Protein 2IX3 (pdb70)

Organism: Saccharomyces cerevisiae (strain ATCC 204508 / S288c) (NCBI:txid559292)

Radius of gyration: 37.57 Å; Cα contacts (8 Å, |Δi|>4): 3569; chains: 2; bounding box: 104×95×94 Å

B-factor: mean 47.72, std 16.21, range [13.8, 121.4]

Sequence (1944 aa):
SDSQQSIKVLEELFQKLSVATADNRHEIASEVASFLNGNIIEHDVPEHFFGELAKGIKDKKTAANAMQAVAHIANQSNLSPSVEPYIVQLVPAICTNAGNKDKEIQSVASETLISIVNAVNPVAIKALLPHLTNAIVETNKWQEKIAILAAFSAMVDAAKDQVALRMPELIPVLSETMWDTKKEVKAAATAAMTKATETVDNKDIERFIPSLIQCIADPTEVPETVHLLGATTFVAEVTPATLSIMVPLLSRGLNERETGIKRKSAVIIDNMCKLVEDPQVIAPFLGKLLPGLKSNFATIADPEAREVTLRALKTLRRVGNVGEDDAIPELSHAGDVSTTLQVVNELLKDETVAPRFKIVVEYIAAIGADLIDERIIDQQAWFTHITPYMTIFLHEKKAKDILDEFRKRAVDNIPVGPNFDDEEDEGEDLCNCEFSLAYGAKILLNKTQLRLKRARRYGICGPNGCGKSTLMRAIANGQVDGFPTQEECRTVYVEHDIDGTHSDTSVLDFVFESGVGTKEAIKDKLIEFGFTDEMIAMPISALSGGWKMKLALARAVLRNADILLLDEPTNHLDTVNVAWLVNYLNTCGITSITISHDSVFLDNVCEYIINYEGLKLRKYKGNFTEFVKKCPAAKAYEELSNTDLEFKFPEPGYLEGVKTKQKAIVKVTNMEFQYPGTSKPQITDINFQCSLSSRIAVIGPNGAGKSTLINVLTGELLPTSGEVYTHENCRIAYIKQHAFAHIESHLDKTPSEYIQWRFQTGEDRETMDRANRQINENDAEAMNKIFKIEGTPRRIAGIHSRRKFKNTYEYECSFLLGENIGMKSERWVPMMSVDNAWIPRGELVESHSKMVAEVDMKEALASGQFRPLTRKEIEEHCSMLGLDPEIVSHSRIRGLSGGQKVKLVLAAGTWQRPHLIVLDEPTNYLDRDSLGALSKALKEFEGGVIIITHSAEFTKNLTEEVWAVKDGRMTPSDSQQSIKVLEELFQKLSVATADNRHEIASEVASFLNGNIIEHDVPEHFFGELAKGIKDKKTAANAMQAVAHIANQSNLSPSVEPYIVQLVPAICTNAGNKDKEIQSVASETLISIVNAVNPVAIKALLPHLTNAIVETNKWQEKIAILAAFSAMVDAAKDQVALRMPELIPVLSETMWDTKKEVKAAATAAMTKATETVDNKDIERFIPSLIQCIADPTEVPETVHLLGATTFVAEVTPATLSIMVPLLSRGLNERETGIKRKSAVIIDNMCKLVEDPQVIAPFLGKLLPGLKSNFATIADPEAREVTLRALKTLRRVGNVGEDDAIPELSHAGDVSTTLQVVNELLKDETVAPRFKIVVEYIAAIGADLIDERIIDQQAWFTHITPYMTIFLHEKKAKDILDEFRKRAVDNIPVGPNFDDEEDEGEDLCNCEFSLAYGAKILLNKTQLRLKRARRYGICGPNGCGKSTLMRAIANGQVDGFPTQEECRTVYVEHDIDGTHSDTSVLDFVFESGVGTKEAIKDKLIEFGFTDEMIAMPISALSGGWKMKLALARAVLRNADILLLDEPTNHLDTVNVAWLVNYLNTCGITSITISHDSVFLDNVCEYIINYEGLKLRKYKGNFTEFVKKCPAAKAYEELSNTDLEFKFPEPGYLEGVKTKQKAIVKVTNMEFQYPGTSKPQITDINFQCSLSSRIAVIGPNGAGKSTLINVLTGELLPTSGEVYTHENCRIAYIKQHAFAHIESHLDKTPSEYIQWRFQTGEDRETMDRANRQINENDAEAMNKIFKIEGTPRRIAGIHSRRKFKNTYEYECSFLLGENIGMKSERWVPMMSVDNAWIPRGELVESHSKMVAEVDMKEALASGQFRPLTRKEIEEHCSMLGLDPEIVSHSRIRGLSGGQKVKLVLAAGTWQRPHLIVLDEPTNYLDRDSLGALSKALKEFEGGVIIITHSAEFTKNLTEEVWAVKDGRMTP

Foldseek 3Di:
DLLVVLLVVLVLLVVVLQPDDPVCLLVSLLLNQLSLLFQAHALAHSVVNLVCLLVQCQDPSRNLSSLSSLLLNLFQFRNHLLCLLSSLVSLLSLLVLCLDPDPRSVVSSLSSLLSNLNRHQLLLVLSRVVSLLVSLVPDPRLSSNLSSLVSLLSNCLQRLQLLLQCLLVVLVSLLVQCVDPDPVSVVSSLVSVLSSLVSVPAPQCVVLQVVLSVCSNPVVCLQVSLVVSLPGQDDDACALNNCSSLLVSLLSQLVDPDLVSVLSSLNSLLRHLLRQQFLLSCLVRCVSQLVSLVVSLVVDPDPVSNVSSVSSNVSNCVSNVADPPRHGDDHQCLLPLVVLLVLLCVLCVVPDDDPVLNSLSSSLSSSLSSCVVLPQQDLLLQLLPRLLSQSSNDPNVSSSVSSNVSSVVSNVSDDAGDFDDPPPAPDDWQFWDFFWDADPNRTLADRAIDIHHFLAEEEEFEAPPSCSPVVVVCLQVVNTPGHDDCVSANEAAFPPDDDDDDQFAFLLRVLVVVVLDDSVVLVVLLVVLPDDPVSRGGGPNPDALLRSRSSRVSSCVSNPHQEYEYEQSCPSPDPVSLVVVLVCLNPVSHYYYYYHLAQLSQQSRHQKYFYDDDNYTGIDGHTNLVVCSNPVVRCPHSHQQNDFDFFAFDAFDDAPPCPDQVDFQKWWAQWWAASPSDDDTLATGDTDTFGFAAQEEEEDRNRSQSRVVVCLVLLNDFTPDTDMHHGPPADEFEADSSLLSSCSSFQQDFLLVVLCVQCVLVDGPNRPQSSDNLPPPPDQVLQQPWDQDPNFTWHFPAWAAWDDDRRFIWTWTWTWGWDPPPDPPIDTHTDPSVPTDTHTPNVQCNNPSPRVSVRSVVVCVVVVQRDDSDLVLLQVLLVNLPRHSCRRPPNGSSSHRSLSSVSSSVSSSCVSSHQEYEYEAVPSRGDPVSLVSVLVNLLPHSHHYYYYHHDPVSSVSRHDHYWYDDPSYTDD/DLLVVLLQQLVLLVVCQLPDDPVCLQLSLLVNQLLQLFLAHALADSVVSLVSLLVLCLDPSRVLSSLNSLLLNLFQFGNHPLCLLSSLVSLLSLLVQCQDPDPSSVVSSLSSLLSSLNRDQLLLCQSRVVSLLCSLVPDPRLSSLLSSLVSLLSNCLQNVPLLLLVLLPVLVSLLVQLQDPDVVSVVSSLVSQVSSLVSQPFPQCVVCQVVLSVCSNPVVCLQVSLVVCLPGQGDDQGALSNCSSLLVSLLVQLVDPDLVSVLSSLLVLQNRLLRHAFLLGCQVRCVSQQVSLVVCLVPDDPPVSNVSSVSSNVSNCVSNVADPVRHRDDNADLLPLVVLLVLLCVLCVVPDDDPVCVSLSSSLSSSLSSCVSQPFQDLLLQLLPNLSSLSSNDPSVSSSVSSSVSRVVSNVSPDPGDFDDCVPPDFDWLAWWWFWDADPNHGLADRAIDIDGWLAEEEEEEADPSCPVVVLVCLQVVNTVRRDDCVSANEAAQPPDDDDDDQFAALLVVLVVVPLDDSVVLVVQVVVLPDDPVRNGGGPNPDALLVSRSSRVSSCVSNVGQEYEEEASCPNHDPVSLVVVLVCLNPVRHYYYYYHPPLLSQQSHHQKYFYDDPNYTTIDGHTSLVVCSSVVVCLCSPPPDLPLQFFAFDAFDDAPPDDDQVDFQKWWAQWWAASVSRPDTLATGDTDTFGFAAFEEAEDRNRSQSRVVVCQVLPQDFTPDTAMHHGPPAFEFEADSSLLSSCSSFLQDFLLVVLCVQCVLPHGPNRPNSSDSLVDDVCLPCQQPWDQDPNFTWGFPAWAAWDDDHSFIKTWTWIFTWDPVPDPPTDGHTDDSVSIDIGTPNVCSNRPVVRVSVNVVVVCVVVVQRDDSDLVLLQVLLVRLSDHSSRRPPNGSSSHRSSSSVSSSVSSRCSSNHQEYAYEAPSSSGDPSNLVNVLVNQQPHSHHYYYYHHDPPSSVVGHDHYWYDDRSYTDD

Structure (mmCIF, N/CA/C/O backbone):
data_2IX3
#
_entry.id   2IX3
#
_cell.length_a   97.610
_cell.length_b   110.660
_cell.length_c   212.650
_cell.angle_alpha   90.00
_cell.angle_beta   90.00
_cell.angle_gamma   90.00
#
_symmetry.space_group_name_H-M   'P 21 21 21'
#
loop_
_entity.id
_entity.type
_entity.pdbx_description
1 polymer 'ELONGATION FACTOR 3'
2 non-polymer 'SULFATE ION'
#
loop_
_atom_site.group_PDB
_atom_site.id
_atom_site.type_symbol
_atom_site.label_atom_id
_atom_site.label_alt_id
_atom_site.label_comp_id
_atom_site.label_asym_id
_atom_site.label_entity_id
_atom_site.label_seq_id
_atom_site.pdbx_PDB_ins_code
_atom_site.Cartn_x
_atom_site.Cartn_y
_atom_site.Cartn_z
_atom_site.occupancy
_atom_site.B_iso_or_equiv
_atom_site.auth_seq_id
_atom_site.auth_comp_id
_atom_site.auth_asym_id
_atom_site.auth_atom_id
_atom_site.pdbx_PDB_model_num
ATOM 1 N N . SER A 1 7 ? 235.417 -91.449 150.152 1.00 53.18 1 SER A N 1
ATOM 2 C CA . SER A 1 7 ? 234.119 -90.736 150.392 1.00 53.37 1 SER A CA 1
ATOM 3 C C . SER A 1 7 ? 234.274 -89.221 150.420 1.00 53.69 1 SER A C 1
ATOM 4 O O . SER A 1 7 ? 233.538 -88.512 149.724 1.00 52.07 1 SER A O 1
ATOM 7 N N . ASP A 1 8 ? 235.207 -88.720 151.235 1.00 54.85 2 ASP A N 1
ATOM 8 C CA . ASP A 1 8 ? 235.449 -87.274 151.289 1.00 55.00 2 ASP A CA 1
ATOM 9 C C . ASP A 1 8 ? 236.109 -86.966 149.954 1.00 55.25 2 ASP A C 1
ATOM 10 O O . ASP A 1 8 ? 236.112 -85.822 149.486 1.00 54.39 2 ASP A O 1
ATOM 15 N N . SER A 1 9 ? 236.656 -88.025 149.354 1.00 54.67 3 SER A N 1
ATOM 16 C CA . SER A 1 9 ? 237.296 -87.962 148.054 1.00 52.94 3 SER A CA 1
ATOM 17 C C . SER A 1 9 ? 236.154 -87.787 147.055 1.00 53.17 3 SER A C 1
ATOM 18 O O . SER A 1 9 ? 236.154 -86.854 146.251 1.00 53.78 3 SER A O 1
ATOM 21 N N . GLN A 1 10 ? 235.168 -88.677 147.122 1.00 52.96 4 GLN A N 1
ATOM 22 C CA . GLN A 1 10 ? 234.017 -88.590 146.225 1.00 54.04 4 GLN A CA 1
ATOM 23 C C . GLN A 1 10 ? 233.275 -87.256 146.377 1.00 51.38 4 GLN A C 1
ATOM 24 O O . GLN A 1 10 ? 232.622 -86.792 145.441 1.00 50.69 4 GLN A O 1
ATOM 30 N N . GLN A 1 11 ? 233.385 -86.638 147.552 1.00 48.68 5 GLN A N 1
ATOM 31 C CA . GLN A 1 11 ? 232.735 -85.351 147.813 1.00 45.43 5 GLN A CA 1
ATOM 32 C C . GLN A 1 11 ? 233.362 -84.275 146.938 1.00 43.65 5 GLN A C 1
ATOM 33 O O . GLN A 1 11 ? 232.673 -83.372 146.449 1.00 41.68 5 GLN A O 1
ATOM 39 N N . SER A 1 12 ? 234.678 -84.381 146.755 1.00 40.58 6 SER A N 1
ATOM 40 C CA . SER A 1 12 ? 235.420 -83.438 145.934 1.00 38.28 6 SER A CA 1
ATOM 41 C C . SER A 1 12 ? 234.806 -83.384 144.545 1.00 38.42 6 SER A C 1
ATOM 42 O O . SER A 1 12 ? 234.699 -82.308 143.944 1.00 38.26 6 SER A O 1
ATOM 45 N N . ILE A 1 13 ? 234.400 -84.553 144.049 1.00 37.64 7 ILE A N 1
ATOM 46 C CA . ILE A 1 13 ? 233.794 -84.674 142.730 1.00 35.73 7 ILE A CA 1
ATOM 47 C C . ILE A 1 13 ? 232.531 -83.839 142.635 1.00 36.28 7 ILE A C 1
ATOM 48 O O . ILE A 1 13 ? 232.317 -83.131 141.645 1.00 37.05 7 ILE A O 1
ATOM 53 N N . LYS A 1 14 ? 231.689 -83.919 143.660 1.00 36.44 8 LYS A N 1
ATOM 54 C CA . LYS A 1 14 ? 230.453 -83.147 143.665 1.00 36.09 8 LYS A CA 1
ATOM 55 C C . LYS A 1 14 ? 230.765 -81.660 143.699 1.00 34.34 8 LYS A C 1
ATOM 56 O O . LYS A 1 14 ? 230.100 -80.864 143.031 1.00 33.47 8 LYS A O 1
ATOM 62 N N . VAL A 1 15 ? 231.776 -81.283 144.477 1.00 34.30 9 VAL A N 1
ATOM 63 C CA . VAL A 1 15 ? 232.160 -79.874 144.564 1.00 35.83 9 VAL A CA 1
ATOM 64 C C . VAL A 1 15 ? 232.542 -79.371 143.179 1.00 36.47 9 VAL A C 1
ATOM 65 O O . VAL A 1 15 ? 232.074 -78.313 142.742 1.00 36.97 9 VAL A O 1
ATOM 69 N N . LEU A 1 16 ? 233.385 -80.133 142.488 1.00 36.07 10 LEU A N 1
ATOM 70 C CA . LEU A 1 16 ? 233.803 -79.756 141.146 1.00 37.01 10 LEU A CA 1
ATOM 71 C C . LEU A 1 16 ? 232.620 -79.621 140.182 1.00 37.87 10 LEU A C 1
ATOM 72 O O . LEU A 1 16 ? 232.629 -78.751 139.315 1.00 38.66 10 LEU A O 1
ATOM 77 N N . GLU A 1 17 ? 231.597 -80.460 140.331 1.00 39.63 11 GLU A N 1
ATOM 78 C CA . GLU A 1 17 ? 230.436 -80.368 139.450 1.00 41.60 11 GLU A CA 1
ATOM 79 C C . GLU A 1 17 ? 229.681 -79.071 139.718 1.00 41.57 11 GLU A C 1
ATOM 80 O O . GLU A 1 17 ? 229.244 -78.386 138.790 1.00 40.36 11 GLU A O 1
ATOM 86 N N . GLU A 1 18 ? 229.538 -78.724 140.993 1.00 41.52 12 GLU A N 1
ATOM 87 C CA . GLU A 1 18 ? 228.851 -77.488 141.349 1.00 40.79 12 GLU A CA 1
ATOM 88 C C . GLU A 1 18 ? 229.664 -76.296 140.853 1.00 39.38 12 GLU A C 1
ATOM 89 O O . GLU A 1 18 ? 229.121 -75.365 140.253 1.00 40.02 12 GLU A O 1
ATOM 95 N N . LEU A 1 19 ? 230.969 -76.324 141.101 1.00 37.41 13 LEU A N 1
ATOM 96 C CA . LEU A 1 19 ? 231.835 -75.236 140.669 1.00 35.98 13 LEU A CA 1
ATOM 97 C C . LEU A 1 19 ? 231.884 -75.139 139.150 1.00 36.72 13 LEU A C 1
ATOM 98 O O . LEU A 1 19 ? 231.789 -74.040 138.598 1.00 35.07 13 LEU A O 1
ATOM 103 N N . PHE A 1 20 ? 232.030 -76.278 138.472 1.00 37.92 14 PHE A N 1
ATOM 104 C CA . PHE A 1 20 ? 232.068 -76.270 137.009 1.00 40.74 14 PHE A CA 1
ATOM 105 C C . PHE A 1 20 ? 230.766 -75.701 136.436 1.00 43.34 14 PHE A C 1
ATOM 106 O O . PHE A 1 20 ? 230.779 -74.854 135.535 1.00 41.10 14 PHE A O 1
ATOM 114 N N . GLN A 1 21 ? 229.641 -76.189 136.958 1.00 46.96 15 GLN A N 1
ATOM 115 C CA . GLN A 1 21 ? 228.329 -75.740 136.511 1.00 49.46 15 GLN A CA 1
ATOM 116 C C . GLN A 1 21 ? 228.274 -74.222 136.607 1.00 50.07 15 GLN A C 1
ATOM 117 O O . GLN A 1 21 ? 227.709 -73.547 135.750 1.00 50.58 15 GLN A O 1
ATOM 123 N N . LYS A 1 22 ? 228.883 -73.693 137.658 1.00 51.23 16 LYS A N 1
ATOM 124 C CA . LYS A 1 22 ? 228.917 -72.261 137.878 1.00 53.48 16 LYS A CA 1
ATOM 125 C C . LYS A 1 22 ? 229.813 -71.595 136.844 1.00 54.15 16 LYS A C 1
ATOM 126 O O . LYS A 1 22 ? 229.506 -70.517 136.341 1.00 54.07 16 LYS A O 1
ATOM 132 N N . LEU A 1 23 ? 230.922 -72.252 136.530 1.00 55.59 17 LEU A N 1
ATOM 133 C CA . LEU A 1 23 ? 231.878 -71.738 135.557 1.00 56.76 17 LEU A CA 1
ATOM 134 C C . LEU A 1 23 ? 231.335 -71.733 134.131 1.00 57.84 17 LEU A C 1
ATOM 135 O O . LEU A 1 23 ? 231.589 -70.799 133.368 1.00 58.55 17 LEU A O 1
ATOM 140 N N . SER A 1 24 ? 230.595 -72.779 133.775 1.00 58.41 18 SER A N 1
ATOM 141 C CA . SER A 1 24 ? 230.046 -72.918 132.427 1.00 59.35 18 SER A CA 1
ATOM 142 C C . SER A 1 24 ? 229.172 -71.754 131.978 1.00 59.71 18 SER A C 1
ATOM 143 O O . SER A 1 24 ? 229.078 -71.466 130.783 1.00 60.03 18 SER A O 1
ATOM 146 N N . VAL A 1 25 ? 228.539 -71.091 132.943 1.00 59.66 19 VAL A N 1
ATOM 147 C CA . VAL A 1 25 ? 227.649 -69.966 132.668 1.00 58.43 19 VAL A CA 1
ATOM 148 C C . VAL A 1 25 ? 228.286 -68.637 133.074 1.00 57.11 19 VAL A C 1
ATOM 149 O O . VAL A 1 25 ? 227.651 -67.590 133.020 1.00 56.11 19 VAL A O 1
ATOM 153 N N . ALA A 1 26 ? 229.550 -68.682 133.480 1.00 56.31 20 ALA A N 1
ATOM 154 C CA . ALA A 1 26 ? 230.244 -67.478 133.904 1.00 54.69 20 ALA A CA 1
ATOM 155 C C . ALA A 1 26 ? 230.157 -66.398 132.843 1.00 54.89 20 ALA A C 1
ATOM 156 O O . ALA A 1 26 ? 230.136 -66.672 131.645 1.00 54.09 20 ALA A O 1
ATOM 158 N N . THR A 1 27 ? 230.098 -65.159 133.302 1.00 55.75 21 THR A N 1
ATOM 159 C CA . THR A 1 27 ? 230.010 -64.015 132.415 1.00 56.01 21 THR A CA 1
ATOM 160 C C . THR A 1 27 ? 231.436 -63.492 132.282 1.00 56.60 21 THR A C 1
ATOM 161 O O . THR A 1 27 ? 232.327 -63.938 132.999 1.00 57.13 21 THR A O 1
ATOM 165 N N . ALA A 1 28 ? 231.665 -62.562 131.366 1.00 57.07 22 ALA A N 1
ATOM 166 C CA . ALA A 1 28 ? 233.001 -62.010 131.195 1.00 57.62 22 ALA A CA 1
ATOM 167 C C . ALA A 1 28 ? 233.422 -61.229 132.441 1.00 58.72 22 ALA A C 1
ATOM 168 O O . ALA A 1 28 ? 234.608 -61.005 132.680 1.00 59.09 22 ALA A O 1
ATOM 170 N N . ASP A 1 29 ? 232.448 -60.825 133.247 1.00 60.11 23 ASP A N 1
ATOM 171 C CA . ASP A 1 29 ? 232.740 -60.053 134.447 1.00 60.36 23 ASP A CA 1
ATOM 172 C C . ASP A 1 29 ? 233.040 -60.888 135.688 1.00 58.97 23 ASP A C 1
ATOM 173 O O . ASP A 1 29 ? 233.897 -60.511 136.484 1.00 59.68 23 ASP A O 1
ATOM 178 N N . ASN A 1 30 ? 232.357 -62.017 135.852 1.00 56.99 24 ASN A N 1
ATOM 179 C CA . ASN A 1 30 ? 232.588 -62.870 137.021 1.00 55.88 24 ASN A CA 1
ATOM 180 C C . ASN A 1 30 ? 233.500 -64.074 136.758 1.00 54.85 24 ASN A C 1
ATOM 181 O O . ASN A 1 30 ? 233.866 -64.796 137.690 1.00 53.63 24 ASN A O 1
ATOM 186 N N . ARG A 1 31 ? 233.858 -64.275 135.490 1.00 52.91 25 ARG A N 1
ATOM 187 C CA . ARG A 1 31 ? 234.717 -65.379 135.045 1.00 51.31 25 ARG A CA 1
ATOM 188 C C . ARG A 1 31 ? 235.947 -65.660 135.924 1.00 50.70 25 ARG A C 1
ATOM 189 O O . ARG A 1 31 ? 236.155 -66.784 136.376 1.00 49.84 25 ARG A O 1
ATOM 197 N N . HIS A 1 32 ? 236.763 -64.641 136.156 1.00 50.13 26 HIS A N 1
ATOM 198 C CA . HIS A 1 32 ? 237.958 -64.803 136.970 1.00 51.46 26 HIS A CA 1
ATOM 199 C C . HIS A 1 32 ? 237.653 -65.270 138.387 1.00 50.83 26 HIS A C 1
ATOM 200 O O . HIS A 1 32 ? 238.357 -66.117 138.943 1.00 50.98 26 HIS A O 1
ATOM 207 N N . GLU A 1 33 ? 236.606 -64.712 138.974 1.00 50.87 27 GLU A N 1
ATOM 208 C CA . GLU A 1 33 ? 236.228 -65.065 140.334 1.00 51.29 27 GLU A CA 1
ATOM 209 C C . GLU A 1 33 ? 235.968 -66.566 140.493 1.00 48.74 27 GLU A C 1
ATOM 210 O O . GLU A 1 33 ? 236.541 -67.212 141.372 1.00 47.15 27 GLU A O 1
ATOM 216 N N . ILE A 1 34 ? 235.112 -67.109 139.632 1.00 45.75 28 ILE A N 1
ATOM 217 C CA . ILE A 1 34 ? 234.772 -68.519 139.679 1.00 43.80 28 ILE A CA 1
ATOM 218 C C . ILE A 1 34 ? 235.958 -69.405 139.300 1.00 42.01 28 ILE A C 1
ATOM 219 O O . ILE A 1 34 ? 236.158 -70.471 139.879 1.00 42.36 28 ILE A O 1
ATOM 224 N N . ALA A 1 35 ? 236.749 -68.966 138.331 1.00 39.54 29 ALA A N 1
ATOM 225 C CA . ALA A 1 35 ? 237.913 -69.738 137.913 1.00 38.19 29 ALA A CA 1
ATOM 226 C C . ALA A 1 35 ? 238.880 -69.916 139.085 1.00 37.08 29 ALA A C 1
ATOM 227 O O . ALA A 1 35 ? 239.458 -70.985 139.289 1.00 37.68 29 ALA A O 1
ATOM 229 N N . SER A 1 36 ? 239.055 -68.856 139.859 1.00 36.21 30 SER A N 1
ATOM 230 C CA . SER A 1 36 ? 239.952 -68.902 140.997 1.00 34.57 30 SER A CA 1
ATOM 231 C C . SER A 1 36 ? 239.518 -69.956 142.009 1.00 33.86 30 SER A C 1
ATOM 232 O O . SER A 1 36 ? 240.352 -70.622 142.618 1.00 34.70 30 SER A O 1
ATOM 235 N N . GLU A 1 37 ? 238.211 -70.094 142.191 1.00 33.97 31 GLU A N 1
ATOM 236 C CA . GLU A 1 37 ? 237.667 -71.072 143.120 1.00 36.00 31 GLU A CA 1
ATOM 237 C C . GLU A 1 37 ? 238.010 -72.466 142.659 1.00 36.25 31 GLU A C 1
ATOM 238 O O . GLU A 1 37 ? 238.480 -73.300 143.438 1.00 36.70 31 GLU A O 1
ATOM 244 N N . VAL A 1 38 ? 237.749 -72.715 141.382 1.00 35.16 32 VAL A N 1
ATOM 245 C CA . VAL A 1 38 ? 238.046 -74.005 140.794 1.00 34.55 32 VAL A CA 1
ATOM 246 C C . VAL A 1 38 ? 239.518 -74.314 141.017 1.00 32.54 32 VAL A C 1
ATOM 247 O O . VAL A 1 38 ? 239.874 -75.421 141.378 1.00 31.98 32 VAL A O 1
ATOM 251 N N . ALA A 1 39 ? 240.368 -73.319 140.813 1.00 31.72 33 ALA A N 1
ATOM 252 C CA . ALA A 1 39 ? 241.804 -73.505 140.969 1.00 31.90 33 ALA A CA 1
ATOM 253 C C . ALA A 1 39 ? 242.282 -73.755 142.401 1.00 31.79 33 ALA A C 1
ATOM 254 O O . ALA A 1 39 ? 243.104 -74.645 142.631 1.00 31.47 33 ALA A O 1
ATOM 256 N N . SER A 1 40 ? 241.786 -72.986 143.367 1.00 31.71 34 SER A N 1
ATOM 257 C CA . SER A 1 40 ? 242.237 -73.187 144.741 1.00 33.75 34 SER A CA 1
ATOM 258 C C . SER A 1 40 ? 241.828 -74.565 145.252 1.00 34.14 34 SER A C 1
ATOM 259 O O . SER A 1 40 ? 242.566 -75.187 146.010 1.00 36.22 34 SER A O 1
ATOM 262 N N . PHE A 1 41 ? 240.670 -75.044 144.811 1.00 33.35 35 PHE A N 1
ATOM 263 C CA . PHE A 1 41 ? 240.166 -76.349 145.213 1.00 34.14 35 PHE A CA 1
ATOM 264 C C . PHE A 1 41 ? 240.815 -77.505 144.453 1.00 34.27 35 PHE A C 1
ATOM 265 O O . PHE A 1 41 ? 241.363 -78.424 145.061 1.00 34.52 35 PHE A O 1
ATOM 273 N N . LEU A 1 42 ? 240.739 -77.457 143.124 1.00 33.50 36 LEU A N 1
ATOM 274 C CA . LEU A 1 42 ? 241.290 -78.509 142.276 1.00 33.63 36 LEU A CA 1
ATOM 275 C C . LEU A 1 42 ? 242.752 -78.827 142.554 1.00 34.30 36 LEU A C 1
ATOM 276 O O . LEU A 1 42 ? 243.167 -79.987 142.457 1.00 35.08 36 LEU A O 1
ATOM 281 N N . ASN A 1 43 ? 243.526 -77.803 142.907 1.00 33.28 37 ASN A N 1
ATOM 282 C CA . ASN A 1 43 ? 244.950 -77.979 143.166 1.00 32.56 37 ASN A CA 1
ATOM 283 C C . ASN A 1 43 ? 245.364 -78.549 144.523 1.00 32.28 37 ASN A C 1
ATOM 284 O O . ASN A 1 43 ? 246.561 -78.717 144.789 1.00 32.30 37 ASN A O 1
ATOM 289 N N . GLY A 1 44 ? 244.383 -78.852 145.371 1.00 32.06 38 GLY A N 1
ATOM 290 C CA . GLY A 1 44 ? 244.670 -79.422 146.679 1.00 33.19 38 GLY A CA 1
ATOM 291 C C . GLY A 1 44 ? 244.574 -80.945 146.692 1.00 35.34 38 GLY A C 1
ATOM 292 O O . GLY A 1 44 ? 244.296 -81.571 145.659 1.00 34.86 38 GLY A O 1
ATOM 293 N N . ASN A 1 45 ? 244.800 -81.551 147.855 1.00 35.79 39 ASN A N 1
ATOM 294 C CA . ASN A 1 45 ? 244.733 -83.007 147.976 1.00 36.68 39 ASN A CA 1
ATOM 295 C C . ASN A 1 45 ? 243.263 -83.407 148.105 1.00 36.63 39 ASN A C 1
ATOM 296 O O . ASN A 1 45 ? 242.814 -83.820 149.173 1.00 35.85 39 ASN A O 1
ATOM 301 N N . ILE A 1 46 ? 242.529 -83.313 147.003 1.00 34.34 40 ILE A N 1
ATOM 302 C CA . ILE A 1 46 ? 241.107 -83.597 147.019 1.00 34.24 40 ILE A CA 1
ATOM 303 C C . ILE A 1 46 ? 240.656 -84.998 146.633 1.00 35.11 40 ILE A C 1
ATOM 304 O O . ILE A 1 46 ? 239.521 -85.394 146.925 1.00 33.85 40 ILE A O 1
ATOM 309 N N . ILE A 1 47 ? 241.525 -85.749 145.976 1.00 34.72 41 ILE A N 1
ATOM 310 C CA . ILE A 1 47 ? 241.137 -87.074 145.533 1.00 34.44 41 ILE A CA 1
ATOM 311 C C . ILE A 1 47 ? 242.097 -88.154 145.977 1.00 33.48 41 ILE A C 1
ATOM 312 O O . ILE A 1 47 ? 243.294 -87.932 146.074 1.00 34.74 41 ILE A O 1
ATOM 317 N N . GLU A 1 48 ? 241.565 -89.330 146.269 1.00 32.64 42 GLU A N 1
ATOM 318 C CA . GLU A 1 48 ? 242.411 -90.420 146.714 1.00 33.03 42 GLU A CA 1
ATOM 319 C C . GLU A 1 48 ? 242.810 -91.295 145.525 1.00 33.45 42 GLU A C 1
ATOM 320 O O . GLU A 1 48 ? 241.969 -91.934 144.894 1.00 34.64 42 GLU A O 1
ATOM 326 N N . HIS A 1 49 ? 244.097 -91.288 145.207 1.00 32.57 43 HIS A N 1
ATOM 327 C CA . HIS A 1 49 ? 244.615 -92.092 144.118 1.00 33.23 43 HIS A CA 1
ATOM 328 C C . HIS A 1 49 ? 243.752 -92.177 142.862 1.00 33.12 43 HIS A C 1
ATOM 329 O O . HIS A 1 49 ? 243.458 -93.266 142.375 1.00 32.87 43 HIS A O 1
ATOM 336 N N . ASP A 1 50 ? 243.348 -91.037 142.326 1.00 33.40 44 ASP A N 1
ATOM 337 C CA . ASP A 1 50 ? 242.569 -91.051 141.101 1.00 36.11 44 ASP A CA 1
ATOM 338 C C . ASP A 1 50 ? 242.523 -89.645 140.521 1.00 36.33 44 ASP A C 1
ATOM 339 O O . ASP A 1 50 ? 243.268 -88.782 140.974 1.00 37.58 44 ASP A O 1
ATOM 344 N N . VAL A 1 51 ? 241.677 -89.416 139.518 1.00 35.39 45 VAL A N 1
ATOM 345 C CA . VAL A 1 51 ? 241.549 -88.083 138.933 1.00 36.90 45 VAL A CA 1
ATOM 346 C C . VAL A 1 51 ? 240.104 -87.665 138.736 1.00 37.07 45 VAL A C 1
ATOM 347 O O . VAL A 1 51 ? 239.222 -88.493 138.564 1.00 37.64 45 VAL A O 1
ATOM 351 N N . PRO A 1 52 ? 239.835 -86.361 138.785 1.00 38.42 46 PRO A N 1
ATOM 352 C CA . PRO A 1 52 ? 238.444 -85.945 138.586 1.00 38.63 46 PRO A CA 1
ATOM 353 C C . PRO A 1 52 ? 238.146 -86.061 137.092 1.00 39.23 46 PRO A C 1
ATOM 354 O O . PRO A 1 52 ? 238.274 -85.093 136.338 1.00 37.95 46 PRO A O 1
ATOM 358 N N . GLU A 1 53 ? 237.759 -87.265 136.675 1.00 40.85 47 GLU A N 1
ATOM 359 C CA . GLU A 1 53 ? 237.478 -87.550 135.270 1.00 40.78 47 GLU A CA 1
ATOM 360 C C . GLU A 1 53 ? 236.327 -86.772 134.607 1.00 39.42 47 GLU A C 1
ATOM 361 O O . GLU A 1 53 ? 236.531 -86.105 133.591 1.00 39.27 47 GLU A O 1
ATOM 367 N N . HIS A 1 54 ? 235.121 -86.846 135.155 1.00 39.21 48 HIS A N 1
ATOM 368 C CA . HIS A 1 54 ? 234.021 -86.115 134.539 1.00 37.96 48 HIS A CA 1
ATOM 369 C C . HIS A 1 54 ? 234.414 -84.644 134.409 1.00 37.91 48 HIS A C 1
ATOM 370 O O . HIS A 1 54 ? 234.177 -84.020 133.370 1.00 37.04 48 HIS A O 1
ATOM 377 N N . PHE A 1 55 ? 235.032 -84.099 135.457 1.00 37.52 49 PHE A N 1
ATOM 378 C CA . PHE A 1 55 ? 235.454 -82.706 135.436 1.00 37.73 49 PHE A CA 1
ATOM 379 C C . PHE A 1 55 ? 236.355 -82.428 134.237 1.00 38.27 49 PHE A C 1
ATOM 380 O O . PHE A 1 55 ? 236.058 -81.550 133.419 1.00 37.42 49 PHE A O 1
ATOM 388 N N . PHE A 1 56 ? 237.453 -83.174 134.130 1.00 37.08 50 PHE A N 1
ATOM 389 C CA . PHE A 1 56 ? 238.366 -82.982 133.015 1.00 38.02 50 PHE A CA 1
ATOM 390 C C . PHE A 1 56 ? 237.747 -83.274 131.660 1.00 39.57 50 PHE A C 1
ATOM 391 O O . PHE A 1 56 ? 238.196 -82.746 130.638 1.00 39.95 50 PHE A O 1
ATOM 399 N N . GLY A 1 57 ? 236.705 -84.098 131.650 1.00 39.77 51 GLY A N 1
ATOM 400 C CA . GLY A 1 57 ? 236.025 -84.379 130.402 1.00 41.32 51 GLY A CA 1
ATOM 401 C C . GLY A 1 57 ? 235.215 -83.157 129.992 1.00 43.34 51 GLY A C 1
ATOM 402 O O . GLY A 1 57 ? 235.167 -82.799 128.811 1.00 43.04 51 GLY A O 1
ATOM 403 N N . GLU A 1 58 ? 234.580 -82.510 130.970 1.00 44.23 52 GLU A N 1
ATOM 404 C CA . GLU A 1 58 ? 233.776 -81.320 130.708 1.00 46.24 52 GLU A CA 1
ATOM 405 C C . GLU A 1 58 ? 234.642 -80.140 130.328 1.00 44.75 52 GLU A C 1
ATOM 406 O O . GLU A 1 58 ? 234.263 -79.324 129.491 1.00 44.85 52 GLU A O 1
ATOM 412 N N . LEU A 1 59 ? 235.798 -80.041 130.970 1.00 43.11 53 LEU A N 1
ATOM 413 C CA . LEU A 1 59 ? 236.711 -78.943 130.713 1.00 40.47 53 LEU A CA 1
ATOM 414 C C . LEU A 1 59 ? 237.166 -79.004 129.263 1.00 39.85 53 LEU A C 1
ATOM 415 O O . LEU A 1 59 ? 237.141 -77.996 128.548 1.00 37.72 53 LEU A O 1
ATOM 420 N N . ALA A 1 60 ? 237.551 -80.199 128.823 1.00 39.73 54 ALA A N 1
ATOM 421 C CA . ALA A 1 60 ? 238.007 -80.388 127.449 1.00 40.87 54 ALA A CA 1
ATOM 422 C C . ALA A 1 60 ? 236.913 -80.052 126.438 1.00 41.59 54 ALA A C 1
ATOM 423 O O . ALA A 1 60 ? 237.177 -79.386 125.437 1.00 42.81 54 ALA A O 1
ATOM 425 N N . LYS A 1 61 ? 235.692 -80.519 126.695 1.00 42.10 55 LYS A N 1
ATOM 426 C CA . LYS A 1 61 ? 234.571 -80.265 125.794 1.00 42.95 55 LYS A CA 1
ATOM 427 C C . LYS A 1 61 ? 234.168 -78.798 125.873 1.00 42.16 55 LYS A C 1
ATOM 428 O O . LYS A 1 61 ? 233.628 -78.232 124.920 1.00 40.71 55 LYS A O 1
ATOM 434 N N . GLY A 1 62 ? 234.456 -78.192 127.022 1.00 42.46 56 GLY A N 1
ATOM 435 C CA . GLY A 1 62 ? 234.146 -76.792 127.242 1.00 42.73 56 GLY A CA 1
ATOM 436 C C . GLY A 1 62 ? 235.113 -75.865 126.530 1.00 43.09 56 GLY A C 1
ATOM 437 O O . GLY A 1 62 ? 234.744 -74.745 126.165 1.00 43.79 56 GLY A O 1
ATOM 438 N N . ILE A 1 63 ? 236.351 -76.325 126.340 1.00 40.92 57 ILE A N 1
ATOM 439 C CA . ILE A 1 63 ? 237.366 -75.539 125.651 1.00 39.46 57 ILE A CA 1
ATOM 440 C C . ILE A 1 63 ? 237.074 -75.494 124.151 1.00 40.42 57 ILE A C 1
ATOM 441 O O . ILE A 1 63 ? 237.253 -74.466 123.502 1.00 38.05 57 ILE A O 1
ATOM 446 N N . LYS A 1 64 ? 236.619 -76.619 123.609 1.00 42.91 58 LYS A N 1
ATOM 447 C CA . LYS A 1 64 ? 236.331 -76.721 122.187 1.00 46.89 58 LYS A CA 1
ATOM 448 C C . LYS A 1 64 ? 235.127 -75.919 121.731 1.00 49.87 58 LYS A C 1
ATOM 449 O O . LYS A 1 64 ? 235.180 -75.235 120.711 1.00 52.16 58 LYS A O 1
ATOM 455 N N . ASP A 1 65 ? 234.046 -75.996 122.495 1.00 52.39 59 ASP A N 1
ATOM 456 C CA . ASP A 1 65 ? 232.814 -75.296 122.164 1.00 53.55 59 ASP A CA 1
ATOM 457 C C . ASP A 1 65 ? 232.939 -73.779 122.326 1.00 52.53 59 ASP A C 1
ATOM 458 O O . ASP A 1 65 ? 233.103 -73.283 123.437 1.00 52.23 59 ASP A O 1
ATOM 463 N N . LYS A 1 66 ? 232.850 -73.058 121.209 1.00 52.40 60 LYS A N 1
ATOM 464 C CA . LYS A 1 66 ? 232.953 -71.592 121.187 1.00 53.93 60 LYS A CA 1
ATOM 465 C C . LYS A 1 66 ? 232.159 -70.873 122.287 1.00 52.89 60 LYS A C 1
ATOM 466 O O . LYS A 1 66 ? 232.579 -69.832 122.801 1.00 50.68 60 LYS A O 1
ATOM 472 N N . LYS A 1 67 ? 231.010 -71.434 122.640 1.00 52.91 61 LYS A N 1
ATOM 473 C CA . LYS A 1 67 ? 230.143 -70.855 123.664 1.00 52.38 61 LYS A CA 1
ATOM 474 C C . LYS A 1 67 ? 230.761 -70.829 125.069 1.00 49.92 61 LYS A C 1
ATOM 475 O O . LYS A 1 67 ? 230.488 -69.928 125.860 1.00 47.41 61 LYS A O 1
ATOM 481 N N . THR A 1 68 ? 231.608 -71.807 125.370 1.00 48.14 62 THR A N 1
ATOM 482 C CA . THR A 1 68 ? 232.215 -71.896 126.690 1.00 46.55 62 THR A CA 1
ATOM 483 C C . THR A 1 68 ? 233.733 -71.819 126.708 1.00 46.48 62 THR A C 1
ATOM 484 O O . THR A 1 68 ? 234.348 -71.891 127.777 1.00 46.11 62 THR A O 1
ATOM 488 N N . ALA A 1 69 ? 234.322 -71.654 125.526 1.00 45.03 63 ALA A N 1
ATOM 489 C CA . ALA A 1 69 ? 235.769 -71.589 125.357 1.00 43.37 63 ALA A CA 1
ATOM 490 C C . ALA A 1 69 ? 236.511 -70.654 126.308 1.00 42.65 63 ALA A C 1
ATOM 491 O O . ALA A 1 69 ? 237.496 -71.053 126.920 1.00 43.30 63 ALA A O 1
ATOM 493 N N . ALA A 1 70 ? 236.058 -69.415 126.435 1.00 41.88 64 ALA A N 1
ATOM 494 C CA . ALA A 1 70 ? 236.735 -68.465 127.317 1.00 41.47 64 ALA A CA 1
ATOM 495 C C . ALA A 1 70 ? 236.695 -68.839 128.796 1.00 40.98 64 ALA A C 1
ATOM 496 O O . ALA A 1 70 ? 237.685 -68.671 129.503 1.00 41.19 64 ALA A O 1
ATOM 498 N N . ASN A 1 71 ? 235.562 -69.335 129.278 1.00 40.16 65 ASN A N 1
ATOM 499 C CA . ASN A 1 71 ? 235.480 -69.693 130.686 1.00 40.09 65 ASN A CA 1
ATOM 500 C C . ASN A 1 71 ? 236.338 -70.913 131.009 1.00 40.72 65 ASN A C 1
ATOM 501 O O . ASN A 1 71 ? 237.128 -70.898 131.957 1.00 41.01 65 ASN A O 1
ATOM 506 N N . ALA A 1 72 ? 236.183 -71.968 130.218 1.00 39.93 66 ALA A N 1
ATOM 507 C CA . ALA A 1 72 ? 236.947 -73.182 130.433 1.00 39.33 66 ALA A CA 1
ATOM 508 C C . ALA A 1 72 ? 238.439 -72.882 130.457 1.00 39.91 66 ALA A C 1
ATOM 509 O O . ALA A 1 72 ? 239.157 -73.292 131.370 1.00 39.76 66 ALA A O 1
ATOM 511 N N . MET A 1 73 ? 238.903 -72.149 129.453 1.00 39.92 67 MET A N 1
ATOM 512 C CA . MET A 1 73 ? 240.312 -71.828 129.360 1.00 39.43 67 MET A CA 1
ATOM 513 C C . MET A 1 73 ? 240.793 -70.945 130.476 1.00 40.76 67 MET A C 1
ATOM 514 O O . MET A 1 73 ? 241.895 -71.139 130.982 1.00 41.91 67 MET A O 1
ATOM 519 N N . GLN A 1 74 ? 239.977 -69.971 130.863 1.00 41.69 68 GLN A N 1
ATOM 520 C CA . GLN A 1 74 ? 240.365 -69.074 131.941 1.00 41.96 68 GLN A CA 1
ATOM 521 C C . GLN A 1 74 ? 240.559 -69.900 133.220 1.00 42.31 68 GLN A C 1
ATOM 522 O O . GLN A 1 74 ? 241.477 -69.641 134.016 1.00 41.50 68 GLN A O 1
ATOM 528 N N . ALA A 1 75 ? 239.698 -70.899 133.408 1.00 40.71 69 ALA A N 1
ATOM 529 C CA . ALA A 1 75 ? 239.804 -71.789 134.558 1.00 39.44 69 ALA A CA 1
ATOM 530 C C . ALA A 1 75 ? 241.173 -72.474 134.478 1.00 39.28 69 ALA A C 1
ATOM 531 O O . ALA A 1 75 ? 241.934 -72.488 135.455 1.00 39.75 69 ALA A O 1
ATOM 533 N N . VAL A 1 76 ? 241.483 -73.037 133.310 1.00 37.41 70 VAL A N 1
ATOM 534 C CA . VAL A 1 76 ? 242.768 -73.708 133.094 1.00 35.97 70 VAL A CA 1
ATOM 535 C C . VAL A 1 76 ? 243.955 -72.796 133.458 1.00 35.35 70 VAL A C 1
ATOM 536 O O . VAL A 1 76 ? 244.935 -73.258 134.041 1.00 36.56 70 VAL A O 1
ATOM 540 N N . ALA A 1 77 ? 243.851 -71.509 133.130 1.00 33.04 71 ALA A N 1
ATOM 541 C CA . ALA A 1 77 ? 244.907 -70.534 133.409 1.00 32.31 71 ALA A CA 1
ATOM 542 C C . ALA A 1 77 ? 245.132 -70.299 134.900 1.00 32.42 71 ALA A C 1
ATOM 543 O O . ALA A 1 77 ? 246.264 -70.170 135.348 1.00 34.73 71 ALA A O 1
ATOM 545 N N . HIS A 1 78 ? 244.052 -70.229 135.669 1.00 34.38 72 HIS A N 1
ATOM 546 C CA . HIS A 1 78 ? 244.151 -70.024 137.114 1.00 33.08 72 HIS A CA 1
ATOM 547 C C . HIS A 1 78 ? 244.707 -71.283 137.763 1.00 32.18 72 HIS A C 1
ATOM 548 O O . HIS A 1 78 ? 245.466 -71.209 138.731 1.00 29.85 72 HIS A O 1
ATOM 555 N N . ILE A 1 79 ? 244.310 -72.434 137.223 1.00 31.94 73 ILE A N 1
ATOM 556 C CA . ILE A 1 79 ? 244.758 -73.727 137.732 1.00 34.50 73 ILE A CA 1
ATOM 557 C C . ILE A 1 79 ? 246.253 -73.819 137.485 1.00 34.80 73 ILE A C 1
ATOM 558 O O . ILE A 1 79 ? 247.013 -74.335 138.310 1.00 35.15 73 ILE A O 1
ATOM 563 N N . ALA A 1 80 ? 246.659 -73.301 136.333 1.00 35.71 74 ALA A N 1
ATOM 564 C CA . ALA A 1 80 ? 248.057 -73.303 135.929 1.00 37.34 74 ALA A CA 1
ATOM 565 C C . ALA A 1 80 ? 248.759 -72.060 136.451 1.00 36.80 74 ALA A C 1
ATOM 566 O O . ALA A 1 80 ? 249.285 -71.264 135.667 1.00 37.17 74 ALA A O 1
ATOM 568 N N . ASN A 1 81 ? 248.770 -71.886 137.771 1.00 36.00 75 ASN A N 1
ATOM 569 C CA . ASN A 1 81 ? 249.431 -70.715 138.322 1.00 36.58 75 ASN A CA 1
ATOM 570 C C . ASN A 1 81 ? 250.881 -71.084 138.677 1.00 34.03 75 ASN A C 1
ATOM 571 O O . ASN A 1 81 ? 251.205 -72.257 138.831 1.00 32.40 75 ASN A O 1
ATOM 576 N N . GLN A 1 82 ? 251.751 -70.082 138.766 1.00 32.51 76 GLN A N 1
ATOM 577 C CA . GLN A 1 82 ? 253.170 -70.306 139.028 1.00 30.97 76 GLN A CA 1
ATOM 578 C C . GLN A 1 82 ? 253.603 -71.062 140.265 1.00 29.67 76 GLN A C 1
ATOM 579 O O . GLN A 1 82 ? 254.652 -71.694 140.260 1.00 28.84 76 GLN A O 1
ATOM 585 N N . SER A 1 83 ? 252.811 -71.025 141.324 1.00 30.34 77 SER A N 1
ATOM 586 C CA . SER A 1 83 ? 253.238 -71.671 142.556 1.00 30.43 77 SER A CA 1
ATOM 587 C C . SER A 1 83 ? 252.367 -72.770 143.127 1.00 29.20 77 SER A C 1
ATOM 588 O O . SER A 1 83 ? 252.772 -73.445 144.068 1.00 26.89 77 SER A O 1
ATOM 591 N N . ASN A 1 84 ? 251.182 -72.968 142.570 1.00 29.32 78 ASN A N 1
ATOM 592 C CA . ASN A 1 84 ? 250.294 -73.966 143.140 1.00 30.24 78 ASN A CA 1
ATOM 593 C C . ASN A 1 84 ? 249.809 -75.069 142.206 1.00 29.58 78 ASN A C 1
ATOM 594 O O . ASN A 1 84 ? 249.015 -75.900 142.622 1.00 30.09 78 ASN A O 1
ATOM 599 N N . LEU A 1 85 ? 250.263 -75.092 140.954 1.00 30.38 79 LEU A N 1
ATOM 600 C CA . LEU A 1 85 ? 249.825 -76.150 140.046 1.00 28.74 79 LEU A CA 1
ATOM 601 C C . LEU A 1 85 ? 250.218 -77.495 140.652 1.00 28.91 79 LEU A C 1
ATOM 602 O O . LEU A 1 85 ? 251.400 -77.803 140.818 1.00 27.46 79 LEU A O 1
ATOM 607 N N . SER A 1 86 ? 249.208 -78.286 140.989 1.00 28.02 80 SER A N 1
ATOM 608 C CA . SER A 1 86 ? 249.409 -79.583 141.609 1.00 28.43 80 SER A CA 1
ATOM 609 C C . SER A 1 86 ? 249.773 -80.703 140.635 1.00 28.83 80 SER A C 1
ATOM 610 O O . SER A 1 86 ? 249.141 -80.862 139.586 1.00 28.62 80 SER A O 1
ATOM 613 N N . PRO A 1 87 ? 250.799 -81.502 140.969 1.00 28.63 81 PRO A N 1
ATOM 614 C CA . PRO A 1 87 ? 251.154 -82.585 140.045 1.00 29.38 81 PRO A CA 1
ATOM 615 C C . PRO A 1 87 ? 250.039 -83.619 139.826 1.00 28.24 81 PRO A C 1
ATOM 616 O O . PRO A 1 87 ? 250.083 -84.391 138.874 1.00 27.55 81 PRO A O 1
ATOM 620 N N . SER A 1 88 ? 249.032 -83.615 140.693 1.00 27.52 82 SER A N 1
ATOM 621 C CA . SER A 1 88 ? 247.929 -84.561 140.575 1.00 27.54 82 SER A CA 1
ATOM 622 C C . SER A 1 88 ? 247.075 -84.216 139.375 1.00 28.27 82 SER A C 1
ATOM 623 O O . SER A 1 88 ? 246.356 -85.053 138.835 1.00 30.21 82 SER A O 1
ATOM 626 N N . VAL A 1 89 ? 247.174 -82.970 138.956 1.00 29.34 83 VAL A N 1
ATOM 627 C CA . VAL A 1 89 ? 246.367 -82.460 137.873 1.00 30.73 83 VAL A CA 1
ATOM 628 C C . VAL A 1 89 ? 247.171 -82.038 136.655 1.00 30.86 83 VAL A C 1
ATOM 629 O O . VAL A 1 89 ? 246.619 -81.893 135.564 1.00 31.08 83 VAL A O 1
ATOM 633 N N . GLU A 1 90 ? 248.475 -81.860 136.845 1.00 30.72 84 GLU A N 1
ATOM 634 C CA . GLU A 1 90 ? 249.367 -81.388 135.785 1.00 28.43 84 GLU A CA 1
ATOM 635 C C . GLU A 1 90 ? 249.314 -82.103 134.441 1.00 28.98 84 GLU A C 1
ATOM 636 O O . GLU A 1 90 ? 249.248 -81.464 133.395 1.00 27.91 84 GLU A O 1
ATOM 642 N N . PRO A 1 91 ? 249.341 -83.439 134.445 1.00 29.06 85 PRO A N 1
ATOM 643 C CA . PRO A 1 91 ? 249.297 -84.058 133.124 1.00 28.46 85 PRO A CA 1
ATOM 644 C C . PRO A 1 91 ? 247.957 -83.901 132.403 1.00 28.69 85 PRO A C 1
ATOM 645 O O . PRO A 1 91 ? 247.914 -83.888 131.172 1.00 28.27 85 PRO A O 1
ATOM 649 N N . TYR A 1 92 ? 246.871 -83.743 133.152 1.00 27.70 86 TYR A N 1
ATOM 650 C CA . TYR A 1 92 ? 245.564 -83.560 132.520 1.00 28.66 86 TYR A CA 1
ATOM 651 C C . TYR A 1 92 ? 245.419 -82.141 131.949 1.00 30.24 86 TYR A C 1
ATOM 652 O O . TYR A 1 92 ? 244.611 -81.905 131.042 1.00 33.27 86 TYR A O 1
ATOM 661 N N . ILE A 1 93 ? 246.219 -81.209 132.470 1.00 29.29 87 ILE A N 1
ATOM 662 C CA . ILE A 1 93 ? 246.227 -79.823 132.000 1.00 27.22 87 ILE A CA 1
ATOM 663 C C . ILE A 1 93 ? 247.017 -79.720 130.690 1.00 27.73 87 ILE A C 1
ATOM 664 O O . ILE A 1 93 ? 246.602 -79.034 129.751 1.00 29.26 87 ILE A O 1
ATOM 669 N N . VAL A 1 94 ? 248.164 -80.388 130.634 1.00 26.56 88 VAL A N 1
ATOM 670 C CA . VAL A 1 94 ? 249.013 -80.348 129.442 1.00 25.45 88 VAL A CA 1
ATOM 671 C C . VAL A 1 94 ? 248.348 -81.075 128.275 1.00 25.42 88 VAL A C 1
ATOM 672 O O . VAL A 1 94 ? 248.589 -80.783 127.108 1.00 24.87 88 VAL A O 1
ATOM 676 N N . GLN A 1 95 ? 247.493 -82.024 128.604 1.00 25.22 89 GLN A N 1
ATOM 677 C CA . GLN A 1 95 ? 246.795 -82.775 127.585 1.00 27.14 89 GLN A CA 1
ATOM 678 C C . GLN A 1 95 ? 245.802 -81.867 126.847 1.00 29.36 89 GLN A C 1
ATOM 679 O O . GLN A 1 95 ? 245.278 -82.229 125.786 1.00 31.33 89 GLN A O 1
ATOM 685 N N . LEU A 1 96 ? 245.562 -80.679 127.397 1.00 28.32 90 LEU A N 1
ATOM 686 C CA . LEU A 1 96 ? 244.621 -79.741 126.807 1.00 28.17 90 LEU A CA 1
ATOM 687 C C . LEU A 1 96 ? 245.304 -78.698 125.932 1.00 29.01 90 LEU A C 1
ATOM 688 O O . LEU A 1 96 ? 244.635 -77.864 125.297 1.00 29.22 90 LEU A O 1
ATOM 693 N N . VAL A 1 97 ? 246.632 -78.732 125.879 1.00 27.74 91 VAL A N 1
ATOM 694 C CA . VAL A 1 97 ? 247.329 -77.725 125.094 1.00 26.97 91 VAL A CA 1
ATOM 695 C C . VAL A 1 97 ? 246.981 -77.743 123.603 1.00 24.50 91 VAL A C 1
ATOM 696 O O . VAL A 1 97 ? 246.673 -76.697 123.028 1.00 23.04 91 VAL A O 1
ATOM 700 N N . PRO A 1 98 ? 247.011 -78.920 122.954 1.00 22.98 92 PRO A N 1
ATOM 701 C CA . PRO A 1 98 ? 246.663 -78.919 121.524 1.00 24.11 92 PRO A CA 1
ATOM 702 C C . PRO A 1 98 ? 245.339 -78.169 121.295 1.00 23.52 92 PRO A C 1
ATOM 703 O O . PRO A 1 98 ? 245.245 -77.283 120.441 1.00 24.19 92 PRO A O 1
ATOM 707 N N . ALA A 1 99 ? 244.331 -78.503 122.094 1.00 21.71 93 ALA A N 1
ATOM 708 C CA . ALA A 1 99 ? 243.025 -77.868 121.983 1.00 22.05 93 ALA A CA 1
ATOM 709 C C . ALA A 1 99 ? 243.123 -76.341 122.153 1.00 24.62 93 ALA A C 1
ATOM 710 O O . ALA A 1 99 ? 242.540 -75.570 121.379 1.00 24.54 93 ALA A O 1
ATOM 712 N N . ILE A 1 100 ? 243.880 -75.907 123.156 1.00 26.38 94 ILE A N 1
ATOM 713 C CA . ILE A 1 100 ? 244.041 -74.488 123.419 1.00 26.05 94 ILE A CA 1
ATOM 714 C C . ILE A 1 100 ? 244.817 -73.778 122.319 1.00 28.31 94 ILE A C 1
ATOM 715 O O . ILE A 1 100 ? 244.549 -72.610 122.029 1.00 28.73 94 ILE A O 1
ATOM 720 N N . CYS A 1 101 ? 245.770 -74.472 121.696 1.00 29.73 95 CYS A N 1
ATOM 721 C CA . CYS A 1 101 ? 246.546 -73.858 120.613 1.00 29.92 95 CYS A CA 1
ATOM 722 C C . CYS A 1 101 ? 245.587 -73.565 119.472 1.00 30.23 95 CYS A C 1
ATOM 723 O O . CYS A 1 101 ? 245.687 -72.528 118.827 1.00 29.07 95 CYS A O 1
ATOM 726 N N . THR A 1 102 ? 244.647 -74.480 119.241 1.00 31.73 96 THR A N 1
ATOM 727 C CA . THR A 1 102 ? 243.630 -74.302 118.206 1.00 34.20 96 THR A CA 1
ATOM 728 C C . THR A 1 102 ? 242.853 -72.996 118.442 1.00 35.77 96 THR A C 1
ATOM 729 O O . THR A 1 102 ? 242.693 -72.187 117.518 1.00 37.45 96 THR A O 1
ATOM 733 N N . ASN A 1 103 ? 242.381 -72.783 119.673 1.00 34.29 97 ASN A N 1
ATOM 734 C CA . ASN A 1 103 ? 241.643 -71.555 119.986 1.00 35.89 97 ASN A CA 1
ATOM 735 C C . ASN A 1 103 ? 242.497 -70.315 119.807 1.00 35.68 97 ASN A C 1
ATOM 736 O O . ASN A 1 103 ? 241.967 -69.215 119.636 1.00 33.99 97 ASN A O 1
ATOM 741 N N . ALA A 1 104 ? 243.815 -70.487 119.868 1.00 36.53 98 ALA A N 1
ATOM 742 C CA . ALA A 1 104 ? 244.718 -69.357 119.700 1.00 36.75 98 ALA A CA 1
ATOM 743 C C . ALA A 1 104 ? 244.680 -68.933 118.234 1.00 37.17 98 ALA A C 1
ATOM 744 O O . ALA A 1 104 ? 245.254 -67.903 117.867 1.00 36.19 98 ALA A O 1
ATOM 746 N N . GLY A 1 105 ? 243.998 -69.734 117.408 1.00 35.70 99 GLY A N 1
ATOM 747 C CA . GLY A 1 105 ? 243.872 -69.417 115.997 1.00 38.58 99 GLY A CA 1
ATOM 748 C C . GLY A 1 105 ? 242.455 -69.007 115.628 1.00 41.46 99 GLY A C 1
ATOM 749 O O . GLY A 1 105 ? 242.164 -68.668 114.480 1.00 42.03 99 GLY A O 1
ATOM 750 N N . ASN A 1 106 ? 241.574 -69.024 116.623 1.00 44.66 100 ASN A N 1
ATOM 751 C CA . ASN A 1 106 ? 240.156 -68.684 116.469 1.00 45.28 100 ASN A CA 1
ATOM 752 C C . ASN A 1 106 ? 239.947 -67.255 115.999 1.00 45.42 100 ASN A C 1
ATOM 753 O O . ASN A 1 106 ? 240.669 -66.350 116.410 1.00 46.77 100 ASN A O 1
ATOM 758 N N . LYS A 1 107 ? 238.950 -67.054 115.144 1.00 46.80 101 LYS A N 1
ATOM 759 C CA . LYS A 1 107 ? 238.647 -65.727 114.610 1.00 48.74 101 LYS A CA 1
ATOM 760 C C . LYS A 1 107 ? 238.088 -64.739 115.641 1.00 48.19 101 LYS A C 1
ATOM 761 O O . LYS A 1 107 ? 238.212 -63.525 115.477 1.00 48.05 101 LYS A O 1
ATOM 767 N N . ASP A 1 108 ? 237.474 -65.255 116.700 1.00 48.26 102 ASP A N 1
ATOM 768 C CA . ASP A 1 108 ? 236.911 -64.406 117.744 1.00 48.28 102 ASP A CA 1
ATOM 769 C C . ASP A 1 108 ? 238.009 -63.788 118.620 1.00 48.17 102 ASP A C 1
ATOM 770 O O . ASP A 1 108 ? 238.756 -64.497 119.303 1.00 48.38 102 ASP A O 1
ATOM 775 N N . LYS A 1 109 ? 238.097 -62.463 118.602 1.00 46.46 103 LYS A N 1
ATOM 776 C CA . LYS A 1 109 ? 239.107 -61.752 119.374 1.00 45.25 103 LYS A CA 1
ATOM 777 C C . LYS A 1 109 ? 239.237 -62.118 120.864 1.00 45.28 103 LYS A C 1
ATOM 778 O O . LYS A 1 109 ? 240.312 -61.959 121.442 1.00 45.09 103 LYS A O 1
ATOM 784 N N . GLU A 1 110 ? 238.171 -62.611 121.492 1.00 45.42 104 GLU A N 1
ATOM 785 C CA . GLU A 1 110 ? 238.252 -62.932 122.916 1.00 43.77 104 GLU A CA 1
ATOM 786 C C . GLU A 1 110 ? 238.757 -64.340 123.186 1.00 41.91 104 GLU A C 1
ATOM 787 O O . GLU A 1 110 ? 239.532 -64.548 124.112 1.00 41.61 104 GLU A O 1
ATOM 793 N N . ILE A 1 111 ? 238.316 -65.304 122.383 1.00 39.49 105 ILE A N 1
ATOM 794 C CA . ILE A 1 111 ? 238.763 -66.685 122.539 1.00 38.23 105 ILE A CA 1
ATOM 795 C C . ILE A 1 111 ? 240.258 -66.808 122.204 1.00 38.07 105 ILE A C 1
ATOM 796 O O . ILE A 1 111 ? 241.007 -67.538 122.863 1.00 37.79 105 ILE A O 1
ATOM 801 N N . GLN A 1 112 ? 240.676 -66.081 121.173 1.00 37.07 106 GLN A N 1
ATOM 802 C CA . GLN A 1 112 ? 242.059 -66.084 120.718 1.00 35.63 106 GLN A CA 1
ATOM 803 C C . GLN A 1 112 ? 242.974 -65.534 121.820 1.00 35.30 106 GLN A C 1
ATOM 804 O O . GLN A 1 112 ? 244.042 -66.082 122.099 1.00 32.71 106 GLN A O 1
ATOM 810 N N . SER A 1 113 ? 242.527 -64.447 122.439 1.00 35.93 107 SER A N 1
ATOM 811 C CA . SER A 1 113 ? 243.257 -63.773 123.505 1.00 35.76 107 SER A CA 1
ATOM 812 C C . SER A 1 113 ? 243.367 -64.638 124.765 1.00 35.07 107 SER A C 1
ATOM 813 O O . SER A 1 113 ? 244.455 -64.837 125.303 1.00 34.94 107 SER A O 1
ATOM 816 N N . VAL A 1 114 ? 242.243 -65.150 125.243 1.00 33.92 108 VAL A N 1
ATOM 817 C CA . VAL A 1 114 ? 242.285 -65.978 126.430 1.00 33.74 108 VAL A CA 1
ATOM 818 C C . VAL A 1 114 ? 243.148 -67.218 126.219 1.00 34.11 108 VAL A C 1
ATOM 819 O O . VAL A 1 114 ? 243.821 -67.665 127.146 1.00 34.81 108 VAL A O 1
ATOM 823 N N . ALA A 1 115 ? 243.144 -67.763 125.005 1.00 33.22 109 ALA A N 1
ATOM 824 C CA . ALA A 1 115 ? 243.946 -68.947 124.701 1.00 32.53 109 ALA A CA 1
ATOM 825 C C . ALA A 1 115 ? 245.435 -68.613 124.800 1.00 33.18 109 ALA A C 1
ATOM 826 O O . ALA A 1 115 ? 246.216 -69.329 125.447 1.00 33.49 109 ALA A O 1
ATOM 828 N N . SER A 1 116 ? 245.823 -67.521 124.154 1.00 31.83 110 SER A N 1
ATOM 829 C CA . SER A 1 116 ? 247.203 -67.083 124.175 1.00 33.42 110 SER A CA 1
ATOM 830 C C . SER A 1 116 ? 247.731 -66.965 125.596 1.00 35.67 110 SER A C 1
ATOM 831 O O . SER A 1 116 ? 248.803 -67.489 125.909 1.00 37.64 110 SER A O 1
ATOM 834 N N . GLU A 1 117 ? 246.977 -66.278 126.452 1.00 36.15 111 GLU A N 1
ATOM 835 C CA . GLU A 1 117 ? 247.381 -66.094 127.834 1.00 36.08 111 GLU A CA 1
ATOM 836 C C . GLU A 1 117 ? 247.498 -67.425 128.552 1.00 34.27 111 GLU A C 1
ATOM 837 O O . GLU A 1 117 ? 248.423 -67.643 129.333 1.00 34.75 111 GLU A O 1
ATOM 843 N N . THR A 1 118 ? 246.556 -68.318 128.295 1.00 31.63 112 THR A N 1
ATOM 844 C CA . THR A 1 118 ? 246.574 -69.606 128.954 1.00 31.97 112 THR A CA 1
ATOM 845 C C . THR A 1 118 ? 247.814 -70.435 128.581 1.00 32.38 112 THR A C 1
ATOM 846 O O . THR A 1 118 ? 248.346 -71.185 129.413 1.00 30.76 112 THR A O 1
ATOM 850 N N . LEU A 1 119 ? 248.276 -70.312 127.337 1.00 30.54 113 LEU A N 1
ATOM 851 C CA . LEU A 1 119 ? 249.459 -71.066 126.928 1.00 28.72 113 LEU A CA 1
ATOM 852 C C . LEU A 1 119 ? 250.635 -70.593 127.768 1.00 27.45 113 LEU A C 1
ATOM 853 O O . LEU A 1 119 ? 251.426 -71.400 128.269 1.00 26.18 113 LEU A O 1
ATOM 858 N N . ILE A 1 120 ? 250.732 -69.275 127.924 1.00 24.59 114 ILE A N 1
ATOM 859 C CA . ILE A 1 120 ? 251.787 -68.674 128.710 1.00 23.79 114 ILE A CA 1
ATOM 860 C C . ILE A 1 120 ? 251.689 -69.186 130.148 1.00 25.03 114 ILE A C 1
ATOM 861 O O . ILE A 1 120 ? 252.707 -69.507 130.768 1.00 26.77 114 ILE A O 1
ATOM 866 N N . SER A 1 121 ? 250.469 -69.276 130.674 1.00 22.51 115 SER A N 1
ATOM 867 C CA . SER A 1 121 ? 250.272 -69.745 132.040 1.00 22.00 115 SER A CA 1
ATOM 868 C C . SER A 1 121 ? 250.725 -71.190 132.171 1.00 22.69 115 SER A C 1
ATOM 869 O O . SER A 1 121 ? 251.462 -71.549 133.099 1.00 24.31 115 SER A O 1
ATOM 872 N N . ILE A 1 122 ? 250.288 -72.038 131.255 1.00 19.69 116 ILE A N 1
ATOM 873 C CA . ILE A 1 122 ? 250.714 -73.410 131.343 1.00 20.59 116 ILE A CA 1
ATOM 874 C C . ILE A 1 122 ? 252.251 -73.508 131.298 1.00 22.88 116 ILE A C 1
ATOM 875 O O . ILE A 1 122 ? 252.873 -74.115 132.189 1.00 22.41 116 ILE A O 1
ATOM 880 N N . VAL A 1 123 ? 252.865 -72.893 130.290 1.00 21.67 117 VAL A N 1
ATOM 881 C CA . VAL A 1 123 ? 254.314 -72.951 130.175 1.00 23.10 117 VAL A CA 1
ATOM 882 C C . VAL A 1 123 ? 255.009 -72.547 131.471 1.00 24.37 117 VAL A C 1
ATOM 883 O O . VAL A 1 123 ? 256.034 -73.116 131.815 1.00 26.07 117 VAL A O 1
ATOM 887 N N . ASN A 1 124 ? 254.447 -71.572 132.188 1.00 25.98 118 ASN A N 1
ATOM 888 C CA . ASN A 1 124 ? 255.030 -71.082 133.449 1.00 24.89 118 ASN A CA 1
ATOM 889 C C . ASN A 1 124 ? 254.693 -71.880 134.704 1.00 26.23 118 ASN A C 1
ATOM 890 O O . ASN A 1 124 ? 255.257 -71.609 135.760 1.00 28.66 118 ASN A O 1
ATOM 895 N N . ALA A 1 125 ? 253.774 -72.837 134.610 1.00 26.16 119 ALA A N 1
ATOM 896 C CA . ALA A 1 125 ? 253.368 -73.603 135.786 1.00 26.18 119 ALA A CA 1
ATOM 897 C C . ALA A 1 125 ? 253.825 -75.068 135.839 1.00 27.47 119 ALA A C 1
ATOM 898 O O . ALA A 1 125 ? 254.052 -75.621 136.914 1.00 29.41 119 ALA A O 1
ATOM 900 N N . VAL A 1 126 ? 253.951 -75.706 134.691 1.00 27.55 120 VAL A N 1
ATOM 901 C CA . VAL A 1 126 ? 254.366 -77.093 134.681 1.00 28.14 120 VAL A CA 1
ATOM 902 C C . VAL A 1 126 ? 255.757 -77.267 135.277 1.00 30.30 120 VAL A C 1
ATOM 903 O O . VAL A 1 126 ? 256.503 -76.289 135.450 1.00 30.10 120 VAL A O 1
ATOM 907 N N . ASN A 1 127 ? 256.093 -78.516 135.603 1.00 30.18 121 ASN A N 1
ATOM 908 C CA . ASN A 1 127 ? 257.407 -78.843 136.141 1.00 29.43 121 ASN A CA 1
ATOM 909 C C . ASN A 1 127 ? 258.352 -78.595 134.961 1.00 29.54 121 ASN A C 1
ATOM 910 O O . ASN A 1 127 ? 258.184 -79.173 133.893 1.00 30.86 121 ASN A O 1
ATOM 915 N N . PRO A 1 128 ? 259.369 -77.742 135.139 1.00 30.87 122 PRO A N 1
ATOM 916 C CA . PRO A 1 128 ? 260.254 -77.498 133.995 1.00 29.86 122 PRO A CA 1
ATOM 917 C C . PRO A 1 128 ? 260.881 -78.760 133.420 1.00 30.14 122 PRO A C 1
ATOM 918 O O . PRO A 1 128 ? 261.204 -78.824 132.237 1.00 30.76 122 PRO A O 1
ATOM 922 N N . VAL A 1 129 ? 261.028 -79.777 134.253 1.00 29.66 123 VAL A N 1
ATOM 923 C CA . VAL A 1 129 ? 261.629 -81.017 133.794 1.00 29.42 123 VAL A CA 1
ATOM 924 C C . VAL A 1 129 ? 260.717 -81.853 132.877 1.00 29.42 123 VAL A C 1
ATOM 925 O O . VAL A 1 129 ? 261.191 -82.739 132.166 1.00 28.94 123 VAL A O 1
ATOM 929 N N . ALA A 1 130 ? 259.419 -81.559 132.872 1.00 29.51 124 ALA A N 1
ATOM 930 C CA . ALA A 1 130 ? 258.483 -82.307 132.030 1.00 29.58 124 ALA A CA 1
ATOM 931 C C . ALA A 1 130 ? 258.311 -81.621 130.691 1.00 30.74 124 ALA A C 1
ATOM 932 O O . ALA A 1 130 ? 257.277 -81.747 130.036 1.00 30.37 124 ALA A O 1
ATOM 934 N N . ILE A 1 131 ? 259.347 -80.902 130.282 1.00 32.20 125 ILE A N 1
ATOM 935 C CA . ILE A 1 131 ? 259.334 -80.173 129.024 1.00 31.62 125 ILE A CA 1
ATOM 936 C C . ILE A 1 131 ? 259.065 -81.052 127.804 1.00 31.46 125 ILE A C 1
ATOM 937 O O . ILE A 1 131 ? 258.412 -80.616 126.856 1.00 32.43 125 ILE A O 1
ATOM 942 N N . LYS A 1 132 ? 259.574 -82.279 127.818 1.00 32.13 126 LYS A N 1
ATOM 943 C CA . LYS A 1 132 ? 259.391 -83.186 126.682 1.00 31.41 126 LYS A CA 1
ATOM 944 C C . LYS A 1 132 ? 257.939 -83.599 126.446 1.00 31.09 126 LYS A C 1
ATOM 945 O O . LYS A 1 132 ? 257.624 -84.168 125.412 1.00 32.52 126 LYS A O 1
ATOM 951 N N . ALA A 1 133 ? 257.055 -83.305 127.394 1.00 30.25 127 ALA A N 1
ATOM 952 C CA . ALA A 1 133 ? 255.646 -83.639 127.229 1.00 29.63 127 ALA A CA 1
ATOM 953 C C . ALA A 1 133 ? 254.884 -82.431 126.709 1.00 30.19 127 ALA A C 1
ATOM 954 O O . ALA A 1 133 ? 253.779 -82.560 126.181 1.00 33.40 127 ALA A O 1
ATOM 956 N N . LEU A 1 134 ? 255.483 -81.257 126.844 1.00 27.61 128 LEU A N 1
ATOM 957 C CA . LEU A 1 134 ? 254.831 -80.030 126.441 1.00 27.52 128 LEU A CA 1
ATOM 958 C C . LEU A 1 134 ? 255.307 -79.475 125.112 1.00 28.77 128 LEU A C 1
ATOM 959 O O . LEU A 1 134 ? 254.502 -79.225 124.208 1.00 29.76 128 LEU A O 1
ATOM 964 N N . LEU A 1 135 ? 256.614 -79.274 124.994 1.00 26.76 129 LEU A N 1
ATOM 965 C CA . LEU A 1 135 ? 257.182 -78.718 123.782 1.00 26.45 129 LEU A CA 1
ATOM 966 C C . LEU A 1 135 ? 256.670 -79.333 122.471 1.00 25.73 129 LEU A C 1
ATOM 967 O O . LEU A 1 135 ? 256.388 -78.616 121.514 1.00 23.96 129 LEU A O 1
ATOM 972 N N . PRO A 1 136 ? 256.550 -80.668 122.406 1.00 26.26 130 PRO A N 1
ATOM 973 C CA . PRO A 1 136 ? 256.061 -81.274 121.158 1.00 26.92 130 PRO A CA 1
ATOM 974 C C . PRO A 1 136 ? 254.704 -80.747 120.692 1.00 27.55 130 PRO A C 1
ATOM 975 O O . PRO A 1 136 ? 254.511 -80.523 119.503 1.00 27.03 130 PRO A O 1
ATOM 979 N N . HIS A 1 137 ? 253.768 -80.542 121.622 1.00 27.96 131 HIS A N 1
ATOM 980 C CA . HIS A 1 137 ? 252.451 -80.013 121.272 1.00 24.70 131 HIS A CA 1
ATOM 981 C C . HIS A 1 137 ? 252.604 -78.631 120.650 1.00 26.93 131 HIS A C 1
ATOM 982 O O . HIS A 1 137 ? 251.939 -78.309 119.657 1.00 28.58 131 HIS A O 1
ATOM 989 N N . LEU A 1 138 ? 253.469 -77.806 121.238 1.00 26.17 132 LEU A N 1
ATOM 990 C CA . LEU A 1 138 ? 253.682 -76.459 120.724 1.00 27.38 132 LEU A CA 1
ATOM 991 C C . LEU A 1 138 ? 254.363 -76.438 119.345 1.00 27.77 132 LEU A C 1
ATOM 992 O O . LEU A 1 138 ? 253.960 -75.675 118.456 1.00 28.12 132 LEU A O 1
ATOM 997 N N . THR A 1 139 ? 255.389 -77.265 119.155 1.00 27.67 133 THR A N 1
ATOM 998 C CA . THR A 1 139 ? 256.063 -77.297 117.859 1.00 26.78 133 THR A CA 1
ATOM 999 C C . THR A 1 139 ? 255.146 -77.969 116.836 1.00 27.47 133 THR A C 1
ATOM 1000 O O . THR A 1 139 ? 255.104 -77.554 115.671 1.00 28.37 133 THR A O 1
ATOM 1004 N N . ASN A 1 140 ? 254.404 -78.993 117.254 1.00 25.37 134 ASN A N 1
ATOM 1005 C CA . ASN A 1 140 ? 253.500 -79.647 116.311 1.00 27.85 134 ASN A CA 1
ATOM 1006 C C . ASN A 1 140 ? 252.478 -78.630 115.825 1.00 29.16 134 ASN A C 1
ATOM 1007 O O . ASN A 1 140 ? 252.260 -78.482 114.629 1.00 30.62 134 ASN A O 1
ATOM 1012 N N . ALA A 1 141 ? 251.873 -77.902 116.754 1.00 29.92 135 ALA A N 1
ATOM 1013 C CA . ALA A 1 141 ? 250.873 -76.922 116.375 1.00 29.12 135 ALA A CA 1
ATOM 1014 C C . ALA A 1 141 ? 251.419 -75.841 115.450 1.00 30.90 135 ALA A C 1
ATOM 1015 O O . ALA A 1 141 ? 250.871 -75.623 114.372 1.00 33.29 135 ALA A O 1
ATOM 1017 N N . ILE A 1 142 ? 252.505 -75.177 115.839 1.00 31.08 136 ILE A N 1
ATOM 1018 C CA . ILE A 1 142 ? 253.039 -74.090 115.010 1.00 31.27 136 ILE A CA 1
ATOM 1019 C C . ILE A 1 142 ? 253.431 -74.469 113.578 1.00 31.13 136 ILE A C 1
ATOM 1020 O O . ILE A 1 142 ? 253.382 -73.642 112.679 1.00 33.15 136 ILE A O 1
ATOM 1025 N N . VAL A 1 143 ? 253.816 -75.713 113.356 1.00 29.56 137 VAL A N 1
ATOM 1026 C CA . VAL A 1 143 ? 254.210 -76.129 112.023 1.00 30.81 137 VAL A CA 1
ATOM 1027 C C . VAL A 1 143 ? 253.019 -76.615 111.191 1.00 31.96 137 VAL A C 1
ATOM 1028 O O . VAL A 1 143 ? 253.040 -76.575 109.956 1.00 27.84 137 VAL A O 1
ATOM 1032 N N . GLU A 1 144 ? 251.975 -77.057 111.885 1.00 32.63 138 GLU A N 1
ATOM 1033 C CA . GLU A 1 144 ? 250.788 -77.578 111.233 1.00 31.60 138 GLU A CA 1
ATOM 1034 C C . GLU A 1 144 ? 249.668 -76.578 110.995 1.00 32.62 138 GLU A C 1
ATOM 1035 O O . GLU A 1 144 ? 248.816 -76.812 110.147 1.00 35.01 138 GLU A O 1
ATOM 1041 N N . THR A 1 145 ? 249.670 -75.465 111.719 1.00 31.99 139 THR A N 1
ATOM 1042 C CA . THR A 1 145 ? 248.609 -74.480 111.586 1.00 30.72 139 THR A CA 1
ATOM 1043 C C . THR A 1 145 ? 248.789 -73.521 110.424 1.00 32.38 139 THR A C 1
ATOM 1044 O O . THR A 1 145 ? 249.898 -73.316 109.935 1.00 32.49 139 THR A O 1
ATOM 1048 N N . ASN A 1 146 ? 247.675 -72.936 109.993 1.00 35.72 140 ASN A N 1
ATOM 1049 C CA . ASN A 1 146 ? 247.656 -71.949 108.914 1.00 39.92 140 ASN A CA 1
ATOM 1050 C C . ASN A 1 146 ? 247.150 -70.605 109.478 1.00 40.90 140 ASN A C 1
ATOM 1051 O O . ASN A 1 146 ? 246.940 -69.643 108.735 1.00 41.05 140 ASN A O 1
ATOM 1056 N N . LYS A 1 147 ? 246.960 -70.552 110.798 1.00 40.89 141 LYS A N 1
ATOM 1057 C CA . LYS A 1 147 ? 246.484 -69.347 111.483 1.00 40.64 141 LYS A CA 1
ATOM 1058 C C . LYS A 1 147 ? 247.647 -68.522 112.021 1.00 39.24 141 LYS A C 1
ATOM 1059 O O . LYS A 1 147 ? 248.268 -68.906 113.015 1.00 39.46 141 LYS A O 1
ATOM 1065 N N . TRP A 1 148 ? 247.922 -67.377 111.402 1.00 36.59 142 TRP A N 1
ATOM 1066 C CA . TRP A 1 148 ? 249.029 -66.557 111.857 1.00 35.67 142 TRP A CA 1
ATOM 1067 C C . TRP A 1 148 ? 248.946 -66.107 113.310 1.00 37.53 142 TRP A C 1
ATOM 1068 O O . TRP A 1 148 ? 249.971 -66.012 113.996 1.00 38.81 142 TRP A O 1
ATOM 1079 N N . GLN A 1 149 ? 247.749 -65.822 113.803 1.00 38.93 143 GLN A N 1
ATOM 1080 C CA . GLN A 1 149 ? 247.660 -65.394 115.189 1.00 39.76 143 GLN A CA 1
ATOM 1081 C C . GLN A 1 149 ? 248.006 -66.552 116.119 1.00 39.81 143 GLN A C 1
ATOM 1082 O O . GLN A 1 149 ? 248.507 -66.334 117.224 1.00 41.22 143 GLN A O 1
ATOM 1088 N N . GLU A 1 150 ? 247.748 -67.779 115.669 1.00 37.71 144 GLU A N 1
ATOM 1089 C CA . GLU A 1 150 ? 248.051 -68.945 116.483 1.00 36.23 144 GLU A CA 1
ATOM 1090 C C . GLU A 1 150 ? 249.557 -69.149 116.568 1.00 37.72 144 GLU A C 1
ATOM 1091 O O . GLU A 1 150 ? 250.062 -69.726 117.536 1.00 39.42 144 GLU A O 1
ATOM 1097 N N . LYS A 1 151 ? 250.274 -68.693 115.546 1.00 35.67 145 LYS A N 1
ATOM 1098 C CA . LYS A 1 151 ? 251.713 -68.839 115.537 1.00 34.17 145 LYS A CA 1
ATOM 1099 C C . LYS A 1 151 ? 252.315 -67.823 116.494 1.00 34.95 145 LYS A C 1
ATOM 1100 O O . LYS A 1 151 ? 253.150 -68.159 117.346 1.00 35.36 145 LYS A O 1
ATOM 1106 N N . ILE A 1 152 ? 251.885 -66.578 116.357 1.00 33.53 146 ILE A N 1
ATOM 1107 C CA . ILE A 1 152 ? 252.378 -65.528 117.225 1.00 33.79 146 ILE A CA 1
ATOM 1108 C C . ILE A 1 152 ? 252.226 -65.958 118.688 1.00 34.13 146 ILE A C 1
ATOM 1109 O O . ILE A 1 152 ? 253.138 -65.762 119.503 1.00 36.36 146 ILE A O 1
ATOM 1114 N N . ALA A 1 153 ? 251.097 -66.576 119.018 1.00 31.18 147 ALA A N 1
ATOM 1115 C CA . ALA A 1 153 ? 250.894 -67.043 120.382 1.00 29.97 147 ALA A CA 1
ATOM 1116 C C . ALA A 1 153 ? 251.906 -68.144 120.743 1.00 28.99 147 ALA A C 1
ATOM 1117 O O . ALA A 1 153 ? 252.587 -68.047 121.752 1.00 29.49 147 ALA A O 1
ATOM 1119 N N . ILE A 1 154 ? 252.003 -69.189 119.929 1.00 27.71 148 ILE A N 1
ATOM 1120 C CA . ILE A 1 154 ? 252.947 -70.266 120.206 1.00 25.56 148 ILE A CA 1
ATOM 1121 C C . ILE A 1 154 ? 254.378 -69.747 120.339 1.00 26.08 148 ILE A C 1
ATOM 1122 O O . ILE A 1 154 ? 255.152 -70.269 121.127 1.00 25.41 148 ILE A O 1
ATOM 1127 N N . LEU A 1 155 ? 254.735 -68.722 119.566 1.00 26.70 149 LEU A N 1
ATOM 1128 C CA . LEU A 1 155 ? 256.072 -68.146 119.670 1.00 24.29 149 LEU A CA 1
ATOM 1129 C C . LEU A 1 155 ? 256.198 -67.504 121.050 1.00 24.57 149 LEU A C 1
ATOM 1130 O O . LEU A 1 155 ? 257.254 -67.581 121.696 1.00 24.29 149 LEU A O 1
ATOM 1135 N N . ALA A 1 156 ? 255.114 -66.878 121.508 1.00 23.13 150 ALA A N 1
ATOM 1136 C CA . ALA A 1 156 ? 255.112 -66.234 122.824 1.00 21.71 150 ALA A CA 1
ATOM 1137 C C . ALA A 1 156 ? 255.377 -67.259 123.919 1.00 22.49 150 ALA A C 1
ATOM 1138 O O . ALA A 1 156 ? 256.129 -66.993 124.861 1.00 24.28 150 ALA A O 1
ATOM 1140 N N . ALA A 1 157 ? 254.757 -68.428 123.788 1.00 21.39 151 ALA A N 1
ATOM 1141 C CA . ALA A 1 157 ? 254.918 -69.507 124.751 1.00 23.08 151 ALA A CA 1
ATOM 1142 C C . ALA A 1 157 ? 256.347 -70.063 124.745 1.00 23.62 151 ALA A C 1
ATOM 1143 O O . ALA A 1 157 ? 256.850 -70.476 125.792 1.00 23.23 151 ALA A O 1
ATOM 1145 N N . PHE A 1 158 ? 256.988 -70.096 123.573 1.00 23.79 152 PHE A N 1
ATOM 1146 C CA . PHE A 1 158 ? 258.370 -70.574 123.484 1.00 23.64 152 PHE A CA 1
ATOM 1147 C C . PHE A 1 158 ? 259.227 -69.624 124.324 1.00 23.98 152 PHE A C 1
ATOM 1148 O O . PHE A 1 158 ? 260.005 -70.056 125.176 1.00 21.95 152 PHE A O 1
ATOM 1156 N N . SER A 1 159 ? 259.078 -68.325 124.070 1.00 24.38 153 SER A N 1
ATOM 1157 C CA . SER A 1 159 ? 259.828 -67.310 124.804 1.00 24.43 153 SER A CA 1
ATOM 1158 C C . SER A 1 159 ? 259.619 -67.428 126.303 1.00 24.53 153 SER A C 1
ATOM 1159 O O . SER A 1 159 ? 260.555 -67.257 127.083 1.00 25.09 153 SER A O 1
ATOM 1162 N N . ALA A 1 160 ? 258.392 -67.731 126.710 1.00 25.51 154 ALA A N 1
ATOM 1163 C CA . ALA A 1 160 ? 258.100 -67.855 128.133 1.00 26.41 154 ALA A CA 1
ATOM 1164 C C . ALA A 1 160 ? 258.799 -69.083 128.687 1.00 27.00 154 ALA A C 1
ATOM 1165 O O . ALA A 1 160 ? 259.258 -69.087 129.833 1.00 28.19 154 ALA A O 1
ATOM 1167 N N . MET A 1 161 ? 258.893 -70.118 127.858 1.00 26.42 155 MET A N 1
ATOM 1168 C CA . MET A 1 161 ? 259.532 -71.358 128.263 1.00 26.07 155 MET A CA 1
ATOM 1169 C C . MET A 1 161 ? 261.029 -71.159 128.487 1.00 26.31 155 MET A C 1
ATOM 1170 O O . MET A 1 161 ? 261.621 -71.813 129.344 1.00 25.83 155 MET A O 1
ATOM 1175 N N . VAL A 1 162 ? 261.630 -70.239 127.733 1.00 27.23 156 VAL A N 1
ATOM 1176 C CA . VAL A 1 162 ? 263.058 -69.972 127.851 1.00 29.11 156 VAL A CA 1
ATOM 1177 C C . VAL A 1 162 ? 263.387 -69.436 129.229 1.00 29.80 156 VAL A C 1
ATOM 1178 O O . VAL A 1 162 ? 264.448 -69.731 129.787 1.00 31.08 156 VAL A O 1
ATOM 1182 N N . ASP A 1 163 ? 262.475 -68.657 129.791 1.00 30.33 157 ASP A N 1
ATOM 1183 C CA . ASP A 1 163 ? 262.705 -68.132 131.126 1.00 30.37 157 ASP A CA 1
ATOM 1184 C C . ASP A 1 163 ? 262.317 -69.159 132.197 1.00 30.26 157 ASP A C 1
ATOM 1185 O O . ASP A 1 163 ? 263.005 -69.291 133.216 1.00 32.32 157 ASP A O 1
ATOM 1190 N N . ALA A 1 164 ? 261.239 -69.905 131.952 1.00 26.79 158 ALA A N 1
ATOM 1191 C CA . ALA A 1 164 ? 260.752 -70.900 132.912 1.00 23.72 158 ALA A CA 1
ATOM 1192 C C . ALA A 1 164 ? 261.577 -72.199 133.036 1.00 23.59 158 ALA A C 1
ATOM 1193 O O . ALA A 1 164 ? 261.514 -72.881 134.068 1.00 17.06 158 ALA A O 1
ATOM 1195 N N . ALA A 1 165 ? 262.347 -72.526 131.994 1.00 21.72 159 ALA A N 1
ATOM 1196 C CA . ALA A 1 165 ? 263.145 -73.745 131.973 1.00 20.54 159 ALA A CA 1
ATOM 1197 C C . ALA A 1 165 ? 264.357 -73.603 131.053 1.00 20.84 159 ALA A C 1
ATOM 1198 O O . ALA A 1 165 ? 264.580 -74.434 130.171 1.00 18.19 159 ALA A O 1
ATOM 1200 N N . LYS A 1 166 ? 265.135 -72.547 131.269 1.00 23.90 160 LYS A N 1
ATOM 1201 C CA . LYS A 1 166 ? 266.322 -72.255 130.463 1.00 26.16 160 LYS A CA 1
ATOM 1202 C C . LYS A 1 166 ? 267.245 -73.468 130.186 1.00 27.92 160 LYS A C 1
ATOM 1203 O O . LYS A 1 166 ? 267.600 -73.737 129.027 1.00 26.05 160 LYS A O 1
ATOM 1209 N N . ASP A 1 167 ? 267.624 -74.204 131.230 1.00 27.73 161 ASP A N 1
ATOM 1210 C CA . ASP A 1 167 ? 268.485 -75.364 131.046 1.00 27.24 161 ASP A CA 1
ATOM 1211 C C . ASP A 1 167 ? 267.780 -76.433 130.258 1.00 26.46 161 ASP A C 1
ATOM 1212 O O . ASP A 1 167 ? 268.376 -77.073 129.399 1.00 26.91 161 ASP A O 1
ATOM 1217 N N . GLN A 1 168 ? 266.509 -76.645 130.556 1.00 26.08 162 GLN A N 1
ATOM 1218 C CA . GLN A 1 168 ? 265.765 -77.655 129.838 1.00 26.98 162 GLN A CA 1
ATOM 1219 C C . GLN A 1 168 ? 265.688 -77.275 128.358 1.00 28.34 162 GLN A C 1
ATOM 1220 O O . GLN A 1 168 ? 265.882 -78.127 127.484 1.00 29.87 162 GLN A O 1
ATOM 1226 N N . VAL A 1 169 ? 265.427 -76.001 128.063 1.00 28.73 163 VAL A N 1
ATOM 1227 C CA . VAL A 1 169 ? 265.349 -75.580 126.664 1.00 29.38 163 VAL A CA 1
ATOM 1228 C C . VAL A 1 169 ? 266.718 -75.673 125.970 1.00 30.23 163 VAL A C 1
ATOM 1229 O O . VAL A 1 169 ? 266.812 -76.073 124.813 1.00 31.37 163 VAL A O 1
ATOM 1233 N N . ALA A 1 170 ? 267.783 -75.316 126.669 1.00 29.94 164 ALA A N 1
ATOM 1234 C CA . ALA A 1 170 ? 269.113 -75.393 126.064 1.00 30.24 164 ALA A CA 1
ATOM 1235 C C . ALA A 1 170 ? 269.326 -76.732 125.334 1.00 30.11 164 ALA A C 1
ATOM 1236 O O . ALA A 1 170 ? 269.911 -76.767 124.250 1.00 30.78 164 ALA A O 1
ATOM 1238 N N . LEU A 1 171 ? 268.842 -77.825 125.924 1.00 28.72 165 LEU A N 1
ATOM 1239 C CA . LEU A 1 171 ? 268.996 -79.148 125.326 1.00 29.33 165 LEU A CA 1
ATOM 1240 C C . LEU A 1 171 ? 268.078 -79.434 124.139 1.00 30.28 165 LEU A C 1
ATOM 1241 O O . LEU A 1 171 ? 268.323 -80.375 123.390 1.00 30.14 165 LEU A O 1
ATOM 1246 N N . ARG A 1 172 ? 267.025 -78.639 123.978 1.00 30.45 166 ARG A N 1
ATOM 1247 C CA . ARG A 1 172 ? 266.097 -78.818 122.864 1.00 31.11 166 ARG A CA 1
ATOM 1248 C C . ARG A 1 172 ? 266.409 -77.867 121.702 1.00 32.65 166 ARG A C 1
ATOM 1249 O O . ARG A 1 172 ? 265.764 -77.919 120.651 1.00 32.74 166 ARG A O 1
ATOM 1257 N N . MET A 1 173 ? 267.406 -77.007 121.897 1.00 32.46 167 MET A N 1
ATOM 1258 C CA . MET A 1 173 ? 267.799 -76.036 120.888 1.00 32.65 167 MET A CA 1
ATOM 1259 C C . MET A 1 173 ? 267.986 -76.599 119.489 1.00 32.97 167 MET A C 1
ATOM 1260 O O . MET A 1 173 ? 267.552 -75.991 118.519 1.00 32.49 167 MET A O 1
ATOM 1265 N N . PRO A 1 174 ? 268.658 -77.751 119.355 1.00 34.53 168 PRO A N 1
ATOM 1266 C CA . PRO A 1 174 ? 268.820 -78.282 117.999 1.00 36.02 168 PRO A CA 1
ATOM 1267 C C . PRO A 1 174 ? 267.493 -78.611 117.306 1.00 36.84 168 PRO A C 1
ATOM 1268 O O . PRO A 1 174 ? 267.444 -78.726 116.090 1.00 40.72 168 PRO A O 1
ATOM 1272 N N . GLU A 1 175 ? 266.415 -78.742 118.069 1.00 38.46 169 GLU A N 1
ATOM 1273 C CA . GLU A 1 175 ? 265.105 -79.050 117.488 1.00 38.22 169 GLU A CA 1
ATOM 1274 C C . GLU A 1 175 ? 264.268 -77.777 117.355 1.00 36.50 169 GLU A C 1
ATOM 1275 O O . GLU A 1 175 ? 263.517 -77.609 116.387 1.00 37.62 169 GLU A O 1
ATOM 1281 N N . LEU A 1 176 ? 264.408 -76.878 118.324 1.00 32.54 170 LEU A N 1
ATOM 1282 C CA . LEU A 1 176 ? 263.660 -75.629 118.318 1.00 29.93 170 LEU A CA 1
ATOM 1283 C C . LEU A 1 176 ? 264.161 -74.586 117.313 1.00 29.92 170 LEU A C 1
ATOM 1284 O O . LEU A 1 176 ? 263.364 -73.847 116.724 1.00 31.83 170 LEU A O 1
ATOM 1289 N N . ILE A 1 177 ? 265.472 -74.513 117.109 1.00 28.23 171 ILE A N 1
ATOM 1290 C CA . ILE A 1 177 ? 266.033 -73.527 116.191 1.00 25.63 171 ILE A CA 1
ATOM 1291 C C . ILE A 1 177 ? 265.597 -73.735 114.757 1.00 24.18 171 ILE A C 1
ATOM 1292 O O . ILE A 1 177 ? 265.294 -72.771 114.046 1.00 20.95 171 ILE A O 1
ATOM 1297 N N . PRO A 1 178 ? 265.605 -74.991 114.292 1.00 24.19 172 PRO A N 1
ATOM 1298 C CA . PRO A 1 178 ? 265.159 -75.160 112.906 1.00 24.89 172 PRO A CA 1
ATOM 1299 C C . PRO A 1 178 ? 263.712 -74.633 112.812 1.00 26.19 172 PRO A C 1
ATOM 1300 O O . PRO A 1 178 ? 263.372 -73.860 111.906 1.00 27.55 172 PRO A O 1
ATOM 1304 N N . VAL A 1 179 ? 262.860 -75.029 113.758 1.00 25.80 173 VAL A N 1
ATOM 1305 C CA . VAL A 1 179 ? 261.468 -74.563 113.726 1.00 27.32 173 VAL A CA 1
ATOM 1306 C C . VAL A 1 179 ? 261.338 -73.029 113.734 1.00 27.89 173 VAL A C 1
ATOM 1307 O O . VAL A 1 179 ? 260.580 -72.471 112.937 1.00 28.28 173 VAL A O 1
ATOM 1311 N N . LEU A 1 180 ? 262.058 -72.345 114.625 1.00 27.74 174 LEU A N 1
ATOM 1312 C CA . LEU A 1 180 ? 261.973 -70.881 114.669 1.00 28.86 174 LEU A CA 1
ATOM 1313 C C . LEU A 1 180 ? 262.484 -70.267 113.365 1.00 29.56 174 LEU A C 1
ATOM 1314 O O . LEU A 1 180 ? 261.921 -69.289 112.857 1.00 30.41 174 LEU A O 1
ATOM 1319 N N . SER A 1 181 ? 263.548 -70.848 112.821 1.00 28.60 175 SER A N 1
ATOM 1320 C CA . SER A 1 181 ? 264.143 -70.347 111.592 1.00 28.08 175 SER A CA 1
ATOM 1321 C C . SER A 1 181 ? 263.175 -70.393 110.421 1.00 29.91 175 SER A C 1
ATOM 1322 O O . SER A 1 181 ? 263.096 -69.450 109.630 1.00 27.29 175 SER A O 1
ATOM 1325 N N . GLU A 1 182 ? 262.440 -71.493 110.303 1.00 32.61 176 GLU A N 1
ATOM 1326 C CA . GLU A 1 182 ? 261.473 -71.615 109.222 1.00 35.92 176 GLU A CA 1
ATOM 1327 C C . GLU A 1 182 ? 260.418 -70.528 109.421 1.00 34.62 176 GLU A C 1
ATOM 1328 O O . GLU A 1 182 ? 260.062 -69.805 108.491 1.00 33.74 176 GLU A O 1
ATOM 1334 N N . THR A 1 183 ? 259.944 -70.400 110.653 1.00 33.94 177 THR A N 1
ATOM 1335 C CA . THR A 1 183 ? 258.934 -69.410 110.976 1.00 33.39 177 THR A CA 1
ATOM 1336 C C . THR A 1 183 ? 259.400 -67.993 110.696 1.00 34.01 177 THR A C 1
ATOM 1337 O O . THR A 1 183 ? 258.583 -67.119 110.432 1.00 34.09 177 THR A O 1
ATOM 1341 N N . MET A 1 184 ? 260.703 -67.748 110.758 1.00 34.54 178 MET A N 1
ATOM 1342 C CA . MET A 1 184 ? 261.203 -66.406 110.466 1.00 37.19 178 MET A CA 1
ATOM 1343 C C . MET A 1 184 ? 260.992 -66.086 108.977 1.00 39.19 178 MET A C 1
ATOM 1344 O O . MET A 1 184 ? 260.992 -64.917 108.568 1.00 40.48 178 MET A O 1
ATOM 1349 N N . TRP A 1 185 ? 260.801 -67.133 108.179 1.00 38.79 179 TRP A N 1
ATOM 1350 C CA . TRP A 1 185 ? 260.590 -67.002 106.745 1.00 39.50 179 TRP A CA 1
ATOM 1351 C C . TRP A 1 185 ? 259.126 -67.175 106.360 1.00 39.84 179 TRP A C 1
ATOM 1352 O O . TRP A 1 185 ? 258.806 -67.590 105.251 1.00 38.38 179 TRP A O 1
ATOM 1363 N N . ASP A 1 186 ? 258.244 -66.856 107.295 1.00 40.94 180 ASP A N 1
ATOM 1364 C CA . ASP A 1 186 ? 256.810 -66.960 107.090 1.00 40.72 180 ASP A CA 1
ATOM 1365 C C . ASP A 1 186 ? 256.403 -65.814 106.184 1.00 40.60 180 ASP A C 1
ATOM 1366 O O . ASP A 1 186 ? 256.982 -64.728 106.260 1.00 39.78 180 ASP A O 1
ATOM 1371 N N . THR A 1 187 ? 255.414 -66.050 105.329 1.00 40.75 181 THR A N 1
ATOM 1372 C CA . THR A 1 187 ? 254.939 -65.008 104.425 1.00 42.27 181 THR A CA 1
ATOM 1373 C C . THR A 1 187 ? 254.303 -63.854 105.201 1.00 41.56 181 THR A C 1
ATOM 1374 O O . THR A 1 187 ? 254.441 -62.699 104.816 1.00 41.20 181 THR A O 1
ATOM 1378 N N . LYS A 1 188 ? 253.618 -64.180 106.297 1.00 41.45 182 LYS A N 1
ATOM 1379 C CA . LYS A 1 188 ? 252.960 -63.188 107.152 1.00 42.17 182 LYS A CA 1
ATOM 1380 C C . LYS A 1 188 ? 253.993 -62.292 107.835 1.00 42.39 182 LYS A C 1
ATOM 1381 O O . LYS A 1 188 ? 254.856 -62.778 108.562 1.00 43.12 182 LYS A O 1
ATOM 1387 N N . LYS A 1 189 ? 253.901 -60.988 107.622 1.00 41.84 183 LYS A N 1
ATOM 1388 C CA . LYS A 1 189 ? 254.863 -60.077 108.225 1.00 43.01 183 LYS A CA 1
ATOM 1389 C C . LYS A 1 189 ? 254.817 -60.026 109.763 1.00 41.91 183 LYS A C 1
ATOM 1390 O O . LYS A 1 189 ? 255.855 -59.866 110.407 1.00 39.46 183 LYS A O 1
ATOM 1396 N N . GLU A 1 190 ? 253.632 -60.168 110.355 1.00 41.60 184 GLU A N 1
ATOM 1397 C CA . GLU A 1 190 ? 253.524 -60.142 111.816 1.00 40.82 184 GLU A CA 1
ATOM 1398 C C . GLU A 1 190 ? 254.263 -61.340 112.402 1.00 38.69 184 GLU A C 1
ATOM 1399 O O . GLU A 1 190 ? 254.884 -61.250 113.467 1.00 37.33 184 GLU A O 1
ATOM 1405 N N . VAL A 1 191 ? 254.177 -62.462 111.700 1.00 35.98 185 VAL A N 1
ATOM 1406 C CA . VAL A 1 191 ? 254.843 -63.666 112.137 1.00 36.68 185 VAL A CA 1
ATOM 1407 C C . VAL A 1 191 ? 256.355 -63.468 112.006 1.00 36.49 185 VAL A C 1
ATOM 1408 O O . VAL A 1 191 ? 257.103 -63.858 112.887 1.00 38.36 185 VAL A O 1
ATOM 1412 N N . LYS A 1 192 ? 256.805 -62.864 110.910 1.00 35.60 186 LYS A N 1
ATOM 1413 C CA . LYS A 1 192 ? 258.231 -62.614 110.728 1.00 35.56 186 LYS A CA 1
ATOM 1414 C C . LYS A 1 192 ? 258.741 -61.865 111.959 1.00 34.67 186 LYS A C 1
ATOM 1415 O O . LYS A 1 192 ? 259.782 -62.205 112.521 1.00 34.16 186 LYS A O 1
ATOM 1421 N N . ALA A 1 193 ? 257.992 -60.844 112.369 1.00 32.17 187 ALA A N 1
ATOM 1422 C CA . ALA A 1 193 ? 258.350 -60.037 113.521 1.00 31.88 187 ALA A CA 1
ATOM 1423 C C . ALA A 1 193 ? 258.454 -60.873 114.803 1.00 33.46 187 ALA A C 1
ATOM 1424 O O . ALA A 1 193 ? 259.482 -60.839 115.503 1.00 34.54 187 ALA A O 1
ATOM 1426 N N . ALA A 1 194 ? 257.387 -61.621 115.092 1.00 32.53 188 ALA A N 1
ATOM 1427 C CA . ALA A 1 194 ? 257.295 -62.469 116.280 1.00 30.54 188 ALA A CA 1
ATOM 1428 C C . ALA A 1 194 ? 258.371 -63.557 116.342 1.00 30.17 188 ALA A C 1
ATOM 1429 O O . ALA A 1 194 ? 258.957 -63.811 117.394 1.00 28.45 188 ALA A O 1
ATOM 1431 N N . ALA A 1 195 ? 258.615 -64.194 115.204 1.00 30.09 189 ALA A N 1
ATOM 1432 C CA . ALA A 1 195 ? 259.593 -65.264 115.103 1.00 29.97 189 ALA A CA 1
ATOM 1433 C C . ALA A 1 195 ? 261.035 -64.789 115.355 1.00 30.04 189 ALA A C 1
ATOM 1434 O O . ALA A 1 195 ? 261.812 -65.495 115.990 1.00 30.30 189 ALA A O 1
ATOM 1436 N N . THR A 1 196 ? 261.400 -63.608 114.866 1.00 27.42 190 THR A N 1
ATOM 1437 C CA . THR A 1 196 ? 262.747 -63.115 115.104 1.00 27.03 190 THR A CA 1
ATOM 1438 C C . THR A 1 196 ? 262.896 -62.887 116.615 1.00 28.32 190 THR A C 1
ATOM 1439 O O . THR A 1 196 ? 263.892 -63.299 117.225 1.00 26.32 190 THR A O 1
ATOM 1443 N N . ALA A 1 197 ? 261.877 -62.253 117.209 1.00 28.30 191 ALA A N 1
ATOM 1444 C CA . ALA A 1 197 ? 261.847 -61.959 118.645 1.00 26.60 191 ALA A CA 1
ATOM 1445 C C . ALA A 1 197 ? 261.975 -63.220 119.490 1.00 26.93 191 ALA A C 1
ATOM 1446 O O . ALA A 1 197 ? 262.670 -63.223 120.504 1.00 28.86 191 ALA A O 1
ATOM 1448 N N . ALA A 1 198 ? 261.299 -64.289 119.088 1.00 25.92 192 ALA A N 1
ATOM 1449 C CA . ALA A 1 198 ? 261.387 -65.539 119.829 1.00 25.85 192 ALA A CA 1
ATOM 1450 C C . ALA A 1 198 ? 262.776 -66.168 119.599 1.00 26.50 192 ALA A C 1
ATOM 1451 O O . ALA A 1 198 ? 263.275 -66.924 120.428 1.00 25.84 192 ALA A O 1
ATOM 1453 N N . MET A 1 199 ? 263.388 -65.845 118.463 1.00 27.30 193 MET A N 1
ATOM 1454 C CA . MET A 1 199 ? 264.707 -66.367 118.106 1.00 26.71 193 MET A CA 1
ATOM 1455 C C . MET A 1 199 ? 265.785 -65.716 118.971 1.00 25.79 193 MET A C 1
ATOM 1456 O O . MET A 1 199 ? 266.661 -66.392 119.506 1.00 24.10 193 MET A O 1
ATOM 1461 N N . THR A 1 200 ? 265.724 -64.398 119.110 1.00 23.73 194 THR A N 1
ATOM 1462 C CA . THR A 1 200 ? 266.717 -63.724 119.924 1.00 25.07 194 THR A CA 1
ATOM 1463 C C . THR A 1 200 ? 266.560 -64.224 121.358 1.00 26.62 194 THR A C 1
ATOM 1464 O O . THR A 1 200 ? 267.534 -64.338 122.103 1.00 28.97 194 THR A O 1
ATOM 1468 N N . LYS A 1 201 ? 265.329 -64.547 121.732 1.00 28.08 195 LYS A N 1
ATOM 1469 C CA . LYS A 1 201 ? 265.056 -65.041 123.068 1.00 27.91 195 LYS A CA 1
ATOM 1470 C C . LYS A 1 201 ? 265.575 -66.461 123.219 1.00 26.55 195 LYS A C 1
ATOM 1471 O O . LYS A 1 201 ? 266.180 -66.797 124.236 1.00 27.52 195 LYS A O 1
ATOM 1477 N N . ALA A 1 202 ? 265.351 -67.291 122.207 1.00 24.13 196 ALA A N 1
ATOM 1478 C CA . ALA A 1 202 ? 265.828 -68.671 122.260 1.00 25.10 196 ALA A CA 1
ATOM 1479 C C . ALA A 1 202 ? 267.351 -68.736 122.436 1.00 25.01 196 ALA A C 1
ATOM 1480 O O . ALA A 1 202 ? 267.856 -69.533 123.225 1.00 25.16 196 ALA A O 1
ATOM 1482 N N . THR A 1 203 ? 268.077 -67.891 121.710 1.00 25.43 197 THR A N 1
ATOM 1483 C CA . THR A 1 203 ? 269.537 -67.884 121.776 1.00 26.80 197 THR A CA 1
ATOM 1484 C C . THR A 1 203 ? 270.084 -67.495 123.155 1.00 27.18 197 THR A C 1
ATOM 1485 O O . THR A 1 203 ? 271.291 -67.547 123.404 1.00 27.76 197 THR A O 1
ATOM 1489 N N . GLU A 1 204 ? 269.190 -67.106 124.059 1.00 28.93 198 GLU A N 1
ATOM 1490 C CA . GLU A 1 204 ? 269.600 -66.751 125.415 1.00 28.08 198 GLU A CA 1
ATOM 1491 C C . GLU A 1 204 ? 269.997 -68.025 126.167 1.00 27.64 198 GLU A C 1
ATOM 1492 O O . GLU A 1 204 ? 270.628 -67.966 127.227 1.00 28.11 198 GLU A O 1
ATOM 1498 N N . THR A 1 205 ? 269.631 -69.178 125.607 1.00 26.11 199 THR A N 1
ATOM 1499 C CA . THR A 1 205 ? 269.964 -70.461 126.212 1.00 26.98 199 THR A CA 1
ATOM 1500 C C . THR A 1 205 ? 271.369 -70.914 125.811 1.00 27.32 199 THR A C 1
ATOM 1501 O O . THR A 1 205 ? 271.936 -71.799 126.443 1.00 26.09 199 THR A O 1
ATOM 1505 N N . VAL A 1 206 ? 271.924 -70.309 124.764 1.00 28.27 200 VAL A N 1
ATOM 1506 C CA . VAL A 1 206 ? 273.251 -70.683 124.294 1.00 31.27 200 VAL A CA 1
ATOM 1507 C C . VAL A 1 206 ? 274.234 -70.587 125.440 1.00 34.43 200 VAL A C 1
ATOM 1508 O O . VAL A 1 206 ? 274.924 -71.559 125.760 1.00 36.99 200 VAL A O 1
ATOM 1512 N N . ASP A 1 207 ? 274.301 -69.414 126.054 1.00 37.63 201 ASP A N 1
ATOM 1513 C CA . ASP A 1 207 ? 275.166 -69.199 127.206 1.00 39.19 201 ASP A CA 1
ATOM 1514 C C . ASP A 1 207 ? 276.627 -69.592 126.954 1.00 38.11 201 ASP A C 1
ATOM 1515 O O . ASP A 1 207 ? 277.223 -70.346 127.727 1.00 36.22 201 ASP A O 1
ATOM 1520 N N . ASN A 1 208 ? 277.193 -69.078 125.867 1.00 38.55 202 ASN A N 1
ATOM 1521 C CA . ASN A 1 208 ? 278.578 -69.347 125.496 1.00 38.59 202 ASN A CA 1
ATOM 1522 C C . ASN A 1 208 ? 279.283 -68.006 125.282 1.00 40.41 202 ASN A C 1
ATOM 1523 O O . ASN A 1 208 ? 279.021 -67.314 124.303 1.00 39.52 202 ASN A O 1
ATOM 1528 N N . LYS A 1 209 ? 280.174 -67.643 126.200 1.00 43.38 203 LYS A N 1
ATOM 1529 C CA . LYS A 1 209 ? 280.887 -66.366 126.133 1.00 44.80 203 LYS A CA 1
ATOM 1530 C C . LYS A 1 209 ? 281.727 -66.170 124.886 1.00 43.66 203 LYS A C 1
ATOM 1531 O O . LYS A 1 209 ? 281.987 -65.038 124.489 1.00 44.14 203 LYS A O 1
ATOM 1537 N N . ASP A 1 210 ? 282.152 -67.261 124.264 1.00 41.72 204 ASP A N 1
ATOM 1538 C CA . ASP A 1 210 ? 282.976 -67.147 123.070 1.00 40.70 204 ASP A CA 1
ATOM 1539 C C . ASP A 1 210 ? 282.259 -66.624 121.829 1.00 39.55 204 ASP A C 1
ATOM 1540 O O . ASP A 1 210 ? 282.891 -66.019 120.968 1.00 41.48 204 ASP A O 1
ATOM 1545 N N . ILE A 1 211 ? 280.951 -66.843 121.732 1.00 37.04 205 ILE A N 1
ATOM 1546 C CA . ILE A 1 211 ? 280.204 -66.396 120.568 1.00 35.37 205 ILE A CA 1
ATOM 1547 C C . ILE A 1 211 ? 279.047 -65.458 120.896 1.00 38.20 205 ILE A C 1
ATOM 1548 O O . ILE A 1 211 ? 278.348 -64.989 119.996 1.00 39.96 205 ILE A O 1
ATOM 1553 N N . GLU A 1 212 ? 278.854 -65.185 122.182 1.00 39.32 206 GLU A N 1
ATOM 1554 C CA . GLU A 1 212 ? 277.791 -64.296 122.651 1.00 39.67 206 GLU A CA 1
ATOM 1555 C C . GLU A 1 212 ? 277.643 -63.044 121.793 1.00 40.60 206 GLU A C 1
ATOM 1556 O O . GLU A 1 212 ? 276.561 -62.746 121.279 1.00 42.52 206 GLU A O 1
ATOM 1562 N N . ARG A 1 213 ? 278.736 -62.313 121.630 1.00 39.43 207 ARG A N 1
ATOM 1563 C CA . ARG A 1 213 ? 278.689 -61.085 120.863 1.00 39.47 207 ARG A CA 1
ATOM 1564 C C . ARG A 1 213 ? 278.344 -61.261 119.398 1.00 38.82 207 ARG A C 1
ATOM 1565 O O . ARG A 1 213 ? 278.004 -60.289 118.726 1.00 39.49 207 ARG A O 1
ATOM 1573 N N . PHE A 1 214 ? 278.419 -62.491 118.900 1.00 37.12 208 PHE A N 1
ATOM 1574 C CA . PHE A 1 214 ? 278.123 -62.756 117.490 1.00 35.54 208 PHE A CA 1
ATOM 1575 C C . PHE A 1 214 ? 276.698 -63.248 117.233 1.00 34.99 208 PHE A C 1
ATOM 1576 O O . PHE A 1 214 ? 276.333 -63.536 116.091 1.00 34.29 208 PHE A O 1
ATOM 1584 N N . ILE A 1 215 ? 275.895 -63.331 118.290 1.00 32.58 209 ILE A N 1
ATOM 1585 C CA . ILE A 1 215 ? 274.528 -63.811 118.165 1.00 30.37 209 ILE A CA 1
ATOM 1586 C C . ILE A 1 215 ? 273.644 -62.893 117.329 1.00 31.19 209 ILE A C 1
ATOM 1587 O O . ILE A 1 215 ? 273.015 -63.344 116.372 1.00 31.26 209 ILE A O 1
ATOM 1592 N N . PRO A 1 216 ? 273.580 -61.594 117.667 1.00 33.09 210 PRO A N 1
ATOM 1593 C CA . PRO A 1 216 ? 272.720 -60.757 116.826 1.00 34.06 210 PRO A CA 1
ATOM 1594 C C . PRO A 1 216 ? 273.128 -60.827 115.354 1.00 36.15 210 PRO A C 1
ATOM 1595 O O . PRO A 1 216 ? 272.311 -60.591 114.467 1.00 38.87 210 PRO A O 1
ATOM 1599 N N . SER A 1 217 ? 274.384 -61.180 115.091 1.00 37.15 211 SER A N 1
ATOM 1600 C CA . SER A 1 217 ? 274.848 -61.311 113.714 1.00 35.73 211 SER A CA 1
ATOM 1601 C C . SER A 1 217 ? 274.344 -62.605 113.115 1.00 36.03 211 SER A C 1
ATOM 1602 O O . SER A 1 217 ? 273.993 -62.662 111.932 1.00 38.23 211 SER A O 1
ATOM 1605 N N . LEU A 1 218 ? 274.311 -63.646 113.937 1.00 34.56 212 LEU A N 1
ATOM 1606 C CA . LEU A 1 218 ? 273.866 -64.953 113.484 1.00 34.65 212 LEU A CA 1
ATOM 1607 C C . LEU A 1 218 ? 272.376 -64.961 113.166 1.00 35.65 212 LEU A C 1
ATOM 1608 O O . LEU A 1 218 ? 271.944 -65.588 112.194 1.00 34.44 212 LEU A O 1
ATOM 1613 N N . ILE A 1 219 ? 271.601 -64.255 113.988 1.00 36.50 213 ILE A N 1
ATOM 1614 C CA . ILE A 1 219 ? 270.162 -64.160 113.805 1.00 35.28 213 ILE A CA 1
ATOM 1615 C C . ILE A 1 219 ? 269.873 -63.501 112.458 1.00 37.47 213 ILE A C 1
ATOM 1616 O O . ILE A 1 219 ? 269.025 -63.973 111.692 1.00 36.45 213 ILE A O 1
ATOM 1621 N N . GLN A 1 220 ? 270.589 -62.427 112.144 1.00 39.82 214 GLN A N 1
ATOM 1622 C CA . GLN A 1 220 ? 270.368 -61.776 110.860 1.00 41.95 214 GLN A CA 1
ATOM 1623 C C . GLN A 1 220 ? 270.665 -62.731 109.699 1.00 42.60 214 GLN A C 1
ATOM 1624 O O . GLN A 1 220 ? 269.872 -62.816 108.757 1.00 45.02 214 GLN A O 1
ATOM 1630 N N . CYS A 1 221 ? 271.774 -63.466 109.748 1.00 41.42 215 CYS A N 1
ATOM 1631 C CA . CYS A 1 221 ? 272.072 -64.385 108.644 1.00 41.43 215 CYS A CA 1
ATOM 1632 C C . CYS A 1 221 ? 270.933 -65.345 108.369 1.00 40.45 215 CYS A C 1
ATOM 1633 O O . CYS A 1 221 ? 270.682 -65.711 107.220 1.00 40.63 215 CYS A O 1
ATOM 1636 N N . ILE A 1 222 ? 270.242 -65.762 109.423 1.00 39.93 216 ILE A N 1
ATOM 1637 C CA . ILE A 1 222 ? 269.122 -66.674 109.256 1.00 39.58 216 ILE A CA 1
ATOM 1638 C C . ILE A 1 222 ? 268.048 -66.018 108.402 1.00 40.66 216 ILE A C 1
ATOM 1639 O O . ILE A 1 222 ? 267.493 -66.636 107.493 1.00 41.50 216 ILE A O 1
ATOM 1644 N N . ALA A 1 223 ? 267.782 -64.750 108.681 1.00 41.11 217 ALA A N 1
ATOM 1645 C CA . ALA A 1 223 ? 266.770 -64.001 107.954 1.00 40.90 217 ALA A CA 1
ATOM 1646 C C . ALA A 1 223 ? 267.256 -63.516 106.597 1.00 41.81 217 ALA A C 1
ATOM 1647 O O . ALA A 1 223 ? 266.449 -63.316 105.689 1.00 42.14 217 ALA A O 1
ATOM 1649 N N . ASP A 1 224 ? 268.568 -63.317 106.469 1.00 42.37 218 ASP A N 1
ATOM 1650 C CA . ASP A 1 224 ? 269.171 -62.825 105.231 1.00 41.79 218 ASP A CA 1
ATOM 1651 C C . ASP A 1 224 ? 270.493 -63.527 104.929 1.00 42.85 218 ASP A C 1
ATOM 1652 O O . ASP A 1 224 ? 271.566 -63.091 105.353 1.00 41.44 218 ASP A O 1
ATOM 1657 N N . PRO A 1 225 ? 270.427 -64.628 104.176 1.00 43.30 219 PRO A N 1
ATOM 1658 C CA . PRO A 1 225 ? 271.604 -65.410 103.807 1.00 45.14 219 PRO A CA 1
ATOM 1659 C C . PRO A 1 225 ? 272.740 -64.601 103.173 1.00 47.89 219 PRO A C 1
ATOM 1660 O O . PRO A 1 225 ? 273.880 -65.063 103.135 1.00 49.57 219 PRO A O 1
ATOM 1664 N N . THR A 1 226 ? 272.449 -63.402 102.675 1.00 48.29 220 THR A N 1
ATOM 1665 C CA . THR A 1 226 ? 273.501 -62.615 102.041 1.00 48.51 220 THR A CA 1
ATOM 1666 C C . THR A 1 226 ? 274.566 -62.108 103.010 1.00 47.79 220 THR A C 1
ATOM 1667 O O . THR A 1 226 ? 275.581 -61.557 102.583 1.00 46.43 220 THR A O 1
ATOM 1671 N N . GLU A 1 227 ? 274.342 -62.289 104.309 1.00 47.15 221 GLU A N 1
ATOM 1672 C CA . GLU A 1 227 ? 275.319 -61.842 105.296 1.00 47.28 221 GLU A CA 1
ATOM 1673 C C . GLU A 1 227 ? 276.300 -62.957 105.641 1.00 44.67 221 GLU A C 1
ATOM 1674 O O . GLU A 1 227 ? 277.309 -62.727 106.313 1.00 43.39 221 GLU A O 1
ATOM 1680 N N . VAL A 1 228 ? 276.021 -64.160 105.158 1.00 41.73 222 VAL A N 1
ATOM 1681 C CA . VAL A 1 228 ? 276.885 -65.297 105.444 1.00 42.07 222 VAL A CA 1
ATOM 1682 C C . VAL A 1 228 ? 278.383 -64.979 105.320 1.00 42.19 222 VAL A C 1
ATOM 1683 O O . VAL A 1 228 ? 279.138 -65.146 106.275 1.00 42.08 222 VAL A O 1
ATOM 1687 N N . PRO A 1 229 ? 278.838 -64.520 104.147 1.00 41.94 223 PRO A N 1
ATOM 1688 C CA . PRO A 1 229 ? 280.270 -64.218 104.054 1.00 42.13 223 PRO A CA 1
ATOM 1689 C C . PRO A 1 229 ? 280.753 -63.234 105.128 1.00 43.11 223 PRO A C 1
ATOM 1690 O O . PRO A 1 229 ? 281.771 -63.463 105.783 1.00 42.36 223 PRO A O 1
ATOM 1694 N N . GLU A 1 230 ? 280.015 -62.144 105.306 1.00 45.23 224 GLU A N 1
ATOM 1695 C CA . GLU A 1 230 ? 280.365 -61.127 106.293 1.00 46.72 224 GLU A CA 1
ATOM 1696 C C . GLU A 1 230 ? 280.423 -61.700 107.714 1.00 45.78 224 GLU A C 1
ATOM 1697 O O . GLU A 1 230 ? 281.338 -61.403 108.480 1.00 44.98 224 GLU A O 1
ATOM 1703 N N . THR A 1 231 ? 279.453 -62.532 108.065 1.00 44.60 225 THR A N 1
ATOM 1704 C CA . THR A 1 231 ? 279.425 -63.118 109.394 1.00 43.36 225 THR A CA 1
ATOM 1705 C C . THR A 1 231 ? 280.491 -64.201 109.562 1.00 43.91 225 THR A C 1
ATOM 1706 O O . THR A 1 231 ? 281.080 -64.324 110.636 1.00 43.37 225 THR A O 1
ATOM 1710 N N . VAL A 1 232 ? 280.743 -64.980 108.509 1.00 43.45 226 VAL A N 1
ATOM 1711 C CA . VAL A 1 232 ? 281.765 -66.022 108.568 1.00 44.02 226 VAL A CA 1
ATOM 1712 C C . VAL A 1 232 ? 283.097 -65.368 108.877 1.00 45.15 226 VAL A C 1
ATOM 1713 O O . VAL A 1 232 ? 283.911 -65.924 109.613 1.00 45.84 226 VAL A O 1
ATOM 1717 N N . HIS A 1 233 ? 283.315 -64.186 108.314 1.00 46.09 227 HIS A N 1
ATOM 1718 C CA . HIS A 1 233 ? 284.560 -63.482 108.552 1.00 49.37 227 HIS A CA 1
ATOM 1719 C C . HIS A 1 233 ? 284.661 -62.969 109.977 1.00 50.05 227 HIS A C 1
ATOM 1720 O O . HIS A 1 233 ? 285.731 -63.006 110.579 1.00 49.49 227 HIS A O 1
ATOM 1727 N N . LEU A 1 234 ? 283.546 -62.478 110.507 1.00 50.88 228 LEU A N 1
ATOM 1728 C CA . LEU A 1 234 ? 283.516 -61.964 111.865 1.00 52.24 228 LEU A CA 1
ATOM 1729 C C . LEU A 1 234 ? 283.833 -63.046 112.881 1.00 52.95 228 LEU A C 1
ATOM 1730 O O . LEU A 1 234 ? 284.489 -62.787 113.884 1.00 52.81 228 LEU A O 1
ATOM 1735 N N . LEU A 1 235 ? 283.349 -64.257 112.623 1.00 54.07 229 LEU A N 1
ATOM 1736 C CA . LEU A 1 235 ? 283.577 -65.380 113.524 1.00 55.58 229 LEU A CA 1
ATOM 1737 C C . LEU A 1 235 ? 284.963 -65.998 113.414 1.00 56.53 229 LEU A C 1
ATOM 1738 O O . LEU A 1 235 ? 285.346 -66.808 114.252 1.00 56.65 229 LEU A O 1
ATOM 1743 N N . GLY A 1 236 ? 285.712 -65.626 112.383 1.00 57.86 230 GLY A N 1
ATOM 1744 C CA . GLY A 1 236 ? 287.046 -66.172 112.222 1.00 59.30 230 GLY A CA 1
ATOM 1745 C C . GLY A 1 236 ? 287.945 -65.788 113.382 1.00 59.79 230 GLY A C 1
ATOM 1746 O O . GLY A 1 236 ? 288.893 -66.501 113.717 1.00 58.91 230 GLY A O 1
ATOM 1747 N N . ALA A 1 237 ? 287.631 -64.657 114.005 1.00 61.12 231 ALA A N 1
ATOM 1748 C CA . ALA A 1 237 ? 288.409 -64.139 115.130 1.00 62.37 231 ALA A CA 1
ATOM 1749 C C . ALA A 1 237 ? 288.114 -64.853 116.440 1.00 62.20 231 ALA A C 1
ATOM 1750 O O . ALA A 1 237 ? 288.912 -64.811 117.380 1.00 63.55 231 ALA A O 1
ATOM 1752 N N . THR A 1 238 ? 286.963 -65.505 116.500 1.00 60.45 232 THR A N 1
ATOM 1753 C CA . THR A 1 238 ? 286.558 -66.215 117.697 1.00 58.92 232 THR A CA 1
ATOM 1754 C C . THR A 1 238 ? 287.556 -67.282 118.137 1.00 57.54 232 THR A C 1
ATOM 1755 O O . THR A 1 238 ? 288.103 -68.027 117.316 1.00 56.76 232 THR A O 1
ATOM 1759 N N . THR A 1 239 ? 287.784 -67.341 119.445 1.00 55.80 233 THR A N 1
ATOM 1760 C CA . THR A 1 239 ? 288.684 -68.319 120.047 1.00 54.01 233 THR A CA 1
ATOM 1761 C C . THR A 1 239 ? 287.839 -69.227 120.929 1.00 52.02 233 THR A C 1
ATOM 1762 O O . THR A 1 239 ? 287.544 -68.884 122.075 1.00 53.41 233 THR A O 1
ATOM 1766 N N . PHE A 1 240 ? 287.454 -70.379 120.398 1.00 47.76 234 PHE A N 1
ATOM 1767 C CA . PHE A 1 240 ? 286.627 -71.302 121.151 1.00 45.83 234 PHE A CA 1
ATOM 1768 C C . PHE A 1 240 ? 287.379 -71.929 122.313 1.00 44.62 234 PHE A C 1
ATOM 1769 O O . PHE A 1 240 ? 288.413 -72.555 122.131 1.00 46.21 234 PHE A O 1
ATOM 1777 N N . VAL A 1 241 ? 286.853 -71.746 123.514 1.00 43.39 235 VAL A N 1
ATOM 1778 C CA . VAL A 1 241 ? 287.464 -72.302 124.709 1.00 43.10 235 VAL A CA 1
ATOM 1779 C C . VAL A 1 241 ? 286.372 -72.959 125.538 1.00 42.12 235 VAL A C 1
ATOM 1780 O O . VAL A 1 241 ? 286.601 -73.940 126.247 1.00 42.72 235 VAL A O 1
ATOM 1784 N N . ALA A 1 242 ? 285.173 -72.405 125.429 1.00 41.21 236 ALA A N 1
ATOM 1785 C CA . ALA A 1 242 ? 284.028 -72.894 126.174 1.00 40.59 236 ALA A CA 1
ATOM 1786 C C . ALA A 1 242 ? 283.392 -74.133 125.557 1.00 39.78 236 ALA A C 1
ATOM 1787 O O . ALA A 1 242 ? 283.559 -74.422 124.372 1.00 39.98 236 ALA A O 1
ATOM 1789 N N . GLU A 1 243 ? 282.651 -74.850 126.389 1.00 38.79 237 GLU A N 1
ATOM 1790 C CA . GLU A 1 243 ? 281.970 -76.060 125.982 1.00 39.52 237 GLU A CA 1
ATOM 1791 C C . GLU A 1 243 ? 281.069 -75.861 124.765 1.00 37.25 237 GLU A C 1
ATOM 1792 O O . GLU A 1 243 ? 280.216 -74.965 124.725 1.00 38.34 237 GLU A O 1
ATOM 1798 N N . VAL A 1 244 ? 281.278 -76.702 123.765 1.00 33.42 238 VAL A N 1
ATOM 1799 C CA . VAL A 1 244 ? 280.477 -76.646 122.561 1.00 31.23 238 VAL A CA 1
ATOM 1800 C C . VAL A 1 244 ? 279.296 -77.597 122.764 1.00 30.03 238 VAL A C 1
ATOM 1801 O O . VAL A 1 244 ? 279.362 -78.788 122.463 1.00 29.65 238 VAL A O 1
ATOM 1805 N N . THR A 1 245 ? 278.224 -77.038 123.313 1.00 29.20 239 THR A N 1
ATOM 1806 C CA . THR A 1 245 ? 276.989 -77.756 123.620 1.00 27.95 239 THR A CA 1
ATOM 1807 C C . THR A 1 245 ? 276.086 -77.821 122.407 1.00 27.73 239 THR A C 1
ATOM 1808 O O . THR A 1 245 ? 276.326 -77.156 121.403 1.00 29.00 239 THR A O 1
ATOM 1812 N N . PRO A 1 246 ? 275.027 -78.629 122.490 1.00 27.61 240 PRO A N 1
ATOM 1813 C CA . PRO A 1 246 ? 274.080 -78.750 121.385 1.00 28.18 240 PRO A CA 1
ATOM 1814 C C . PRO A 1 246 ? 273.539 -77.354 121.042 1.00 28.87 240 PRO A C 1
ATOM 1815 O O . PRO A 1 246 ? 273.342 -77.024 119.876 1.00 31.39 240 PRO A O 1
ATOM 1819 N N . ALA A 1 247 ? 273.310 -76.532 122.061 1.00 29.18 241 ALA A N 1
ATOM 1820 C CA . ALA A 1 247 ? 272.795 -75.180 121.846 1.00 30.51 241 ALA A CA 1
ATOM 1821 C C . ALA A 1 247 ? 273.759 -74.322 121.005 1.00 31.38 241 ALA A C 1
ATOM 1822 O O . ALA A 1 247 ? 273.334 -73.562 120.117 1.00 29.52 241 ALA A O 1
ATOM 1824 N N . THR A 1 248 ? 275.056 -74.436 121.279 1.00 31.69 242 THR A N 1
ATOM 1825 C CA . THR A 1 248 ? 276.034 -73.665 120.520 1.00 30.80 242 THR A CA 1
ATOM 1826 C C . THR A 1 248 ? 276.001 -74.111 119.060 1.00 29.00 242 THR A C 1
ATOM 1827 O O . THR A 1 248 ? 276.031 -73.280 118.150 1.00 26.97 242 THR A O 1
ATOM 1831 N N . LEU A 1 249 ? 275.919 -75.418 118.836 1.00 25.51 243 LEU A N 1
ATOM 1832 C CA . LEU A 1 249 ? 275.887 -75.923 117.474 1.00 26.56 243 LEU A CA 1
ATOM 1833 C C . LEU A 1 249 ? 274.640 -75.527 116.696 1.00 28.28 243 LEU A C 1
ATOM 1834 O O . LEU A 1 249 ? 274.724 -75.199 115.512 1.00 30.09 243 LEU A O 1
ATOM 1839 N N . SER A 1 250 ? 273.490 -75.527 117.356 1.00 28.15 244 SER A N 1
ATOM 1840 C CA . SER A 1 250 ? 272.250 -75.192 116.675 1.00 28.74 244 SER A CA 1
ATOM 1841 C C . SER A 1 250 ? 272.232 -73.784 116.063 1.00 30.65 244 SER A C 1
ATOM 1842 O O . SER A 1 250 ? 271.440 -73.502 115.152 1.00 32.49 244 SER A O 1
ATOM 1845 N N . ILE A 1 251 ? 273.106 -72.903 116.540 1.00 31.25 245 ILE A N 1
ATOM 1846 C CA . ILE A 1 251 ? 273.149 -71.542 116.012 1.00 33.24 245 ILE A CA 1
ATOM 1847 C C . ILE A 1 251 ? 274.426 -71.261 115.230 1.00 32.37 245 ILE A C 1
ATOM 1848 O O . ILE A 1 251 ? 274.550 -70.225 114.565 1.00 32.51 245 ILE A O 1
ATOM 1853 N N . MET A 1 252 ? 275.364 -72.195 115.302 1.00 31.38 246 MET A N 1
ATOM 1854 C CA . MET A 1 252 ? 276.644 -72.044 114.630 1.00 31.29 246 MET A CA 1
ATOM 1855 C C . MET A 1 252 ? 276.725 -72.806 113.323 1.00 30.45 246 MET A C 1
ATOM 1856 O O . MET A 1 252 ? 277.193 -72.266 112.323 1.00 29.10 246 MET A O 1
ATOM 1861 N N . VAL A 1 253 ? 276.268 -74.057 113.336 1.00 29.72 247 VAL A N 1
ATOM 1862 C CA . VAL A 1 253 ? 276.320 -74.899 112.143 1.00 30.35 247 VAL A CA 1
ATOM 1863 C C . VAL A 1 253 ? 275.564 -74.394 110.909 1.00 30.97 247 VAL A C 1
ATOM 1864 O O . VAL A 1 253 ? 276.119 -74.385 109.820 1.00 33.33 247 VAL A O 1
ATOM 1868 N N . PRO A 1 254 ? 274.289 -73.988 111.046 1.00 31.65 248 PRO A N 1
ATOM 1869 C CA . PRO A 1 254 ? 273.645 -73.517 109.807 1.00 31.14 248 PRO A CA 1
ATOM 1870 C C . PRO A 1 254 ? 274.414 -72.407 109.055 1.00 29.85 248 PRO A C 1
ATOM 1871 O O . PRO A 1 254 ? 274.429 -72.385 107.819 1.00 26.76 248 PRO A O 1
ATOM 1875 N N . LEU A 1 255 ? 275.054 -71.499 109.790 1.00 29.20 249 LEU A N 1
ATOM 1876 C CA . LEU A 1 255 ? 275.847 -70.444 109.151 1.00 29.63 249 LEU A CA 1
ATOM 1877 C C . LEU A 1 255 ? 277.028 -71.121 108.447 1.00 30.71 249 LEU A C 1
ATOM 1878 O O . LEU A 1 255 ? 277.276 -70.924 107.253 1.00 30.72 249 LEU A O 1
ATOM 1883 N N . LEU A 1 256 ? 277.752 -71.928 109.214 1.00 30.09 250 LEU A N 1
ATOM 1884 C CA . LEU A 1 256 ? 278.930 -72.611 108.704 1.00 29.50 250 LEU A CA 1
ATOM 1885 C C . LEU A 1 256 ? 278.627 -73.420 107.459 1.00 29.51 250 LEU A C 1
ATOM 1886 O O . LEU A 1 256 ? 279.385 -73.386 106.482 1.00 29.72 250 LEU A O 1
ATOM 1891 N N . SER A 1 257 ? 277.516 -74.142 107.498 1.00 28.03 251 SER A N 1
ATOM 1892 C CA . SER A 1 257 ? 277.105 -74.959 106.372 1.00 27.51 251 SER A CA 1
ATOM 1893 C C . SER A 1 257 ? 276.947 -74.100 105.112 1.00 27.96 251 SER A C 1
ATOM 1894 O O . SER A 1 257 ? 277.372 -74.494 104.025 1.00 27.52 251 SER A O 1
ATOM 1897 N N . ARG A 1 258 ? 276.352 -72.923 105.261 1.00 28.26 252 ARG A N 1
ATOM 1898 C CA . ARG A 1 258 ? 276.162 -72.034 104.125 1.00 31.56 252 ARG A CA 1
ATOM 1899 C C . ARG A 1 258 ? 277.489 -71.414 103.730 1.00 32.22 252 ARG A C 1
ATOM 1900 O O . ARG A 1 258 ? 277.689 -71.047 102.574 1.00 32.87 252 ARG A O 1
ATOM 1908 N N . GLY A 1 259 ? 278.389 -71.285 104.701 1.00 33.74 253 GLY A N 1
ATOM 1909 C CA . GLY A 1 259 ? 279.694 -70.723 104.418 1.00 33.63 253 GLY A CA 1
ATOM 1910 C C . GLY A 1 259 ? 280.446 -71.669 103.505 1.00 35.40 253 GLY A C 1
ATOM 1911 O O . GLY A 1 259 ? 281.048 -71.240 102.533 1.00 36.13 253 GLY A O 1
ATOM 1912 N N . LEU A 1 260 ? 280.397 -72.965 103.806 1.00 36.33 254 LEU A N 1
ATOM 1913 C CA . LEU A 1 260 ? 281.096 -73.953 102.995 1.00 38.33 254 LEU A CA 1
ATOM 1914 C C . LEU A 1 260 ? 280.636 -73.921 101.539 1.00 40.39 254 LEU A C 1
ATOM 1915 O O . LEU A 1 260 ? 281.411 -74.217 100.630 1.00 41.16 254 LEU A O 1
ATOM 1920 N N . ASN A 1 261 ? 279.381 -73.548 101.320 1.00 41.76 255 ASN A N 1
ATOM 1921 C CA . ASN A 1 261 ? 278.819 -73.514 99.977 1.00 43.48 255 ASN A CA 1
ATOM 1922 C C . ASN A 1 261 ? 278.990 -72.217 99.223 1.00 43.84 255 ASN A C 1
ATOM 1923 O O . ASN A 1 261 ? 278.430 -72.053 98.148 1.00 42.37 255 ASN A O 1
ATOM 1928 N N . GLU A 1 262 ? 279.753 -71.285 99.766 1.00 45.92 256 GLU A N 1
ATOM 1929 C CA . GLU A 1 262 ? 279.930 -70.032 99.060 1.00 50.45 256 GLU A CA 1
ATOM 1930 C C . GLU A 1 262 ? 280.913 -70.199 97.888 1.00 53.51 256 GLU A C 1
ATOM 1931 O O . GLU A 1 262 ? 281.726 -71.132 97.866 1.00 52.45 256 GLU A O 1
ATOM 1937 N N . ARG A 1 263 ? 280.821 -69.300 96.909 1.00 56.41 257 ARG A N 1
ATOM 1938 C CA . ARG A 1 263 ? 281.682 -69.345 95.726 1.00 59.55 257 ARG A CA 1
ATOM 1939 C C . ARG A 1 263 ? 283.142 -69.137 96.114 1.00 58.90 257 ARG A C 1
ATOM 1940 O O . ARG A 1 263 ? 283.992 -70.004 95.906 1.00 57.86 257 ARG A O 1
ATOM 1948 N N . GLU A 1 264 ? 283.404 -67.960 96.675 1.00 58.78 258 GLU A N 1
ATOM 1949 C CA . GLU A 1 264 ? 284.729 -67.531 97.109 1.00 58.43 258 GLU A CA 1
ATOM 1950 C C . GLU A 1 264 ? 285.461 -68.581 97.956 1.00 56.55 258 GLU A C 1
ATOM 1951 O O . GLU A 1 264 ? 284.911 -69.116 98.920 1.00 56.01 258 GLU A O 1
ATOM 1957 N N . THR A 1 265 ? 286.709 -68.865 97.591 1.00 53.72 259 THR A N 1
ATOM 1958 C CA . THR A 1 265 ? 287.519 -69.847 98.303 1.00 49.07 259 THR A CA 1
ATOM 1959 C C . THR A 1 265 ? 287.919 -69.367 99.691 1.00 47.67 259 THR A C 1
ATOM 1960 O O . THR A 1 265 ? 287.991 -70.161 100.624 1.00 47.62 259 THR A O 1
ATOM 1964 N N . GLY A 1 266 ? 288.186 -68.073 99.830 1.00 45.77 260 GLY A N 1
ATOM 1965 C CA . GLY A 1 266 ? 288.575 -67.547 101.127 1.00 45.04 260 GLY A CA 1
ATOM 1966 C C . GLY A 1 266 ? 287.540 -67.814 102.207 1.00 45.44 260 GLY A C 1
ATOM 1967 O O . GLY A 1 266 ? 287.869 -68.032 103.378 1.00 45.00 260 GLY A O 1
ATOM 1968 N N . ILE A 1 267 ? 286.275 -67.797 101.809 1.00 45.13 261 ILE A N 1
ATOM 1969 C CA . ILE A 1 267 ? 285.185 -68.038 102.734 1.00 43.62 261 ILE A CA 1
ATOM 1970 C C . ILE A 1 267 ? 285.022 -69.530 103.015 1.00 42.84 261 ILE A C 1
ATOM 1971 O O . ILE A 1 267 ? 284.732 -69.915 104.149 1.00 43.98 261 ILE A O 1
ATOM 1976 N N . LYS A 1 268 ? 285.208 -70.367 101.998 1.00 40.36 262 LYS A N 1
ATOM 1977 C CA . LYS A 1 268 ? 285.109 -71.810 102.196 1.00 39.98 262 LYS A CA 1
ATOM 1978 C C . LYS A 1 268 ? 286.145 -72.165 103.245 1.00 39.79 262 LYS A C 1
ATOM 1979 O O . LYS A 1 268 ? 285.904 -72.977 104.146 1.00 39.03 262 LYS A O 1
ATOM 1985 N N . ARG A 1 269 ? 287.310 -71.539 103.095 1.00 40.11 263 ARG A N 1
ATOM 1986 C CA . ARG A 1 269 ? 288.445 -71.745 103.982 1.00 39.98 263 ARG A CA 1
ATOM 1987 C C . ARG A 1 269 ? 288.132 -71.250 105.390 1.00 39.55 263 ARG A C 1
ATOM 1988 O O . ARG A 1 269 ? 288.246 -72.003 106.362 1.00 38.90 263 ARG A O 1
ATOM 1996 N N . LYS A 1 270 ? 287.733 -69.984 105.487 1.00 38.97 264 LYS A N 1
ATOM 1997 C CA . LYS A 1 270 ? 287.390 -69.378 106.764 1.00 38.83 264 LYS A CA 1
ATOM 1998 C C . LYS A 1 270 ? 286.354 -70.238 107.490 1.00 38.23 264 LYS A C 1
ATOM 1999 O O . LYS A 1 270 ? 286.444 -70.406 108.707 1.00 38.05 264 LYS A O 1
ATOM 2005 N N . SER A 1 271 ? 285.381 -70.781 106.747 1.00 35.38 265 SER A N 1
ATOM 2006 C CA . SER A 1 271 ? 284.352 -71.650 107.334 1.00 32.47 265 SER A CA 1
ATOM 2007 C C . SER A 1 271 ? 284.980 -72.925 107.874 1.00 32.18 265 SER A C 1
ATOM 2008 O O . SER A 1 271 ? 284.577 -73.426 108.926 1.00 31.18 265 SER A O 1
ATOM 2011 N N . ALA A 1 272 ? 285.957 -73.451 107.136 1.00 31.57 266 ALA A N 1
ATOM 2012 C CA . ALA A 1 272 ? 286.673 -74.660 107.541 1.00 31.69 266 ALA A CA 1
ATOM 2013 C C . ALA A 1 272 ? 287.465 -74.403 108.827 1.00 30.53 266 ALA A C 1
ATOM 2014 O O . ALA A 1 272 ? 287.539 -75.262 109.706 1.00 30.19 266 ALA A O 1
ATOM 2016 N N . VAL A 1 273 ? 288.061 -73.221 108.929 1.00 28.63 267 VAL A N 1
ATOM 2017 C CA . VAL A 1 273 ? 288.840 -72.871 110.108 1.00 28.39 267 VAL A CA 1
ATOM 2018 C C . VAL A 1 273 ? 287.961 -72.892 111.357 1.00 29.40 267 VAL A C 1
ATOM 2019 O O . VAL A 1 273 ? 288.297 -73.539 112.359 1.00 29.72 267 VAL A O 1
ATOM 2023 N N . ILE A 1 274 ? 286.844 -72.171 111.289 1.00 27.84 268 ILE A N 1
ATOM 2024 C CA . ILE A 1 274 ? 285.908 -72.092 112.396 1.00 28.08 268 ILE A CA 1
ATOM 2025 C C . ILE A 1 274 ? 285.409 -73.485 112.744 1.00 29.10 268 ILE A C 1
ATOM 2026 O O . ILE A 1 274 ? 285.338 -73.848 113.917 1.00 31.03 268 ILE A O 1
ATOM 2031 N N . ILE A 1 275 ? 285.064 -74.269 111.727 1.00 29.52 269 ILE A N 1
ATOM 2032 C CA . ILE A 1 275 ? 284.579 -75.619 111.960 1.00 31.70 269 ILE A CA 1
ATOM 2033 C C . ILE A 1 275 ? 285.600 -76.412 112.776 1.00 36.50 269 ILE A C 1
ATOM 2034 O O . ILE A 1 275 ? 285.243 -77.094 113.747 1.00 37.09 269 ILE A O 1
ATOM 2039 N N . ASP A 1 276 ? 286.871 -76.306 112.389 1.00 40.01 270 ASP A N 1
ATOM 2040 C CA . ASP A 1 276 ? 287.945 -77.002 113.085 1.00 41.59 270 ASP A CA 1
ATOM 2041 C C . ASP A 1 276 ? 288.099 -76.506 114.515 1.00 41.80 270 ASP A C 1
ATOM 2042 O O . ASP A 1 276 ? 287.964 -77.284 115.465 1.00 41.46 270 ASP A O 1
ATOM 2047 N N . ASN A 1 277 ? 288.389 -75.217 114.660 1.00 41.60 271 ASN A N 1
ATOM 2048 C CA . ASN A 1 277 ? 288.569 -74.602 115.977 1.00 42.62 271 ASN A CA 1
ATOM 2049 C C . ASN A 1 277 ? 287.469 -74.947 116.972 1.00 42.64 271 ASN A C 1
ATOM 2050 O O . ASN A 1 277 ? 287.742 -75.359 118.096 1.00 43.26 271 ASN A O 1
ATOM 2055 N N . MET A 1 278 ? 286.224 -74.773 116.553 1.00 42.60 272 MET A N 1
ATOM 2056 C CA . MET A 1 278 ? 285.082 -75.046 117.409 1.00 41.90 272 MET A CA 1
ATOM 2057 C C . MET A 1 278 ? 284.911 -76.525 117.710 1.00 42.60 272 MET A C 1
ATOM 2058 O O . MET A 1 278 ? 284.891 -76.937 118.868 1.00 42.39 272 MET A O 1
ATOM 2063 N N . CYS A 1 279 ? 284.803 -77.323 116.656 1.00 42.44 273 CYS A N 1
ATOM 2064 C CA . CYS A 1 279 ? 284.574 -78.747 116.814 1.00 42.99 273 CYS A CA 1
ATOM 2065 C C . CYS A 1 279 ? 285.647 -79.558 117.526 1.00 43.36 273 CYS A C 1
ATOM 2066 O O . CYS A 1 279 ? 285.352 -80.617 118.084 1.00 42.24 273 CYS A O 1
ATOM 2069 N N . LYS A 1 280 ? 286.886 -79.090 117.542 1.00 43.94 274 LYS A N 1
ATOM 2070 C CA . LYS A 1 280 ? 287.881 -79.878 118.246 1.00 46.43 274 LYS A CA 1
ATOM 2071 C C . LYS A 1 280 ? 287.563 -79.845 119.745 1.00 47.53 274 LYS A C 1
ATOM 2072 O O . LYS A 1 280 ? 288.210 -80.524 120.539 1.00 47.62 274 LYS A O 1
ATOM 2078 N N . LEU A 1 281 ? 286.543 -79.074 120.121 1.00 48.66 275 LEU A N 1
ATOM 2079 C CA . LEU A 1 281 ? 286.127 -78.956 121.518 1.00 49.14 275 LEU A CA 1
ATOM 2080 C C . LEU A 1 281 ? 284.884 -79.762 121.882 1.00 50.45 275 LEU A C 1
ATOM 2081 O O . LEU A 1 281 ? 284.214 -79.471 122.887 1.00 50.14 275 LEU A O 1
ATOM 2086 N N . VAL A 1 282 ? 284.572 -80.765 121.067 1.00 49.85 276 VAL A N 1
ATOM 2087 C CA . VAL A 1 282 ? 283.420 -81.615 121.317 1.00 49.86 276 VAL A CA 1
ATOM 2088 C C . VAL A 1 282 ? 283.894 -82.936 121.899 1.00 51.62 276 VAL A C 1
ATOM 2089 O O . VAL A 1 282 ? 284.518 -83.732 121.209 1.00 51.94 276 VAL A O 1
ATOM 2093 N N . GLU A 1 283 ? 283.589 -83.162 123.174 1.00 54.46 277 GLU A N 1
ATOM 2094 C CA . GLU A 1 283 ? 283.997 -84.380 123.874 1.00 55.59 277 GLU A CA 1
ATOM 2095 C C . GLU A 1 283 ? 283.109 -85.585 123.544 1.00 55.14 277 GLU A C 1
ATOM 2096 O O . GLU A 1 283 ? 283.607 -86.658 123.204 1.00 53.32 277 GLU A O 1
ATOM 2102 N N . ASP A 1 284 ? 281.795 -85.397 123.637 1.00 54.58 278 ASP A N 1
ATOM 2103 C CA . ASP A 1 284 ? 280.840 -86.467 123.362 1.00 53.57 278 ASP A CA 1
ATOM 2104 C C . ASP A 1 284 ? 280.417 -86.509 121.886 1.00 52.46 278 ASP A C 1
ATOM 2105 O O . ASP A 1 284 ? 279.804 -85.576 121.380 1.00 53.75 278 ASP A O 1
ATOM 2110 N N . PRO A 1 285 ? 280.735 -87.603 121.178 1.00 51.18 279 PRO A N 1
ATOM 2111 C CA . PRO A 1 285 ? 280.374 -87.727 119.762 1.00 50.45 279 PRO A CA 1
ATOM 2112 C C . PRO A 1 285 ? 278.872 -87.668 119.529 1.00 50.40 279 PRO A C 1
ATOM 2113 O O . PRO A 1 285 ? 278.404 -87.618 118.390 1.00 51.54 279 PRO A O 1
ATOM 2117 N N . GLN A 1 286 ? 278.110 -87.692 120.611 1.00 49.68 280 GLN A N 1
ATOM 2118 C CA . GLN A 1 286 ? 276.661 -87.612 120.498 1.00 48.39 280 GLN A CA 1
ATOM 2119 C C . GLN A 1 286 ? 276.257 -86.179 120.148 1.00 46.39 280 GLN A C 1
ATOM 2120 O O . GLN A 1 286 ? 275.401 -85.956 119.296 1.00 45.92 280 GLN A O 1
ATOM 2126 N N . VAL A 1 287 ? 276.894 -85.216 120.805 1.00 43.89 281 VAL A N 1
ATOM 2127 C CA . VAL A 1 287 ? 276.617 -83.803 120.588 1.00 42.12 281 VAL A CA 1
ATOM 2128 C C . VAL A 1 287 ? 276.687 -83.394 119.117 1.00 42.12 281 VAL A C 1
ATOM 2129 O O . VAL A 1 287 ? 275.776 -82.734 118.597 1.00 41.32 281 VAL A O 1
ATOM 2133 N N . ILE A 1 288 ? 277.762 -83.793 118.442 1.00 39.78 282 ILE A N 1
ATOM 2134 C CA . ILE A 1 288 ? 277.940 -83.411 117.052 1.00 38.13 282 ILE A CA 1
ATOM 2135 C C . ILE A 1 288 ? 277.298 -84.341 116.021 1.00 38.05 282 ILE A C 1
ATOM 2136 O O . ILE A 1 288 ? 277.165 -83.974 114.846 1.00 37.48 282 ILE A O 1
ATOM 2141 N N . ALA A 1 289 ? 276.870 -85.519 116.461 1.00 36.89 283 ALA A N 1
ATOM 2142 C CA . ALA A 1 289 ? 276.257 -86.484 115.555 1.00 38.03 283 ALA A CA 1
ATOM 2143 C C . ALA A 1 289 ? 275.164 -85.899 114.665 1.00 38.03 283 ALA A C 1
ATOM 2144 O O . ALA A 1 289 ? 275.260 -85.962 113.440 1.00 38.87 283 ALA A O 1
ATOM 2146 N N . PRO A 1 290 ? 274.101 -85.332 115.262 1.00 38.30 284 PRO A N 1
ATOM 2147 C CA . PRO A 1 290 ? 273.029 -84.757 114.434 1.00 37.17 284 PRO A CA 1
ATOM 2148 C C . PRO A 1 290 ? 273.391 -83.554 113.558 1.00 36.35 284 PRO A C 1
ATOM 2149 O O . PRO A 1 290 ? 272.546 -83.054 112.829 1.00 38.24 284 PRO A O 1
ATOM 2153 N N . PHE A 1 291 ? 274.635 -83.092 113.612 1.00 35.71 285 PHE A N 1
ATOM 2154 C CA . PHE A 1 291 ? 275.044 -81.948 112.804 1.00 33.40 285 PHE A CA 1
ATOM 2155 C C . PHE A 1 291 ? 276.009 -82.304 111.677 1.00 33.25 285 PHE A C 1
ATOM 2156 O O . PHE A 1 291 ? 276.212 -81.503 110.769 1.00 33.89 285 PHE A O 1
ATOM 2164 N N . LEU A 1 292 ? 276.600 -83.496 111.732 1.00 32.43 286 LEU A N 1
ATOM 2165 C CA . LEU A 1 292 ? 277.566 -83.921 110.717 1.00 32.27 286 LEU A CA 1
ATOM 2166 C C . LEU A 1 292 ? 277.068 -83.826 109.289 1.00 33.05 286 LEU A C 1
ATOM 2167 O O . LEU A 1 292 ? 277.748 -83.259 108.434 1.00 33.30 286 LEU A O 1
ATOM 2172 N N . GLY A 1 293 ? 275.885 -84.379 109.032 1.00 33.97 287 GLY A N 1
ATOM 2173 C CA . GLY A 1 293 ? 275.323 -84.348 107.693 1.00 32.65 287 GLY A CA 1
ATOM 2174 C C . GLY A 1 293 ? 275.281 -82.973 107.056 1.00 34.64 287 GLY A C 1
ATOM 2175 O O . GLY A 1 293 ? 275.216 -82.854 105.834 1.00 35.18 287 GLY A O 1
ATOM 2176 N N . LYS A 1 294 ? 275.329 -81.926 107.875 1.00 35.51 288 LYS A N 1
ATOM 2177 C CA . LYS A 1 294 ? 275.278 -80.561 107.368 1.00 35.18 288 LYS A CA 1
ATOM 2178 C C . LYS A 1 294 ? 276.644 -79.954 107.104 1.00 33.74 288 LYS A C 1
ATOM 2179 O O . LYS A 1 294 ? 276.734 -78.860 106.558 1.00 30.25 288 LYS A O 1
ATOM 2185 N N . LEU A 1 295 ? 277.704 -80.670 107.477 1.00 34.32 289 LEU A N 1
ATOM 2186 C CA . LEU A 1 295 ? 279.067 -80.172 107.289 1.00 35.48 289 LEU A CA 1
ATOM 2187 C C . LEU A 1 295 ? 280.003 -81.052 106.456 1.00 36.22 289 LEU A C 1
ATOM 2188 O O . LEU A 1 295 ? 280.790 -80.537 105.667 1.00 36.17 289 LEU A O 1
ATOM 2193 N N . LEU A 1 296 ? 279.935 -82.369 106.638 1.00 37.05 290 LEU A N 1
ATOM 2194 C CA . LEU A 1 296 ? 280.802 -83.286 105.894 1.00 36.28 290 LEU A CA 1
ATOM 2195 C C . LEU A 1 296 ? 280.665 -83.126 104.377 1.00 36.25 290 LEU A C 1
ATOM 2196 O O . L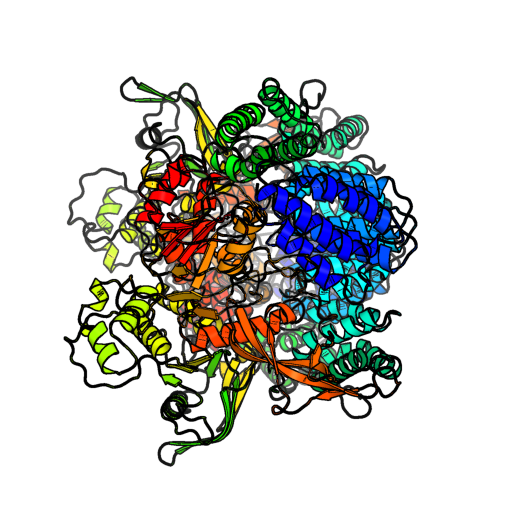EU A 1 296 ? 281.658 -82.972 103.669 1.00 37.01 290 LEU A O 1
ATOM 2201 N N . PRO A 1 297 ? 279.432 -83.161 103.854 1.00 35.82 291 PRO A N 1
ATOM 2202 C CA . PRO A 1 297 ? 279.293 -83.011 102.405 1.00 34.74 291 PRO A CA 1
ATOM 2203 C C . PRO A 1 297 ? 279.930 -81.750 101.843 1.00 34.85 291 PRO A C 1
ATOM 2204 O O . PRO A 1 297 ? 280.564 -81.784 100.793 1.00 36.99 291 PRO A O 1
ATOM 2208 N N . GLY A 1 298 ? 279.778 -80.637 102.544 1.00 36.14 292 GLY A N 1
ATOM 2209 C CA . GLY A 1 298 ? 280.367 -79.402 102.065 1.00 35.45 292 GLY A CA 1
ATOM 2210 C C . GLY A 1 298 ? 281.881 -79.416 102.178 1.00 36.70 292 GLY A C 1
ATOM 2211 O O . GLY A 1 298 ? 282.569 -78.760 101.399 1.00 36.00 292 GLY A O 1
ATOM 2212 N N . LEU A 1 299 ? 282.403 -80.165 103.149 1.00 38.63 293 LEU A N 1
ATOM 2213 C CA . LEU A 1 299 ? 283.848 -80.246 103.374 1.00 40.52 293 LEU A CA 1
ATOM 2214 C C . LEU A 1 299 ? 284.543 -81.145 102.367 1.00 42.51 293 LEU A C 1
ATOM 2215 O O . LEU A 1 299 ? 285.627 -80.811 101.893 1.00 42.85 293 LEU A O 1
ATOM 2220 N N . LYS A 1 300 ? 283.924 -82.279 102.041 1.00 43.52 294 LYS A N 1
ATOM 2221 C CA . LYS A 1 300 ? 284.499 -83.198 101.068 1.00 45.05 294 LYS A CA 1
ATOM 2222 C C . LYS A 1 300 ? 284.444 -82.566 99.670 1.00 46.19 294 LYS A C 1
ATOM 2223 O O . LYS A 1 300 ? 285.388 -82.664 98.882 1.00 44.53 294 LYS A O 1
ATOM 2229 N N . SER A 1 301 ? 283.340 -81.895 99.374 1.00 47.40 295 SER A N 1
ATOM 2230 C CA . SER A 1 301 ? 283.187 -81.256 98.081 1.00 49.49 295 SER A CA 1
ATOM 2231 C C . SER A 1 301 ? 284.223 -80.146 97.923 1.00 50.68 295 SER A C 1
ATOM 2232 O O . SER A 1 301 ? 284.804 -79.975 96.854 1.00 50.64 295 SER A O 1
ATOM 2235 N N . ASN A 1 302 ? 284.459 -79.386 98.987 1.00 52.70 296 ASN A N 1
ATOM 2236 C CA . ASN A 1 302 ? 285.446 -78.316 98.914 1.00 54.88 296 ASN A CA 1
ATOM 2237 C C . ASN A 1 302 ? 286.862 -78.879 98.775 1.00 55.74 296 ASN A C 1
ATOM 2238 O O . ASN A 1 302 ? 287.721 -78.265 98.145 1.00 56.20 296 ASN A O 1
ATOM 2243 N N . PHE A 1 303 ? 287.096 -80.053 99.355 1.00 55.73 297 PHE A N 1
ATOM 2244 C CA . PHE A 1 303 ? 288.409 -80.681 99.304 1.00 56.06 297 PHE A CA 1
ATOM 2245 C C . PHE A 1 303 ? 288.801 -81.096 97.894 1.00 56.68 297 PHE A C 1
ATOM 2246 O O . PHE A 1 303 ? 289.986 -81.204 97.577 1.00 57.75 297 PHE A O 1
ATOM 2254 N N . ALA A 1 304 ? 287.802 -81.334 97.052 1.00 56.68 298 ALA A N 1
ATOM 2255 C CA . ALA A 1 304 ? 288.045 -81.756 95.683 1.00 55.52 298 ALA A CA 1
ATOM 2256 C C . ALA A 1 304 ? 287.743 -80.659 94.669 1.00 55.13 298 ALA A C 1
ATOM 2257 O O . ALA A 1 304 ? 287.528 -80.939 93.495 1.00 57.38 298 ALA A O 1
ATOM 2259 N N . THR A 1 305 ? 287.733 -79.410 95.114 1.00 53.87 299 THR A N 1
ATOM 2260 C CA . THR A 1 305 ? 287.453 -78.300 94.212 1.00 52.32 299 THR A CA 1
ATOM 2261 C C . THR A 1 305 ? 288.423 -77.153 94.422 1.00 50.87 299 THR A C 1
ATOM 2262 O O . THR A 1 305 ? 288.675 -76.357 93.514 1.00 49.49 299 THR A O 1
ATOM 2266 N N . ILE A 1 306 ? 288.967 -77.068 95.627 1.00 49.02 300 ILE A N 1
ATOM 2267 C CA . ILE A 1 306 ? 289.894 -76.002 95.936 1.00 48.05 300 ILE A CA 1
ATOM 2268 C C . ILE A 1 306 ? 291.261 -76.303 95.340 1.00 46.42 300 ILE A C 1
ATOM 2269 O O . ILE A 1 306 ? 291.858 -77.344 95.612 1.00 43.65 300 ILE A O 1
ATOM 2274 N N . ALA A 1 307 ? 291.738 -75.381 94.511 1.00 45.94 301 ALA A N 1
ATOM 2275 C CA . ALA A 1 307 ? 293.034 -75.523 93.862 1.00 45.10 301 ALA A CA 1
ATOM 2276 C C . ALA A 1 307 ? 294.176 -75.229 94.834 1.00 44.21 301 ALA A C 1
ATOM 2277 O O . ALA A 1 307 ? 295.127 -76.003 94.924 1.00 43.43 301 ALA A O 1
ATOM 2279 N N . ASP A 1 308 ? 294.067 -74.117 95.562 1.00 42.49 302 ASP A N 1
ATOM 2280 C CA . ASP A 1 308 ? 295.090 -73.710 96.523 1.00 41.70 302 ASP A CA 1
ATOM 2281 C C . ASP A 1 308 ? 295.400 -74.758 97.592 1.00 40.74 302 ASP A C 1
ATOM 2282 O O . ASP A 1 308 ? 294.550 -75.088 98.427 1.00 38.50 302 ASP A O 1
ATOM 2287 N N . PRO A 1 309 ? 296.641 -75.275 97.595 1.00 40.75 303 PRO A N 1
ATOM 2288 C CA . PRO A 1 309 ? 297.073 -76.293 98.565 1.00 41.87 303 PRO A CA 1
ATOM 2289 C C . PRO A 1 309 ? 296.832 -75.925 100.042 1.00 42.98 303 PRO A C 1
ATOM 2290 O O . PRO A 1 309 ? 296.404 -76.772 100.833 1.00 40.82 303 PRO A O 1
ATOM 2294 N N . GLU A 1 310 ? 297.099 -74.670 100.404 1.00 43.19 304 GLU A N 1
ATOM 2295 C CA . GLU A 1 310 ? 296.910 -74.222 101.784 1.00 44.54 304 GLU A CA 1
ATOM 2296 C C . GLU A 1 310 ? 295.436 -74.291 102.237 1.00 43.69 304 GLU A C 1
ATOM 2297 O O . GLU A 1 310 ? 295.146 -74.822 103.310 1.00 43.22 304 GLU A O 1
ATOM 2303 N N . ALA A 1 311 ? 294.515 -73.767 101.429 1.00 42.33 305 ALA A N 1
ATOM 2304 C CA . ALA A 1 311 ? 293.091 -73.793 101.773 1.00 42.26 305 ALA A CA 1
ATOM 2305 C C . ALA A 1 311 ? 292.567 -75.226 101.814 1.00 41.52 305 ALA A C 1
ATOM 2306 O O . ALA A 1 311 ? 291.741 -75.572 102.657 1.00 40.71 305 ALA A O 1
ATOM 2308 N N . ARG A 1 312 ? 293.058 -76.055 100.901 1.00 41.42 306 ARG A N 1
ATOM 2309 C CA . ARG A 1 312 ? 292.645 -77.450 100.830 1.00 42.32 306 ARG A CA 1
ATOM 2310 C C . ARG A 1 312 ? 293.093 -78.188 102.086 1.00 42.60 306 ARG A C 1
ATOM 2311 O O . ARG A 1 312 ? 292.361 -79.016 102.634 1.00 41.21 306 ARG A O 1
ATOM 2319 N N . GLU A 1 313 ? 294.300 -77.875 102.541 1.00 44.89 307 GLU A N 1
ATOM 2320 C CA . GLU A 1 313 ? 294.845 -78.500 103.734 1.00 47.84 307 GLU A CA 1
ATOM 2321 C C . GLU A 1 313 ? 294.005 -78.101 104.948 1.00 47.06 307 GLU A C 1
ATOM 2322 O O . GLU A 1 313 ? 293.844 -78.887 105.883 1.00 47.34 307 GLU A O 1
ATOM 2328 N N . VAL A 1 314 ? 293.472 -76.881 104.934 1.00 45.85 308 VAL A N 1
ATOM 2329 C CA . VAL A 1 314 ? 292.627 -76.408 106.030 1.00 45.27 308 VAL A CA 1
ATOM 2330 C C . VAL A 1 314 ? 291.281 -77.152 106.002 1.00 44.49 308 VAL A C 1
ATOM 2331 O O . VAL A 1 314 ? 290.738 -77.535 107.048 1.00 42.45 308 VAL A O 1
ATOM 2335 N N . THR A 1 315 ? 290.754 -77.349 104.796 1.00 42.56 309 THR A N 1
ATOM 2336 C CA . THR A 1 315 ? 289.500 -78.057 104.621 1.00 41.40 309 THR A CA 1
ATOM 2337 C C . THR A 1 315 ? 289.662 -79.468 105.161 1.00 42.52 309 THR A C 1
ATOM 2338 O O . THR A 1 315 ? 288.845 -79.935 105.954 1.00 43.87 309 THR A O 1
ATOM 2342 N N . LEU A 1 316 ? 290.725 -80.142 104.736 1.00 42.72 310 LEU A N 1
ATOM 2343 C CA . LEU A 1 316 ? 290.986 -81.503 105.186 1.00 42.59 310 LEU A CA 1
ATOM 2344 C C . LEU A 1 316 ? 291.185 -81.564 106.695 1.00 43.50 310 LEU A C 1
ATOM 2345 O O . LEU A 1 316 ? 290.758 -82.515 107.355 1.00 43.64 310 LEU A O 1
ATOM 2350 N N . ARG A 1 317 ? 291.842 -80.547 107.237 1.00 44.60 311 ARG A N 1
ATOM 2351 C CA . ARG A 1 317 ? 292.099 -80.481 108.670 1.00 45.51 311 ARG A CA 1
ATOM 2352 C C . ARG A 1 317 ? 290.771 -80.455 109.446 1.00 45.05 311 ARG A C 1
ATOM 2353 O O . ARG A 1 317 ? 290.645 -81.083 110.501 1.00 45.43 311 ARG A O 1
ATOM 2361 N N . ALA A 1 318 ? 289.785 -79.731 108.919 1.00 43.09 312 ALA A N 1
ATOM 2362 C CA . ALA A 1 318 ? 288.480 -79.640 109.558 1.00 41.46 312 ALA A CA 1
ATOM 2363 C C . ALA A 1 318 ? 287.757 -80.972 109.406 1.00 41.93 312 ALA A C 1
ATOM 2364 O O . ALA A 1 318 ? 287.136 -81.467 110.354 1.00 42.65 312 ALA A O 1
ATOM 2366 N N . LEU A 1 319 ? 287.844 -81.552 108.212 1.00 40.69 313 LEU A N 1
ATOM 2367 C CA . LEU A 1 319 ? 287.218 -82.832 107.945 1.00 39.82 313 LEU A CA 1
ATOM 2368 C C . LEU A 1 319 ? 287.749 -83.928 108.882 1.00 40.38 313 LEU A C 1
ATOM 2369 O O . LEU A 1 319 ? 287.000 -84.813 109.309 1.00 40.06 313 LEU A O 1
ATOM 2374 N N . LYS A 1 320 ? 289.033 -83.878 109.218 1.00 40.70 314 LYS A N 1
ATOM 2375 C CA . LYS A 1 320 ? 289.586 -84.894 110.110 1.00 43.49 314 LYS A CA 1
ATOM 2376 C C . LYS A 1 320 ? 289.042 -84.735 111.526 1.00 42.83 314 LYS A C 1
ATOM 2377 O O . LYS A 1 320 ? 288.627 -85.714 112.161 1.00 41.86 314 LYS A O 1
ATOM 2383 N N . THR A 1 321 ? 289.037 -83.495 112.012 1.00 41.98 315 THR A N 1
ATOM 2384 C CA . THR A 1 321 ? 288.523 -83.185 113.346 1.00 40.30 315 THR A CA 1
ATOM 2385 C C . THR A 1 321 ? 287.094 -83.720 113.469 1.00 40.54 315 THR A C 1
ATOM 2386 O O . THR A 1 321 ? 286.749 -84.428 114.415 1.00 39.54 315 THR A O 1
ATOM 2390 N N . LEU A 1 322 ? 286.268 -83.370 112.494 1.00 40.52 316 LEU A N 1
ATOM 2391 C CA . LEU A 1 322 ? 284.888 -83.818 112.463 1.00 40.84 316 LEU A CA 1
ATOM 2392 C C . LEU A 1 322 ? 284.800 -85.345 112.544 1.00 42.08 316 LEU A C 1
ATOM 2393 O O . LEU A 1 322 ? 284.034 -85.888 113.336 1.00 42.31 316 LEU A O 1
ATOM 2398 N N . ARG A 1 323 ? 285.587 -86.039 111.728 1.00 43.84 317 ARG A N 1
ATOM 2399 C CA . ARG A 1 323 ? 285.564 -87.497 111.735 1.00 44.89 317 ARG A CA 1
ATOM 2400 C C . ARG A 1 323 ? 286.028 -88.049 113.075 1.00 45.59 317 ARG A C 1
ATOM 2401 O O . ARG A 1 323 ? 285.477 -89.033 113.579 1.00 45.91 317 ARG A O 1
ATOM 2409 N N . ARG A 1 324 ? 287.037 -87.412 113.656 1.00 44.44 318 ARG A N 1
ATOM 2410 C CA . ARG A 1 324 ? 287.540 -87.861 114.939 1.00 45.22 318 ARG A CA 1
ATOM 2411 C C . ARG A 1 324 ? 286.447 -87.631 115.976 1.00 46.56 318 ARG A C 1
ATOM 2412 O O . ARG A 1 324 ? 285.897 -88.576 116.540 1.00 46.57 318 ARG A O 1
ATOM 2420 N N . VAL A 1 325 ? 286.139 -86.357 116.203 1.00 47.76 319 VAL A N 1
ATOM 2421 C CA . VAL A 1 325 ? 285.120 -85.913 117.154 1.00 47.08 319 VAL A CA 1
ATOM 2422 C C . VAL A 1 325 ? 283.765 -86.600 116.976 1.00 46.23 319 VAL A C 1
ATOM 2423 O O . VAL A 1 325 ? 283.158 -87.053 117.947 1.00 46.33 319 VAL A O 1
ATOM 2427 N N . GLY A 1 326 ? 283.290 -86.658 115.736 1.00 45.16 320 GLY A N 1
ATOM 2428 C CA . GLY A 1 326 ? 282.011 -87.284 115.464 1.00 45.39 320 GLY A CA 1
ATOM 2429 C C . GLY A 1 326 ? 282.107 -88.788 115.557 1.00 46.42 320 GLY A C 1
ATOM 2430 O O . GLY A 1 326 ? 281.091 -89.479 115.591 1.00 46.04 320 GLY A O 1
ATOM 2431 N N . ASN A 1 327 ? 283.345 -89.281 115.603 1.00 48.15 321 ASN A N 1
ATOM 2432 C CA . ASN A 1 327 ? 283.646 -90.710 115.688 1.00 47.46 321 ASN A CA 1
ATOM 2433 C C . ASN A 1 327 ? 283.001 -91.471 114.551 1.00 47.89 321 ASN A C 1
ATOM 2434 O O . ASN A 1 327 ? 282.476 -92.560 114.749 1.00 47.21 321 ASN A O 1
ATOM 2439 N N . VAL A 1 328 ? 283.030 -90.900 113.355 1.00 49.84 322 VAL A N 1
ATOM 2440 C CA . VAL A 1 328 ? 282.412 -91.569 112.224 1.00 53.15 322 VAL A CA 1
ATOM 2441 C C . VAL A 1 328 ? 283.136 -92.868 111.908 1.00 54.82 322 VAL A C 1
ATOM 2442 O O . VAL A 1 328 ? 284.293 -93.047 112.277 1.00 55.62 322 VAL A O 1
ATOM 2446 N N . GLY A 1 329 ? 282.440 -93.778 111.235 1.00 57.89 323 GLY A N 1
ATOM 2447 C CA . GLY A 1 329 ? 283.040 -95.043 110.847 1.00 59.57 323 GLY A CA 1
ATOM 2448 C C . GLY A 1 329 ? 283.494 -94.959 109.397 1.00 61.86 323 GLY A C 1
ATOM 2449 O O . GLY A 1 329 ? 283.781 -93.868 108.891 1.00 60.98 323 GLY A O 1
ATOM 2450 N N . GLU A 1 330 ? 283.553 -96.096 108.714 1.00 64.34 324 GLU A N 1
ATOM 2451 C CA . GLU A 1 330 ? 283.985 -96.096 107.321 1.00 66.50 324 GLU A CA 1
ATOM 2452 C C . GLU A 1 330 ? 282.944 -95.449 106.415 1.00 66.60 324 GLU A C 1
ATOM 2453 O O . GLU A 1 330 ? 281.746 -95.512 106.689 1.00 65.41 324 GLU A O 1
ATOM 2459 N N . ASP A 1 331 ? 283.407 -94.827 105.336 1.00 67.02 325 ASP A N 1
ATOM 2460 C CA . ASP A 1 331 ? 282.502 -94.163 104.408 1.00 67.66 325 ASP A CA 1
ATOM 2461 C C . ASP A 1 331 ? 281.751 -93.026 105.103 1.00 66.87 325 ASP A C 1
ATOM 2462 O O . ASP A 1 331 ? 280.630 -92.687 104.715 1.00 67.71 325 ASP A O 1
ATOM 2467 N N . ASP A 1 332 ? 282.371 -92.429 106.118 1.00 64.83 326 ASP A N 1
ATOM 2468 C CA . ASP A 1 332 ? 281.739 -91.342 106.864 1.00 62.97 326 ASP A CA 1
ATOM 2469 C C . ASP A 1 332 ? 280.384 -91.775 107.412 1.00 61.87 326 ASP A C 1
ATOM 2470 O O . ASP A 1 332 ? 279.422 -91.003 107.420 1.00 60.59 326 ASP A O 1
ATOM 2475 N N . ALA A 1 333 ? 280.315 -93.022 107.859 1.00 61.31 327 ALA A N 1
ATOM 2476 C CA . ALA A 1 333 ? 279.086 -93.562 108.416 1.00 61.66 327 ALA A CA 1
ATOM 2477 C C . ALA A 1 333 ? 278.922 -93.009 109.824 1.00 61.36 327 ALA A C 1
ATOM 2478 O O . ALA A 1 333 ? 279.745 -93.290 110.697 1.00 62.18 327 ALA A O 1
ATOM 2480 N N . ILE A 1 334 ? 277.872 -92.223 110.046 1.00 59.80 328 ILE A N 1
ATOM 2481 C CA . ILE A 1 334 ? 277.638 -91.646 111.363 1.00 59.69 328 ILE A CA 1
ATOM 2482 C C . ILE A 1 334 ? 277.139 -92.705 112.338 1.00 60.21 328 ILE A C 1
ATOM 2483 O O . ILE A 1 334 ? 276.212 -93.459 112.038 1.00 60.58 328 ILE A O 1
ATOM 2488 N N . PRO A 1 335 ? 277.755 -92.775 113.528 1.00 60.53 329 PRO A N 1
ATOM 2489 C CA . PRO A 1 335 ? 277.351 -93.767 114.524 1.00 60.21 329 PRO A CA 1
ATOM 2490 C C . PRO A 1 335 ? 275.947 -93.530 115.046 1.00 60.37 329 PRO A C 1
ATOM 2491 O O . PRO A 1 335 ? 275.500 -92.394 115.200 1.00 59.87 329 PRO A O 1
ATOM 2495 N N . GLU A 1 336 ? 275.257 -94.626 115.314 1.00 61.01 330 GLU A N 1
ATOM 2496 C CA . GLU A 1 336 ? 273.896 -94.581 115.810 1.00 62.30 330 GLU A CA 1
ATOM 2497 C C . GLU A 1 336 ? 273.797 -93.801 117.117 1.00 62.23 330 GLU A C 1
ATOM 2498 O O . GLU A 1 336 ? 274.517 -94.077 118.081 1.00 61.87 330 GLU A O 1
ATOM 2504 N N . LEU A 1 337 ? 272.901 -92.820 117.137 1.00 62.01 331 LEU A N 1
ATOM 2505 C CA . LEU A 1 337 ? 272.682 -91.997 118.319 1.00 61.78 331 LEU A CA 1
ATOM 2506 C C . LEU A 1 337 ? 272.132 -92.811 119.478 1.00 60.75 331 LEU A C 1
ATOM 2507 O O . LEU A 1 337 ? 271.433 -93.803 119.269 1.00 61.82 331 LEU A O 1
ATOM 2512 N N . SER A 1 338 ? 272.448 -92.390 120.699 1.00 58.80 332 SER A N 1
ATOM 2513 C CA . SER A 1 338 ? 271.951 -93.072 121.890 1.00 56.94 332 SER A CA 1
ATOM 2514 C C . SER A 1 338 ? 270.476 -92.721 122.002 1.00 55.54 332 SER A C 1
ATOM 2515 O O . SER A 1 338 ? 270.053 -91.653 121.562 1.00 56.71 332 SER A O 1
ATOM 2518 N N . HIS A 1 339 ? 269.688 -93.613 122.581 1.00 52.48 333 HIS A N 1
ATOM 2519 C CA . HIS A 1 339 ? 268.266 -93.347 122.718 1.00 51.50 333 HIS A CA 1
ATOM 2520 C C . HIS A 1 339 ? 267.892 -93.251 124.186 1.00 49.70 333 HIS A C 1
ATOM 2521 O O . HIS A 1 339 ? 266.711 -93.244 124.531 1.00 49.93 333 HIS A O 1
ATOM 2528 N N . ALA A 1 340 ? 268.905 -93.167 125.044 1.00 46.07 334 ALA A N 1
ATOM 2529 C CA . ALA A 1 340 ? 268.682 -93.106 126.478 1.00 43.28 334 ALA A CA 1
ATOM 2530 C C . ALA A 1 340 ? 267.688 -92.029 126.872 1.00 41.56 334 ALA A C 1
ATOM 2531 O O . ALA A 1 340 ? 266.767 -92.288 127.652 1.00 40.07 334 ALA A O 1
ATOM 2533 N N . GLY A 1 341 ? 267.865 -90.834 126.308 1.00 39.81 335 GLY A N 1
ATOM 2534 C CA . GLY A 1 341 ? 266.994 -89.714 126.630 1.00 38.78 335 GLY A CA 1
ATOM 2535 C C . GLY A 1 341 ? 265.743 -89.522 125.795 1.00 39.09 335 GLY A C 1
ATOM 2536 O O . GLY A 1 341 ? 265.088 -88.480 125.903 1.00 38.13 335 GLY A O 1
ATOM 2537 N N . ASP A 1 342 ? 265.422 -90.519 124.965 1.00 39.50 336 ASP A N 1
ATOM 2538 C CA . ASP A 1 342 ? 264.246 -90.501 124.103 1.00 39.24 336 ASP A CA 1
ATOM 2539 C C . ASP A 1 342 ? 263.043 -90.836 124.951 1.00 38.59 336 ASP A C 1
ATOM 2540 O O . ASP A 1 342 ? 263.091 -91.768 125.750 1.00 37.80 336 ASP A O 1
ATOM 2545 N N . VAL A 1 343 ? 261.961 -90.084 124.777 1.00 37.46 337 VAL A N 1
ATOM 2546 C CA . VAL A 1 343 ? 260.751 -90.328 125.549 1.00 35.04 337 VAL A CA 1
ATOM 2547 C C . VAL A 1 343 ? 260.227 -91.714 125.174 1.00 34.04 337 VAL A C 1
ATOM 2548 O O . VAL A 1 343 ? 259.778 -92.483 126.030 1.00 31.96 337 VAL A O 1
ATOM 2552 N N . SER A 1 344 ? 260.296 -92.022 123.883 1.00 34.03 338 SER A N 1
ATOM 2553 C CA . SER A 1 344 ? 259.847 -93.313 123.374 1.00 37.94 338 SER A CA 1
ATOM 2554 C C . SER A 1 344 ? 260.551 -94.446 124.133 1.00 38.48 338 SER A C 1
ATOM 2555 O O . SER A 1 344 ? 259.943 -95.466 124.488 1.00 38.58 338 SER A O 1
ATOM 2558 N N . THR A 1 345 ? 261.835 -94.250 124.402 1.00 38.07 339 THR A N 1
ATOM 2559 C CA . THR A 1 345 ? 262.608 -95.255 125.106 1.00 37.53 339 THR A CA 1
ATOM 2560 C C . THR A 1 345 ? 262.237 -95.372 126.582 1.00 38.76 339 THR A C 1
ATOM 2561 O O . THR A 1 345 ? 262.167 -96.478 127.126 1.00 39.30 339 THR A O 1
ATOM 2565 N N . THR A 1 346 ? 261.993 -94.245 127.240 1.00 37.91 340 THR A N 1
ATOM 2566 C CA . THR A 1 346 ? 261.638 -94.315 128.645 1.00 36.35 340 THR A CA 1
ATOM 2567 C C . THR A 1 346 ? 260.183 -94.751 128.793 1.00 34.70 340 THR A C 1
ATOM 2568 O O . THR A 1 346 ? 259.808 -95.335 129.812 1.00 34.45 340 THR A O 1
ATOM 2572 N N . LEU A 1 347 ? 259.364 -94.479 127.780 1.00 32.63 341 LEU A N 1
ATOM 2573 C CA . LEU A 1 347 ? 257.962 -94.891 127.841 1.00 30.94 341 LEU A CA 1
ATOM 2574 C C . LEU A 1 347 ? 257.940 -96.418 127.846 1.00 32.18 341 LEU A C 1
ATOM 2575 O O . LEU A 1 347 ? 257.168 -97.034 128.580 1.00 31.40 341 LEU A O 1
ATOM 2580 N N . GLN A 1 348 ? 258.808 -97.015 127.030 1.00 33.80 342 GLN A N 1
ATOM 2581 C CA . GLN A 1 348 ? 258.946 -98.465 126.959 1.00 36.83 342 GLN A CA 1
ATOM 2582 C C . GLN A 1 348 ? 259.420 -99.028 128.310 1.00 36.79 342 GLN A C 1
ATOM 2583 O O . GLN A 1 348 ? 258.900 -100.032 128.795 1.00 37.68 342 GLN A O 1
ATOM 2589 N N . VAL A 1 349 ? 260.412 -98.381 128.910 1.00 35.75 343 VAL A N 1
ATOM 2590 C CA . VAL A 1 349 ? 260.936 -98.837 130.181 1.00 35.22 343 VAL A CA 1
ATOM 2591 C C . VAL A 1 349 ? 259.892 -98.847 131.275 1.00 36.68 343 VAL A C 1
ATOM 2592 O O . VAL A 1 349 ? 259.842 -99.799 132.054 1.00 37.52 343 VAL A O 1
ATOM 2596 N N . VAL A 1 350 ? 259.073 -97.794 131.354 1.00 36.87 344 VAL A N 1
ATOM 2597 C CA . VAL A 1 350 ? 258.041 -97.737 132.390 1.00 37.48 344 VAL A CA 1
ATOM 2598 C C . VAL A 1 350 ? 256.863 -98.634 132.070 1.00 38.23 344 VAL A C 1
ATOM 2599 O O . VAL A 1 350 ? 256.278 -99.245 132.971 1.00 38.48 344 VAL A O 1
ATOM 2603 N N . ASN A 1 351 ? 256.490 -98.721 130.800 1.00 38.82 345 ASN A N 1
ATOM 2604 C CA . ASN A 1 351 ? 255.376 -99.592 130.483 1.00 40.35 345 ASN A CA 1
ATOM 2605 C C . ASN A 1 351 ? 255.715 -101.031 130.844 1.00 40.91 345 ASN A C 1
ATOM 2606 O O . ASN A 1 351 ? 254.832 -101.800 131.205 1.00 41.69 345 ASN A O 1
ATOM 2611 N N . GLU A 1 352 ? 256.994 -101.392 130.773 1.00 41.82 346 GLU A N 1
ATOM 2612 C CA . GLU A 1 352 ? 257.396 -102.743 131.128 1.00 44.47 346 GLU A CA 1
ATOM 2613 C C . GLU A 1 352 ? 257.308 -102.956 132.636 1.00 46.03 346 GLU A C 1
ATOM 2614 O O . GLU A 1 352 ? 256.856 -104.000 133.096 1.00 46.25 346 GLU A O 1
ATOM 2620 N N . LEU A 1 353 ? 257.744 -101.971 133.411 1.00 47.89 347 LEU A N 1
ATOM 2621 C CA . LEU A 1 353 ? 257.684 -102.084 134.864 1.00 49.61 347 LEU A CA 1
ATOM 2622 C C . LEU A 1 353 ? 256.242 -102.062 135.390 1.00 51.12 347 LEU A C 1
ATOM 2623 O O . LEU A 1 353 ? 255.984 -102.476 136.524 1.00 52.06 347 LEU A O 1
ATOM 2628 N N . LEU A 1 354 ? 255.306 -101.590 134.571 1.00 50.97 348 LEU A N 1
ATOM 2629 C CA . LEU A 1 354 ? 253.901 -101.537 134.971 1.00 52.28 348 LEU A CA 1
ATOM 2630 C C . LEU A 1 354 ? 253.076 -102.645 134.303 1.00 53.71 348 LEU A C 1
ATOM 2631 O O . LEU A 1 354 ? 251.861 -102.698 134.468 1.00 53.41 348 LEU A O 1
ATOM 2636 N N . LYS A 1 355 ? 253.732 -103.532 133.557 1.00 56.07 349 LYS A N 1
ATOM 2637 C CA . LYS A 1 355 ? 253.023 -104.610 132.860 1.00 58.41 349 LYS A CA 1
ATOM 2638 C C . LYS A 1 355 ? 252.129 -105.439 133.780 1.00 58.42 349 LYS A C 1
ATOM 2639 O O . LYS A 1 355 ? 251.042 -105.859 133.384 1.00 58.10 349 LYS A O 1
ATOM 2645 N N . ASP A 1 356 ? 252.578 -105.671 135.006 1.00 59.11 350 ASP A N 1
ATOM 2646 C CA . ASP A 1 356 ? 251.783 -106.450 135.942 1.00 60.31 350 ASP A CA 1
ATOM 2647 C C . ASP A 1 356 ? 250.772 -105.601 136.693 1.00 59.55 350 ASP A C 1
ATOM 2648 O O . ASP A 1 356 ? 249.803 -106.126 137.234 1.00 60.46 350 ASP A O 1
ATOM 2653 N N . GLU A 1 357 ? 250.992 -104.292 136.741 1.00 58.34 351 GLU A N 1
ATOM 2654 C CA . GLU A 1 357 ? 250.036 -103.421 137.412 1.00 57.48 351 GLU A CA 1
ATOM 2655 C C . GLU A 1 357 ? 248.897 -103.188 136.446 1.00 56.12 351 GLU A C 1
ATOM 2656 O O . GLU A 1 357 ? 249.074 -103.294 135.240 1.00 57.11 351 GLU A O 1
ATOM 2662 N N . THR A 1 358 ? 247.720 -102.892 136.965 1.00 54.33 352 THR A N 1
ATOM 2663 C CA . THR A 1 358 ? 246.598 -102.638 136.083 1.00 54.27 352 THR A CA 1
ATOM 2664 C C . THR A 1 358 ? 246.420 -101.129 136.019 1.00 52.18 352 THR A C 1
ATOM 2665 O O . THR A 1 358 ? 245.982 -100.500 136.980 1.00 53.15 352 THR A O 1
ATOM 2669 N N . VAL A 1 359 ? 246.783 -100.552 134.878 1.00 48.79 353 VAL A N 1
ATOM 2670 C CA . VAL A 1 359 ? 246.713 -99.114 134.690 1.00 43.85 353 VAL A CA 1
ATOM 2671 C C . VAL A 1 359 ? 245.555 -98.688 133.811 1.00 42.17 353 VAL A C 1
ATOM 2672 O O . VAL A 1 359 ? 245.641 -98.743 132.588 1.00 42.27 353 VAL A O 1
ATOM 2676 N N . ALA A 1 360 ? 244.479 -98.239 134.445 1.00 39.60 354 ALA A N 1
ATOM 2677 C CA . ALA A 1 360 ? 243.291 -97.799 133.727 1.00 38.42 354 ALA A CA 1
ATOM 2678 C C . ALA A 1 360 ? 243.588 -96.700 132.694 1.00 38.32 354 ALA A C 1
ATOM 2679 O O . ALA A 1 360 ? 244.504 -95.896 132.867 1.00 37.96 354 ALA A O 1
ATOM 2681 N N . PRO A 1 361 ? 242.803 -96.662 131.599 1.00 38.58 355 PRO A N 1
ATOM 2682 C CA . PRO A 1 361 ? 242.894 -95.709 130.483 1.00 36.40 355 PRO A CA 1
ATOM 2683 C C . PRO A 1 361 ? 243.063 -94.246 130.852 1.00 34.17 355 PRO A C 1
ATOM 2684 O O . PRO A 1 361 ? 243.804 -93.526 130.190 1.00 35.07 355 PRO A O 1
ATOM 2688 N N . ARG A 1 362 ? 242.364 -93.802 131.892 1.00 33.78 356 ARG A N 1
ATOM 2689 C CA . ARG A 1 362 ? 242.427 -92.401 132.319 1.00 32.03 356 ARG A CA 1
ATOM 2690 C C . ARG A 1 362 ? 243.760 -92.013 132.971 1.00 32.78 356 ARG A C 1
ATOM 2691 O O . ARG A 1 362 ? 244.007 -90.835 133.234 1.00 32.26 356 ARG A O 1
ATOM 2699 N N . PHE A 1 363 ? 244.616 -93.003 133.218 1.00 32.70 357 PHE A N 1
ATOM 2700 C CA . PHE A 1 363 ? 245.914 -92.756 133.828 1.00 34.03 357 PHE A CA 1
ATOM 2701 C C . PHE A 1 363 ? 247.029 -92.904 132.810 1.00 35.62 357 PHE A C 1
ATOM 2702 O O . PHE A 1 363 ? 248.210 -92.749 133.140 1.00 37.45 357 PHE A O 1
ATOM 2710 N N . LYS A 1 364 ? 246.656 -93.202 131.571 1.00 35.87 358 LYS A N 1
ATOM 2711 C CA . LYS A 1 364 ? 247.641 -93.387 130.512 1.00 35.67 358 LYS A CA 1
ATOM 2712 C C . LYS A 1 364 ? 248.436 -92.113 130.294 1.00 34.12 358 LYS A C 1
ATOM 2713 O O . LYS A 1 364 ? 249.666 -92.148 130.191 1.00 33.73 358 LYS A O 1
ATOM 2719 N N . ILE A 1 365 ? 247.725 -90.989 130.240 1.00 32.73 359 ILE A N 1
ATOM 2720 C CA . ILE A 1 365 ? 248.350 -89.687 130.033 1.00 30.89 359 ILE A CA 1
ATOM 2721 C C . ILE A 1 365 ? 249.379 -89.393 131.144 1.00 30.96 359 ILE A C 1
ATOM 2722 O O . ILE A 1 365 ? 250.363 -88.685 130.922 1.00 29.77 359 ILE A O 1
ATOM 2727 N N . VAL A 1 366 ? 249.148 -89.956 132.328 1.00 29.68 360 VAL A N 1
ATOM 2728 C CA . VAL A 1 366 ? 250.048 -89.776 133.463 1.00 28.49 360 VAL A CA 1
ATOM 2729 C C . VAL A 1 366 ? 251.317 -90.580 133.227 1.00 29.65 360 VAL A C 1
ATOM 2730 O O . VAL A 1 366 ? 252.426 -90.098 133.465 1.00 31.30 360 VAL A O 1
ATOM 2734 N N . VAL A 1 367 ? 251.165 -91.814 132.765 1.00 28.39 361 VAL A N 1
ATOM 2735 C CA . VAL A 1 367 ? 252.339 -92.624 132.501 1.00 26.80 361 VAL A CA 1
ATOM 2736 C C . VAL A 1 367 ? 253.203 -91.896 131.471 1.00 26.65 361 VAL A C 1
ATOM 2737 O O . VAL A 1 367 ? 254.433 -91.907 131.548 1.00 26.17 361 VAL A O 1
ATOM 2741 N N . GLU A 1 368 ? 252.563 -91.242 130.511 1.00 26.37 362 GLU A N 1
ATOM 2742 C CA . GLU A 1 368 ? 253.335 -90.538 129.498 1.00 28.30 362 GLU A CA 1
ATOM 2743 C C . GLU A 1 368 ? 254.127 -89.412 130.122 1.00 27.32 362 GLU A C 1
ATOM 2744 O O . GLU A 1 368 ? 255.279 -89.170 129.765 1.00 26.02 362 GLU A O 1
ATOM 2750 N N . TYR A 1 369 ? 253.500 -88.723 131.064 1.00 28.28 363 TYR A N 1
ATOM 2751 C CA . TYR A 1 369 ? 254.145 -87.608 131.732 1.00 26.60 363 TYR A CA 1
ATOM 2752 C C . TYR A 1 369 ? 255.397 -88.116 132.451 1.00 26.09 363 TYR A C 1
ATOM 2753 O O . TYR A 1 369 ? 256.458 -87.509 132.372 1.00 26.49 363 TYR A O 1
ATOM 2762 N N . ILE A 1 370 ? 255.265 -89.243 133.139 1.00 27.57 364 ILE A N 1
ATOM 2763 C CA . ILE A 1 370 ? 256.383 -89.850 133.865 1.00 29.74 364 ILE A CA 1
ATOM 2764 C C . ILE A 1 370 ? 257.565 -90.173 132.926 1.00 29.36 364 ILE A C 1
ATOM 2765 O O . ILE A 1 370 ? 258.723 -89.888 133.246 1.00 26.97 364 ILE A O 1
ATOM 2770 N N . ALA A 1 371 ? 257.271 -90.760 131.767 1.00 29.11 365 ALA A N 1
ATOM 2771 C CA . ALA A 1 371 ? 258.321 -91.090 130.806 1.00 28.28 365 ALA A CA 1
ATOM 2772 C C . ALA A 1 371 ? 259.008 -89.813 130.326 1.00 27.68 365 ALA A C 1
ATOM 2773 O O . ALA A 1 371 ? 260.231 -89.782 130.157 1.00 28.50 365 ALA A O 1
ATOM 2775 N N . ALA A 1 372 ? 258.217 -88.762 130.112 1.00 25.15 366 ALA A N 1
ATOM 2776 C CA . ALA A 1 372 ? 258.756 -87.496 129.649 1.00 24.35 366 ALA A CA 1
ATOM 2777 C C . ALA A 1 372 ? 259.712 -86.943 130.695 1.00 26.19 366 ALA A C 1
ATOM 2778 O O . ALA A 1 372 ? 260.833 -86.532 130.373 1.00 26.61 366 ALA A O 1
ATOM 2780 N N . ILE A 1 373 ? 259.274 -86.920 131.950 1.00 23.94 367 ILE A N 1
ATOM 2781 C CA . ILE A 1 373 ? 260.142 -86.421 133.002 1.00 25.05 367 ILE A CA 1
ATOM 2782 C C . ILE A 1 373 ? 261.436 -87.246 133.032 1.00 25.29 367 ILE A C 1
ATOM 2783 O O . ILE A 1 373 ? 262.536 -86.688 133.046 1.00 24.62 367 ILE A O 1
ATOM 2788 N N . GLY A 1 374 ? 261.297 -88.571 133.009 1.00 25.54 368 GLY A N 1
ATOM 2789 C CA . GLY A 1 374 ? 262.458 -89.442 133.035 1.00 25.28 368 GLY A CA 1
ATOM 2790 C C . GLY A 1 374 ? 263.458 -89.188 131.917 1.00 25.41 368 GLY A C 1
ATOM 2791 O O . GLY A 1 374 ? 264.673 -89.143 132.141 1.00 23.78 368 GLY A O 1
ATOM 2792 N N . ALA A 1 375 ? 262.960 -89.015 130.701 1.00 24.87 369 ALA A N 1
ATOM 2793 C CA . ALA A 1 375 ? 263.859 -88.795 129.580 1.00 24.30 369 ALA A CA 1
ATOM 2794 C C . ALA A 1 375 ? 264.692 -87.534 129.801 1.00 24.22 369 ALA A C 1
ATOM 2795 O O . ALA A 1 375 ? 265.897 -87.508 129.539 1.00 23.72 369 ALA A O 1
ATOM 2797 N N . ASP A 1 376 ? 264.057 -86.490 130.309 1.00 24.36 370 ASP A N 1
ATOM 2798 C CA . ASP A 1 376 ? 264.774 -85.247 130.526 1.00 25.69 370 ASP A CA 1
ATOM 2799 C C . ASP A 1 376 ? 265.796 -85.363 131.649 1.00 25.11 370 ASP A C 1
ATOM 2800 O O . ASP A 1 376 ? 266.905 -84.822 131.537 1.00 22.33 370 ASP A O 1
ATOM 2805 N N . LEU A 1 377 ? 265.427 -86.055 132.728 1.00 24.43 371 LEU A N 1
ATOM 2806 C CA . LEU A 1 377 ? 266.347 -86.214 133.836 1.00 25.38 371 LEU A CA 1
ATOM 2807 C C . LEU A 1 377 ? 267.589 -86.890 133.294 1.00 26.06 371 LEU A C 1
ATOM 2808 O O . LEU A 1 377 ? 268.702 -86.512 133.645 1.00 28.22 371 LEU A O 1
ATOM 2813 N N . ILE A 1 378 ? 267.409 -87.867 132.414 1.00 26.64 372 ILE A N 1
ATOM 2814 C CA . ILE A 1 378 ? 268.554 -88.537 131.818 1.00 28.52 372 ILE A CA 1
ATOM 2815 C C . ILE A 1 378 ? 269.354 -87.613 130.899 1.00 30.32 372 ILE A C 1
ATOM 2816 O O . ILE A 1 378 ? 270.576 -87.721 130.825 1.00 31.19 372 ILE A O 1
ATOM 2821 N N . ASP A 1 379 ? 268.674 -86.697 130.212 1.00 30.56 373 ASP A N 1
ATOM 2822 C CA . ASP A 1 379 ? 269.358 -85.764 129.326 1.00 31.70 373 ASP A CA 1
ATOM 2823 C C . ASP A 1 379 ? 270.203 -84.755 130.086 1.00 31.87 373 ASP A C 1
ATOM 2824 O O . ASP A 1 379 ? 271.256 -84.357 129.618 1.00 33.92 373 ASP A O 1
ATOM 2829 N N . GLU A 1 380 ? 269.730 -84.330 131.252 1.00 32.28 374 GLU A N 1
ATOM 2830 C CA . GLU A 1 380 ? 270.472 -83.390 132.086 1.00 30.36 374 GLU A CA 1
ATOM 2831 C C . GLU A 1 380 ? 271.428 -84.193 132.973 1.00 30.80 374 GLU A C 1
ATOM 2832 O O . GLU A 1 380 ? 272.152 -83.627 133.790 1.00 29.93 374 GLU A O 1
ATOM 2838 N N . ARG A 1 381 ? 271.409 -85.515 132.815 1.00 29.86 375 ARG A N 1
ATOM 2839 C CA . ARG A 1 381 ? 272.262 -86.393 133.599 1.00 30.01 375 ARG A CA 1
ATOM 2840 C C . ARG A 1 381 ? 272.011 -86.210 135.092 1.00 30.79 375 ARG A C 1
ATOM 2841 O O . ARG A 1 381 ? 272.933 -86.003 135.871 1.00 33.09 375 ARG A O 1
ATOM 2849 N N . ILE A 1 382 ? 270.748 -86.249 135.475 1.00 31.05 376 ILE A N 1
ATOM 2850 C CA . ILE A 1 382 ? 270.361 -86.150 136.870 1.00 31.56 376 ILE A CA 1
ATOM 2851 C C . ILE A 1 382 ? 269.982 -87.597 137.196 1.00 33.77 376 ILE A C 1
ATOM 2852 O O . ILE A 1 382 ? 268.841 -88.010 136.987 1.00 34.91 376 ILE A O 1
ATOM 2857 N N . ILE A 1 383 ? 270.956 -88.363 137.695 1.00 35.77 377 ILE A N 1
ATOM 2858 C CA . ILE A 1 383 ? 270.769 -89.789 138.004 1.00 34.49 377 ILE A CA 1
ATOM 2859 C C . ILE A 1 383 ? 270.637 -90.230 139.468 1.00 34.57 377 ILE A C 1
ATOM 2860 O O . ILE A 1 383 ? 270.382 -91.403 139.730 1.00 35.21 377 ILE A O 1
ATOM 2865 N N . ASP A 1 384 ? 270.806 -89.326 140.428 1.00 35.50 378 ASP A N 1
ATOM 2866 C CA . ASP A 1 384 ? 270.725 -89.748 141.824 1.00 32.32 378 ASP A CA 1
ATOM 2867 C C . ASP A 1 384 ? 269.294 -90.061 142.230 1.00 32.40 378 ASP A C 1
ATOM 2868 O O . ASP A 1 384 ? 268.340 -89.474 141.716 1.00 32.00 378 ASP A O 1
ATOM 2873 N N . GLN A 1 385 ? 269.149 -91.011 143.144 1.00 31.18 379 GLN A N 1
ATOM 2874 C CA . GLN A 1 385 ? 267.833 -91.428 143.590 1.00 31.47 379 GLN A CA 1
ATOM 2875 C C . GLN A 1 385 ? 266.878 -90.324 144.049 1.00 31.80 379 GLN A C 1
ATOM 2876 O O . GLN A 1 385 ? 265.747 -90.223 143.546 1.00 31.72 379 GLN A O 1
ATOM 2882 N N . GLN A 1 386 ? 267.311 -89.512 145.008 1.00 30.93 380 GLN A N 1
ATOM 2883 C CA . GLN A 1 386 ? 266.452 -88.450 145.524 1.00 30.35 380 GLN A CA 1
ATOM 2884 C C . GLN A 1 386 ? 265.885 -87.538 144.426 1.00 29.51 380 GLN A C 1
ATOM 2885 O O . GLN A 1 386 ? 264.746 -87.084 144.528 1.00 27.51 380 GLN A O 1
ATOM 2891 N N . ALA A 1 387 ? 266.674 -87.274 143.385 1.00 28.77 381 ALA A N 1
ATOM 2892 C CA . ALA A 1 387 ? 266.220 -86.423 142.290 1.00 29.38 381 ALA A CA 1
ATOM 2893 C C . ALA A 1 387 ? 264.983 -87.032 141.665 1.00 30.34 381 ALA A C 1
ATOM 2894 O O . ALA A 1 387 ? 263.943 -86.384 141.569 1.00 31.68 381 ALA A O 1
ATOM 2896 N N . TRP A 1 388 ? 265.099 -88.284 141.241 1.00 30.43 382 TRP A N 1
ATOM 2897 C CA . TRP A 1 388 ? 263.976 -88.985 140.638 1.00 30.67 382 TRP A CA 1
ATOM 2898 C C . TRP A 1 388 ? 262.770 -89.042 141.576 1.00 32.17 382 TRP A C 1
ATOM 2899 O O . TRP A 1 388 ? 261.632 -88.883 141.130 1.00 33.64 382 TRP A O 1
ATOM 2910 N N . PHE A 1 389 ? 262.999 -89.278 142.868 1.00 32.12 383 PHE A N 1
ATOM 2911 C CA . PHE A 1 389 ? 261.877 -89.332 143.805 1.00 31.70 383 PHE A CA 1
ATOM 2912 C C . PHE A 1 389 ? 261.201 -87.975 143.907 1.00 30.75 383 PHE A C 1
ATOM 2913 O O . PHE A 1 389 ? 259.979 -87.886 144.009 1.00 31.09 383 PHE A O 1
ATOM 2921 N N . THR A 1 390 ? 262.005 -86.919 143.879 1.00 29.82 384 THR A N 1
ATOM 2922 C CA . THR A 1 390 ? 261.491 -85.559 143.967 1.00 29.73 384 THR A CA 1
ATOM 2923 C C . THR A 1 390 ? 260.537 -85.202 142.823 1.00 31.32 384 THR A C 1
ATOM 2924 O O . THR A 1 390 ? 259.481 -84.594 143.036 1.00 31.72 384 THR A O 1
ATOM 2928 N N . HIS A 1 391 ? 260.906 -85.597 141.610 1.00 31.42 385 HIS A N 1
ATOM 2929 C CA . HIS A 1 391 ? 260.121 -85.278 140.432 1.00 31.32 385 HIS A CA 1
ATOM 2930 C C . HIS A 1 391 ? 259.035 -86.245 139.970 1.00 32.83 385 HIS A C 1
ATOM 2931 O O . HIS A 1 391 ? 257.998 -85.805 139.468 1.00 34.74 385 HIS A O 1
ATOM 2938 N N . ILE A 1 392 ? 259.249 -87.545 140.125 1.00 30.55 386 ILE A N 1
ATOM 2939 C CA . ILE A 1 392 ? 258.276 -88.505 139.619 1.00 28.95 386 ILE A CA 1
ATOM 2940 C C . ILE A 1 392 ? 257.282 -89.167 140.586 1.00 31.65 386 ILE A C 1
ATOM 2941 O O . ILE A 1 392 ? 256.144 -89.441 140.205 1.00 32.94 386 ILE A O 1
ATOM 2946 N N . THR A 1 393 ? 257.691 -89.411 141.824 1.00 31.65 387 THR A N 1
ATOM 2947 C CA . THR A 1 393 ? 256.817 -90.065 142.785 1.00 32.14 387 THR A CA 1
ATOM 2948 C C . THR A 1 393 ? 255.398 -89.513 142.871 1.00 34.65 387 THR A C 1
ATOM 2949 O O . THR A 1 393 ? 254.425 -90.270 142.851 1.00 36.36 387 THR A O 1
ATOM 2953 N N . PRO A 1 394 ? 255.252 -88.185 142.981 1.00 34.78 388 PRO A N 1
ATOM 2954 C CA . PRO A 1 394 ? 253.901 -87.629 143.075 1.00 33.93 388 PRO A CA 1
ATOM 2955 C C . PRO A 1 394 ? 252.969 -87.889 141.894 1.00 33.91 388 PRO A C 1
ATOM 2956 O O . PRO A 1 394 ? 251.753 -87.774 142.029 1.00 33.18 388 PRO A O 1
ATOM 2960 N N . TYR A 1 395 ? 253.519 -88.241 140.740 1.00 33.25 389 TYR A N 1
ATOM 2961 C CA . TYR A 1 395 ? 252.667 -88.508 139.590 1.00 34.44 389 TYR A CA 1
ATOM 2962 C C . TYR A 1 395 ? 252.228 -89.975 139.588 1.00 35.48 389 TYR A C 1
ATOM 2963 O O . TYR A 1 395 ? 251.118 -90.303 139.166 1.00 34.00 389 TYR A O 1
ATOM 2972 N N . MET A 1 396 ? 253.099 -90.855 140.067 1.00 36.69 390 MET A N 1
ATOM 2973 C CA . MET A 1 396 ? 252.772 -92.271 140.109 1.00 38.46 390 MET A CA 1
ATOM 2974 C C . MET A 1 396 ? 251.667 -92.547 141.126 1.00 38.63 390 MET A C 1
ATOM 2975 O O . MET A 1 396 ? 250.753 -93.348 140.877 1.00 37.81 390 MET A O 1
ATOM 2980 N N . THR A 1 397 ? 251.734 -91.861 142.261 1.00 37.01 391 THR A N 1
ATOM 2981 C CA . THR A 1 397 ? 250.737 -92.050 143.294 1.00 35.23 391 THR A CA 1
ATOM 2982 C C . THR A 1 397 ? 249.357 -91.585 142.846 1.00 33.86 391 THR A C 1
ATOM 2983 O O . THR A 1 397 ? 248.392 -91.679 143.601 1.00 34.66 391 THR A O 1
ATOM 2987 N N . ILE A 1 398 ? 249.262 -91.072 141.624 1.00 32.88 392 ILE A N 1
ATOM 2988 C CA . ILE A 1 398 ? 247.971 -90.647 141.091 1.00 32.40 392 ILE A CA 1
ATOM 2989 C C . ILE A 1 398 ? 247.154 -91.917 140.866 1.00 33.68 392 ILE A C 1
ATOM 2990 O O . ILE A 1 398 ? 245.937 -91.896 140.983 1.00 34.12 392 ILE A O 1
ATOM 2995 N N . PHE A 1 399 ? 247.837 -93.018 140.548 1.00 34.02 393 PHE A N 1
ATOM 2996 C CA . PHE A 1 399 ? 247.178 -94.307 140.297 1.00 34.10 393 PHE A CA 1
ATOM 2997 C C . PHE A 1 399 ? 247.847 -95.514 141.010 1.00 33.87 393 PHE A C 1
ATOM 2998 O O . PHE A 1 399 ? 247.518 -96.663 140.721 1.00 31.74 393 PHE A O 1
ATOM 3006 N N . LEU A 1 400 ? 248.778 -95.250 141.930 1.00 34.26 394 LEU A N 1
ATOM 3007 C CA . LEU A 1 400 ? 249.462 -96.315 142.674 1.00 34.18 394 LEU A CA 1
ATOM 3008 C C . LEU A 1 400 ? 249.680 -95.919 144.126 1.00 36.88 394 LEU A C 1
ATOM 3009 O O . LEU A 1 400 ? 249.792 -94.732 144.443 1.00 37.76 394 LEU A O 1
ATOM 3014 N N . HIS A 1 401 ? 249.747 -96.918 145.007 1.00 38.84 395 HIS A N 1
ATOM 3015 C CA . HIS A 1 401 ? 250.011 -96.677 146.425 1.00 39.60 395 HIS A CA 1
ATOM 3016 C C . HIS A 1 401 ? 251.493 -96.298 146.523 1.00 39.74 395 HIS A C 1
ATOM 3017 O O . HIS A 1 401 ? 252.329 -96.804 145.765 1.00 37.51 395 HIS A O 1
ATOM 3024 N N . GLU A 1 402 ? 251.815 -95.414 147.459 1.00 39.54 396 GLU A N 1
ATOM 3025 C CA . GLU A 1 402 ? 253.177 -94.937 147.608 1.00 40.03 396 GLU A CA 1
ATOM 3026 C C . GLU A 1 402 ? 254.280 -95.993 147.607 1.00 41.09 396 GLU A C 1
ATOM 3027 O O . GLU A 1 402 ? 255.261 -95.869 146.869 1.00 41.09 396 GLU A O 1
ATOM 3033 N N . LYS A 1 403 ? 254.133 -97.027 148.427 1.00 41.75 397 LYS A N 1
ATOM 3034 C CA . LYS A 1 403 ? 255.156 -98.063 148.502 1.00 43.05 397 LYS A CA 1
ATOM 3035 C C . LYS A 1 403 ? 255.496 -98.612 147.116 1.00 42.70 397 LYS A C 1
ATOM 3036 O O . LYS A 1 403 ? 256.638 -98.534 146.668 1.00 41.76 397 LYS A O 1
ATOM 3042 N N . LYS A 1 404 ? 254.490 -99.171 146.451 1.00 43.02 398 LYS A N 1
ATOM 3043 C CA . LYS A 1 404 ? 254.642 -99.741 145.116 1.00 43.42 398 LYS A CA 1
ATOM 3044 C C . LYS A 1 404 ? 255.214 -98.699 144.156 1.00 43.35 398 LYS A C 1
ATOM 3045 O O . LYS A 1 404 ? 256.053 -99.019 143.302 1.00 44.66 398 LYS A O 1
ATOM 3051 N N . ALA A 1 405 ? 254.752 -97.458 144.302 1.00 41.44 399 ALA A N 1
ATOM 3052 C CA . ALA A 1 405 ? 255.209 -96.352 143.470 1.00 40.04 399 ALA A CA 1
ATOM 3053 C C . ALA A 1 405 ? 256.711 -96.127 143.607 1.00 39.23 399 ALA A C 1
ATOM 3054 O O . ALA A 1 405 ? 257.424 -96.046 142.608 1.00 40.06 399 ALA A O 1
ATOM 3056 N N . LYS A 1 406 ? 257.195 -96.029 144.838 1.00 37.32 400 LYS A N 1
ATOM 3057 C CA . LYS A 1 406 ? 258.612 -95.796 145.045 1.00 38.86 400 LYS A CA 1
ATOM 3058 C C . LYS A 1 406 ? 259.454 -96.973 144.571 1.00 40.06 400 LYS A C 1
ATOM 3059 O O . LYS A 1 406 ? 260.557 -96.803 144.044 1.00 37.85 400 LYS A O 1
ATOM 3065 N N . ASP A 1 407 ? 258.919 -98.174 144.749 1.00 42.81 401 ASP A N 1
ATOM 3066 C CA . ASP A 1 407 ? 259.618 -99.379 144.337 1.00 43.91 401 ASP A CA 1
ATOM 3067 C C . ASP A 1 407 ? 259.780 -99.442 142.821 1.00 42.60 401 ASP A C 1
ATOM 3068 O O . ASP A 1 407 ? 260.840 -99.802 142.319 1.00 41.84 401 ASP A O 1
ATOM 3073 N N . ILE A 1 408 ? 258.732 -99.088 142.092 1.00 41.07 402 ILE A N 1
ATOM 3074 C CA . ILE A 1 408 ? 258.807 -99.108 140.644 1.00 41.92 402 ILE A CA 1
ATOM 3075 C C . ILE A 1 408 ? 259.642 -97.928 140.139 1.00 42.77 402 ILE A C 1
ATOM 3076 O O . ILE A 1 408 ? 260.400 -98.052 139.165 1.00 43.18 402 ILE A O 1
ATOM 3081 N N . LEU A 1 409 ? 259.503 -96.790 140.813 1.00 41.39 403 LEU A N 1
ATOM 3082 C CA . LEU A 1 409 ? 260.223 -95.581 140.446 1.00 40.06 403 LEU A CA 1
ATOM 3083 C C . LEU A 1 409 ? 261.726 -95.790 140.492 1.00 39.59 403 LEU A C 1
ATOM 3084 O O . LEU A 1 409 ? 262.457 -95.385 139.587 1.00 37.62 403 LEU A O 1
ATOM 3089 N N . ASP A 1 410 ? 262.187 -96.434 141.554 1.00 40.33 404 ASP A N 1
ATOM 3090 C CA . ASP A 1 410 ? 263.614 -96.667 141.722 1.00 41.33 404 ASP A CA 1
ATOM 3091 C C . ASP A 1 410 ? 264.183 -97.651 140.690 1.00 40.59 404 ASP A C 1
ATOM 3092 O O . ASP A 1 410 ? 265.365 -97.575 140.325 1.00 37.98 404 ASP A O 1
ATOM 3097 N N . GLU A 1 411 ? 263.332 -98.568 140.227 1.00 39.76 405 GLU A N 1
ATOM 3098 C CA . GLU A 1 411 ? 263.732 -99.562 139.238 1.00 39.04 405 GLU A CA 1
ATOM 3099 C C . GLU A 1 411 ? 263.808 -98.869 137.892 1.00 37.18 405 GLU A C 1
ATOM 3100 O O . GLU A 1 411 ? 264.732 -99.109 137.114 1.00 34.20 405 GLU A O 1
ATOM 3106 N N . PHE A 1 412 ? 262.815 -98.010 137.647 1.00 36.17 406 PHE A N 1
ATOM 3107 C CA . PHE A 1 412 ? 262.693 -97.219 136.423 1.00 34.59 406 PHE A CA 1
ATOM 3108 C C . PHE A 1 412 ? 263.935 -96.366 136.264 1.00 34.26 406 PHE A C 1
ATOM 3109 O O . PHE A 1 412 ? 264.542 -96.298 135.191 1.00 33.04 406 PHE A O 1
ATOM 3117 N N . ARG A 1 413 ? 264.298 -95.707 137.353 1.00 35.08 407 ARG A N 1
ATOM 3118 C CA . ARG A 1 413 ? 265.476 -94.863 137.366 1.00 34.82 407 ARG A CA 1
ATOM 3119 C C . ARG A 1 413 ? 266.695 -95.713 137.022 1.00 33.28 407 ARG A C 1
ATOM 3120 O O . ARG A 1 413 ? 267.474 -95.359 136.145 1.00 34.58 407 ARG A O 1
ATOM 3128 N N . LYS A 1 414 ? 266.858 -96.838 137.705 1.00 32.67 408 LYS A N 1
ATOM 3129 C CA . LYS A 1 414 ? 267.998 -97.709 137.433 1.00 33.26 408 LYS A CA 1
ATOM 3130 C C . LYS A 1 414 ? 268.068 -98.224 135.987 1.00 32.46 408 LYS A C 1
ATOM 3131 O O . LYS A 1 414 ? 269.152 -98.350 135.425 1.00 32.21 408 LYS A O 1
ATOM 3137 N N . ARG A 1 415 ? 266.931 -98.518 135.373 1.00 31.48 409 ARG A N 1
ATOM 3138 C CA . ARG A 1 415 ? 266.978 -99.018 134.011 1.00 33.34 409 ARG A CA 1
ATOM 3139 C C . ARG A 1 415 ? 267.265 -97.904 133.020 1.00 34.22 409 ARG A C 1
ATOM 3140 O O . ARG A 1 415 ? 268.047 -98.073 132.079 1.00 35.00 409 ARG A O 1
ATOM 3148 N N . ALA A 1 416 ? 266.650 -96.753 133.247 1.00 33.61 410 ALA A N 1
ATOM 3149 C CA . ALA A 1 416 ? 266.847 -95.627 132.363 1.00 32.10 410 ALA A CA 1
ATOM 3150 C C . ALA A 1 416 ? 268.299 -95.204 132.427 1.00 32.07 410 ALA A C 1
ATOM 3151 O O . ALA A 1 416 ? 268.946 -95.028 131.394 1.00 32.65 410 ALA A O 1
ATOM 3153 N N . VAL A 1 417 ? 268.816 -95.055 133.643 1.00 32.21 411 VAL A N 1
ATOM 3154 C CA . VAL A 1 417 ? 270.201 -94.632 133.843 1.00 32.38 411 VAL A CA 1
ATOM 3155 C C . VAL A 1 417 ? 271.154 -95.572 133.130 1.00 35.83 411 VAL A C 1
ATOM 3156 O O . VAL A 1 417 ? 272.154 -95.156 132.550 1.00 35.50 411 VAL A O 1
ATOM 3160 N N . ASP A 1 418 ? 270.821 -96.852 133.181 1.00 39.60 412 ASP A N 1
ATOM 3161 C CA . ASP A 1 418 ? 271.623 -97.888 132.562 1.00 41.98 412 ASP A CA 1
ATOM 3162 C C . ASP A 1 418 ? 271.836 -97.674 131.062 1.00 42.49 412 ASP A C 1
ATOM 3163 O O . ASP A 1 418 ? 272.839 -98.120 130.508 1.00 44.04 412 ASP A O 1
ATOM 3168 N N . ASN A 1 419 ? 270.905 -96.982 130.410 1.00 42.35 413 ASN A N 1
ATOM 3169 C CA . ASN A 1 419 ? 271.005 -96.731 128.973 1.00 41.75 413 ASN A CA 1
ATOM 3170 C C . ASN A 1 419 ? 271.937 -95.586 128.582 1.00 43.21 413 ASN A C 1
ATOM 3171 O O . ASN A 1 419 ? 272.108 -95.296 127.399 1.00 43.07 413 ASN A O 1
ATOM 3176 N N . ILE A 1 420 ? 272.539 -94.925 129.562 1.00 44.66 414 ILE A N 1
ATOM 3177 C CA . ILE A 1 420 ? 273.440 -93.834 129.233 1.00 46.12 414 ILE A CA 1
ATOM 3178 C C . ILE A 1 420 ? 274.733 -94.401 128.666 1.00 49.61 414 ILE A C 1
ATOM 3179 O O . ILE A 1 420 ? 275.450 -95.147 129.334 1.00 50.18 414 ILE A O 1
ATOM 3184 N N . PRO A 1 421 ? 275.049 -94.048 127.418 1.00 52.06 415 PRO A N 1
ATOM 3185 C CA . PRO A 1 421 ? 276.268 -94.542 126.783 1.00 55.09 415 PRO A CA 1
ATOM 3186 C C . PRO A 1 421 ? 277.509 -94.148 127.563 1.00 57.98 415 PRO A C 1
ATOM 3187 O O . PRO A 1 421 ? 277.551 -93.090 128.179 1.00 58.53 415 PRO A O 1
ATOM 3191 N N . VAL A 1 422 ? 278.513 -95.015 127.542 1.00 63.54 416 VAL A N 1
ATOM 3192 C CA . VAL A 1 422 ? 279.769 -94.757 128.237 1.00 67.99 416 VAL A CA 1
ATOM 3193 C C . VAL A 1 422 ? 280.516 -93.663 127.476 1.00 71.24 416 VAL A C 1
ATOM 3194 O O . VAL A 1 422 ? 280.666 -93.740 126.254 1.00 70.31 416 VAL A O 1
ATOM 3198 N N . GLY A 1 423 ? 280.974 -92.643 128.194 1.00 74.91 417 GLY A N 1
ATOM 3199 C CA . GLY A 1 423 ? 281.692 -91.563 127.544 1.00 80.44 417 GLY A CA 1
ATOM 3200 C C . GLY A 1 423 ? 283.023 -92.034 126.987 1.00 84.23 417 GLY A C 1
ATOM 3201 O O . GLY A 1 423 ? 283.744 -92.768 127.664 1.00 84.48 417 GLY A O 1
ATOM 3202 N N . PRO A 1 424 ? 283.379 -91.642 125.751 1.00 86.97 418 PRO A N 1
ATOM 3203 C CA . PRO A 1 424 ? 284.654 -92.061 125.158 1.00 88.79 418 PRO A CA 1
ATOM 3204 C C . PRO A 1 424 ? 285.867 -91.490 125.892 1.00 90.49 418 PRO A C 1
ATOM 3205 O O . PRO A 1 424 ? 285.824 -90.382 126.430 1.00 89.52 418 PRO A O 1
ATOM 3209 N N . ASN A 1 425 ? 286.945 -92.265 125.911 1.00 93.54 419 ASN A N 1
ATOM 3210 C CA . ASN A 1 425 ? 288.179 -91.868 126.575 1.00 96.90 419 ASN A CA 1
ATOM 3211 C C . ASN A 1 425 ? 288.695 -90.557 125.991 1.00 98.38 419 ASN A C 1
ATOM 3212 O O . ASN A 1 425 ? 288.658 -90.339 124.778 1.00 98.53 419 ASN A O 1
ATOM 3217 N N . PHE A 1 426 ? 289.173 -89.686 126.875 1.00 100.58 420 PHE A N 1
ATOM 3218 C CA . PHE A 1 426 ? 289.697 -88.371 126.493 1.00 102.64 420 PHE A CA 1
ATOM 3219 C C . PHE A 1 426 ? 290.877 -88.446 125.510 1.00 103.77 420 PHE A C 1
ATOM 3220 O O . PHE A 1 426 ? 291.810 -89.213 125.725 1.00 103.33 420 PHE A O 1
ATOM 3228 N N . ASP A 1 427 ? 290.853 -87.636 124.452 1.00 105.50 421 ASP A N 1
ATOM 3229 C CA . ASP A 1 427 ? 291.933 -87.647 123.455 1.00 107.51 421 ASP A CA 1
ATOM 3230 C C . ASP A 1 427 ? 292.732 -86.326 123.440 1.00 107.83 421 ASP A C 1
ATOM 3231 O O . ASP A 1 427 ? 292.157 -85.269 123.509 1.00 107.81 421 ASP A O 1
ATOM 3236 N N . ASP A 1 428 ? 294.048 -86.392 123.258 1.00 108.15 422 ASP A N 1
ATOM 3237 C CA . ASP A 1 428 ? 294.933 -85.219 123.358 1.00 109.04 422 ASP A CA 1
ATOM 3238 C C . ASP A 1 428 ? 295.299 -84.456 122.116 1.00 109.29 422 ASP A C 1
ATOM 3239 O O . ASP A 1 428 ? 296.477 -84.389 121.765 1.00 108.30 422 ASP A O 1
ATOM 3244 N N . GLU A 1 429 ? 294.290 -83.890 121.453 1.00 110.31 423 GLU A N 1
ATOM 3245 C CA . GLU A 1 429 ? 294.512 -83.082 120.254 1.00 111.52 423 GLU A CA 1
ATOM 3246 C C . GLU A 1 429 ? 294.605 -81.608 120.708 1.00 112.09 423 GLU A C 1
ATOM 3247 O O . GLU A 1 429 ? 294.599 -80.722 119.891 1.00 112.87 423 GLU A O 1
ATOM 3253 N N . GLU A 1 430 ? 294.754 -81.366 122.012 1.00 111.95 424 GLU A N 1
ATOM 3254 C CA . GLU A 1 430 ? 294.786 -80.013 122.604 1.00 110.88 424 GLU A CA 1
ATOM 3255 C C . GLU A 1 430 ? 296.228 -79.586 122.800 1.00 109.44 424 GLU A C 1
ATOM 3256 O O . GLU A 1 430 ? 296.630 -79.196 123.895 1.00 108.58 424 GLU A O 1
ATOM 3262 N N . ASP A 1 431 ? 297.013 -79.650 121.733 1.00 108.32 425 ASP A N 1
ATOM 3263 C CA . ASP A 1 431 ? 298.414 -79.263 121.847 1.00 107.71 425 ASP A CA 1
ATOM 3264 C C . ASP A 1 431 ? 298.671 -77.814 121.442 1.00 106.65 425 ASP A C 1
ATOM 3265 O O . ASP A 1 431 ? 299.065 -77.549 120.311 1.00 106.90 425 ASP A O 1
ATOM 3270 N N . GLU A 1 432 ? 298.449 -76.875 122.361 1.00 104.90 426 GLU A N 1
ATOM 3271 C CA . GLU A 1 432 ? 298.691 -75.456 122.066 1.00 102.86 426 GLU A CA 1
ATOM 3272 C C . GLU A 1 432 ? 300.184 -75.181 122.222 1.00 100.75 426 GLU A C 1
ATOM 3273 O O . GLU A 1 432 ? 300.786 -74.404 121.469 1.00 100.87 426 GLU A O 1
ATOM 3279 N N . GLY A 1 433 ? 300.764 -75.836 123.221 1.00 97.80 427 GLY A N 1
ATOM 3280 C CA . GLY A 1 433 ? 302.178 -75.703 123.496 1.00 92.66 427 GLY A CA 1
ATOM 3281 C C . GLY A 1 433 ? 302.775 -77.088 123.649 1.00 88.77 427 GLY A C 1
ATOM 3282 O O . GLY A 1 433 ? 302.047 -78.083 123.714 1.00 87.92 427 GLY A O 1
ATOM 3283 N N . GLU A 1 434 ? 304.100 -77.159 123.708 1.00 84.34 428 GLU A N 1
ATOM 3284 C CA . GLU A 1 434 ? 304.778 -78.439 123.852 1.00 79.55 428 GLU A CA 1
ATOM 3285 C C . GLU A 1 434 ? 304.332 -79.170 125.115 1.00 75.79 428 GLU A C 1
ATOM 3286 O O . GLU A 1 434 ? 303.601 -78.627 125.947 1.00 74.20 428 GLU A O 1
ATOM 3292 N N . ASP A 1 435 ? 304.769 -80.417 125.236 1.00 71.88 429 ASP A N 1
ATOM 3293 C CA . ASP A 1 435 ? 304.452 -81.231 126.398 1.00 67.17 429 ASP A CA 1
ATOM 3294 C C . ASP A 1 435 ? 305.568 -81.046 127.418 1.00 63.75 429 ASP A C 1
ATOM 3295 O O . ASP A 1 435 ? 306.711 -80.755 127.054 1.00 62.17 429 ASP A O 1
ATOM 3300 N N . LEU A 1 436 ? 305.230 -81.192 128.694 1.00 60.00 430 LEU A N 1
ATOM 3301 C CA . LEU A 1 436 ? 306.223 -81.097 129.751 1.00 56.88 430 LEU A CA 1
ATOM 3302 C C . LEU A 1 436 ? 306.700 -82.524 129.927 1.00 55.11 430 LEU A C 1
ATOM 3303 O O . LEU A 1 436 ? 307.880 -82.780 130.148 1.00 53.10 430 LEU A O 1
ATOM 3308 N N . CYS A 1 437 ? 305.756 -83.451 129.803 1.00 53.59 431 CYS A N 1
ATOM 3309 C CA . CYS A 1 437 ? 306.046 -84.866 129.929 1.00 52.74 431 CYS A CA 1
ATOM 3310 C C . CYS A 1 437 ? 304.987 -85.691 129.210 1.00 52.55 431 CYS A C 1
ATOM 3311 O O . CYS A 1 437 ? 303.903 -85.207 128.896 1.00 53.56 431 CYS A O 1
ATOM 3314 N N . ASN A 1 438 ? 305.313 -86.949 128.960 1.00 52.02 432 ASN A N 1
ATOM 3315 C CA . ASN A 1 438 ? 304.412 -87.874 128.284 1.00 51.72 432 ASN A CA 1
ATOM 3316 C C . ASN A 1 438 ? 304.987 -89.262 128.541 1.00 50.96 432 ASN A C 1
ATOM 3317 O O . ASN A 1 438 ? 305.636 -89.845 127.674 1.00 51.07 432 ASN A O 1
ATOM 3322 N N . CYS A 1 439 ? 304.742 -89.799 129.727 1.00 49.53 433 CYS A N 1
ATOM 3323 C CA . CYS A 1 439 ? 305.318 -91.082 130.068 1.00 49.67 433 CYS A CA 1
ATOM 3324 C C . CYS A 1 439 ? 304.398 -92.218 130.441 1.00 51.10 433 CYS A C 1
ATOM 3325 O O . CYS A 1 439 ? 303.311 -92.026 130.983 1.00 53.68 433 CYS A O 1
ATOM 3328 N N . GLU A 1 440 ? 304.860 -93.419 130.121 1.00 51.46 434 GLU A N 1
ATOM 3329 C CA . GLU A 1 440 ? 304.154 -94.653 130.427 1.00 50.27 434 GLU A CA 1
ATOM 3330 C C . GLU A 1 440 ? 304.896 -95.196 131.645 1.00 48.34 434 GLU A C 1
ATOM 3331 O O . GLU A 1 440 ? 306.127 -95.311 131.632 1.00 46.25 434 GLU A O 1
ATOM 3337 N N . PHE A 1 441 ? 304.167 -95.512 132.707 1.00 46.29 435 PHE A N 1
ATOM 3338 C CA . PHE A 1 441 ? 304.835 -96.010 133.902 1.00 45.32 435 PHE A CA 1
ATOM 3339 C C . PHE A 1 441 ? 303.891 -96.729 134.854 1.00 43.99 435 PHE A C 1
ATOM 3340 O O . PHE A 1 441 ? 302.687 -96.827 134.621 1.00 43.82 435 PHE A O 1
ATOM 3348 N N . SER A 1 442 ? 304.467 -97.237 135.934 1.00 42.69 436 SER A N 1
ATOM 3349 C CA . SER A 1 442 ? 303.711 -97.916 136.966 1.00 40.67 436 SER A CA 1
ATOM 3350 C C . SER A 1 442 ? 304.216 -97.319 138.272 1.00 39.59 436 SER A C 1
ATOM 3351 O O . SER A 1 442 ? 305.359 -96.872 138.353 1.00 38.02 436 SER A O 1
ATOM 3354 N N . LEU A 1 443 ? 303.365 -97.278 139.287 1.00 38.46 437 LEU A N 1
ATOM 3355 C CA . LEU A 1 443 ? 303.788 -96.718 140.553 1.00 36.90 437 LEU A CA 1
ATOM 3356 C C . LEU A 1 443 ? 303.564 -97.718 141.665 1.00 36.80 437 LEU A C 1
ATOM 3357 O O . LEU A 1 443 ? 302.432 -98.113 141.954 1.00 36.08 437 LEU A O 1
ATOM 3362 N N . ALA A 1 444 ? 304.659 -98.125 142.286 1.00 38.13 438 ALA A N 1
ATOM 3363 C CA . ALA A 1 444 ? 304.604 -99.091 143.375 1.00 40.20 438 ALA A CA 1
ATOM 3364 C C . ALA A 1 444 ? 305.058 -98.446 144.663 1.00 40.77 438 ALA A C 1
ATOM 3365 O O . ALA A 1 444 ? 306.034 -97.690 144.697 1.00 42.10 438 ALA A O 1
ATOM 3367 N N . TYR A 1 445 ? 304.339 -98.762 145.729 1.00 40.74 439 TYR A N 1
ATOM 3368 C CA . TYR A 1 445 ? 304.624 -98.197 147.034 1.00 39.66 439 TYR A CA 1
ATOM 3369 C C . TYR A 1 445 ? 304.734 -99.346 148.011 1.00 40.64 439 TYR A C 1
ATOM 3370 O O . TYR A 1 445 ? 303.719 -99.895 148.442 1.00 41.31 439 TYR A O 1
ATOM 3379 N N . GLY A 1 446 ? 305.964 -99.712 148.357 1.00 41.86 440 GLY A N 1
ATOM 3380 C CA . GLY A 1 446 ? 306.168 -100.826 149.273 1.00 43.22 440 GLY A CA 1
ATOM 3381 C C . GLY A 1 446 ? 305.468 -102.122 148.882 1.00 44.85 440 GLY A C 1
ATOM 3382 O O . GLY A 1 446 ? 304.643 -102.675 149.642 1.00 43.81 440 GLY A O 1
ATOM 3383 N N . ALA A 1 447 ? 305.773 -102.594 147.679 1.00 45.48 441 ALA A N 1
ATOM 3384 C CA . ALA A 1 447 ? 305.164 -103.816 147.170 1.00 46.38 441 ALA A CA 1
ATOM 3385 C C . ALA A 1 447 ? 303.696 -103.643 146.828 1.00 45.55 441 ALA A C 1
ATOM 3386 O O . ALA A 1 447 ? 303.075 -104.565 146.278 1.00 44.26 441 ALA A O 1
ATOM 3388 N N . LYS A 1 448 ? 303.138 -102.480 147.176 1.00 44.73 442 LYS A N 1
ATOM 3389 C CA . LYS A 1 448 ? 301.745 -102.180 146.840 1.00 44.58 442 LYS A CA 1
ATOM 3390 C C . LYS A 1 448 ? 301.661 -101.413 145.518 1.00 44.00 442 LYS A C 1
ATOM 3391 O O . LYS A 1 448 ? 302.323 -100.385 145.327 1.00 45.26 442 LYS A O 1
ATOM 3397 N N . ILE A 1 449 ? 300.843 -101.910 144.601 1.00 42.67 443 ILE A N 1
ATOM 3398 C CA . ILE A 1 449 ? 300.731 -101.255 143.312 1.00 44.25 443 ILE A CA 1
ATOM 3399 C C . ILE A 1 449 ? 299.673 -100.154 143.329 1.00 44.34 443 ILE A C 1
ATOM 3400 O O . ILE A 1 449 ? 298.493 -100.416 143.560 1.00 44.51 443 ILE A O 1
ATOM 3405 N N . LEU A 1 450 ? 300.100 -98.918 143.087 1.00 43.33 444 LEU A N 1
ATOM 3406 C CA . LEU A 1 450 ? 299.171 -97.792 143.078 1.00 42.88 444 LEU A CA 1
ATOM 3407 C C . LEU A 1 450 ? 298.666 -97.534 141.659 1.00 43.37 444 LEU A C 1
ATOM 3408 O O . LEU A 1 450 ? 297.469 -97.334 141.445 1.00 42.80 444 LEU A O 1
ATOM 3413 N N . LEU A 1 451 ? 299.592 -97.548 140.701 1.00 42.67 445 LEU A N 1
ATOM 3414 C CA . LEU A 1 451 ? 299.284 -97.333 139.286 1.00 42.62 445 LEU A CA 1
ATOM 3415 C C . LEU A 1 451 ? 299.996 -98.406 138.474 1.00 43.79 445 LEU A C 1
ATOM 3416 O O . LEU A 1 451 ? 301.162 -98.717 138.736 1.00 44.14 445 LEU A O 1
ATOM 3421 N N . ASN A 1 452 ? 299.305 -98.958 137.481 1.00 44.70 446 ASN A N 1
ATOM 3422 C CA . ASN A 1 452 ? 299.875 -100.027 136.664 1.00 45.79 446 ASN A CA 1
ATOM 3423 C C . ASN A 1 452 ? 299.818 -99.808 135.153 1.00 45.92 446 ASN A C 1
ATOM 3424 O O . ASN A 1 452 ? 298.759 -99.922 134.535 1.00 44.95 446 ASN A O 1
ATOM 3429 N N . LYS A 1 453 ? 300.973 -99.510 134.564 1.00 47.28 447 LYS A N 1
ATOM 3430 C CA . LYS A 1 453 ? 301.078 -99.277 133.127 1.00 49.45 447 LYS A CA 1
ATOM 3431 C C . LYS A 1 453 ? 300.100 -98.203 132.681 1.00 50.60 447 LYS A C 1
ATOM 3432 O O . LYS A 1 453 ? 299.344 -98.398 131.732 1.00 51.25 447 LYS A O 1
ATOM 3438 N N . THR A 1 454 ? 300.108 -97.071 133.374 1.00 51.65 448 THR A N 1
ATOM 3439 C CA . THR A 1 454 ? 299.224 -95.968 133.032 1.00 51.28 448 THR A CA 1
ATOM 3440 C C . THR A 1 454 ? 300.032 -94.931 132.271 1.00 51.46 448 THR A C 1
ATOM 3441 O O . THR A 1 454 ? 301.245 -95.056 132.117 1.00 52.72 448 THR A O 1
ATOM 3445 N N . GLN A 1 455 ? 299.351 -93.901 131.799 1.00 52.37 449 GLN A N 1
ATOM 3446 C CA . GLN A 1 455 ? 299.999 -92.855 131.034 1.00 53.23 449 GLN A CA 1
ATOM 3447 C C . GLN A 1 455 ? 299.825 -91.499 131.689 1.00 52.12 449 GLN A C 1
ATOM 3448 O O . GLN A 1 455 ? 298.823 -91.236 132.358 1.00 53.30 449 GLN A O 1
ATOM 3454 N N . LEU A 1 456 ? 300.816 -90.640 131.503 1.00 49.75 450 LEU A N 1
ATOM 3455 C CA . LEU A 1 456 ? 300.769 -89.313 132.080 1.00 47.82 450 LEU A CA 1
ATOM 3456 C C . LEU A 1 456 ? 301.366 -88.318 131.103 1.00 47.06 450 LEU A C 1
ATOM 3457 O O . LEU A 1 456 ? 302.564 -88.361 130.812 1.00 46.06 450 LEU A O 1
ATOM 3462 N N . ARG A 1 457 ? 300.523 -87.434 130.582 1.00 45.41 451 ARG A N 1
ATOM 3463 C CA . ARG A 1 457 ? 300.985 -86.412 129.661 1.00 44.66 451 ARG A CA 1
ATOM 3464 C C . ARG A 1 457 ? 300.494 -85.053 130.167 1.00 43.43 451 ARG A C 1
ATOM 3465 O O . ARG A 1 457 ? 299.287 -84.822 130.275 1.00 43.61 451 ARG A O 1
ATOM 3473 N N . LEU A 1 458 ? 301.434 -84.168 130.490 1.00 40.67 452 LEU A N 1
ATOM 3474 C CA . LEU A 1 458 ? 301.111 -82.838 130.993 1.00 39.23 452 LEU A CA 1
ATOM 3475 C C . LEU A 1 458 ? 301.551 -81.790 130.005 1.00 39.52 452 LEU A C 1
ATOM 3476 O O . LEU A 1 458 ? 302.697 -81.787 129.577 1.00 40.52 452 LEU A O 1
ATOM 3481 N N . LYS A 1 459 ? 300.638 -80.896 129.653 1.00 41.46 453 LYS A N 1
ATOM 3482 C CA . LYS A 1 459 ? 300.924 -79.830 128.696 1.00 43.52 453 LYS A CA 1
ATOM 3483 C C . LYS A 1 459 ? 301.423 -78.581 129.403 1.00 42.52 453 LYS A C 1
ATOM 3484 O O . LYS A 1 459 ? 300.906 -78.198 130.444 1.00 41.98 453 LYS A O 1
ATOM 3490 N N . ARG A 1 460 ? 302.417 -77.928 128.821 1.00 43.51 454 ARG A N 1
ATOM 3491 C CA . ARG A 1 460 ? 302.966 -76.725 129.432 1.00 42.51 454 ARG A CA 1
ATOM 3492 C C . ARG A 1 460 ? 301.952 -75.617 129.699 1.00 41.66 454 ARG A C 1
ATOM 3493 O O . ARG A 1 460 ? 301.054 -75.364 128.879 1.00 39.41 454 ARG A O 1
ATOM 3501 N N . ALA A 1 461 ? 302.096 -74.955 130.845 1.00 41.26 455 ALA A N 1
ATOM 3502 C CA . ALA A 1 461 ? 301.211 -73.838 131.187 1.00 39.51 455 ALA A CA 1
ATOM 3503 C C . ALA A 1 461 ? 299.797 -74.241 131.514 1.00 37.84 455 ALA A C 1
ATOM 3504 O O . ALA A 1 461 ? 298.946 -73.371 131.923 1.00 32.41 455 ALA A O 1
ATOM 3506 N N . ARG A 1 462 ? 299.531 -75.542 131.308 1.00 38.59 456 ARG A N 1
ATOM 3507 C CA . ARG A 1 462 ? 298.230 -76.059 131.743 1.00 41.13 456 ARG A CA 1
ATOM 3508 C C . ARG A 1 462 ? 298.106 -76.284 133.270 1.00 39.67 456 ARG A C 1
ATOM 3509 O O . ARG A 1 462 ? 299.092 -76.518 133.964 1.00 39.59 456 ARG A O 1
ATOM 3517 N N . ARG A 1 463 ? 296.891 -76.204 133.797 1.00 35.81 457 ARG A N 1
ATOM 3518 C CA . ARG A 1 463 ? 296.743 -76.402 135.230 1.00 34.67 457 ARG A CA 1
ATOM 3519 C C . ARG A 1 463 ? 295.923 -77.647 135.523 1.00 33.85 457 ARG A C 1
ATOM 3520 O O . ARG A 1 463 ? 294.783 -77.758 135.072 1.00 36.89 457 ARG A O 1
ATOM 3528 N N . TYR A 1 464 ? 296.502 -78.593 136.263 1.00 31.01 458 TYR A N 1
ATOM 3529 C CA . TYR A 1 464 ? 295.802 -79.845 136.555 1.00 29.29 458 TYR A CA 1
ATOM 3530 C C . TYR A 1 464 ? 295.453 -80.043 138.008 1.00 28.77 458 TYR A C 1
ATOM 3531 O O . TYR A 1 464 ? 296.096 -79.488 138.896 1.00 31.03 458 TYR A O 1
ATOM 3540 N N . GLY A 1 465 ? 294.431 -80.863 138.223 1.00 28.75 459 GLY A N 1
ATOM 3541 C CA . GLY A 1 465 ? 293.980 -81.219 139.556 1.00 30.79 459 GLY A CA 1
ATOM 3542 C C . GLY A 1 465 ? 293.953 -82.745 139.633 1.00 32.59 459 GLY A C 1
ATOM 3543 O O . GLY A 1 465 ? 293.571 -83.400 138.658 1.00 34.91 459 GLY A O 1
ATOM 3544 N N . ILE A 1 466 ? 294.361 -83.328 140.760 1.00 31.10 460 ILE A N 1
ATOM 3545 C CA . ILE A 1 466 ? 294.367 -84.783 140.885 1.00 29.70 460 ILE A CA 1
ATOM 3546 C C . ILE A 1 466 ? 293.304 -85.285 141.847 1.00 30.95 460 ILE A C 1
ATOM 3547 O O . ILE A 1 466 ? 293.371 -85.014 143.045 1.00 31.83 460 ILE A O 1
ATOM 3552 N N . CYS A 1 467 ? 292.334 -86.034 141.329 1.00 31.52 461 CYS A N 1
ATOM 3553 C CA . CYS A 1 467 ? 291.260 -86.564 142.166 1.00 33.81 461 CYS A CA 1
ATOM 3554 C C . CYS A 1 467 ? 291.269 -88.079 142.250 1.00 34.55 461 CYS A C 1
ATOM 3555 O O . CYS A 1 467 ? 291.844 -88.751 141.395 1.00 35.99 461 CYS A O 1
ATOM 3558 N N . GLY A 1 468 ? 290.622 -88.618 143.277 1.00 34.90 462 GLY A N 1
ATOM 3559 C CA . GLY A 1 468 ? 290.578 -90.059 143.424 1.00 36.80 462 GLY A CA 1
ATOM 3560 C C . GLY A 1 468 ? 290.061 -90.524 144.772 1.00 38.44 462 GLY A C 1
ATOM 3561 O O . GLY A 1 468 ? 289.857 -89.721 145.683 1.00 38.83 462 GLY A O 1
ATOM 3562 N N . PRO A 1 469 ? 289.827 -91.832 144.927 1.00 39.14 463 PRO A N 1
ATOM 3563 C CA . PRO A 1 469 ? 289.329 -92.346 146.200 1.00 39.87 463 PRO A CA 1
ATOM 3564 C C . PRO A 1 469 ? 290.356 -92.240 147.302 1.00 41.19 463 PRO A C 1
ATOM 3565 O O . PRO A 1 469 ? 291.555 -92.343 147.062 1.00 39.32 463 PRO A O 1
ATOM 3569 N N . ASN A 1 470 ? 289.866 -92.028 148.515 1.00 43.79 464 ASN A N 1
ATOM 3570 C CA . ASN A 1 470 ? 290.724 -91.914 149.678 1.00 45.73 464 ASN A CA 1
ATOM 3571 C C . ASN A 1 470 ? 291.688 -93.100 149.749 1.00 44.64 464 ASN A C 1
ATOM 3572 O O . ASN A 1 470 ? 291.282 -94.254 149.624 1.00 42.73 464 ASN A O 1
ATOM 3577 N N . GLY A 1 471 ? 292.969 -92.795 149.932 1.00 44.14 465 GLY A N 1
ATOM 3578 C CA . GLY A 1 471 ? 293.984 -93.825 150.025 1.00 44.19 465 GLY A CA 1
ATOM 3579 C C . GLY A 1 471 ? 294.398 -94.482 148.721 1.00 45.47 465 GLY A C 1
ATOM 3580 O O . GLY A 1 471 ? 294.731 -95.662 148.706 1.00 47.75 465 GLY A O 1
ATOM 3581 N N . CYS A 1 472 ? 294.393 -93.744 147.621 1.00 44.64 466 CYS A N 1
ATOM 3582 C CA . CYS A 1 472 ? 294.786 -94.336 146.353 1.00 43.09 466 CYS A CA 1
ATOM 3583 C C . CYS A 1 472 ? 296.210 -93.934 145.965 1.00 43.84 466 CYS A C 1
ATOM 3584 O O . CYS A 1 472 ? 296.739 -94.378 144.943 1.00 44.78 466 CYS A O 1
ATOM 3587 N N . GLY A 1 473 ? 296.832 -93.099 146.790 1.00 42.77 467 GLY A N 1
ATOM 3588 C CA . GLY A 1 473 ? 298.188 -92.666 146.510 1.00 42.58 467 GLY A CA 1
ATOM 3589 C C . GLY A 1 473 ? 298.310 -91.300 145.851 1.00 43.31 467 GLY A C 1
ATOM 3590 O O . GLY A 1 473 ? 299.355 -90.977 145.251 1.00 42.94 467 GLY A O 1
ATOM 3591 N N . LYS A 1 474 ? 297.254 -90.492 145.957 1.00 42.17 468 LYS A N 1
ATOM 3592 C CA . LYS A 1 474 ? 297.271 -89.159 145.366 1.00 40.20 468 LYS A CA 1
ATOM 3593 C C . LYS A 1 474 ? 298.555 -88.419 145.714 1.00 38.62 468 LYS A C 1
ATOM 3594 O O . LYS A 1 474 ? 299.202 -87.846 144.842 1.00 40.94 468 LYS A O 1
ATOM 3600 N N . SER A 1 475 ? 298.941 -88.445 146.981 1.00 37.28 469 SER A N 1
ATOM 3601 C CA . SER A 1 475 ? 300.170 -87.767 147.390 1.00 35.77 469 SER A CA 1
ATOM 3602 C C . SER A 1 475 ? 301.442 -88.546 147.103 1.00 35.76 469 SER A C 1
ATOM 3603 O O . SER A 1 475 ? 302.512 -87.951 147.003 1.00 35.26 469 SER A O 1
ATOM 3606 N N . THR A 1 476 ? 301.345 -89.868 146.976 1.00 36.33 470 THR A N 1
ATOM 3607 C CA . THR A 1 476 ? 302.539 -90.653 146.680 1.00 35.32 470 THR A CA 1
ATOM 3608 C C . THR A 1 476 ? 302.974 -90.309 145.263 1.00 35.40 470 THR A C 1
ATOM 3609 O O . THR A 1 476 ? 304.172 -90.193 144.979 1.00 33.42 470 THR A O 1
ATOM 3613 N N . LEU A 1 477 ? 301.989 -90.128 144.382 1.00 35.42 471 LEU A N 1
ATOM 3614 C CA . LEU A 1 477 ? 302.275 -89.787 142.994 1.00 35.97 471 LEU A CA 1
ATOM 3615 C C . LEU A 1 477 ? 302.958 -88.441 142.921 1.00 37.98 471 LEU A C 1
ATOM 3616 O O . LEU A 1 477 ? 303.890 -88.253 142.138 1.00 39.03 471 LEU A O 1
ATOM 3621 N N . MET A 1 478 ? 302.502 -87.498 143.741 1.00 39.20 472 MET A N 1
ATOM 3622 C CA . MET A 1 478 ? 303.109 -86.176 143.737 1.00 39.72 472 MET A CA 1
ATOM 3623 C C . MET A 1 478 ? 304.530 -86.227 144.304 1.00 40.91 472 MET A C 1
ATOM 3624 O O . MET A 1 478 ? 305.430 -85.576 143.766 1.00 40.71 472 MET A O 1
ATOM 3629 N N . ARG A 1 479 ? 304.732 -86.988 145.382 1.00 41.76 473 ARG A N 1
ATOM 3630 C CA . ARG A 1 479 ? 306.068 -87.117 145.963 1.00 44.76 473 ARG A CA 1
ATOM 3631 C C . ARG A 1 479 ? 306.961 -87.676 144.860 1.00 43.14 473 ARG A C 1
ATOM 3632 O O . ARG A 1 479 ? 308.070 -87.186 144.639 1.00 42.19 473 ARG A O 1
ATOM 3640 N N . ALA A 1 480 ? 306.453 -88.704 144.175 1.00 41.02 474 ALA A N 1
ATOM 3641 C CA . ALA A 1 480 ? 307.184 -89.381 143.104 1.00 41.02 474 ALA A CA 1
ATOM 3642 C C . ALA A 1 480 ? 307.596 -88.456 141.969 1.00 41.29 474 ALA A C 1
ATOM 3643 O O . ALA A 1 480 ? 308.726 -88.536 141.484 1.00 41.93 474 ALA A O 1
ATOM 3645 N N . ILE A 1 481 ? 306.678 -87.587 141.548 1.00 40.26 475 ILE A N 1
ATOM 3646 C CA . ILE A 1 481 ? 306.948 -86.637 140.476 1.00 39.51 475 ILE A CA 1
ATOM 3647 C C . ILE A 1 481 ? 307.972 -85.622 140.962 1.00 40.48 475 ILE A C 1
ATOM 3648 O O . ILE A 1 481 ? 308.908 -85.252 140.245 1.00 41.92 475 ILE A O 1
ATOM 3653 N N . ALA A 1 482 ? 307.794 -85.175 142.194 1.00 40.33 476 ALA A N 1
ATOM 3654 C CA . ALA A 1 482 ? 308.692 -84.194 142.758 1.00 41.59 476 ALA A CA 1
ATOM 3655 C C . ALA A 1 482 ? 310.100 -84.735 142.906 1.00 43.62 476 ALA A C 1
ATOM 3656 O O . ALA A 1 482 ? 311.066 -84.010 142.663 1.00 43.97 476 ALA A O 1
ATOM 3658 N N . ASN A 1 483 ? 310.216 -86.006 143.291 1.00 45.10 477 ASN A N 1
ATOM 3659 C CA . ASN A 1 483 ? 311.525 -86.623 143.511 1.00 46.74 477 ASN A CA 1
ATOM 3660 C C . ASN A 1 483 ? 312.128 -87.386 142.345 1.00 48.45 477 ASN A C 1
ATOM 3661 O O . ASN A 1 483 ? 313.032 -88.194 142.542 1.00 48.11 477 ASN A O 1
ATOM 3666 N N . GLY A 1 484 ? 311.638 -87.129 141.137 1.00 49.76 478 GLY A N 1
ATOM 3667 C CA . GLY A 1 484 ? 312.168 -87.807 139.965 1.00 51.12 478 GLY A CA 1
ATOM 3668 C C . GLY A 1 484 ? 312.154 -89.322 140.065 1.00 51.03 478 GLY A C 1
ATOM 3669 O O . GLY A 1 484 ? 313.181 -89.977 139.862 1.00 50.13 478 GLY A O 1
ATOM 3670 N N . GLN A 1 485 ? 310.982 -89.876 140.368 1.00 51.49 479 GLN A N 1
ATOM 3671 C CA . GLN A 1 485 ? 310.819 -91.314 140.504 1.00 51.42 479 GLN A CA 1
ATOM 3672 C C . GLN A 1 485 ? 309.671 -91.874 139.679 1.00 50.96 479 GLN A C 1
ATOM 3673 O O . GLN A 1 485 ? 309.126 -92.926 139.991 1.00 51.44 479 GLN A O 1
ATOM 3679 N N . VAL A 1 486 ? 309.294 -91.162 138.631 1.00 50.82 480 VAL A N 1
ATOM 3680 C CA . VAL A 1 486 ? 308.233 -91.632 137.768 1.00 51.96 480 VAL A CA 1
ATOM 3681 C C . VAL A 1 486 ? 308.887 -91.984 136.445 1.00 53.59 480 VAL A C 1
ATOM 3682 O O . VAL A 1 486 ? 309.383 -91.108 135.740 1.00 54.70 480 VAL A O 1
ATOM 3686 N N . ASP A 1 487 ? 308.903 -93.274 136.128 1.00 54.70 481 ASP A N 1
ATOM 3687 C CA . ASP A 1 487 ? 309.502 -93.772 134.893 1.00 54.83 481 ASP A CA 1
ATOM 3688 C C . ASP A 1 487 ? 309.158 -92.922 133.675 1.00 54.02 481 ASP A C 1
ATOM 3689 O O . ASP A 1 487 ? 307.991 -92.806 133.305 1.00 55.46 481 ASP A O 1
ATOM 3694 N N . GLY A 1 488 ? 310.173 -92.328 133.054 1.00 52.15 482 GLY A N 1
ATOM 3695 C CA . GLY A 1 488 ? 309.937 -91.518 131.871 1.00 50.92 482 GLY A CA 1
ATOM 3696 C C . GLY A 1 488 ? 309.862 -90.019 132.092 1.00 50.83 482 GLY A C 1
ATOM 3697 O O . GLY A 1 488 ? 310.144 -89.237 131.184 1.00 51.18 482 GLY A O 1
ATOM 3698 N N . PHE A 1 489 ? 309.483 -89.606 133.294 1.00 49.85 483 PHE A N 1
ATOM 3699 C CA . PHE A 1 489 ? 309.373 -88.187 133.592 1.00 48.79 483 PHE A CA 1
ATOM 3700 C C . PHE A 1 489 ? 310.725 -87.511 133.387 1.00 49.16 483 PHE A C 1
ATOM 3701 O O . PHE A 1 489 ? 311.769 -88.080 133.699 1.00 50.44 483 PHE A O 1
ATOM 3709 N N . PRO A 1 490 ? 310.720 -86.288 132.847 1.00 48.81 484 PRO A N 1
ATOM 3710 C CA . PRO A 1 490 ? 311.930 -85.505 132.589 1.00 49.09 484 PRO A CA 1
ATOM 3711 C C . PRO A 1 490 ? 312.775 -85.293 133.843 1.00 49.86 484 PRO A C 1
ATOM 3712 O O . PRO A 1 490 ? 312.283 -85.439 134.961 1.00 50.37 484 PRO A O 1
ATOM 3716 N N . THR A 1 491 ? 314.045 -84.944 133.649 1.00 51.15 485 THR A N 1
ATOM 3717 C CA . THR A 1 491 ? 314.957 -84.683 134.765 1.00 52.76 485 THR A CA 1
ATOM 3718 C C . THR A 1 491 ? 314.806 -83.212 135.139 1.00 53.43 485 THR A C 1
ATOM 3719 O O . THR A 1 491 ? 314.446 -82.398 134.292 1.00 52.81 485 THR A O 1
ATOM 3723 N N . GLN A 1 492 ? 315.082 -82.871 136.395 1.00 54.21 486 GLN A N 1
ATOM 3724 C CA . GLN A 1 492 ? 314.953 -81.491 136.847 1.00 55.99 486 GLN A CA 1
ATOM 3725 C C . GLN A 1 492 ? 315.534 -80.501 135.850 1.00 57.37 486 GLN A C 1
ATOM 3726 O O . GLN A 1 492 ? 314.976 -79.427 135.650 1.00 57.92 486 GLN A O 1
ATOM 3732 N N . GLU A 1 493 ? 316.644 -80.861 135.213 1.00 59.38 487 GLU A N 1
ATOM 3733 C CA . GLU A 1 493 ? 317.285 -79.973 134.241 1.00 61.04 487 GLU A CA 1
ATOM 3734 C C . GLU A 1 493 ? 316.356 -79.625 133.072 1.00 60.36 487 GLU A C 1
ATOM 3735 O O . GLU A 1 493 ? 316.290 -78.472 132.649 1.00 61.04 487 GLU A O 1
ATOM 3741 N N . GLU A 1 494 ? 315.642 -80.624 132.556 1.00 59.15 488 GLU A N 1
ATOM 3742 C CA . GLU A 1 494 ? 314.712 -80.421 131.445 1.00 58.45 488 GLU A CA 1
ATOM 3743 C C . GLU A 1 494 ? 313.404 -79.800 131.935 1.00 57.14 488 GLU A C 1
ATOM 3744 O O . GLU A 1 494 ? 312.912 -78.830 131.361 1.00 58.12 488 GLU A O 1
ATOM 3750 N N . CYS A 1 495 ? 312.839 -80.380 132.991 1.00 54.30 489 CYS A N 1
ATOM 3751 C CA . CYS A 1 495 ? 311.582 -79.906 133.555 1.00 51.51 489 CYS A CA 1
ATOM 3752 C C . CYS A 1 495 ? 311.672 -79.753 135.082 1.00 51.38 489 CYS A C 1
ATOM 3753 O O . CYS A 1 495 ? 311.479 -80.709 135.843 1.00 50.79 489 CYS A O 1
ATOM 3756 N N . ARG A 1 496 ? 311.964 -78.529 135.508 1.00 50.32 490 ARG A N 1
ATOM 3757 C CA . ARG A 1 496 ? 312.121 -78.182 136.914 1.00 49.71 490 ARG A CA 1
ATOM 3758 C C . ARG A 1 496 ? 310.810 -78.132 137.709 1.00 48.34 490 ARG A C 1
ATOM 3759 O O . ARG A 1 496 ? 309.956 -77.275 137.475 1.00 47.56 490 ARG A O 1
ATOM 3767 N N . THR A 1 497 ? 310.657 -79.045 138.661 1.00 46.02 491 THR A N 1
ATOM 3768 C CA . THR A 1 497 ? 309.452 -79.073 139.485 1.00 44.79 491 THR A CA 1
ATOM 3769 C C . THR A 1 497 ? 309.727 -78.599 140.916 1.00 42.88 491 THR A C 1
ATOM 3770 O O . THR A 1 497 ? 310.781 -78.880 141.481 1.00 42.23 491 THR A O 1
ATOM 3774 N N . VAL A 1 498 ? 308.769 -77.879 141.490 1.00 41.51 492 VAL A N 1
ATOM 3775 C CA . VAL A 1 498 ? 308.884 -77.366 142.853 1.00 40.43 492 VAL A CA 1
ATOM 3776 C C . VAL A 1 498 ? 307.654 -77.768 143.651 1.00 40.17 492 VAL A C 1
ATOM 3777 O O . VAL A 1 498 ? 306.565 -77.245 143.423 1.00 40.86 492 VAL A O 1
ATOM 3781 N N . TYR A 1 499 ? 307.839 -78.707 144.575 1.00 40.87 493 TYR A N 1
ATOM 3782 C CA . TYR A 1 499 ? 306.768 -79.206 145.442 1.00 42.21 493 TYR A CA 1
ATOM 3783 C C . TYR A 1 499 ? 306.579 -78.152 146.537 1.00 43.17 493 TYR A C 1
ATOM 3784 O O . TYR A 1 499 ? 307.101 -78.279 147.643 1.00 42.58 493 TYR A O 1
ATOM 3793 N N . VAL A 1 500 ? 305.827 -77.108 146.207 1.00 44.04 494 VAL A N 1
ATOM 3794 C CA . VAL A 1 500 ? 305.575 -75.982 147.104 1.00 42.54 494 VAL A CA 1
ATOM 3795 C C . VAL A 1 500 ? 305.333 -76.289 148.577 1.00 42.66 494 VAL A C 1
ATOM 3796 O O . VAL A 1 500 ? 304.472 -77.094 148.919 1.00 42.31 494 VAL A O 1
ATOM 3800 N N . GLU A 1 501 ? 306.099 -75.624 149.440 1.00 42.56 495 GLU A N 1
ATOM 3801 C CA . GLU A 1 501 ? 305.969 -75.777 150.890 1.00 44.13 495 GLU A CA 1
ATOM 3802 C C . GLU A 1 501 ? 306.235 -77.176 151.430 1.00 44.47 495 GLU A C 1
ATOM 3803 O O . GLU A 1 501 ? 305.816 -77.502 152.541 1.00 43.60 495 GLU A O 1
ATOM 3809 N N . HIS A 1 502 ? 306.920 -78.007 150.658 1.00 45.88 496 HIS A N 1
ATOM 3810 C CA . HIS A 1 502 ? 307.211 -79.362 151.114 1.00 48.53 496 HIS A CA 1
ATOM 3811 C C . HIS A 1 502 ? 308.708 -79.665 151.060 1.00 49.82 496 HIS A C 1
ATOM 3812 O O . HIS A 1 502 ? 309.120 -80.818 151.150 1.00 49.77 496 HIS A O 1
ATOM 3819 N N . ASP A 1 503 ? 309.516 -78.615 150.921 1.00 52.68 497 ASP A N 1
ATOM 3820 C CA . ASP A 1 503 ? 310.972 -78.750 150.867 1.00 54.42 497 ASP A CA 1
ATOM 3821 C C . ASP A 1 503 ? 311.546 -79.057 152.250 1.00 55.30 497 ASP A C 1
ATOM 3822 O O . ASP A 1 503 ? 310.864 -78.898 153.268 1.00 54.52 497 ASP A O 1
ATOM 3827 N N . ILE A 1 504 ? 312.802 -79.496 152.281 1.00 56.67 498 ILE A N 1
ATOM 3828 C CA . ILE A 1 504 ? 313.468 -79.836 153.538 1.00 58.63 498 ILE A CA 1
ATOM 3829 C C . ILE A 1 504 ? 314.923 -79.369 153.585 1.00 60.16 498 ILE A C 1
ATOM 3830 O O . ILE A 1 504 ? 315.755 -79.823 152.806 1.00 60.15 498 ILE A O 1
ATOM 3835 N N . ASP A 1 505 ? 315.217 -78.458 154.507 1.00 62.07 499 ASP A N 1
ATOM 3836 C CA . ASP A 1 505 ? 316.567 -77.942 154.679 1.00 64.26 499 ASP A CA 1
ATOM 3837 C C . ASP A 1 505 ? 316.875 -77.948 156.166 1.00 64.43 499 ASP A C 1
ATOM 3838 O O . ASP A 1 505 ? 316.050 -78.398 156.971 1.00 62.99 499 ASP A O 1
ATOM 3843 N N . GLY A 1 506 ? 318.057 -77.456 156.532 1.00 64.27 500 GLY A N 1
ATOM 3844 C CA . GLY A 1 506 ? 318.434 -77.442 157.934 1.00 66.21 500 GLY A CA 1
ATOM 3845 C C . GLY A 1 506 ? 318.570 -76.068 158.560 1.00 66.96 500 GLY A C 1
ATOM 3846 O O . GLY A 1 506 ? 319.419 -75.860 159.424 1.00 68.02 500 GLY A O 1
ATOM 3847 N N . THR A 1 507 ? 317.731 -75.128 158.140 1.00 67.47 501 THR A N 1
ATOM 3848 C CA . THR A 1 507 ? 317.797 -73.773 158.670 1.00 67.68 501 THR A CA 1
ATOM 3849 C C . THR A 1 507 ? 317.268 -73.721 160.092 1.00 67.31 501 THR A C 1
ATOM 3850 O O . THR A 1 507 ? 316.523 -74.605 160.515 1.00 66.09 501 THR A O 1
ATOM 3854 N N . HIS A 1 508 ? 317.658 -72.682 160.824 1.00 67.27 502 HIS A N 1
ATOM 3855 C CA . HIS A 1 508 ? 317.220 -72.513 162.203 1.00 68.14 502 HIS A CA 1
ATOM 3856 C C . HIS A 1 508 ? 315.972 -71.640 162.260 1.00 68.14 502 HIS A C 1
ATOM 3857 O O . HIS A 1 508 ? 315.583 -71.031 161.260 1.00 67.49 502 HIS A O 1
ATOM 3864 N N . SER A 1 509 ? 315.356 -71.574 163.439 1.00 68.03 503 SER A N 1
ATOM 3865 C CA . SER A 1 509 ? 314.150 -70.773 163.631 1.00 68.50 503 SER A CA 1
ATOM 3866 C C . SER A 1 509 ? 314.445 -69.283 163.850 1.00 67.94 503 SER A C 1
ATOM 3867 O O . SER A 1 509 ? 313.534 -68.495 164.110 1.00 67.84 503 SER A O 1
ATOM 3870 N N . ASP A 1 510 ? 315.716 -68.906 163.723 1.00 67.11 504 ASP A N 1
ATOM 3871 C CA . ASP A 1 510 ? 316.144 -67.521 163.910 1.00 65.89 504 ASP A CA 1
ATOM 3872 C C . ASP A 1 510 ? 316.803 -66.970 162.650 1.00 64.74 504 ASP A C 1
ATOM 3873 O O . ASP A 1 510 ? 317.354 -65.868 162.663 1.00 64.50 504 ASP A O 1
ATOM 3878 N N . THR A 1 511 ? 316.765 -67.739 161.565 1.00 63.10 505 THR A N 1
ATOM 3879 C CA . THR A 1 511 ? 317.368 -67.300 160.311 1.00 59.65 505 THR A CA 1
ATOM 3880 C C . THR A 1 511 ? 316.379 -66.424 159.546 1.00 58.18 505 THR A C 1
ATOM 3881 O O . THR A 1 511 ? 315.203 -66.766 159.405 1.00 57.84 505 THR A O 1
ATOM 3885 N N . SER A 1 512 ? 316.866 -65.283 159.070 1.00 56.13 506 SER A N 1
ATOM 3886 C CA . SER A 1 512 ? 316.038 -64.340 158.328 1.00 54.41 506 SER A CA 1
ATOM 3887 C C . SER A 1 512 ? 315.567 -64.932 157.005 1.00 53.59 506 SER A C 1
ATOM 3888 O O . SER A 1 512 ? 316.246 -65.783 156.425 1.00 53.81 506 SER A O 1
ATOM 3891 N N . VAL A 1 513 ? 314.410 -64.468 156.532 1.00 52.55 507 VAL A N 1
ATOM 3892 C CA . VAL A 1 513 ? 313.837 -64.932 155.273 1.00 50.26 507 VAL A CA 1
ATOM 3893 C C . VAL A 1 513 ? 314.858 -64.790 154.147 1.00 51.83 507 VAL A C 1
ATOM 3894 O O . VAL A 1 513 ? 315.057 -65.719 153.362 1.00 50.90 507 VAL A O 1
ATOM 3898 N N . LEU A 1 514 ? 315.520 -63.638 154.071 1.00 53.73 508 LEU A N 1
ATOM 3899 C CA . LEU A 1 514 ? 316.527 -63.435 153.035 1.00 55.45 508 LEU A CA 1
ATOM 3900 C C . LEU A 1 514 ? 317.619 -64.495 153.130 1.00 56.75 508 LEU A C 1
ATOM 3901 O O . LEU A 1 514 ? 317.949 -65.137 152.135 1.00 57.31 508 LEU A O 1
ATOM 3906 N N . ASP A 1 515 ? 318.186 -64.668 154.324 1.00 58.51 509 ASP A N 1
ATOM 3907 C CA . ASP A 1 515 ? 319.243 -65.660 154.525 1.00 60.11 509 ASP A CA 1
ATOM 3908 C C . ASP A 1 515 ? 318.777 -67.065 154.174 1.00 60.52 509 ASP A C 1
ATOM 3909 O O . ASP A 1 515 ? 319.511 -67.821 153.536 1.00 61.84 509 ASP A O 1
ATOM 3914 N N . PHE A 1 516 ? 317.566 -67.416 154.599 1.00 59.13 510 PHE A N 1
ATOM 3915 C CA . PHE A 1 516 ? 317.013 -68.730 154.304 1.00 59.67 510 PHE A CA 1
ATOM 3916 C C . PHE A 1 516 ? 317.112 -69.050 152.812 1.00 59.55 510 PHE A C 1
ATOM 3917 O O . PHE A 1 516 ? 317.788 -70.000 152.413 1.00 60.38 510 PHE A O 1
ATOM 3925 N N . VAL A 1 517 ? 316.432 -68.250 151.997 1.00 58.73 511 VAL A N 1
ATOM 3926 C CA . VAL A 1 517 ? 316.422 -68.433 150.549 1.00 57.02 511 VAL A CA 1
ATOM 3927 C C . VAL A 1 517 ? 317.843 -68.483 150.002 1.00 57.48 511 VAL A C 1
ATOM 3928 O O . VAL A 1 517 ? 318.186 -69.362 149.206 1.00 56.35 511 VAL A O 1
ATOM 3932 N N . PHE A 1 518 ? 318.661 -67.534 150.451 1.00 57.60 512 PHE A N 1
ATOM 3933 C CA . PHE A 1 518 ? 320.052 -67.413 150.028 1.00 57.33 512 PHE A CA 1
ATOM 3934 C C . PHE A 1 518 ? 320.911 -68.666 150.181 1.00 57.66 512 PHE A C 1
ATOM 3935 O O . PHE A 1 518 ? 321.780 -68.934 149.351 1.00 57.50 512 PHE A O 1
ATOM 3943 N N . GLU A 1 519 ? 320.682 -69.427 151.241 1.00 58.10 513 GLU A N 1
ATOM 3944 C CA . GLU A 1 519 ? 321.465 -70.628 151.473 1.00 58.53 513 GLU A CA 1
ATOM 3945 C C . GLU A 1 519 ? 321.046 -71.803 150.591 1.00 58.91 513 GLU A C 1
ATOM 3946 O O . GLU A 1 519 ? 321.570 -72.908 150.729 1.00 59.18 513 GLU A O 1
ATOM 3952 N N . SER A 1 520 ? 320.114 -71.551 149.673 1.00 59.35 514 SER A N 1
ATOM 3953 C CA . SER A 1 520 ? 319.638 -72.579 148.747 1.00 59.70 514 SER A CA 1
ATOM 3954 C C . SER A 1 520 ? 320.403 -72.534 147.441 1.00 59.78 514 SER A C 1
ATOM 3955 O O . SER A 1 520 ? 320.374 -73.492 146.665 1.00 60.86 514 SER A O 1
ATOM 3958 N N . GLY A 1 521 ? 321.074 -71.413 147.200 1.00 58.81 515 GLY A N 1
ATOM 3959 C CA . GLY A 1 521 ? 321.852 -71.264 145.987 1.00 59.18 515 GLY A CA 1
ATOM 3960 C C . GLY A 1 521 ? 321.085 -70.726 144.795 1.00 59.69 515 GLY A C 1
ATOM 3961 O O . GLY A 1 521 ? 321.689 -70.480 143.750 1.00 60.14 515 GLY A O 1
ATOM 3962 N N . VAL A 1 522 ? 319.772 -70.534 144.938 1.00 59.59 516 VAL A N 1
ATOM 3963 C CA . VAL A 1 522 ? 318.956 -70.026 143.832 1.00 59.96 516 VAL A CA 1
ATOM 3964 C C . VAL A 1 522 ? 319.542 -68.775 143.179 1.00 60.12 516 VAL A C 1
ATOM 3965 O O . VAL A 1 522 ? 319.549 -68.656 141.953 1.00 60.03 516 VAL A O 1
ATOM 3969 N N . GLY A 1 523 ? 320.033 -67.845 143.996 1.00 59.64 517 GLY A N 1
ATOM 3970 C CA . GLY A 1 523 ? 320.600 -66.626 143.452 1.00 58.42 517 GLY A CA 1
ATOM 3971 C C . GLY A 1 523 ? 321.213 -65.686 144.472 1.00 57.83 517 GLY A C 1
ATOM 3972 O O . GLY A 1 523 ? 321.351 -66.016 145.650 1.00 58.85 517 GLY A O 1
ATOM 3973 N N . THR A 1 524 ? 321.570 -64.498 144.004 1.00 56.17 518 THR A N 1
ATOM 3974 C CA . THR A 1 524 ? 322.191 -63.476 144.833 1.00 54.12 518 THR A CA 1
ATOM 3975 C C . THR A 1 524 ? 321.204 -62.863 145.817 1.00 54.47 518 THR A C 1
ATOM 3976 O O . THR A 1 524 ? 319.992 -62.903 145.606 1.00 54.96 518 THR A O 1
ATOM 3980 N N . LYS A 1 525 ? 321.731 -62.287 146.893 1.00 54.83 519 LYS A N 1
ATOM 3981 C CA . LYS A 1 525 ? 320.887 -61.666 147.906 1.00 55.45 519 LYS A CA 1
ATOM 3982 C C . LYS A 1 525 ? 320.117 -60.500 147.301 1.00 55.68 519 LYS A C 1
ATOM 3983 O O . LYS A 1 525 ? 318.998 -60.195 147.724 1.00 54.96 519 LYS A O 1
ATOM 3989 N N . GLU A 1 526 ? 320.715 -59.865 146.296 1.00 56.21 520 GLU A N 1
ATOM 3990 C CA . GLU A 1 526 ? 320.095 -58.733 145.625 1.00 56.78 520 GLU A CA 1
ATOM 3991 C C . GLU A 1 526 ? 318.877 -59.250 144.862 1.00 54.63 520 GLU A C 1
ATOM 3992 O O . GLU A 1 526 ? 317.768 -58.729 145.013 1.00 53.84 520 GLU A O 1
ATOM 3998 N N . ALA A 1 527 ? 319.090 -60.295 144.067 1.00 52.50 521 ALA A N 1
ATOM 3999 C CA . ALA A 1 527 ? 318.028 -60.904 143.273 1.00 50.40 521 ALA A CA 1
ATOM 4000 C C . ALA A 1 527 ? 316.878 -61.393 144.142 1.00 49.39 521 ALA A C 1
ATOM 4001 O O . ALA A 1 527 ? 315.709 -61.193 143.813 1.00 48.72 521 ALA A O 1
ATOM 4003 N N . ILE A 1 528 ? 317.209 -62.036 145.253 1.00 48.37 522 ILE A N 1
ATOM 4004 C CA . ILE A 1 528 ? 316.186 -62.542 146.156 1.00 48.16 522 ILE A CA 1
ATOM 4005 C C . ILE A 1 528 ? 315.319 -61.415 146.706 1.00 49.50 522 ILE A C 1
ATOM 4006 O O . ILE A 1 528 ? 314.095 -61.457 146.607 1.00 50.27 522 ILE A O 1
ATOM 4011 N N . LYS A 1 529 ? 315.960 -60.406 147.283 1.00 51.56 523 LYS A N 1
ATOM 4012 C CA . LYS A 1 529 ? 315.243 -59.278 147.872 1.00 54.28 523 LYS A CA 1
ATOM 4013 C C . LYS A 1 529 ? 314.304 -58.624 146.863 1.00 54.47 523 LYS A C 1
ATOM 4014 O O . LYS A 1 529 ? 313.195 -58.214 147.215 1.00 53.62 523 LYS A O 1
ATOM 4020 N N . ASP A 1 530 ? 314.747 -58.542 145.609 1.00 54.79 524 ASP A N 1
ATOM 4021 C CA . ASP A 1 530 ? 313.946 -57.936 144.552 1.00 54.82 524 ASP A CA 1
ATOM 4022 C C . ASP A 1 530 ? 312.660 -58.721 144.345 1.00 54.91 524 ASP A C 1
ATOM 4023 O O . ASP A 1 530 ? 311.573 -58.143 144.326 1.00 56.76 524 ASP A O 1
ATOM 4028 N N . LYS A 1 531 ? 312.779 -60.036 144.194 1.00 54.72 525 LYS A N 1
ATOM 4029 C CA . LYS A 1 531 ? 311.606 -60.887 144.001 1.00 54.33 525 LYS A CA 1
ATOM 4030 C C . LYS A 1 531 ? 310.709 -60.925 145.226 1.00 53.03 525 LYS A C 1
ATOM 4031 O O . LYS A 1 531 ? 309.493 -60.979 145.096 1.00 54.10 525 LYS A O 1
ATOM 4037 N N . LEU A 1 532 ? 311.297 -60.912 146.415 1.00 52.22 526 LEU A N 1
ATOM 4038 C CA . LEU A 1 532 ? 310.491 -60.940 147.634 1.00 52.90 526 LEU A CA 1
ATOM 4039 C C . LEU A 1 532 ? 309.602 -59.701 147.750 1.00 53.09 526 LEU A C 1
ATOM 4040 O O . LEU A 1 532 ? 308.444 -59.779 148.181 1.00 51.73 526 LEU A O 1
ATOM 4045 N N . ILE A 1 533 ? 310.156 -58.558 147.358 1.00 53.11 527 ILE A N 1
ATOM 4046 C CA . ILE A 1 533 ? 309.437 -57.295 147.409 1.00 52.26 527 ILE A CA 1
ATOM 4047 C C . ILE A 1 533 ? 308.313 -57.306 146.393 1.00 51.10 527 ILE A C 1
ATOM 4048 O O . ILE A 1 533 ? 307.209 -56.862 146.681 1.00 51.31 527 ILE A O 1
ATOM 4053 N N . GLU A 1 534 ? 308.603 -57.827 145.208 1.00 50.42 528 GLU A N 1
ATOM 4054 C CA . GLU A 1 534 ? 307.614 -57.906 144.139 1.00 51.48 528 GLU A CA 1
ATOM 4055 C C . GLU A 1 534 ? 306.404 -58.747 144.553 1.00 50.61 528 GLU A C 1
ATOM 4056 O O . GLU A 1 534 ? 305.297 -58.549 144.048 1.00 50.10 528 GLU A O 1
ATOM 4062 N N . PHE A 1 535 ? 306.622 -59.683 145.475 1.00 49.92 529 PHE A N 1
ATOM 4063 C CA . PHE A 1 535 ? 305.557 -60.557 145.953 1.00 48.85 529 PHE A CA 1
ATOM 4064 C C . PHE A 1 535 ? 304.835 -59.989 147.172 1.00 50.45 529 PHE A C 1
ATOM 4065 O O . PHE A 1 535 ? 303.884 -60.594 147.669 1.00 50.42 529 PHE A O 1
ATOM 4073 N N . GLY A 1 536 ? 305.294 -58.839 147.661 1.00 52.49 530 GLY A N 1
ATOM 4074 C CA . GLY A 1 536 ? 304.644 -58.216 148.801 1.00 53.80 530 GLY A CA 1
ATOM 4075 C C . GLY A 1 536 ? 305.449 -58.114 150.080 1.00 55.56 530 GLY A C 1
ATOM 4076 O O . GLY A 1 536 ? 305.022 -57.465 151.029 1.00 54.74 530 GLY A O 1
ATOM 4077 N N . PHE A 1 537 ? 306.614 -58.743 150.123 1.00 57.85 531 PHE A N 1
ATOM 4078 C CA . PHE A 1 537 ? 307.424 -58.691 151.331 1.00 59.34 531 PHE A CA 1
ATOM 4079 C C . PHE A 1 537 ? 308.042 -57.321 151.536 1.00 61.09 531 PHE A C 1
ATOM 4080 O O . PHE A 1 537 ? 308.632 -56.756 150.619 1.00 61.68 531 PHE A O 1
ATOM 4088 N N . THR A 1 538 ? 307.893 -56.789 152.745 1.00 63.54 532 THR A N 1
ATOM 4089 C CA . THR A 1 538 ? 308.452 -55.489 153.086 1.00 65.68 532 THR A CA 1
ATOM 4090 C C . THR A 1 538 ? 309.887 -55.684 153.515 1.00 67.28 532 THR A C 1
ATOM 4091 O O . THR A 1 538 ? 310.268 -56.783 153.905 1.00 68.10 532 THR A O 1
ATOM 4095 N N . ASP A 1 539 ? 310.679 -54.619 153.453 1.00 70.12 533 ASP A N 1
ATOM 4096 C CA . ASP A 1 539 ? 312.082 -54.703 153.844 1.00 72.28 533 ASP A CA 1
ATOM 4097 C C . ASP A 1 539 ? 312.221 -55.316 155.233 1.00 72.92 533 ASP A C 1
ATOM 4098 O O . ASP A 1 539 ? 313.192 -56.022 155.516 1.00 72.51 533 ASP A O 1
ATOM 4103 N N . GLU A 1 540 ? 311.240 -55.060 156.094 1.00 73.80 534 GLU A N 1
ATOM 4104 C CA . GLU A 1 540 ? 311.285 -55.593 157.448 1.00 74.53 534 GLU A CA 1
ATOM 4105 C C . GLU A 1 540 ? 311.028 -57.094 157.458 1.00 73.34 534 GLU A C 1
ATOM 4106 O O . GLU A 1 540 ? 311.825 -57.856 158.001 1.00 72.37 534 GLU A O 1
ATOM 4112 N N . MET A 1 541 ? 309.920 -57.514 156.852 1.00 72.40 535 MET A N 1
ATOM 4113 C CA . MET A 1 541 ? 309.570 -58.929 156.792 1.00 71.14 535 MET A CA 1
ATOM 4114 C C . MET A 1 541 ? 310.723 -59.774 156.268 1.00 70.03 535 MET A C 1
ATOM 4115 O O . MET A 1 541 ? 310.871 -60.932 156.646 1.00 69.02 535 MET A O 1
ATOM 4120 N N . ILE A 1 542 ? 311.536 -59.192 155.396 1.00 68.92 536 ILE A N 1
ATOM 4121 C CA . ILE A 1 542 ? 312.661 -59.907 154.818 1.00 68.86 536 ILE A CA 1
ATOM 4122 C C . ILE A 1 542 ? 313.804 -60.115 155.801 1.00 69.00 536 ILE A C 1
ATOM 4123 O O . ILE A 1 542 ? 314.658 -60.972 155.584 1.00 69.37 536 ILE A O 1
ATOM 4128 N N . ALA A 1 543 ? 313.811 -59.345 156.886 1.00 69.46 537 ALA A N 1
ATOM 4129 C CA . ALA A 1 543 ? 314.866 -59.446 157.895 1.00 69.61 537 ALA A CA 1
ATOM 4130 C C . ALA A 1 543 ? 314.451 -60.276 159.111 1.00 70.23 537 ALA A C 1
ATOM 4131 O O . ALA A 1 543 ? 315.296 -60.778 159.854 1.00 69.80 537 ALA A O 1
ATOM 4133 N N . MET A 1 544 ? 313.146 -60.409 159.315 1.00 70.89 538 MET A N 1
ATOM 4134 C CA . MET A 1 544 ? 312.621 -61.181 160.431 1.00 72.28 538 MET A CA 1
ATOM 4135 C C . MET A 1 544 ? 312.963 -62.649 160.191 1.00 72.56 538 MET A C 1
ATOM 4136 O O . MET A 1 544 ? 313.207 -63.059 159.056 1.00 73.15 538 MET A O 1
ATOM 4141 N N . PRO A 1 545 ? 312.987 -63.461 161.257 1.00 72.60 539 PRO A N 1
ATOM 4142 C CA . PRO A 1 545 ? 313.299 -64.888 161.111 1.00 71.41 539 PRO A CA 1
ATOM 4143 C C . PRO A 1 545 ? 312.081 -65.646 160.559 1.00 70.07 539 PRO A C 1
ATOM 4144 O O . PRO A 1 545 ? 310.938 -65.324 160.900 1.00 69.74 539 PRO A O 1
ATOM 4148 N N . ILE A 1 546 ? 312.330 -66.647 159.715 1.00 68.03 540 ILE A N 1
ATOM 4149 C CA . ILE A 1 546 ? 311.249 -67.428 159.112 1.00 65.38 540 ILE A CA 1
ATOM 4150 C C . ILE A 1 546 ? 310.209 -67.861 160.130 1.00 62.37 540 ILE A C 1
ATOM 4151 O O . ILE A 1 546 ? 309.033 -67.996 159.807 1.00 62.10 540 ILE A O 1
ATOM 4156 N N . SER A 1 547 ? 310.646 -68.077 161.359 1.00 60.27 541 SER A N 1
ATOM 4157 C CA . SER A 1 547 ? 309.743 -68.512 162.416 1.00 59.66 541 SER A CA 1
ATOM 4158 C C . SER A 1 547 ? 308.517 -67.622 162.603 1.00 58.72 541 SER A C 1
ATOM 4159 O O . SER A 1 547 ? 307.531 -68.042 163.203 1.00 57.80 541 SER A O 1
ATOM 4162 N N . ALA A 1 548 ? 308.567 -66.402 162.079 1.00 58.77 542 ALA A N 1
ATOM 4163 C CA . ALA A 1 548 ? 307.454 -65.478 162.251 1.00 58.36 542 ALA A CA 1
ATOM 4164 C C . ALA A 1 548 ? 306.517 -65.346 161.058 1.00 58.30 542 ALA A C 1
ATOM 4165 O O . ALA A 1 548 ? 305.599 -64.521 161.077 1.00 59.43 542 ALA A O 1
ATOM 4167 N N . LEU A 1 549 ? 306.736 -66.157 160.029 1.00 56.78 543 LEU A N 1
ATOM 4168 C CA . LEU A 1 549 ? 305.890 -66.117 158.840 1.00 56.37 543 LEU A CA 1
ATOM 4169 C C . LEU A 1 549 ? 304.531 -66.767 159.095 1.00 55.47 543 LEU A C 1
ATOM 4170 O O . LEU A 1 549 ? 304.461 -67.901 159.573 1.00 55.99 543 LEU A O 1
ATOM 4175 N N . SER A 1 550 ? 303.455 -66.054 158.780 1.00 53.11 544 SER A N 1
ATOM 4176 C CA . SER A 1 550 ? 302.122 -66.608 158.962 1.00 52.09 544 SER A CA 1
ATOM 4177 C C . SER A 1 550 ? 301.801 -67.486 157.755 1.00 51.47 544 SER A C 1
ATOM 4178 O O . SER A 1 550 ? 302.571 -67.550 156.794 1.00 50.90 544 SER A O 1
ATOM 4181 N N . GLY A 1 551 ? 300.654 -68.152 157.811 1.00 50.54 545 GLY A N 1
ATOM 4182 C CA . GLY A 1 551 ? 300.245 -69.028 156.730 1.00 50.59 545 GLY A CA 1
ATOM 4183 C C . GLY A 1 551 ? 300.354 -68.417 155.347 1.00 51.13 545 GLY A C 1
ATOM 4184 O O . GLY A 1 551 ? 301.007 -68.978 154.457 1.00 51.13 545 GLY A O 1
ATOM 4185 N N . GLY A 1 552 ? 299.718 -67.262 155.171 1.00 50.03 546 GLY A N 1
ATOM 4186 C CA . GLY A 1 552 ? 299.737 -66.591 153.887 1.00 48.17 546 GLY A CA 1
ATOM 4187 C C . GLY A 1 552 ? 301.115 -66.241 153.363 1.00 47.99 546 GLY A C 1
ATOM 4188 O O . GLY A 1 552 ? 301.343 -66.293 152.157 1.00 47.99 546 GLY A O 1
ATOM 4189 N N . TRP A 1 553 ? 302.045 -65.896 154.247 1.00 47.76 547 TRP A N 1
ATOM 4190 C CA . TRP A 1 553 ? 303.375 -65.516 153.793 1.00 48.02 547 TRP A CA 1
ATOM 4191 C C . TRP A 1 553 ? 304.322 -66.672 153.520 1.00 48.89 547 TRP A C 1
ATOM 4192 O O . TRP A 1 553 ? 305.276 -66.527 152.749 1.00 49.04 547 TRP A O 1
ATOM 4203 N N . LYS A 1 554 ? 304.076 -67.820 154.140 1.00 49.34 548 LYS A N 1
ATOM 4204 C CA . LYS A 1 554 ? 304.916 -68.976 153.868 1.00 49.25 548 LYS A CA 1
ATOM 4205 C C . LYS A 1 554 ? 304.586 -69.372 152.437 1.00 48.26 548 LYS A C 1
ATOM 4206 O O . LYS A 1 554 ? 305.466 -69.725 151.656 1.00 48.17 548 LYS A O 1
ATOM 4212 N N . MET A 1 555 ? 303.303 -69.292 152.098 1.00 47.94 549 MET A N 1
ATOM 4213 C CA . MET A 1 555 ? 302.845 -69.640 150.760 1.00 47.88 549 MET A CA 1
ATOM 4214 C C . MET A 1 555 ? 303.414 -68.685 149.719 1.00 47.82 549 MET A C 1
ATOM 4215 O O . MET A 1 555 ? 303.858 -69.113 148.649 1.00 48.14 549 MET A O 1
ATOM 4220 N N . LYS A 1 556 ? 303.397 -67.391 150.026 1.00 45.60 550 LYS A N 1
ATOM 4221 C CA . LYS A 1 556 ? 303.914 -66.405 149.089 1.00 43.07 550 LYS A CA 1
ATOM 4222 C C . LYS A 1 556 ? 305.417 -66.572 148.924 1.00 41.88 550 LYS A C 1
ATOM 4223 O O . LYS A 1 556 ? 305.951 -66.412 147.823 1.00 41.63 550 LYS A O 1
ATOM 4229 N N . LEU A 1 557 ? 306.091 -66.915 150.020 1.00 40.87 551 LEU A N 1
ATOM 4230 C CA . LEU A 1 557 ? 307.535 -67.149 150.009 1.00 37.85 551 LEU A CA 1
ATOM 4231 C C . LEU A 1 557 ? 307.837 -68.377 149.134 1.00 36.50 551 LEU A C 1
ATOM 4232 O O . LEU A 1 557 ? 308.686 -68.329 148.225 1.00 35.31 551 LEU A O 1
ATOM 4237 N N . ALA A 1 558 ? 307.128 -69.471 149.413 1.00 34.68 552 ALA A N 1
ATOM 4238 C CA . ALA A 1 558 ? 307.276 -70.719 148.666 1.00 33.89 552 ALA A CA 1
ATOM 4239 C C . ALA A 1 558 ? 307.205 -70.468 147.156 1.00 35.27 552 ALA A C 1
ATOM 4240 O O . ALA A 1 558 ? 308.088 -70.890 146.394 1.00 38.39 552 ALA A O 1
ATOM 4242 N N . LEU A 1 559 ? 306.159 -69.766 146.730 1.00 33.60 553 LEU A N 1
ATOM 4243 C CA . LEU A 1 559 ? 305.965 -69.460 145.326 1.00 32.17 553 LEU A CA 1
ATOM 4244 C C . LEU A 1 559 ? 306.992 -68.465 144.803 1.00 32.54 553 LEU A C 1
ATOM 4245 O O . LEU A 1 559 ? 307.326 -68.475 143.615 1.00 33.67 553 LEU A O 1
ATOM 4250 N N . ALA A 1 560 ? 307.501 -67.600 145.671 1.00 32.73 554 ALA A N 1
ATOM 4251 C CA . ALA A 1 560 ? 308.517 -66.652 145.230 1.00 33.19 554 ALA A CA 1
ATOM 4252 C C . ALA A 1 560 ? 309.826 -67.411 144.974 1.00 34.60 554 ALA A C 1
ATOM 4253 O O . ALA A 1 560 ? 310.523 -67.162 143.978 1.00 32.63 554 ALA A O 1
ATOM 4255 N N . ARG A 1 561 ? 310.158 -68.345 145.866 1.00 34.78 555 ARG A N 1
ATOM 4256 C CA . ARG A 1 561 ? 311.376 -69.134 145.687 1.00 35.86 555 ARG A CA 1
ATOM 4257 C C . ARG A 1 561 ? 311.249 -69.945 144.415 1.00 35.65 555 ARG A C 1
ATOM 4258 O O . ARG A 1 561 ? 312.234 -70.148 143.699 1.00 35.50 555 ARG A O 1
ATOM 4266 N N . ALA A 1 562 ? 310.034 -70.427 144.149 1.00 34.75 556 ALA A N 1
ATOM 4267 C CA . ALA A 1 562 ? 309.779 -71.238 142.959 1.00 35.78 556 ALA A CA 1
ATOM 4268 C C . ALA A 1 562 ? 310.055 -70.454 141.682 1.00 35.91 556 ALA A C 1
ATOM 4269 O O . ALA A 1 562 ? 310.483 -71.028 140.683 1.00 35.28 556 ALA A O 1
ATOM 4271 N N . VAL A 1 563 ? 309.818 -69.143 141.712 1.00 35.73 557 VAL A N 1
ATOM 4272 C CA . VAL A 1 563 ? 310.087 -68.327 140.533 1.00 36.56 557 VAL A CA 1
ATOM 4273 C C . VAL A 1 563 ? 311.598 -68.196 140.363 1.00 37.60 557 VAL A C 1
ATOM 4274 O O . VAL A 1 563 ? 312.108 -68.154 139.238 1.00 38.29 557 VAL A O 1
ATOM 4278 N N . LEU A 1 564 ? 312.306 -68.142 141.488 1.00 39.24 558 LEU A N 1
ATOM 4279 C CA . LEU A 1 564 ? 313.757 -68.021 141.488 1.00 40.10 558 LEU A CA 1
ATOM 4280 C C . LEU A 1 564 ? 314.407 -69.299 140.977 1.00 42.70 558 LEU A C 1
ATOM 4281 O O . LEU A 1 564 ? 315.448 -69.250 140.327 1.00 42.00 558 LEU A O 1
ATOM 4286 N N . ARG A 1 565 ? 313.806 -70.449 141.268 1.00 45.32 559 ARG A N 1
ATOM 4287 C CA . ARG A 1 565 ? 314.385 -71.693 140.779 1.00 47.35 559 ARG A CA 1
ATOM 4288 C C . ARG A 1 565 ? 313.975 -71.846 139.329 1.00 47.54 559 ARG A C 1
ATOM 4289 O O . ARG A 1 565 ? 314.525 -72.678 138.612 1.00 47.89 559 ARG A O 1
ATOM 4297 N N . ASN A 1 566 ? 313.016 -71.020 138.905 1.00 47.38 560 ASN A N 1
ATOM 4298 C CA . ASN A 1 566 ? 312.511 -71.038 137.536 1.00 47.07 560 ASN A CA 1
ATOM 4299 C C . ASN A 1 566 ? 311.745 -72.323 137.275 1.00 46.22 560 ASN A C 1
ATOM 4300 O O . ASN A 1 566 ? 311.972 -73.020 136.290 1.00 46.66 560 ASN A O 1
ATOM 4305 N N . ALA A 1 567 ? 310.829 -72.640 138.174 1.00 44.61 561 ALA A N 1
ATOM 4306 C CA . ALA A 1 567 ? 310.044 -73.846 138.034 1.00 43.89 561 ALA A CA 1
ATOM 4307 C C . ALA A 1 567 ? 309.282 -73.868 136.714 1.00 43.70 561 ALA A C 1
ATOM 4308 O O . ALA A 1 567 ? 309.035 -72.824 136.116 1.00 45.15 561 ALA A O 1
ATOM 4310 N N . ASP A 1 568 ? 308.932 -75.072 136.269 1.00 41.58 562 ASP A N 1
ATOM 4311 C CA . ASP A 1 568 ? 308.138 -75.277 135.063 1.00 40.02 562 ASP A CA 1
ATOM 4312 C C . ASP A 1 568 ? 306.806 -75.853 135.564 1.00 39.11 562 ASP A C 1
ATOM 4313 O O . ASP A 1 568 ? 305.756 -75.655 134.955 1.00 40.90 562 ASP A O 1
ATOM 4318 N N . ILE A 1 569 ? 306.864 -76.576 136.681 1.00 36.70 563 ILE A N 1
ATOM 4319 C CA . ILE A 1 569 ? 305.672 -77.177 137.277 1.00 33.29 563 ILE A CA 1
ATOM 4320 C C . ILE A 1 569 ? 305.620 -76.931 138.773 1.00 33.86 563 ILE A C 1
ATOM 4321 O O . ILE A 1 569 ? 306.604 -77.185 139.476 1.00 34.24 563 ILE A O 1
ATOM 4326 N N . LEU A 1 570 ? 304.470 -76.455 139.254 1.00 32.01 564 LEU A N 1
ATOM 4327 C CA . LEU A 1 570 ? 304.270 -76.218 140.677 1.00 31.04 564 LEU A CA 1
ATOM 4328 C C . LEU A 1 570 ? 303.416 -77.366 141.176 1.00 30.93 564 LEU A C 1
ATOM 4329 O O . LEU A 1 570 ? 302.357 -77.636 140.612 1.00 32.43 564 LEU A O 1
ATOM 4334 N N . LEU A 1 571 ? 303.869 -78.060 142.214 1.00 30.11 565 LEU A N 1
ATOM 4335 C CA . LEU A 1 571 ? 303.086 -79.171 142.758 1.00 29.78 565 LEU A CA 1
ATOM 4336 C C . LEU A 1 571 ? 302.566 -78.716 144.111 1.00 31.59 565 LEU A C 1
ATOM 4337 O O . LEU A 1 571 ? 303.359 -78.364 144.985 1.00 32.08 565 LEU A O 1
ATOM 4342 N N . LEU A 1 572 ? 301.244 -78.708 144.271 1.00 32.22 566 LEU A N 1
ATOM 4343 C CA . LEU A 1 572 ? 300.609 -78.270 145.509 1.00 33.22 566 LEU A CA 1
ATOM 4344 C C . LEU A 1 572 ? 299.748 -79.367 146.107 1.00 34.83 566 LEU A C 1
ATOM 4345 O O . LEU A 1 572 ? 298.928 -79.969 145.414 1.00 37.52 566 LEU A O 1
ATOM 4350 N N . ASP A 1 573 ? 299.923 -79.600 147.405 1.00 36.35 567 ASP A N 1
ATOM 4351 C CA . ASP A 1 573 ? 299.182 -80.631 148.140 1.00 37.00 567 ASP A CA 1
ATOM 4352 C C . ASP A 1 573 ? 298.388 -79.938 149.264 1.00 36.70 567 ASP A C 1
ATOM 4353 O O . ASP A 1 573 ? 298.982 -79.483 150.241 1.00 36.31 567 ASP A O 1
ATOM 4358 N N . GLU A 1 574 ? 297.063 -79.865 149.135 1.00 36.66 568 GLU A N 1
ATOM 4359 C CA . GLU A 1 574 ? 296.224 -79.193 150.141 1.00 37.70 568 GLU A CA 1
ATOM 4360 C C . GLU A 1 574 ? 296.784 -77.802 150.449 1.00 38.32 568 GLU A C 1
ATOM 4361 O O . GLU A 1 574 ? 297.039 -77.479 151.605 1.00 36.02 568 GLU A O 1
ATOM 4367 N N . PRO A 1 575 ? 296.964 -76.959 149.417 1.00 40.35 569 PRO A N 1
ATOM 4368 C CA . PRO A 1 575 ? 297.506 -75.604 149.565 1.00 40.66 569 PRO A CA 1
ATOM 4369 C C . PRO A 1 575 ? 296.630 -74.551 150.239 1.00 42.95 569 PRO A C 1
ATOM 4370 O O . PRO A 1 575 ? 297.135 -73.504 150.649 1.00 44.66 569 PRO A O 1
ATOM 4374 N N . THR A 1 576 ? 295.333 -74.811 150.364 1.00 44.17 570 THR A N 1
ATOM 4375 C CA . THR A 1 576 ? 294.454 -73.828 150.981 1.00 45.98 570 THR A CA 1
ATOM 4376 C C . THR A 1 576 ? 294.410 -73.952 152.484 1.00 49.06 570 THR A C 1
ATOM 4377 O O . THR A 1 576 ? 293.735 -73.174 153.156 1.00 51.21 570 THR A O 1
ATOM 4381 N N . ASN A 1 577 ? 295.127 -74.927 153.025 1.00 51.70 571 ASN A N 1
ATOM 4382 C CA . ASN A 1 577 ? 295.139 -75.095 154.470 1.00 54.49 571 ASN A CA 1
ATOM 4383 C C . ASN A 1 577 ? 295.809 -73.924 155.168 1.00 54.05 571 ASN A C 1
ATOM 4384 O O . ASN A 1 577 ? 296.780 -73.359 154.661 1.00 53.66 571 ASN A O 1
ATOM 4389 N N . HIS A 1 578 ? 295.273 -73.561 156.329 1.00 54.19 572 HIS A N 1
ATOM 4390 C CA . HIS A 1 578 ? 295.808 -72.458 157.121 1.00 55.60 572 HIS A CA 1
ATOM 4391 C C . HIS A 1 578 ? 295.808 -71.152 156.324 1.00 55.27 572 HIS A C 1
ATOM 4392 O O . HIS A 1 578 ? 296.601 -70.244 156.604 1.00 57.50 572 HIS A O 1
ATOM 4399 N N . LEU A 1 579 ? 294.929 -71.058 155.331 1.00 52.64 573 LEU A N 1
ATOM 4400 C CA . LEU A 1 579 ? 294.846 -69.860 154.501 1.00 49.75 573 LEU A CA 1
ATOM 4401 C C . LEU A 1 579 ? 293.484 -69.202 154.640 1.00 48.98 573 LEU A C 1
ATOM 4402 O O . LEU A 1 579 ? 292.459 -69.854 154.433 1.00 48.55 573 LEU A O 1
ATOM 4407 N N . ASP A 1 580 ? 293.465 -67.918 154.998 1.00 48.36 574 ASP A N 1
ATOM 4408 C CA . ASP A 1 580 ? 292.193 -67.207 155.140 1.00 48.38 574 ASP A CA 1
ATOM 4409 C C . ASP A 1 580 ? 291.593 -66.973 153.756 1.00 46.40 574 ASP A C 1
ATOM 4410 O O . ASP A 1 580 ? 292.257 -67.197 152.747 1.00 46.84 574 ASP A O 1
ATOM 4415 N N . THR A 1 581 ? 290.349 -66.515 153.697 1.00 44.40 575 THR A N 1
ATOM 4416 C CA . THR A 1 581 ? 289.708 -66.306 152.404 1.00 43.78 575 THR A CA 1
ATOM 4417 C C . THR A 1 581 ? 290.499 -65.363 151.479 1.00 42.59 575 THR A C 1
ATOM 4418 O O . THR A 1 581 ? 290.664 -65.647 150.293 1.00 42.56 575 THR A O 1
ATOM 4422 N N . VAL A 1 582 ? 291.013 -64.263 152.020 1.00 40.96 576 VAL A N 1
ATOM 4423 C CA . VAL A 1 582 ? 291.778 -63.311 151.213 1.00 39.37 576 VAL A CA 1
ATOM 4424 C C . VAL A 1 582 ? 293.012 -63.967 150.564 1.00 38.05 576 VAL A C 1
ATOM 4425 O O . VAL A 1 582 ? 293.320 -63.713 149.395 1.00 35.75 576 VAL A O 1
ATOM 4429 N N . ASN A 1 583 ? 293.718 -64.801 151.327 1.00 37.51 577 ASN A N 1
ATOM 4430 C CA . ASN A 1 583 ? 294.899 -65.501 150.814 1.00 35.60 577 ASN A CA 1
ATOM 4431 C C . ASN A 1 583 ? 294.506 -66.563 149.792 1.00 34.43 577 ASN A C 1
ATOM 4432 O O . ASN A 1 583 ? 295.197 -66.760 148.802 1.00 33.47 577 ASN A O 1
ATOM 4437 N N . VAL A 1 584 ? 293.403 -67.260 150.026 1.00 33.84 578 VAL A N 1
ATOM 4438 C CA . VAL A 1 584 ? 292.989 -68.264 149.069 1.00 34.08 578 VAL A CA 1
ATOM 4439 C C . VAL A 1 584 ? 292.683 -67.580 147.753 1.00 34.60 578 VAL A C 1
ATOM 4440 O O . VAL A 1 584 ? 293.042 -68.076 146.689 1.00 36.08 578 VAL A O 1
ATOM 4444 N N . ALA A 1 585 ? 292.022 -66.433 147.823 1.00 35.06 579 ALA A N 1
ATOM 4445 C CA . ALA A 1 585 ? 291.683 -65.693 146.608 1.00 35.83 579 ALA A CA 1
ATOM 4446 C C . ALA A 1 585 ? 292.970 -65.201 145.949 1.00 35.31 579 ALA A C 1
ATOM 4447 O O . ALA A 1 585 ? 293.066 -65.133 144.720 1.00 37.15 579 ALA A O 1
ATOM 4449 N N . TRP A 1 586 ? 293.957 -64.874 146.779 1.00 32.94 580 TRP A N 1
ATOM 4450 C CA . TRP A 1 586 ? 295.247 -64.409 146.297 1.00 31.43 580 TRP A CA 1
ATOM 4451 C C . TRP A 1 586 ? 295.931 -65.530 145.501 1.00 32.87 580 TRP A C 1
ATOM 4452 O O . TRP A 1 586 ? 296.504 -65.300 144.433 1.00 32.05 580 TRP A O 1
ATOM 4463 N N . LEU A 1 587 ? 295.859 -66.745 146.039 1.00 33.86 581 LEU A N 1
ATOM 4464 C CA . LEU A 1 587 ? 296.462 -67.925 145.429 1.00 33.49 581 LEU A CA 1
ATOM 4465 C C . LEU A 1 587 ? 295.755 -68.357 144.154 1.00 33.72 581 LEU A C 1
ATOM 4466 O O . LEU A 1 587 ? 296.398 -68.733 143.174 1.00 34.31 581 LEU A O 1
ATOM 4471 N N . VAL A 1 588 ? 294.427 -68.327 144.180 1.00 33.54 582 VAL A N 1
ATOM 4472 C CA . VAL A 1 588 ? 293.636 -68.712 143.020 1.00 31.96 582 VAL A CA 1
ATOM 4473 C C . VAL A 1 588 ? 294.018 -67.785 141.887 1.00 32.58 582 VAL A C 1
ATOM 4474 O O . VAL A 1 588 ? 294.180 -68.207 140.741 1.00 31.94 582 VAL A O 1
ATOM 4478 N N . ASN A 1 589 ? 294.183 -66.513 142.224 1.00 32.33 583 ASN A N 1
ATOM 4479 C CA . ASN A 1 589 ? 294.534 -65.518 141.235 1.00 31.98 583 ASN A CA 1
ATOM 4480 C C . ASN A 1 589 ? 295.946 -65.745 140.697 1.00 33.20 583 ASN A C 1
ATOM 4481 O O . ASN A 1 589 ? 296.159 -65.755 139.483 1.00 33.13 583 ASN A O 1
ATOM 4486 N N . TYR A 1 590 ? 296.904 -65.935 141.604 1.00 34.13 584 TYR A N 1
ATOM 4487 C CA . TYR A 1 590 ? 298.302 -66.137 141.220 1.00 33.96 584 TYR A CA 1
ATOM 4488 C C . TYR A 1 590 ? 298.503 -67.362 140.337 1.00 33.89 584 TYR A C 1
ATOM 4489 O O . TYR A 1 590 ? 299.225 -67.317 139.330 1.00 33.36 584 TYR A O 1
ATOM 4498 N N . LEU A 1 591 ? 297.876 -68.464 140.712 1.00 31.94 585 LEU A N 1
ATOM 4499 C CA . LEU A 1 591 ? 298.025 -69.660 139.918 1.00 31.93 585 LEU A CA 1
ATOM 4500 C C . LEU A 1 591 ? 297.395 -69.459 138.536 1.00 32.12 585 LEU A C 1
ATOM 4501 O O . LEU A 1 591 ? 297.932 -69.934 137.548 1.00 32.08 585 LEU A O 1
ATOM 4506 N N . ASN A 1 592 ? 296.274 -68.743 138.457 1.00 32.05 586 ASN A N 1
ATOM 4507 C CA . ASN A 1 592 ? 295.624 -68.534 137.167 1.00 32.08 586 ASN A CA 1
ATOM 4508 C C . ASN A 1 592 ? 296.349 -67.539 136.270 1.00 33.34 586 ASN A C 1
ATOM 4509 O O . ASN A 1 592 ? 295.993 -67.396 135.105 1.00 32.25 586 ASN A O 1
ATOM 4514 N N . THR A 1 593 ? 297.373 -66.869 136.788 1.00 33.40 587 THR A N 1
ATOM 4515 C CA . THR A 1 593 ? 298.072 -65.878 135.982 1.00 32.97 587 THR A CA 1
ATOM 4516 C C . THR A 1 593 ? 299.597 -65.987 135.957 1.00 34.66 587 THR A C 1
ATOM 4517 O O . THR A 1 593 ? 300.260 -65.212 135.265 1.00 33.86 587 THR A O 1
ATOM 4521 N N . CYS A 1 594 ? 300.162 -66.934 136.703 1.00 35.41 588 CYS A N 1
ATOM 4522 C CA . CYS A 1 594 ? 301.619 -67.085 136.741 1.00 34.73 588 CYS A CA 1
ATOM 4523 C C . CYS A 1 594 ? 302.226 -67.641 135.444 1.00 35.26 588 CYS A C 1
ATOM 4524 O O . CYS A 1 594 ? 303.439 -67.551 135.244 1.00 35.52 588 CYS A O 1
ATOM 4527 N N . GLY A 1 595 ? 301.392 -68.218 134.575 1.00 34.93 589 GLY A N 1
ATOM 4528 C CA . GLY A 1 595 ? 301.876 -68.750 133.309 1.00 34.64 589 GLY A CA 1
ATOM 4529 C C . GLY A 1 595 ? 302.520 -70.121 133.379 1.00 37.19 589 GLY A C 1
ATOM 4530 O O . GLY A 1 595 ? 302.735 -70.762 132.357 1.00 37.65 589 GLY A O 1
ATOM 4531 N N . ILE A 1 596 ? 302.831 -70.573 134.590 1.00 38.87 590 ILE A N 1
ATOM 4532 C CA . ILE A 1 596 ? 303.453 -71.873 134.798 1.00 39.11 590 ILE A CA 1
ATOM 4533 C C . ILE A 1 596 ? 302.392 -72.933 135.062 1.00 38.22 590 ILE A C 1
ATOM 4534 O O . ILE A 1 596 ? 301.293 -72.625 135.523 1.00 37.48 590 ILE A O 1
ATOM 4539 N N . THR A 1 597 ? 302.728 -74.180 134.753 1.00 38.74 591 THR A N 1
ATOM 4540 C CA . THR A 1 597 ? 301.829 -75.311 134.974 1.00 37.83 591 THR A CA 1
ATOM 4541 C C . THR A 1 597 ? 301.812 -75.677 136.449 1.00 38.47 591 THR A C 1
ATOM 4542 O O . THR A 1 597 ? 302.797 -75.494 137.166 1.00 38.85 591 THR A O 1
ATOM 4546 N N . SER A 1 598 ? 300.687 -76.206 136.902 1.00 36.93 592 SER A N 1
ATOM 4547 C CA . SER A 1 598 ? 300.567 -76.592 138.287 1.00 35.30 592 SER A CA 1
ATOM 4548 C C . SER A 1 598 ? 299.666 -77.797 138.404 1.00 35.61 592 SER A C 1
ATOM 4549 O O . SER A 1 598 ? 298.711 -77.949 137.640 1.00 36.71 592 SER A O 1
ATOM 4552 N N . ILE A 1 599 ? 299.989 -78.664 139.355 1.00 33.96 593 ILE A N 1
ATOM 4553 C CA . ILE A 1 599 ? 299.191 -79.851 139.600 1.00 32.90 593 ILE A CA 1
ATOM 4554 C C . ILE A 1 599 ? 298.731 -79.679 141.044 1.00 32.83 593 ILE A C 1
ATOM 4555 O O . ILE A 1 599 ? 299.533 -79.357 141.921 1.00 33.46 593 ILE A O 1
ATOM 4560 N N . THR A 1 600 ? 297.446 -79.877 141.300 1.00 31.87 594 THR A N 1
ATOM 4561 C CA . THR A 1 600 ? 296.944 -79.675 142.644 1.00 33.12 594 THR A CA 1
ATOM 4562 C C . THR A 1 600 ? 296.041 -80.772 143.181 1.00 33.60 594 THR A C 1
ATOM 4563 O O . THR A 1 600 ? 295.227 -81.342 142.453 1.00 34.15 594 THR A O 1
ATOM 4567 N N . ILE A 1 601 ? 296.211 -81.054 144.470 1.00 32.61 595 ILE A N 1
ATOM 4568 C CA . ILE A 1 601 ? 295.403 -82.026 145.200 1.00 31.71 595 ILE A CA 1
ATOM 4569 C C . ILE A 1 601 ? 294.682 -81.148 146.226 1.00 34.47 595 ILE A C 1
ATOM 4570 O O . ILE A 1 601 ? 295.313 -80.297 146.850 1.00 35.40 595 ILE A O 1
ATOM 4575 N N . SER A 1 602 ? 293.383 -81.322 146.422 1.00 36.37 596 SER A N 1
ATOM 4576 C CA . SER A 1 602 ? 292.720 -80.485 147.409 1.00 39.64 596 SER A CA 1
ATOM 4577 C C . SER A 1 602 ? 291.291 -80.894 147.686 1.00 41.30 596 SER A C 1
ATOM 4578 O O . SER A 1 602 ? 290.500 -81.030 146.755 1.00 42.45 596 SER A O 1
ATOM 4581 N N . HIS A 1 603 ? 290.975 -81.082 148.971 1.00 42.46 597 HIS A N 1
ATOM 4582 C CA . HIS A 1 603 ? 289.631 -81.447 149.416 1.00 43.21 597 HIS A CA 1
ATOM 4583 C C . HIS A 1 603 ? 288.654 -80.299 149.162 1.00 43.42 597 HIS A C 1
ATOM 4584 O O . HIS A 1 603 ? 287.449 -80.458 149.350 1.00 44.08 597 HIS A O 1
ATOM 4591 N N . ASP A 1 604 ? 289.178 -79.144 148.753 1.00 43.04 598 ASP A N 1
ATOM 4592 C CA . ASP A 1 604 ? 288.358 -77.957 148.494 1.00 43.01 598 ASP A CA 1
ATOM 4593 C C . ASP A 1 604 ? 287.890 -77.915 147.045 1.00 41.33 598 ASP A C 1
ATOM 4594 O O . ASP A 1 604 ? 288.556 -77.323 146.202 1.00 42.52 598 ASP A O 1
ATOM 4599 N N . SER A 1 605 ? 286.739 -78.510 146.758 1.00 39.38 599 SER A N 1
ATOM 4600 C CA . SER A 1 605 ? 286.234 -78.554 145.386 1.00 38.96 599 SER A CA 1
ATOM 4601 C C . SER A 1 605 ? 286.091 -77.178 144.701 1.00 37.19 599 SER A C 1
ATOM 4602 O O . SER A 1 605 ? 286.379 -77.046 143.515 1.00 33.56 599 SER A O 1
ATOM 4605 N N . VAL A 1 606 ? 285.649 -76.166 145.446 1.00 36.21 600 VAL A N 1
ATOM 4606 C CA . VAL A 1 606 ? 285.491 -74.821 144.899 1.00 34.96 600 VAL A CA 1
ATOM 4607 C C . VAL A 1 606 ? 286.864 -74.308 144.464 1.00 34.27 600 VAL A C 1
ATOM 4608 O O . VAL A 1 606 ? 287.010 -73.727 143.382 1.00 34.10 600 VAL A O 1
ATOM 4612 N N . PHE A 1 607 ? 287.872 -74.526 145.305 1.00 31.93 601 PHE A N 1
ATOM 4613 C CA . PHE A 1 607 ? 289.216 -74.082 144.971 1.00 31.93 601 PHE A CA 1
ATOM 4614 C C . PHE A 1 607 ? 289.703 -74.795 143.705 1.00 32.41 601 PHE A C 1
ATOM 4615 O O . PHE A 1 607 ? 290.417 -74.217 142.888 1.00 31.77 601 PHE A O 1
ATOM 4623 N N . LEU A 1 608 ? 289.329 -76.061 143.551 1.00 33.36 602 LEU A N 1
ATOM 4624 C CA . LEU A 1 608 ? 289.721 -76.810 142.366 1.00 34.75 602 LEU A CA 1
ATOM 4625 C C . LEU A 1 608 ? 289.013 -76.198 141.155 1.00 34.83 602 LEU A C 1
ATOM 4626 O O . LEU A 1 608 ? 289.599 -76.071 140.085 1.00 35.86 602 LEU A O 1
ATOM 4631 N N . ASP A 1 609 ? 287.758 -75.801 141.342 1.00 35.41 603 ASP A N 1
ATOM 4632 C CA . ASP A 1 609 ? 286.968 -75.209 140.271 1.00 36.30 603 ASP A CA 1
ATOM 4633 C C . ASP A 1 609 ? 287.486 -73.861 139.770 1.00 35.98 603 ASP A C 1
ATOM 4634 O O . ASP A 1 609 ? 287.280 -73.511 138.612 1.00 35.63 603 ASP A O 1
ATOM 4639 N N . ASN A 1 610 ? 288.165 -73.114 140.632 1.00 34.95 604 ASN A N 1
ATOM 4640 C CA . ASN A 1 610 ? 288.681 -71.800 140.260 1.00 35.04 604 ASN A CA 1
ATOM 4641 C C . ASN A 1 610 ? 290.076 -71.839 139.648 1.00 36.28 604 ASN A C 1
ATOM 4642 O O . ASN A 1 610 ? 290.500 -70.903 138.974 1.00 36.08 604 ASN A O 1
ATOM 4647 N N . VAL A 1 611 ? 290.772 -72.947 139.862 1.00 37.32 605 VAL A N 1
ATOM 4648 C CA . VAL A 1 611 ? 292.130 -73.116 139.374 1.00 36.72 605 VAL A CA 1
ATOM 4649 C C . VAL A 1 611 ? 292.312 -74.138 138.245 1.00 37.32 605 VAL A C 1
ATOM 4650 O O . VAL A 1 611 ? 292.916 -73.852 137.207 1.00 37.98 605 VAL A O 1
ATOM 4654 N N . CYS A 1 612 ? 291.783 -75.333 138.462 1.00 36.79 606 CYS A N 1
ATOM 4655 C CA . CYS A 1 612 ? 291.939 -76.432 137.521 1.00 36.82 606 CYS A CA 1
ATOM 4656 C C . CYS A 1 612 ? 291.268 -76.298 136.164 1.00 36.41 606 CYS A C 1
ATOM 4657 O O . CYS A 1 612 ? 290.185 -75.727 136.045 1.00 39.67 606 CYS A O 1
ATOM 4660 N N . GLU A 1 613 ? 291.927 -76.845 135.145 1.00 35.29 607 GLU A N 1
ATOM 4661 C CA . GLU A 1 613 ? 291.416 -76.862 133.777 1.00 35.14 607 GLU A CA 1
ATOM 4662 C C . GLU A 1 613 ? 291.182 -78.316 133.394 1.00 34.57 607 GLU A C 1
ATOM 4663 O O . GLU A 1 613 ? 290.307 -78.630 132.602 1.00 33.65 607 GLU A O 1
ATOM 4669 N N . TYR A 1 614 ? 291.993 -79.198 133.964 1.00 35.53 608 TYR A N 1
ATOM 4670 C CA . TYR A 1 614 ? 291.897 -80.634 133.704 1.00 34.66 608 TYR A CA 1
ATOM 4671 C C . TYR A 1 614 ? 291.891 -81.367 135.034 1.00 32.67 608 TYR A C 1
ATOM 4672 O O . TYR A 1 614 ? 292.318 -80.821 136.043 1.00 30.02 608 TYR A O 1
ATOM 4681 N N . ILE A 1 615 ? 291.396 -82.596 135.032 1.00 30.97 609 ILE A N 1
ATOM 4682 C CA . ILE A 1 615 ? 291.401 -83.393 136.239 1.00 31.80 609 ILE A CA 1
ATOM 4683 C C . ILE A 1 615 ? 291.989 -84.761 135.934 1.00 33.03 609 ILE A C 1
ATOM 4684 O O . ILE A 1 615 ? 291.556 -85.447 135.012 1.00 34.50 609 ILE A O 1
ATOM 4689 N N . ILE A 1 616 ? 293.006 -85.150 136.684 1.00 33.48 610 ILE A N 1
ATOM 4690 C CA . ILE A 1 616 ? 293.582 -86.466 136.493 1.00 34.46 610 ILE A CA 1
ATOM 4691 C C . ILE A 1 616 ? 292.929 -87.294 137.599 1.00 35.20 610 ILE A C 1
ATOM 4692 O O . ILE A 1 616 ? 293.164 -87.055 138.783 1.00 36.18 610 ILE A O 1
ATOM 4697 N N . ASN A 1 617 ? 292.079 -88.238 137.204 1.00 34.63 611 ASN A N 1
ATOM 4698 C CA . ASN A 1 617 ? 291.351 -89.078 138.149 1.00 34.91 611 ASN A CA 1
ATOM 4699 C C . ASN A 1 617 ? 291.922 -90.494 138.248 1.00 36.14 611 ASN A C 1
ATOM 4700 O O . ASN A 1 617 ? 292.431 -91.033 137.267 1.00 33.72 611 ASN A O 1
ATOM 4705 N N . TYR A 1 618 ? 291.840 -91.083 139.440 1.00 36.47 612 TYR A N 1
ATOM 4706 C CA . TYR A 1 618 ? 292.292 -92.453 139.646 1.00 38.41 612 TYR A CA 1
ATOM 4707 C C . TYR A 1 618 ? 291.084 -93.350 139.404 1.00 39.75 612 TYR A C 1
ATOM 4708 O O . TYR A 1 618 ? 290.032 -93.158 140.009 1.00 39.14 612 TYR A O 1
ATOM 4717 N N . GLU A 1 619 ? 291.235 -94.313 138.505 1.00 41.39 613 GLU A N 1
ATOM 4718 C CA . GLU A 1 619 ? 290.175 -95.265 138.196 1.00 43.03 613 GLU A CA 1
ATOM 4719 C C . GLU A 1 619 ? 290.890 -96.604 138.198 1.00 44.02 613 GLU A C 1
ATOM 4720 O O . GLU A 1 619 ? 291.458 -97.032 137.185 1.00 43.69 613 GLU A O 1
ATOM 4726 N N . GLY A 1 620 ? 290.875 -97.255 139.357 1.00 44.59 614 GLY A N 1
ATOM 4727 C CA . GLY A 1 620 ? 291.589 -98.505 139.493 1.00 44.89 614 GLY A CA 1
ATOM 4728 C C . GLY A 1 620 ? 293.058 -98.117 139.584 1.00 46.10 614 GLY A C 1
ATOM 4729 O O . GLY A 1 620 ? 293.409 -97.157 140.280 1.00 45.87 614 GLY A O 1
ATOM 4730 N N . LEU A 1 621 ? 293.916 -98.841 138.873 1.00 46.06 615 LEU A N 1
ATOM 4731 C CA . LEU A 1 621 ? 295.344 -98.560 138.879 1.00 45.43 615 LEU A CA 1
ATOM 4732 C C . LEU A 1 621 ? 295.690 -97.832 137.594 1.00 44.43 615 LEU A C 1
ATOM 4733 O O . LEU A 1 621 ? 296.774 -98.016 137.034 1.00 43.75 615 LEU A O 1
ATOM 4738 N N . LYS A 1 622 ? 294.757 -97.007 137.128 1.00 42.92 616 LYS A N 1
ATOM 4739 C CA . LYS A 1 622 ? 294.949 -96.237 135.901 1.00 42.36 616 LYS A CA 1
ATOM 4740 C C . LYS A 1 622 ? 294.660 -94.751 136.108 1.00 40.69 616 LYS A C 1
ATOM 4741 O O . LYS A 1 622 ? 293.792 -94.394 136.900 1.00 41.21 616 LYS A O 1
ATOM 4747 N N . LEU A 1 623 ? 295.383 -93.887 135.401 1.00 39.31 617 LEU A N 1
ATOM 4748 C CA . LEU A 1 623 ? 295.140 -92.447 135.489 1.00 39.40 617 LEU A CA 1
ATOM 4749 C C . LEU A 1 623 ? 294.330 -91.996 134.276 1.00 39.55 617 LEU A C 1
ATOM 4750 O O . LEU A 1 623 ? 294.759 -92.177 133.137 1.00 40.74 617 LEU A O 1
ATOM 4755 N N . ARG A 1 624 ? 293.160 -91.416 134.516 1.00 40.61 618 ARG A N 1
ATOM 4756 C CA . ARG A 1 624 ? 292.306 -90.932 133.426 1.00 42.69 618 ARG A CA 1
ATOM 4757 C C . ARG A 1 624 ? 292.116 -89.413 133.470 1.00 41.75 618 ARG A C 1
ATOM 4758 O O . ARG A 1 624 ? 291.767 -88.855 134.510 1.00 41.23 618 ARG A O 1
ATOM 4766 N N . LYS A 1 625 ? 292.359 -88.747 132.346 1.00 41.18 619 LYS A N 1
ATOM 4767 C CA . LYS A 1 625 ? 292.192 -87.298 132.276 1.00 41.92 619 LYS A CA 1
ATOM 4768 C C . LYS A 1 625 ? 290.805 -86.908 131.807 1.00 41.72 619 LYS A C 1
ATOM 4769 O O . LYS A 1 625 ? 290.176 -87.606 131.011 1.00 40.79 619 LYS A O 1
ATOM 4775 N N . TYR A 1 626 ? 290.351 -85.769 132.310 1.00 42.43 620 TYR A N 1
ATOM 4776 C CA . TYR A 1 626 ? 289.055 -85.197 131.975 1.00 41.95 620 TYR A CA 1
ATOM 4777 C C . TYR A 1 626 ? 289.269 -83.695 131.793 1.00 43.30 620 TYR A C 1
ATOM 4778 O O . TYR A 1 626 ? 289.925 -83.046 132.624 1.00 42.72 620 TYR A O 1
ATOM 4787 N N . LYS A 1 627 ? 288.739 -83.151 130.699 1.00 43.49 621 LYS A N 1
ATOM 4788 C CA . LYS A 1 627 ? 288.827 -81.717 130.428 1.00 42.47 621 LYS A CA 1
ATOM 4789 C C . LYS A 1 627 ? 287.776 -81.081 131.339 1.00 41.22 621 LYS A C 1
ATOM 4790 O O . LYS A 1 627 ? 286.692 -81.635 131.504 1.00 41.37 621 LYS A O 1
ATOM 4796 N N . GLY A 1 628 ? 288.095 -79.941 131.941 1.00 39.45 622 GLY A N 1
ATOM 4797 C CA . GLY A 1 628 ? 287.142 -79.286 132.824 1.00 40.24 622 GLY A CA 1
ATOM 4798 C C . GLY A 1 628 ? 287.551 -79.277 134.290 1.00 41.43 622 GLY A C 1
ATOM 4799 O O . GLY A 1 628 ? 288.339 -80.115 134.724 1.00 42.43 622 GLY A O 1
ATOM 4800 N N . ASN A 1 629 ? 287.025 -78.329 135.062 1.00 41.06 623 ASN A N 1
ATOM 4801 C CA . ASN A 1 629 ? 287.357 -78.257 136.479 1.00 40.30 623 ASN A CA 1
ATOM 4802 C C . ASN A 1 629 ? 286.694 -79.414 137.214 1.00 39.33 623 ASN A C 1
ATOM 4803 O O . ASN A 1 629 ? 286.170 -80.331 136.590 1.00 39.19 623 ASN A O 1
ATOM 4808 N N . PHE A 1 630 ? 286.703 -79.375 138.538 1.00 39.66 624 PHE A N 1
ATOM 4809 C CA . PHE A 1 630 ? 286.124 -80.466 139.312 1.00 40.71 624 PHE A CA 1
ATOM 4810 C C . PHE A 1 630 ? 284.640 -80.751 139.060 1.00 40.73 624 PHE A C 1
ATOM 4811 O O . PHE A 1 630 ? 284.251 -81.901 138.886 1.00 40.22 624 PHE A O 1
ATOM 4819 N N . THR A 1 631 ? 283.815 -79.710 139.054 1.00 42.30 625 THR A N 1
ATOM 4820 C CA . THR A 1 631 ? 282.379 -79.872 138.846 1.00 42.96 625 THR A CA 1
ATOM 4821 C C . THR A 1 631 ? 282.092 -80.453 137.475 1.00 43.34 625 THR A C 1
ATOM 4822 O O . THR A 1 631 ? 281.310 -81.397 137.344 1.00 41.89 625 THR A O 1
ATOM 4826 N N . GLU A 1 632 ? 282.723 -79.883 136.451 1.00 44.61 626 GLU A N 1
ATOM 4827 C CA . GLU A 1 632 ? 282.550 -80.372 135.091 1.00 46.71 626 GLU A CA 1
ATOM 4828 C C . GLU A 1 632 ? 282.929 -81.852 135.089 1.00 46.63 626 GLU A C 1
ATOM 4829 O O . GLU A 1 632 ? 282.190 -82.710 134.593 1.00 46.41 626 GLU A O 1
ATOM 4835 N N . PHE A 1 633 ? 284.081 -82.136 135.682 1.00 46.31 627 PHE A N 1
ATOM 4836 C CA . PHE A 1 633 ? 284.588 -83.491 135.799 1.00 46.18 627 PHE A CA 1
ATOM 4837 C C . PHE A 1 633 ? 283.520 -84.424 136.366 1.00 46.58 627 PHE A C 1
ATOM 4838 O O . PHE A 1 633 ? 283.236 -85.474 135.792 1.00 46.68 627 PHE A O 1
ATOM 4846 N N . VAL A 1 634 ? 282.912 -84.031 137.479 1.00 46.40 628 VAL A N 1
ATOM 4847 C CA . VAL A 1 634 ? 281.894 -84.859 138.104 1.00 48.25 628 VAL A CA 1
ATOM 4848 C C . VAL A 1 634 ? 280.739 -85.247 137.169 1.00 50.10 628 VAL A C 1
ATOM 4849 O O . VAL A 1 634 ? 280.166 -86.331 137.321 1.00 50.52 628 VAL A O 1
ATOM 4853 N N . LYS A 1 635 ? 280.389 -84.378 136.215 1.00 51.08 629 LYS A N 1
ATOM 4854 C CA . LYS A 1 635 ? 279.312 -84.688 135.265 1.00 51.01 629 LYS A CA 1
ATOM 4855 C C . LYS A 1 635 ? 279.758 -85.871 134.412 1.00 50.28 629 LYS A C 1
ATOM 4856 O O . LYS A 1 635 ? 278.987 -86.794 134.138 1.00 48.77 629 LYS A O 1
ATOM 4862 N N . LYS A 1 636 ? 281.014 -85.813 133.980 1.00 48.43 630 LYS A N 1
ATOM 4863 C CA . LYS A 1 636 ? 281.594 -86.842 133.134 1.00 47.47 630 LYS A CA 1
ATOM 4864 C C . LYS A 1 636 ? 281.918 -88.152 133.849 1.00 49.01 630 LYS A C 1
ATOM 4865 O O . LYS A 1 636 ? 282.005 -89.201 133.208 1.00 50.40 630 LYS A O 1
ATOM 4871 N N . CYS A 1 637 ? 282.090 -88.101 135.166 1.00 48.84 631 CYS A N 1
ATOM 4872 C CA . CYS A 1 637 ? 282.411 -89.295 135.933 1.00 49.46 631 CYS A CA 1
ATOM 4873 C C . CYS A 1 637 ? 281.633 -89.309 137.247 1.00 51.37 631 CYS A C 1
ATOM 4874 O O . CYS A 1 637 ? 282.189 -89.080 138.316 1.00 51.03 631 CYS A O 1
ATOM 4877 N N . PRO A 1 638 ? 280.325 -89.595 137.182 1.00 53.84 632 PRO A N 1
ATOM 4878 C CA . PRO A 1 638 ? 279.476 -89.630 138.380 1.00 55.41 632 PRO A CA 1
ATOM 4879 C C . PRO A 1 638 ? 279.988 -90.507 139.528 1.00 56.03 632 PRO A C 1
ATOM 4880 O O . PRO A 1 638 ? 279.466 -90.455 140.643 1.00 54.80 632 PRO A O 1
ATOM 4884 N N . ALA A 1 639 ? 281.009 -91.311 139.259 1.00 57.92 633 ALA A N 1
ATOM 4885 C CA . ALA A 1 639 ? 281.580 -92.157 140.302 1.00 58.55 633 ALA A CA 1
ATOM 4886 C C . ALA A 1 639 ? 282.206 -91.256 141.371 1.00 59.48 633 ALA A C 1
ATOM 4887 O O . ALA A 1 639 ? 282.198 -91.584 142.555 1.00 58.72 633 ALA A O 1
ATOM 4889 N N . ALA A 1 640 ? 282.726 -90.108 140.939 1.00 60.93 634 ALA A N 1
ATOM 4890 C CA . ALA A 1 640 ? 283.384 -89.149 141.826 1.00 62.17 634 ALA A CA 1
ATOM 4891 C C . ALA A 1 640 ? 282.488 -88.426 142.828 1.00 63.79 634 ALA A C 1
ATOM 4892 O O . ALA A 1 640 ? 282.974 -87.625 143.617 1.00 62.57 634 ALA A O 1
ATOM 4894 N N . LYS A 1 641 ? 281.189 -88.689 142.802 1.00 66.95 635 LYS A N 1
ATOM 4895 C CA . LYS A 1 641 ? 280.294 -88.039 143.747 1.00 70.07 635 LYS A CA 1
ATOM 4896 C C . LYS A 1 641 ? 280.496 -88.691 145.117 1.00 72.18 635 LYS A C 1
ATOM 4897 O O . LYS A 1 641 ? 279.736 -88.450 146.048 1.00 72.74 635 LYS A O 1
ATOM 4903 N N . ALA A 1 642 ? 281.535 -89.512 145.230 1.00 74.25 636 ALA A N 1
ATOM 4904 C CA . ALA A 1 642 ? 281.835 -90.204 146.476 1.00 77.01 636 ALA A CA 1
ATOM 4905 C C . ALA A 1 642 ? 283.199 -89.842 147.045 1.00 78.95 636 ALA A C 1
ATOM 4906 O O . ALA A 1 642 ? 283.616 -90.398 148.065 1.00 79.08 636 ALA A O 1
ATOM 4908 N N . TYR A 1 643 ? 283.903 -88.930 146.381 1.00 81.09 637 TYR A N 1
ATOM 4909 C CA . TYR A 1 643 ? 285.207 -88.511 146.869 1.00 82.63 637 TYR A CA 1
ATOM 4910 C C . TYR A 1 643 ? 285.056 -87.596 148.069 1.00 84.30 637 TYR A C 1
ATOM 4911 O O . TYR A 1 643 ? 283.976 -87.075 148.354 1.00 84.26 637 TYR A O 1
ATOM 4920 N N . GLU A 1 644 ? 286.157 -87.417 148.780 1.00 86.79 638 GLU A N 1
ATOM 4921 C CA . GLU A 1 644 ? 286.159 -86.547 149.934 1.00 89.38 638 GLU A CA 1
ATOM 4922 C C . GLU A 1 644 ? 286.546 -85.151 149.447 1.00 90.41 638 GLU A C 1
ATOM 4923 O O . GLU A 1 644 ? 287.638 -84.652 149.722 1.00 91.90 638 GLU A O 1
ATOM 4929 N N . GLU A 1 645 ? 285.631 -84.543 148.695 1.00 90.92 639 GLU A N 1
ATOM 4930 C CA . GLU A 1 645 ? 285.815 -83.205 148.141 1.00 91.42 639 GLU A CA 1
ATOM 4931 C C . GLU A 1 645 ? 284.595 -82.361 148.517 1.00 92.22 639 GLU A C 1
ATOM 4932 O O . GLU A 1 645 ? 283.468 -82.721 148.189 1.00 92.89 639 GLU A O 1
ATOM 4938 N N . LEU A 1 646 ? 284.845 -81.239 149.191 1.00 92.50 640 LEU A N 1
ATOM 4939 C CA . LEU A 1 646 ? 283.818 -80.317 149.683 1.00 92.90 640 LEU A CA 1
ATOM 4940 C C . LEU A 1 646 ? 282.406 -80.465 149.107 1.00 93.61 640 LEU A C 1
ATOM 4941 O O . LEU A 1 646 ? 281.423 -80.447 149.858 1.00 93.30 640 LEU A O 1
ATOM 4946 N N . SER A 1 647 ? 282.310 -80.615 147.786 1.00 94.29 641 SER A N 1
ATOM 4947 C CA . SER A 1 647 ? 281.022 -80.763 147.100 1.00 94.48 641 SER A CA 1
ATOM 4948 C C . SER A 1 647 ? 280.189 -81.947 147.582 1.00 94.68 641 SER A C 1
ATOM 4949 O O . SER A 1 647 ? 279.028 -81.785 147.959 1.00 94.74 641 SER A O 1
ATOM 4952 N N . ASN A 1 648 ? 280.795 -83.133 147.553 1.00 95.05 642 ASN A N 1
ATOM 4953 C CA . ASN A 1 648 ? 280.147 -84.384 147.940 1.00 94.97 642 ASN A CA 1
ATOM 4954 C C . ASN A 1 648 ? 279.695 -84.497 149.403 1.00 95.19 642 ASN A C 1
ATOM 4955 O O . ASN A 1 648 ? 278.831 -85.314 149.724 1.00 95.38 642 ASN A O 1
ATOM 4960 N N . THR A 1 649 ? 280.273 -83.686 150.285 1.00 95.27 643 THR A N 1
ATOM 4961 C CA . THR A 1 649 ? 279.922 -83.725 151.705 1.00 94.59 643 THR A CA 1
ATOM 4962 C C . THR A 1 649 ? 278.438 -83.467 151.959 1.00 94.40 643 THR A C 1
ATOM 4963 O O . THR A 1 649 ? 277.930 -82.378 151.688 1.00 94.77 643 THR A O 1
ATOM 4967 N N . ASP A 1 650 ? 277.753 -84.479 152.488 1.00 93.71 644 ASP A N 1
ATOM 4968 C CA . ASP A 1 650 ? 276.326 -84.382 152.787 1.00 93.19 644 ASP A CA 1
ATOM 4969 C C . ASP A 1 650 ? 276.018 -85.094 154.104 1.00 91.68 644 ASP A C 1
ATOM 4970 O O . ASP A 1 650 ? 276.410 -86.248 154.300 1.00 92.80 644 ASP A O 1
ATOM 4975 N N . LEU A 1 651 ? 275.318 -84.404 155.000 1.00 88.80 645 LEU A N 1
ATOM 4976 C CA . LEU A 1 651 ? 274.951 -84.983 156.285 1.00 86.31 645 LEU A CA 1
ATOM 4977 C C . LEU A 1 651 ? 273.650 -84.365 156.795 1.00 83.83 645 LEU A C 1
ATOM 4978 O O . LEU A 1 651 ? 273.057 -83.512 156.133 1.00 84.26 645 LEU A O 1
ATOM 4983 N N . GLU A 1 652 ? 273.208 -84.797 157.972 1.00 79.35 646 GLU A N 1
ATOM 4984 C CA . GLU A 1 652 ? 271.964 -84.296 158.537 1.00 74.84 646 GLU A CA 1
ATOM 4985 C C . GLU A 1 652 ? 271.966 -82.787 158.764 1.00 69.47 646 GLU A C 1
ATOM 4986 O O . GLU A 1 652 ? 273.015 -82.135 158.709 1.00 69.09 646 GLU A O 1
ATOM 4992 N N . PHE A 1 653 ? 270.778 -82.239 159.003 1.00 62.17 647 PHE A N 1
ATOM 4993 C CA . PHE A 1 653 ? 270.606 -80.805 159.191 1.00 54.75 647 PHE A CA 1
ATOM 4994 C C . PHE A 1 653 ? 269.712 -80.493 160.384 1.00 51.27 647 PHE A C 1
ATOM 4995 O O . PHE A 1 653 ? 269.227 -81.395 161.055 1.00 52.32 647 PHE A O 1
ATOM 5003 N N . LYS A 1 654 ? 269.495 -79.211 160.642 1.00 47.21 648 LYS A N 1
ATOM 5004 C CA . LYS A 1 654 ? 268.670 -78.783 161.758 1.00 43.61 648 LYS A CA 1
ATOM 5005 C C . LYS A 1 654 ? 267.923 -77.561 161.308 1.00 40.33 648 LYS A C 1
ATOM 5006 O O . LYS A 1 654 ? 268.443 -76.782 160.520 1.00 40.45 648 LYS A O 1
ATOM 5012 N N . PHE A 1 655 ? 266.705 -77.385 161.796 1.00 37.36 649 PHE A N 1
ATOM 5013 C CA . PHE A 1 655 ? 265.932 -76.212 161.431 1.00 36.10 649 PHE A CA 1
ATOM 5014 C C . PHE A 1 655 ? 266.333 -75.082 162.354 1.00 34.87 649 PHE A C 1
ATOM 5015 O O . PHE A 1 655 ? 266.832 -75.314 163.444 1.00 34.20 649 PHE A O 1
ATOM 5023 N N . PRO A 1 656 ? 266.124 -73.831 161.931 1.00 35.21 650 PRO A N 1
ATOM 5024 C CA . PRO A 1 656 ? 266.532 -72.762 162.845 1.00 35.02 650 PRO A CA 1
ATOM 5025 C C . PRO A 1 656 ? 265.590 -72.595 164.040 1.00 35.51 650 PRO A C 1
ATOM 5026 O O . PRO A 1 656 ? 264.477 -73.133 164.061 1.00 35.21 650 PRO A O 1
ATOM 5030 N N . GLU A 1 657 ? 266.066 -71.857 165.036 1.00 35.71 651 GLU A N 1
ATOM 5031 C CA . GLU A 1 657 ? 265.298 -71.565 166.235 1.00 36.24 651 GLU A CA 1
ATOM 5032 C C . GLU A 1 657 ? 264.224 -70.557 165.861 1.00 34.97 651 GLU A C 1
ATOM 5033 O O . GLU A 1 657 ? 264.498 -69.566 165.190 1.00 35.79 651 GLU A O 1
ATOM 5039 N N . PRO A 1 658 ? 262.980 -70.799 166.269 1.00 35.13 652 PRO A N 1
ATOM 5040 C CA . PRO A 1 658 ? 261.961 -69.807 165.898 1.00 35.29 652 PRO A CA 1
ATOM 5041 C C . PRO A 1 658 ? 262.184 -68.435 166.555 1.00 37.78 652 PRO A C 1
ATOM 5042 O O . PRO A 1 658 ? 262.617 -68.345 167.708 1.00 37.94 652 PRO A O 1
ATOM 5046 N N . GLY A 1 659 ? 261.898 -67.372 165.804 1.00 39.96 653 GLY A N 1
ATOM 5047 C CA . GLY A 1 659 ? 262.071 -66.016 166.302 1.00 39.54 653 GLY A CA 1
ATOM 5048 C C . GLY A 1 659 ? 261.333 -65.755 167.599 1.00 40.71 653 GLY A C 1
ATOM 5049 O O . GLY A 1 659 ? 260.204 -66.202 167.790 1.00 41.09 653 GLY A O 1
ATOM 5050 N N . TYR A 1 660 ? 261.982 -65.031 168.498 1.00 42.36 654 TYR A N 1
ATOM 5051 C CA . TYR A 1 660 ? 261.398 -64.704 169.789 1.00 46.01 654 TYR A CA 1
ATOM 5052 C C . TYR A 1 660 ? 259.994 -64.103 169.677 1.00 46.86 654 TYR A C 1
ATOM 5053 O O . TYR A 1 660 ? 259.736 -63.245 168.837 1.00 44.61 654 TYR A O 1
ATOM 5062 N N . LEU A 1 661 ? 259.094 -64.577 170.534 1.00 49.56 655 LEU A N 1
ATOM 5063 C CA . LEU A 1 661 ? 257.717 -64.098 170.587 1.00 52.58 655 LEU A CA 1
ATOM 5064 C C . LEU A 1 661 ? 257.492 -63.472 171.967 1.00 54.73 655 LEU A C 1
ATOM 5065 O O . LEU A 1 661 ? 257.808 -64.081 172.991 1.00 54.07 655 LEU A O 1
ATOM 5070 N N . GLU A 1 662 ? 256.956 -62.257 171.998 1.00 57.50 656 GLU A N 1
ATOM 5071 C CA . GLU A 1 662 ? 256.732 -61.579 173.270 1.00 60.64 656 GLU A CA 1
ATOM 5072 C C . GLU A 1 662 ? 255.401 -61.914 173.923 1.00 60.54 656 GLU A C 1
ATOM 5073 O O . GLU A 1 662 ? 254.336 -61.658 173.363 1.00 61.10 656 GLU A O 1
ATOM 5079 N N . GLY A 1 663 ? 255.474 -62.475 175.124 1.00 61.17 657 GLY A N 1
ATOM 5080 C CA . GLY A 1 663 ? 254.276 -62.840 175.852 1.00 62.30 657 GLY A CA 1
ATOM 5081 C C . GLY A 1 663 ? 254.149 -64.346 175.968 1.00 62.90 657 GLY A C 1
ATOM 5082 O O . GLY A 1 663 ? 253.518 -64.867 176.890 1.00 62.92 657 GLY A O 1
ATOM 5083 N N . VAL A 1 664 ? 254.753 -65.052 175.023 1.00 62.84 658 VAL A N 1
ATOM 5084 C CA . VAL A 1 664 ? 254.695 -66.497 175.039 1.00 63.14 658 VAL A CA 1
ATOM 5085 C C . VAL A 1 664 ? 255.604 -67.005 176.150 1.00 64.01 658 VAL A C 1
ATOM 5086 O O . VAL A 1 664 ? 256.805 -67.185 175.955 1.00 63.74 658 VAL A O 1
ATOM 5090 N N . LYS A 1 665 ? 255.008 -67.224 177.319 1.00 65.74 659 LYS A N 1
ATOM 5091 C CA . LYS A 1 665 ? 255.725 -67.696 178.507 1.00 66.81 659 LYS A CA 1
ATOM 5092 C C . LYS A 1 665 ? 256.170 -69.158 178.400 1.00 66.35 659 LYS A C 1
ATOM 5093 O O . LYS A 1 665 ? 257.349 -69.476 178.591 1.00 65.46 659 LYS A O 1
ATOM 5099 N N . THR A 1 666 ? 255.208 -70.034 178.101 1.00 65.73 660 THR A N 1
ATOM 5100 C CA . THR A 1 666 ? 255.437 -71.475 177.971 1.00 63.71 660 THR A CA 1
ATOM 5101 C C . THR A 1 666 ? 255.299 -71.957 176.530 1.00 61.97 660 THR A C 1
ATOM 5102 O O . THR A 1 666 ? 254.782 -71.240 175.675 1.00 62.49 660 THR A O 1
ATOM 5106 N N . LYS A 1 667 ? 255.757 -73.177 176.265 1.00 59.24 661 LYS A N 1
ATOM 5107 C CA . LYS A 1 667 ? 255.670 -73.735 174.923 1.00 56.78 661 LYS A CA 1
ATOM 5108 C C . LYS A 1 667 ? 254.301 -74.325 174.604 1.00 56.97 661 LYS A C 1
ATOM 5109 O O . LYS A 1 667 ? 254.036 -74.710 173.466 1.00 57.97 661 LYS A O 1
ATOM 5115 N N . GLN A 1 668 ? 253.429 -74.393 175.606 1.00 55.91 662 GLN A N 1
ATOM 5116 C CA . GLN A 1 668 ? 252.089 -74.925 175.397 1.00 54.19 662 GLN A CA 1
ATOM 5117 C C . GLN A 1 668 ? 251.143 -73.765 175.137 1.00 52.89 662 GLN A C 1
ATOM 5118 O O . GLN A 1 668 ? 249.990 -73.962 174.753 1.00 53.22 662 GLN A O 1
ATOM 5124 N N . LYS A 1 669 ? 251.649 -72.553 175.341 1.00 50.77 663 LYS A N 1
ATOM 5125 C CA . LYS A 1 669 ? 250.861 -71.347 175.128 1.00 49.13 663 LYS A CA 1
ATOM 5126 C C . LYS A 1 669 ? 250.445 -71.266 173.661 1.00 47.96 663 LYS A C 1
ATOM 5127 O O . LYS A 1 669 ? 251.283 -71.261 172.755 1.00 48.02 663 LYS A O 1
ATOM 5133 N N . ALA A 1 670 ? 249.142 -71.214 173.430 1.00 45.74 664 ALA A N 1
ATOM 5134 C CA . ALA A 1 670 ? 248.622 -71.140 172.079 1.00 44.49 664 ALA A CA 1
ATOM 5135 C C . ALA A 1 670 ? 249.012 -69.833 171.388 1.00 44.16 664 ALA A C 1
ATOM 5136 O O . ALA A 1 670 ? 248.813 -68.745 171.933 1.00 45.66 664 ALA A O 1
ATOM 5138 N N . ILE A 1 671 ? 249.585 -69.950 170.192 1.00 42.61 665 ILE A N 1
ATOM 5139 C CA . ILE A 1 671 ? 249.970 -68.787 169.406 1.00 39.39 665 ILE A CA 1
ATOM 5140 C C . ILE A 1 671 ? 249.043 -68.742 168.188 1.00 40.20 665 ILE A C 1
ATOM 5141 O O . ILE A 1 671 ? 249.051 -67.792 167.401 1.00 40.77 665 ILE A O 1
ATOM 5146 N N . VAL A 1 672 ? 248.236 -69.791 168.058 1.00 39.44 666 VAL A N 1
ATOM 5147 C CA . VAL A 1 672 ? 247.241 -69.912 166.997 1.00 38.47 666 VAL A CA 1
ATOM 5148 C C . VAL A 1 672 ? 246.028 -70.631 167.598 1.00 40.09 666 VAL A C 1
ATOM 5149 O O . VAL A 1 672 ? 246.140 -71.749 168.113 1.00 39.83 666 VAL A O 1
ATOM 5153 N N . LYS A 1 673 ? 244.876 -69.976 167.553 1.00 41.20 667 LYS A N 1
ATOM 5154 C CA . LYS A 1 673 ? 243.660 -70.557 168.100 1.00 43.97 667 LYS A CA 1
ATOM 5155 C C . LYS A 1 673 ? 242.471 -70.274 167.181 1.00 44.12 667 LYS A C 1
ATOM 5156 O O . LYS A 1 673 ? 242.111 -69.110 166.937 1.00 42.60 667 LYS A O 1
ATOM 5162 N N . VAL A 1 674 ? 241.870 -71.348 166.669 1.00 43.73 668 VAL A N 1
ATOM 5163 C CA . VAL A 1 674 ? 240.732 -71.238 165.763 1.00 44.10 668 VAL A CA 1
ATOM 5164 C C . VAL A 1 674 ? 239.446 -71.813 166.361 1.00 43.26 668 VAL A C 1
ATOM 5165 O O . VAL A 1 674 ? 239.426 -72.934 166.870 1.00 42.66 668 VAL A O 1
ATOM 5169 N N . THR A 1 675 ? 238.368 -71.038 166.286 1.00 42.55 669 THR A N 1
ATOM 5170 C CA . THR A 1 675 ? 237.089 -71.469 166.837 1.00 42.52 669 THR A CA 1
ATOM 5171 C C . THR A 1 675 ? 235.906 -71.265 165.897 1.00 42.36 669 THR A C 1
ATOM 5172 O O . THR A 1 675 ? 235.807 -70.249 165.208 1.00 39.30 669 THR A O 1
ATOM 5176 N N . ASN A 1 676 ? 235.010 -72.250 165.889 1.00 44.15 670 ASN A N 1
ATOM 5177 C CA . ASN A 1 676 ? 233.805 -72.223 165.062 1.00 46.90 670 ASN A CA 1
ATOM 5178 C C . ASN A 1 676 ? 234.086 -71.808 163.638 1.00 46.39 670 ASN A C 1
ATOM 5179 O O . ASN A 1 676 ? 233.289 -71.099 163.030 1.00 47.23 670 ASN A O 1
ATOM 5184 N N . MET A 1 677 ? 235.214 -72.226 163.090 1.00 46.86 671 MET A N 1
ATOM 5185 C CA . MET A 1 677 ? 235.482 -71.825 161.727 1.00 46.50 671 MET A CA 1
ATOM 5186 C C . MET A 1 677 ? 234.775 -72.710 160.721 1.00 44.34 671 MET A C 1
ATOM 5187 O O . MET A 1 677 ? 234.453 -73.871 160.976 1.00 42.34 671 MET A O 1
ATOM 5192 N N . GLU A 1 678 ? 234.560 -72.138 159.553 1.00 41.81 672 GLU A N 1
ATOM 5193 C CA . GLU A 1 678 ? 233.892 -72.835 158.489 1.00 40.14 672 GLU A CA 1
ATOM 5194 C C . GLU A 1 678 ? 234.234 -72.157 157.175 1.00 37.90 672 GLU A C 1
ATOM 5195 O O . GLU A 1 678 ? 234.506 -70.956 157.131 1.00 34.82 672 GLU A O 1
ATOM 5201 N N . PHE A 1 679 ? 234.242 -72.941 156.109 1.00 36.13 673 PHE A N 1
ATOM 5202 C CA . PHE A 1 679 ? 234.521 -72.394 154.801 1.00 36.65 673 PHE A CA 1
ATOM 5203 C C . PHE A 1 679 ? 233.599 -73.028 153.780 1.00 35.78 673 PHE A C 1
ATOM 5204 O O . PHE A 1 679 ? 233.509 -74.246 153.690 1.00 35.47 673 PHE A O 1
ATOM 5212 N N . GLN A 1 680 ? 232.916 -72.193 153.012 1.00 35.97 674 GLN A N 1
ATOM 5213 C CA . GLN A 1 680 ? 232.009 -72.674 151.979 1.00 37.59 674 GLN A CA 1
ATOM 5214 C C . GLN A 1 680 ? 232.272 -71.921 150.682 1.00 36.90 674 GLN A C 1
ATOM 5215 O O . GLN A 1 680 ? 232.054 -70.716 150.615 1.00 37.48 674 GLN A O 1
ATOM 5221 N N . TYR A 1 681 ? 232.735 -72.631 149.657 1.00 35.48 675 TYR A N 1
ATOM 5222 C CA . TYR A 1 681 ? 232.995 -72.008 148.371 1.00 35.05 675 TYR A CA 1
ATOM 5223 C C . TYR A 1 681 ? 231.730 -71.349 147.816 1.00 35.18 675 TYR A C 1
ATOM 5224 O O . TYR A 1 681 ? 230.689 -71.984 147.686 1.00 34.42 675 TYR A O 1
ATOM 5233 N N . PRO A 1 682 ? 231.794 -70.050 147.518 1.00 36.76 676 PRO A N 1
ATOM 5234 C CA . PRO A 1 682 ? 230.592 -69.422 146.965 1.00 37.97 676 PRO A CA 1
ATOM 5235 C C . PRO A 1 682 ? 230.177 -70.234 145.724 1.00 40.40 676 PRO A C 1
ATOM 5236 O O . PRO A 1 682 ? 231.013 -70.550 144.868 1.00 41.09 676 PRO A O 1
ATOM 5240 N N . GLY A 1 683 ? 228.902 -70.597 145.631 1.00 41.95 677 GLY A N 1
ATOM 5241 C CA . GLY A 1 683 ? 228.459 -71.362 144.479 1.00 42.15 677 GLY A CA 1
ATOM 5242 C C . GLY A 1 683 ? 228.175 -72.818 144.787 1.00 43.84 677 GLY A C 1
ATOM 5243 O O . GLY A 1 683 ? 227.564 -73.520 143.972 1.00 44.74 677 GLY A O 1
ATOM 5244 N N . THR A 1 684 ? 228.621 -73.284 145.953 1.00 43.50 678 THR A N 1
ATOM 5245 C CA . THR A 1 684 ? 228.379 -74.666 146.357 1.00 43.77 678 THR A CA 1
ATOM 5246 C C . THR A 1 684 ? 227.159 -74.691 147.297 1.00 44.50 678 THR A C 1
ATOM 5247 O O . THR A 1 684 ? 226.813 -73.670 147.898 1.00 44.59 678 THR A O 1
ATOM 5251 N N . SER A 1 685 ? 226.504 -75.844 147.420 1.00 44.09 679 SER A N 1
ATOM 5252 C CA . SER A 1 685 ? 225.287 -75.940 148.237 1.00 43.70 679 SER A CA 1
ATOM 5253 C C . SER A 1 685 ? 225.468 -76.180 149.732 1.00 43.30 679 SER A C 1
ATOM 5254 O O . SER A 1 685 ? 224.510 -76.092 150.508 1.00 42.53 679 SER A O 1
ATOM 5257 N N . LYS A 1 686 ? 226.688 -76.496 150.136 1.00 41.81 680 LYS A N 1
ATOM 5258 C CA . LYS A 1 686 ? 226.962 -76.728 151.538 1.00 41.13 680 LYS A CA 1
ATOM 5259 C C . LYS A 1 686 ? 228.446 -76.549 151.763 1.00 41.37 680 LYS A C 1
ATOM 5260 O O . LYS A 1 686 ? 229.249 -76.835 150.884 1.00 44.36 680 LYS A O 1
ATOM 5266 N N . PRO A 1 687 ? 228.834 -76.066 152.947 1.00 42.65 681 PRO A N 1
ATOM 5267 C CA . PRO A 1 687 ? 230.260 -75.860 153.237 1.00 41.61 681 PRO A CA 1
ATOM 5268 C C . PRO A 1 687 ? 231.125 -77.131 153.175 1.00 39.41 681 PRO A C 1
ATOM 5269 O O . PRO A 1 687 ? 230.636 -78.232 153.366 1.00 39.52 681 PRO A O 1
ATOM 5273 N N . GLN A 1 688 ? 232.410 -76.959 152.878 1.00 38.69 682 GLN A N 1
ATOM 5274 C CA . GLN A 1 688 ? 233.356 -78.069 152.794 1.00 37.11 682 GLN A CA 1
ATOM 5275 C C . GLN A 1 688 ? 233.805 -78.493 154.192 1.00 37.37 682 GLN A C 1
ATOM 5276 O O . GLN A 1 688 ? 234.031 -79.666 154.443 1.00 38.67 682 GLN A O 1
ATOM 5282 N N . ILE A 1 689 ? 233.947 -77.525 155.094 1.00 37.74 683 ILE A N 1
ATOM 5283 C CA . ILE A 1 689 ? 234.313 -77.794 156.484 1.00 36.62 683 ILE A CA 1
ATOM 5284 C C . ILE A 1 689 ? 233.534 -76.817 157.352 1.00 36.21 683 ILE A C 1
ATOM 5285 O O . ILE A 1 689 ? 233.295 -75.677 156.951 1.00 37.03 683 ILE A O 1
ATOM 5290 N N . THR A 1 690 ? 233.127 -77.265 158.532 1.00 35.74 684 THR A N 1
ATOM 5291 C CA . THR A 1 690 ? 232.364 -76.424 159.438 1.00 37.28 684 THR A CA 1
ATOM 5292 C C . THR A 1 690 ? 232.652 -76.845 160.882 1.00 39.17 684 THR A C 1
ATOM 5293 O O . THR A 1 690 ? 233.213 -77.916 161.128 1.00 41.04 684 THR A O 1
ATOM 5297 N N . ASP A 1 691 ? 232.295 -75.981 161.826 1.00 40.99 685 ASP A N 1
ATOM 5298 C CA . ASP A 1 691 ? 232.492 -76.243 163.247 1.00 42.05 685 ASP A CA 1
ATOM 5299 C C . ASP A 1 691 ? 233.911 -76.718 163.580 1.00 41.36 685 ASP A C 1
ATOM 5300 O O . ASP A 1 691 ? 234.112 -77.689 164.309 1.00 41.72 685 ASP A O 1
ATOM 5305 N N . ILE A 1 692 ? 234.896 -76.012 163.049 1.00 40.67 686 ILE A N 1
ATOM 5306 C CA . ILE A 1 692 ? 236.287 -76.365 163.274 1.00 39.79 686 ILE A CA 1
ATOM 5307 C C . ILE A 1 692 ? 236.902 -75.604 164.443 1.00 40.07 686 ILE A C 1
ATOM 5308 O O . ILE A 1 692 ? 236.744 -74.386 164.572 1.00 37.94 686 ILE A O 1
ATOM 5313 N N . ASN A 1 693 ? 237.604 -76.344 165.294 1.00 40.43 687 ASN A N 1
ATOM 5314 C CA . ASN A 1 693 ? 238.258 -75.769 166.461 1.00 40.41 687 ASN A CA 1
ATOM 5315 C C . ASN A 1 693 ? 239.604 -76.440 166.642 1.00 39.85 687 ASN A C 1
ATOM 5316 O O . ASN A 1 693 ? 239.691 -77.661 166.592 1.00 40.36 687 ASN A O 1
ATOM 5321 N N . PHE A 1 694 ? 240.654 -75.647 166.834 1.00 39.99 688 PHE A N 1
ATOM 5322 C CA . PHE A 1 694 ? 241.992 -76.200 167.036 1.00 41.44 688 PHE A CA 1
ATOM 5323 C C . PHE A 1 694 ? 242.979 -75.180 167.582 1.00 41.93 688 PHE A C 1
ATOM 5324 O O . PHE A 1 694 ? 242.742 -73.971 167.520 1.00 41.42 688 PHE A O 1
ATOM 5332 N N . GLN A 1 695 ? 244.093 -75.677 168.108 1.00 43.01 689 GLN A N 1
ATOM 5333 C CA . GLN A 1 695 ? 245.124 -74.810 168.663 1.00 45.57 689 GLN A CA 1
ATOM 5334 C C . GLN A 1 695 ? 246.523 -75.223 168.263 1.00 44.99 689 GLN A C 1
ATOM 5335 O O . GLN A 1 695 ? 246.793 -76.397 168.007 1.00 46.58 689 GLN A O 1
ATOM 5341 N N . CYS A 1 696 ? 247.419 -74.247 168.224 1.00 43.37 690 CYS A N 1
ATOM 5342 C CA . CYS A 1 696 ? 248.805 -74.517 167.895 1.00 42.36 690 CYS A CA 1
ATOM 5343 C C . CYS A 1 696 ? 249.698 -73.784 168.888 1.00 42.54 690 CYS A C 1
ATOM 5344 O O . CYS A 1 696 ? 249.404 -72.655 169.308 1.00 40.93 690 CYS A O 1
ATOM 5347 N N . SER A 1 697 ? 250.787 -74.445 169.265 1.00 41.18 691 SER A N 1
ATOM 5348 C CA . SER A 1 697 ? 251.750 -73.884 170.196 1.00 38.60 691 SER A CA 1
ATOM 5349 C C . SER A 1 697 ? 253.111 -74.282 169.673 1.00 38.00 691 SER A C 1
ATOM 5350 O O . SER A 1 697 ? 253.207 -75.087 168.748 1.00 38.02 691 SER A O 1
ATOM 5353 N N . LEU A 1 698 ? 254.158 -73.730 170.276 1.00 37.60 692 LEU A N 1
ATOM 5354 C CA . LEU A 1 698 ? 255.521 -74.043 169.878 1.00 36.51 692 LEU A CA 1
ATOM 5355 C C . LEU A 1 698 ? 255.834 -75.503 170.209 1.00 37.66 692 LEU A C 1
ATOM 5356 O O . LEU A 1 698 ? 256.908 -76.012 169.867 1.00 39.51 692 LEU A O 1
ATOM 5361 N N . SER A 1 699 ? 254.889 -76.172 170.868 1.00 38.13 693 SER A N 1
ATOM 5362 C CA . SER A 1 699 ? 255.056 -77.573 171.255 1.00 39.58 693 SER A CA 1
ATOM 5363 C C . SER A 1 699 ? 254.179 -78.484 170.401 1.00 40.41 693 SER A C 1
ATOM 5364 O O . SER A 1 699 ? 254.281 -79.714 170.482 1.00 39.88 693 SER A O 1
ATOM 5367 N N . SER A 1 700 ? 253.303 -77.882 169.601 1.00 39.97 694 SER A N 1
ATOM 5368 C CA . SER A 1 700 ? 252.423 -78.664 168.748 1.00 40.35 694 SER A CA 1
ATOM 5369 C C . SER A 1 700 ? 253.189 -79.753 168.002 1.00 40.80 694 SER A C 1
ATOM 5370 O O . SER A 1 700 ? 254.325 -79.556 167.554 1.00 42.24 694 SER A O 1
ATOM 5373 N N . ARG A 1 701 ? 252.558 -80.912 167.904 1.00 40.44 695 ARG A N 1
ATOM 5374 C CA . ARG A 1 701 ? 253.097 -82.059 167.185 1.00 41.32 695 ARG A CA 1
ATOM 5375 C C . ARG A 1 701 ? 251.857 -82.758 166.635 1.00 41.71 695 ARG A C 1
ATOM 5376 O O . ARG A 1 701 ? 251.449 -83.829 167.096 1.00 42.03 695 ARG A O 1
ATOM 5384 N N . ILE A 1 702 ? 251.265 -82.096 165.645 1.00 39.71 696 ILE A N 1
ATOM 5385 C CA . ILE A 1 702 ? 250.044 -82.522 164.991 1.00 38.13 696 ILE A CA 1
ATOM 5386 C C . ILE A 1 702 ? 250.249 -83.332 163.708 1.00 38.21 696 ILE A C 1
ATOM 5387 O O . ILE A 1 702 ? 251.174 -83.087 162.934 1.00 37.99 696 ILE A O 1
ATOM 5392 N N . ALA A 1 703 ? 249.373 -84.308 163.500 1.00 39.05 697 ALA A N 1
ATOM 5393 C CA . ALA A 1 703 ? 249.399 -85.136 162.297 1.00 39.02 697 ALA A CA 1
ATOM 5394 C C . ALA A 1 703 ? 247.998 -85.058 161.691 1.00 39.65 697 ALA A C 1
ATOM 5395 O O . ALA A 1 703 ? 247.002 -85.361 162.360 1.00 39.05 697 ALA A O 1
ATOM 5397 N N . VAL A 1 704 ? 247.920 -84.608 160.442 1.00 38.76 698 VAL A N 1
ATOM 5398 C CA . VAL A 1 704 ? 246.641 -84.509 159.758 1.00 37.96 698 VAL A CA 1
ATOM 5399 C C . VAL A 1 704 ? 246.549 -85.775 158.919 1.00 38.03 698 VAL A C 1
ATOM 5400 O O . VAL A 1 704 ? 247.234 -85.899 157.906 1.00 36.66 698 VAL A O 1
ATOM 5404 N N . ILE A 1 705 ? 245.713 -86.715 159.359 1.00 38.29 699 ILE A N 1
ATOM 5405 C CA . ILE A 1 705 ? 245.558 -87.995 158.671 1.00 39.55 699 ILE A CA 1
ATOM 5406 C C . ILE A 1 705 ? 244.260 -88.148 157.875 1.00 39.61 699 ILE A C 1
ATOM 5407 O O . ILE A 1 705 ? 243.399 -87.265 157.868 1.00 39.50 699 ILE A O 1
ATOM 5412 N N . GLY A 1 706 ? 244.137 -89.290 157.204 1.00 39.33 700 GLY A N 1
ATOM 5413 C CA . GLY A 1 706 ? 242.949 -89.561 156.424 1.00 39.15 700 GLY A CA 1
ATOM 5414 C C . GLY A 1 706 ? 243.157 -89.452 154.927 1.00 40.00 700 GLY A C 1
ATOM 5415 O O . GLY A 1 706 ? 244.177 -88.922 154.471 1.00 39.73 700 GLY A O 1
ATOM 5416 N N . PRO A 1 707 ? 242.192 -89.953 154.130 1.00 40.07 701 PRO A N 1
ATOM 5417 C CA . PRO A 1 707 ? 242.259 -89.916 152.666 1.00 38.85 701 PRO A CA 1
ATOM 5418 C C . PRO A 1 707 ? 242.002 -88.493 152.150 1.00 39.85 701 PRO A C 1
ATOM 5419 O O . PRO A 1 707 ? 241.286 -87.712 152.791 1.00 40.28 701 PRO A O 1
ATOM 5423 N N . ASN A 1 708 ? 242.593 -88.155 151.008 1.00 38.22 702 ASN A N 1
ATOM 5424 C CA . ASN A 1 708 ? 242.387 -86.839 150.434 1.00 37.40 702 ASN A CA 1
ATOM 5425 C C . ASN A 1 708 ? 240.895 -86.647 150.281 1.00 38.30 702 ASN A C 1
ATOM 5426 O O . ASN A 1 708 ? 240.160 -87.624 150.147 1.00 38.17 702 ASN A O 1
ATOM 5431 N N . GLY A 1 709 ? 240.453 -85.392 150.304 1.00 37.73 703 GLY A N 1
ATOM 5432 C CA . GLY A 1 709 ? 239.044 -85.099 150.151 1.00 37.28 703 GLY A CA 1
ATOM 5433 C C . GLY A 1 709 ? 238.729 -83.618 150.248 1.00 38.76 703 GLY A C 1
ATOM 5434 O O . GLY A 1 709 ? 239.606 -82.797 150.516 1.00 39.16 703 GLY A O 1
ATOM 5435 N N . ALA A 1 710 ? 237.463 -83.277 150.035 1.00 38.40 704 ALA A N 1
ATOM 5436 C CA . ALA A 1 710 ? 237.026 -81.895 150.090 1.00 37.53 704 ALA A CA 1
ATOM 5437 C C . ALA A 1 710 ? 237.316 -81.309 151.467 1.00 37.20 704 ALA A C 1
ATOM 5438 O O . ALA A 1 710 ? 237.781 -80.174 151.588 1.00 36.31 704 ALA A O 1
ATOM 5440 N N . GLY A 1 711 ? 237.062 -82.103 152.500 1.00 36.34 705 GLY A N 1
ATOM 5441 C CA . GLY A 1 711 ? 237.273 -81.639 153.858 1.00 35.23 705 GLY A CA 1
ATOM 5442 C C . GLY A 1 711 ? 238.722 -81.448 154.241 1.00 34.80 705 GLY A C 1
ATOM 5443 O O . GLY A 1 711 ? 239.129 -80.359 154.648 1.00 33.99 705 GLY A O 1
ATOM 5444 N N . LYS A 1 712 ? 239.499 -82.515 154.112 1.00 34.88 706 LYS A N 1
ATOM 5445 C CA . LYS A 1 712 ? 240.908 -82.490 154.458 1.00 34.32 706 LYS A CA 1
ATOM 5446 C C . LYS A 1 712 ? 241.668 -81.390 153.709 1.00 35.77 706 LYS A C 1
ATOM 5447 O O . LYS A 1 712 ? 242.421 -80.625 154.320 1.00 37.21 706 LYS A O 1
ATOM 5453 N N . SER A 1 713 ? 241.481 -81.296 152.395 1.00 35.10 707 SER A N 1
ATOM 5454 C CA . SER A 1 713 ? 242.192 -80.272 151.626 1.00 35.06 707 SER A CA 1
ATOM 5455 C C . SER A 1 713 ? 241.790 -78.860 152.035 1.00 34.21 707 SER A C 1
ATOM 5456 O O . SER A 1 713 ? 242.654 -78.023 152.288 1.00 33.97 707 SER A O 1
ATOM 5459 N N . THR A 1 714 ? 240.484 -78.601 152.110 1.00 33.12 708 THR A N 1
ATOM 5460 C CA . THR A 1 714 ? 239.997 -77.283 152.493 1.00 32.32 708 THR A CA 1
ATOM 5461 C C . THR A 1 714 ? 240.514 -76.852 153.856 1.00 34.08 708 THR A C 1
ATOM 5462 O O . THR A 1 714 ? 240.923 -75.702 154.024 1.00 34.61 708 THR A O 1
ATOM 5466 N N . LEU A 1 715 ? 240.495 -77.761 154.831 1.00 34.04 709 LEU A N 1
ATOM 5467 C CA . LEU A 1 715 ? 240.997 -77.441 156.161 1.00 33.84 709 LEU A CA 1
ATOM 5468 C C . LEU A 1 715 ? 242.444 -76.975 156.044 1.00 35.84 709 LEU A C 1
ATOM 5469 O O . LEU A 1 715 ? 242.811 -75.914 156.550 1.00 35.78 709 LEU A O 1
ATOM 5474 N N . ILE A 1 716 ? 243.259 -77.790 155.381 1.00 36.96 710 ILE A N 1
ATOM 5475 C CA . ILE A 1 716 ? 244.669 -77.493 155.174 1.00 38.49 710 ILE A CA 1
ATOM 5476 C C . ILE A 1 716 ? 244.839 -76.152 154.480 1.00 38.09 710 ILE A C 1
ATOM 5477 O O . ILE A 1 716 ? 245.682 -75.342 154.866 1.00 38.27 710 ILE A O 1
ATOM 5482 N N . ASN A 1 717 ? 244.034 -75.933 153.448 1.00 37.67 711 ASN A N 1
ATOM 5483 C CA . ASN A 1 717 ? 244.064 -74.688 152.693 1.00 38.09 711 ASN A CA 1
ATOM 5484 C C . ASN A 1 717 ? 243.805 -73.471 153.589 1.00 39.25 711 ASN A C 1
ATOM 5485 O O . ASN A 1 717 ? 244.292 -72.377 153.311 1.00 40.79 711 ASN A O 1
ATOM 5490 N N . VAL A 1 718 ? 243.031 -73.649 154.656 1.00 39.70 712 VAL A N 1
ATOM 5491 C CA . VAL A 1 718 ? 242.765 -72.543 155.562 1.00 39.82 712 VAL A CA 1
ATOM 5492 C C . VAL A 1 718 ? 243.925 -72.441 156.547 1.00 41.49 712 VAL A C 1
ATOM 5493 O O . VAL A 1 718 ? 244.403 -71.343 156.843 1.00 42.01 712 VAL A O 1
ATOM 5497 N N . LEU A 1 719 ? 244.388 -73.584 157.048 1.00 41.82 713 LEU A N 1
ATOM 5498 C CA . LEU A 1 719 ? 245.511 -73.585 157.983 1.00 41.98 713 LEU A CA 1
ATOM 5499 C C . LEU A 1 719 ? 246.705 -72.827 157.398 1.00 40.71 713 LEU A C 1
ATOM 5500 O O . LEU A 1 719 ? 247.293 -71.962 158.055 1.00 39.37 713 LEU A O 1
ATOM 5505 N N . THR A 1 720 ? 247.041 -73.148 156.153 1.00 40.31 714 THR A N 1
ATOM 5506 C CA . THR A 1 720 ? 248.180 -72.531 155.461 1.00 40.58 714 THR A CA 1
ATOM 5507 C C . THR A 1 720 ? 248.022 -71.068 154.997 1.00 39.83 714 THR A C 1
ATOM 5508 O O . THR A 1 720 ? 248.989 -70.455 154.558 1.00 39.80 714 THR A O 1
ATOM 5512 N N . GLY A 1 721 ? 246.818 -70.515 155.075 1.00 38.49 715 GLY A N 1
ATOM 5513 C CA . GLY A 1 721 ? 246.636 -69.131 154.672 1.00 36.68 715 GLY A CA 1
ATOM 5514 C C . GLY A 1 721 ? 246.062 -68.902 153.284 1.00 37.38 715 GLY A C 1
ATOM 5515 O O . GLY A 1 721 ? 245.798 -67.758 152.912 1.00 39.79 715 GLY A O 1
ATOM 5516 N N . GLU A 1 722 ? 245.846 -69.970 152.521 1.00 35.51 716 GLU A N 1
ATOM 5517 C CA . GLU A 1 722 ? 245.315 -69.850 151.166 1.00 33.79 716 GLU A CA 1
ATOM 5518 C C . GLU A 1 722 ? 243.860 -69.414 151.066 1.00 33.52 716 GLU A C 1
ATOM 5519 O O . GLU A 1 722 ? 243.504 -68.635 150.179 1.00 32.65 716 GLU A O 1
ATOM 5525 N N . LEU A 1 723 ? 243.018 -69.917 151.961 1.00 33.74 717 LEU A N 1
ATOM 5526 C CA . LEU A 1 723 ? 241.596 -69.571 151.945 1.00 34.64 717 LEU A CA 1
ATOM 5527 C C . LEU A 1 723 ? 241.115 -68.794 153.174 1.00 35.55 717 LEU A C 1
ATOM 5528 O O . LEU A 1 723 ? 241.336 -69.207 154.319 1.00 37.98 717 LEU A O 1
ATOM 5533 N N . LEU A 1 724 ? 240.448 -67.673 152.945 1.00 34.49 718 LEU A N 1
ATOM 5534 C CA . LEU A 1 724 ? 239.946 -66.905 154.067 1.00 36.18 718 LEU A CA 1
ATOM 5535 C C . LEU A 1 724 ? 238.657 -67.592 154.505 1.00 38.14 718 LEU A C 1
ATOM 5536 O O . LEU A 1 724 ? 237.722 -67.745 153.715 1.00 39.05 718 LEU A O 1
ATOM 5541 N N . PRO A 1 725 ? 238.586 -68.019 155.770 1.00 38.98 719 PRO A N 1
ATOM 5542 C CA . PRO A 1 725 ? 237.371 -68.687 156.243 1.00 39.40 719 PRO A CA 1
ATOM 5543 C C . PRO A 1 725 ? 236.118 -67.838 156.085 1.00 39.59 719 PRO A C 1
ATOM 5544 O O . PRO A 1 725 ? 236.156 -66.613 156.144 1.00 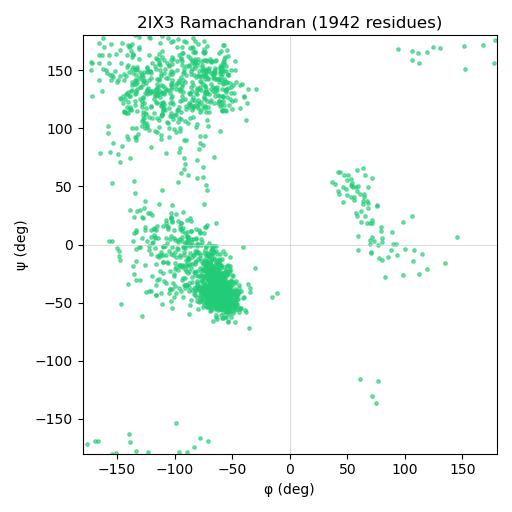39.37 719 PRO A O 1
ATOM 5548 N N . THR A 1 726 ? 235.004 -68.517 155.872 1.00 41.30 720 THR A N 1
ATOM 5549 C CA . THR A 1 726 ? 233.717 -67.877 155.683 1.00 41.57 720 THR A CA 1
ATOM 5550 C C . THR A 1 726 ? 233.046 -67.505 157.003 1.00 41.28 720 THR A C 1
ATOM 5551 O O . THR A 1 726 ? 232.134 -66.681 157.040 1.00 41.50 720 THR A O 1
ATOM 5555 N N . SER A 1 727 ? 233.517 -68.098 158.088 1.00 41.00 721 SER A N 1
ATOM 5556 C CA . SER A 1 727 ? 232.945 -67.828 159.391 1.00 43.25 721 SER A CA 1
ATOM 5557 C C . SER A 1 727 ? 233.877 -68.344 160.493 1.00 44.06 721 SER A C 1
ATOM 5558 O O . SER A 1 727 ? 234.686 -69.241 160.267 1.00 45.04 721 SER A O 1
ATOM 5561 N N . GLY A 1 728 ? 233.769 -67.774 161.686 1.00 44.10 722 GLY A N 1
ATOM 5562 C CA . GLY A 1 728 ? 234.621 -68.221 162.766 1.00 44.71 722 GLY A CA 1
ATOM 5563 C C . GLY A 1 728 ? 235.663 -67.209 163.196 1.00 45.64 722 GLY A C 1
ATOM 5564 O O . GLY A 1 728 ? 235.959 -66.233 162.501 1.00 44.16 722 GLY A O 1
ATOM 5565 N N . GLU A 1 729 ? 236.230 -67.465 164.366 1.00 47.85 723 GLU A N 1
ATOM 5566 C CA . GLU A 1 729 ? 237.236 -66.599 164.947 1.00 48.73 723 GLU A CA 1
ATOM 5567 C C . GLU A 1 729 ? 238.630 -67.184 164.765 1.00 47.91 723 GLU A C 1
ATOM 5568 O O . GLU A 1 729 ? 238.836 -68.397 164.847 1.00 47.82 723 GLU A O 1
ATOM 5574 N N . VAL A 1 730 ? 239.589 -66.311 164.501 1.00 47.51 724 VAL A N 1
ATOM 5575 C CA . VAL A 1 730 ? 240.962 -66.745 164.329 1.00 46.65 724 VAL A CA 1
ATOM 5576 C C . VAL A 1 730 ? 241.874 -65.815 165.119 1.00 46.76 724 VAL A C 1
ATOM 5577 O O . VAL A 1 730 ? 241.876 -64.605 164.897 1.00 46.00 724 VAL A O 1
ATOM 5581 N N . TYR A 1 731 ? 242.614 -66.389 166.066 1.00 47.26 725 TYR A N 1
ATOM 5582 C CA . TYR A 1 731 ? 243.549 -65.632 166.888 1.00 47.98 725 TYR A CA 1
ATOM 5583 C C . TYR A 1 731 ? 244.943 -66.068 166.526 1.00 47.67 725 TYR A C 1
ATOM 5584 O O . TYR A 1 731 ? 245.292 -67.238 166.675 1.00 46.85 725 TYR A O 1
ATOM 5593 N N . THR A 1 732 ? 245.738 -65.129 166.043 1.00 48.36 726 THR A N 1
ATOM 5594 C CA . THR A 1 732 ? 247.110 -65.438 165.712 1.00 50.05 726 THR A CA 1
ATOM 5595 C C . THR A 1 732 ? 247.940 -64.463 166.510 1.00 50.09 726 THR A C 1
ATOM 5596 O O . THR A 1 732 ? 247.673 -63.263 166.506 1.00 50.08 726 THR A O 1
ATOM 5600 N N . HIS A 1 733 ? 248.927 -64.988 167.222 1.00 50.47 727 HIS A N 1
ATOM 5601 C CA . HIS A 1 733 ? 249.814 -64.152 168.003 1.00 50.05 727 HIS A CA 1
ATOM 5602 C C . HIS A 1 733 ? 250.435 -63.143 167.039 1.00 50.35 727 HIS A C 1
ATOM 5603 O O . HIS A 1 733 ? 250.508 -63.389 165.834 1.00 47.19 727 HIS A O 1
ATOM 5610 N N . GLU A 1 734 ? 250.863 -61.999 167.564 1.00 52.08 728 GLU A N 1
ATOM 5611 C CA . GLU A 1 734 ? 251.464 -60.978 166.721 1.00 53.07 728 GLU A CA 1
ATOM 5612 C C . GLU A 1 734 ? 252.838 -61.497 166.344 1.00 50.57 728 GLU A C 1
ATOM 5613 O O . GLU A 1 734 ? 253.578 -61.962 167.213 1.00 50.54 728 GLU A O 1
ATOM 5619 N N . ASN A 1 735 ? 253.153 -61.448 165.051 1.00 45.74 729 ASN A N 1
ATOM 5620 C CA . ASN A 1 735 ? 254.437 -61.909 164.539 1.00 44.21 729 ASN A CA 1
ATOM 5621 C C . ASN A 1 735 ? 254.578 -63.427 164.359 1.00 41.95 729 ASN A C 1
ATOM 5622 O O . ASN A 1 735 ? 255.659 -63.927 164.037 1.00 39.03 729 ASN A O 1
ATOM 5627 N N . CYS A 1 736 ? 253.493 -64.161 164.564 1.00 41.35 730 CYS A N 1
ATOM 5628 C CA . CYS A 1 736 ? 253.527 -65.607 164.384 1.00 41.84 730 CYS A CA 1
ATOM 5629 C C . CYS A 1 736 ? 253.712 -65.896 162.893 1.00 40.39 730 CYS A C 1
ATOM 5630 O O . CYS A 1 736 ? 253.034 -65.309 162.046 1.00 38.63 730 CYS A O 1
ATOM 5633 N N . ARG A 1 737 ? 254.630 -66.805 162.579 1.00 40.07 731 ARG A N 1
ATOM 5634 C CA . ARG A 1 737 ? 254.910 -67.150 161.191 1.00 39.01 731 ARG A CA 1
ATOM 5635 C C . ARG A 1 737 ? 254.907 -68.647 160.893 1.00 37.50 731 ARG A C 1
ATOM 5636 O O . ARG A 1 737 ? 255.479 -69.458 161.625 1.00 35.86 731 ARG A O 1
ATOM 5644 N N . ILE A 1 738 ? 254.260 -68.986 159.786 1.00 35.97 732 ILE A N 1
ATOM 5645 C CA . ILE A 1 738 ? 254.151 -70.356 159.334 1.00 35.21 732 ILE A CA 1
ATOM 5646 C C . ILE A 1 738 ? 254.964 -70.609 158.066 1.00 35.74 732 ILE A C 1
ATOM 5647 O O . ILE A 1 738 ? 254.980 -69.788 157.142 1.00 36.22 732 ILE A O 1
ATOM 5652 N N . ALA A 1 739 ? 255.663 -71.738 158.047 1.00 34.80 733 ALA A N 1
ATOM 5653 C CA . ALA A 1 739 ? 256.433 -72.156 156.887 1.00 33.53 733 ALA A CA 1
ATOM 5654 C C . ALA A 1 739 ? 255.706 -73.400 156.361 1.00 35.08 733 ALA A C 1
ATOM 5655 O O . ALA A 1 739 ? 255.522 -74.379 157.080 1.00 35.74 733 ALA A O 1
ATOM 5657 N N . TYR A 1 740 ? 255.277 -73.340 155.106 1.00 37.63 734 TYR A N 1
ATOM 5658 C CA . TYR A 1 740 ? 254.541 -74.424 154.447 1.00 36.53 734 TYR A CA 1
ATOM 5659 C C . TYR A 1 740 ? 255.465 -75.126 153.456 1.00 34.19 734 TYR A C 1
ATOM 5660 O O . TYR A 1 740 ? 255.737 -74.582 152.398 1.00 36.01 734 TYR A O 1
ATOM 5669 N N . ILE A 1 741 ? 255.951 -76.315 153.805 1.00 31.67 735 ILE A N 1
ATOM 5670 C CA . ILE A 1 741 ? 256.854 -77.086 152.945 1.00 31.03 735 ILE A CA 1
ATOM 5671 C C . ILE A 1 741 ? 256.069 -77.979 151.995 1.00 33.81 735 ILE A C 1
ATOM 5672 O O . ILE A 1 741 ? 255.554 -79.027 152.385 1.00 34.80 735 ILE A O 1
ATOM 5677 N N . LYS A 1 742 ? 256.005 -77.561 150.738 1.00 35.69 736 LYS A N 1
ATOM 5678 C CA . LYS A 1 742 ? 255.260 -78.267 149.702 1.00 34.29 736 LYS A CA 1
ATOM 5679 C C . LYS A 1 742 ? 256.244 -78.868 148.703 1.00 33.40 736 LYS A C 1
ATOM 5680 O O . LYS A 1 742 ? 257.401 -78.438 148.636 1.00 34.22 736 LYS A O 1
ATOM 5686 N N . GLN A 1 743 ? 255.785 -79.853 147.932 1.00 30.89 737 GLN A N 1
ATOM 5687 C CA . GLN A 1 743 ? 256.623 -80.530 146.943 1.00 28.09 737 GLN A CA 1
ATOM 5688 C C . GLN A 1 743 ? 256.938 -79.596 145.778 1.00 25.83 737 GLN A C 1
ATOM 5689 O O . GLN A 1 743 ? 257.982 -79.704 145.134 1.00 22.54 737 GLN A O 1
ATOM 5695 N N . HIS A 1 744 ? 256.024 -78.675 145.514 1.00 25.04 738 HIS A N 1
ATOM 5696 C CA . HIS A 1 744 ? 256.189 -77.734 144.410 1.00 24.96 738 HIS A CA 1
ATOM 5697 C C . HIS A 1 744 ? 257.573 -77.066 144.396 1.00 26.11 738 HIS A C 1
ATOM 5698 O O . HIS A 1 744 ? 258.272 -77.098 143.377 1.00 27.15 738 HIS A O 1
ATOM 5705 N N . ALA A 1 745 ? 257.984 -76.488 145.525 1.00 26.12 739 ALA A N 1
ATOM 5706 C CA . ALA A 1 745 ? 259.282 -75.819 145.603 1.00 24.59 739 ALA A CA 1
ATOM 5707 C C . ALA A 1 745 ? 260.450 -76.738 145.267 1.00 23.52 739 ALA A C 1
ATOM 5708 O O . ALA A 1 745 ? 261.426 -76.319 144.630 1.00 24.50 739 ALA A O 1
ATOM 5710 N N . PHE A 1 746 ? 260.352 -77.991 145.687 1.00 22.82 740 PHE A N 1
ATOM 5711 C CA . PHE A 1 746 ? 261.417 -78.952 145.426 1.00 24.76 740 PHE A CA 1
ATOM 5712 C C . PHE A 1 746 ? 261.636 -79.250 143.949 1.00 25.54 740 PHE A C 1
ATOM 5713 O O . PHE A 1 746 ? 262.774 -79.381 143.492 1.00 26.52 740 PHE A O 1
ATOM 5721 N N . ALA A 1 747 ? 260.541 -79.367 143.205 1.00 24.67 741 ALA A N 1
ATOM 5722 C CA . ALA A 1 747 ? 260.639 -79.676 141.800 1.00 24.26 741 ALA A CA 1
ATOM 5723 C C . ALA A 1 747 ? 260.948 -78.428 141.014 1.00 24.91 741 ALA A C 1
ATOM 5724 O O . ALA A 1 747 ? 261.745 -78.457 140.082 1.00 26.15 741 ALA A O 1
ATOM 5726 N N . HIS A 1 748 ? 260.333 -77.320 141.402 1.00 24.67 742 HIS A N 1
ATOM 5727 C CA . HIS A 1 748 ? 260.544 -76.084 140.680 1.00 24.17 742 HIS A CA 1
ATOM 5728 C C . HIS A 1 748 ? 261.895 -75.413 140.858 1.00 26.24 742 HIS A C 1
ATOM 5729 O O . HIS A 1 748 ? 262.161 -74.391 140.235 1.00 27.78 742 HIS A O 1
ATOM 5736 N N . ILE A 1 749 ? 262.768 -75.978 141.687 1.00 26.70 743 ILE A N 1
ATOM 5737 C CA . ILE A 1 749 ? 264.080 -75.371 141.837 1.00 25.37 743 ILE A CA 1
ATOM 5738 C C . ILE A 1 749 ? 264.901 -75.656 140.578 1.00 27.02 743 ILE A C 1
ATOM 5739 O O . ILE A 1 749 ? 265.868 -74.947 140.293 1.00 25.19 743 ILE A O 1
ATOM 5744 N N . GLU A 1 750 ? 264.519 -76.687 139.821 1.00 28.02 744 GLU A N 1
ATOM 5745 C CA . GLU A 1 750 ? 265.265 -77.020 138.606 1.00 30.05 744 GLU A CA 1
ATOM 5746 C C . GLU A 1 750 ? 265.248 -75.853 137.627 1.00 28.90 744 GLU A C 1
ATOM 5747 O O . GLU A 1 750 ? 266.010 -75.840 136.664 1.00 29.65 744 GLU A O 1
ATOM 5753 N N . SER A 1 751 ? 264.373 -74.880 137.867 1.00 26.29 745 SER A N 1
ATOM 5754 C CA . SER A 1 751 ? 264.303 -73.701 137.008 1.00 25.15 745 SER A CA 1
ATOM 5755 C C . SER A 1 751 ? 265.387 -72.699 137.351 1.00 25.66 745 SER A C 1
ATOM 5756 O O . SER A 1 751 ? 265.538 -71.710 136.655 1.00 27.83 745 SER A O 1
ATOM 5759 N N . HIS A 1 752 ? 266.141 -72.944 138.415 1.00 26.56 746 HIS A N 1
ATOM 5760 C CA . HIS A 1 752 ? 267.163 -71.994 138.843 1.00 28.00 746 HIS A CA 1
ATOM 5761 C C . HIS A 1 752 ? 268.540 -72.616 138.974 1.00 28.54 746 HIS A C 1
ATOM 5762 O O . HIS A 1 752 ? 269.303 -72.262 139.873 1.00 29.58 746 HIS A O 1
ATOM 5769 N N . LEU A 1 753 ? 268.863 -73.532 138.073 1.00 29.20 747 LEU A N 1
ATOM 5770 C CA . LEU A 1 753 ? 270.143 -74.208 138.125 1.00 28.29 747 LEU A CA 1
ATOM 5771 C C . LEU A 1 753 ? 271.353 -73.297 137.933 1.00 29.34 747 LEU A C 1
ATOM 5772 O O . LEU A 1 753 ? 272.450 -73.633 138.375 1.00 31.62 747 LEU A O 1
ATOM 5777 N N . ASP A 1 754 ? 271.171 -72.146 137.295 1.00 29.79 748 ASP A N 1
ATOM 5778 C CA . ASP A 1 754 ? 272.296 -71.230 137.083 1.0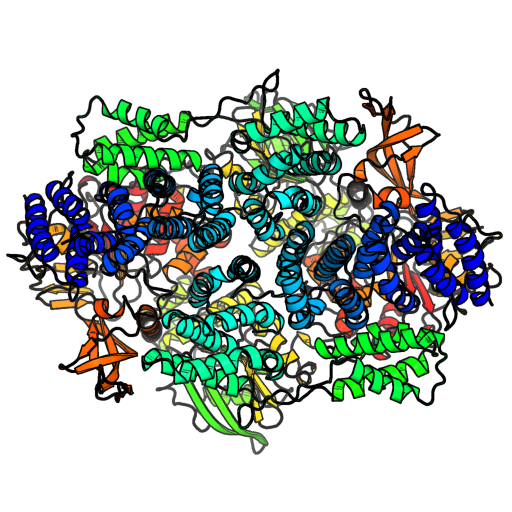0 32.97 748 ASP A CA 1
ATOM 5779 C C . ASP A 1 754 ? 272.513 -70.290 138.268 1.00 31.00 748 ASP A C 1
ATOM 5780 O O . ASP A 1 754 ? 273.479 -69.539 138.308 1.00 32.31 748 ASP A O 1
ATOM 5785 N N . LYS A 1 755 ? 271.605 -70.324 139.230 1.00 29.53 749 LYS A N 1
ATOM 5786 C CA . LYS A 1 755 ? 271.736 -69.485 140.402 1.00 26.39 749 LYS A CA 1
ATOM 5787 C C . LYS A 1 755 ? 272.557 -70.239 141.428 1.00 26.61 749 LYS A C 1
ATOM 5788 O O . LYS A 1 755 ? 272.723 -71.466 141.343 1.00 24.22 749 LYS A O 1
ATOM 5794 N N . THR A 1 756 ? 273.069 -69.491 142.395 1.00 24.23 750 THR A N 1
ATOM 5795 C CA . THR A 1 756 ? 273.819 -70.071 143.489 1.00 25.09 750 THR A CA 1
ATOM 5796 C C . THR A 1 756 ? 272.766 -70.266 144.583 1.00 24.88 750 THR A C 1
ATOM 5797 O O . THR A 1 756 ? 271.720 -69.634 144.547 1.00 23.05 750 THR A O 1
ATOM 5801 N N . PRO A 1 757 ? 273.017 -71.149 145.557 1.00 26.53 751 PRO A N 1
ATOM 5802 C CA . PRO A 1 757 ? 272.005 -71.324 146.607 1.00 26.67 751 PRO A CA 1
ATOM 5803 C C . PRO A 1 757 ? 271.586 -69.973 147.210 1.00 28.18 751 PRO A C 1
ATOM 5804 O O . PRO A 1 757 ? 270.406 -69.740 147.502 1.00 28.82 751 PRO A O 1
ATOM 5808 N N . SER A 1 758 ? 272.559 -69.084 147.385 1.00 28.26 752 SER A N 1
ATOM 5809 C CA . SER A 1 758 ? 272.291 -67.774 147.956 1.00 29.21 752 SER A CA 1
ATOM 5810 C C . SER A 1 758 ? 271.358 -66.923 147.091 1.00 29.41 752 SER A C 1
ATOM 5811 O O . SER A 1 758 ? 270.414 -66.307 147.597 1.00 29.22 752 SER A O 1
ATOM 5814 N N . GLU A 1 759 ? 271.625 -66.875 145.791 1.00 28.07 753 GLU A N 1
ATOM 5815 C CA . GLU A 1 759 ? 270.785 -66.094 144.895 1.00 27.68 753 GLU A CA 1
ATOM 5816 C C . GLU A 1 759 ? 269.379 -66.691 144.774 1.00 28.73 753 GLU A C 1
ATOM 5817 O O . GLU A 1 759 ? 268.427 -65.992 144.404 1.00 29.65 753 GLU A O 1
ATOM 5823 N N . TYR A 1 760 ? 269.245 -67.978 145.081 1.00 25.82 754 TYR A N 1
ATOM 5824 C CA . TYR A 1 760 ? 267.948 -68.612 145.000 1.00 25.86 754 TYR A CA 1
ATOM 5825 C C . TYR A 1 760 ? 267.118 -68.134 146.188 1.00 27.72 754 TYR A C 1
ATOM 5826 O O . TYR A 1 760 ? 265.991 -67.657 146.021 1.00 28.22 754 TYR A O 1
ATOM 5835 N N . ILE A 1 761 ? 267.676 -68.256 147.387 1.00 27.42 755 ILE A N 1
ATOM 5836 C CA . ILE A 1 761 ? 266.978 -67.800 148.577 1.00 27.52 755 ILE A CA 1
ATOM 5837 C C . ILE A 1 761 ? 266.596 -66.315 148.396 1.00 28.61 755 ILE A C 1
ATOM 5838 O O . ILE A 1 761 ? 265.469 -65.906 148.714 1.00 29.06 755 ILE A O 1
ATOM 5843 N N . GLN A 1 762 ? 267.519 -65.515 147.864 1.00 27.86 756 GLN A N 1
ATOM 5844 C CA . GLN A 1 762 ? 267.237 -64.100 147.635 1.00 26.73 756 GLN A CA 1
ATOM 5845 C C . GLN A 1 762 ? 266.088 -63.992 146.647 1.00 26.81 756 GLN A C 1
ATOM 5846 O O . GLN A 1 762 ? 265.213 -63.139 146.803 1.00 26.74 756 GLN A O 1
ATOM 5852 N N . TRP A 1 763 ? 266.095 -64.854 145.625 1.00 26.03 757 TRP A N 1
ATOM 5853 C CA . TRP A 1 763 ? 265.036 -64.850 144.616 1.00 23.46 757 TRP A CA 1
ATOM 5854 C C . TRP A 1 763 ? 263.676 -65.175 145.237 1.00 25.92 757 TRP A C 1
ATOM 5855 O O . TRP A 1 763 ? 262.666 -64.536 144.907 1.00 24.70 757 TRP A O 1
ATOM 5866 N N . ARG A 1 764 ? 263.647 -66.167 146.127 1.00 26.26 758 ARG A N 1
ATOM 5867 C CA . ARG A 1 764 ? 262.393 -66.559 146.761 1.00 28.83 758 ARG A CA 1
ATOM 5868 C C . ARG A 1 764 ? 261.820 -65.546 147.735 1.00 29.90 758 ARG A C 1
ATOM 5869 O O . ARG A 1 764 ? 260.638 -65.626 148.093 1.00 30.21 758 ARG A O 1
ATOM 5877 N N . PHE A 1 765 ? 262.639 -64.589 148.156 1.00 30.08 759 PHE A N 1
ATOM 5878 C CA . PHE A 1 765 ? 262.168 -63.588 149.100 1.00 31.63 759 PHE A CA 1
ATOM 5879 C C . PHE A 1 765 ? 262.323 -62.169 148.607 1.00 33.12 759 PHE A C 1
ATOM 5880 O O . PHE A 1 765 ? 262.432 -61.237 149.388 1.00 33.79 759 PHE A O 1
ATOM 5888 N N . GLN A 1 766 ? 262.308 -62.017 147.295 1.00 36.03 760 GLN A N 1
ATOM 5889 C CA . GLN A 1 766 ? 262.452 -60.720 146.674 1.00 39.77 760 GLN A CA 1
ATOM 5890 C C . GLN A 1 766 ? 261.369 -59.740 147.123 1.00 40.09 760 GLN A C 1
ATOM 5891 O O . GLN A 1 766 ? 261.607 -58.534 147.175 1.00 40.87 760 GLN A O 1
ATOM 5897 N N . THR A 1 767 ? 260.183 -60.248 147.447 1.00 39.71 761 THR A N 1
ATOM 5898 C CA . THR A 1 767 ? 259.094 -59.367 147.862 1.00 39.28 761 THR A CA 1
ATOM 5899 C C . THR A 1 767 ? 258.880 -59.356 149.361 1.00 40.53 761 THR A C 1
ATOM 5900 O O . THR A 1 767 ? 257.814 -58.961 149.837 1.00 42.53 761 THR A O 1
ATOM 5904 N N . GLY A 1 768 ? 259.893 -59.775 150.107 1.00 40.90 762 GLY A N 1
ATOM 5905 C CA . GLY A 1 768 ? 259.764 -59.803 151.548 1.00 41.11 762 GLY A CA 1
ATOM 5906 C C . GLY A 1 768 ? 259.048 -61.054 152.029 1.00 41.22 762 GLY A C 1
ATOM 5907 O O . GLY A 1 768 ? 259.285 -61.514 153.141 1.00 43.97 762 GLY A O 1
ATOM 5908 N N . GLU A 1 769 ? 258.173 -61.611 151.202 1.00 40.07 763 GLU A N 1
ATOM 5909 C CA . GLU A 1 769 ? 257.438 -62.816 151.569 1.00 38.72 763 GLU A CA 1
ATOM 5910 C C . GLU A 1 769 ? 257.836 -63.938 150.624 1.00 37.66 763 GLU A C 1
ATOM 5911 O O . GLU A 1 769 ? 258.368 -63.681 149.546 1.00 37.37 763 GLU A O 1
ATOM 5917 N N . ASP A 1 770 ? 257.580 -65.178 151.038 1.00 37.07 764 ASP A N 1
ATOM 5918 C CA . ASP A 1 770 ? 257.918 -66.369 150.257 1.00 36.13 764 ASP A CA 1
ATOM 5919 C C . ASP A 1 770 ? 257.006 -66.520 149.037 1.00 37.37 764 ASP A C 1
ATOM 5920 O O . ASP A 1 770 ? 255.830 -66.883 149.172 1.00 36.12 764 ASP A O 1
ATOM 5925 N N . ARG A 1 771 ? 257.547 -66.260 147.850 1.00 36.88 765 ARG A N 1
ATOM 5926 C CA . ARG A 1 771 ? 256.757 -66.357 146.633 1.00 37.52 765 ARG A CA 1
ATOM 5927 C C . ARG A 1 771 ? 256.314 -67.789 146.277 1.00 38.88 765 ARG A C 1
ATOM 5928 O O . ARG A 1 771 ? 255.558 -67.980 145.326 1.00 40.91 765 ARG A O 1
ATOM 5936 N N . GLU A 1 772 ? 256.769 -68.784 147.037 1.00 39.11 766 GLU A N 1
ATOM 5937 C CA . GLU A 1 772 ? 256.388 -70.175 146.794 1.00 39.61 766 GLU A CA 1
ATOM 5938 C C . GLU A 1 772 ? 255.153 -70.601 147.578 1.00 41.67 766 GLU A C 1
ATOM 5939 O O . GLU A 1 772 ? 254.411 -71.484 147.139 1.00 43.20 766 GLU A O 1
ATOM 5945 N N . THR A 1 773 ? 254.923 -69.989 148.737 1.00 42.06 767 THR A N 1
ATOM 5946 C CA . THR A 1 773 ? 253.773 -70.372 149.553 1.00 42.64 767 THR A CA 1
ATOM 5947 C C . THR A 1 773 ? 252.779 -69.255 149.815 1.00 43.73 767 THR A C 1
ATOM 5948 O O . THR A 1 773 ? 251.598 -69.503 150.044 1.00 43.53 767 THR A O 1
ATOM 5952 N N . MET A 1 774 ? 253.264 -68.025 149.792 1.00 44.86 768 MET A N 1
ATOM 5953 C CA . MET A 1 774 ? 252.419 -66.870 150.021 1.00 46.61 768 MET A CA 1
ATOM 5954 C C . MET A 1 774 ? 251.704 -66.559 148.697 1.00 48.78 768 MET A C 1
ATOM 5955 O O . MET A 1 774 ? 252.339 -66.509 147.640 1.00 51.63 768 MET A O 1
ATOM 5960 N N . ASP A 1 775 ? 250.386 -66.390 148.744 1.00 48.75 769 ASP A N 1
ATOM 5961 C CA . ASP A 1 775 ? 249.604 -66.065 147.542 1.00 49.07 769 ASP A CA 1
ATOM 5962 C C . ASP A 1 775 ? 249.336 -67.203 146.555 1.00 48.55 769 ASP A C 1
ATOM 5963 O O . ASP A 1 775 ? 249.270 -66.968 145.348 1.00 49.55 769 ASP A O 1
ATOM 5968 N N . ARG A 1 776 ? 249.170 -68.422 147.046 1.00 47.70 770 ARG A N 1
ATOM 5969 C CA . ARG A 1 776 ? 248.902 -69.545 146.159 1.00 47.96 770 ARG A CA 1
ATOM 5970 C C . ARG A 1 776 ? 247.540 -69.465 145.467 1.00 48.77 770 ARG A C 1
ATOM 5971 O O . ARG A 1 776 ? 247.239 -70.262 144.577 1.00 47.77 770 ARG A O 1
ATOM 5979 N N . ALA A 1 777 ? 246.718 -68.501 145.867 1.00 50.40 771 ALA A N 1
ATOM 5980 C CA . ALA A 1 777 ? 245.392 -68.354 145.270 1.00 51.62 771 ALA A CA 1
ATOM 5981 C C . ALA A 1 777 ? 245.317 -67.202 144.270 1.00 52.02 771 ALA A C 1
ATOM 5982 O O . ALA A 1 777 ? 244.236 -66.690 143.991 1.00 50.17 771 ALA A O 1
ATOM 5984 N N . ASN A 1 778 ? 246.465 -66.805 143.728 1.00 54.65 772 ASN A N 1
ATOM 5985 C CA . ASN A 1 778 ? 246.510 -65.707 142.772 1.00 58.25 772 ASN A CA 1
ATOM 5986 C C . ASN A 1 778 ? 247.399 -66.032 141.589 1.00 62.39 772 ASN A C 1
ATOM 5987 O O . ASN A 1 778 ? 248.394 -66.741 141.728 1.00 61.68 772 ASN A O 1
ATOM 5992 N N . ARG A 1 779 ? 247.043 -65.496 140.426 1.00 67.40 773 ARG A N 1
ATOM 5993 C CA . ARG A 1 779 ? 247.820 -65.741 139.225 1.00 72.34 773 ARG A CA 1
ATOM 5994 C C . ARG A 1 779 ? 249.264 -65.308 139.387 1.00 77.07 773 ARG A C 1
ATOM 5995 O O . ARG A 1 779 ? 250.177 -66.079 139.089 1.00 78.42 773 ARG A O 1
ATOM 6003 N N . GLN A 1 780 ? 249.469 -64.077 139.850 1.00 82.13 774 GLN A N 1
ATOM 6004 C CA . GLN A 1 780 ? 250.812 -63.529 140.048 1.00 87.89 774 GLN A CA 1
ATOM 6005 C C . GLN A 1 780 ? 251.628 -63.503 138.748 1.00 90.89 774 GLN A C 1
ATOM 6006 O O . GLN A 1 780 ? 252.745 -62.984 138.717 1.00 91.09 774 GLN A O 1
ATOM 6012 N N . ILE A 1 781 ? 251.060 -64.060 137.679 1.00 95.08 775 ILE A N 1
ATOM 6013 C CA . ILE A 1 781 ? 251.719 -64.106 136.376 1.00 99.33 775 ILE A CA 1
ATOM 6014 C C . ILE A 1 781 ? 251.661 -62.698 135.775 1.00 102.93 775 ILE A C 1
ATOM 6015 O O . ILE A 1 781 ? 251.532 -62.521 134.559 1.00 103.38 775 ILE A O 1
ATOM 6020 N N . ASN A 1 782 ? 251.767 -61.700 136.652 1.00 106.80 776 ASN A N 1
ATOM 6021 C CA . ASN A 1 782 ? 251.722 -60.295 136.257 1.00 110.49 776 ASN A CA 1
ATOM 6022 C C . ASN A 1 782 ? 252.884 -59.484 136.844 1.00 113.18 776 ASN A C 1
ATOM 6023 O O . ASN A 1 782 ? 252.751 -58.282 137.094 1.00 113.98 776 ASN A O 1
ATOM 6028 N N . GLU A 1 783 ? 254.018 -60.148 137.061 1.00 115.67 777 GLU A N 1
ATOM 6029 C CA . GLU A 1 783 ? 255.215 -59.503 137.604 1.00 117.43 777 GLU A CA 1
ATOM 6030 C C . GLU A 1 783 ? 255.807 -58.530 136.580 1.00 118.51 777 GLU A C 1
ATOM 6031 O O . GLU A 1 783 ? 256.501 -57.575 136.944 1.00 118.90 777 GLU A O 1
ATOM 6037 N N . ASN A 1 784 ? 255.528 -58.789 135.302 1.00 119.43 778 ASN A N 1
ATOM 6038 C CA . ASN A 1 784 ? 255.983 -57.942 134.196 1.00 119.81 778 ASN A CA 1
ATOM 6039 C C . ASN A 1 784 ? 254.788 -57.165 133.636 1.00 119.37 778 ASN A C 1
ATOM 6040 O O . ASN A 1 784 ? 254.228 -57.530 132.599 1.00 119.79 778 ASN A O 1
ATOM 6045 N N . ASP A 1 785 ? 254.401 -56.100 134.336 1.00 118.14 779 ASP A N 1
ATOM 6046 C CA . ASP A 1 785 ? 253.272 -55.267 133.931 1.00 116.29 779 ASP A CA 1
ATOM 6047 C C . ASP A 1 785 ? 253.231 -54.026 134.829 1.00 114.99 779 ASP A C 1
ATOM 6048 O O . ASP A 1 785 ? 253.745 -54.045 135.953 1.00 114.92 779 ASP A O 1
ATOM 6053 N N . ALA A 1 786 ? 252.627 -52.949 134.333 1.00 112.56 780 ALA A N 1
ATOM 6054 C CA . ALA A 1 786 ? 252.532 -51.717 135.108 1.00 109.92 780 ALA A CA 1
ATOM 6055 C C . ALA A 1 786 ? 251.258 -50.939 134.793 1.00 107.90 780 ALA A C 1
ATOM 6056 O O . ALA A 1 786 ? 250.923 -49.978 135.486 1.00 107.28 780 ALA A O 1
ATOM 6058 N N . GLU A 1 787 ? 250.550 -51.356 133.747 1.00 105.69 781 GLU A N 1
ATOM 6059 C CA . GLU A 1 787 ? 249.314 -50.690 133.356 1.00 103.42 781 GLU A CA 1
ATOM 6060 C C . GLU A 1 787 ? 248.134 -51.333 134.084 1.00 100.64 781 GLU A C 1
ATOM 6061 O O . GLU A 1 787 ? 247.057 -50.751 134.183 1.00 99.75 781 GLU A O 1
ATOM 6067 N N . ALA A 1 788 ? 248.353 -52.540 134.594 1.00 97.71 782 ALA A N 1
ATOM 6068 C CA . ALA A 1 788 ? 247.321 -53.264 135.325 1.00 94.04 782 ALA A CA 1
ATOM 6069 C C . ALA A 1 788 ? 247.292 -52.742 136.753 1.00 90.96 782 ALA A C 1
ATOM 6070 O O . ALA A 1 788 ? 246.688 -53.346 137.639 1.00 90.93 782 ALA A O 1
ATOM 6072 N N . MET A 1 789 ? 247.964 -51.616 136.967 1.00 86.90 783 MET A N 1
ATOM 6073 C CA . MET A 1 789 ? 248.014 -50.988 138.279 1.00 82.75 783 MET A CA 1
ATOM 6074 C C . MET A 1 789 ? 246.868 -49.978 138.366 1.00 79.51 783 MET A C 1
ATOM 6075 O O . MET A 1 789 ? 246.667 -49.327 139.395 1.00 78.51 783 MET A O 1
ATOM 6080 N N . ASN A 1 790 ? 246.127 -49.861 137.264 1.00 75.01 784 ASN A N 1
ATOM 6081 C CA . ASN A 1 790 ? 244.970 -48.976 137.177 1.00 69.65 784 ASN A CA 1
ATOM 6082 C C . ASN A 1 790 ? 243.699 -49.774 137.425 1.00 65.62 784 ASN A C 1
ATOM 6083 O O . ASN A 1 790 ? 242.614 -49.352 137.036 1.00 64.38 784 ASN A O 1
ATOM 6088 N N . LYS A 1 791 ? 243.846 -50.936 138.058 1.00 61.66 785 LYS A N 1
ATOM 6089 C CA . LYS A 1 791 ? 242.711 -51.796 138.369 1.00 57.63 785 LYS A CA 1
ATOM 6090 C C . LYS A 1 791 ? 241.664 -50.998 139.136 1.00 55.98 785 LYS A C 1
ATOM 6091 O O . LYS A 1 791 ? 241.987 -50.255 140.063 1.00 55.71 785 LYS A O 1
ATOM 6097 N N . ILE A 1 792 ? 240.406 -51.150 138.752 1.00 52.19 786 ILE A N 1
ATOM 6098 C CA . ILE A 1 792 ? 239.352 -50.422 139.422 1.00 49.30 786 ILE A CA 1
ATOM 6099 C C . ILE A 1 792 ? 238.709 -51.271 140.492 1.00 47.88 786 ILE A C 1
ATOM 6100 O O . ILE A 1 792 ? 238.002 -52.225 140.198 1.00 48.50 786 ILE A O 1
ATOM 6105 N N . PHE A 1 793 ? 238.971 -50.926 141.742 1.00 46.37 787 PHE A N 1
ATOM 6106 C CA . PHE A 1 793 ? 238.376 -51.645 142.853 1.00 44.98 787 PHE A CA 1
ATOM 6107 C C . PHE A 1 793 ? 236.987 -51.073 143.061 1.00 45.72 787 PHE A C 1
ATOM 6108 O O . PHE A 1 793 ? 236.727 -49.915 142.747 1.00 46.10 787 PHE A O 1
ATOM 6116 N N . LYS A 1 794 ? 236.087 -51.894 143.571 1.00 47.34 788 LYS A N 1
ATOM 6117 C CA . LYS A 1 794 ? 234.744 -51.433 143.837 1.00 48.49 788 LYS A CA 1
ATOM 6118 C C . LYS A 1 794 ? 234.568 -51.464 145.341 1.00 49.66 788 LYS A C 1
ATOM 6119 O O . LYS A 1 794 ? 234.485 -52.535 145.936 1.00 48.58 788 LYS A O 1
ATOM 6125 N N . ILE A 1 795 ? 234.554 -50.285 145.956 1.00 52.13 789 ILE A N 1
ATOM 6126 C CA . ILE A 1 795 ? 234.377 -50.184 147.400 1.00 54.37 789 ILE A CA 1
ATOM 6127 C C . ILE A 1 795 ? 233.141 -49.355 147.710 1.00 56.22 789 ILE A C 1
ATOM 6128 O O . ILE A 1 795 ? 233.070 -48.176 147.358 1.00 55.35 789 ILE A O 1
ATOM 6133 N N . GLU A 1 796 ? 232.175 -49.987 148.374 1.00 58.57 790 GLU A N 1
ATOM 6134 C CA . GLU A 1 796 ? 230.930 -49.334 148.758 1.00 60.22 790 GLU A CA 1
ATOM 6135 C C . GLU A 1 796 ? 230.088 -48.920 147.548 1.00 59.51 790 GLU A C 1
ATOM 6136 O O . GLU A 1 796 ? 229.276 -48.001 147.643 1.00 61.12 790 GLU A O 1
ATOM 6142 N N . GLY A 1 797 ? 230.277 -49.587 146.412 1.00 57.51 791 GLY A N 1
ATOM 6143 C CA . GLY A 1 797 ? 229.508 -49.239 145.226 1.00 54.37 791 GLY A CA 1
ATOM 6144 C C . GLY A 1 797 ? 230.137 -48.168 144.340 1.00 53.50 791 GLY A C 1
ATOM 6145 O O . GLY A 1 797 ? 229.568 -47.792 143.309 1.00 53.55 791 GLY A O 1
ATOM 6146 N N . THR A 1 798 ? 231.308 -47.671 144.735 1.00 51.29 792 THR A N 1
ATOM 6147 C CA . THR A 1 798 ? 232.010 -46.645 143.966 1.00 49.40 792 THR A CA 1
ATOM 6148 C C . THR A 1 798 ? 233.300 -47.192 143.350 1.00 47.11 792 THR A C 1
ATOM 6149 O O . THR A 1 798 ? 233.977 -48.033 143.944 1.00 47.98 792 THR A O 1
ATOM 6153 N N . PRO A 1 799 ? 233.652 -46.726 142.142 1.00 44.81 793 PRO A N 1
ATOM 6154 C CA . PRO A 1 799 ? 234.861 -47.170 141.443 1.00 43.59 793 PRO A CA 1
ATOM 6155 C C . PRO A 1 799 ? 236.085 -46.391 141.906 1.00 42.63 793 PRO A C 1
ATOM 6156 O O . PRO A 1 799 ? 236.150 -45.170 141.750 1.00 42.95 793 PRO A O 1
ATOM 6160 N N . ARG A 1 800 ? 237.063 -47.094 142.462 1.00 42.05 794 ARG A N 1
ATOM 6161 C CA . ARG A 1 800 ? 238.261 -46.424 142.960 1.00 42.25 794 ARG A CA 1
ATOM 6162 C C . ARG A 1 800 ? 239.575 -47.073 142.549 1.00 41.96 794 ARG A C 1
ATOM 6163 O O . ARG A 1 800 ? 239.674 -48.298 142.426 1.00 42.09 794 ARG A O 1
ATOM 6171 N N . ARG A 1 801 ? 240.588 -46.241 142.346 1.00 39.77 795 ARG A N 1
ATOM 6172 C CA . ARG A 1 801 ? 241.913 -46.748 142.041 1.00 40.27 795 ARG A CA 1
ATOM 6173 C C . ARG A 1 801 ? 242.691 -46.621 143.341 1.00 39.88 795 ARG A C 1
ATOM 6174 O O . ARG A 1 801 ? 242.277 -45.880 144.236 1.00 39.88 795 ARG A O 1
ATOM 6182 N N . ILE A 1 802 ? 243.797 -47.345 143.467 1.00 39.73 796 ILE A N 1
ATOM 6183 C CA . ILE A 1 802 ? 244.583 -47.268 144.693 1.00 39.10 796 ILE A CA 1
ATOM 6184 C C . ILE A 1 802 ? 245.575 -46.104 144.724 1.00 38.88 796 ILE A C 1
ATOM 6185 O O . ILE A 1 802 ? 246.492 -46.020 143.906 1.00 38.07 796 ILE A O 1
ATOM 6190 N N . ALA A 1 803 ? 245.374 -45.199 145.675 1.00 39.67 797 ALA A N 1
ATOM 6191 C CA . ALA A 1 803 ? 246.248 -44.038 145.819 1.00 39.95 797 ALA A CA 1
ATOM 6192 C C . ALA A 1 803 ? 247.512 -44.474 146.530 1.00 39.35 797 ALA A C 1
ATOM 6193 O O . ALA A 1 803 ? 248.602 -44.015 146.210 1.00 39.39 797 ALA A O 1
ATOM 6195 N N . GLY A 1 804 ? 247.352 -45.372 147.498 1.00 39.27 798 GLY A N 1
ATOM 6196 C CA . GLY A 1 804 ? 248.492 -45.872 148.239 1.00 38.24 798 GLY A CA 1
ATOM 6197 C C . GLY A 1 804 ? 248.091 -46.835 149.338 1.00 38.48 798 GLY A C 1
ATOM 6198 O O . GLY A 1 804 ? 246.949 -46.825 149.809 1.00 37.65 798 GLY A O 1
ATOM 6199 N N . ILE A 1 805 ? 249.032 -47.695 149.718 1.00 37.68 799 ILE A N 1
ATOM 6200 C CA . ILE A 1 805 ? 248.828 -48.658 150.790 1.00 37.31 799 ILE A CA 1
ATOM 6201 C C . ILE A 1 805 ? 249.766 -48.106 151.849 1.00 37.74 799 ILE A C 1
ATOM 6202 O O . ILE A 1 805 ? 250.920 -47.817 151.562 1.00 36.41 799 ILE A O 1
ATOM 6207 N N . HIS A 1 806 ? 249.277 -47.949 153.070 1.00 39.60 800 HIS A N 1
ATOM 6208 C CA . HIS A 1 806 ? 250.098 -47.346 154.109 1.00 41.48 800 HIS A CA 1
ATOM 6209 C C . HIS A 1 806 ? 250.440 -48.245 155.284 1.00 42.63 800 HIS A C 1
ATOM 6210 O O . HIS A 1 806 ? 251.534 -48.155 155.847 1.00 43.44 800 HIS A O 1
ATOM 6217 N N . SER A 1 807 ? 249.503 -49.111 155.647 1.00 42.35 801 SER A N 1
ATOM 6218 C CA . SER A 1 807 ? 249.686 -50.000 156.779 1.00 40.18 801 SER A CA 1
ATOM 6219 C C . SER A 1 807 ? 249.176 -51.433 156.546 1.00 39.90 801 SER A C 1
ATOM 6220 O O . SER A 1 807 ? 248.510 -51.726 155.553 1.00 37.58 801 SER A O 1
ATOM 6223 N N . ARG A 1 808 ? 249.491 -52.319 157.480 1.00 39.23 802 ARG A N 1
ATOM 6224 C CA . ARG A 1 808 ? 249.082 -53.707 157.384 1.00 40.66 802 ARG A CA 1
ATOM 6225 C C . ARG A 1 808 ? 248.608 -54.204 158.745 1.00 43.37 802 ARG A C 1
ATOM 6226 O O . ARG A 1 808 ? 248.833 -53.558 159.763 1.00 43.88 802 ARG A O 1
ATOM 6234 N N . ARG A 1 809 ? 247.945 -55.354 158.761 1.00 45.54 803 ARG A N 1
ATOM 6235 C CA . ARG A 1 809 ? 247.491 -55.961 160.009 1.00 45.82 803 ARG A CA 1
ATOM 6236 C C . ARG A 1 809 ? 246.933 -57.343 159.730 1.00 45.25 803 ARG A C 1
ATOM 6237 O O . ARG A 1 809 ? 246.424 -57.607 158.642 1.00 44.79 803 ARG A O 1
ATOM 6245 N N . LYS A 1 810 ? 247.050 -58.230 160.711 1.00 45.53 804 LYS A N 1
ATOM 6246 C CA . LYS A 1 810 ? 246.542 -59.583 160.569 1.00 47.01 804 LYS A CA 1
ATOM 6247 C C . LYS A 1 810 ? 245.022 -59.510 160.531 1.00 48.39 804 LYS A C 1
ATOM 6248 O O . LYS A 1 810 ? 244.410 -58.736 161.272 1.00 49.88 804 LYS A O 1
ATOM 6254 N N . PHE A 1 811 ? 244.427 -60.298 159.642 1.00 48.26 805 PHE A N 1
ATOM 6255 C CA . PHE A 1 811 ? 242.980 -60.387 159.497 1.00 47.85 805 PHE A CA 1
ATOM 6256 C C . PHE A 1 811 ? 242.685 -61.871 159.332 1.00 47.18 805 PHE A C 1
ATOM 6257 O O . PHE A 1 811 ? 242.860 -62.442 158.253 1.00 48.01 805 PHE A O 1
ATOM 6265 N N . LYS A 1 812 ? 242.256 -62.501 160.414 1.00 46.12 806 LYS A N 1
ATOM 6266 C CA . LYS A 1 812 ? 241.980 -63.925 160.390 1.00 45.48 806 LYS A CA 1
ATOM 6267 C C . LYS A 1 812 ? 243.276 -64.662 160.049 1.00 43.75 806 LYS A C 1
ATOM 6268 O O . LYS A 1 812 ? 244.237 -64.590 160.806 1.00 43.01 806 LYS A O 1
ATOM 6274 N N . ASN A 1 813 ? 243.327 -65.350 158.914 1.00 42.62 807 ASN A N 1
ATOM 6275 C CA . ASN A 1 813 ? 244.535 -66.093 158.559 1.00 41.55 807 ASN A CA 1
ATOM 6276 C C . ASN A 1 813 ? 245.358 -65.454 157.445 1.00 41.38 807 ASN A C 1
ATOM 6277 O O . ASN A 1 813 ? 246.224 -66.100 156.846 1.00 40.23 807 ASN A O 1
ATOM 6282 N N . THR A 1 814 ? 245.088 -64.185 157.163 1.00 40.30 808 THR A N 1
ATOM 6283 C CA . THR A 1 814 ? 245.839 -63.484 156.134 1.00 39.52 808 THR A CA 1
ATOM 6284 C C . THR A 1 814 ? 246.126 -62.057 156.588 1.00 40.81 808 THR A C 1
ATOM 6285 O O . THR A 1 814 ? 246.022 -61.747 157.771 1.00 40.42 808 THR A O 1
ATOM 6289 N N . TYR A 1 815 ? 246.481 -61.190 155.650 1.00 40.79 809 TYR A N 1
ATOM 6290 C CA . TYR A 1 815 ? 246.779 -59.813 155.985 1.00 42.53 809 TYR A CA 1
ATOM 6291 C C . TYR A 1 815 ? 245.861 -58.858 155.252 1.00 43.29 809 TYR A C 1
ATOM 6292 O O . TYR A 1 815 ? 245.460 -59.128 154.124 1.00 45.06 809 TYR A O 1
ATOM 6301 N N . GLU A 1 816 ? 245.546 -57.737 155.897 1.00 43.61 810 GLU A N 1
ATOM 6302 C CA . GLU A 1 816 ? 244.721 -56.689 155.300 1.00 43.23 810 GLU A CA 1
ATOM 6303 C C . GLU A 1 816 ? 245.603 -55.458 155.188 1.00 41.49 810 GLU A C 1
ATOM 6304 O O . GLU A 1 816 ? 246.513 -55.272 155.992 1.00 41.46 810 GLU A O 1
ATOM 6310 N N . TYR A 1 817 ? 245.331 -54.615 154.203 1.00 40.13 811 TYR A N 1
ATOM 6311 C CA . TYR A 1 817 ? 246.142 -53.435 153.988 1.00 40.34 811 TYR A CA 1
ATOM 6312 C C . TYR A 1 817 ? 245.308 -52.175 153.923 1.00 42.43 811 TYR A C 1
ATOM 6313 O O . TYR A 1 817 ? 244.239 -52.164 153.308 1.00 42.09 811 TYR A O 1
ATOM 6322 N N . GLU A 1 818 ? 245.813 -51.121 154.569 1.00 44.09 812 GLU A N 1
ATOM 6323 C CA . GLU A 1 818 ? 245.159 -49.818 154.612 1.00 44.80 812 GLU A CA 1
ATOM 6324 C C . GLU A 1 818 ? 245.431 -49.130 153.291 1.00 44.71 812 GLU A C 1
ATOM 6325 O O . GLU A 1 818 ? 246.579 -48.792 152.981 1.00 45.60 812 GLU A O 1
ATOM 6331 N N . CYS A 1 819 ? 244.370 -48.919 152.520 1.00 43.07 813 CYS A N 1
ATOM 6332 C CA . CYS A 1 819 ? 244.480 -48.287 151.212 1.00 41.84 813 CYS A CA 1
ATOM 6333 C C . CYS A 1 819 ? 243.769 -46.944 151.090 1.00 41.51 813 CYS A C 1
ATOM 6334 O O . CYS A 1 819 ? 242.623 -46.791 151.508 1.00 41.61 813 CYS A O 1
ATOM 6337 N N . SER A 1 820 ? 244.459 -45.966 150.519 1.00 40.79 814 SER A N 1
ATOM 6338 C CA . SER A 1 820 ? 243.854 -44.666 150.289 1.00 41.34 814 SER A CA 1
ATOM 6339 C C . SER A 1 820 ? 243.566 -44.721 148.793 1.00 42.65 814 SER A C 1
ATOM 6340 O O . SER A 1 820 ? 244.386 -45.200 148.013 1.00 43.42 814 SER A O 1
ATOM 6343 N N . PHE A 1 821 ? 242.397 -44.245 148.388 1.00 44.08 815 PHE A N 1
ATOM 6344 C CA . PHE A 1 821 ? 242.003 -44.343 146.986 1.00 43.23 815 PHE A CA 1
ATOM 6345 C C . PHE A 1 821 ? 241.917 -43.064 146.175 1.00 42.73 815 PHE A C 1
ATOM 6346 O O . PHE A 1 821 ? 242.164 -41.965 146.660 1.00 43.63 815 PHE A O 1
ATOM 6354 N N . LEU A 1 822 ? 241.559 -43.262 144.910 1.00 41.84 816 LEU A N 1
ATOM 6355 C CA . LEU A 1 822 ? 241.320 -42.196 143.944 1.00 39.35 816 LEU A CA 1
ATOM 6356 C C . LEU A 1 822 ? 239.917 -42.551 143.460 1.00 38.47 816 LEU A C 1
ATOM 6357 O O . LEU A 1 822 ? 239.648 -43.708 143.139 1.00 39.26 816 LEU A O 1
ATOM 6362 N N . LEU A 1 823 ? 239.018 -41.576 143.446 1.00 36.95 817 LEU A N 1
ATOM 6363 C CA . LEU A 1 823 ? 237.660 -41.809 142.996 1.00 35.25 817 LEU A CA 1
ATOM 6364 C C . LEU A 1 823 ? 237.580 -41.477 141.520 1.00 35.97 817 LEU A C 1
ATOM 6365 O O . LEU A 1 823 ? 238.041 -40.427 141.101 1.00 34.54 817 LEU A O 1
ATOM 6370 N N . GLY A 1 824 ? 237.005 -42.384 140.734 1.00 38.59 818 GLY A N 1
ATOM 6371 C CA . GLY A 1 824 ? 236.858 -42.141 139.311 1.00 40.87 818 GLY A CA 1
ATOM 6372 C C . GLY A 1 824 ? 235.607 -41.326 139.029 1.00 42.96 818 GLY A C 1
ATOM 6373 O O . GLY A 1 824 ? 234.514 -41.684 139.458 1.00 41.98 818 GLY A O 1
ATOM 6374 N N . GLU A 1 825 ? 235.765 -40.223 138.305 1.00 46.76 819 GLU A N 1
ATOM 6375 C CA . GLU A 1 825 ? 234.634 -39.363 137.978 1.00 48.87 819 GLU A CA 1
ATOM 6376 C C . GLU A 1 825 ? 234.500 -39.164 136.484 1.00 48.80 819 GLU A C 1
ATOM 6377 O O . GLU A 1 825 ? 235.481 -38.881 135.803 1.00 50.57 819 GLU A O 1
ATOM 6383 N N . ASN A 1 826 ? 233.280 -39.318 135.980 1.00 49.14 820 ASN A N 1
ATOM 6384 C CA . ASN A 1 826 ? 233.003 -39.138 134.560 1.00 48.78 820 ASN A CA 1
ATOM 6385 C C . ASN A 1 826 ? 233.733 -40.182 133.732 1.00 49.81 820 ASN A C 1
ATOM 6386 O O . ASN A 1 826 ? 234.305 -39.875 132.686 1.00 49.30 820 ASN A O 1
ATOM 6391 N N . ILE A 1 827 ? 233.708 -41.423 134.194 1.00 50.98 821 ILE A N 1
ATOM 6392 C CA . ILE A 1 827 ? 234.404 -42.476 133.484 1.00 52.00 821 ILE A CA 1
ATOM 6393 C C . ILE A 1 827 ? 233.827 -42.717 132.100 1.00 51.76 821 ILE A C 1
ATOM 6394 O O . ILE A 1 827 ? 232.615 -42.793 131.927 1.00 51.05 821 ILE A O 1
ATOM 6399 N N . GLY A 1 828 ? 234.714 -42.822 131.115 1.00 52.67 822 GLY A N 1
ATOM 6400 C CA . GLY A 1 828 ? 234.285 -43.050 129.748 1.00 53.76 822 GLY A CA 1
ATOM 6401 C C . GLY A 1 828 ? 234.100 -41.757 128.979 1.00 54.98 822 GLY A C 1
ATOM 6402 O O . GLY A 1 828 ? 233.737 -41.772 127.806 1.00 55.13 822 GLY A O 1
ATOM 6403 N N . MET A 1 829 ? 234.355 -40.632 129.638 1.00 56.90 823 MET A N 1
ATOM 6404 C CA . MET A 1 829 ? 234.203 -39.325 129.008 1.00 58.86 823 MET A CA 1
ATOM 6405 C C . MET A 1 829 ? 235.526 -38.583 128.839 1.00 60.13 823 MET A C 1
ATOM 6406 O O . MET A 1 829 ? 236.506 -38.861 129.527 1.00 60.42 823 MET A O 1
ATOM 6411 N N . LYS A 1 830 ? 235.541 -37.628 127.916 1.00 61.47 824 LYS A N 1
ATOM 6412 C CA . LYS A 1 830 ? 236.729 -36.829 127.668 1.00 62.76 824 LYS A CA 1
ATOM 6413 C C . LYS A 1 830 ? 237.100 -36.052 128.924 1.00 62.80 824 LYS A C 1
ATOM 6414 O O . LYS A 1 830 ? 238.191 -35.493 129.011 1.00 63.59 824 LYS A O 1
ATOM 6420 N N . SER A 1 831 ? 236.192 -36.017 129.895 1.00 62.07 825 SER A N 1
ATOM 6421 C CA . SER A 1 831 ? 236.435 -35.296 131.139 1.00 61.30 825 SER A CA 1
ATOM 6422 C C . SER A 1 831 ? 236.719 -36.227 132.307 1.00 60.75 825 SER A C 1
ATOM 6423 O O . SER A 1 831 ? 236.666 -35.809 133.464 1.00 61.06 825 SER A O 1
ATOM 6426 N N . GLU A 1 832 ? 237.015 -37.487 132.010 1.00 60.00 826 GLU A N 1
ATOM 6427 C CA . GLU A 1 832 ? 237.309 -38.457 133.056 1.00 59.52 826 GLU A CA 1
ATOM 6428 C C . GLU A 1 832 ? 238.436 -37.920 133.938 1.00 59.19 826 GLU A C 1
ATOM 6429 O O . GLU A 1 832 ? 239.399 -37.327 133.451 1.00 57.33 826 GLU A O 1
ATOM 6435 N N . ARG A 1 833 ? 238.318 -38.130 135.240 1.00 59.79 827 ARG A N 1
ATOM 6436 C CA . ARG A 1 833 ? 239.325 -37.637 136.169 1.00 59.99 827 ARG A CA 1
ATOM 6437 C C . ARG A 1 833 ? 239.296 -38.481 137.438 1.00 58.40 827 ARG A C 1
ATOM 6438 O O . ARG A 1 833 ? 238.230 -38.897 137.900 1.00 57.96 827 ARG A O 1
ATOM 6446 N N . TRP A 1 834 ? 240.469 -38.748 137.996 1.00 56.22 828 TRP A N 1
ATOM 6447 C CA . TRP A 1 834 ? 240.541 -39.532 139.216 1.00 53.75 828 TRP A CA 1
ATOM 6448 C C . TRP A 1 834 ? 240.987 -38.628 140.351 1.00 54.85 828 TRP A C 1
ATOM 6449 O O . TRP A 1 834 ? 242.116 -38.144 140.385 1.00 55.19 828 TRP A O 1
ATOM 6460 N N . VAL A 1 835 ? 240.059 -38.388 141.267 1.00 56.63 829 VAL A N 1
ATOM 6461 C CA . VAL A 1 835 ? 240.271 -37.517 142.414 1.00 57.56 829 VAL A CA 1
ATOM 6462 C C . VAL A 1 835 ? 240.599 -38.309 143.675 1.00 58.51 829 VAL A C 1
ATOM 6463 O O . VAL A 1 835 ? 239.965 -39.322 143.962 1.00 58.30 829 VAL A O 1
ATOM 6467 N N . PRO A 1 836 ? 241.585 -37.841 144.456 1.00 59.60 830 PRO A N 1
ATOM 6468 C CA . PRO A 1 836 ? 242.016 -38.495 145.696 1.00 60.84 830 PRO A CA 1
ATOM 6469 C C . PRO A 1 836 ? 241.002 -38.402 146.828 1.00 62.84 830 PRO A C 1
ATOM 6470 O O . PRO A 1 836 ? 240.519 -37.322 147.141 1.00 62.43 830 PRO A O 1
ATOM 6474 N N . MET A 1 837 ? 240.680 -39.535 147.439 1.00 65.96 831 MET A N 1
ATOM 6475 C CA . MET A 1 837 ? 239.732 -39.553 148.551 1.00 69.72 831 MET A CA 1
ATOM 6476 C C . MET A 1 837 ? 240.486 -39.498 149.871 1.00 73.04 831 MET A C 1
ATOM 6477 O O . MET A 1 837 ? 241.338 -40.342 150.147 1.00 74.13 831 MET A O 1
ATOM 6482 N N . MET A 1 838 ? 240.175 -38.503 150.690 1.00 76.12 832 MET A N 1
ATOM 6483 C CA . MET A 1 838 ? 240.853 -38.373 151.962 1.00 78.77 832 MET A CA 1
ATOM 6484 C C . MET A 1 838 ? 240.646 -39.611 152.818 1.00 80.02 832 MET A C 1
ATOM 6485 O O . MET A 1 838 ? 239.610 -40.280 152.733 1.00 79.15 832 MET A O 1
ATOM 6490 N N . SER A 1 839 ? 241.655 -39.896 153.639 1.00 80.83 833 SER A N 1
ATOM 6491 C CA . SER A 1 839 ? 241.696 -41.053 154.530 1.00 80.74 833 SER A CA 1
ATOM 6492 C C . SER A 1 839 ? 240.403 -41.411 155.256 1.00 78.71 833 SER A C 1
ATOM 6493 O O . SER A 1 839 ? 240.341 -42.394 155.991 1.00 79.18 833 SER A O 1
ATOM 6496 N N . VAL A 1 840 ? 239.366 -40.619 155.050 1.00 75.98 834 VAL A N 1
ATOM 6497 C CA . VAL A 1 840 ? 238.092 -40.893 155.684 1.00 72.92 834 VAL A CA 1
ATOM 6498 C C . VAL A 1 840 ? 237.485 -42.107 154.999 1.00 70.46 834 VAL A C 1
ATOM 6499 O O . VAL A 1 840 ? 236.715 -42.858 155.596 1.00 69.70 834 VAL A O 1
ATOM 6503 N N . ASP A 1 841 ? 237.852 -42.287 153.734 1.00 68.22 835 ASP A N 1
ATOM 6504 C CA . ASP A 1 841 ? 237.352 -43.393 152.924 1.00 65.56 835 ASP A CA 1
ATOM 6505 C C . ASP A 1 841 ? 238.345 -44.543 152.729 1.00 63.83 835 ASP A C 1
ATOM 6506 O O . ASP A 1 841 ? 238.086 -45.463 151.950 1.00 63.43 835 ASP A O 1
ATOM 6511 N N . ASN A 1 842 ? 239.479 -44.495 153.423 1.00 60.61 836 ASN A N 1
ATOM 6512 C CA . ASN A 1 842 ? 240.460 -45.561 153.304 1.00 57.34 836 ASN A CA 1
ATOM 6513 C C . ASN A 1 842 ? 239.758 -46.858 153.680 1.00 56.22 836 ASN A C 1
ATOM 6514 O O . ASN A 1 842 ? 238.719 -46.829 154.336 1.00 55.84 836 ASN A O 1
ATOM 6519 N N . ALA A 1 843 ? 240.307 -47.991 153.256 1.00 54.20 837 ALA A N 1
ATOM 6520 C CA . ALA A 1 843 ? 239.685 -49.273 153.558 1.00 52.21 837 ALA A CA 1
ATOM 6521 C C . ALA A 1 843 ? 240.708 -50.378 153.753 1.00 51.44 837 ALA A C 1
ATOM 6522 O O . ALA A 1 843 ? 241.831 -50.291 153.243 1.00 50.88 837 ALA A O 1
ATOM 6524 N N . TRP A 1 844 ? 240.306 -51.412 154.495 1.00 49.63 838 TRP A N 1
ATOM 6525 C CA . TRP A 1 844 ? 241.155 -52.568 154.751 1.00 48.76 838 TRP A CA 1
ATOM 6526 C C . TRP A 1 844 ? 240.849 -53.683 153.753 1.00 46.64 838 TRP A C 1
ATOM 6527 O O . TRP A 1 844 ? 239.886 -54.439 153.904 1.00 43.54 838 TRP A O 1
ATOM 6538 N N . ILE A 1 845 ? 241.700 -53.772 152.736 1.00 45.21 839 ILE A N 1
ATOM 6539 C CA . ILE A 1 845 ? 241.566 -54.757 151.676 1.00 42.94 839 ILE A CA 1
ATOM 6540 C C . ILE A 1 845 ? 242.433 -55.973 151.947 1.00 41.52 839 ILE A C 1
ATOM 6541 O O . ILE A 1 845 ? 243.557 -55.849 152.427 1.00 41.38 839 ILE A O 1
ATOM 6546 N N . PRO A 1 846 ? 241.912 -57.175 151.664 1.00 40.98 840 PRO A N 1
ATOM 6547 C CA . PRO A 1 846 ? 242.723 -58.375 151.903 1.00 39.36 840 PRO A CA 1
ATOM 6548 C C . PRO A 1 846 ? 243.870 -58.489 150.888 1.00 37.41 840 PRO A C 1
ATOM 6549 O O . PRO A 1 846 ? 243.772 -58.013 149.759 1.00 33.92 840 PRO A O 1
ATOM 6553 N N . ARG A 1 847 ? 244.960 -59.117 151.307 1.00 37.62 841 ARG A N 1
ATOM 6554 C CA . ARG A 1 847 ? 246.138 -59.283 150.461 1.00 37.64 841 ARG A CA 1
ATOM 6555 C C . ARG A 1 847 ? 245.810 -59.870 149.094 1.00 38.03 841 ARG A C 1
ATOM 6556 O O . ARG A 1 847 ? 246.332 -59.432 148.073 1.00 37.95 841 ARG A O 1
ATOM 6564 N N . GLY A 1 848 ? 244.934 -60.867 149.088 1.00 38.62 842 GLY A N 1
ATOM 6565 C CA . GLY A 1 848 ? 244.558 -61.523 147.854 1.00 37.82 842 GLY A CA 1
ATOM 6566 C C . GLY A 1 848 ? 243.954 -60.629 146.795 1.00 37.60 842 GLY A C 1
ATOM 6567 O O . GLY A 1 848 ? 244.014 -60.957 145.615 1.00 38.94 842 GLY A O 1
ATOM 6568 N N . GLU A 1 849 ? 243.365 -59.510 147.197 1.00 38.41 843 GLU A N 1
ATOM 6569 C CA . GLU A 1 849 ? 242.752 -58.590 146.239 1.00 39.77 843 GLU A CA 1
ATOM 6570 C C . GLU A 1 849 ? 243.738 -57.555 145.693 1.00 40.65 843 GLU A C 1
ATOM 6571 O O . GLU A 1 849 ? 243.446 -56.865 144.710 1.00 41.54 843 GLU A O 1
ATOM 6577 N N . LEU A 1 850 ? 244.899 -57.450 146.334 1.00 39.70 844 LEU A N 1
ATOM 6578 C CA . LEU A 1 850 ? 245.916 -56.490 145.938 1.00 39.36 844 LEU A CA 1
ATOM 6579 C C . LEU A 1 850 ? 247.074 -57.116 145.169 1.00 40.96 844 LEU A C 1
ATOM 6580 O O . LEU A 1 850 ? 247.478 -56.619 144.119 1.00 42.14 844 LEU A O 1
ATOM 6585 N N . VAL A 1 851 ? 247.600 -58.206 145.710 1.00 40.88 845 VAL A N 1
ATOM 6586 C CA . VAL A 1 851 ? 248.730 -58.931 145.143 1.00 41.88 845 VAL A CA 1
ATOM 6587 C C . VAL A 1 851 ? 248.869 -59.012 143.617 1.00 42.27 845 VAL A C 1
ATOM 6588 O O . VAL A 1 851 ? 249.976 -58.964 143.092 1.00 41.36 845 VAL A O 1
ATOM 6592 N N . GLU A 1 852 ? 247.758 -59.143 142.908 1.00 44.27 846 GLU A N 1
ATOM 6593 C CA . GLU A 1 852 ? 247.797 -59.262 141.454 1.00 45.07 846 GLU A CA 1
ATOM 6594 C C . GLU A 1 852 ? 248.097 -57.944 140.746 1.00 44.66 846 GLU A C 1
ATOM 6595 O O . GLU A 1 852 ? 248.850 -57.907 139.775 1.00 45.14 846 GLU A O 1
ATOM 6601 N N . SER A 1 853 ? 247.522 -56.860 141.252 1.00 44.47 847 SER A N 1
ATOM 6602 C CA . SER A 1 853 ? 247.689 -55.536 140.658 1.00 42.26 847 SER A CA 1
ATOM 6603 C C . SER A 1 853 ? 248.707 -54.616 141.335 1.00 42.12 847 SER A C 1
ATOM 6604 O O . SER A 1 853 ? 249.260 -53.722 140.691 1.00 41.21 847 SER A O 1
ATOM 6607 N N . HIS A 1 854 ? 248.958 -54.832 142.623 1.00 40.85 848 HIS A N 1
ATOM 6608 C CA . HIS A 1 854 ? 249.869 -53.969 143.364 1.00 39.82 848 HIS A CA 1
ATOM 6609 C C . HIS A 1 854 ? 250.867 -54.705 144.234 1.00 38.59 848 HIS A C 1
ATOM 6610 O O . HIS A 1 854 ? 251.091 -54.324 145.379 1.00 39.04 848 HIS A O 1
ATOM 6617 N N . SER A 1 855 ? 251.472 -55.754 143.701 1.00 38.13 849 SER A N 1
ATOM 6618 C CA . SER A 1 855 ? 252.454 -56.505 144.472 1.00 37.26 849 SER A CA 1
ATOM 6619 C C . SER A 1 855 ? 253.539 -55.573 145.033 1.00 38.38 849 SER A C 1
ATOM 6620 O O . SER A 1 855 ? 253.976 -55.716 146.180 1.00 39.42 849 SER A O 1
ATOM 6623 N N . LYS A 1 856 ? 253.954 -54.601 144.230 1.00 38.54 850 LYS A N 1
ATOM 6624 C CA . LYS A 1 856 ? 254.991 -53.674 144.653 1.00 39.79 850 LYS A CA 1
ATOM 6625 C C . LYS A 1 856 ? 254.596 -52.915 145.928 1.00 38.62 850 LYS A C 1
ATOM 6626 O O . LYS A 1 856 ? 255.238 -53.075 146.966 1.00 38.07 850 LYS A O 1
ATOM 6632 N N . MET A 1 857 ? 253.542 -52.107 145.871 1.00 35.92 851 MET A N 1
ATOM 6633 C CA . MET A 1 857 ? 253.137 -51.373 147.064 1.00 34.38 851 MET A CA 1
ATOM 6634 C C . MET A 1 857 ? 252.939 -52.304 148.261 1.00 33.90 851 MET A C 1
ATOM 6635 O O . MET A 1 857 ? 253.375 -52.000 149.377 1.00 35.28 851 MET A O 1
ATOM 6640 N N . VAL A 1 858 ? 252.294 -53.440 148.034 1.00 30.79 852 VAL A N 1
ATOM 6641 C CA . VAL A 1 858 ? 252.077 -54.387 149.109 1.00 30.27 852 VAL A CA 1
ATOM 6642 C C . VAL A 1 858 ? 253.421 -54.772 149.729 1.00 31.76 852 VAL A C 1
ATOM 6643 O O . VAL A 1 858 ? 253.569 -54.762 150.949 1.00 33.08 852 VAL A O 1
ATOM 6647 N N . ALA A 1 859 ? 254.400 -55.094 148.883 1.00 31.49 853 ALA A N 1
ATOM 6648 C CA . ALA A 1 859 ? 255.722 -55.494 149.355 1.00 31.62 853 ALA A CA 1
ATOM 6649 C C . ALA A 1 859 ? 256.396 -54.403 150.194 1.00 32.22 853 ALA A C 1
ATOM 6650 O O . ALA A 1 859 ? 256.968 -54.679 151.248 1.00 32.93 853 ALA A O 1
ATOM 6652 N N . GLU A 1 860 ? 256.329 -53.165 149.723 1.00 33.24 854 GLU A N 1
ATOM 6653 C CA . GLU A 1 860 ? 256.929 -52.049 150.437 1.00 33.92 854 GLU A CA 1
ATOM 6654 C C . GLU A 1 860 ? 256.287 -51.939 151.809 1.00 33.65 854 GLU A C 1
ATOM 6655 O O . GLU A 1 860 ? 256.963 -51.719 152.812 1.00 33.12 854 GLU A O 1
ATOM 6661 N N . VAL A 1 861 ? 254.978 -52.120 151.865 1.00 33.38 855 VAL A N 1
ATOM 6662 C CA . VAL A 1 861 ? 254.313 -52.048 153.143 1.00 33.40 855 VAL A CA 1
ATOM 6663 C C . VAL A 1 861 ? 254.704 -53.233 153.997 1.00 33.25 855 VAL A C 1
ATOM 6664 O O . VAL A 1 861 ? 254.834 -53.099 155.210 1.00 35.92 855 VAL A O 1
ATOM 6668 N N . ASP A 1 862 ? 254.901 -54.394 153.390 1.00 33.86 856 ASP A N 1
ATOM 6669 C CA . ASP A 1 862 ? 255.282 -55.556 154.192 1.00 38.08 856 ASP A CA 1
ATOM 6670 C C . ASP A 1 862 ? 256.661 -55.372 154.825 1.00 39.62 856 ASP A C 1
ATOM 6671 O O . ASP A 1 862 ? 256.897 -55.826 155.944 1.00 39.74 856 ASP A O 1
ATOM 6676 N N . MET A 1 863 ? 257.571 -54.701 154.122 1.00 40.34 857 MET A N 1
ATOM 6677 C CA . MET A 1 863 ? 258.902 -54.489 154.672 1.00 41.98 857 MET A CA 1
ATOM 6678 C C . MET A 1 863 ? 258.844 -53.488 155.814 1.00 42.34 857 MET A C 1
ATOM 6679 O O . MET A 1 863 ? 259.541 -53.634 156.823 1.00 41.54 857 MET A O 1
ATOM 6684 N N . LYS A 1 864 ? 258.000 -52.474 155.649 1.00 42.28 858 LYS A N 1
ATOM 6685 C CA . LYS A 1 864 ? 257.821 -51.441 156.659 1.00 41.57 858 LYS A CA 1
ATOM 6686 C C . LYS A 1 864 ? 257.367 -52.061 157.971 1.00 40.75 858 LYS A C 1
ATOM 6687 O O . LYS A 1 864 ? 257.868 -51.714 159.044 1.00 39.65 858 LYS A O 1
ATOM 6693 N N . GLU A 1 865 ? 256.415 -52.983 157.876 1.00 40.57 859 GLU A N 1
ATOM 6694 C CA . GLU A 1 865 ? 255.875 -53.651 159.054 1.00 40.78 859 GLU A CA 1
ATOM 6695 C C . GLU A 1 865 ? 256.869 -54.632 159.666 1.00 38.51 859 GLU A C 1
ATOM 6696 O O . GLU A 1 865 ? 256.977 -54.712 160.892 1.00 37.90 859 GLU A O 1
ATOM 6702 N N . ALA A 1 866 ? 257.583 -55.380 158.823 1.00 36.13 860 ALA A N 1
ATOM 6703 C CA . ALA A 1 866 ? 258.568 -56.350 159.312 1.00 34.22 860 ALA A CA 1
ATOM 6704 C C . ALA A 1 866 ? 259.641 -55.636 160.127 1.00 33.63 860 ALA A C 1
ATOM 6705 O O . ALA A 1 866 ? 260.025 -56.100 161.202 1.00 33.20 860 ALA A O 1
ATOM 6707 N N . LEU A 1 867 ? 260.134 -54.517 159.601 1.00 33.18 861 LEU A N 1
ATOM 6708 C CA . LEU A 1 867 ? 261.134 -53.721 160.310 1.00 33.30 861 LEU A CA 1
ATOM 6709 C C . LEU A 1 867 ? 260.496 -53.169 161.579 1.00 33.50 861 LEU A C 1
ATOM 6710 O O . LEU A 1 867 ? 261.030 -53.339 162.675 1.00 34.78 861 LEU A O 1
ATOM 6715 N N . ALA A 1 868 ? 259.351 -52.507 161.419 1.00 32.61 862 ALA A N 1
ATOM 6716 C CA . ALA A 1 868 ? 258.631 -51.916 162.544 1.00 34.11 862 ALA A CA 1
ATOM 6717 C C . ALA A 1 868 ? 258.519 -52.852 163.744 1.00 35.35 862 ALA A C 1
ATOM 6718 O O . ALA A 1 868 ? 258.712 -52.430 164.889 1.00 35.47 862 ALA A O 1
ATOM 6720 N N . SER A 1 869 ? 258.207 -54.119 163.480 1.00 35.79 863 SER A N 1
ATOM 6721 C CA . SER A 1 869 ? 258.046 -55.113 164.540 1.00 35.96 863 SER A CA 1
ATOM 6722 C C . SER A 1 869 ? 259.313 -55.918 164.834 1.00 36.99 863 SER A C 1
ATOM 6723 O O . SER A 1 869 ? 259.276 -56.877 165.612 1.00 37.78 863 SER A O 1
ATOM 6726 N N . GLY A 1 870 ? 260.421 -55.541 164.199 1.00 36.97 864 GLY A N 1
ATOM 6727 C CA . GLY A 1 870 ? 261.682 -56.235 164.409 1.00 37.25 864 GLY A CA 1
ATOM 6728 C C . GLY A 1 870 ? 261.704 -57.695 163.979 1.00 37.94 864 GLY A C 1
ATOM 6729 O O . GLY A 1 870 ? 262.368 -58.526 164.608 1.00 37.02 864 GLY A O 1
ATOM 6730 N N . GLN A 1 871 ? 260.982 -58.013 162.907 1.00 37.26 865 GLN A N 1
ATOM 6731 C CA . GLN A 1 871 ? 260.931 -59.382 162.408 1.00 36.36 865 GLN A CA 1
ATOM 6732 C C . GLN A 1 871 ? 261.564 -59.498 161.025 1.00 36.63 865 GLN A C 1
ATOM 6733 O O . GLN A 1 871 ? 261.509 -60.557 160.396 1.00 36.49 865 GLN A O 1
ATOM 6739 N N . PHE A 1 872 ? 262.160 -58.415 160.542 1.00 34.92 866 PHE A N 1
ATOM 6740 C CA . PHE A 1 872 ? 262.786 -58.466 159.236 1.00 35.96 866 PHE A CA 1
ATOM 6741 C C . PHE A 1 872 ? 264.170 -59.106 159.286 1.00 36.03 866 PHE A C 1
ATOM 6742 O O . PHE A 1 872 ? 265.012 -58.736 160.102 1.00 38.96 866 PHE A O 1
ATOM 6750 N N . ARG A 1 873 ? 264.395 -60.079 158.416 1.00 34.09 867 ARG A N 1
ATOM 6751 C CA . ARG A 1 873 ? 265.680 -60.762 158.342 1.00 32.71 867 ARG A CA 1
ATOM 6752 C C . ARG A 1 873 ? 266.253 -60.294 157.010 1.00 32.13 867 ARG A C 1
ATOM 6753 O O . ARG A 1 873 ? 265.714 -60.613 155.942 1.00 31.49 867 ARG A O 1
ATOM 6761 N N . PRO A 1 874 ? 267.334 -59.499 157.054 1.00 30.99 868 PRO A N 1
ATOM 6762 C CA . PRO A 1 874 ? 267.955 -58.993 155.825 1.00 29.27 868 PRO A CA 1
ATOM 6763 C C . PRO A 1 874 ? 268.675 -60.100 155.055 1.00 27.92 868 PRO A C 1
ATOM 6764 O O . PRO A 1 874 ? 269.266 -60.998 155.645 1.00 25.98 868 PRO A O 1
ATOM 6768 N N . LEU A 1 875 ? 268.601 -60.023 153.732 1.00 28.52 869 LEU A N 1
ATOM 6769 C CA . LEU A 1 875 ? 269.225 -61.005 152.850 1.00 28.24 869 LEU A CA 1
ATOM 6770 C C . LEU A 1 875 ? 270.737 -60.800 152.626 1.00 28.86 869 LEU A C 1
ATOM 6771 O O . LEU A 1 875 ? 271.180 -60.674 151.482 1.00 30.34 869 LEU A O 1
ATOM 6776 N N . THR A 1 876 ? 271.529 -60.778 153.696 1.00 28.70 870 THR A N 1
ATOM 6777 C CA . THR A 1 876 ? 272.974 -60.599 153.544 1.00 30.86 870 THR A CA 1
ATOM 6778 C C . THR A 1 876 ? 273.638 -61.948 153.275 1.00 32.28 870 THR A C 1
ATOM 6779 O O . THR A 1 876 ? 273.143 -62.989 153.724 1.00 33.33 870 THR A O 1
ATOM 6783 N N . ARG A 1 877 ? 274.757 -61.932 152.555 1.00 30.28 871 ARG A N 1
ATOM 6784 C CA . ARG A 1 877 ? 275.444 -63.171 152.245 1.00 31.21 871 ARG A CA 1
ATOM 6785 C C . ARG A 1 877 ? 275.801 -63.926 153.498 1.00 29.95 871 ARG A C 1
ATOM 6786 O O . ARG A 1 877 ? 275.629 -65.136 153.565 1.00 31.03 871 ARG A O 1
ATOM 6794 N N . LYS A 1 878 ? 276.280 -63.211 154.504 1.00 30.11 872 LYS A N 1
ATOM 6795 C CA . LYS A 1 878 ? 276.667 -63.849 155.752 1.00 29.80 872 LYS A CA 1
ATOM 6796 C C . LYS A 1 878 ? 275.488 -64.516 156.451 1.00 29.11 872 LYS A C 1
ATOM 6797 O O . LYS A 1 878 ? 275.598 -65.652 156.905 1.00 28.39 872 LYS A O 1
ATOM 6803 N N . GLU A 1 879 ? 274.364 -63.816 156.547 1.00 28.19 873 GLU A N 1
ATOM 6804 C CA . GLU A 1 879 ? 273.213 -64.391 157.213 1.00 28.57 873 GLU A CA 1
ATOM 6805 C C . GLU A 1 879 ? 272.697 -65.587 156.396 1.00 28.19 873 GLU A C 1
ATOM 6806 O O . GLU A 1 879 ? 272.339 -66.625 156.960 1.00 26.86 873 GLU A O 1
ATOM 6812 N N . ILE A 1 880 ? 272.682 -65.460 155.074 1.00 25.72 874 ILE A N 1
ATOM 6813 C CA . ILE A 1 880 ? 272.228 -66.566 154.251 1.00 27.20 874 ILE A CA 1
ATOM 6814 C C . ILE A 1 880 ? 273.175 -67.752 154.467 1.00 30.07 874 ILE A C 1
ATOM 6815 O O . ILE A 1 880 ? 272.723 -68.879 154.668 1.00 31.32 874 ILE A O 1
ATOM 6820 N N . GLU A 1 881 ? 274.482 -67.493 154.444 1.00 29.90 875 GLU A N 1
ATOM 6821 C CA . GLU A 1 881 ? 275.470 -68.539 154.663 1.00 31.63 875 GLU A CA 1
ATOM 6822 C C . GLU A 1 881 ? 275.276 -69.219 156.027 1.00 35.24 875 GLU A C 1
ATOM 6823 O O . GLU A 1 881 ? 275.348 -70.446 156.145 1.00 36.25 875 GLU A O 1
ATOM 6829 N N . GLU A 1 882 ? 275.044 -68.416 157.060 1.00 37.91 876 GLU A N 1
ATOM 6830 C CA . GLU A 1 882 ? 274.860 -68.953 158.396 1.00 39.81 876 GLU A CA 1
ATOM 6831 C C . GLU A 1 882 ? 273.629 -69.832 158.445 1.00 38.22 876 GLU A C 1
ATOM 6832 O O . GLU A 1 882 ? 273.654 -70.907 159.042 1.00 38.90 876 GLU A O 1
ATOM 6838 N N . HIS A 1 883 ? 272.555 -69.387 157.805 1.00 36.37 877 HIS A N 1
ATOM 6839 C CA . HIS A 1 883 ? 271.322 -70.168 157.804 1.00 35.09 877 HIS A CA 1
ATOM 6840 C C . HIS A 1 883 ? 271.431 -71.477 157.016 1.00 36.44 877 HIS A C 1
ATOM 6841 O O . HIS A 1 883 ? 270.886 -72.504 157.427 1.00 39.21 877 HIS A O 1
ATOM 6848 N N . CYS A 1 884 ? 272.131 -71.455 155.891 1.00 34.37 878 CYS A N 1
ATOM 6849 C CA . CYS A 1 884 ? 272.272 -72.669 155.115 1.00 33.87 878 CYS A CA 1
ATOM 6850 C C . CYS A 1 884 ? 273.177 -73.661 155.820 1.00 35.98 878 CYS A C 1
ATOM 6851 O O . CYS A 1 884 ? 273.095 -74.863 155.562 1.00 36.47 878 CYS A O 1
ATOM 6854 N N . SER A 1 885 ? 274.039 -73.169 156.710 1.00 37.37 879 SER A N 1
ATOM 6855 C CA . SER A 1 885 ? 274.943 -74.054 157.448 1.00 38.81 879 SER A CA 1
ATOM 6856 C C . SER A 1 885 ? 274.145 -74.915 158.421 1.00 39.48 879 SER A C 1
ATOM 6857 O O . SER A 1 885 ? 274.447 -76.097 158.597 1.00 38.47 879 SER A O 1
ATOM 6860 N N . MET A 1 886 ? 273.124 -74.332 159.044 1.00 40.14 880 MET A N 1
ATOM 6861 C CA . MET A 1 886 ? 272.296 -75.104 159.961 1.00 43.24 880 MET A CA 1
ATOM 6862 C C . MET A 1 886 ? 271.647 -76.252 159.207 1.00 42.24 880 MET A C 1
ATOM 6863 O O . MET A 1 886 ? 271.517 -77.350 159.744 1.00 40.89 880 MET A O 1
ATOM 6868 N N . LEU A 1 887 ? 271.244 -75.987 157.962 1.00 41.68 881 LEU A N 1
ATOM 6869 C CA . LEU A 1 887 ? 270.608 -77.000 157.121 1.00 40.65 881 LEU A CA 1
ATOM 6870 C C . LEU A 1 887 ? 271.601 -77.854 156.340 1.00 39.51 881 LEU A C 1
ATOM 6871 O O . LEU A 1 887 ? 271.270 -78.443 155.306 1.00 36.98 881 LEU A O 1
ATOM 6876 N N . GLY A 1 888 ? 272.826 -77.904 156.857 1.00 37.84 882 GLY A N 1
ATOM 6877 C CA . GLY A 1 888 ? 273.867 -78.718 156.265 1.00 36.65 882 GLY A CA 1
ATOM 6878 C C . GLY A 1 888 ? 274.381 -78.407 154.880 1.00 35.17 882 GLY A C 1
ATOM 6879 O O . GLY A 1 888 ? 274.603 -79.327 154.097 1.00 35.62 882 GLY A O 1
ATOM 6880 N N . LEU A 1 889 ? 274.565 -77.128 154.576 1.00 34.56 883 LEU A N 1
ATOM 6881 C CA . LEU A 1 889 ? 275.099 -76.704 153.287 1.00 33.02 883 LEU A CA 1
ATOM 6882 C C . LEU A 1 889 ? 276.252 -75.770 153.592 1.00 34.55 883 LEU A C 1
ATOM 6883 O O . LEU A 1 889 ? 276.084 -74.750 154.261 1.00 35.71 883 LEU A O 1
ATOM 6888 N N . ASP A 1 890 ? 277.428 -76.138 153.105 1.00 35.74 884 ASP A N 1
ATOM 6889 C CA . ASP A 1 890 ? 278.645 -75.376 153.319 1.00 36.61 884 ASP A CA 1
ATOM 6890 C C . ASP A 1 890 ? 278.653 -73.985 152.672 1.00 36.94 884 ASP A C 1
ATOM 6891 O O . ASP A 1 890 ? 278.284 -73.835 151.508 1.00 39.84 884 ASP A O 1
ATOM 6896 N N . PRO A 1 891 ? 279.105 -72.957 153.417 1.00 35.70 885 PRO A N 1
ATOM 6897 C CA . PRO A 1 891 ? 279.191 -71.559 152.980 1.00 34.83 885 PRO A CA 1
ATOM 6898 C C . PRO A 1 891 ? 279.766 -71.335 151.588 1.00 36.01 885 PRO A C 1
ATOM 6899 O O . PRO A 1 891 ? 279.206 -70.570 150.819 1.00 39.01 885 PRO A O 1
ATOM 6903 N N . GLU A 1 892 ? 280.885 -71.979 151.268 1.00 37.25 886 GLU A N 1
ATOM 6904 C CA . GLU A 1 892 ? 281.522 -71.814 149.955 1.00 39.30 886 GLU A CA 1
ATOM 6905 C C . GLU A 1 892 ? 280.634 -72.285 148.817 1.00 38.61 886 GLU A C 1
ATOM 6906 O O . GLU A 1 892 ? 280.643 -71.722 147.728 1.00 39.59 886 GLU A O 1
ATOM 6912 N N . ILE A 1 893 ? 279.883 -73.342 149.062 1.00 37.30 887 ILE A N 1
ATOM 6913 C CA . ILE A 1 893 ? 278.998 -73.866 148.050 1.00 36.81 887 ILE A CA 1
ATOM 6914 C C . ILE A 1 893 ? 277.818 -72.911 147.895 1.00 35.68 887 ILE A C 1
ATOM 6915 O O . ILE A 1 893 ? 277.410 -72.568 146.777 1.00 34.87 887 ILE A O 1
ATOM 6920 N N . VAL A 1 894 ? 277.292 -72.467 149.033 1.00 32.49 888 VAL A N 1
ATOM 6921 C CA . VAL A 1 894 ? 276.153 -71.564 149.067 1.00 30.07 888 VAL A CA 1
ATOM 6922 C C . VAL A 1 894 ? 276.418 -70.238 148.375 1.00 30.98 888 VAL A C 1
ATOM 6923 O O . VAL A 1 894 ? 275.521 -69.657 147.776 1.00 31.80 888 VAL A O 1
ATOM 6927 N N . SER A 1 895 ? 277.660 -69.777 148.422 1.00 32.82 889 SER A N 1
ATOM 6928 C CA . SER A 1 895 ? 277.997 -68.496 147.814 1.00 34.23 889 SER A CA 1
ATOM 6929 C C . SER A 1 895 ? 278.786 -68.511 146.504 1.00 35.14 889 SER A C 1
ATOM 6930 O O . SER A 1 895 ? 278.820 -67.501 145.798 1.00 33.37 889 SER A O 1
ATOM 6933 N N . HIS A 1 896 ? 279.403 -69.637 146.156 1.00 35.42 890 HIS A N 1
ATOM 6934 C CA . HIS A 1 896 ? 280.208 -69.658 144.941 1.00 36.58 890 HIS A CA 1
ATOM 6935 C C . HIS A 1 896 ? 279.998 -70.838 144.004 1.00 37.51 890 HIS A C 1
ATOM 6936 O O . HIS A 1 896 ? 280.787 -71.042 143.088 1.00 41.14 890 HIS A O 1
ATOM 6943 N N . SER A 1 897 ? 278.945 -71.613 144.226 1.00 36.32 891 SER A N 1
ATOM 6944 C CA . SER A 1 897 ? 278.652 -72.763 143.379 1.00 33.96 891 SER A CA 1
ATOM 6945 C C . SER A 1 897 ? 277.294 -72.593 142.723 1.00 33.02 891 SER A C 1
ATOM 6946 O O . SER A 1 897 ? 276.429 -71.879 143.237 1.00 31.84 891 SER A O 1
ATOM 6949 N N . ARG A 1 898 ? 277.099 -73.267 141.596 1.00 32.27 892 ARG A N 1
ATOM 6950 C CA . ARG A 1 898 ? 275.824 -73.199 140.902 1.00 31.70 892 ARG A CA 1
ATOM 6951 C C . ARG A 1 898 ? 274.945 -74.353 141.356 1.00 29.70 892 ARG A C 1
ATOM 6952 O O . ARG A 1 898 ? 275.425 -75.479 141.529 1.00 29.85 892 ARG A O 1
ATOM 6960 N N . ILE A 1 899 ? 273.666 -74.060 141.569 1.00 27.41 893 ILE A N 1
ATOM 6961 C CA . ILE A 1 899 ? 272.711 -75.071 142.014 1.00 27.81 893 ILE A CA 1
ATOM 6962 C C . ILE A 1 899 ? 272.732 -76.234 141.031 1.00 27.27 893 ILE A C 1
ATOM 6963 O O . ILE A 1 899 ? 272.379 -77.357 141.365 1.00 27.45 893 ILE A O 1
ATOM 6968 N N . ARG A 1 900 ? 273.167 -75.956 139.814 1.00 26.16 894 ARG A N 1
ATOM 6969 C CA . ARG A 1 900 ? 273.257 -77.003 138.816 1.00 27.06 894 ARG A CA 1
ATOM 6970 C C . ARG A 1 900 ? 274.095 -78.173 139.340 1.00 25.81 894 ARG A C 1
ATOM 6971 O O . ARG A 1 900 ? 273.813 -79.324 139.029 1.00 26.84 894 ARG A O 1
ATOM 6979 N N . GLY A 1 901 ? 275.112 -77.882 140.144 1.00 25.07 895 GLY A N 1
ATOM 6980 C CA . GLY A 1 901 ? 275.969 -78.943 140.639 1.00 26.31 895 GLY A CA 1
ATOM 6981 C C . GLY A 1 901 ? 275.569 -79.609 141.945 1.00 28.15 895 GLY A C 1
ATOM 6982 O O . GLY A 1 901 ? 276.316 -80.420 142.479 1.00 27.47 895 GLY A O 1
ATOM 6983 N N . LEU A 1 902 ? 274.405 -79.277 142.481 1.00 29.06 896 LEU A N 1
ATOM 6984 C CA . LEU A 1 902 ? 273.991 -79.889 143.734 1.00 31.10 896 LEU A CA 1
ATOM 6985 C C . LEU A 1 902 ? 273.291 -81.211 143.483 1.00 32.39 896 LEU A C 1
ATOM 6986 O O . LEU A 1 902 ? 272.647 -81.392 142.452 1.00 34.13 896 LEU A O 1
ATOM 6991 N N . SER A 1 903 ? 273.423 -82.137 144.425 1.00 32.04 897 SER A N 1
ATOM 6992 C CA . SER A 1 903 ? 272.769 -83.423 144.297 1.00 32.63 897 SER A CA 1
ATOM 6993 C C . SER A 1 903 ? 271.277 -83.196 144.567 1.00 33.88 897 SER A C 1
ATOM 6994 O O . SER A 1 903 ? 270.850 -82.080 144.906 1.00 32.42 897 SER A O 1
ATOM 6997 N N . GLY A 1 904 ? 270.484 -84.252 144.405 1.00 34.19 898 GLY A N 1
ATOM 6998 C CA . GLY A 1 904 ? 269.062 -84.133 144.670 1.00 30.61 898 GLY A CA 1
ATOM 6999 C C . GLY A 1 904 ? 268.889 -83.882 146.153 1.00 29.76 898 GLY A C 1
ATOM 7000 O O . GLY A 1 904 ? 268.098 -83.031 146.552 1.00 30.73 898 GLY A O 1
ATOM 7001 N N . GLY A 1 905 ? 269.645 -84.612 146.971 1.00 28.86 899 GLY A N 1
ATOM 7002 C CA . GLY A 1 905 ? 269.553 -84.449 148.410 1.00 27.55 899 GLY A CA 1
ATOM 7003 C C . GLY A 1 905 ? 269.946 -83.058 148.865 1.00 29.41 899 GLY A C 1
ATOM 7004 O O . GLY A 1 905 ? 269.323 -82.502 149.767 1.00 28.91 899 GLY A O 1
ATOM 7005 N N . GLN A 1 906 ? 270.980 -82.486 148.247 1.00 30.67 900 GLN A N 1
ATOM 7006 C CA . GLN A 1 906 ? 271.424 -81.140 148.615 1.00 30.19 900 GLN A CA 1
ATOM 7007 C C . GLN A 1 906 ? 270.337 -80.136 148.240 1.00 29.31 900 GLN A C 1
ATOM 7008 O O . GLN A 1 906 ? 270.127 -79.130 148.934 1.00 29.11 900 GLN A O 1
ATOM 7014 N N . LYS A 1 907 ? 269.642 -80.411 147.142 1.00 28.35 901 LYS A N 1
ATOM 7015 C CA . LYS A 1 907 ? 268.565 -79.533 146.735 1.00 28.08 901 LYS A CA 1
ATOM 7016 C C . LYS A 1 907 ? 267.477 -79.628 147.800 1.00 29.31 901 LYS A C 1
ATOM 7017 O O . LYS A 1 907 ? 266.866 -78.616 148.138 1.00 32.41 901 LYS A O 1
ATOM 7023 N N . VAL A 1 908 ? 267.234 -80.822 148.350 1.00 28.23 902 VAL A N 1
ATOM 7024 C CA . VAL A 1 908 ? 266.209 -80.933 149.395 1.00 27.91 902 VAL A CA 1
ATOM 7025 C C . VAL A 1 908 ? 266.563 -79.966 150.518 1.00 26.52 902 VAL A C 1
ATOM 7026 O O . VAL A 1 908 ? 265.703 -79.245 151.027 1.00 25.10 902 VAL A O 1
ATOM 7030 N N . LYS A 1 909 ? 267.838 -79.963 150.895 1.00 25.05 903 LYS A N 1
ATOM 7031 C CA . LYS A 1 909 ? 268.333 -79.072 151.934 1.00 24.82 903 LYS A CA 1
ATOM 7032 C C . LYS A 1 909 ? 268.131 -77.597 151.573 1.00 24.65 903 LYS A C 1
ATOM 7033 O O . LYS A 1 909 ? 267.619 -76.804 152.365 1.00 23.34 903 LYS A O 1
ATOM 7039 N N . LEU A 1 910 ? 268.542 -77.230 150.369 1.00 24.53 904 LEU A N 1
ATOM 7040 C CA . LEU A 1 910 ? 268.412 -75.851 149.934 1.00 22.79 904 LEU A CA 1
ATOM 7041 C C . LEU A 1 910 ? 266.950 -75.406 149.908 1.00 23.15 904 LEU A C 1
ATOM 7042 O O . LEU A 1 910 ? 266.620 -74.302 150.343 1.00 25.26 904 LEU A O 1
ATOM 7047 N N . VAL A 1 911 ? 266.060 -76.258 149.413 1.00 22.85 905 VAL A N 1
ATOM 7048 C CA . VAL A 1 911 ? 264.652 -75.892 149.374 1.00 21.62 905 VAL A CA 1
ATOM 7049 C C . VAL A 1 911 ? 264.109 -75.771 150.804 1.00 21.34 905 VAL A C 1
ATOM 7050 O O . VAL A 1 911 ? 263.303 -74.889 151.105 1.00 19.47 905 VAL A O 1
ATOM 7054 N N . LEU A 1 912 ? 264.561 -76.660 151.679 1.00 22.06 906 LEU A N 1
ATOM 7055 C CA . LEU A 1 912 ? 264.147 -76.645 153.067 1.00 24.09 906 LEU A CA 1
ATOM 7056 C C . LEU A 1 912 ? 264.663 -75.368 153.733 1.00 26.43 906 LEU A C 1
ATOM 7057 O O . LEU A 1 912 ? 263.945 -74.720 154.504 1.00 28.05 906 LEU A O 1
ATOM 7062 N N . ALA A 1 913 ? 265.907 -75.008 153.437 1.00 26.60 907 ALA A N 1
ATOM 7063 C CA . ALA A 1 913 ? 266.496 -73.799 153.999 1.00 28.14 907 ALA A CA 1
ATOM 7064 C C . ALA A 1 913 ? 265.698 -72.558 153.585 1.00 29.66 907 ALA A C 1
ATOM 7065 O O . ALA A 1 913 ? 265.471 -71.663 154.390 1.00 30.47 907 ALA A O 1
ATOM 7067 N N . ALA A 1 914 ? 265.275 -72.504 152.326 1.00 30.80 908 ALA A N 1
ATOM 7068 C CA . ALA A 1 914 ? 264.505 -71.364 151.837 1.00 31.68 908 ALA A CA 1
ATOM 7069 C C . ALA A 1 914 ? 263.157 -71.288 152.543 1.00 31.63 908 ALA A C 1
ATOM 7070 O O . ALA A 1 914 ? 262.700 -70.202 152.914 1.00 33.40 908 ALA A O 1
ATOM 7072 N N . GLY A 1 915 ? 262.525 -72.443 152.730 1.00 29.18 909 GLY A N 1
ATOM 7073 C CA . GLY A 1 915 ? 261.234 -72.473 153.395 1.00 28.13 909 GLY A CA 1
ATOM 7074 C C . GLY A 1 915 ? 261.282 -72.051 154.854 1.00 27.26 909 GLY A C 1
ATOM 7075 O O . GLY A 1 915 ? 260.296 -71.521 155.390 1.00 26.18 909 GLY A O 1
ATOM 7076 N N . THR A 1 916 ? 262.430 -72.268 155.495 1.00 24.90 910 THR A N 1
ATOM 7077 C CA . THR A 1 916 ? 262.594 -71.914 156.901 1.00 23.95 910 THR A CA 1
ATOM 7078 C C . THR A 1 916 ? 263.450 -70.664 157.160 1.00 23.08 910 THR A C 1
ATOM 7079 O O . THR A 1 916 ? 263.849 -70.398 158.300 1.00 19.75 910 THR A O 1
ATOM 7083 N N . TRP A 1 917 ? 263.706 -69.892 156.107 1.00 21.77 911 TRP A N 1
ATOM 7084 C CA . TRP A 1 917 ? 264.509 -68.682 156.224 1.00 23.49 911 TRP A CA 1
ATOM 7085 C C . TRP A 1 917 ? 263.944 -67.642 157.189 1.00 26.28 911 TRP A C 1
ATOM 7086 O O . TRP A 1 917 ? 264.695 -66.951 157.875 1.00 30.31 911 TRP A O 1
ATOM 7097 N N . GLN A 1 918 ? 262.630 -67.515 157.266 1.00 27.61 912 GLN A N 1
ATOM 7098 C CA . GLN A 1 918 ? 262.098 -66.520 158.165 1.00 28.42 912 GLN A CA 1
ATOM 7099 C C . GLN A 1 918 ? 261.957 -67.033 159.573 1.00 29.63 912 GLN A C 1
ATOM 7100 O O . GLN A 1 918 ? 261.202 -66.465 160.357 1.00 33.52 912 GLN A O 1
ATOM 7106 N N . ARG A 1 919 ? 262.683 -68.106 159.888 1.00 28.51 913 ARG A N 1
ATOM 7107 C CA . ARG A 1 919 ? 262.680 -68.698 161.228 1.00 28.16 913 ARG A CA 1
ATOM 7108 C C . ARG A 1 919 ? 261.261 -68.849 161.742 1.00 27.22 913 ARG A C 1
ATOM 7109 O O . ARG A 1 919 ? 260.914 -68.311 162.776 1.00 29.96 913 ARG A O 1
ATOM 7117 N N . PRO A 1 920 ? 260.427 -69.608 161.037 1.00 28.21 914 PRO A N 1
ATOM 7118 C CA . PRO A 1 920 ? 259.020 -69.839 161.402 1.00 29.19 914 PRO A CA 1
ATOM 7119 C C . PRO A 1 920 ? 258.751 -70.469 162.778 1.00 29.47 914 PRO A C 1
ATOM 7120 O O . PRO A 1 920 ? 259.567 -71.220 163.307 1.00 29.74 914 PRO A O 1
ATOM 7124 N N . HIS A 1 921 ? 257.590 -70.170 163.346 1.00 30.45 915 HIS A N 1
ATOM 7125 C CA . HIS A 1 921 ? 257.220 -70.730 164.643 1.00 31.96 915 HIS A CA 1
ATOM 7126 C C . HIS A 1 921 ? 256.468 -72.044 164.445 1.00 33.05 915 HIS A C 1
ATOM 7127 O O . HIS A 1 921 ? 256.427 -72.877 165.358 1.00 33.42 915 HIS A O 1
ATOM 7134 N N . LEU A 1 922 ? 255.876 -72.216 163.258 1.00 32.86 916 LEU A N 1
ATOM 7135 C CA . LEU A 1 922 ? 255.129 -73.430 162.906 1.00 33.87 916 LEU A CA 1
ATOM 7136 C C . LEU A 1 922 ? 255.498 -73.919 161.507 1.00 35.09 916 LEU A C 1
ATOM 7137 O O . LEU A 1 922 ? 255.485 -73.138 160.543 1.00 36.01 916 LEU A O 1
ATOM 7142 N N . ILE A 1 923 ? 255.821 -75.209 161.405 1.00 34.47 917 ILE A N 1
ATOM 7143 C CA . ILE A 1 923 ? 256.200 -75.835 160.140 1.00 34.66 917 ILE A CA 1
ATOM 7144 C C . ILE A 1 923 ? 255.177 -76.879 159.677 1.00 35.00 917 ILE A C 1
ATOM 7145 O O . ILE A 1 923 ? 255.163 -78.011 160.168 1.00 36.38 917 ILE A O 1
ATOM 7150 N N . VAL A 1 924 ? 254.324 -76.491 158.733 1.00 33.12 918 VAL A N 1
ATOM 7151 C CA . VAL A 1 924 ? 253.319 -77.389 158.186 1.00 32.35 918 VAL A CA 1
ATOM 7152 C C . VAL A 1 924 ? 253.933 -78.088 156.984 1.00 31.66 918 VAL A C 1
ATOM 7153 O O . VAL A 1 924 ? 254.331 -77.414 156.038 1.00 32.07 918 VAL A O 1
ATOM 7157 N N . LEU A 1 925 ? 254.024 -79.419 157.023 1.00 31.43 919 LEU A N 1
ATOM 7158 C CA . LEU A 1 925 ? 254.601 -80.183 155.906 1.00 34.64 919 LEU A CA 1
ATOM 7159 C C . LEU A 1 925 ? 253.591 -81.040 155.156 1.00 36.85 919 LEU A C 1
ATOM 7160 O O . LEU A 1 925 ? 253.129 -82.061 155.682 1.00 38.22 919 LEU A O 1
ATOM 7165 N N . ASP A 1 926 ? 253.298 -80.653 153.914 1.00 37.55 920 ASP A N 1
ATOM 7166 C CA . ASP A 1 926 ? 252.343 -81.385 153.110 1.00 36.06 920 ASP A CA 1
ATOM 7167 C C . ASP A 1 926 ? 252.926 -82.663 152.465 1.00 35.73 920 ASP A C 1
ATOM 7168 O O . ASP A 1 926 ? 253.937 -82.621 151.748 1.00 36.34 920 ASP A O 1
ATOM 7173 N N . GLU A 1 927 ? 252.362 -83.811 152.839 1.00 35.21 921 GLU A N 1
ATOM 7174 C CA . GLU A 1 927 ? 252.679 -85.137 152.221 1.00 34.99 921 GLU A CA 1
ATOM 7175 C C . GLU A 1 927 ? 254.144 -85.383 151.962 1.00 35.59 921 GLU A C 1
ATOM 7176 O O . GLU A 1 927 ? 254.481 -86.113 150.980 1.00 33.75 921 GLU A O 1
ATOM 7182 N N . PRO A 1 928 ? 254.994 -85.023 152.956 1.00 33.28 922 PRO A N 1
ATOM 7183 C CA . PRO A 1 928 ? 256.417 -85.211 152.748 1.00 34.79 922 PRO A CA 1
ATOM 7184 C C . PRO A 1 928 ? 256.952 -86.639 152.777 1.00 41.70 922 PRO A C 1
ATOM 7185 O O . PRO A 1 928 ? 257.840 -86.918 153.533 1.00 45.74 922 PRO A O 1
ATOM 7189 N N . THR A 1 929 ? 256.385 -87.573 152.035 1.00 37.57 923 THR A N 1
ATOM 7190 C CA . THR A 1 929 ? 256.888 -88.969 151.988 1.00 34.24 923 THR A CA 1
ATOM 7191 C C . THR A 1 929 ? 256.555 -89.335 150.541 1.00 34.27 923 THR A C 1
ATOM 7192 O O . THR A 1 929 ? 257.067 -90.291 149.936 1.00 30.66 923 THR A O 1
ATOM 7196 N N . ASN A 1 930 ? 255.736 -88.448 149.994 1.00 31.27 924 ASN A N 1
ATOM 7197 C CA . ASN A 1 930 ? 255.242 -88.510 148.653 1.00 30.77 924 ASN A CA 1
ATOM 7198 C C . ASN A 1 930 ? 256.248 -87.987 147.639 1.00 32.68 924 ASN A C 1
ATOM 7199 O O . ASN A 1 930 ? 255.965 -87.964 146.432 1.00 33.17 924 ASN A O 1
ATOM 7204 N N . TYR A 1 931 ? 257.414 -87.567 148.126 1.00 32.03 925 TYR A N 1
ATOM 7205 C CA . TYR A 1 931 ? 258.459 -87.073 147.249 1.00 30.33 925 TYR A CA 1
ATOM 7206 C C . TYR A 1 931 ? 259.866 -87.148 147.833 1.00 32.77 925 TYR A C 1
ATOM 7207 O O . TYR A 1 931 ? 260.815 -86.706 147.194 1.00 34.20 925 TYR A O 1
ATOM 7216 N N . LEU A 1 932 ? 260.005 -87.700 149.037 1.00 34.14 926 LEU A N 1
ATOM 7217 C CA . LEU A 1 932 ? 261.322 -87.843 149.640 1.00 35.91 926 LEU A CA 1
ATOM 7218 C C . LEU A 1 932 ? 261.612 -89.330 149.701 1.00 37.21 926 LEU A C 1
ATOM 7219 O O . LEU A 1 932 ? 260.688 -90.142 149.724 1.00 35.45 926 LEU A O 1
ATOM 7224 N N . ASP A 1 933 ? 262.893 -89.687 149.714 1.00 39.06 927 ASP A N 1
ATOM 7225 C CA . ASP A 1 933 ? 263.273 -91.086 149.791 1.00 39.57 927 ASP A CA 1
ATOM 7226 C C . ASP A 1 933 ? 263.584 -91.460 151.246 1.00 40.82 927 ASP A C 1
ATOM 7227 O O . ASP A 1 933 ? 263.535 -90.607 152.142 1.00 38.84 927 ASP A O 1
ATOM 7232 N N . ARG A 1 934 ? 263.882 -92.741 151.465 1.00 42.79 928 ARG A N 1
ATOM 7233 C CA . ARG A 1 934 ? 264.211 -93.296 152.783 1.00 43.46 928 ARG A CA 1
ATOM 7234 C C . ARG A 1 934 ? 265.220 -92.426 153.551 1.00 42.53 928 ARG A C 1
ATOM 7235 O O . ARG A 1 934 ? 264.940 -91.992 154.667 1.00 42.09 928 ARG A O 1
ATOM 7243 N N . ASP A 1 935 ? 266.378 -92.155 152.954 1.00 41.10 929 ASP A N 1
ATOM 7244 C CA . ASP A 1 935 ? 267.394 -91.322 153.606 1.00 40.86 929 ASP A CA 1
ATOM 7245 C C . ASP A 1 935 ? 266.873 -89.933 153.970 1.00 38.94 929 ASP A C 1
ATOM 7246 O O . ASP A 1 935 ? 266.932 -89.514 155.128 1.00 37.83 929 ASP A O 1
ATOM 7251 N N . SER A 1 936 ? 266.352 -89.221 152.978 1.00 36.73 930 SER A N 1
ATOM 7252 C CA . SER A 1 936 ? 265.846 -87.885 153.218 1.00 34.13 930 SER A CA 1
ATOM 7253 C C . SER A 1 936 ? 264.861 -87.852 154.381 1.00 33.63 930 SER A C 1
ATOM 7254 O O . SER A 1 936 ? 264.988 -87.011 155.269 1.00 33.94 930 SER A O 1
ATOM 7257 N N . LEU A 1 937 ? 263.890 -88.761 154.395 1.00 33.64 931 LEU A N 1
ATOM 7258 C CA . LEU A 1 937 ? 262.907 -88.790 155.487 1.00 33.08 931 LEU A CA 1
ATOM 7259 C C . LEU A 1 937 ? 263.567 -89.009 156.854 1.00 33.45 931 LEU A C 1
ATOM 7260 O O . LEU A 1 937 ? 263.145 -88.436 157.862 1.00 31.48 931 LEU A O 1
ATOM 7265 N N . GLY A 1 938 ? 264.613 -89.827 156.878 1.00 32.91 932 GLY A N 1
ATOM 7266 C CA . GLY A 1 938 ? 265.312 -90.066 158.120 1.00 32.43 932 GLY A CA 1
ATOM 7267 C C . GLY A 1 938 ? 265.815 -88.750 158.676 1.00 33.63 932 GLY A C 1
ATOM 7268 O O . GLY A 1 938 ? 265.543 -88.410 159.824 1.00 36.17 932 GLY A O 1
ATOM 7269 N N . ALA A 1 939 ? 266.542 -87.997 157.857 1.00 33.91 933 ALA A N 1
ATOM 7270 C CA . ALA A 1 939 ? 267.076 -86.712 158.283 1.00 33.39 933 ALA A CA 1
ATOM 7271 C C . ALA A 1 939 ? 265.966 -85.707 158.585 1.00 34.81 933 ALA A C 1
ATOM 7272 O O . ALA A 1 939 ? 266.064 -84.933 159.545 1.00 35.57 933 ALA A O 1
ATOM 7274 N N . LEU A 1 940 ? 264.908 -85.710 157.782 1.00 34.57 934 LEU A N 1
ATOM 7275 C CA . LEU A 1 940 ? 263.810 -84.784 158.029 1.00 35.88 934 LEU A CA 1
ATOM 7276 C C . LEU A 1 940 ? 263.071 -85.166 159.313 1.00 37.76 934 LEU A C 1
ATOM 7277 O O . LEU A 1 940 ? 262.448 -84.321 159.957 1.00 39.53 934 LEU A O 1
ATOM 7282 N N . SER A 1 941 ? 263.147 -86.440 159.687 1.00 38.44 935 SER A N 1
ATOM 7283 C CA . SER A 1 941 ? 262.471 -86.911 160.884 1.00 39.52 935 SER A CA 1
ATOM 7284 C C . SER A 1 941 ? 263.231 -86.452 162.122 1.00 40.48 935 SER A C 1
ATOM 7285 O O . SER A 1 941 ? 262.645 -85.963 163.093 1.00 39.96 935 SER A O 1
ATOM 7288 N N . LYS A 1 942 ? 264.544 -86.615 162.082 1.00 40.07 936 LYS A N 1
ATOM 7289 C CA . LYS A 1 942 ? 265.381 -86.214 163.193 1.00 40.88 936 LYS A CA 1
ATOM 7290 C C . LYS A 1 942 ? 265.285 -84.702 163.427 1.00 41.06 936 LYS A C 1
ATOM 7291 O O . LYS A 1 942 ? 265.151 -84.244 164.572 1.00 40.24 936 LYS A O 1
ATOM 7297 N N . ALA A 1 943 ? 265.331 -83.929 162.345 1.00 39.39 937 ALA A N 1
ATOM 7298 C CA . ALA A 1 943 ? 265.275 -82.479 162.471 1.00 37.97 937 ALA A CA 1
ATOM 7299 C C . ALA A 1 943 ? 263.920 -81.968 162.956 1.00 37.53 937 ALA A C 1
ATOM 7300 O O . ALA A 1 943 ? 263.861 -80.998 163.717 1.00 36.48 937 ALA A O 1
ATOM 7302 N N . LEU A 1 944 ? 262.837 -82.610 162.524 1.00 35.91 938 LEU A N 1
ATOM 7303 C CA . LEU A 1 944 ? 261.507 -82.183 162.946 1.00 37.61 938 LEU A CA 1
ATOM 7304 C C . LEU A 1 944 ? 261.262 -82.530 164.413 1.00 38.63 938 LEU A C 1
ATOM 7305 O O . LEU A 1 944 ? 260.423 -81.933 165.079 1.00 38.36 938 LEU A O 1
ATOM 7310 N N . LYS A 1 945 ? 262.015 -83.502 164.905 1.00 40.43 939 LYS A N 1
ATOM 7311 C CA . LYS A 1 945 ? 261.912 -83.967 166.281 1.00 41.79 939 LYS A CA 1
ATOM 7312 C C . LYS A 1 945 ? 262.564 -82.961 167.229 1.00 41.45 939 LYS A C 1
ATOM 7313 O O . LYS A 1 945 ? 262.124 -82.782 168.360 1.00 40.41 939 LYS A O 1
ATOM 7319 N N . GLU A 1 946 ? 263.614 -82.304 166.747 1.00 41.17 940 GLU A N 1
ATOM 7320 C CA . GLU A 1 946 ? 264.357 -81.334 167.537 1.00 41.69 940 GLU A CA 1
ATOM 7321 C C . GLU A 1 946 ? 263.939 -79.881 167.287 1.00 41.05 940 GLU A C 1
ATOM 7322 O O . GLU A 1 946 ? 264.532 -78.949 167.835 1.00 41.19 940 GLU A O 1
ATOM 7328 N N . PHE A 1 947 ? 262.922 -79.683 166.463 1.00 38.82 941 PHE A N 1
ATOM 7329 C CA . PHE A 1 947 ? 262.477 -78.340 166.154 1.00 37.56 941 PHE A CA 1
ATOM 7330 C C . PHE A 1 947 ? 261.797 -77.726 167.373 1.00 39.53 941 PHE A C 1
ATOM 7331 O O . PHE A 1 947 ? 260.785 -78.232 167.865 1.00 39.02 941 PHE A O 1
ATOM 7339 N N . GLU A 1 948 ? 262.373 -76.633 167.862 1.00 41.40 942 GLU A N 1
ATOM 7340 C CA . GLU A 1 948 ? 261.851 -75.941 169.033 1.00 41.46 942 GLU A CA 1
ATOM 7341 C C . GLU A 1 948 ? 260.558 -75.180 168.736 1.00 40.86 942 GLU A C 1
ATOM 7342 O O . GLU A 1 948 ? 260.132 -74.326 169.523 1.00 41.50 942 GLU A O 1
ATOM 7348 N N . GLY A 1 949 ? 259.942 -75.489 167.598 1.00 37.73 943 GLY A N 1
ATOM 7349 C CA . GLY A 1 949 ? 258.697 -74.843 167.227 1.00 34.82 943 GLY A CA 1
ATOM 7350 C C . GLY A 1 949 ? 257.587 -75.856 166.999 1.00 35.17 943 GLY A C 1
ATOM 7351 O O . GLY A 1 949 ? 257.792 -77.060 167.157 1.00 34.27 943 GLY A O 1
ATOM 7352 N N . GLY A 1 950 ? 256.404 -75.374 166.628 1.00 36.13 944 GLY A N 1
ATOM 7353 C CA . GLY A 1 950 ? 255.284 -76.271 166.379 1.00 38.23 944 GLY A CA 1
ATOM 7354 C C . GLY A 1 950 ? 255.389 -76.961 165.028 1.00 39.03 944 GLY A C 1
ATOM 7355 O O . GLY A 1 950 ? 255.798 -76.333 164.054 1.00 39.15 944 GLY A O 1
ATOM 7356 N N . VAL A 1 951 ? 255.022 -78.245 164.974 1.00 39.79 945 VAL A N 1
ATOM 7357 C CA . VAL A 1 951 ? 255.079 -79.057 163.749 1.00 39.83 945 VAL A CA 1
ATOM 7358 C C . VAL A 1 951 ? 253.726 -79.639 163.339 1.00 40.93 945 VAL A C 1
ATOM 7359 O O . VAL A 1 951 ? 253.034 -80.256 164.146 1.00 41.56 945 VAL A O 1
ATOM 7363 N N . ILE A 1 952 ? 253.356 -79.458 162.078 1.00 40.99 946 ILE A N 1
ATOM 7364 C CA . ILE A 1 952 ? 252.099 -80.003 161.589 1.00 40.25 946 ILE A CA 1
ATOM 7365 C C . ILE A 1 952 ? 252.419 -80.845 160.362 1.00 40.45 946 ILE A C 1
ATOM 7366 O O . ILE A 1 952 ? 252.865 -80.319 159.344 1.00 40.77 946 ILE A O 1
ATOM 7371 N N . ILE A 1 953 ? 252.215 -82.154 160.472 1.00 40.08 947 ILE A N 1
ATOM 7372 C CA . ILE A 1 953 ? 252.500 -83.073 159.374 1.00 39.63 947 ILE A CA 1
ATOM 7373 C C . ILE A 1 953 ? 251.257 -83.684 158.740 1.00 39.34 947 ILE A C 1
ATOM 7374 O O . ILE A 1 953 ? 250.515 -84.404 159.397 1.00 40.56 947 ILE A O 1
ATOM 7379 N N . ILE A 1 954 ? 251.055 -83.403 157.459 1.00 39.32 948 ILE A N 1
ATOM 7380 C CA . ILE A 1 954 ? 249.929 -83.940 156.690 1.00 39.13 948 ILE A CA 1
ATOM 7381 C C . ILE A 1 954 ? 250.459 -85.114 155.851 1.00 39.98 948 ILE A C 1
ATOM 7382 O O . ILE A 1 954 ? 251.052 -84.904 154.792 1.00 38.92 948 ILE A O 1
ATOM 7387 N N . THR A 1 955 ? 250.254 -86.345 156.306 1.00 40.61 949 THR A N 1
ATOM 7388 C CA . THR A 1 955 ? 250.763 -87.484 155.552 1.00 41.47 949 THR A CA 1
ATOM 7389 C C . THR A 1 955 ? 249.797 -88.651 155.422 1.00 41.56 949 THR A C 1
ATOM 7390 O O . THR A 1 955 ? 248.814 -88.742 156.150 1.00 44.57 949 THR A O 1
ATOM 7394 N N . HIS A 1 956 ? 250.081 -89.529 154.466 1.00 42.02 950 HIS A N 1
ATOM 7395 C CA . HIS A 1 956 ? 249.290 -90.737 154.227 1.00 41.97 950 HIS A CA 1
ATOM 7396 C C . HIS A 1 956 ? 250.060 -91.874 154.891 1.00 43.36 950 HIS A C 1
ATOM 7397 O O . HIS A 1 956 ? 249.529 -92.968 155.106 1.00 44.52 950 HIS A O 1
ATOM 7404 N N . SER A 1 957 ? 251.323 -91.597 155.203 1.00 43.28 951 SER A N 1
ATOM 7405 C CA . SER A 1 957 ? 252.209 -92.569 155.815 1.00 44.47 951 SER A CA 1
ATOM 7406 C C . SER A 1 957 ? 252.094 -92.633 157.325 1.00 47.80 951 SER A C 1
ATOM 7407 O O . SER A 1 957 ? 252.259 -91.627 158.016 1.00 48.99 951 SER A O 1
ATOM 7410 N N . ALA A 1 958 ? 251.826 -93.830 157.835 1.00 50.07 952 ALA A N 1
ATOM 7411 C CA . ALA A 1 958 ? 251.709 -94.036 159.271 1.00 50.20 952 ALA A CA 1
ATOM 7412 C C . ALA A 1 958 ? 253.112 -94.081 159.867 1.00 49.95 952 ALA A C 1
ATOM 7413 O O . ALA A 1 958 ? 253.366 -93.535 160.934 1.00 49.72 952 ALA A O 1
ATOM 7415 N N . GLU A 1 959 ? 254.028 -94.728 159.162 1.00 51.23 953 GLU A N 1
ATOM 7416 C CA . GLU A 1 959 ? 255.405 -94.833 159.629 1.00 52.66 953 GLU A CA 1
ATOM 7417 C C . GLU A 1 959 ? 256.027 -93.476 159.948 1.00 51.32 953 GLU A C 1
ATOM 7418 O O . GLU A 1 959 ? 256.723 -93.328 160.948 1.00 51.58 953 GLU A O 1
ATOM 7424 N N . PHE A 1 960 ? 255.774 -92.488 159.095 1.00 50.34 954 PHE A N 1
ATOM 7425 C CA . PHE A 1 960 ? 256.355 -91.167 159.285 1.00 48.85 954 PHE A CA 1
ATOM 7426 C C . PHE A 1 960 ? 255.861 -90.424 160.523 1.00 49.34 954 PHE A C 1
ATOM 7427 O O . PHE A 1 960 ? 256.559 -89.543 161.035 1.00 49.48 954 PHE A O 1
ATOM 7435 N N . THR A 1 961 ? 254.676 -90.768 161.016 1.00 48.75 955 THR A N 1
ATOM 7436 C CA . THR A 1 961 ? 254.157 -90.090 162.196 1.00 49.88 955 THR A CA 1
ATOM 7437 C C . THR A 1 961 ? 254.862 -90.555 163.477 1.00 52.82 955 THR A C 1
ATOM 7438 O O . THR A 1 961 ? 254.795 -89.886 164.508 1.00 52.91 955 THR A O 1
ATOM 7442 N N . LYS A 1 962 ? 255.558 -91.688 163.399 1.00 56.21 956 LYS A N 1
ATOM 7443 C CA . LYS A 1 962 ? 256.290 -92.241 164.545 1.00 59.84 956 LYS A CA 1
ATOM 7444 C C . LYS A 1 962 ? 257.193 -91.219 165.222 1.00 59.88 956 LYS A C 1
ATOM 7445 O O . LYS A 1 962 ? 258.137 -90.726 164.614 1.00 60.93 956 LYS A O 1
ATOM 7451 N N . ASN A 1 963 ? 256.901 -90.918 166.484 1.00 60.86 957 ASN A N 1
ATOM 7452 C CA . ASN A 1 963 ? 257.675 -89.955 167.274 1.00 60.98 957 ASN A CA 1
ATOM 7453 C C . ASN A 1 963 ? 257.523 -88.498 166.829 1.00 60.13 957 ASN A C 1
ATOM 7454 O O . ASN A 1 963 ? 258.173 -87.606 167.369 1.00 60.19 957 ASN A O 1
ATOM 7459 N N . LEU A 1 964 ? 256.660 -88.247 165.855 1.00 58.47 958 LEU A N 1
ATOM 7460 C CA . LEU A 1 964 ? 256.482 -86.887 165.373 1.00 58.05 958 LEU A CA 1
ATOM 7461 C C . LEU A 1 964 ? 255.071 -86.382 165.611 1.00 57.13 958 LEU A C 1
ATOM 7462 O O . LEU A 1 964 ? 254.714 -85.288 165.175 1.00 58.31 958 LEU A O 1
ATOM 7467 N N . THR A 1 965 ? 254.259 -87.165 166.300 1.00 54.55 959 THR A N 1
ATOM 7468 C CA . THR A 1 965 ? 252.901 -86.730 166.513 1.00 52.46 959 THR A CA 1
ATOM 7469 C C . THR A 1 965 ? 252.414 -86.979 167.933 1.00 51.32 959 THR A C 1
ATOM 7470 O O . THR A 1 965 ? 252.871 -87.900 168.602 1.00 48.91 959 THR A O 1
ATOM 7474 N N . GLU A 1 966 ? 251.496 -86.126 168.382 1.00 51.73 960 GLU A N 1
ATOM 7475 C CA . GLU A 1 966 ? 250.919 -86.188 169.724 1.00 52.39 960 GLU A CA 1
ATOM 7476 C C . GLU A 1 966 ? 249.489 -85.650 169.704 1.00 51.51 960 GLU A C 1
ATOM 7477 O O . GLU A 1 966 ? 248.812 -85.651 170.726 1.00 52.01 960 GLU A O 1
ATOM 7483 N N . GLU A 1 967 ? 249.051 -85.181 168.538 1.00 50.48 961 GLU A N 1
ATOM 7484 C CA . GLU A 1 967 ? 247.705 -84.637 168.351 1.00 49.81 961 GLU A CA 1
ATOM 7485 C C . GLU A 1 967 ? 247.238 -85.022 166.947 1.00 49.99 961 GLU A C 1
ATOM 7486 O O . GLU A 1 967 ? 247.940 -84.766 165.969 1.00 51.41 961 GLU A O 1
ATOM 7492 N N . VAL A 1 968 ? 246.061 -85.631 166.843 1.00 48.87 962 VAL A N 1
ATOM 7493 C CA . VAL A 1 968 ? 245.550 -86.052 165.547 1.00 48.22 962 VAL A CA 1
ATOM 7494 C C . VAL A 1 968 ? 244.380 -85.234 165.016 1.00 48.66 962 VAL A C 1
ATOM 7495 O O . VAL A 1 968 ? 243.431 -84.942 165.736 1.00 50.21 962 VAL A O 1
ATOM 7499 N N . TRP A 1 969 ? 244.465 -84.873 163.739 1.00 48.80 963 TRP A N 1
ATOM 7500 C CA . TRP A 1 969 ? 243.427 -84.105 163.056 1.00 48.49 963 TRP A CA 1
ATOM 7501 C C . TRP A 1 969 ? 242.874 -85.000 161.957 1.00 48.51 963 TRP A C 1
ATOM 7502 O O . TRP A 1 969 ? 243.626 -85.475 161.096 1.00 48.33 963 TRP A O 1
ATOM 7513 N N . ALA A 1 970 ? 241.568 -85.239 161.987 1.00 48.03 964 ALA A N 1
ATOM 7514 C CA . ALA A 1 970 ? 240.939 -86.080 160.981 1.00 46.94 964 ALA A CA 1
ATOM 7515 C C . ALA A 1 970 ? 239.590 -85.515 160.616 1.00 47.10 964 ALA A C 1
ATOM 7516 O O . ALA A 1 970 ? 238.713 -85.400 161.459 1.00 47.49 964 ALA A O 1
ATOM 7518 N N . VAL A 1 971 ? 239.426 -85.144 159.358 1.00 48.27 965 VAL A N 1
ATOM 7519 C CA . VAL A 1 971 ? 238.152 -84.605 158.913 1.00 50.14 965 VAL A CA 1
ATOM 7520 C C . VAL A 1 971 ? 237.219 -85.756 158.527 1.00 50.90 965 VAL A C 1
ATOM 7521 O O . VAL A 1 971 ? 237.630 -86.720 157.875 1.00 49.33 965 VAL A O 1
ATOM 7525 N N . LYS A 1 972 ? 235.967 -85.659 158.958 1.00 52.88 966 LYS A N 1
ATOM 7526 C CA . LYS A 1 972 ? 234.970 -86.678 158.658 1.00 54.20 966 LYS A CA 1
ATOM 7527 C C . LYS A 1 972 ? 233.641 -85.990 158.457 1.00 53.68 966 LYS A C 1
ATOM 7528 O O . LYS A 1 972 ? 233.090 -85.412 159.390 1.00 54.97 966 LYS A O 1
ATOM 7534 N N . ASP A 1 973 ? 233.139 -86.045 157.230 1.00 53.20 967 ASP A N 1
ATOM 7535 C CA . ASP A 1 973 ? 231.861 -85.440 156.883 1.00 52.46 967 ASP A CA 1
ATOM 7536 C C . ASP A 1 973 ? 231.851 -83.925 157.050 1.00 52.24 967 ASP A C 1
ATOM 7537 O O . ASP A 1 973 ? 230.847 -83.346 157.458 1.00 52.71 967 ASP A O 1
ATOM 7542 N N . GLY A 1 974 ? 232.972 -83.291 156.719 1.00 51.47 968 GLY A N 1
ATOM 7543 C CA . GLY A 1 974 ? 233.075 -81.849 156.822 1.00 49.87 968 GLY A CA 1
ATOM 7544 C C . GLY A 1 974 ? 233.324 -81.365 158.231 1.00 50.97 968 GLY A C 1
ATOM 7545 O O . GLY A 1 974 ? 233.187 -80.180 158.515 1.00 48.61 968 GLY A O 1
ATOM 7546 N N . ARG A 1 975 ? 233.712 -82.272 159.118 1.00 53.28 969 ARG A N 1
ATOM 7547 C CA . ARG A 1 975 ? 233.943 -81.900 160.502 1.00 55.86 969 ARG A CA 1
ATOM 7548 C C . ARG A 1 975 ? 235.193 -82.530 161.060 1.00 58.31 969 ARG A C 1
ATOM 7549 O O . ARG A 1 975 ? 235.713 -83.503 160.513 1.00 58.10 969 ARG A O 1
ATOM 7557 N N . MET A 1 976 ? 235.675 -81.948 162.148 1.00 62.09 970 MET A N 1
ATOM 7558 C CA . MET A 1 976 ? 236.850 -82.449 162.824 1.00 66.85 970 MET A CA 1
ATOM 7559 C C . MET A 1 976 ? 237.014 -81.932 164.235 1.00 70.28 970 MET A C 1
ATOM 7560 O O . MET A 1 976 ? 236.936 -80.721 164.481 1.00 72.04 970 MET A O 1
ATOM 7565 N N . THR A 1 977 ? 237.278 -82.856 165.154 1.00 72.78 971 THR A N 1
ATOM 7566 C CA . THR A 1 977 ? 237.536 -82.493 166.539 1.00 75.10 971 THR A CA 1
ATOM 7567 C C . THR A 1 977 ? 238.855 -83.161 166.932 1.00 76.56 971 THR A C 1
ATOM 7568 O O . THR A 1 977 ? 239.029 -84.370 166.743 1.00 76.94 971 THR A O 1
ATOM 7572 N N . PRO A 1 978 ? 239.815 -82.373 167.451 1.00 77.73 972 PRO A N 1
ATOM 7573 C CA . PRO A 1 978 ? 241.116 -82.923 167.859 1.00 78.06 972 PRO A CA 1
ATOM 7574 C C . PRO A 1 978 ? 241.013 -84.050 168.909 1.00 78.95 972 PRO A C 1
ATOM 7575 O O . PRO A 1 978 ? 239.892 -84.281 169.424 1.00 78.64 972 PRO A O 1
ATOM 7579 N N . SER A 1 979 ? 242.052 -84.690 169.210 1.00 79.05 973 SER A N 1
ATOM 7580 N N . SER B 1 7 ? 317.039 -25.739 110.452 1.00 76.53 1 SER B N 1
ATOM 7581 C CA . SER B 1 7 ? 318.200 -26.351 109.732 1.00 77.40 1 SER B CA 1
ATOM 7582 C C . SER B 1 7 ? 317.940 -27.836 109.497 1.00 77.02 1 SER B C 1
ATOM 7583 O O . SER B 1 7 ? 317.646 -28.256 108.374 1.00 75.90 1 SER B O 1
ATOM 7586 N N . ASP B 1 8 ? 318.048 -28.625 110.564 1.00 77.35 2 ASP B N 1
ATOM 7587 C CA . ASP B 1 8 ? 317.816 -30.066 110.477 1.00 77.40 2 ASP B CA 1
ATOM 7588 C C . ASP B 1 8 ? 316.348 -30.302 110.094 1.00 76.97 2 ASP B C 1
ATOM 7589 O O . ASP B 1 8 ? 315.983 -31.378 109.611 1.00 76.05 2 ASP B O 1
ATOM 7594 N N . SER B 1 9 ? 315.518 -29.278 110.299 1.00 76.40 3 SER B N 1
ATOM 7595 C CA . SER B 1 9 ? 314.098 -29.361 109.976 1.00 75.25 3 SER B CA 1
ATOM 7596 C C . SER B 1 9 ? 313.904 -29.423 108.460 1.00 75.17 3 SER B C 1
ATOM 7597 O O . SER B 1 9 ? 313.128 -30.234 107.952 1.00 73.76 3 SER B O 1
ATOM 7600 N N . GLN B 1 10 ? 314.618 -28.561 107.744 1.00 76.12 4 GLN B N 1
ATOM 7601 C CA . GLN B 1 10 ? 314.544 -28.530 106.288 1.00 76.15 4 GLN B CA 1
ATOM 7602 C C . GLN B 1 10 ? 315.079 -29.846 105.727 1.00 75.37 4 GLN B C 1
ATOM 7603 O O . GLN B 1 10 ? 314.748 -30.246 104.611 1.00 75.22 4 GLN B O 1
ATOM 7609 N N . GLN B 1 11 ? 315.906 -30.523 106.511 1.00 74.05 5 GLN B N 1
ATOM 7610 C CA . GLN B 1 11 ? 316.463 -31.794 106.085 1.00 72.81 5 GLN B CA 1
ATOM 7611 C C . GLN B 1 11 ? 315.335 -32.820 105.950 1.00 71.76 5 GLN B C 1
ATOM 7612 O O . GLN B 1 11 ? 315.375 -33.688 105.078 1.00 71.78 5 GLN B O 1
ATOM 7618 N N . SER B 1 12 ? 314.328 -32.710 106.819 1.00 70.74 6 SER B N 1
ATOM 7619 C CA . SER B 1 12 ? 313.180 -33.626 106.809 1.00 68.71 6 SER B CA 1
ATOM 7620 C C . SER B 1 12 ? 312.385 -33.506 105.512 1.00 66.92 6 SER B C 1
ATOM 7621 O O . SER B 1 12 ? 311.882 -34.499 104.983 1.00 65.99 6 SER B O 1
ATOM 7624 N N . ILE B 1 13 ? 312.275 -32.283 105.007 1.00 64.90 7 ILE B N 1
ATOM 7625 C CA . ILE B 1 13 ? 311.559 -32.039 103.768 1.00 63.60 7 ILE B CA 1
ATOM 7626 C C . ILE B 1 13 ? 312.180 -32.839 102.626 1.00 63.66 7 ILE B C 1
ATOM 7627 O O . ILE B 1 13 ? 311.467 -33.481 101.849 1.00 63.28 7 ILE B O 1
ATOM 7632 N N . LYS B 1 14 ? 313.509 -32.800 102.536 1.00 64.02 8 LYS B N 1
ATOM 7633 C CA . LYS B 1 14 ? 314.241 -33.516 101.490 1.00 63.98 8 LYS B CA 1
ATOM 7634 C C . LYS B 1 14 ? 314.119 -35.021 101.664 1.00 63.13 8 LYS B C 1
ATOM 7635 O O . LYS B 1 14 ? 313.959 -35.760 100.691 1.00 62.34 8 LYS B O 1
ATOM 7641 N N . VAL B 1 15 ? 314.193 -35.472 102.911 1.00 62.41 9 VAL B N 1
ATOM 7642 C CA . VAL B 1 15 ? 314.076 -36.892 103.204 1.00 61.36 9 VAL B CA 1
ATOM 7643 C C . VAL B 1 15 ? 312.724 -37.393 102.706 1.00 61.53 9 VAL B C 1
ATOM 7644 O O . VAL B 1 15 ? 312.616 -38.502 102.183 1.00 60.62 9 VAL B O 1
ATOM 7648 N N . LEU B 1 16 ? 311.697 -36.561 102.863 1.00 62.01 10 LEU B N 1
ATOM 7649 C CA . LEU B 1 16 ? 310.352 -36.917 102.425 1.00 63.14 10 LEU B CA 1
ATOM 7650 C C . LEU B 1 16 ? 310.237 -36.885 100.901 1.00 64.86 10 LEU B C 1
ATOM 7651 O O . LEU B 1 16 ? 309.526 -37.701 100.312 1.00 64.85 10 LEU B O 1
ATOM 7656 N N . GLU B 1 17 ? 310.941 -35.948 100.267 1.00 66.31 11 GLU B N 1
ATOM 7657 C CA . GLU B 1 17 ? 310.913 -35.830 98.812 1.00 67.16 11 GLU B CA 1
ATOM 7658 C C . GLU B 1 17 ? 311.516 -37.065 98.161 1.00 66.46 11 GLU B C 1
ATOM 7659 O O . GLU B 1 17 ? 310.963 -37.602 97.200 1.00 64.31 11 GLU B O 1
ATOM 7665 N N . GLU B 1 18 ? 312.658 -37.500 98.688 1.00 66.18 12 GLU B N 1
ATOM 7666 C CA . GLU B 1 18 ? 313.349 -38.679 98.178 1.00 67.46 12 GLU B CA 1
ATOM 7667 C C . GLU B 1 18 ? 312.507 -39.931 98.427 1.00 67.56 12 GLU B C 1
ATOM 7668 O O . GLU B 1 18 ? 312.389 -40.811 97.566 1.00 67.65 12 GLU B O 1
ATOM 7674 N N . LEU B 1 19 ? 311.921 -40.005 99.616 1.00 67.17 13 LEU B N 1
ATOM 7675 C CA . LEU B 1 19 ? 311.084 -41.133 99.973 1.00 66.51 13 LEU B CA 1
ATOM 7676 C C . LEU B 1 19 ? 309.856 -41.173 99.077 1.00 66.93 13 LEU B C 1
ATOM 7677 O O . LEU B 1 19 ? 309.539 -42.217 98.493 1.00 66.61 13 LEU B O 1
ATOM 7682 N N . PHE B 1 20 ? 309.171 -40.035 98.971 1.00 66.78 14 PHE B N 1
ATOM 7683 C CA . PHE B 1 20 ? 307.973 -39.955 98.148 1.00 67.60 14 PHE B CA 1
ATOM 7684 C C . PHE B 1 20 ? 308.267 -40.271 96.692 1.00 68.64 14 PHE B C 1
ATOM 7685 O O . PHE B 1 20 ? 307.389 -40.722 95.958 1.00 69.09 14 PHE B O 1
ATOM 7693 N N . GLN B 1 21 ? 309.496 -40.016 96.266 1.00 69.54 15 GLN B N 1
ATOM 7694 C CA . GLN B 1 21 ? 309.867 -40.304 94.894 1.00 70.92 15 GLN B CA 1
ATOM 7695 C C . GLN B 1 21 ? 309.948 -41.815 94.753 1.00 71.41 15 GLN B C 1
ATOM 7696 O O . GLN B 1 21 ? 309.354 -42.400 93.848 1.00 71.51 15 GLN B O 1
ATOM 7702 N N . LYS B 1 22 ? 310.677 -42.446 95.667 1.00 72.03 16 LYS B N 1
ATOM 7703 C CA . LYS B 1 22 ? 310.820 -43.890 95.636 1.00 72.61 16 LYS B CA 1
ATOM 7704 C C . LYS B 1 22 ? 309.450 -44.550 95.840 1.00 73.12 16 LYS B C 1
ATOM 7705 O O . LYS B 1 22 ? 309.274 -45.736 95.560 1.00 73.18 16 LYS B O 1
ATOM 7711 N N . LEU B 1 23 ? 308.481 -43.771 96.318 1.00 73.34 17 LEU B N 1
ATOM 7712 C CA . LEU B 1 23 ? 307.128 -44.273 96.558 1.00 73.98 17 LEU B CA 1
ATOM 7713 C C . LEU B 1 23 ? 306.257 -44.200 95.312 1.00 74.83 17 LEU B C 1
ATOM 7714 O O . LEU B 1 23 ? 305.635 -45.187 94.915 1.00 74.66 17 LEU B O 1
ATOM 7719 N N . SER B 1 24 ? 306.209 -43.016 94.712 1.00 76.47 18 SER B N 1
ATOM 7720 C CA . SER B 1 24 ? 305.418 -42.773 93.510 1.00 78.08 18 SER B CA 1
ATOM 7721 C C . SER B 1 24 ? 305.745 -43.774 92.410 1.00 78.82 18 SER B C 1
ATOM 7722 O O . SER B 1 24 ? 304.920 -44.044 91.538 1.00 78.97 18 SER B O 1
ATOM 7725 N N . VAL B 1 25 ? 306.954 -44.319 92.462 1.00 80.05 19 VAL B N 1
ATOM 7726 C CA . VAL B 1 25 ? 307.412 -45.292 91.476 1.00 81.42 19 VAL B CA 1
ATOM 7727 C C . VAL B 1 25 ? 307.227 -46.733 91.959 1.00 82.26 19 VAL B C 1
ATOM 7728 O O . VAL B 1 25 ? 306.889 -47.624 91.176 1.00 82.44 19 VAL B O 1
ATOM 7732 N N . ALA B 1 26 ? 307.456 -46.946 93.252 1.00 83.01 20 ALA B N 1
ATOM 7733 C CA . ALA B 1 26 ? 307.344 -48.265 93.869 1.00 83.41 20 ALA B CA 1
ATOM 7734 C C . ALA B 1 26 ? 306.326 -49.188 93.201 1.00 83.53 20 ALA B C 1
ATOM 7735 O O . ALA B 1 26 ? 305.198 -48.783 92.894 1.00 83.49 20 ALA B O 1
ATOM 7737 N N . THR B 1 27 ? 306.745 -50.430 92.972 1.00 82.81 21 THR B N 1
ATOM 7738 C CA . THR B 1 27 ? 305.889 -51.441 92.366 1.00 81.83 21 THR B CA 1
ATOM 7739 C C . THR B 1 27 ? 305.106 -52.088 93.499 1.00 81.78 21 THR B C 1
ATOM 7740 O O . THR B 1 27 ? 305.500 -51.984 94.660 1.00 83.08 21 THR B O 1
ATOM 7744 N N . ALA B 1 28 ? 304.000 -52.749 93.173 1.00 81.28 22 ALA B N 1
ATOM 7745 C CA . ALA B 1 28 ? 303.174 -53.401 94.186 1.00 80.67 22 ALA B CA 1
ATOM 7746 C C . ALA B 1 28 ? 303.989 -54.393 95.016 1.00 80.40 22 ALA B C 1
ATOM 7747 O O . ALA B 1 28 ? 303.790 -54.531 96.225 1.00 80.06 22 ALA B O 1
ATOM 7749 N N . ASP B 1 29 ? 304.921 -55.066 94.354 1.00 80.51 23 ASP B N 1
ATOM 7750 C CA . ASP B 1 29 ? 305.768 -56.064 94.989 1.00 80.61 23 ASP B CA 1
ATOM 7751 C C . ASP B 1 29 ? 306.571 -55.570 96.196 1.00 79.92 23 ASP B C 1
ATOM 7752 O O . ASP B 1 29 ? 306.883 -56.352 97.095 1.00 80.00 23 ASP B O 1
ATOM 7757 N N . ASN B 1 30 ? 306.905 -54.281 96.217 1.00 79.11 24 ASN B N 1
ATOM 7758 C CA . ASN B 1 30 ? 307.682 -53.698 97.316 1.00 78.61 24 ASN B CA 1
ATOM 7759 C C . ASN B 1 30 ? 307.118 -52.359 97.795 1.00 77.82 24 ASN B C 1
ATOM 7760 O O . ASN B 1 30 ? 307.834 -51.534 98.373 1.00 76.34 24 ASN B O 1
ATOM 7765 N N . ARG B 1 31 ? 305.828 -52.162 97.549 1.00 77.14 25 ARG B N 1
ATOM 7766 C CA . ARG B 1 31 ? 305.126 -50.949 97.941 1.00 75.92 25 ARG B CA 1
ATOM 7767 C C . ARG B 1 31 ? 305.100 -50.820 99.461 1.00 75.26 25 ARG B C 1
ATOM 7768 O O . ARG B 1 31 ? 305.207 -49.722 99.998 1.00 74.95 25 ARG B O 1
ATOM 7776 N N . HIS B 1 32 ? 304.955 -51.945 100.153 1.00 74.54 26 HIS B N 1
ATOM 7777 C CA . HIS B 1 32 ? 304.912 -51.938 101.611 1.00 74.26 26 HIS B CA 1
ATOM 7778 C C . HIS B 1 32 ? 306.198 -51.415 102.251 1.00 73.62 26 HIS B C 1
ATOM 7779 O O . HIS B 1 32 ? 306.155 -50.535 103.108 1.00 73.96 26 HIS B O 1
ATOM 7786 N N . GLU B 1 33 ? 307.340 -51.960 101.845 1.00 73.21 27 GLU B N 1
ATOM 7787 C CA . GLU B 1 33 ? 308.621 -51.537 102.405 1.00 72.57 27 GLU B CA 1
ATOM 7788 C C . GLU B 1 33 ? 308.805 -50.024 102.371 1.00 70.99 27 GLU B C 1
ATOM 7789 O O . GLU B 1 33 ? 309.288 -49.428 103.339 1.00 70.98 27 GLU B O 1
ATOM 7795 N N . ILE B 1 34 ? 308.428 -49.406 101.255 1.00 68.32 28 ILE B N 1
ATOM 7796 C CA . ILE B 1 34 ? 308.578 -47.965 101.109 1.00 66.09 28 ILE B CA 1
ATOM 7797 C C . ILE B 1 34 ? 307.544 -47.201 101.930 1.00 64.45 28 ILE B C 1
ATOM 7798 O O . ILE B 1 34 ? 307.836 -46.138 102.488 1.00 64.25 28 ILE B O 1
ATOM 7803 N N . ALA B 1 35 ? 306.336 -47.741 102.010 1.00 62.16 29 ALA B N 1
ATOM 7804 C CA . ALA B 1 35 ? 305.297 -47.100 102.794 1.00 60.01 29 ALA B CA 1
ATOM 7805 C C . ALA B 1 35 ? 305.823 -46.994 104.225 1.00 59.07 29 ALA B C 1
ATOM 7806 O O . ALA B 1 35 ? 305.898 -45.903 104.796 1.00 58.36 29 ALA B O 1
ATOM 7808 N N . SER B 1 36 ? 306.205 -48.138 104.786 1.00 57.98 30 SER B N 1
ATOM 7809 C CA . SER B 1 36 ? 306.737 -48.203 106.142 1.00 57.63 30 SER B CA 1
ATOM 7810 C C . SER B 1 36 ? 307.767 -47.105 106.389 1.00 56.44 30 SER B C 1
ATOM 7811 O O . SER B 1 36 ? 307.731 -46.428 107.417 1.00 56.11 30 SER B O 1
ATOM 7814 N N . GLU B 1 37 ? 308.692 -46.939 105.447 1.00 55.97 31 GLU B N 1
ATOM 7815 C CA . GLU B 1 37 ? 309.720 -45.913 105.561 1.00 54.55 31 GLU B CA 1
ATOM 7816 C C . GLU B 1 37 ? 309.050 -44.552 105.695 1.00 52.96 31 GLU B C 1
ATOM 7817 O O . GLU B 1 37 ? 309.312 -43.815 106.642 1.00 52.96 31 GLU B O 1
ATOM 7823 N N . VAL B 1 38 ? 308.172 -44.225 104.755 1.00 51.22 32 VAL B N 1
ATOM 7824 C CA . VAL B 1 38 ? 307.474 -42.949 104.807 1.00 50.09 32 VAL B CA 1
ATOM 7825 C C . VAL B 1 38 ? 306.781 -42.775 106.152 1.00 49.71 32 VAL B C 1
ATOM 7826 O O . VAL B 1 38 ? 306.866 -41.719 106.773 1.00 50.26 32 VAL B O 1
ATOM 7830 N N . ALA B 1 39 ? 306.095 -43.823 106.595 1.00 49.38 33 ALA B N 1
ATOM 7831 C CA . ALA B 1 39 ? 305.359 -43.802 107.861 1.00 48.13 33 ALA B CA 1
ATOM 7832 C C . ALA B 1 39 ? 306.253 -43.605 109.075 1.00 47.03 33 ALA B C 1
ATOM 7833 O O . ALA B 1 39 ? 306.023 -42.703 109.888 1.00 46.64 33 ALA B O 1
ATOM 7835 N N . SER B 1 40 ? 307.263 -44.458 109.202 1.00 45.55 34 SER B N 1
ATOM 7836 C CA . SER B 1 40 ? 308.184 -44.377 110.330 1.00 44.65 34 SER B CA 1
ATOM 7837 C C . SER B 1 40 ? 308.826 -43.001 110.446 1.00 42.90 34 SER B C 1
ATOM 7838 O O . SER B 1 40 ? 308.918 -42.450 111.540 1.00 42.67 34 SER B O 1
ATOM 7841 N N . PHE B 1 41 ? 309.263 -42.443 109.321 1.00 41.86 35 PHE B N 1
ATOM 7842 C CA . PHE B 1 41 ? 309.893 -41.132 109.345 1.00 41.68 35 PHE B CA 1
ATOM 7843 C C . PHE B 1 41 ? 308.898 -40.008 109.542 1.00 43.02 35 PHE B C 1
ATOM 7844 O O . PHE B 1 41 ? 309.161 -39.078 110.302 1.00 45.34 35 PHE B O 1
ATOM 7852 N N . LEU B 1 42 ? 307.756 -40.092 108.865 1.00 44.21 36 LEU B N 1
ATOM 7853 C CA . LEU B 1 42 ? 306.736 -39.047 108.949 1.00 45.35 36 LEU B CA 1
ATOM 7854 C C . LEU B 1 42 ? 306.096 -38.831 110.325 1.00 44.90 36 LEU B C 1
ATOM 7855 O O . LEU B 1 42 ? 305.717 -37.707 110.661 1.00 44.42 36 LEU B O 1
ATOM 7860 N N . ASN B 1 43 ? 305.978 -39.891 111.121 1.00 44.36 37 ASN B N 1
ATOM 7861 C CA . ASN B 1 43 ? 305.371 -39.767 112.441 1.00 43.56 37 ASN B CA 1
ATOM 7862 C C . ASN B 1 43 ? 306.335 -39.337 113.560 1.00 43.52 37 ASN B C 1
ATOM 7863 O O . ASN B 1 43 ? 305.936 -39.219 114.719 1.00 42.73 37 ASN B O 1
ATOM 7868 N N . GLY B 1 44 ? 307.596 -39.088 113.213 1.00 43.61 38 GLY B N 1
ATOM 7869 C CA . GLY B 1 44 ? 308.566 -38.662 114.211 1.00 45.75 38 GLY B CA 1
ATOM 7870 C C . GLY B 1 44 ? 308.618 -37.147 114.368 1.00 47.48 38 GLY B C 1
ATOM 7871 O O . GLY B 1 44 ? 307.963 -36.423 113.618 1.00 48.69 38 GLY B O 1
ATOM 7872 N N . ASN B 1 45 ? 309.380 -36.654 115.340 1.00 48.96 39 ASN B N 1
ATOM 7873 C CA . ASN B 1 45 ? 309.492 -35.209 115.553 1.00 51.72 39 ASN B CA 1
ATOM 7874 C C . ASN B 1 45 ? 310.407 -34.622 114.464 1.00 53.80 39 ASN B C 1
ATOM 7875 O O . ASN B 1 45 ? 311.491 -34.121 114.765 1.00 54.88 39 ASN B O 1
ATOM 7880 N N . ILE B 1 46 ? 309.954 -34.656 113.211 1.00 53.28 40 ILE B N 1
ATOM 7881 C CA . ILE B 1 46 ? 310.763 -34.203 112.084 1.00 52.58 40 ILE B CA 1
ATOM 7882 C C . ILE B 1 46 ? 310.704 -32.751 111.622 1.00 53.74 40 ILE B C 1
ATOM 7883 O O . ILE B 1 46 ? 311.558 -32.328 110.847 1.00 53.61 40 ILE B O 1
ATOM 7888 N N . ILE B 1 47 ? 309.719 -31.987 112.077 1.00 54.34 41 ILE B N 1
ATOM 7889 C CA . ILE B 1 47 ? 309.600 -30.599 111.636 1.00 55.07 41 ILE B CA 1
ATOM 7890 C C . ILE B 1 47 ? 309.279 -29.622 112.754 1.00 55.95 41 ILE B C 1
ATOM 7891 O O . ILE B 1 47 ? 308.379 -29.856 113.556 1.00 56.50 41 ILE B O 1
ATOM 7896 N N . GLU B 1 48 ? 310.002 -28.511 112.792 1.00 56.41 42 GLU B N 1
ATOM 7897 C CA . GLU B 1 48 ? 309.776 -27.520 113.828 1.00 56.93 42 GLU B CA 1
ATOM 7898 C C . GLU B 1 48 ? 308.589 -26.629 113.492 1.00 58.48 42 GLU B C 1
ATOM 7899 O O . GLU B 1 48 ? 308.584 -25.949 112.469 1.00 59.63 42 GLU B O 1
ATOM 7905 N N . HIS B 1 49 ? 307.579 -26.660 114.357 1.00 59.41 43 HIS B N 1
ATOM 7906 C CA . HIS B 1 49 ? 306.367 -25.857 114.212 1.00 58.84 43 HIS B CA 1
ATOM 7907 C C . HIS B 1 49 ? 305.835 -25.644 112.800 1.00 59.01 43 HIS B C 1
ATOM 7908 O O . HIS B 1 49 ? 305.626 -24.507 112.391 1.00 59.94 43 HIS B O 1
ATOM 7915 N N . ASP B 1 50 ? 305.604 -26.715 112.052 1.00 58.78 44 ASP B N 1
ATOM 7916 C CA . ASP B 1 50 ? 305.078 -26.556 110.703 1.00 57.57 44 ASP B CA 1
ATOM 7917 C C . ASP B 1 50 ? 304.636 -27.897 110.144 1.00 57.18 44 ASP B C 1
ATOM 7918 O O . ASP B 1 50 ? 304.560 -28.881 110.868 1.00 57.87 44 ASP B O 1
ATOM 7923 N N . VAL B 1 51 ? 304.349 -27.934 108.850 1.00 57.00 45 VAL B N 1
ATOM 7924 C CA . VAL B 1 51 ? 303.913 -29.163 108.219 1.00 57.24 45 VAL B CA 1
ATOM 7925 C C . VAL B 1 51 ? 304.565 -29.411 106.873 1.00 57.59 45 VAL B C 1
ATOM 7926 O O . VAL B 1 51 ? 304.761 -28.486 106.093 1.00 58.42 45 VAL B O 1
ATOM 7930 N N . PRO B 1 52 ? 304.933 -30.669 106.588 1.00 57.91 46 PRO B N 1
ATOM 7931 C CA . PRO B 1 52 ? 305.559 -30.970 105.297 1.00 58.25 46 PRO B CA 1
ATOM 7932 C C . PRO B 1 52 ? 304.507 -30.708 104.225 1.00 58.75 46 PRO B C 1
ATOM 7933 O O . PRO B 1 52 ? 303.912 -31.633 103.670 1.00 58.66 46 PRO B O 1
ATOM 7937 N N . GLU B 1 53 ? 304.278 -29.428 103.957 1.00 59.90 47 GLU B N 1
ATOM 7938 C CA . GLU B 1 53 ? 303.275 -28.999 102.996 1.00 60.46 47 GLU B CA 1
ATOM 7939 C C . GLU B 1 53 ? 303.385 -29.651 101.620 1.00 59.92 47 GLU B C 1
ATOM 7940 O O . GLU B 1 53 ? 302.431 -30.276 101.148 1.00 59.65 47 GLU B O 1
ATOM 7946 N N . HIS B 1 54 ? 304.536 -29.520 100.972 1.00 58.62 48 HIS B N 1
ATOM 7947 C CA . HIS B 1 54 ? 304.675 -30.107 99.652 1.00 57.43 48 HIS B CA 1
ATOM 7948 C C . HIS B 1 54 ? 304.432 -31.607 99.692 1.00 56.74 48 HIS B C 1
ATOM 7949 O O . HIS B 1 54 ? 303.858 -32.167 98.756 1.00 56.74 48 HIS B O 1
ATOM 7956 N N . PHE B 1 55 ? 304.845 -32.259 100.776 1.00 56.20 49 PHE B N 1
ATOM 7957 C CA . PHE B 1 55 ? 304.650 -33.704 100.880 1.00 55.86 49 PHE B CA 1
ATOM 7958 C C . PHE B 1 55 ? 303.180 -34.089 100.842 1.00 55.98 49 PHE B C 1
ATOM 7959 O O . PHE B 1 55 ? 302.795 -35.019 100.131 1.00 56.09 49 PHE B O 1
ATOM 7967 N N . PHE B 1 56 ? 302.357 -33.383 101.609 1.00 56.21 50 PHE B N 1
ATOM 7968 C CA . PHE B 1 56 ? 300.934 -33.689 101.632 1.00 56.83 50 PHE B CA 1
ATOM 7969 C C . PHE B 1 56 ? 300.232 -33.347 100.329 1.00 57.24 50 PHE B C 1
ATOM 7970 O O . PHE B 1 56 ? 299.127 -33.827 100.067 1.00 55.78 50 PHE B O 1
ATOM 7978 N N . GLY B 1 57 ? 300.884 -32.521 99.512 1.00 59.12 51 GLY B N 1
ATOM 7979 C CA . GLY B 1 57 ? 300.327 -32.142 98.226 1.00 59.22 51 GLY B CA 1
ATOM 7980 C C . GLY B 1 57 ? 300.584 -33.248 97.215 1.00 59.74 51 GLY B C 1
ATOM 7981 O O . GLY B 1 57 ? 299.674 -33.675 96.502 1.00 58.72 51 GLY B O 1
ATOM 7982 N N . GLU B 1 58 ? 301.832 -33.713 97.161 1.00 60.30 52 GLU B N 1
ATOM 7983 C CA . GLU B 1 58 ? 302.226 -34.783 96.248 1.00 60.87 52 GLU B CA 1
ATOM 7984 C C . GLU B 1 58 ? 301.350 -35.991 96.542 1.00 61.12 52 GLU B C 1
ATOM 7985 O O . GLU B 1 58 ? 300.738 -36.575 95.646 1.00 60.88 52 GLU B O 1
ATOM 7991 N N . LEU B 1 59 ? 301.312 -36.351 97.822 1.00 61.90 53 LEU B N 1
ATOM 7992 C CA . LEU B 1 59 ? 300.541 -37.482 98.320 1.00 62.00 53 LEU B CA 1
ATOM 7993 C C . LEU B 1 59 ? 299.062 -37.323 97.979 1.00 62.60 53 LEU B C 1
ATOM 7994 O O . LEU B 1 59 ? 298.415 -38.264 97.518 1.00 61.98 53 LEU B O 1
ATOM 7999 N N . ALA B 1 60 ? 298.531 -36.129 98.219 1.00 63.48 54 ALA B N 1
ATOM 8000 C CA . ALA B 1 60 ? 297.132 -35.852 97.920 1.00 64.95 54 ALA B CA 1
ATOM 8001 C C . ALA B 1 60 ? 296.861 -36.213 96.463 1.00 65.53 54 ALA B C 1
ATOM 8002 O O . ALA B 1 60 ? 296.127 -37.158 96.173 1.00 65.50 54 ALA B O 1
ATOM 8004 N N . LYS B 1 61 ? 297.475 -35.458 95.556 1.00 66.54 55 LYS B N 1
ATOM 8005 C CA . LYS B 1 61 ? 297.311 -35.677 94.123 1.00 67.49 55 LYS B CA 1
ATOM 8006 C C . LYS B 1 61 ? 297.631 -37.123 93.749 1.00 67.16 55 LYS B C 1
ATOM 8007 O O . LYS B 1 61 ? 296.905 -37.747 92.973 1.00 67.53 55 LYS B O 1
ATOM 8013 N N . GLY B 1 62 ? 298.715 -37.653 94.302 1.00 66.60 56 GLY B N 1
ATOM 8014 C CA . GLY B 1 62 ? 299.090 -39.025 94.008 1.00 67.31 56 GLY B CA 1
ATOM 8015 C C . GLY B 1 62 ? 297.940 -39.999 94.196 1.00 67.92 56 GLY B C 1
ATOM 8016 O O . GLY B 1 62 ? 297.815 -40.977 93.454 1.00 67.93 56 GLY B O 1
ATOM 8017 N N . ILE B 1 63 ? 297.096 -39.730 95.190 1.00 68.09 57 ILE B N 1
ATOM 8018 C CA . ILE B 1 63 ? 295.949 -40.583 95.486 1.00 68.45 57 ILE B CA 1
ATOM 8019 C C . ILE B 1 63 ? 294.868 -40.448 94.416 1.00 69.24 57 ILE B C 1
ATOM 8020 O O . ILE B 1 63 ? 294.300 -41.445 93.969 1.00 69.14 57 ILE B O 1
ATOM 8025 N N . LYS B 1 64 ? 294.592 -39.212 94.008 1.00 70.23 58 LYS B N 1
ATOM 8026 C CA . LYS B 1 64 ? 293.580 -38.942 92.991 1.00 71.10 58 LYS B CA 1
ATOM 8027 C C . LYS B 1 64 ? 293.932 -39.549 91.640 1.00 72.08 58 LYS B C 1
ATOM 8028 O O . LYS B 1 64 ? 293.083 -39.632 90.754 1.00 72.51 58 LYS B O 1
ATOM 8034 N N . ASP B 1 65 ? 295.179 -39.979 91.489 1.00 72.89 59 ASP B N 1
ATOM 8035 C CA . ASP B 1 65 ? 295.649 -40.552 90.234 1.00 73.81 59 ASP B CA 1
ATOM 8036 C C . ASP B 1 65 ? 295.569 -42.082 90.201 1.00 73.57 59 ASP B C 1
ATOM 8037 O O . ASP B 1 65 ? 296.001 -42.747 91.134 1.00 74.01 59 ASP B O 1
ATOM 8042 N N . LYS B 1 66 ? 295.017 -42.632 89.121 1.00 73.99 60 LYS B N 1
ATOM 8043 C CA . LYS B 1 66 ? 294.879 -44.084 88.964 1.00 74.44 60 LYS B CA 1
ATOM 8044 C C . LYS B 1 66 ? 296.255 -44.742 88.961 1.00 74.78 60 LYS B C 1
ATOM 8045 O O . LYS B 1 66 ? 296.456 -45.822 89.527 1.00 73.70 60 LYS B O 1
ATOM 8051 N N . LYS B 1 67 ? 297.197 -44.084 88.295 1.00 75.32 61 LYS B N 1
ATOM 8052 C CA . LYS B 1 67 ? 298.553 -44.595 88.189 1.00 75.80 61 LYS B CA 1
ATOM 8053 C C . LYS B 1 67 ? 299.196 -44.829 89.554 1.00 74.55 61 LYS B C 1
ATOM 8054 O O . LYS B 1 67 ? 299.825 -45.866 89.771 1.00 74.04 61 LYS B O 1
ATOM 8060 N N . THR B 1 68 ? 299.035 -43.876 90.471 1.00 73.06 62 THR B N 1
ATOM 8061 C CA . THR B 1 68 ? 299.636 -43.991 91.802 1.00 72.26 62 THR B CA 1
ATOM 8062 C C . THR B 1 68 ? 298.651 -44.089 92.974 1.00 71.70 62 THR B C 1
ATOM 8063 O O . THR B 1 68 ? 299.036 -43.910 94.132 1.00 71.15 62 THR B O 1
ATOM 8067 N N . ALA B 1 69 ? 297.391 -44.383 92.676 1.00 70.13 63 ALA B N 1
ATOM 8068 C CA . ALA B 1 69 ? 296.370 -44.492 93.711 1.00 68.23 63 ALA B CA 1
ATOM 8069 C C . ALA B 1 69 ? 296.754 -45.486 94.795 1.00 67.10 63 ALA B C 1
ATOM 8070 O O . ALA B 1 69 ? 296.839 -45.132 95.966 1.00 67.30 63 ALA B O 1
ATOM 8072 N N . ALA B 1 70 ? 296.987 -46.729 94.393 1.00 65.57 64 ALA B N 1
ATOM 8073 C CA . ALA B 1 70 ? 297.339 -47.787 95.327 1.00 64.20 64 ALA B CA 1
ATOM 8074 C C . ALA B 1 70 ? 298.571 -47.495 96.187 1.00 63.70 64 ALA B C 1
ATOM 8075 O O . ALA B 1 70 ? 298.610 -47.872 97.357 1.00 63.71 64 ALA B O 1
ATOM 8077 N N . ASN B 1 71 ? 299.577 -46.834 95.620 1.00 62.48 65 ASN B N 1
ATOM 8078 C CA . ASN B 1 71 ? 300.788 -46.524 96.379 1.00 61.41 65 ASN B CA 1
ATOM 8079 C C . ASN B 1 71 ? 300.569 -45.385 97.367 1.00 60.12 65 ASN B C 1
ATOM 8080 O O . ASN B 1 71 ? 300.854 -45.513 98.555 1.00 58.16 65 ASN B O 1
ATOM 8085 N N . ALA B 1 72 ? 300.070 -44.263 96.866 1.00 59.62 66 ALA B N 1
ATOM 8086 C CA . ALA B 1 72 ? 299.815 -43.115 97.715 1.00 59.39 66 ALA B CA 1
ATOM 8087 C C . ALA B 1 72 ? 299.003 -43.558 98.917 1.00 59.44 66 ALA B C 1
ATOM 8088 O O . ALA B 1 72 ? 299.373 -43.293 100.056 1.00 60.46 66 ALA B O 1
ATOM 8090 N N . MET B 1 73 ? 297.901 -44.248 98.654 1.00 59.25 67 MET B N 1
ATOM 8091 C CA . MET B 1 73 ? 297.020 -44.721 99.711 1.00 59.01 67 MET B CA 1
ATOM 8092 C C . MET B 1 73 ? 297.694 -45.644 100.721 1.00 58.52 67 MET B C 1
ATOM 8093 O O . MET B 1 73 ? 297.546 -45.454 101.928 1.00 59.46 67 MET B O 1
ATOM 8098 N N . GLN B 1 74 ? 298.437 -46.633 100.234 1.00 57.29 68 GLN B N 1
ATOM 8099 C CA . GLN B 1 74 ? 299.124 -47.584 101.106 1.00 55.65 68 GLN B CA 1
ATOM 8100 C C . GLN B 1 74 ? 299.961 -46.872 102.170 1.00 54.02 68 GLN B C 1
ATOM 8101 O O . GLN B 1 74 ? 299.863 -47.167 103.358 1.00 54.28 68 GLN B O 1
ATOM 8107 N N . ALA B 1 75 ? 300.787 -45.933 101.738 1.00 52.29 69 ALA B N 1
ATOM 8108 C CA . ALA B 1 75 ? 301.617 -45.196 102.665 1.00 50.93 69 ALA B CA 1
ATOM 8109 C C . ALA B 1 75 ? 300.723 -44.578 103.730 1.00 51.37 69 ALA B C 1
ATOM 8110 O O . ALA B 1 75 ? 301.049 -44.601 104.915 1.00 53.45 69 ALA B O 1
ATOM 8112 N N . VAL B 1 76 ? 299.590 -44.029 103.306 1.00 50.37 70 VAL B N 1
ATOM 8113 C CA . VAL B 1 76 ? 298.654 -43.414 104.239 1.00 49.60 70 VAL B CA 1
ATOM 8114 C C . VAL B 1 76 ? 298.208 -44.452 105.264 1.00 49.44 70 VAL B C 1
ATOM 8115 O O . VAL B 1 76 ? 298.160 -44.177 106.461 1.00 48.50 70 VAL B O 1
ATOM 8119 N N . ALA B 1 77 ? 297.891 -45.650 104.786 1.00 49.27 71 ALA B N 1
ATOM 8120 C CA . ALA B 1 77 ? 297.456 -46.725 105.665 1.00 50.28 71 ALA B CA 1
ATOM 8121 C C . ALA B 1 77 ? 298.577 -47.062 106.633 1.00 50.49 71 ALA B C 1
ATOM 8122 O O . ALA B 1 77 ? 298.329 -47.487 107.762 1.00 51.95 71 ALA B O 1
ATOM 8124 N N . HIS B 1 78 ? 299.812 -46.867 106.180 1.00 50.11 72 HIS B N 1
ATOM 8125 C CA . HIS B 1 78 ? 300.979 -47.151 107.001 1.00 49.25 72 HIS B CA 1
ATOM 8126 C C . HIS B 1 78 ? 301.250 -46.020 107.975 1.00 47.35 72 HIS B C 1
ATOM 8127 O O . HIS B 1 78 ? 301.716 -46.251 109.089 1.00 48.24 72 HIS B O 1
ATOM 8134 N N . ILE B 1 79 ? 300.946 -44.800 107.556 1.00 44.58 73 ILE B N 1
ATOM 8135 C CA . ILE B 1 79 ? 301.139 -43.636 108.409 1.00 43.85 73 ILE B CA 1
ATOM 8136 C C . ILE B 1 79 ? 300.115 -43.710 109.536 1.00 44.22 73 ILE B C 1
ATOM 8137 O O . ILE B 1 79 ? 300.394 -43.367 110.689 1.00 43.62 73 ILE B O 1
ATOM 8142 N N . ALA B 1 80 ? 298.917 -44.157 109.174 1.00 45.12 74 ALA B N 1
ATOM 8143 C CA . ALA B 1 80 ? 297.814 -44.292 110.113 1.00 43.62 74 ALA B CA 1
ATOM 8144 C C . ALA B 1 80 ? 297.797 -45.696 110.714 1.00 43.40 74 ALA B C 1
ATOM 8145 O O . ALA B 1 80 ? 296.985 -46.547 110.340 1.00 43.54 74 ALA B O 1
ATOM 8147 N N . ASN B 1 81 ? 298.730 -45.945 111.626 1.00 43.06 75 ASN B N 1
ATOM 8148 C CA . ASN B 1 81 ? 298.773 -47.226 112.291 1.00 43.05 75 ASN B CA 1
ATOM 8149 C C . ASN B 1 81 ? 298.308 -46.952 113.721 1.00 42.69 75 ASN B C 1
ATOM 8150 O O . ASN B 1 81 ? 298.458 -45.838 114.251 1.00 40.54 75 ASN B O 1
ATOM 8155 N N . GLN B 1 82 ? 297.714 -47.974 114.321 1.00 41.02 76 GLN B N 1
ATOM 8156 C CA . GLN B 1 82 ? 297.149 -47.891 115.654 1.00 39.13 76 GLN B CA 1
ATOM 8157 C C . GLN B 1 82 ? 297.934 -47.279 116.791 1.00 37.70 76 GLN B C 1
ATOM 8158 O O . GLN B 1 82 ? 297.363 -46.594 117.633 1.00 37.80 76 GLN B O 1
ATOM 8164 N N . SER B 1 83 ? 299.235 -47.513 116.839 1.00 38.65 77 SER B N 1
ATOM 8165 C CA . SER B 1 83 ? 300.014 -47.003 117.963 1.00 39.91 77 SER B CA 1
ATOM 8166 C C . SER B 1 83 ? 300.961 -45.841 117.722 1.00 40.44 77 SER B C 1
ATOM 8167 O O . SER B 1 83 ? 301.583 -45.358 118.679 1.00 39.09 77 SER B O 1
ATOM 8170 N N . ASN B 1 84 ? 301.059 -45.364 116.479 1.00 40.06 78 ASN B N 1
ATOM 8171 C CA . ASN B 1 84 ? 302.022 -44.312 116.200 1.00 39.43 78 ASN B CA 1
ATOM 8172 C C . ASN B 1 84 ? 301.632 -43.074 115.379 1.00 40.15 78 ASN B C 1
ATOM 8173 O O . ASN B 1 84 ? 302.449 -42.167 115.228 1.00 41.49 78 ASN B O 1
ATOM 8178 N N . LEU B 1 85 ? 300.413 -43.010 114.850 1.00 41.06 79 LEU B N 1
ATOM 8179 C CA . LEU B 1 85 ? 300.010 -41.825 114.084 1.00 40.40 79 LEU B CA 1
ATOM 8180 C C . LEU B 1 85 ? 300.265 -40.587 114.944 1.00 40.75 79 LEU B C 1
ATOM 8181 O O . LEU B 1 85 ? 299.710 -40.451 116.033 1.00 40.23 79 LEU B O 1
ATOM 8186 N N . SER B 1 86 ? 301.105 -39.685 114.453 1.00 40.89 80 SER B N 1
ATOM 8187 C CA . SER B 1 86 ? 301.428 -38.476 115.196 1.00 41.42 80 SER B CA 1
ATOM 8188 C C . SER B 1 86 ? 300.420 -37.352 115.022 1.00 41.07 80 SER B C 1
ATOM 8189 O O . SER B 1 86 ? 299.961 -37.086 113.915 1.00 41.24 80 SER B O 1
ATOM 8192 N N . PRO B 1 87 ? 300.063 -36.670 116.120 1.00 40.77 81 PRO B N 1
ATOM 8193 C CA . PRO B 1 87 ? 299.103 -35.571 115.997 1.00 41.57 81 PRO B CA 1
ATOM 8194 C C . PRO B 1 87 ? 299.630 -34.427 115.115 1.00 41.61 81 PRO B C 1
ATOM 8195 O O . PRO B 1 87 ? 298.870 -33.569 114.659 1.00 42.94 81 PRO B O 1
ATOM 8199 N N . SER B 1 88 ? 300.931 -34.429 114.856 1.00 42.46 82 SER B N 1
ATOM 8200 C CA . SER B 1 88 ? 301.536 -33.393 114.020 1.00 42.93 82 SER B CA 1
ATOM 8201 C C . SER B 1 88 ? 301.060 -33.514 112.583 1.00 42.64 82 SER B C 1
ATOM 8202 O O . SER B 1 88 ? 301.057 -32.543 111.839 1.00 42.84 82 SER B O 1
ATOM 8205 N N . VAL B 1 89 ? 300.641 -34.715 112.212 1.00 43.09 83 VAL B N 1
ATOM 8206 C CA . VAL B 1 89 ? 300.218 -35.015 110.853 1.00 43.73 83 VAL B CA 1
ATOM 8207 C C . VAL B 1 89 ? 298.780 -35.549 110.761 1.00 44.12 83 VAL B C 1
ATOM 8208 O O . VAL B 1 89 ? 298.237 -35.745 109.675 1.00 43.41 83 VAL B O 1
ATOM 8212 N N . GLU B 1 90 ? 298.162 -35.761 111.913 1.00 44.87 84 GLU B N 1
ATOM 8213 C CA . GLU B 1 90 ? 296.808 -36.303 111.980 1.00 44.43 84 GLU B CA 1
ATOM 8214 C C . GLU B 1 90 ? 295.748 -35.467 111.251 1.00 44.17 84 GLU B C 1
ATOM 8215 O O . GLU B 1 90 ? 295.021 -35.977 110.404 1.00 42.22 84 GLU B O 1
ATOM 8221 N N . PRO B 1 91 ? 295.645 -34.170 111.568 1.00 44.71 85 PRO B N 1
ATOM 8222 C CA . PRO B 1 91 ? 294.625 -33.387 110.870 1.00 45.76 85 PRO B CA 1
ATOM 8223 C C . PRO B 1 91 ? 294.778 -33.390 109.354 1.00 47.00 85 PRO B C 1
ATOM 8224 O O . PRO B 1 91 ? 293.807 -33.205 108.624 1.00 48.09 85 PRO B O 1
ATOM 8228 N N . TYR B 1 92 ? 295.995 -33.629 108.881 1.00 47.40 86 TYR B N 1
ATOM 8229 C CA . TYR B 1 92 ? 296.259 -33.658 107.447 1.00 47.30 86 TYR B CA 1
ATOM 8230 C C . TYR B 1 92 ? 295.878 -34.980 106.801 1.00 48.07 86 TYR B C 1
ATOM 8231 O O . TYR B 1 92 ? 295.486 -35.018 105.634 1.00 51.86 86 TYR B O 1
ATOM 8240 N N . ILE B 1 93 ? 295.991 -36.070 107.547 1.00 46.82 87 ILE B N 1
ATOM 8241 C CA . ILE B 1 93 ? 295.628 -37.365 106.998 1.00 45.22 87 ILE B CA 1
ATOM 8242 C C . ILE B 1 93 ? 294.108 -37.463 106.840 1.00 45.42 87 ILE B C 1
ATOM 8243 O O . ILE B 1 93 ? 293.616 -37.925 105.810 1.00 45.84 87 ILE B O 1
ATOM 8248 N N . VAL B 1 94 ? 293.366 -37.017 107.852 1.00 45.77 88 VAL B N 1
ATOM 8249 C CA . VAL B 1 94 ? 291.907 -37.070 107.814 1.00 45.18 88 VAL B CA 1
ATOM 8250 C C . VAL B 1 94 ? 291.415 -36.282 106.615 1.00 46.59 88 VAL B C 1
ATOM 8251 O O . VAL B 1 94 ? 290.382 -36.597 106.021 1.00 46.17 88 VAL B O 1
ATOM 8255 N N . GLN B 1 95 ? 292.179 -35.257 106.259 1.00 47.97 89 GLN B N 1
ATOM 8256 C CA . GLN B 1 95 ? 291.848 -34.395 105.132 1.00 49.27 89 GLN B CA 1
ATOM 8257 C C . GLN B 1 95 ? 291.801 -35.152 103.799 1.00 50.05 89 GLN B C 1
ATOM 8258 O O . GLN B 1 95 ? 291.130 -34.718 102.862 1.00 51.38 89 GLN B O 1
ATOM 8264 N N . LEU B 1 96 ? 292.493 -36.287 103.719 1.00 49.57 90 LEU B N 1
ATOM 8265 C CA . LEU B 1 96 ? 292.522 -37.080 102.493 1.00 49.62 90 LEU B CA 1
ATOM 8266 C C . LEU B 1 96 ? 291.424 -38.136 102.427 1.00 50.12 90 LEU B C 1
ATOM 8267 O O . LEU B 1 96 ? 291.345 -38.885 101.453 1.00 50.25 90 LEU B O 1
ATOM 8272 N N . VAL B 1 97 ? 290.580 -38.205 103.450 1.00 49.48 91 VAL B N 1
ATOM 8273 C CA . VAL B 1 97 ? 289.521 -39.212 103.479 1.00 49.91 91 VAL B CA 1
ATOM 8274 C C . VAL B 1 97 ? 288.579 -39.154 102.273 1.00 49.38 91 VAL B C 1
ATOM 8275 O O . VAL B 1 97 ? 288.251 -40.192 101.676 1.00 48.04 91 VAL B O 1
ATOM 8279 N N . PRO B 1 98 ? 288.119 -37.946 101.905 1.00 47.53 92 PRO B N 1
ATOM 8280 C CA . PRO B 1 98 ? 287.218 -37.850 100.754 1.00 46.32 92 PRO B CA 1
ATOM 8281 C C . PRO B 1 98 ? 287.826 -38.543 99.528 1.00 45.88 92 PRO B C 1
ATOM 8282 O O . PRO B 1 98 ? 287.230 -39.459 98.944 1.00 44.69 92 PRO B O 1
ATOM 8286 N N . ALA B 1 99 ? 289.024 -38.105 99.159 1.00 45.11 93 ALA B N 1
ATOM 8287 C CA . ALA B 1 99 ? 289.733 -38.665 98.024 1.00 44.40 93 ALA B CA 1
ATOM 8288 C C . ALA B 1 99 ? 289.828 -40.177 98.167 1.00 45.05 93 ALA B C 1
ATOM 8289 O O . ALA B 1 99 ? 289.629 -40.919 97.203 1.00 46.18 93 ALA B O 1
ATOM 8291 N N . ILE B 1 100 ? 290.133 -40.635 99.376 1.00 44.84 94 ILE B N 1
ATOM 8292 C CA . ILE B 1 100 ? 290.242 -42.067 99.639 1.00 44.13 94 ILE B CA 1
ATOM 8293 C C . ILE B 1 100 ? 288.887 -42.759 99.466 1.00 44.94 94 ILE B C 1
ATOM 8294 O O . ILE B 1 100 ? 288.815 -43.871 98.931 1.00 43.93 94 ILE B O 1
ATOM 8299 N N . CYS B 1 101 ? 287.820 -42.097 99.918 1.00 44.86 95 CYS B N 1
ATOM 8300 C CA . CYS B 1 101 ? 286.467 -42.640 99.795 1.00 45.37 95 CYS B CA 1
ATOM 8301 C C . CYS B 1 101 ? 286.110 -42.804 98.332 1.00 45.59 95 CYS B C 1
ATOM 8302 O O . CYS B 1 101 ? 285.481 -43.789 97.943 1.00 43.10 95 CYS B O 1
ATOM 8305 N N . THR B 1 102 ? 286.509 -41.820 97.531 1.00 47.21 96 THR B N 1
ATOM 8306 C CA . THR B 1 102 ? 286.246 -41.838 96.101 1.00 49.12 96 THR B CA 1
ATOM 8307 C C . THR B 1 102 ? 286.895 -43.072 95.465 1.00 50.48 96 THR B C 1
ATOM 8308 O O . THR B 1 102 ? 286.256 -43.779 94.685 1.00 49.89 96 THR B O 1
ATOM 8312 N N . ASN B 1 103 ? 288.153 -43.339 95.816 1.00 52.88 97 ASN B N 1
ATOM 8313 C CA . ASN B 1 103 ? 288.875 -44.500 95.284 1.00 54.97 97 ASN B CA 1
ATOM 8314 C C . ASN B 1 103 ? 288.272 -45.810 95.774 1.00 56.63 97 ASN B C 1
ATOM 8315 O O . ASN B 1 103 ? 288.516 -46.865 95.193 1.00 57.76 97 ASN B O 1
ATOM 8320 N N . ALA B 1 104 ? 287.496 -45.750 96.852 1.00 58.54 98 ALA B N 1
ATOM 8321 C CA . ALA B 1 104 ? 286.861 -46.951 97.388 1.00 59.87 98 ALA B CA 1
ATOM 8322 C C . ALA B 1 104 ? 285.749 -47.371 96.432 1.00 60.75 98 ALA B C 1
ATOM 8323 O O . ALA B 1 104 ? 285.156 -48.439 96.573 1.00 60.00 98 ALA B O 1
ATOM 8325 N N . GLY B 1 105 ? 285.476 -46.509 95.458 1.00 62.65 99 GLY B N 1
ATOM 8326 C CA . GLY B 1 105 ? 284.449 -46.795 94.474 1.00 65.21 99 GLY B CA 1
ATOM 8327 C C . GLY B 1 105 ? 285.036 -47.061 93.097 1.00 66.12 99 GLY B C 1
ATOM 8328 O O . GLY B 1 105 ? 284.360 -47.589 92.214 1.00 66.25 99 GLY B O 1
ATOM 8329 N N . ASN B 1 106 ? 286.304 -46.704 92.918 1.00 67.56 100 ASN B N 1
ATOM 8330 C CA . ASN B 1 106 ? 286.991 -46.896 91.644 1.00 69.30 100 ASN B CA 1
ATOM 8331 C C . ASN B 1 106 ? 286.825 -48.313 91.096 1.00 69.32 100 ASN B C 1
ATOM 8332 O O . ASN B 1 106 ? 286.927 -49.290 91.835 1.00 69.33 100 ASN B O 1
ATOM 8337 N N . LYS B 1 107 ? 286.580 -48.407 89.790 1.00 69.98 101 LYS B N 1
ATOM 8338 C CA . LYS B 1 107 ? 286.379 -49.685 89.115 1.00 70.72 101 LYS B CA 1
ATOM 8339 C C . LYS B 1 107 ? 287.567 -50.649 89.204 1.00 70.85 101 LYS B C 1
ATOM 8340 O O . LYS B 1 107 ? 287.400 -51.848 88.972 1.00 71.16 101 LYS B O 1
ATOM 8346 N N . ASP B 1 108 ? 288.757 -50.140 89.529 1.00 70.15 102 ASP B N 1
ATOM 8347 C CA . ASP B 1 108 ? 289.940 -50.997 89.641 1.00 69.88 102 ASP B CA 1
ATOM 8348 C C . ASP B 1 108 ? 289.921 -51.812 90.938 1.00 69.85 102 ASP B C 1
ATOM 8349 O O . ASP B 1 108 ? 289.932 -51.259 92.037 1.00 70.11 102 ASP B O 1
ATOM 8354 N N . LYS B 1 109 ? 289.904 -53.134 90.793 1.00 70.40 103 LYS B N 1
ATOM 8355 C CA . LYS B 1 109 ? 289.851 -54.057 91.927 1.00 70.23 103 LYS B CA 1
ATOM 8356 C C . LYS B 1 109 ? 290.887 -53.810 93.023 1.00 69.74 103 LYS B C 1
ATOM 8357 O O . LYS B 1 109 ? 290.583 -53.937 94.212 1.00 69.96 103 LYS B O 1
ATOM 8363 N N . GLU B 1 110 ? 292.107 -53.457 92.636 1.00 68.46 104 GLU B N 1
ATOM 8364 C CA . GLU B 1 110 ? 293.147 -53.207 93.624 1.00 66.96 104 GLU B CA 1
ATOM 8365 C C . GLU B 1 110 ? 292.985 -51.832 94.272 1.00 64.81 104 GLU B C 1
ATOM 8366 O O . GLU B 1 110 ? 293.206 -51.671 95.469 1.00 64.55 104 GLU B O 1
ATOM 8372 N N . ILE B 1 111 ? 292.610 -50.833 93.486 1.00 62.18 105 ILE B N 1
ATOM 8373 C CA . ILE B 1 111 ? 292.420 -49.505 94.045 1.00 60.56 105 ILE B CA 1
ATOM 8374 C C . ILE B 1 111 ? 291.235 -49.540 95.017 1.00 59.59 105 ILE B C 1
ATOM 8375 O O . ILE B 1 111 ? 291.258 -48.898 96.067 1.00 59.69 105 ILE B O 1
ATOM 8380 N N . GLN B 1 112 ? 290.207 -50.309 94.664 1.00 57.95 106 GLN B N 1
ATOM 8381 C CA . GLN B 1 112 ? 289.002 -50.422 95.485 1.00 56.02 106 GLN B CA 1
ATOM 8382 C C . GLN B 1 112 ? 289.291 -51.130 96.806 1.00 55.21 106 GLN B C 1
ATOM 8383 O O . GLN B 1 112 ? 288.718 -50.798 97.842 1.00 54.38 106 GLN B O 1
ATOM 8389 N N . SER B 1 113 ? 290.195 -52.100 96.758 1.00 54.16 107 SER B N 1
ATOM 8390 C CA . SER B 1 113 ? 290.554 -52.874 97.932 1.00 52.27 107 SER B CA 1
ATOM 8391 C C . SER B 1 113 ? 291.462 -52.110 98.885 1.00 51.07 107 SER B C 1
ATOM 8392 O O . SER B 1 113 ? 291.227 -52.086 100.092 1.00 51.62 107 SER B O 1
ATOM 8395 N N . VAL B 1 114 ? 292.502 -51.483 98.352 1.00 49.34 108 VAL B N 1
ATOM 8396 C CA . VAL B 1 114 ? 293.424 -50.746 99.200 1.00 47.17 108 VAL B CA 1
ATOM 8397 C C . VAL B 1 114 ? 292.713 -49.570 99.845 1.00 46.63 108 VAL B C 1
ATOM 8398 O O . VAL B 1 114 ? 292.992 -49.209 100.990 1.00 46.42 108 VAL B O 1
ATOM 8402 N N . ALA B 1 115 ? 291.780 -48.981 99.108 1.00 45.31 109 ALA B N 1
ATOM 8403 C CA . ALA B 1 115 ? 291.027 -47.840 99.612 1.00 44.17 109 ALA B CA 1
ATOM 8404 C C . ALA B 1 115 ? 290.190 -48.192 100.850 1.00 43.11 109 ALA B C 1
ATOM 8405 O O . ALA B 1 115 ? 290.123 -47.430 101.810 1.00 43.29 109 ALA B O 1
ATOM 8407 N N . SER B 1 116 ? 289.554 -49.352 100.829 1.00 41.69 110 SER B N 1
ATOM 8408 C CA . SER B 1 116 ? 288.730 -49.761 101.952 1.00 41.34 110 SER B CA 1
ATOM 8409 C C . SER B 1 116 ? 289.579 -49.963 103.197 1.00 41.12 110 SER B C 1
ATOM 8410 O O . SER B 1 116 ? 289.169 -49.610 104.300 1.00 38.51 110 SER B O 1
ATOM 8413 N N . GLU B 1 117 ? 290.763 -50.537 103.007 1.00 42.34 111 GLU B N 1
ATOM 8414 C CA . GLU B 1 117 ? 291.685 -50.788 104.102 1.00 43.85 111 GLU B CA 1
ATOM 8415 C C . GLU B 1 117 ? 292.150 -49.489 104.743 1.00 43.57 111 GLU B C 1
ATOM 8416 O O . GLU B 1 117 ? 292.146 -49.349 105.968 1.00 44.31 111 GLU B O 1
ATOM 8422 N N . THR B 1 118 ? 292.566 -48.548 103.903 1.00 41.75 112 THR B N 1
ATOM 8423 C CA . THR B 1 118 ? 293.055 -47.261 104.366 1.00 40.37 112 THR B CA 1
ATOM 8424 C C . THR B 1 118 ? 292.024 -46.571 105.238 1.00 39.62 112 THR B C 1
ATOM 8425 O O . THR B 1 118 ? 292.370 -45.933 106.240 1.00 39.92 112 THR B O 1
ATOM 8429 N N . LEU B 1 119 ? 290.755 -46.705 104.859 1.00 38.82 113 LEU B N 1
ATOM 8430 C CA . LEU B 1 119 ? 289.670 -46.106 105.625 1.00 37.01 113 LEU B CA 1
ATOM 8431 C C . LEU B 1 119 ? 289.650 -46.702 107.040 1.00 35.61 113 LEU B C 1
ATOM 8432 O O . LEU B 1 119 ? 289.579 -45.958 108.026 1.00 34.73 113 LEU B O 1
ATOM 8437 N N . ILE B 1 120 ? 289.723 -48.033 107.133 1.00 31.85 114 ILE B N 1
ATOM 8438 C CA . ILE B 1 120 ? 289.748 -48.723 108.424 1.00 30.72 114 ILE B CA 1
ATOM 8439 C C . ILE B 1 120 ? 290.986 -48.281 109.233 1.00 31.76 114 ILE B C 1
ATOM 8440 O O . ILE B 1 120 ? 290.898 -47.950 110.422 1.00 31.66 114 ILE B O 1
ATOM 8445 N N . SER B 1 121 ? 292.144 -48.282 108.583 1.00 31.16 115 SER B N 1
ATOM 8446 C CA . SER B 1 121 ? 293.384 -47.893 109.245 1.00 32.88 115 SER B CA 1
ATOM 8447 C C . SER B 1 121 ? 293.297 -46.515 109.879 1.00 34.50 115 SER B C 1
ATOM 8448 O O . SER B 1 121 ? 293.793 -46.304 110.982 1.00 36.38 115 SER B O 1
ATOM 8451 N N . ILE B 1 122 ? 292.678 -45.573 109.173 1.00 34.61 116 ILE B N 1
ATOM 8452 C CA . ILE B 1 122 ? 292.551 -44.214 109.674 1.00 33.61 116 ILE B CA 1
ATOM 8453 C C . ILE B 1 122 ? 291.597 -44.198 110.861 1.00 36.14 116 ILE B C 1
ATOM 8454 O O . ILE B 1 122 ? 291.882 -43.594 111.907 1.00 36.07 116 ILE B O 1
ATOM 8459 N N . VAL B 1 123 ? 290.464 -44.872 110.700 1.00 36.80 117 VAL B N 1
ATOM 8460 C CA . VAL B 1 123 ? 289.481 -44.953 111.767 1.00 37.41 117 VAL B CA 1
ATOM 8461 C C . VAL B 1 123 ? 290.130 -45.412 113.073 1.00 37.05 117 VAL B C 1
ATOM 8462 O O . VAL B 1 123 ? 289.881 -44.828 114.127 1.00 38.91 117 VAL B O 1
ATOM 8466 N N . ASN B 1 124 ? 290.969 -46.443 112.999 1.00 34.82 118 ASN B N 1
ATOM 8467 C CA . ASN B 1 124 ? 291.630 -46.976 114.187 1.00 32.39 118 ASN B CA 1
ATOM 8468 C C . ASN B 1 124 ? 292.898 -46.226 114.574 1.00 31.02 118 ASN B C 1
ATOM 8469 O O . ASN B 1 124 ? 293.548 -46.566 115.566 1.00 31.79 118 ASN B O 1
ATOM 8474 N N . ALA B 1 125 ? 293.258 -45.207 113.809 1.00 29.79 119 ALA B N 1
ATOM 8475 C CA . ALA B 1 125 ? 294.493 -44.497 114.088 1.00 30.73 119 ALA B CA 1
ATOM 8476 C C . ALA B 1 125 ? 294.333 -43.150 114.756 1.00 31.67 119 ALA B C 1
ATOM 8477 O O . ALA B 1 125 ? 295.140 -42.782 115.619 1.00 32.48 119 ALA B O 1
ATOM 8479 N N . VAL B 1 126 ? 293.301 -42.417 114.356 1.00 32.54 120 VAL B N 1
ATOM 8480 C CA . VAL B 1 126 ? 293.046 -41.090 114.905 1.00 32.91 120 VAL B CA 1
ATOM 8481 C C . VAL B 1 126 ? 292.621 -41.100 116.363 1.00 34.23 120 VAL B C 1
ATOM 8482 O O . VAL B 1 126 ? 292.140 -42.114 116.896 1.00 32.80 120 VAL B O 1
ATOM 8486 N N . ASN B 1 127 ? 292.825 -39.955 117.004 1.00 35.23 121 ASN B N 1
ATOM 8487 C CA . ASN B 1 127 ? 292.429 -39.785 118.386 1.00 35.64 121 ASN B CA 1
ATOM 8488 C C . ASN B 1 127 ? 290.919 -39.991 118.338 1.00 36.93 121 ASN B C 1
ATOM 8489 O O . ASN B 1 127 ? 290.217 -39.307 117.591 1.00 37.87 121 ASN B O 1
ATOM 8494 N N . PRO B 1 128 ? 290.402 -40.943 119.122 1.00 36.83 122 PRO B N 1
ATOM 8495 C CA . PRO B 1 128 ? 288.967 -41.232 119.157 1.00 35.72 122 PRO B CA 1
ATOM 8496 C C . PRO B 1 128 ? 288.129 -40.008 119.511 1.00 35.57 122 PRO B C 1
ATOM 8497 O O . PRO B 1 128 ? 286.970 -39.894 119.102 1.00 35.95 122 PRO B O 1
ATOM 8501 N N . VAL B 1 129 ? 288.724 -39.094 120.268 1.00 34.54 123 VAL B N 1
ATOM 8502 C CA . VAL B 1 129 ? 288.049 -37.875 120.678 1.00 35.04 123 VAL B CA 1
ATOM 8503 C C . VAL B 1 129 ? 287.805 -36.901 119.510 1.00 35.68 123 VAL B C 1
ATOM 8504 O O . VAL B 1 129 ? 286.920 -36.047 119.585 1.00 34.93 123 VAL B O 1
ATOM 8508 N N . ALA B 1 130 ? 288.566 -37.031 118.428 1.00 36.11 124 ALA B N 1
ATOM 8509 C CA . ALA B 1 130 ? 288.381 -36.145 117.275 1.00 37.89 124 ALA B CA 1
ATOM 8510 C C . ALA B 1 130 ? 287.357 -36.678 116.269 1.00 37.52 124 ALA B C 1
ATOM 8511 O O . ALA B 1 130 ? 287.350 -36.266 115.107 1.00 38.14 124 ALA B O 1
ATOM 8513 N N . ILE B 1 131 ? 286.488 -37.573 116.720 1.00 36.43 125 ILE B N 1
ATOM 8514 C CA . ILE B 1 131 ? 285.481 -38.176 115.848 1.00 37.03 125 ILE B CA 1
ATOM 8515 C C . ILE B 1 131 ? 284.740 -37.205 114.921 1.00 37.28 125 ILE B C 1
ATOM 8516 O O . ILE B 1 131 ? 284.525 -37.502 113.746 1.00 37.58 125 ILE B O 1
ATOM 8521 N N . LYS B 1 132 ? 284.354 -36.047 115.444 1.00 37.50 126 LYS B N 1
ATOM 8522 C CA . LYS B 1 132 ? 283.608 -35.077 114.654 1.00 36.92 126 LYS B CA 1
ATOM 8523 C C . LYS B 1 132 ? 284.335 -34.558 113.427 1.00 36.83 126 LYS B C 1
ATOM 8524 O O . LYS B 1 132 ? 283.713 -34.007 112.524 1.00 37.19 126 LYS B O 1
ATOM 8530 N N . ALA B 1 133 ? 285.647 -34.741 113.380 1.00 36.49 127 ALA B N 1
ATOM 8531 C CA . ALA B 1 133 ? 286.414 -34.273 112.236 1.00 36.08 127 ALA B CA 1
ATOM 8532 C C . ALA B 1 133 ? 286.489 -35.327 111.138 1.00 36.59 127 ALA B C 1
ATOM 8533 O O . ALA B 1 133 ? 286.920 -35.031 110.024 1.00 37.69 127 ALA B O 1
ATOM 8535 N N . LEU B 1 134 ? 286.062 -36.551 111.446 1.00 37.13 128 LEU B N 1
ATOM 8536 C CA . LEU B 1 134 ? 286.120 -37.650 110.478 1.00 37.86 128 LEU B CA 1
ATOM 8537 C C . LEU B 1 134 ? 284.751 -38.193 110.073 1.00 40.15 128 LEU B C 1
ATOM 8538 O O . LEU B 1 134 ? 284.488 -38.440 108.889 1.00 40.64 128 LEU B O 1
ATOM 8543 N N . LEU B 1 135 ? 283.881 -38.374 111.060 1.00 42.38 129 LEU B N 1
ATOM 8544 C CA . LEU B 1 135 ? 282.538 -38.900 110.829 1.00 43.35 129 LEU B CA 1
ATOM 8545 C C . LEU B 1 135 ? 281.832 -38.191 109.661 1.00 43.94 129 LEU B C 1
ATOM 8546 O O . LEU B 1 135 ? 281.150 -38.827 108.857 1.00 42.91 129 LEU B O 1
ATOM 8551 N N . PRO B 1 136 ? 281.988 -36.863 109.554 1.00 44.40 130 PRO B N 1
ATOM 8552 C CA . PRO B 1 136 ? 281.350 -36.123 108.460 1.00 45.25 130 PRO B CA 1
ATOM 8553 C C . PRO B 1 136 ? 281.796 -36.571 107.063 1.00 46.42 130 PRO B C 1
ATOM 8554 O O . PRO B 1 136 ? 280.957 -36.828 106.202 1.00 46.41 130 PRO B O 1
ATOM 8558 N N . HIS B 1 137 ? 283.106 -36.667 106.833 1.00 47.29 131 HIS B N 1
ATOM 8559 C CA . HIS B 1 137 ? 283.609 -37.087 105.523 1.00 48.62 131 HIS B CA 1
ATOM 8560 C C . HIS B 1 137 ? 282.953 -38.407 105.123 1.00 50.06 131 HIS B C 1
ATOM 8561 O O . HIS B 1 137 ? 282.625 -38.629 103.955 1.00 50.78 131 HIS B O 1
ATOM 8568 N N . LEU B 1 138 ? 282.776 -39.286 106.103 1.00 50.50 132 LEU B N 1
ATOM 8569 C CA . LEU B 1 138 ? 282.185 -40.591 105.860 1.00 50.81 132 LEU B CA 1
ATOM 8570 C C . LEU B 1 138 ? 280.691 -40.525 105.588 1.00 51.79 132 LEU B C 1
ATOM 8571 O O . LEU B 1 138 ? 280.214 -41.088 104.599 1.00 52.85 132 LEU B O 1
ATOM 8576 N N . THR B 1 139 ? 279.951 -39.843 106.456 1.00 52.61 133 THR B N 1
ATOM 8577 C CA . THR B 1 139 ? 278.508 -39.722 106.272 1.00 53.94 133 THR B CA 1
ATOM 8578 C C . THR B 1 139 ? 278.201 -39.073 104.918 1.00 54.75 133 THR B C 1
ATOM 8579 O O . THR B 1 139 ? 277.351 -39.563 104.169 1.00 54.59 133 THR B O 1
ATOM 8583 N N . ASN B 1 140 ? 278.897 -37.980 104.601 1.00 54.91 134 ASN B N 1
ATOM 8584 C CA . ASN B 1 140 ? 278.698 -37.306 103.317 1.00 54.92 134 ASN B CA 1
ATOM 8585 C C . ASN B 1 140 ? 278.864 -38.313 102.185 1.00 54.08 134 ASN B C 1
ATOM 8586 O O . ASN B 1 140 ? 277.911 -38.634 101.474 1.00 55.56 134 ASN B O 1
ATOM 8591 N N . ALA B 1 141 ? 280.080 -38.818 102.032 1.00 51.64 135 ALA B N 1
ATOM 8592 C CA . ALA B 1 141 ? 280.377 -39.778 100.984 1.00 50.86 135 ALA B CA 1
ATOM 8593 C C . ALA B 1 141 ? 279.326 -40.875 100.806 1.00 50.34 135 ALA B C 1
ATOM 8594 O O . ALA B 1 141 ? 278.806 -41.042 99.711 1.00 50.98 135 ALA B O 1
ATOM 8596 N N . ILE B 1 142 ? 278.990 -41.615 101.862 1.00 48.68 136 ILE B N 1
ATOM 8597 C CA . ILE B 1 142 ? 278.017 -42.692 101.688 1.00 47.00 136 ILE B CA 1
ATOM 8598 C C . ILE B 1 142 ? 276.673 -42.186 101.180 1.00 48.83 136 ILE B C 1
ATOM 8599 O O . ILE B 1 142 ? 276.001 -42.867 100.414 1.00 48.57 136 ILE B O 1
ATOM 8604 N N . VAL B 1 143 ? 276.297 -40.981 101.586 1.00 51.17 137 VAL B N 1
ATOM 8605 C CA . VAL B 1 143 ? 275.023 -40.408 101.181 1.00 54.06 137 VAL B CA 1
ATOM 8606 C C . VAL B 1 143 ? 275.061 -39.753 99.807 1.00 56.18 137 VAL B C 1
ATOM 8607 O O . VAL B 1 143 ? 274.031 -39.633 99.151 1.00 55.91 137 VAL B O 1
ATOM 8611 N N . GLU B 1 144 ? 276.246 -39.350 99.363 1.00 58.78 138 GLU B N 1
ATOM 8612 C CA . GLU B 1 144 ? 276.381 -38.695 98.066 1.00 60.67 138 GLU B CA 1
ATOM 8613 C C . GLU B 1 144 ? 276.833 -39.608 96.927 1.00 60.41 138 GLU B C 1
ATOM 8614 O O . GLU B 1 144 ? 276.655 -39.273 95.761 1.00 60.78 138 GLU B O 1
ATOM 8620 N N . THR B 1 145 ? 277.419 -40.753 97.248 1.00 60.44 139 THR B N 1
ATOM 8621 C CA . THR B 1 145 ? 277.884 -41.649 96.198 1.00 61.53 139 THR B CA 1
ATOM 8622 C C . THR B 1 145 ? 276.788 -42.544 95.671 1.00 62.49 139 THR B C 1
ATOM 8623 O O . THR B 1 145 ? 275.730 -42.676 96.279 1.00 62.16 139 THR B O 1
ATOM 8627 N N . ASN B 1 146 ? 277.062 -43.157 94.528 1.00 64.33 140 ASN B N 1
ATOM 8628 C CA . ASN B 1 146 ? 276.131 -44.076 93.896 1.00 66.49 140 ASN B CA 1
ATOM 8629 C C . ASN B 1 146 ? 276.891 -45.371 93.604 1.00 66.00 140 ASN B C 1
ATOM 8630 O O . ASN B 1 146 ? 276.370 -46.287 92.969 1.00 67.18 140 ASN B O 1
ATOM 8635 N N . LYS B 1 147 ? 278.135 -45.432 94.069 1.00 64.88 141 LYS B N 1
ATOM 8636 C CA . LYS B 1 147 ? 278.953 -46.627 93.895 1.00 63.76 141 LYS B CA 1
ATOM 8637 C C . LYS B 1 147 ? 278.616 -47.535 95.082 1.00 61.80 141 LYS B C 1
ATOM 8638 O O . LYS B 1 147 ? 278.802 -47.140 96.234 1.00 61.31 141 LYS B O 1
ATOM 8644 N N . TRP B 1 148 ? 278.124 -48.741 94.813 1.00 58.95 142 TRP B N 1
ATOM 8645 C CA . TRP B 1 148 ? 277.764 -49.642 95.900 1.00 57.01 142 TRP B CA 1
ATOM 8646 C C . TRP B 1 148 ? 278.966 -50.167 96.689 1.00 55.98 142 TRP B C 1
ATOM 8647 O O . TRP B 1 148 ? 278.872 -50.411 97.888 1.00 55.77 142 TRP B O 1
ATOM 8658 N N . GLN B 1 149 ? 280.095 -50.345 96.018 1.00 56.56 143 GLN B N 1
ATOM 8659 C CA . GLN B 1 149 ? 281.288 -50.837 96.686 1.00 55.52 143 GLN B CA 1
ATOM 8660 C C . GLN B 1 149 ? 281.856 -49.776 97.605 1.00 54.46 143 GLN B C 1
ATOM 8661 O O . GLN B 1 149 ? 282.583 -50.093 98.542 1.00 55.27 143 GLN B O 1
ATOM 8667 N N . GLU B 1 150 ? 281.538 -48.514 97.328 1.00 52.55 144 GLU B N 1
ATOM 8668 C CA . GLU B 1 150 ? 282.019 -47.422 98.167 1.00 51.24 144 GLU B CA 1
ATOM 8669 C C . GLU B 1 150 ? 281.175 -47.431 99.437 1.00 50.66 144 GLU B C 1
ATOM 8670 O O . GLU B 1 150 ? 281.680 -47.221 100.542 1.00 51.77 144 GLU B O 1
ATOM 8676 N N . LYS B 1 151 ? 279.881 -47.681 99.264 1.00 48.51 145 LYS B N 1
ATOM 8677 C CA . LYS B 1 151 ? 278.949 -47.746 100.378 1.00 46.42 145 LYS B CA 1
ATOM 8678 C C . LYS B 1 151 ? 279.381 -48.818 101.366 1.00 44.38 145 LYS B C 1
ATOM 8679 O O . LYS B 1 151 ? 279.447 -48.576 102.567 1.00 44.24 145 LYS B O 1
ATOM 8685 N N . ILE B 1 152 ? 279.676 -50.005 100.854 1.00 41.77 146 ILE B N 1
ATOM 8686 C CA . ILE B 1 152 ? 280.095 -51.108 101.698 1.00 41.40 146 ILE B CA 1
ATOM 8687 C C . ILE B 1 152 ? 281.364 -50.771 102.482 1.00 41.79 146 ILE B C 1
ATOM 8688 O O . ILE B 1 152 ? 281.444 -51.000 103.692 1.00 42.03 146 ILE B O 1
ATOM 8693 N N . ALA B 1 153 ? 282.342 -50.199 101.793 1.00 41.11 147 ALA B N 1
ATOM 8694 C CA . ALA B 1 153 ? 283.600 -49.821 102.414 1.00 40.30 147 ALA B CA 1
ATOM 8695 C C . ALA B 1 153 ? 283.388 -48.797 103.537 1.00 40.07 147 ALA B C 1
ATOM 8696 O O . ALA B 1 153 ? 283.954 -48.931 104.624 1.00 39.82 147 ALA B O 1
ATOM 8698 N N . ILE B 1 154 ? 282.588 -47.771 103.266 1.00 38.65 148 ILE B N 1
ATOM 8699 C CA . ILE B 1 154 ? 282.309 -46.749 104.262 1.00 37.38 148 ILE B CA 1
ATOM 8700 C C . ILE B 1 154 ? 281.575 -47.372 105.450 1.00 37.66 148 ILE B C 1
ATOM 8701 O O . ILE B 1 154 ? 281.834 -47.025 106.613 1.00 37.92 148 ILE B O 1
ATOM 8706 N N . LEU B 1 155 ? 280.664 -48.296 105.154 1.00 36.28 149 LEU B N 1
ATOM 8707 C CA . LEU B 1 155 ? 279.905 -48.983 106.192 1.00 34.96 149 LEU B CA 1
ATOM 8708 C C . LEU B 1 155 ? 280.851 -49.785 107.083 1.00 35.49 149 LEU B C 1
ATOM 8709 O O . LEU B 1 155 ? 280.625 -49.925 108.288 1.00 36.03 149 LEU B O 1
ATOM 8714 N N . ALA B 1 156 ? 281.910 -50.324 106.485 1.00 35.05 150 ALA B N 1
ATOM 8715 C CA . ALA B 1 156 ? 282.880 -51.093 107.254 1.00 33.75 150 ALA B CA 1
ATOM 8716 C C . ALA B 1 156 ? 283.654 -50.135 108.157 1.00 33.76 150 ALA B C 1
ATOM 8717 O O . ALA B 1 156 ? 284.110 -50.505 109.233 1.00 34.08 150 ALA B O 1
ATOM 8719 N N . ALA B 1 157 ? 283.774 -48.893 107.709 1.00 34.47 151 ALA B N 1
ATOM 8720 C CA . ALA B 1 157 ? 284.477 -47.861 108.445 1.00 36.35 151 ALA B CA 1
ATOM 8721 C C . ALA B 1 157 ? 283.669 -47.457 109.672 1.00 38.44 151 ALA B C 1
ATOM 8722 O O . ALA B 1 157 ? 284.240 -47.204 110.739 1.00 39.90 151 ALA B O 1
ATOM 8724 N N . PHE B 1 158 ? 282.346 -47.390 109.519 1.00 38.94 152 PHE B N 1
ATOM 8725 C CA . PHE B 1 158 ? 281.451 -47.048 110.634 1.00 37.90 152 PHE B CA 1
ATOM 8726 C C . PHE B 1 158 ? 281.595 -48.114 111.716 1.00 37.01 152 PHE B C 1
ATOM 8727 O O . PHE B 1 158 ? 281.694 -47.814 112.906 1.00 36.43 152 PHE B O 1
ATOM 8735 N N . SER B 1 159 ? 281.576 -49.371 111.291 1.00 36.84 153 SER B N 1
ATOM 8736 C CA . SER B 1 159 ? 281.701 -50.470 112.226 1.00 37.32 153 SER B CA 1
ATOM 8737 C C . SER B 1 159 ? 283.011 -50.363 112.978 1.00 35.97 153 SER B C 1
ATOM 8738 O O . SER B 1 159 ? 283.027 -50.422 114.198 1.00 38.20 153 SER B O 1
ATOM 8741 N N . ALA B 1 160 ? 284.108 -50.189 112.258 1.00 33.08 154 ALA B N 1
ATOM 8742 C CA . ALA B 1 160 ? 285.402 -50.073 112.902 1.00 31.13 154 ALA B CA 1
ATOM 8743 C C . ALA B 1 160 ? 285.432 -48.912 113.899 1.00 31.31 154 ALA B C 1
ATOM 8744 O O . ALA B 1 160 ? 286.136 -48.964 114.905 1.00 31.97 154 ALA B O 1
ATOM 8746 N N . MET B 1 161 ? 284.671 -47.859 113.637 1.00 30.59 155 MET B N 1
ATOM 8747 C CA . MET B 1 161 ? 284.668 -46.730 114.560 1.00 30.28 155 MET B CA 1
ATOM 8748 C C . MET B 1 161 ? 283.963 -47.080 115.881 1.00 29.70 155 MET B C 1
ATOM 8749 O O . MET B 1 161 ? 284.241 -46.478 116.912 1.00 28.49 155 MET B O 1
ATOM 8754 N N . VAL B 1 162 ? 283.063 -48.061 115.860 1.00 30.56 156 VAL B N 1
ATOM 8755 C CA . VAL B 1 162 ? 282.359 -48.446 117.083 1.00 30.96 156 VAL B CA 1
ATOM 8756 C C . VAL B 1 162 ? 283.334 -49.023 118.103 1.00 31.95 156 VAL B C 1
ATOM 8757 O O . VAL B 1 162 ? 283.233 -48.747 119.304 1.00 32.58 156 VAL B O 1
ATOM 8761 N N . ASP B 1 163 ? 284.296 -49.808 117.639 1.00 32.64 157 ASP B N 1
ATOM 8762 C CA . ASP B 1 163 ? 285.268 -50.362 118.571 1.00 34.25 157 ASP B CA 1
ATOM 8763 C C . ASP B 1 163 ? 286.376 -49.369 118.915 1.00 33.86 157 ASP B C 1
ATOM 8764 O O . ASP B 1 163 ? 286.819 -49.297 120.057 1.00 34.56 157 ASP B O 1
ATOM 8769 N N . ALA B 1 164 ? 286.795 -48.576 117.936 1.00 34.02 158 ALA B N 1
ATOM 8770 C CA . ALA B 1 164 ? 287.857 -47.601 118.151 1.00 34.30 158 ALA B CA 1
ATOM 8771 C C . ALA B 1 164 ? 287.432 -46.440 119.046 1.00 35.07 158 ALA B C 1
ATOM 8772 O O . ALA B 1 164 ? 288.209 -45.988 119.894 1.00 35.13 158 ALA B O 1
ATOM 8774 N N . ALA B 1 165 ? 286.202 -45.964 118.860 1.00 34.51 159 ALA B N 1
ATOM 8775 C CA . ALA B 1 165 ? 285.685 -44.842 119.633 1.00 33.78 159 ALA B CA 1
ATOM 8776 C C . ALA B 1 165 ? 284.261 -45.082 120.139 1.00 34.30 159 ALA B C 1
ATOM 8777 O O . ALA B 1 165 ? 283.361 -44.269 119.903 1.00 32.41 159 ALA B O 1
ATOM 8779 N N . LYS B 1 166 ? 284.068 -46.191 120.849 1.00 35.74 160 LYS B N 1
ATOM 8780 C CA . LYS B 1 166 ? 282.761 -46.548 121.383 1.00 35.87 160 LYS B CA 1
ATOM 8781 C C . LYS B 1 166 ? 282.032 -45.408 122.099 1.00 36.95 160 LYS B C 1
ATOM 8782 O O . LYS B 1 166 ? 280.901 -45.082 121.731 1.00 37.90 160 LYS B O 1
ATOM 8788 N N . ASP B 1 167 ? 282.653 -44.801 123.110 1.00 37.42 161 ASP B N 1
ATOM 8789 C CA . ASP B 1 167 ? 281.981 -43.719 123.844 1.00 38.20 161 ASP B CA 1
ATOM 8790 C C . ASP B 1 167 ? 281.631 -42.522 122.975 1.00 38.47 161 ASP B C 1
ATOM 8791 O O . ASP B 1 167 ? 280.558 -41.933 123.130 1.00 39.33 161 ASP B O 1
ATOM 8796 N N . GLN B 1 168 ? 282.527 -42.168 122.058 1.00 37.62 162 GLN B N 1
ATOM 8797 C CA . GLN B 1 168 ? 282.298 -41.034 121.177 1.00 37.30 162 GLN B CA 1
ATOM 8798 C C . GLN B 1 168 ? 281.182 -41.320 120.174 1.00 38.77 162 GLN B C 1
ATOM 8799 O O . GLN B 1 168 ? 280.373 -40.445 119.870 1.00 40.24 162 GLN B O 1
ATOM 8805 N N . VAL B 1 169 ? 281.149 -42.543 119.653 1.00 39.20 163 VAL B N 1
ATOM 8806 C CA . VAL B 1 169 ? 280.125 -42.939 118.695 1.00 38.14 163 VAL B CA 1
ATOM 8807 C C . VAL B 1 169 ? 278.746 -42.982 119.352 1.00 38.96 163 VAL B C 1
ATOM 8808 O O . VAL B 1 169 ? 277.734 -42.662 118.721 1.00 39.56 163 VAL B O 1
ATOM 8812 N N . ALA B 1 170 ? 278.701 -43.370 120.621 1.00 38.73 164 ALA B N 1
ATOM 8813 C CA . ALA B 1 170 ? 277.424 -43.450 121.323 1.00 39.19 164 ALA B CA 1
ATOM 8814 C C . ALA B 1 170 ? 276.702 -42.110 121.300 1.00 38.75 164 ALA B C 1
ATOM 8815 O O . ALA B 1 170 ? 275.483 -42.061 121.180 1.00 39.73 164 ALA B O 1
ATOM 8817 N N . LEU B 1 171 ? 277.464 -41.027 121.414 1.00 38.58 165 LEU B N 1
ATOM 8818 C CA . LEU B 1 171 ? 276.893 -39.686 121.408 1.00 38.94 165 LEU B CA 1
ATOM 8819 C C . LEU B 1 171 ? 276.429 -39.285 120.015 1.00 39.33 165 LEU B C 1
ATOM 8820 O O . LEU B 1 171 ? 275.520 -38.463 119.877 1.00 38.79 165 LEU B O 1
ATOM 8825 N N . ARG B 1 172 ? 277.049 -39.878 118.993 1.00 38.81 166 ARG B N 1
ATOM 8826 C CA . ARG B 1 172 ? 276.707 -39.588 117.605 1.00 39.40 166 ARG B CA 1
ATOM 8827 C C . ARG B 1 172 ? 275.641 -40.511 117.044 1.00 40.28 166 ARG B C 1
ATOM 8828 O O . ARG B 1 172 ? 275.396 -40.504 115.838 1.00 40.47 166 ARG B O 1
ATOM 8836 N N . MET B 1 173 ? 275.016 -41.306 117.908 1.00 40.68 167 MET B N 1
ATOM 8837 C CA . MET B 1 173 ? 273.985 -42.251 117.480 1.00 41.09 167 MET B CA 1
ATOM 8838 C C . MET B 1 173 ? 272.735 -41.613 116.862 1.00 42.41 167 MET B C 1
ATOM 8839 O O . MET B 1 173 ? 272.262 -42.054 115.814 1.00 41.92 167 MET B O 1
ATOM 8844 N N . PRO B 1 174 ? 272.175 -40.578 117.506 1.00 43.91 168 PRO B N 1
ATOM 8845 C CA . PRO B 1 174 ? 270.983 -39.968 116.915 1.00 45.06 168 PRO B CA 1
ATOM 8846 C C . PRO B 1 174 ? 271.208 -39.448 115.495 1.00 45.71 168 PRO B C 1
ATOM 8847 O O . PRO B 1 174 ? 270.272 -39.028 114.827 1.00 45.79 168 PRO B O 1
ATOM 8851 N N . GLU B 1 175 ? 272.447 -39.508 115.025 1.00 46.65 169 GLU B N 1
ATOM 8852 C CA . GLU B 1 175 ? 272.780 -39.048 113.681 1.00 48.14 169 GLU B CA 1
ATOM 8853 C C . GLU B 1 175 ? 273.176 -40.206 112.766 1.00 47.54 169 GLU B C 1
ATOM 8854 O O . GLU B 1 175 ? 272.789 -40.267 111.599 1.00 48.11 169 GLU B O 1
ATOM 8860 N N . LEU B 1 176 ? 273.949 -41.134 113.306 1.00 46.33 170 LEU B N 1
ATOM 8861 C CA . LEU B 1 176 ? 274.391 -42.270 112.529 1.00 44.90 170 LEU B CA 1
ATOM 8862 C C . LEU B 1 176 ? 273.225 -43.207 112.169 1.00 43.96 170 LEU B C 1
ATOM 8863 O O . LEU B 1 176 ? 273.093 -43.620 111.016 1.00 45.58 170 LEU B O 1
ATOM 8868 N N . ILE B 1 177 ? 272.374 -43.533 113.139 1.00 41.57 171 ILE B N 1
ATOM 8869 C CA . ILE B 1 177 ? 271.250 -44.423 112.872 1.00 40.67 171 ILE B CA 1
ATOM 8870 C C . ILE B 1 177 ? 270.430 -43.993 111.653 1.00 40.44 171 ILE B C 1
ATOM 8871 O O . ILE B 1 177 ? 270.179 -44.800 110.754 1.00 39.57 171 ILE B O 1
ATOM 8876 N N . PRO B 1 178 ? 269.988 -42.722 111.605 1.00 39.12 172 PRO B N 1
ATOM 8877 C CA . PRO B 1 178 ? 269.219 -42.335 110.424 1.00 37.00 172 PRO B CA 1
ATOM 8878 C C . PRO B 1 178 ? 270.007 -42.549 109.120 1.00 36.93 172 PRO B C 1
ATOM 8879 O O . PRO B 1 178 ? 269.431 -42.974 108.119 1.00 37.04 172 PRO B O 1
ATOM 8883 N N . VAL B 1 179 ? 271.317 -42.293 109.129 1.00 35.10 173 VAL B N 1
ATOM 8884 C CA . VAL B 1 179 ? 272.115 -42.498 107.916 1.00 34.47 173 VAL B CA 1
ATOM 8885 C C . VAL B 1 179 ? 272.218 -43.967 107.535 1.00 34.67 173 VAL B C 1
ATOM 8886 O O . VAL B 1 179 ? 272.212 -44.304 106.350 1.00 34.22 173 VAL B O 1
ATOM 8890 N N . LEU B 1 180 ? 272.323 -44.845 108.527 1.00 34.88 174 LEU B N 1
ATOM 8891 C CA . LEU B 1 180 ? 272.416 -46.274 108.233 1.00 36.51 174 LEU B CA 1
ATOM 8892 C C . LEU B 1 180 ? 271.053 -46.820 107.826 1.00 37.21 174 LEU B C 1
ATOM 8893 O O . LEU B 1 180 ? 270.956 -47.669 106.937 1.00 34.45 174 LEU B O 1
ATOM 8898 N N . SER B 1 181 ? 270.005 -46.325 108.485 1.00 39.96 175 SER B N 1
ATOM 8899 C CA . SER B 1 181 ? 268.637 -46.740 108.190 1.00 43.14 175 SER B CA 1
ATOM 8900 C C . SER B 1 181 ? 268.372 -46.471 106.716 1.00 45.40 175 SER B C 1
ATOM 8901 O O . SER B 1 181 ? 267.919 -47.348 105.979 1.00 43.69 175 SER B O 1
ATOM 8904 N N . GLU B 1 182 ? 268.662 -45.242 106.298 1.00 47.90 176 GLU B N 1
ATOM 8905 C CA . GLU B 1 182 ? 268.465 -44.831 104.916 1.00 51.49 176 GLU B CA 1
ATOM 8906 C C . GLU B 1 182 ? 269.242 -45.759 103.977 1.00 51.45 176 GLU B C 1
ATOM 8907 O O . GLU B 1 182 ? 268.731 -46.174 102.934 1.00 50.15 176 GLU B O 1
ATOM 8913 N N . THR B 1 183 ? 270.467 -46.103 104.368 1.00 51.86 177 THR B N 1
ATOM 8914 C CA . THR B 1 183 ? 271.303 -46.994 103.565 1.00 50.61 177 THR B CA 1
ATOM 8915 C C . THR B 1 183 ? 270.734 -48.409 103.507 1.00 51.68 177 THR B C 1
ATOM 8916 O O . THR B 1 183 ? 271.033 -49.159 102.587 1.00 51.29 177 THR B O 1
ATOM 8920 N N . MET B 1 184 ? 269.922 -48.781 104.492 1.00 54.22 178 MET B N 1
ATOM 8921 C CA . MET B 1 184 ? 269.326 -50.114 104.501 1.00 56.98 178 MET B CA 1
ATOM 8922 C C . MET B 1 184 ? 268.279 -50.258 103.412 1.00 58.64 178 MET B C 1
ATOM 8923 O O . MET B 1 184 ? 267.809 -51.361 103.151 1.00 59.32 178 MET B O 1
ATOM 8928 N N . TRP B 1 185 ? 267.906 -49.145 102.787 1.00 60.34 179 TRP B N 1
ATOM 8929 C CA . TRP B 1 185 ? 266.914 -49.175 101.723 1.00 61.89 179 TRP B CA 1
ATOM 8930 C C . TRP B 1 185 ? 267.539 -49.116 100.342 1.00 61.67 179 TRP B C 1
ATOM 8931 O O . TRP B 1 185 ? 266.846 -48.899 99.350 1.00 61.53 179 TRP B O 1
ATOM 8942 N N . ASP B 1 186 ? 268.853 -49.304 100.281 1.00 61.51 180 ASP B N 1
ATOM 8943 C CA . ASP B 1 186 ? 269.558 -49.299 99.007 1.00 60.36 180 ASP B CA 1
ATOM 8944 C C . ASP B 1 186 ? 268.954 -50.441 98.210 1.00 59.13 180 ASP B C 1
ATOM 8945 O O . ASP B 1 186 ? 268.475 -51.417 98.787 1.00 58.73 180 ASP B O 1
ATOM 8950 N N . THR B 1 187 ? 268.967 -50.327 96.891 1.00 58.66 181 THR B N 1
ATOM 8951 C CA . THR B 1 187 ? 268.396 -51.378 96.064 1.00 59.29 181 THR B CA 1
ATOM 8952 C C . THR B 1 187 ? 269.408 -52.466 95.728 1.00 59.15 181 THR B C 1
ATOM 8953 O O . THR B 1 187 ? 269.123 -53.363 94.939 1.00 59.86 181 THR B O 1
ATOM 8957 N N . LYS B 1 188 ? 270.591 -52.386 96.326 1.00 58.86 182 LYS B N 1
ATOM 8958 C CA . LYS B 1 188 ? 271.614 -53.395 96.096 1.00 58.26 182 LYS B CA 1
ATOM 8959 C C . LYS B 1 188 ? 271.651 -54.300 97.332 1.00 58.21 182 LYS B C 1
ATOM 8960 O O . LYS B 1 188 ? 272.059 -53.866 98.408 1.00 58.61 182 LYS B O 1
ATOM 8966 N N . LYS B 1 189 ? 271.216 -55.549 97.179 1.00 57.39 183 LYS B N 1
ATOM 8967 C CA . LYS B 1 189 ? 271.184 -56.496 98.294 1.00 57.26 183 LYS B CA 1
ATOM 8968 C C . LYS B 1 189 ? 272.446 -56.493 99.163 1.00 56.15 183 LYS B C 1
ATOM 8969 O O . LYS B 1 189 ? 272.358 -56.578 100.387 1.00 55.14 183 LYS B O 1
ATOM 8975 N N . GLU B 1 190 ? 273.617 -56.395 98.542 1.00 55.50 184 GLU B N 1
ATOM 8976 C CA . GLU B 1 190 ? 274.854 -56.374 99.308 1.00 53.18 184 GLU B CA 1
ATOM 8977 C C . GLU B 1 190 ? 274.941 -55.135 100.183 1.00 50.86 184 GLU B C 1
ATOM 8978 O O . GLU B 1 190 ? 275.439 -55.209 101.298 1.00 51.06 184 GLU B O 1
ATOM 8984 N N . VAL B 1 191 ? 274.460 -54.000 99.682 1.00 48.70 185 VAL B N 1
ATOM 8985 C CA . VAL B 1 191 ? 274.495 -52.755 100.453 1.00 47.27 185 VAL B CA 1
ATOM 8986 C C . VAL B 1 191 ? 273.481 -52.810 101.591 1.00 46.68 185 VAL B C 1
ATOM 8987 O O . VAL B 1 191 ? 273.736 -52.341 102.701 1.00 47.43 185 VAL B O 1
ATOM 8991 N N . LYS B 1 192 ? 272.325 -53.388 101.305 1.00 45.92 186 LYS B N 1
ATOM 8992 C CA . LYS B 1 192 ? 271.271 -53.530 102.294 1.00 45.82 186 LYS B CA 1
ATOM 8993 C C . LYS B 1 192 ? 271.785 -54.435 103.430 1.00 44.89 186 LYS B C 1
ATOM 8994 O O . LYS B 1 192 ? 271.580 -54.148 104.615 1.00 44.40 186 LYS B O 1
ATOM 9000 N N . ALA B 1 193 ? 272.474 -55.512 103.063 1.00 43.15 187 ALA B N 1
ATOM 9001 C CA . ALA B 1 193 ? 273.028 -56.450 104.046 1.00 42.04 187 ALA B CA 1
ATOM 9002 C C . ALA B 1 193 ? 274.120 -55.804 104.900 1.00 40.66 187 ALA B C 1
ATOM 9003 O O . ALA B 1 193 ? 274.139 -55.944 106.122 1.00 40.66 187 ALA B O 1
ATOM 9005 N N . ALA B 1 194 ? 275.026 -55.098 104.236 1.00 39.05 188 ALA B N 1
ATOM 9006 C CA . ALA B 1 194 ? 276.131 -54.435 104.894 1.00 37.85 188 ALA B CA 1
ATOM 9007 C C . ALA B 1 194 ? 275.625 -53.337 105.818 1.00 38.56 188 ALA B C 1
ATOM 9008 O O . ALA B 1 194 ? 276.187 -53.106 106.889 1.00 39.60 188 ALA B O 1
ATOM 9010 N N . ALA B 1 195 ? 274.567 -52.653 105.403 1.00 37.89 189 ALA B N 1
ATOM 9011 C CA . ALA B 1 195 ? 274.012 -51.578 106.220 1.00 37.63 189 ALA B CA 1
ATOM 9012 C C . ALA B 1 195 ? 273.400 -52.173 107.494 1.00 36.19 189 ALA B C 1
ATOM 9013 O O . ALA B 1 195 ? 273.512 -51.607 108.575 1.00 34.08 189 ALA B O 1
ATOM 9015 N N . THR B 1 196 ? 272.755 -53.325 107.350 1.00 37.50 190 THR B N 1
ATOM 9016 C CA . THR B 1 196 ? 272.142 -54.028 108.472 1.00 37.08 190 THR B CA 1
ATOM 9017 C C . THR B 1 196 ? 273.259 -54.395 109.433 1.00 36.69 190 THR B C 1
ATOM 9018 O O . THR B 1 196 ? 273.194 -54.090 110.619 1.00 36.51 190 THR B O 1
ATOM 9022 N N . ALA B 1 197 ? 274.291 -55.044 108.899 1.00 36.45 191 ALA B N 1
ATOM 9023 C CA . ALA B 1 197 ? 275.444 -55.453 109.693 1.00 36.51 191 ALA B CA 1
ATOM 9024 C C . ALA B 1 197 ? 276.008 -54.279 110.503 1.00 37.15 191 ALA B C 1
ATOM 9025 O O . ALA B 1 197 ? 276.282 -54.430 111.704 1.00 39.03 191 ALA B O 1
ATOM 9027 N N . ALA B 1 198 ? 276.170 -53.121 109.857 1.00 34.82 192 ALA B N 1
ATOM 9028 C CA . ALA B 1 198 ? 276.706 -51.932 110.525 1.00 34.75 192 ALA B CA 1
ATOM 9029 C C . ALA B 1 198 ? 275.746 -51.454 111.607 1.00 35.37 192 ALA B C 1
ATOM 9030 O O . ALA B 1 198 ? 276.165 -51.007 112.680 1.00 32.63 192 ALA B O 1
ATOM 9032 N N . MET B 1 199 ? 274.454 -51.556 111.307 1.00 37.32 193 MET B N 1
ATOM 9033 C CA . MET B 1 199 ? 273.399 -51.158 112.231 1.00 38.37 193 MET B CA 1
ATOM 9034 C C . MET B 1 199 ? 273.521 -52.028 113.485 1.00 37.61 193 MET B C 1
ATOM 9035 O O . MET B 1 199 ? 273.408 -51.534 114.606 1.00 36.96 193 MET B O 1
ATOM 9040 N N . THR B 1 200 ? 273.765 -53.322 113.280 1.00 36.37 194 THR B N 1
ATOM 9041 C CA . THR B 1 200 ? 273.907 -54.269 114.379 1.00 36.48 194 THR B CA 1
ATOM 9042 C C . THR B 1 200 ? 275.099 -53.900 115.253 1.00 36.37 194 THR B C 1
ATOM 9043 O O . THR B 1 200 ? 274.992 -53.845 116.477 1.00 37.39 194 THR B O 1
ATOM 9047 N N . LYS B 1 201 ? 276.234 -53.636 114.625 1.00 35.07 195 LYS B N 1
ATOM 9048 C CA . LYS B 1 201 ? 277.431 -53.257 115.362 1.00 34.78 195 LYS B CA 1
ATOM 9049 C C . LYS B 1 201 ? 277.208 -51.917 116.104 1.00 34.82 195 LYS B C 1
ATOM 9050 O O . LYS B 1 201 ? 277.680 -51.726 117.231 1.00 33.95 195 LYS B O 1
ATOM 9056 N N . ALA B 1 202 ? 276.475 -51.000 115.480 1.00 33.57 196 ALA B N 1
ATOM 9057 C CA . ALA B 1 202 ? 276.221 -49.714 116.106 1.00 34.76 196 ALA B CA 1
ATOM 9058 C C . ALA B 1 202 ? 275.411 -49.872 117.382 1.00 35.50 196 ALA B C 1
ATOM 9059 O O . ALA B 1 202 ? 275.721 -49.261 118.406 1.00 36.07 196 ALA B O 1
ATOM 9061 N N . THR B 1 203 ? 274.374 -50.697 117.328 1.00 36.19 197 THR B N 1
ATOM 9062 C CA . THR B 1 203 ? 273.518 -50.903 118.492 1.00 35.86 197 THR B CA 1
ATOM 9063 C C . THR B 1 203 ? 274.318 -51.374 119.705 1.00 36.18 197 THR B C 1
ATOM 9064 O O . THR B 1 203 ? 273.793 -51.446 120.810 1.00 37.55 197 THR B O 1
ATOM 9068 N N . GLU B 1 204 ? 275.596 -51.678 119.499 1.00 36.62 198 GLU B N 1
ATOM 9069 C CA . GLU B 1 204 ? 276.457 -52.109 120.597 1.00 36.53 198 GLU B CA 1
ATOM 9070 C C . GLU B 1 204 ? 276.817 -50.956 121.534 1.00 36.69 198 GLU B C 1
ATOM 9071 O O . GLU B 1 204 ? 277.524 -51.153 122.516 1.00 37.44 198 GLU B O 1
ATOM 9077 N N . THR B 1 205 ? 276.351 -49.751 121.229 1.00 37.46 199 THR B N 1
ATOM 9078 C CA . THR B 1 205 ? 276.642 -48.604 122.076 1.00 38.10 199 THR B CA 1
ATOM 9079 C C . THR B 1 205 ? 275.478 -48.420 123.027 1.00 41.30 199 THR B C 1
ATOM 9080 O O . THR B 1 205 ? 275.554 -47.636 123.975 1.00 39.89 199 THR B O 1
ATOM 9084 N N . VAL B 1 206 ? 274.400 -49.154 122.760 1.00 45.67 200 VAL B N 1
ATOM 9085 C CA . VAL B 1 206 ? 273.207 -49.087 123.591 1.00 51.28 200 VAL B CA 1
ATOM 9086 C C . VAL B 1 206 ? 273.574 -49.368 125.031 1.00 54.36 200 VAL B C 1
ATOM 9087 O O . VAL B 1 206 ? 273.262 -48.568 125.908 1.00 56.87 200 VAL B O 1
ATOM 9091 N N . ASP B 1 207 ? 274.224 -50.504 125.279 1.00 57.66 201 ASP B N 1
ATOM 9092 C CA . ASP B 1 207 ? 274.661 -50.837 126.633 1.00 61.98 201 ASP B CA 1
ATOM 9093 C C . ASP B 1 207 ? 273.476 -50.870 127.612 1.00 63.33 201 ASP B C 1
ATOM 9094 O O . ASP B 1 207 ? 273.629 -50.642 128.818 1.00 63.33 201 ASP B O 1
ATOM 9099 N N . ASN B 1 208 ? 272.293 -51.168 127.084 1.00 63.95 202 ASN B N 1
ATOM 9100 C CA . ASN B 1 208 ? 271.088 -51.201 127.898 1.00 65.16 202 ASN B CA 1
ATOM 9101 C C . ASN B 1 208 ? 270.385 -52.549 127.757 1.00 65.73 202 ASN B C 1
ATOM 9102 O O . ASN B 1 208 ? 269.666 -52.799 126.784 1.00 66.80 202 ASN B O 1
ATOM 9107 N N . LYS B 1 209 ? 270.602 -53.410 128.744 1.00 64.92 203 LYS B N 1
ATOM 9108 C CA . LYS B 1 209 ? 270.019 -54.745 128.774 1.00 63.38 203 LYS B CA 1
ATOM 9109 C C . LYS B 1 209 ? 268.501 -54.762 128.665 1.00 61.74 203 LYS B C 1
ATOM 9110 O O . LYS B 1 209 ? 267.918 -55.780 128.290 1.00 62.65 203 LYS B O 1
ATOM 9116 N N . ASP B 1 210 ? 267.857 -53.649 129.001 1.00 59.01 204 ASP B N 1
ATOM 9117 C CA . ASP B 1 210 ? 266.397 -53.585 128.953 1.00 56.17 204 ASP B CA 1
ATOM 9118 C C . ASP B 1 210 ? 265.815 -53.943 127.595 1.00 51.85 204 ASP B C 1
ATOM 9119 O O . ASP B 1 210 ? 264.743 -54.543 127.530 1.00 50.67 204 ASP B O 1
ATOM 9124 N N . ILE B 1 211 ? 266.511 -53.585 126.514 1.00 47.04 205 ILE B N 1
ATOM 9125 C CA . ILE B 1 211 ? 266.010 -53.879 125.175 1.00 43.77 205 ILE B CA 1
ATOM 9126 C C . ILE B 1 211 ? 266.888 -54.807 124.338 1.00 43.98 205 ILE B C 1
ATOM 9127 O O . ILE B 1 211 ? 266.628 -55.012 123.155 1.00 44.25 205 ILE B O 1
ATOM 9132 N N . GLU B 1 212 ? 267.908 -55.386 124.960 1.00 45.09 206 GLU B N 1
ATOM 9133 C CA . GLU B 1 212 ? 268.836 -56.297 124.282 1.00 44.35 206 GLU B CA 1
ATOM 9134 C C . GLU B 1 212 ? 268.121 -57.365 123.463 1.00 42.44 206 GLU B C 1
ATOM 9135 O O . GLU B 1 212 ? 268.439 -57.570 122.293 1.00 41.42 206 GLU B O 1
ATOM 9141 N N . ARG B 1 213 ? 267.161 -58.052 124.077 1.00 39.76 207 ARG B N 1
ATOM 9142 C CA . ARG B 1 213 ? 266.451 -59.104 123.368 1.00 38.07 207 ARG B CA 1
ATOM 9143 C C . ARG B 1 213 ? 265.585 -58.600 122.220 1.00 36.18 207 ARG B C 1
ATOM 9144 O O . ARG B 1 213 ? 265.051 -59.394 121.447 1.00 37.52 207 ARG B O 1
ATOM 9152 N N . PHE B 1 214 ? 265.468 -57.288 122.082 1.00 34.57 208 PHE B N 1
ATOM 9153 C CA . PHE B 1 214 ? 264.653 -56.730 121.016 1.00 34.01 208 PHE B CA 1
ATOM 9154 C C . PHE B 1 214 ? 265.420 -56.038 119.904 1.00 34.62 208 PHE B C 1
ATOM 9155 O O . PHE B 1 214 ? 264.801 -55.584 118.935 1.00 34.72 208 PHE B O 1
ATOM 9163 N N . ILE B 1 215 ? 266.747 -55.956 120.015 1.00 32.89 209 ILE B N 1
ATOM 9164 C CA . ILE B 1 215 ? 267.512 -55.258 118.986 1.00 33.51 209 ILE B CA 1
ATOM 9165 C C . ILE B 1 215 ? 267.415 -55.880 117.585 1.00 33.39 209 ILE B C 1
ATOM 9166 O O . ILE B 1 215 ? 267.284 -55.151 116.595 1.00 33.36 209 ILE B O 1
ATOM 9171 N N . PRO B 1 216 ? 267.509 -57.221 117.471 1.00 31.86 210 PRO B N 1
ATOM 9172 C CA . PRO B 1 216 ? 267.385 -57.787 116.125 1.00 30.69 210 PRO B CA 1
ATOM 9173 C C . PRO B 1 216 ? 266.009 -57.409 115.556 1.00 33.45 210 PRO B C 1
ATOM 9174 O O . PRO B 1 216 ? 265.850 -57.223 114.343 1.00 35.94 210 PRO B O 1
ATOM 9178 N N . SER B 1 217 ? 265.018 -57.287 116.441 1.00 32.97 211 SER B N 1
ATOM 9179 C CA . SER B 1 217 ? 263.665 -56.928 116.027 1.00 32.07 211 SER B CA 1
ATOM 9180 C C . SER B 1 217 ? 263.517 -55.460 115.631 1.00 33.15 211 SER B C 1
ATOM 9181 O O . SER B 1 217 ? 262.862 -55.156 114.636 1.00 32.14 211 SER B O 1
ATOM 9184 N N . LEU B 1 218 ? 264.110 -54.547 116.399 1.00 33.05 212 LEU B N 1
ATOM 9185 C CA . LEU B 1 218 ? 264.021 -53.129 116.059 1.00 34.24 212 LEU B CA 1
ATOM 9186 C C . LEU B 1 218 ? 264.642 -52.873 114.684 1.00 35.70 212 LEU B C 1
ATOM 9187 O O . LEU B 1 218 ? 264.084 -52.147 113.860 1.00 36.14 212 LEU B O 1
ATOM 9192 N N . ILE B 1 219 ? 265.805 -53.475 114.451 1.00 36.44 213 ILE B N 1
ATOM 9193 C CA . ILE B 1 219 ? 266.524 -53.335 113.191 1.00 36.29 213 ILE B CA 1
ATOM 9194 C C . ILE B 1 219 ? 265.717 -53.910 112.027 1.00 37.55 213 ILE B C 1
ATOM 9195 O O . ILE B 1 219 ? 265.530 -53.250 110.999 1.00 37.57 213 ILE B O 1
ATOM 9200 N N . GLN B 1 220 ? 265.252 -55.145 112.185 1.00 37.77 214 GLN B N 1
ATOM 9201 C CA . GLN B 1 220 ? 264.450 -55.787 111.152 1.00 39.39 214 GLN B CA 1
ATOM 9202 C C . GLN B 1 220 ? 263.238 -54.906 110.840 1.00 39.49 214 GLN B C 1
ATOM 9203 O O . GLN B 1 220 ? 262.748 -54.867 109.715 1.00 36.70 214 GLN B O 1
ATOM 9209 N N . CYS B 1 221 ? 262.780 -54.183 111.853 1.00 40.15 215 CYS B N 1
ATOM 9210 C CA . CYS B 1 221 ? 261.630 -53.316 111.713 1.00 42.34 215 CYS B CA 1
ATOM 9211 C C . CYS B 1 221 ? 261.942 -52.054 110.915 1.00 44.07 215 CYS B C 1
ATOM 9212 O O . CYS B 1 221 ? 261.039 -51.409 110.366 1.00 45.42 215 CYS B O 1
ATOM 9215 N N . ILE B 1 222 ? 263.218 -51.699 110.856 1.00 43.78 216 ILE B N 1
ATOM 9216 C CA . ILE B 1 222 ? 263.634 -50.531 110.110 1.00 44.10 216 ILE B CA 1
ATOM 9217 C C . ILE B 1 222 ? 263.689 -50.897 108.629 1.00 44.40 216 ILE B C 1
ATOM 9218 O O . ILE B 1 222 ? 263.511 -50.042 107.759 1.00 44.79 216 ILE B O 1
ATOM 9223 N N . ALA B 1 223 ? 263.914 -52.177 108.349 1.00 44.33 217 ALA B N 1
ATOM 9224 C CA . ALA B 1 223 ? 263.989 -52.654 106.968 1.00 44.72 217 ALA B CA 1
ATOM 9225 C C . ALA B 1 223 ? 262.597 -52.892 106.396 1.00 45.71 217 ALA B C 1
ATOM 9226 O O . ALA B 1 223 ? 262.399 -52.877 105.179 1.00 47.30 217 ALA B O 1
ATOM 9228 N N . ASP B 1 224 ? 261.634 -53.116 107.281 1.00 45.64 218 ASP B N 1
ATOM 9229 C CA . ASP B 1 224 ? 260.265 -53.358 106.864 1.00 45.99 218 ASP B CA 1
ATOM 9230 C C . ASP B 1 224 ? 259.308 -52.762 107.879 1.00 46.14 218 ASP B C 1
ATOM 9231 O O . ASP B 1 224 ? 258.835 -53.444 108.792 1.00 44.90 218 ASP B O 1
ATOM 9236 N N . PRO B 1 225 ? 259.014 -51.465 107.731 1.00 45.86 219 PRO B N 1
ATOM 9237 C CA . PRO B 1 225 ? 258.107 -50.772 108.646 1.00 45.51 219 PRO B CA 1
ATOM 9238 C C . PRO B 1 225 ? 256.699 -51.367 108.729 1.00 44.89 219 PRO B C 1
ATOM 9239 O O . PRO B 1 225 ? 255.936 -51.018 109.630 1.00 45.40 219 PRO B O 1
ATOM 9243 N N . THR B 1 226 ? 256.346 -52.264 107.812 1.00 42.80 220 THR B N 1
ATOM 9244 C CA . THR B 1 226 ? 255.017 -52.861 107.880 1.00 42.02 220 THR B CA 1
ATOM 9245 C C . THR B 1 226 ? 254.972 -53.776 109.110 1.00 42.41 220 THR B C 1
ATOM 9246 O O . THR B 1 226 ? 253.910 -54.268 109.499 1.00 41.72 220 THR B O 1
ATOM 9250 N N . GLU B 1 227 ? 256.137 -53.993 109.720 1.00 42.24 221 GLU B N 1
ATOM 9251 C CA . GLU B 1 227 ? 256.239 -54.831 110.906 1.00 41.65 221 GLU B CA 1
ATOM 9252 C C . GLU B 1 227 ? 256.140 -54.007 112.190 1.00 40.71 221 GLU B C 1
ATOM 9253 O O . GLU B 1 227 ? 256.244 -54.550 113.288 1.00 40.51 221 GLU B O 1
ATOM 9259 N N . VAL B 1 228 ? 255.918 -52.701 112.054 1.00 40.26 222 VAL B N 1
ATOM 9260 C CA . VAL B 1 228 ? 255.801 -51.823 113.222 1.00 39.79 222 VAL B CA 1
ATOM 9261 C C . VAL B 1 228 ? 254.748 -52.262 114.258 1.00 38.72 222 VAL B C 1
ATOM 9262 O O . VAL B 1 228 ? 255.075 -52.466 115.422 1.00 39.52 222 VAL B O 1
ATOM 9266 N N . PRO B 1 229 ? 253.477 -52.410 113.854 1.00 37.77 223 PRO B N 1
ATOM 9267 C CA . PRO B 1 229 ? 252.456 -52.828 114.820 1.00 37.67 223 PRO B CA 1
ATOM 9268 C C . PRO B 1 229 ? 252.843 -54.038 115.670 1.00 37.79 223 PRO B C 1
ATOM 9269 O O . PRO B 1 229 ? 252.802 -53.980 116.899 1.00 36.44 223 PRO B O 1
ATOM 9273 N N . GLU B 1 230 ? 253.218 -55.137 115.026 1.00 38.61 224 GLU B N 1
ATOM 9274 C CA . GLU B 1 230 ? 253.578 -56.327 115.788 1.00 39.73 224 GLU B CA 1
ATOM 9275 C C . GLU B 1 230 ? 254.799 -56.083 116.661 1.00 41.09 224 GLU B C 1
ATOM 9276 O O . GLU B 1 230 ? 254.885 -56.596 117.781 1.00 43.23 224 GLU B O 1
ATOM 9282 N N . THR B 1 231 ? 255.743 -55.295 116.163 1.00 39.80 225 THR B N 1
ATOM 9283 C CA . THR B 1 231 ? 256.927 -55.026 116.942 1.00 39.76 225 THR B CA 1
ATOM 9284 C C . THR B 1 231 ? 256.544 -54.264 118.190 1.00 39.59 225 THR B C 1
ATOM 9285 O O . THR B 1 231 ? 257.000 -54.592 119.285 1.00 38.68 225 THR B O 1
ATOM 9289 N N . VAL B 1 232 ? 255.705 -53.247 118.029 1.00 40.89 226 VAL B N 1
ATOM 9290 C CA . VAL B 1 232 ? 255.261 -52.454 119.168 1.00 42.58 226 VAL B CA 1
ATOM 9291 C C . VAL B 1 232 ? 254.624 -53.383 120.203 1.00 44.06 226 VAL B C 1
ATOM 9292 O O . VAL B 1 232 ? 254.889 -53.255 121.398 1.00 42.67 226 VAL B O 1
ATOM 9296 N N . HIS B 1 233 ? 253.802 -54.325 119.738 1.00 46.39 227 HIS B N 1
ATOM 9297 C CA . HIS B 1 233 ? 253.176 -55.294 120.632 1.00 48.98 227 HIS B CA 1
ATOM 9298 C C . HIS B 1 233 ? 254.271 -55.991 121.435 1.00 49.18 227 HIS B C 1
ATOM 9299 O O . HIS B 1 233 ? 254.189 -56.072 122.654 1.00 50.44 227 HIS B O 1
ATOM 9306 N N . LEU B 1 234 ? 255.297 -56.485 120.742 1.00 49.62 228 LEU B N 1
ATOM 9307 C CA . LEU B 1 234 ? 256.419 -57.192 121.370 1.00 48.88 228 LEU B CA 1
ATOM 9308 C C . LEU B 1 234 ? 257.172 -56.423 122.452 1.00 49.44 228 LEU B C 1
ATOM 9309 O O . LEU B 1 234 ? 257.585 -57.009 123.447 1.00 50.50 228 LEU B O 1
ATOM 9314 N N . LEU B 1 235 ? 257.370 -55.122 122.270 1.00 50.10 229 LEU B N 1
ATOM 9315 C CA . LEU B 1 235 ? 258.085 -54.344 123.280 1.00 51.45 229 LEU B CA 1
ATOM 9316 C C . LEU B 1 235 ? 257.215 -53.891 124.443 1.00 52.80 229 LEU B C 1
ATOM 9317 O O . LEU B 1 235 ? 257.732 -53.474 125.475 1.00 50.78 229 LEU B O 1
ATOM 9322 N N . GLY B 1 236 ? 255.899 -53.963 124.276 1.00 55.31 230 GLY B N 1
ATOM 9323 C CA . GLY B 1 236 ? 255.012 -53.548 125.343 1.00 58.98 230 GLY B CA 1
ATOM 9324 C C . GLY B 1 236 ? 255.415 -54.178 126.665 1.00 61.98 230 GLY B C 1
ATOM 9325 O O . GLY B 1 236 ? 255.175 -53.614 127.740 1.00 61.45 230 GLY B O 1
ATOM 9326 N N . ALA B 1 237 ? 256.051 -55.344 126.579 1.00 63.65 231 ALA B N 1
ATOM 9327 C CA . ALA B 1 237 ? 256.476 -56.077 127.764 1.00 65.77 231 ALA B CA 1
ATOM 9328 C C . ALA B 1 237 ? 257.815 -55.608 128.325 1.00 66.25 231 ALA B C 1
ATOM 9329 O O . ALA B 1 237 ? 258.342 -56.194 129.281 1.00 66.64 231 ALA B O 1
ATOM 9331 N N . THR B 1 238 ? 258.366 -54.552 127.738 1.00 65.58 232 THR B N 1
ATOM 9332 C CA . THR B 1 238 ? 259.640 -54.028 128.205 1.00 64.30 232 THR B CA 1
ATOM 9333 C C . THR B 1 238 ? 259.480 -53.265 129.506 1.00 64.27 232 THR B C 1
ATOM 9334 O O . THR B 1 238 ? 258.528 -52.505 129.691 1.00 63.60 232 THR B O 1
ATOM 9338 N N . THR B 1 239 ? 260.430 -53.495 130.404 1.00 64.55 233 THR B N 1
ATOM 9339 C CA . THR B 1 239 ? 260.476 -52.858 131.710 1.00 63.43 233 THR B CA 1
ATOM 9340 C C . THR B 1 239 ? 261.753 -52.033 131.711 1.00 62.59 233 THR B C 1
ATOM 9341 O O . THR B 1 239 ? 262.835 -52.573 131.947 1.00 64.37 233 THR B O 1
ATOM 9345 N N . PHE B 1 240 ? 261.644 -50.738 131.433 1.00 59.89 234 PHE B N 1
ATOM 9346 C CA . PHE B 1 240 ? 262.835 -49.898 131.413 1.00 57.57 234 PHE B CA 1
ATOM 9347 C C . PHE B 1 240 ? 263.335 -49.643 132.820 1.00 56.23 234 PHE B C 1
ATOM 9348 O O . PHE B 1 240 ? 262.543 -49.368 133.717 1.00 56.62 234 PHE B O 1
ATOM 9356 N N . VAL B 1 241 ? 264.646 -49.741 133.015 1.00 54.45 235 VAL B N 1
ATOM 9357 C CA . VAL B 1 241 ? 265.226 -49.509 134.333 1.00 53.18 235 VAL B CA 1
ATOM 9358 C C . VAL B 1 241 ? 266.527 -48.740 134.216 1.00 51.76 235 VAL B C 1
ATOM 9359 O O . VAL B 1 241 ? 266.868 -47.938 135.080 1.00 49.70 235 VAL B O 1
ATOM 9363 N N . ALA B 1 242 ? 267.261 -49.004 133.145 1.00 52.52 236 ALA B N 1
ATOM 9364 C CA . ALA B 1 242 ? 268.530 -48.329 132.924 1.00 52.39 236 ALA B CA 1
ATOM 9365 C C . ALA B 1 242 ? 268.264 -46.944 132.379 1.00 52.73 236 ALA B C 1
ATOM 9366 O O . ALA B 1 242 ? 267.272 -46.716 131.686 1.00 53.97 236 ALA B O 1
ATOM 9368 N N . GLU B 1 243 ? 269.150 -46.016 132.708 1.00 52.99 237 GLU B N 1
ATOM 9369 C CA . GLU B 1 243 ? 269.027 -44.654 132.232 1.00 53.21 237 GLU B CA 1
ATOM 9370 C C . GLU B 1 243 ? 268.946 -44.708 130.706 1.00 51.81 237 GLU B C 1
ATOM 9371 O O . GLU B 1 243 ? 269.711 -45.427 130.055 1.00 50.53 237 GLU B O 1
ATOM 9377 N N . VAL B 1 244 ? 268.002 -43.960 130.148 1.00 49.52 238 VAL B N 1
ATOM 9378 C CA . VAL B 1 244 ? 267.824 -43.908 128.709 1.00 46.22 238 VAL B CA 1
ATOM 9379 C C . VAL B 1 244 ? 268.800 -42.899 128.129 1.00 43.46 238 VAL B C 1
ATOM 9380 O O . VAL B 1 244 ? 268.766 -41.722 128.468 1.00 42.20 238 VAL B O 1
ATOM 9384 N N . THR B 1 245 ? 269.671 -43.382 127.256 1.00 41.78 239 THR B N 1
ATOM 9385 C CA . THR B 1 245 ? 270.687 -42.551 126.620 1.00 41.77 239 THR B CA 1
ATOM 9386 C C . THR B 1 245 ? 270.319 -42.195 125.179 1.00 41.78 239 THR B C 1
ATOM 9387 O O . THR B 1 245 ? 269.315 -42.670 124.635 1.00 40.57 239 THR B O 1
ATOM 9391 N N . PRO B 1 246 ? 271.127 -41.335 124.546 1.00 41.20 240 PRO B N 1
ATOM 9392 C CA . PRO B 1 246 ? 270.847 -40.959 123.165 1.00 42.02 240 PRO B CA 1
ATOM 9393 C C . PRO B 1 246 ? 270.802 -42.223 122.294 1.00 42.30 240 PRO B C 1
ATOM 9394 O O . PRO B 1 246 ? 269.893 -42.403 121.486 1.00 43.09 240 PRO B O 1
ATOM 9398 N N . ALA B 1 247 ? 271.775 -43.108 122.475 1.00 42.53 241 ALA B N 1
ATOM 9399 C CA . ALA B 1 247 ? 271.808 -44.340 121.694 1.00 43.31 241 ALA B CA 1
ATOM 9400 C C . ALA B 1 247 ? 270.482 -45.101 121.826 1.00 43.55 241 ALA B C 1
ATOM 9401 O O . ALA B 1 247 ? 269.899 -45.526 120.824 1.00 42.19 241 ALA B O 1
ATOM 9403 N N . THR B 1 248 ? 270.005 -45.272 123.058 1.00 43.18 242 THR B N 1
ATOM 9404 C CA . THR B 1 248 ? 268.747 -45.976 123.268 1.00 43.10 242 THR B CA 1
ATOM 9405 C C . THR B 1 248 ? 267.631 -45.306 122.450 1.00 44.04 242 THR B C 1
ATOM 9406 O O . THR B 1 248 ? 266.957 -45.959 121.653 1.00 43.37 242 THR B O 1
ATOM 9410 N N . LEU B 1 249 ? 267.453 -44.000 122.632 1.00 44.50 243 LEU B N 1
ATOM 9411 C CA . LEU B 1 249 ? 266.422 -43.268 121.906 1.00 44.61 243 LEU B CA 1
ATOM 9412 C C . LEU B 1 249 ? 266.566 -43.406 120.394 1.00 46.16 243 LEU B C 1
ATOM 9413 O O . LEU B 1 249 ? 265.571 -43.550 119.682 1.00 46.75 243 LEU B O 1
ATOM 9418 N N . SER B 1 250 ? 267.802 -43.370 119.902 1.00 46.70 244 SER B N 1
ATOM 9419 C CA . SER B 1 250 ? 268.042 -43.466 118.464 1.00 46.81 244 SER B CA 1
ATOM 9420 C C . SER B 1 250 ? 267.583 -44.786 117.828 1.00 47.45 244 SER B C 1
ATOM 9421 O O . SER B 1 250 ? 267.450 -44.881 116.606 1.00 47.71 244 SER B O 1
ATOM 9424 N N . ILE B 1 251 ? 267.325 -45.799 118.645 1.00 47.59 245 ILE B N 1
ATOM 9425 C CA . ILE B 1 251 ? 266.873 -47.078 118.114 1.00 49.32 245 ILE B CA 1
ATOM 9426 C C . ILE B 1 251 ? 265.439 -47.356 118.551 1.00 49.68 245 ILE B C 1
ATOM 9427 O O . ILE B 1 251 ? 264.804 -48.292 118.071 1.00 50.60 245 ILE B O 1
ATOM 9432 N N . MET B 1 252 ? 264.932 -46.528 119.459 1.00 49.06 246 MET B N 1
ATOM 9433 C CA . MET B 1 252 ? 263.578 -46.687 119.979 1.00 46.90 246 MET B CA 1
ATOM 9434 C C . MET B 1 252 ? 262.562 -45.717 119.380 1.00 46.50 246 MET B C 1
ATOM 9435 O O . MET B 1 252 ? 261.420 -46.095 119.128 1.00 46.93 246 MET B O 1
ATOM 9440 N N . VAL B 1 253 ? 262.965 -44.472 119.149 1.00 44.58 247 VAL B N 1
ATOM 9441 C CA . VAL B 1 253 ? 262.032 -43.493 118.608 1.00 42.69 247 VAL B CA 1
ATOM 9442 C C . VAL B 1 253 ? 261.413 -43.834 117.247 1.00 41.66 247 VAL B C 1
ATOM 9443 O O . VAL B 1 253 ? 260.200 -43.955 117.148 1.00 42.93 247 VAL B O 1
ATOM 9447 N N . PRO B 1 254 ? 262.223 -43.992 116.186 1.00 40.04 248 PRO B N 1
ATOM 9448 C CA . PRO B 1 254 ? 261.593 -44.314 114.903 1.00 38.48 248 PRO B CA 1
ATOM 9449 C C . PRO B 1 254 ? 260.462 -45.354 114.974 1.00 38.83 248 PRO B C 1
ATOM 9450 O O . PRO B 1 254 ? 259.424 -45.212 114.308 1.00 37.57 248 PRO B O 1
ATOM 9454 N N . LEU B 1 255 ? 260.645 -46.386 115.787 1.00 37.57 249 LEU B N 1
ATOM 9455 C CA . LEU B 1 255 ? 259.608 -47.399 115.937 1.00 36.58 249 LEU B CA 1
ATOM 9456 C C . LEU B 1 255 ? 258.368 -46.808 116.612 1.00 38.30 249 LEU B C 1
ATOM 9457 O O . LEU B 1 255 ? 257.242 -47.008 116.149 1.00 39.07 249 LEU B O 1
ATOM 9462 N N . LEU B 1 256 ? 258.584 -46.102 117.724 1.00 38.11 250 LEU B N 1
ATOM 9463 C CA . LEU B 1 256 ? 257.498 -45.490 118.491 1.00 37.78 250 LEU B CA 1
ATOM 9464 C C . LEU B 1 256 ? 256.850 -44.321 117.734 1.00 39.71 250 LEU B C 1
ATOM 9465 O O . LEU B 1 256 ? 255.638 -44.076 117.846 1.00 40.80 250 LEU B O 1
ATOM 9470 N N . SER B 1 257 ? 257.662 -43.602 116.968 1.00 39.04 251 SER B N 1
ATOM 9471 C CA . SER B 1 257 ? 257.166 -42.485 116.190 1.00 39.01 251 SER B CA 1
ATOM 9472 C C . SER B 1 257 ? 256.161 -43.035 115.202 1.00 39.53 251 SER B C 1
ATOM 9473 O O . SER B 1 257 ? 255.048 -42.533 115.096 1.00 42.04 251 SER B O 1
ATOM 9476 N N . ARG B 1 258 ? 256.554 -44.076 114.480 1.00 39.59 252 ARG B N 1
ATOM 9477 C CA . ARG B 1 258 ? 255.672 -44.688 113.500 1.00 38.68 252 ARG B CA 1
ATOM 9478 C C . ARG B 1 258 ? 254.475 -45.329 114.189 1.00 39.11 252 ARG B C 1
ATOM 9479 O O . ARG B 1 258 ? 253.402 -45.441 113.605 1.00 40.38 252 ARG B O 1
ATOM 9487 N N . GLY B 1 259 ? 254.661 -45.746 115.435 1.00 39.75 253 GLY B N 1
ATOM 9488 C CA . GLY B 1 259 ? 253.583 -46.386 116.164 1.00 40.75 253 GLY B CA 1
ATOM 9489 C C . GLY B 1 259 ? 252.454 -45.415 116.395 1.00 42.46 253 GLY B C 1
ATOM 9490 O O . GLY B 1 259 ? 251.286 -45.733 116.164 1.00 43.01 253 GLY B O 1
ATOM 9491 N N . LEU B 1 260 ? 252.808 -44.221 116.859 1.00 43.71 254 LEU B N 1
ATOM 9492 C CA . LEU B 1 260 ? 251.828 -43.178 117.116 1.00 43.88 254 LEU B CA 1
ATOM 9493 C C . LEU B 1 260 ? 250.911 -42.970 115.901 1.00 46.09 254 LEU B C 1
ATOM 9494 O O . LEU B 1 260 ? 249.740 -42.617 116.057 1.00 45.28 254 LEU B O 1
ATOM 9499 N N . ASN B 1 261 ? 251.450 -43.217 114.705 1.00 47.76 255 ASN B N 1
ATOM 9500 C CA . ASN B 1 261 ? 250.732 -43.034 113.441 1.00 50.76 255 ASN B CA 1
ATOM 9501 C C . ASN B 1 261 ? 249.934 -44.200 112.882 1.00 52.68 255 ASN B C 1
ATOM 9502 O O . ASN B 1 261 ? 249.338 -44.075 111.816 1.00 53.01 255 ASN B O 1
ATOM 9507 N N . GLU B 1 262 ? 249.925 -45.338 113.559 1.00 55.61 256 GLU B N 1
ATOM 9508 C CA . GLU B 1 262 ? 249.176 -46.466 113.028 1.00 59.38 256 GLU B CA 1
ATOM 9509 C C . GLU B 1 262 ? 247.669 -46.219 113.146 1.00 60.99 256 GLU B C 1
ATOM 9510 O O . GLU B 1 262 ? 247.199 -45.633 114.123 1.00 61.28 256 GLU B O 1
ATOM 9516 N N . ARG B 1 263 ? 246.916 -46.654 112.141 1.00 62.46 257 ARG B N 1
ATOM 9517 C CA . ARG B 1 263 ? 245.463 -46.477 112.138 1.00 64.37 257 ARG B CA 1
ATOM 9518 C C . ARG B 1 263 ? 244.858 -47.078 113.405 1.00 63.18 257 ARG B C 1
ATOM 9519 O O . ARG B 1 263 ? 244.041 -46.452 114.073 1.00 61.87 257 ARG B O 1
ATOM 9527 N N . GLU B 1 264 ? 245.266 -48.307 113.707 1.00 62.59 258 GLU B N 1
ATOM 9528 C CA . GLU B 1 264 ? 244.795 -49.044 114.874 1.00 62.81 258 GLU B CA 1
ATOM 9529 C C . GLU B 1 264 ? 245.071 -48.278 116.169 1.00 61.15 258 GLU B C 1
ATOM 9530 O O . GLU B 1 264 ? 246.199 -47.860 116.429 1.00 60.81 258 GLU B O 1
ATOM 9536 N N . THR B 1 265 ? 244.035 -48.102 116.980 1.00 59.16 259 THR B N 1
ATOM 9537 C CA . THR B 1 265 ? 244.162 -47.375 118.239 1.00 56.90 259 THR B CA 1
ATOM 9538 C C . THR B 1 265 ? 244.957 -48.173 119.254 1.00 54.97 259 THR B C 1
ATOM 9539 O O . THR B 1 265 ? 245.644 -47.602 120.101 1.00 53.65 259 THR B O 1
ATOM 9543 N N . GLY B 1 266 ? 244.858 -49.495 119.164 1.00 53.62 260 GLY B N 1
ATOM 9544 C CA . GLY B 1 266 ? 245.593 -50.344 120.079 1.00 53.98 260 GLY B CA 1
ATOM 9545 C C . GLY B 1 266 ? 247.073 -50.011 120.041 1.00 54.04 260 GLY B C 1
ATOM 9546 O O . GLY B 1 266 ? 247.723 -49.874 121.079 1.00 53.63 260 GLY B O 1
ATOM 9547 N N . ILE B 1 267 ? 247.602 -49.861 118.831 1.00 53.92 261 ILE B N 1
ATOM 9548 C CA . ILE B 1 267 ? 249.008 -49.550 118.642 1.00 53.01 261 ILE B CA 1
ATOM 9549 C C . ILE B 1 267 ? 249.330 -48.126 119.056 1.00 52.82 261 ILE B C 1
ATOM 9550 O O . ILE B 1 267 ? 250.403 -47.864 119.603 1.00 52.12 261 ILE B O 1
ATOM 9555 N N . LYS B 1 268 ? 248.404 -47.207 118.801 1.00 52.73 262 LYS B N 1
ATOM 9556 C CA . LYS B 1 268 ? 248.622 -45.815 119.180 1.00 53.51 262 LYS B CA 1
ATOM 9557 C C . LYS B 1 268 ? 248.737 -45.791 120.693 1.00 53.16 262 LYS B C 1
ATOM 9558 O O . LYS B 1 268 ? 249.564 -45.082 121.250 1.00 53.04 262 LYS B O 1
ATOM 9564 N N . ARG B 1 269 ? 247.905 -46.596 121.345 1.00 54.37 263 ARG B N 1
ATOM 9565 C CA . ARG B 1 269 ? 247.897 -46.707 122.798 1.00 54.87 263 ARG B CA 1
ATOM 9566 C C . ARG B 1 269 ? 249.182 -47.379 123.279 1.00 54.38 263 ARG B C 1
ATOM 9567 O O . ARG B 1 269 ? 249.916 -46.818 124.098 1.00 55.29 263 ARG B O 1
ATOM 9575 N N . LYS B 1 270 ? 249.459 -48.574 122.763 1.00 52.37 264 LYS B N 1
ATOM 9576 C CA . LYS B 1 270 ? 250.660 -49.301 123.150 1.00 49.85 264 LYS B CA 1
ATOM 9577 C C . LYS B 1 270 ? 251.919 -48.467 122.946 1.00 47.63 264 LYS B C 1
ATOM 9578 O O . LYS B 1 270 ? 252.812 -48.466 123.794 1.00 46.77 264 LYS B O 1
ATOM 9584 N N . SER B 1 271 ? 251.980 -47.740 121.834 1.00 45.45 265 SER B N 1
ATOM 9585 C CA . SER B 1 271 ? 253.133 -46.895 121.532 1.00 42.63 265 SER B CA 1
ATOM 9586 C C . SER B 1 271 ? 253.375 -45.852 122.615 1.00 42.34 265 SER B C 1
ATOM 9587 O O . SER B 1 271 ? 254.507 -45.655 123.062 1.00 39.58 265 SER B O 1
ATOM 9590 N N . ALA B 1 272 ? 252.307 -45.186 123.044 1.00 41.82 266 ALA B N 1
ATOM 9591 C CA . ALA B 1 272 ? 252.434 -44.158 124.064 1.00 40.09 266 ALA B CA 1
ATOM 9592 C C . ALA B 1 272 ? 252.846 -44.760 125.398 1.00 39.95 266 ALA B C 1
ATOM 9593 O O . ALA B 1 272 ? 253.680 -44.196 126.115 1.00 39.31 266 ALA B O 1
ATOM 9595 N N . VAL B 1 273 ? 252.256 -45.903 125.731 1.00 38.84 267 VAL B N 1
ATOM 9596 C CA . VAL B 1 273 ? 252.574 -46.584 126.977 1.00 39.45 267 VAL B CA 1
ATOM 9597 C C . VAL B 1 273 ? 254.085 -46.777 127.107 1.00 40.28 267 VAL B C 1
ATOM 9598 O O . VAL B 1 273 ? 254.672 -46.439 128.134 1.00 38.33 267 VAL B O 1
ATOM 9602 N N . ILE B 1 274 ? 254.696 -47.328 126.056 1.00 40.48 268 ILE B N 1
ATOM 9603 C CA . ILE B 1 274 ? 256.134 -47.570 126.027 1.00 41.06 268 ILE B CA 1
ATOM 9604 C C . ILE B 1 274 ? 256.850 -46.237 126.049 1.00 41.92 268 ILE B C 1
ATOM 9605 O O . ILE B 1 274 ? 257.845 -46.065 126.745 1.00 42.91 268 ILE B O 1
ATOM 9610 N N . ILE B 1 275 ? 256.335 -45.286 125.282 1.00 45.16 269 ILE B N 1
ATOM 9611 C CA . ILE B 1 275 ? 256.927 -43.954 125.234 1.00 47.39 269 ILE B CA 1
ATOM 9612 C C . ILE B 1 275 ? 257.048 -43.436 126.663 1.00 48.48 269 ILE B C 1
ATOM 9613 O O . ILE B 1 275 ? 258.126 -43.017 127.096 1.00 47.00 269 ILE B O 1
ATOM 9618 N N . ASP B 1 276 ? 255.934 -43.496 127.389 1.00 50.38 270 ASP B N 1
ATOM 9619 C CA . ASP B 1 276 ? 255.869 -43.051 128.778 1.00 51.94 270 ASP B CA 1
ATOM 9620 C C . ASP B 1 276 ? 256.899 -43.752 129.651 1.00 50.13 270 ASP B C 1
ATOM 9621 O O . ASP B 1 276 ? 257.772 -43.105 130.220 1.00 49.47 270 ASP B O 1
ATOM 9626 N N . ASN B 1 277 ? 256.771 -45.075 129.752 1.00 50.20 271 ASN B N 1
ATOM 9627 C CA . ASN B 1 277 ? 257.663 -45.918 130.551 1.00 50.37 271 ASN B CA 1
ATOM 9628 C C . ASN B 1 277 ? 259.147 -45.759 130.227 1.00 50.31 271 ASN B C 1
ATOM 9629 O O . ASN B 1 277 ? 259.999 -46.025 131.067 1.00 49.63 271 ASN B O 1
ATOM 9634 N N . MET B 1 278 ? 259.466 -45.334 129.016 1.00 50.34 272 MET B N 1
ATOM 9635 C CA . MET B 1 278 ? 260.862 -45.180 128.663 1.00 51.86 272 MET B CA 1
ATOM 9636 C C . MET B 1 278 ? 261.406 -43.781 128.889 1.00 53.28 272 MET B C 1
ATOM 9637 O O . MET B 1 278 ? 262.586 -43.604 129.190 1.00 53.47 272 MET B O 1
ATOM 9642 N N . CYS B 1 279 ? 260.541 -42.789 128.749 1.00 54.93 273 CYS B N 1
ATOM 9643 C CA . CYS B 1 279 ? 260.965 -41.409 128.892 1.00 57.24 273 CYS B CA 1
ATOM 9644 C C . CYS B 1 279 ? 261.059 -40.896 130.315 1.00 57.66 273 CYS B C 1
ATOM 9645 O O . CYS B 1 279 ? 261.836 -39.977 130.594 1.00 56.51 273 CYS B O 1
ATOM 9648 N N . LYS B 1 280 ? 260.285 -41.484 131.221 1.00 58.57 274 LYS B N 1
ATOM 9649 C CA . LYS B 1 280 ? 260.337 -41.036 132.605 1.00 60.04 274 LYS B CA 1
ATOM 9650 C C . LYS B 1 280 ? 261.637 -41.517 133.234 1.00 59.96 274 LYS B C 1
ATOM 9651 O O . LYS B 1 280 ? 261.802 -41.496 134.452 1.00 60.96 274 LYS B O 1
ATOM 9657 N N . LEU B 1 281 ? 262.558 -41.944 132.375 1.00 59.62 275 LEU B N 1
ATOM 9658 C CA . LEU B 1 281 ? 263.867 -42.428 132.790 1.00 58.96 275 LEU B CA 1
ATOM 9659 C C . LEU B 1 281 ? 264.959 -41.575 132.159 1.00 59.79 275 LEU B C 1
ATOM 9660 O O . LEU B 1 281 ? 266.139 -41.940 132.182 1.00 59.36 275 LEU B O 1
ATOM 9665 N N . VAL B 1 282 ? 264.552 -40.442 131.589 1.00 60.24 276 VAL B N 1
ATOM 9666 C CA . VAL B 1 282 ? 265.479 -39.511 130.954 1.00 61.98 276 VAL B CA 1
ATOM 9667 C C . VAL B 1 282 ? 265.784 -38.381 131.934 1.00 64.32 276 VAL B C 1
ATOM 9668 O O . VAL B 1 282 ? 265.028 -37.409 132.038 1.00 64.31 276 VAL B O 1
ATOM 9672 N N . GLU B 1 283 ? 266.897 -38.508 132.648 1.00 65.89 277 GLU B N 1
ATOM 9673 C CA . GLU B 1 283 ? 267.280 -37.510 133.636 1.00 67.64 277 GLU B CA 1
ATOM 9674 C C . GLU B 1 283 ? 267.674 -36.141 133.075 1.00 67.65 277 GLU B C 1
ATOM 9675 O O . GLU B 1 283 ? 267.442 -35.122 133.726 1.00 67.97 277 GLU B O 1
ATOM 9681 N N . ASP B 1 284 ? 268.259 -36.107 131.880 1.00 66.60 278 ASP B N 1
ATOM 9682 C CA . ASP B 1 284 ? 268.661 -34.839 131.270 1.00 65.63 278 ASP B CA 1
ATOM 9683 C C . ASP B 1 284 ? 267.790 -34.536 130.051 1.00 65.34 278 ASP B C 1
ATOM 9684 O O . ASP B 1 284 ? 267.752 -35.319 129.105 1.00 64.96 278 ASP B O 1
ATOM 9689 N N . PRO B 1 285 ? 267.070 -33.394 130.063 1.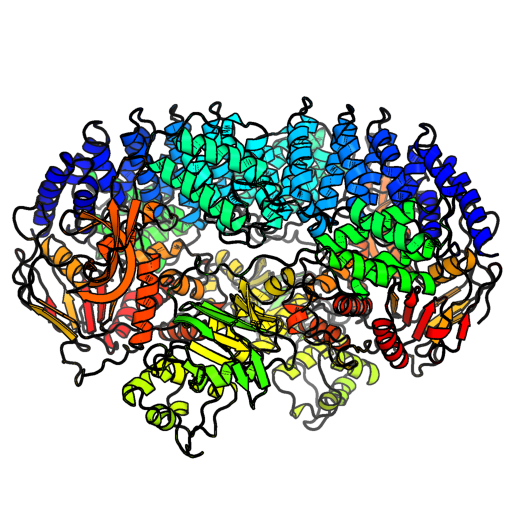00 64.55 279 PRO B N 1
ATOM 9690 C CA . PRO B 1 285 ? 266.196 -32.998 128.951 1.00 62.80 279 PRO B CA 1
ATOM 9691 C C . PRO B 1 285 ? 266.955 -32.753 127.652 1.00 61.45 279 PRO B C 1
ATOM 9692 O O . PRO B 1 285 ? 266.379 -32.831 126.563 1.00 62.57 279 PRO B O 1
ATOM 9696 N N . GLN B 1 286 ? 268.245 -32.453 127.765 1.00 58.65 280 GLN B N 1
ATOM 9697 C CA . GLN B 1 286 ? 269.069 -32.227 126.584 1.00 56.95 280 GLN B CA 1
ATOM 9698 C C . GLN B 1 286 ? 269.178 -33.527 125.775 1.00 54.85 280 GLN B C 1
ATOM 9699 O O . GLN B 1 286 ? 269.325 -33.509 124.549 1.00 54.47 280 GLN B O 1
ATOM 9705 N N . VAL B 1 287 ? 269.100 -34.653 126.480 1.00 51.70 281 VAL B N 1
ATOM 9706 C CA . VAL B 1 287 ? 269.167 -35.976 125.869 1.00 48.25 281 VAL B CA 1
ATOM 9707 C C . VAL B 1 287 ? 267.990 -36.180 124.922 1.00 47.22 281 VAL B C 1
ATOM 9708 O O . VAL B 1 287 ? 268.176 -36.323 123.717 1.00 46.70 281 VAL B O 1
ATOM 9712 N N . ILE B 1 288 ? 266.779 -36.189 125.475 1.00 46.72 282 ILE B N 1
ATOM 9713 C CA . ILE B 1 288 ? 265.569 -36.401 124.684 1.00 47.05 282 ILE B CA 1
ATOM 9714 C C . ILE B 1 288 ? 265.245 -35.239 123.739 1.00 47.75 282 ILE B C 1
ATOM 9715 O O . ILE B 1 288 ? 264.454 -35.394 122.805 1.00 44.45 282 ILE B O 1
ATOM 9720 N N . ALA B 1 289 ? 265.870 -34.086 123.982 1.00 49.48 283 ALA B N 1
ATOM 9721 C CA . ALA B 1 289 ? 265.638 -32.888 123.176 1.00 50.67 283 ALA B CA 1
ATOM 9722 C C . ALA B 1 289 ? 265.389 -33.134 121.681 1.00 50.69 283 ALA B C 1
ATOM 9723 O O . ALA B 1 289 ? 264.256 -32.995 121.215 1.00 50.37 283 ALA B O 1
ATOM 9725 N N . PRO B 1 290 ? 266.434 -33.515 120.919 1.00 51.13 284 PRO B N 1
ATOM 9726 C CA . PRO B 1 290 ? 266.323 -33.774 119.475 1.00 51.00 284 PRO B CA 1
ATOM 9727 C C . PRO B 1 290 ? 265.427 -34.935 119.033 1.00 51.29 284 PRO B C 1
ATOM 9728 O O . PRO B 1 290 ? 265.540 -35.427 117.907 1.00 53.44 284 PRO B O 1
ATOM 9732 N N . PHE B 1 291 ? 264.539 -35.376 119.909 1.00 50.06 285 PHE B N 1
ATOM 9733 C CA . PHE B 1 291 ? 263.643 -36.472 119.578 1.00 48.95 285 PHE B CA 1
ATOM 9734 C C . PHE B 1 291 ? 262.189 -36.053 119.814 1.00 49.39 285 PHE B C 1
ATOM 9735 O O . PHE B 1 291 ? 261.257 -36.678 119.303 1.00 49.09 285 PHE B O 1
ATOM 9743 N N . LEU B 1 292 ? 262.008 -34.985 120.588 1.00 50.09 286 LEU B N 1
ATOM 9744 C CA . LEU B 1 292 ? 260.682 -34.458 120.899 1.00 50.50 286 LEU B CA 1
ATOM 9745 C C . LEU B 1 292 ? 259.886 -34.144 119.640 1.00 50.73 286 LEU B C 1
ATOM 9746 O O . LEU B 1 292 ? 258.662 -34.292 119.616 1.00 49.75 286 LEU B O 1
ATOM 9751 N N . GLY B 1 293 ? 260.593 -33.708 118.602 1.00 51.10 287 GLY B N 1
ATOM 9752 C CA . GLY B 1 293 ? 259.946 -33.383 117.346 1.00 51.41 287 GLY B CA 1
ATOM 9753 C C . GLY B 1 293 ? 259.288 -34.586 116.696 1.00 51.76 287 GLY B C 1
ATOM 9754 O O . GLY B 1 293 ? 258.368 -34.441 115.898 1.00 52.43 287 GLY B O 1
ATOM 9755 N N . LYS B 1 294 ? 259.743 -35.782 117.037 1.00 52.68 288 LYS B N 1
ATOM 9756 C CA . LYS B 1 294 ? 259.168 -36.982 116.451 1.00 53.48 288 LYS B CA 1
ATOM 9757 C C . LYS B 1 294 ? 258.157 -37.681 117.354 1.00 52.76 288 LYS B C 1
ATOM 9758 O O . LYS B 1 294 ? 257.647 -38.742 117.001 1.00 51.91 288 LYS B O 1
ATOM 9764 N N . LEU B 1 295 ? 257.859 -37.088 118.509 1.00 52.62 289 LEU B N 1
ATOM 9765 C CA . LEU B 1 295 ? 256.907 -37.690 119.442 1.00 52.95 289 LEU B CA 1
ATOM 9766 C C . LEU B 1 295 ? 255.730 -36.803 119.865 1.00 53.18 289 LEU B C 1
ATOM 9767 O O . LEU B 1 295 ? 254.603 -37.288 119.970 1.00 52.81 289 LEU B O 1
ATOM 9772 N N . LEU B 1 296 ? 255.990 -35.518 120.110 1.00 53.23 290 LEU B N 1
ATOM 9773 C CA . LEU B 1 296 ? 254.946 -34.577 120.535 1.00 54.03 290 LEU B CA 1
ATOM 9774 C C . LEU B 1 296 ? 253.780 -34.455 119.557 1.00 55.27 290 LEU B C 1
ATOM 9775 O O . LEU B 1 296 ? 252.616 -34.581 119.940 1.00 54.91 290 LEU B O 1
ATOM 9780 N N . PRO B 1 297 ? 254.073 -34.192 118.277 1.00 56.39 291 PRO B N 1
ATOM 9781 C CA . PRO B 1 297 ? 252.958 -34.072 117.334 1.00 57.19 291 PRO B CA 1
ATOM 9782 C C . PRO B 1 297 ? 252.099 -35.333 117.270 1.00 57.92 291 PRO B C 1
ATOM 9783 O O . PRO B 1 297 ? 250.879 -35.266 117.103 1.00 59.11 291 PRO B O 1
ATOM 9787 N N . GLY B 1 298 ? 252.731 -36.487 117.425 1.00 58.00 292 GLY B N 1
ATOM 9788 C CA . GLY B 1 298 ? 251.975 -37.723 117.374 1.00 57.26 292 GLY B CA 1
ATOM 9789 C C . GLY B 1 298 ? 251.063 -37.870 118.572 1.00 56.55 292 GLY B C 1
ATOM 9790 O O . GLY B 1 298 ? 249.920 -38.303 118.444 1.00 54.70 292 GLY B O 1
ATOM 9791 N N . LEU B 1 299 ? 251.572 -37.509 119.746 1.00 57.18 293 LEU B N 1
ATOM 9792 C CA . LEU B 1 299 ? 250.787 -37.620 120.964 1.00 58.61 293 LEU B CA 1
ATOM 9793 C C . LEU B 1 299 ? 249.629 -36.625 120.989 1.00 59.35 293 LEU B C 1
ATOM 9794 O O . LEU B 1 299 ? 248.480 -37.026 121.183 1.00 59.06 293 LEU B O 1
ATOM 9799 N N . LYS B 1 300 ? 249.922 -35.343 120.778 1.00 60.31 294 LYS B N 1
ATOM 9800 C CA . LYS B 1 300 ? 248.877 -34.320 120.768 1.00 60.06 294 LYS B CA 1
ATOM 9801 C C . LYS B 1 300 ? 247.731 -34.726 119.844 1.00 60.33 294 LYS B C 1
ATOM 9802 O O . LYS B 1 300 ? 246.584 -34.814 120.277 1.00 60.93 294 LYS B O 1
ATOM 9808 N N . SER B 1 301 ? 248.046 -34.970 118.573 1.00 59.55 295 SER B N 1
ATOM 9809 C CA . SER B 1 301 ? 247.043 -35.378 117.594 1.00 59.53 295 SER B CA 1
ATOM 9810 C C . SER B 1 301 ? 246.215 -36.574 118.079 1.00 60.69 295 SER B C 1
ATOM 9811 O O . SER B 1 301 ? 244.986 -36.529 118.099 1.00 61.01 295 SER B O 1
ATOM 9814 N N . ASN B 1 302 ? 246.895 -37.647 118.463 1.00 62.36 296 ASN B N 1
ATOM 9815 C CA . ASN B 1 302 ? 246.222 -38.847 118.943 1.00 64.02 296 ASN B CA 1
ATOM 9816 C C . ASN B 1 302 ? 245.313 -38.544 120.127 1.00 65.04 296 ASN B C 1
ATOM 9817 O O . ASN B 1 302 ? 244.247 -39.145 120.269 1.00 65.43 296 ASN B O 1
ATOM 9822 N N . PHE B 1 303 ? 245.738 -37.608 120.972 1.00 66.28 297 PHE B N 1
ATOM 9823 C CA . PHE B 1 303 ? 244.964 -37.216 122.147 1.00 67.58 297 PHE B CA 1
ATOM 9824 C C . PHE B 1 303 ? 243.717 -36.409 121.789 1.00 68.52 297 PHE B C 1
ATOM 9825 O O . PHE B 1 303 ? 242.828 -36.217 122.621 1.00 68.34 297 PHE B O 1
ATOM 9833 N N . ALA B 1 304 ? 243.665 -35.935 120.550 1.00 69.39 298 ALA B N 1
ATOM 9834 C CA . ALA B 1 304 ? 242.540 -35.153 120.074 1.00 69.84 298 ALA B CA 1
ATOM 9835 C C . ALA B 1 304 ? 241.846 -35.861 118.918 1.00 71.08 298 ALA B C 1
ATOM 9836 O O . ALA B 1 304 ? 241.044 -35.256 118.214 1.00 73.21 298 ALA B O 1
ATOM 9838 N N . THR B 1 305 ? 242.150 -37.141 118.721 1.00 72.07 299 THR B N 1
ATOM 9839 C CA . THR B 1 305 ? 241.538 -37.907 117.638 1.00 71.83 299 THR B CA 1
ATOM 9840 C C . THR B 1 305 ? 240.978 -39.229 118.119 1.00 72.02 299 THR B C 1
ATOM 9841 O O . THR B 1 305 ? 240.001 -39.736 117.567 1.00 72.98 299 THR B O 1
ATOM 9845 N N . ILE B 1 306 ? 241.596 -39.789 119.150 1.00 71.54 300 ILE B N 1
ATOM 9846 C CA . ILE B 1 306 ? 241.156 -41.069 119.671 1.00 71.08 300 ILE B CA 1
ATOM 9847 C C . ILE B 1 306 ? 239.859 -40.973 120.452 1.00 71.63 300 ILE B C 1
ATOM 9848 O O . ILE B 1 306 ? 239.648 -40.059 121.250 1.00 71.50 300 ILE B O 1
ATOM 9853 N N . ALA B 1 307 ? 238.985 -41.934 120.198 1.00 72.56 301 ALA B N 1
ATOM 9854 C CA . ALA B 1 307 ? 237.698 -41.992 120.854 1.00 73.91 301 ALA B CA 1
ATOM 9855 C C . ALA B 1 307 ? 237.834 -42.758 122.155 1.00 74.81 301 ALA B C 1
ATOM 9856 O O . ALA B 1 307 ? 237.568 -42.209 123.222 1.00 74.94 301 ALA B O 1
ATOM 9858 N N . ASP B 1 308 ? 238.255 -44.021 122.062 1.00 75.60 302 ASP B N 1
ATOM 9859 C CA . ASP B 1 308 ? 238.420 -44.863 123.245 1.00 75.83 302 ASP B CA 1
ATOM 9860 C C . ASP B 1 308 ? 238.946 -44.029 124.405 1.00 76.80 302 ASP B C 1
ATOM 9861 O O . ASP B 1 308 ? 240.008 -43.414 124.309 1.00 76.79 302 ASP B O 1
ATOM 9866 N N . PRO B 1 309 ? 238.201 -43.989 125.518 1.00 78.03 303 PRO B N 1
ATOM 9867 C CA . PRO B 1 309 ? 238.618 -43.211 126.690 1.00 79.11 303 PRO B CA 1
ATOM 9868 C C . PRO B 1 309 ? 239.874 -43.723 127.414 1.00 79.41 303 PRO B C 1
ATOM 9869 O O . PRO B 1 309 ? 240.533 -42.966 128.138 1.00 78.41 303 PRO B O 1
ATOM 9873 N N . GLU B 1 310 ? 240.209 -44.997 127.215 1.00 79.47 304 GLU B N 1
ATOM 9874 C CA . GLU B 1 310 ? 241.388 -45.564 127.857 1.00 80.39 304 GLU B CA 1
ATOM 9875 C C . GLU B 1 310 ? 242.687 -45.142 127.163 1.00 79.66 304 GLU B C 1
ATOM 9876 O O . GLU B 1 310 ? 243.662 -44.783 127.822 1.00 80.74 304 GLU B O 1
ATOM 9882 N N . ALA B 1 311 ? 242.699 -45.185 125.835 1.00 77.80 305 ALA B N 1
ATOM 9883 C CA . ALA B 1 311 ? 243.876 -44.793 125.070 1.00 75.85 305 ALA B CA 1
ATOM 9884 C C . ALA B 1 311 ? 244.207 -43.317 125.283 1.00 74.94 305 ALA B C 1
ATOM 9885 O O . ALA B 1 311 ? 245.376 -42.929 125.290 1.00 73.23 305 ALA B O 1
ATOM 9887 N N . ARG B 1 312 ? 243.171 -42.499 125.452 1.00 74.79 306 ARG B N 1
ATOM 9888 C CA . ARG B 1 312 ? 243.350 -41.066 125.662 1.00 74.96 306 ARG B CA 1
ATOM 9889 C C . ARG B 1 312 ? 244.171 -40.792 126.909 1.00 73.72 306 ARG B C 1
ATOM 9890 O O . ARG B 1 312 ? 245.149 -40.048 126.869 1.00 73.17 306 ARG B O 1
ATOM 9898 N N . GLU B 1 313 ? 243.768 -41.388 128.023 1.00 72.50 307 GLU B N 1
ATOM 9899 C CA . GLU B 1 313 ? 244.487 -41.183 129.267 1.00 72.01 307 GLU B CA 1
ATOM 9900 C C . GLU B 1 313 ? 245.953 -41.552 129.085 1.00 70.30 307 GLU B C 1
ATOM 9901 O O . GLU B 1 313 ? 246.850 -40.804 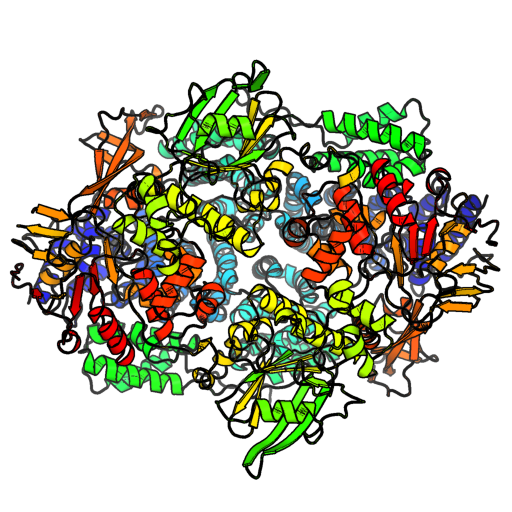129.473 1.00 70.33 307 GLU B O 1
ATOM 9907 N N . VAL B 1 314 ? 246.181 -42.712 128.479 1.00 68.25 308 VAL B N 1
ATOM 9908 C CA . VAL B 1 314 ? 247.523 -43.224 128.246 1.00 66.22 308 VAL B CA 1
ATOM 9909 C C . VAL B 1 314 ? 248.378 -42.323 127.360 1.00 64.53 308 VAL B C 1
ATOM 9910 O O . VAL B 1 314 ? 249.573 -42.155 127.605 1.00 63.43 308 VAL B O 1
ATOM 9914 N N . THR B 1 315 ? 247.761 -41.755 126.329 1.00 62.98 309 THR B N 1
ATOM 9915 C CA . THR B 1 315 ? 248.452 -40.865 125.404 1.00 62.07 309 THR B CA 1
ATOM 9916 C C . THR B 1 315 ? 248.801 -39.557 126.106 1.00 62.59 309 THR B C 1
ATOM 9917 O O . THR B 1 315 ? 249.893 -39.006 125.940 1.00 61.92 309 THR B O 1
ATOM 9921 N N . LEU B 1 316 ? 247.850 -39.066 126.890 1.00 63.99 310 LEU B N 1
ATOM 9922 C CA . LEU B 1 316 ? 248.018 -37.822 127.628 1.00 65.30 310 LEU B CA 1
ATOM 9923 C C . LEU B 1 316 ? 249.068 -38.025 128.704 1.00 65.24 310 LEU B C 1
ATOM 9924 O O . LEU B 1 316 ? 249.942 -37.179 128.912 1.00 64.64 310 LEU B O 1
ATOM 9929 N N . ARG B 1 317 ? 248.960 -39.158 129.390 1.00 65.26 311 ARG B N 1
ATOM 9930 C CA . ARG B 1 317 ? 249.894 -39.522 130.443 1.00 65.70 311 ARG B CA 1
ATOM 9931 C C . ARG B 1 317 ? 251.302 -39.479 129.860 1.00 64.63 311 ARG B C 1
ATOM 9932 O O . ARG B 1 317 ? 252.241 -38.999 130.494 1.00 63.34 311 ARG B O 1
ATOM 9940 N N . ALA B 1 318 ? 251.430 -39.984 128.637 1.00 63.63 312 ALA B N 1
ATOM 9941 C CA . ALA B 1 318 ? 252.705 -40.004 127.947 1.00 62.54 312 ALA B CA 1
ATOM 9942 C C . ALA B 1 318 ? 253.145 -38.583 127.662 1.00 62.28 312 ALA B C 1
ATOM 9943 O O . ALA B 1 318 ? 254.287 -38.212 127.926 1.00 61.72 312 ALA B O 1
ATOM 9945 N N . LEU B 1 319 ? 252.223 -37.789 127.130 1.00 63.31 313 LEU B N 1
ATOM 9946 C CA . LEU B 1 319 ? 252.505 -36.398 126.786 1.00 64.19 313 LEU B CA 1
ATOM 9947 C C . LEU B 1 319 ? 252.886 -35.560 128.009 1.00 64.19 313 LEU B C 1
ATOM 9948 O O . LEU B 1 319 ? 253.806 -34.739 127.956 1.00 63.02 313 LEU B O 1
ATOM 9953 N N . LYS B 1 320 ? 252.178 -35.764 129.113 1.00 64.65 314 LYS B N 1
ATOM 9954 C CA . LYS B 1 320 ? 252.488 -35.028 130.328 1.00 65.40 314 LYS B CA 1
ATOM 9955 C C . LYS B 1 320 ? 253.914 -35.371 130.767 1.00 65.35 314 LYS B C 1
ATOM 9956 O O . LYS B 1 320 ? 254.706 -34.479 131.086 1.00 65.88 314 LYS B O 1
ATOM 9962 N N . THR B 1 321 ? 254.236 -36.664 130.770 1.00 64.50 315 THR B N 1
ATOM 9963 C CA . THR B 1 321 ? 255.566 -37.140 131.154 1.00 63.57 315 THR B CA 1
ATOM 9964 C C . THR B 1 321 ? 256.636 -36.510 130.267 1.00 62.34 315 THR B C 1
ATOM 9965 O O . THR B 1 321 ? 257.629 -35.975 130.748 1.00 60.48 315 THR B O 1
ATOM 9969 N N . LEU B 1 322 ? 256.417 -36.592 128.963 1.00 62.90 316 LEU B N 1
ATOM 9970 C CA . LEU B 1 322 ? 257.334 -36.044 127.975 1.00 64.48 316 LEU B CA 1
ATOM 9971 C C . LEU B 1 322 ? 257.602 -34.552 128.212 1.00 65.91 316 LEU B C 1
ATOM 9972 O O . LEU B 1 322 ? 258.738 -34.096 128.090 1.00 65.92 316 LEU B O 1
ATOM 9977 N N . ARG B 1 323 ? 256.558 -33.797 128.554 1.00 68.04 317 ARG B N 1
ATOM 9978 C CA . ARG B 1 323 ? 256.696 -32.357 128.807 1.00 68.77 317 ARG B CA 1
ATOM 9979 C C . ARG B 1 323 ? 257.594 -32.080 130.023 1.00 68.76 317 ARG B C 1
ATOM 9980 O O . ARG B 1 323 ? 258.400 -31.142 130.014 1.00 68.38 317 ARG B O 1
ATOM 9988 N N . ARG B 1 324 ? 257.453 -32.905 131.059 1.00 68.79 318 ARG B N 1
ATOM 9989 C CA . ARG B 1 324 ? 258.245 -32.763 132.278 1.00 68.69 318 ARG B CA 1
ATOM 9990 C C . ARG B 1 324 ? 259.706 -33.111 132.019 1.00 68.75 318 ARG B C 1
ATOM 9991 O O . ARG B 1 324 ? 260.611 -32.333 132.318 1.00 69.17 318 ARG B O 1
ATOM 9999 N N . VAL B 1 325 ? 259.918 -34.296 131.461 1.00 68.69 319 VAL B N 1
ATOM 10000 C CA . VAL B 1 325 ? 261.249 -34.804 131.156 1.00 68.00 319 VAL B CA 1
ATOM 10001 C C . VAL B 1 325 ? 261.944 -34.004 130.065 1.00 68.12 319 VAL B C 1
ATOM 10002 O O . VAL B 1 325 ? 263.169 -33.862 130.064 1.00 66.84 319 VAL B O 1
ATOM 10006 N N . GLY B 1 326 ? 261.147 -33.495 129.132 1.00 69.06 320 GLY B N 1
ATOM 10007 C CA . GLY B 1 326 ? 261.684 -32.725 128.030 1.00 70.41 320 GLY B CA 1
ATOM 10008 C C . GLY B 1 326 ? 261.878 -31.273 128.399 1.00 72.05 320 GLY B C 1
ATOM 10009 O O . GLY B 1 326 ? 262.746 -30.598 127.840 1.00 71.27 320 GLY B O 1
ATOM 10010 N N . ASN B 1 327 ? 261.069 -30.788 129.338 1.00 73.52 321 ASN B N 1
ATOM 10011 C CA . ASN B 1 327 ? 261.176 -29.402 129.772 1.00 75.52 321 ASN B CA 1
ATOM 10012 C C . ASN B 1 327 ? 260.661 -28.494 128.654 1.00 76.39 321 ASN B C 1
ATOM 10013 O O . ASN B 1 327 ? 261.380 -27.614 128.175 1.00 76.58 321 ASN B O 1
ATOM 10018 N N . VAL B 1 328 ? 259.417 -28.713 128.238 1.00 77.55 322 VAL B N 1
ATOM 10019 C CA . VAL B 1 328 ? 258.825 -27.919 127.165 1.00 78.80 322 VAL B CA 1
ATOM 10020 C C . VAL B 1 328 ? 258.043 -26.710 127.670 1.00 80.53 322 VAL B C 1
ATOM 10021 O O . VAL B 1 328 ? 257.357 -26.789 128.688 1.00 81.24 322 VAL B O 1
ATOM 10025 N N . GLY B 1 329 ? 258.152 -25.594 126.951 1.00 82.02 323 GLY B N 1
ATOM 10026 C CA . GLY B 1 329 ? 257.436 -24.391 127.337 1.00 83.67 323 GLY B CA 1
ATOM 10027 C C . GLY B 1 329 ? 255.983 -24.445 126.896 1.00 85.23 323 GLY B C 1
ATOM 10028 O O . GLY B 1 329 ? 255.584 -25.362 126.170 1.00 84.59 323 GLY B O 1
ATOM 10029 N N . GLU B 1 330 ? 255.192 -23.462 127.329 1.00 86.67 324 GLU B N 1
ATOM 10030 C CA . GLU B 1 330 ? 253.771 -23.394 126.987 1.00 87.16 324 GLU B CA 1
ATOM 10031 C C . GLU B 1 330 ? 253.575 -23.614 125.486 1.00 87.42 324 GLU B C 1
ATOM 10032 O O . GLU B 1 330 ? 254.444 -23.268 124.677 1.00 86.98 324 GLU B O 1
ATOM 10038 N N . ASP B 1 331 ? 252.427 -24.184 125.122 1.00 87.44 325 ASP B N 1
ATOM 10039 C CA . ASP B 1 331 ? 252.107 -24.478 123.724 1.00 86.90 325 ASP B CA 1
ATOM 10040 C C . ASP B 1 331 ? 252.991 -25.606 123.204 1.00 85.91 325 ASP B C 1
ATOM 10041 O O . ASP B 1 331 ? 253.127 -25.794 121.995 1.00 85.87 325 ASP B O 1
ATOM 10046 N N . ASP B 1 332 ? 253.586 -26.355 124.128 1.00 85.01 326 ASP B N 1
ATOM 10047 C CA . ASP B 1 332 ? 254.468 -27.462 123.777 1.00 83.85 326 ASP B CA 1
ATOM 10048 C C . ASP B 1 332 ? 255.634 -26.954 122.937 1.00 83.51 326 ASP B C 1
ATOM 10049 O O . ASP B 1 332 ? 255.929 -27.492 121.867 1.00 83.26 326 ASP B O 1
ATOM 10054 N N . ALA B 1 333 ? 256.293 -25.910 123.430 1.00 83.22 327 ALA B N 1
ATOM 10055 C CA . ALA B 1 333 ? 257.428 -25.324 122.729 1.00 83.59 327 ALA B CA 1
ATOM 10056 C C . ALA B 1 333 ? 258.711 -26.086 123.056 1.00 83.58 327 ALA B C 1
ATOM 10057 O O . ALA B 1 333 ? 259.212 -26.010 124.180 1.00 83.85 327 ALA B O 1
ATOM 10059 N N . ILE B 1 334 ? 259.233 -26.818 122.071 1.00 83.27 328 ILE B N 1
ATOM 10060 C CA . ILE B 1 334 ? 260.464 -27.595 122.240 1.00 83.02 328 ILE B CA 1
ATOM 10061 C C . ILE B 1 334 ? 261.619 -26.671 122.624 1.00 82.41 328 ILE B C 1
ATOM 10062 O O . ILE B 1 334 ? 261.944 -25.748 121.882 1.00 82.20 328 ILE B O 1
ATOM 10067 N N . PRO B 1 335 ? 262.270 -26.926 123.776 1.00 82.37 329 PRO B N 1
ATOM 10068 C CA . PRO B 1 335 ? 263.387 -26.094 124.239 1.00 82.16 329 PRO B CA 1
ATOM 10069 C C . PRO B 1 335 ? 264.502 -25.911 123.219 1.00 82.48 329 PRO B C 1
ATOM 10070 O O . PRO B 1 335 ? 264.797 -26.814 122.435 1.00 82.08 329 PRO B O 1
ATOM 10074 N N . GLU B 1 336 ? 265.113 -24.731 123.235 1.00 82.92 330 GLU B N 1
ATOM 10075 C CA . GLU B 1 336 ? 266.203 -24.420 122.318 1.00 83.53 330 GLU B CA 1
ATOM 10076 C C . GLU B 1 336 ? 267.305 -25.472 122.458 1.00 82.82 330 GLU B C 1
ATOM 10077 O O . GLU B 1 336 ? 267.937 -25.585 123.512 1.00 83.37 330 GLU B O 1
ATOM 10083 N N . LEU B 1 337 ? 267.524 -26.245 121.398 1.00 80.90 331 LEU B N 1
ATOM 10084 C CA . LEU B 1 337 ? 268.549 -27.283 121.414 1.00 78.81 331 LEU B CA 1
ATOM 10085 C C . LEU B 1 337 ? 269.919 -26.631 121.638 1.00 76.66 331 LEU B C 1
ATOM 10086 O O . LEU B 1 337 ? 270.321 -25.750 120.879 1.00 76.11 331 LEU B O 1
ATOM 10091 N N . SER B 1 338 ? 270.624 -27.067 122.681 1.00 73.84 332 SER B N 1
ATOM 10092 C CA . SER B 1 338 ? 271.938 -26.520 123.024 1.00 70.76 332 SER B CA 1
ATOM 10093 C C . SER B 1 338 ? 272.952 -26.538 121.880 1.00 68.63 332 SER B C 1
ATOM 10094 O O . SER B 1 338 ? 272.788 -27.261 120.899 1.00 67.76 332 SER B O 1
ATOM 10097 N N . HIS B 1 339 ? 274.008 -25.741 122.017 1.00 66.53 333 HIS B N 1
ATOM 10098 C CA . HIS B 1 339 ? 275.034 -25.663 120.983 1.00 66.35 333 HIS B CA 1
ATOM 10099 C C . HIS B 1 339 ? 276.465 -25.691 121.514 1.00 64.81 333 HIS B C 1
ATOM 10100 O O . HIS B 1 339 ? 277.416 -25.463 120.761 1.00 64.75 333 HIS B O 1
ATOM 10107 N N . ALA B 1 340 ? 276.612 -25.980 122.803 1.00 62.57 334 ALA B N 1
ATOM 10108 C CA . ALA B 1 340 ? 277.923 -26.037 123.440 1.00 59.81 334 ALA B CA 1
ATOM 10109 C C . ALA B 1 340 ? 278.830 -27.068 122.782 1.00 58.05 334 ALA B C 1
ATOM 10110 O O . ALA B 1 340 ? 280.040 -26.867 122.682 1.00 58.01 334 ALA B O 1
ATOM 10112 N N . GLY B 1 341 ? 278.235 -28.165 122.328 1.00 55.82 335 GLY B N 1
ATOM 10113 C CA . GLY B 1 341 ? 279.012 -29.216 121.708 1.00 54.85 335 GLY B CA 1
ATOM 10114 C C . GLY B 1 341 ? 279.115 -29.187 120.196 1.00 55.12 335 GLY B C 1
ATOM 10115 O O . GLY B 1 341 ? 279.678 -30.104 119.609 1.00 55.72 335 GLY B O 1
ATOM 10116 N N . ASP B 1 342 ? 278.577 -28.161 119.548 1.00 55.85 336 ASP B N 1
ATOM 10117 C CA . ASP B 1 342 ? 278.667 -28.094 118.089 1.00 56.30 336 ASP B CA 1
ATOM 10118 C C . ASP B 1 342 ? 280.072 -27.667 117.684 1.00 56.13 336 ASP B C 1
ATOM 10119 O O . ASP B 1 342 ? 280.718 -26.882 118.388 1.00 55.34 336 ASP B O 1
ATOM 10124 N N . VAL B 1 343 ? 280.544 -28.189 116.556 1.00 54.80 337 VAL B N 1
ATOM 10125 C CA . VAL B 1 343 ? 281.878 -27.860 116.070 1.00 54.37 337 VAL B CA 1
ATOM 10126 C C . VAL B 1 343 ? 281.992 -26.366 115.792 1.00 54.29 337 VAL B C 1
ATOM 10127 O O . VAL B 1 343 ? 282.947 -25.706 116.221 1.00 54.18 337 VAL B O 1
ATOM 10131 N N . SER B 1 344 ? 281.009 -25.841 115.072 1.00 53.77 338 SER B N 1
ATOM 10132 C CA . SER B 1 344 ? 280.978 -24.430 114.721 1.00 53.85 338 SER B CA 1
ATOM 10133 C C . SER B 1 344 ? 281.069 -23.551 115.965 1.00 53.90 338 SER B C 1
ATOM 10134 O O . SER B 1 344 ? 281.745 -22.526 115.963 1.00 53.69 338 SER B O 1
ATOM 10137 N N . THR B 1 345 ? 280.380 -23.957 117.026 1.00 54.09 339 THR B N 1
ATOM 10138 C CA . THR B 1 345 ? 280.389 -23.203 118.273 1.00 54.57 339 THR B CA 1
ATOM 10139 C C . THR B 1 345 ? 281.788 -23.112 118.876 1.00 55.08 339 THR B C 1
ATOM 10140 O O . THR B 1 345 ? 282.231 -22.031 119.256 1.00 56.58 339 THR B O 1
ATOM 10144 N N . THR B 1 346 ? 282.485 -24.239 118.971 1.00 55.25 340 THR B N 1
ATOM 10145 C CA . THR B 1 346 ? 283.829 -24.229 119.541 1.00 55.32 340 THR B CA 1
ATOM 10146 C C . THR B 1 346 ? 284.819 -23.626 118.560 1.00 54.01 340 THR B C 1
ATOM 10147 O O . THR B 1 346 ? 285.838 -23.069 118.963 1.00 53.30 340 THR B O 1
ATOM 10151 N N . LEU B 1 347 ? 284.523 -23.737 117.270 1.00 52.79 341 LEU B N 1
ATOM 10152 C CA . LEU B 1 347 ? 285.406 -23.168 116.260 1.00 53.18 341 LEU B CA 1
ATOM 10153 C C . LEU B 1 347 ? 285.396 -21.649 116.409 1.00 54.57 341 LEU B C 1
ATOM 10154 O O . LEU B 1 347 ? 286.453 -21.009 116.395 1.00 55.29 341 LEU B O 1
ATOM 10159 N N . GLN B 1 348 ? 284.198 -21.080 116.568 1.00 55.21 342 GLN B N 1
ATOM 10160 C CA . GLN B 1 348 ? 284.045 -19.637 116.734 1.00 55.56 342 GLN B CA 1
ATOM 10161 C C . GLN B 1 348 ? 284.931 -19.182 117.881 1.00 54.61 342 GLN B C 1
ATOM 10162 O O . GLN B 1 348 ? 285.648 -18.195 117.760 1.00 56.42 342 GLN B O 1
ATOM 10168 N N . VAL B 1 349 ? 284.895 -19.923 118.984 1.00 53.43 343 VAL B N 1
ATOM 10169 C CA . VAL B 1 349 ? 285.685 -19.590 120.164 1.00 52.73 343 VAL B CA 1
ATOM 10170 C C . VAL B 1 349 ? 287.204 -19.567 119.951 1.00 54.21 343 VAL B C 1
ATOM 10171 O O . VAL B 1 349 ? 287.863 -18.603 120.349 1.00 54.74 343 VAL B O 1
ATOM 10175 N N . VAL B 1 350 ? 287.766 -20.608 119.337 1.00 55.33 344 VAL B N 1
ATOM 10176 C CA . VAL B 1 350 ? 289.215 -20.633 119.114 1.00 56.08 344 VAL B CA 1
ATOM 10177 C C . VAL B 1 350 ? 289.619 -19.575 118.107 1.00 56.29 344 VAL B C 1
ATOM 10178 O O . VAL B 1 350 ? 290.675 -18.962 118.241 1.00 55.94 344 VAL B O 1
ATOM 10182 N N . ASN B 1 351 ? 288.784 -19.360 117.096 1.00 57.30 345 ASN B N 1
ATOM 10183 C CA . ASN B 1 351 ? 289.089 -18.339 116.103 1.00 58.77 345 ASN B CA 1
ATOM 10184 C C . ASN B 1 351 ? 289.189 -16.971 116.785 1.00 60.94 345 ASN B C 1
ATOM 10185 O O . ASN B 1 351 ? 290.017 -16.144 116.408 1.00 61.94 345 ASN B O 1
ATOM 10190 N N . GLU B 1 352 ? 288.353 -16.750 117.797 1.00 62.74 346 GLU B N 1
ATOM 10191 C CA . GLU B 1 352 ? 288.350 -15.497 118.543 1.00 65.70 346 GLU B CA 1
ATOM 10192 C C . GLU B 1 352 ? 289.657 -15.293 119.318 1.00 66.85 346 GLU B C 1
ATOM 10193 O O . GLU B 1 352 ? 290.234 -14.203 119.302 1.00 67.73 346 GLU B O 1
ATOM 10199 N N . LEU B 1 353 ? 290.121 -16.336 120.002 1.00 66.63 347 LEU B N 1
ATOM 10200 C CA . LEU B 1 353 ? 291.355 -16.247 120.780 1.00 65.84 347 LEU B CA 1
ATOM 10201 C C . LEU B 1 353 ? 292.587 -16.244 119.875 1.00 66.17 347 LEU B C 1
ATOM 10202 O O . LEU B 1 353 ? 293.686 -15.906 120.310 1.00 65.05 347 LEU B O 1
ATOM 10207 N N . LEU B 1 354 ? 292.394 -16.612 118.612 1.00 67.18 348 LEU B N 1
ATOM 10208 C CA . LEU B 1 354 ? 293.495 -16.666 117.659 1.00 69.21 348 LEU B CA 1
ATOM 10209 C C . LEU B 1 354 ? 293.594 -15.444 116.740 1.00 71.29 348 LEU B C 1
ATOM 10210 O O . LEU B 1 354 ? 294.599 -15.276 116.043 1.00 71.55 348 LEU B O 1
ATOM 10215 N N . LYS B 1 355 ? 292.573 -14.589 116.739 1.00 72.56 349 LYS B N 1
ATOM 10216 C CA . LYS B 1 355 ? 292.584 -13.418 115.865 1.00 73.90 349 LYS B CA 1
ATOM 10217 C C . LYS B 1 355 ? 293.877 -12.601 115.913 1.00 74.84 349 LYS B C 1
ATOM 10218 O O . LYS B 1 355 ? 294.479 -12.344 114.870 1.00 74.53 349 LYS B O 1
ATOM 10224 N N . ASP B 1 356 ? 294.319 -12.202 117.105 1.00 75.42 350 ASP B N 1
ATOM 10225 C CA . ASP B 1 356 ? 295.543 -11.409 117.211 1.00 76.26 350 ASP B CA 1
ATOM 10226 C C . ASP B 1 356 ? 296.814 -12.141 116.777 1.00 75.84 350 ASP B C 1
ATOM 10227 O O . ASP B 1 356 ? 297.840 -11.512 116.521 1.00 75.22 350 ASP B O 1
ATOM 10232 N N . GLU B 1 357 ? 296.751 -13.467 116.707 1.00 75.95 351 GLU B N 1
ATOM 10233 C CA . GLU B 1 357 ? 297.894 -14.260 116.257 1.00 75.34 351 GLU B CA 1
ATOM 10234 C C . GLU B 1 357 ? 297.683 -14.485 114.768 1.00 74.63 351 GLU B C 1
ATOM 10235 O O . GLU B 1 357 ? 296.567 -14.343 114.268 1.00 74.52 351 GLU B O 1
ATOM 10241 N N . THR B 1 358 ? 298.744 -14.828 114.054 1.00 73.49 352 THR B N 1
ATOM 10242 C CA . THR B 1 358 ? 298.608 -15.067 112.625 1.00 73.62 352 THR B CA 1
ATOM 10243 C C . THR B 1 358 ? 298.491 -16.565 112.393 1.00 72.00 352 THR B C 1
ATOM 10244 O O . THR B 1 358 ? 299.187 -17.345 113.044 1.00 73.01 352 THR B O 1
ATOM 10248 N N . VAL B 1 359 ? 297.606 -16.969 111.484 1.00 68.96 353 VAL B N 1
ATOM 10249 C CA . VAL B 1 359 ? 297.424 -18.387 111.195 1.00 66.29 353 VAL B CA 1
ATOM 10250 C C . VAL B 1 359 ? 297.381 -18.658 109.698 1.00 64.00 353 VAL B C 1
ATOM 10251 O O . VAL B 1 359 ? 296.323 -18.590 109.068 1.00 63.10 353 VAL B O 1
ATOM 10255 N N . ALA B 1 360 ? 298.543 -18.971 109.136 1.00 62.35 354 ALA B N 1
ATOM 10256 C CA . ALA B 1 360 ? 298.659 -19.261 107.712 1.00 63.14 354 ALA B CA 1
ATOM 10257 C C . ALA B 1 360 ? 297.573 -20.233 107.252 1.00 64.24 354 ALA B C 1
ATOM 10258 O O . ALA B 1 360 ? 297.002 -20.973 108.052 1.00 64.90 354 ALA B O 1
ATOM 10260 N N . PRO B 1 361 ? 297.272 -20.239 105.947 1.00 64.98 355 PRO B N 1
ATOM 10261 C CA . PRO B 1 361 ? 296.249 -21.126 105.388 1.00 65.06 355 PRO B CA 1
ATOM 10262 C C . PRO B 1 361 ? 296.476 -22.619 105.634 1.00 65.10 355 PRO B C 1
ATOM 10263 O O . PRO B 1 361 ? 295.520 -23.368 105.842 1.00 65.36 355 PRO B O 1
ATOM 10267 N N . ARG B 1 362 ? 297.735 -23.052 105.618 1.00 64.79 356 ARG B N 1
ATOM 10268 C CA . ARG B 1 362 ? 298.041 -24.469 105.802 1.00 64.44 356 ARG B CA 1
ATOM 10269 C C . ARG B 1 362 ? 297.798 -25.012 107.209 1.00 64.55 356 ARG B C 1
ATOM 10270 O O . ARG B 1 362 ? 298.033 -26.190 107.466 1.00 64.82 356 ARG B O 1
ATOM 10278 N N . PHE B 1 363 ? 297.313 -24.165 108.110 1.00 63.64 357 PHE B N 1
ATOM 10279 C CA . PHE B 1 363 ? 297.048 -24.587 109.482 1.00 62.75 357 PHE B CA 1
ATOM 10280 C C . PHE B 1 363 ? 295.571 -24.483 109.833 1.00 61.80 357 PHE B C 1
ATOM 10281 O O . PHE B 1 363 ? 295.158 -24.849 110.939 1.00 60.00 357 PHE B O 1
ATOM 10289 N N . LYS B 1 364 ? 294.775 -23.983 108.892 1.00 61.84 358 LYS B N 1
ATOM 10290 C CA . LYS B 1 364 ? 293.345 -23.813 109.130 1.00 61.01 358 LYS B CA 1
ATOM 10291 C C . LYS B 1 364 ? 292.753 -25.178 109.453 1.00 59.24 358 LYS B C 1
ATOM 10292 O O . LYS B 1 364 ? 291.917 -25.306 110.346 1.00 58.34 358 LYS B O 1
ATOM 10298 N N . ILE B 1 365 ? 293.205 -26.194 108.719 1.00 56.65 359 ILE B N 1
ATOM 10299 C CA . ILE B 1 365 ? 292.742 -27.558 108.919 1.00 52.99 359 ILE B CA 1
ATOM 10300 C C . ILE B 1 365 ? 293.075 -27.961 110.354 1.00 52.58 359 ILE B C 1
ATOM 10301 O O . ILE B 1 365 ? 292.316 -28.691 110.997 1.00 52.28 359 ILE B O 1
ATOM 10306 N N . VAL B 1 366 ? 294.207 -27.473 110.857 1.00 50.18 360 VAL B N 1
ATOM 10307 C CA . VAL B 1 366 ? 294.613 -27.789 112.216 1.00 49.31 360 VAL B CA 1
ATOM 10308 C C . VAL B 1 366 ? 293.669 -27.143 113.224 1.00 49.37 360 VAL B C 1
ATOM 10309 O O . VAL B 1 366 ? 293.309 -27.756 114.231 1.00 49.55 360 VAL B O 1
ATOM 10313 N N . VAL B 1 367 ? 293.269 -25.903 112.950 1.00 49.22 361 VAL B N 1
ATOM 10314 C CA . VAL B 1 367 ? 292.365 -25.174 113.838 1.00 47.78 361 VAL B CA 1
ATOM 10315 C C . VAL B 1 367 ? 290.997 -25.848 113.836 1.00 48.87 361 VAL B C 1
ATOM 10316 O O . VAL B 1 367 ? 290.308 -25.899 114.859 1.00 49.60 361 VAL B O 1
ATOM 10320 N N . GLU B 1 368 ? 290.613 -26.380 112.683 1.00 48.45 362 GLU B N 1
ATOM 10321 C CA . GLU B 1 368 ? 289.333 -27.053 112.555 1.00 48.44 362 GLU B CA 1
ATOM 10322 C C . GLU B 1 368 ? 289.347 -28.367 113.329 1.00 47.13 362 GLU B C 1
ATOM 10323 O O . GLU B 1 368 ? 288.335 -28.754 113.911 1.00 46.72 362 GLU B O 1
ATOM 10329 N N . TYR B 1 369 ? 290.494 -29.047 113.331 1.00 45.92 363 TYR B N 1
ATOM 10330 C CA . TYR B 1 369 ? 290.640 -30.321 114.043 1.00 43.63 363 TYR B CA 1
ATOM 10331 C C . TYR B 1 369 ? 290.478 -30.067 115.535 1.00 42.81 363 TYR B C 1
ATOM 10332 O O . TYR B 1 369 ? 289.828 -30.831 116.251 1.00 39.83 363 TYR B O 1
ATOM 10341 N N . ILE B 1 370 ? 291.085 -28.976 115.985 1.00 43.12 364 ILE B N 1
ATOM 10342 C CA . ILE B 1 370 ? 291.034 -28.572 117.379 1.00 44.29 364 ILE B CA 1
ATOM 10343 C C . ILE B 1 370 ? 289.607 -28.272 117.827 1.00 45.73 364 ILE B C 1
ATOM 10344 O O . ILE B 1 370 ? 289.206 -28.616 118.940 1.00 46.19 364 ILE B O 1
ATOM 10349 N N . ALA B 1 371 ? 288.836 -27.634 116.956 1.00 46.90 365 ALA B N 1
ATOM 10350 C CA . ALA B 1 371 ? 287.464 -27.286 117.292 1.00 47.09 365 ALA B CA 1
ATOM 10351 C C . ALA B 1 371 ? 286.616 -28.542 117.386 1.00 46.78 365 ALA B C 1
ATOM 10352 O O . ALA B 1 371 ? 285.695 -28.618 118.194 1.00 48.74 365 ALA B O 1
ATOM 10354 N N . ALA B 1 372 ? 286.927 -29.530 116.554 1.00 45.95 366 ALA B N 1
ATOM 10355 C CA . ALA B 1 372 ? 286.188 -30.786 116.560 1.00 44.13 366 ALA B CA 1
ATOM 10356 C C . ALA B 1 372 ? 286.482 -31.551 117.854 1.00 44.18 366 ALA B C 1
ATOM 10357 O O . ALA B 1 372 ? 285.589 -32.150 118.454 1.00 44.45 366 ALA B O 1
ATOM 10359 N N . ILE B 1 373 ? 287.744 -31.530 118.274 1.00 42.93 367 ILE B N 1
ATOM 10360 C CA . ILE B 1 373 ? 288.154 -32.201 119.496 1.00 41.57 367 ILE B CA 1
ATOM 10361 C C . ILE B 1 373 ? 287.509 -31.528 120.721 1.00 42.13 367 ILE B C 1
ATOM 10362 O O . ILE B 1 373 ? 286.988 -32.214 121.607 1.00 43.20 367 ILE B O 1
ATOM 10367 N N . GLY B 1 374 ? 287.536 -30.194 120.764 1.00 40.15 368 GLY B N 1
ATOM 10368 C CA . GLY B 1 374 ? 286.949 -29.473 121.879 1.00 38.62 368 GLY B CA 1
ATOM 10369 C C . GLY B 1 374 ? 285.462 -29.737 121.988 1.00 39.55 368 GLY B C 1
ATOM 10370 O O . GLY B 1 374 ? 284.918 -29.901 123.085 1.00 38.76 368 GLY B O 1
ATOM 10371 N N . ALA B 1 375 ? 284.797 -29.790 120.839 1.00 40.75 369 ALA B N 1
ATOM 10372 C CA . ALA B 1 375 ? 283.360 -30.043 120.798 1.00 42.88 369 ALA B CA 1
ATOM 10373 C C . ALA B 1 375 ? 283.045 -31.370 121.488 1.00 44.30 369 ALA B C 1
ATOM 10374 O O . ALA B 1 375 ? 282.124 -31.468 122.323 1.00 43.73 369 ALA B O 1
ATOM 10376 N N . ASP B 1 376 ? 283.823 -32.389 121.134 1.00 43.79 370 ASP B N 1
ATOM 10377 C CA . ASP B 1 376 ? 283.644 -33.708 121.707 1.00 43.18 370 ASP B CA 1
ATOM 10378 C C . ASP B 1 376 ? 283.982 -33.745 123.200 1.00 41.81 370 ASP B C 1
ATOM 10379 O O . ASP B 1 376 ? 283.322 -34.437 123.965 1.00 40.20 370 ASP B O 1
ATOM 10384 N N . LEU B 1 377 ? 285.004 -33.008 123.618 1.00 41.04 371 LEU B N 1
ATOM 10385 C CA . LEU B 1 377 ? 285.357 -32.994 125.030 1.00 42.36 371 LEU B CA 1
ATOM 10386 C C . LEU B 1 377 ? 284.169 -32.462 125.821 1.00 43.63 371 LEU B C 1
ATOM 10387 O O . LEU B 1 377 ? 283.895 -32.914 126.934 1.00 43.69 371 LEU B O 1
ATOM 10392 N N . ILE B 1 378 ? 283.459 -31.501 125.240 1.00 44.28 372 ILE B N 1
ATOM 10393 C CA . ILE B 1 378 ? 282.305 -30.921 125.905 1.00 45.08 372 ILE B CA 1
ATOM 10394 C C . ILE B 1 378 ? 281.130 -31.886 125.928 1.00 45.37 372 ILE B C 1
ATOM 10395 O O . ILE B 1 378 ? 280.520 -32.072 126.978 1.00 45.79 372 ILE B O 1
ATOM 10400 N N . ASP B 1 379 ? 280.813 -32.508 124.792 1.00 45.24 373 ASP B N 1
ATOM 10401 C CA . ASP B 1 379 ? 279.710 -33.471 124.768 1.00 45.41 373 ASP B CA 1
ATOM 10402 C C . ASP B 1 379 ? 279.947 -34.558 125.805 1.00 44.91 373 ASP B C 1
ATOM 10403 O O . ASP B 1 379 ? 279.019 -35.013 126.461 1.00 45.14 373 ASP B O 1
ATOM 10408 N N . GLU B 1 380 ? 281.197 -34.976 125.947 1.00 44.58 374 GLU B N 1
ATOM 10409 C CA . GLU B 1 380 ? 281.526 -36.003 126.909 1.00 44.08 374 GLU B CA 1
ATOM 10410 C C . GLU B 1 380 ? 281.582 -35.402 128.303 1.00 45.00 374 GLU B C 1
ATOM 10411 O O . GLU B 1 380 ? 281.677 -36.125 129.294 1.00 45.00 374 GLU B O 1
ATOM 10417 N N . ARG B 1 381 ? 281.520 -34.075 128.377 1.00 46.48 375 ARG B N 1
ATOM 10418 C CA . ARG B 1 381 ? 281.561 -33.367 129.658 1.00 46.84 375 ARG B CA 1
ATOM 10419 C C . ARG B 1 381 ? 282.925 -33.501 130.335 1.00 46.70 375 ARG B C 1
ATOM 10420 O O . ARG B 1 381 ? 283.007 -33.614 131.558 1.00 46.70 375 ARG B O 1
ATOM 10428 N N . ILE B 1 382 ? 283.991 -33.516 129.534 1.00 46.52 376 ILE B N 1
ATOM 10429 C CA . ILE B 1 382 ? 285.356 -33.602 130.055 1.00 45.72 376 ILE B CA 1
ATOM 10430 C C . ILE B 1 382 ? 285.821 -32.159 130.130 1.00 46.92 376 ILE B C 1
ATOM 10431 O O . ILE B 1 382 ? 286.256 -31.574 129.134 1.00 47.27 376 ILE B O 1
ATOM 10436 N N . ILE B 1 383 ? 285.721 -31.593 131.325 1.00 47.53 377 ILE B N 1
ATOM 10437 C CA . ILE B 1 383 ? 286.055 -30.192 131.540 1.00 48.98 377 ILE B CA 1
ATOM 10438 C C . ILE B 1 383 ? 287.359 -29.852 132.278 1.00 48.98 377 ILE B C 1
ATOM 10439 O O . ILE B 1 383 ? 287.799 -28.702 132.234 1.00 50.24 377 ILE B O 1
ATOM 10444 N N . ASP B 1 384 ? 287.975 -30.819 132.954 1.00 47.57 378 ASP B N 1
ATOM 10445 C CA . ASP B 1 384 ? 289.209 -30.525 133.680 1.00 45.73 378 ASP B CA 1
ATOM 10446 C C . ASP B 1 384 ? 290.325 -30.012 132.749 1.00 43.87 378 ASP B C 1
ATOM 10447 O O . ASP B 1 384 ? 290.349 -30.317 131.555 1.00 43.21 378 ASP B O 1
ATOM 10452 N N . GLN B 1 385 ? 291.241 -29.222 133.299 1.00 42.07 379 GLN B N 1
ATOM 10453 C CA . GLN B 1 385 ? 292.326 -28.652 132.508 1.00 41.27 379 GLN B CA 1
ATOM 10454 C C . GLN B 1 385 ? 293.268 -29.635 131.806 1.00 41.12 379 GLN B C 1
ATOM 10455 O O . GLN B 1 385 ? 293.464 -29.543 130.587 1.00 40.41 379 GLN B O 1
ATOM 10461 N N . GLN B 1 386 ? 293.873 -30.548 132.568 1.00 39.49 380 GLN B N 1
ATOM 10462 C CA . GLN B 1 386 ? 294.803 -31.525 131.993 1.00 38.27 380 GLN B CA 1
ATOM 10463 C C . GLN B 1 386 ? 294.183 -32.328 130.841 1.00 38.40 380 GLN B C 1
ATOM 10464 O O . GLN B 1 386 ? 294.832 -32.574 129.820 1.00 35.60 380 GLN B O 1
ATOM 10470 N N . ALA B 1 387 ? 292.930 -32.739 131.011 1.00 39.12 381 ALA B N 1
ATOM 10471 C CA . ALA B 1 387 ? 292.245 -33.493 129.970 1.00 40.83 381 ALA B CA 1
ATOM 10472 C C . ALA B 1 387 ? 292.321 -32.702 128.662 1.00 42.33 381 ALA B C 1
ATOM 10473 O O . ALA B 1 387 ? 292.546 -33.264 127.584 1.00 42.91 381 ALA B O 1
ATOM 10475 N N . TRP B 1 388 ? 292.139 -31.390 128.756 1.00 43.21 382 TRP B N 1
ATOM 10476 C CA . TRP B 1 388 ? 292.211 -30.558 127.568 1.00 43.86 382 TRP B CA 1
ATOM 10477 C C . TRP B 1 388 ? 293.639 -30.441 127.023 1.00 43.01 382 TRP B C 1
ATOM 10478 O O . TRP B 1 388 ? 293.837 -30.503 125.809 1.00 42.52 382 TRP B O 1
ATOM 10489 N N . PHE B 1 389 ? 294.624 -30.286 127.912 1.00 41.18 383 PHE B N 1
ATOM 10490 C CA . PHE B 1 389 ? 296.015 -30.181 127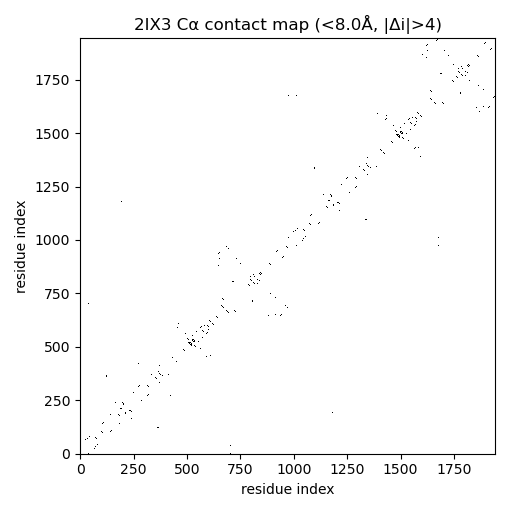.482 1.00 40.46 383 PHE B CA 1
ATOM 10491 C C . PHE B 1 389 ? 296.474 -31.493 126.835 1.00 39.91 383 PHE B C 1
ATOM 10492 O O . PHE B 1 389 ? 297.249 -31.488 125.873 1.00 39.47 383 PHE B O 1
ATOM 10500 N N . THR B 1 390 ? 295.992 -32.613 127.364 1.00 37.98 384 THR B N 1
ATOM 10501 C CA . THR B 1 390 ? 296.352 -33.926 126.839 1.00 36.55 384 THR B CA 1
ATOM 10502 C C . THR B 1 390 ? 295.999 -34.072 125.359 1.00 37.11 384 THR B C 1
ATOM 10503 O O . THR B 1 390 ? 296.815 -34.565 124.570 1.00 34.58 384 THR B O 1
ATOM 10507 N N . HIS B 1 391 ? 294.791 -33.628 124.999 1.00 35.87 385 HIS B N 1
ATOM 10508 C CA . HIS B 1 391 ? 294.278 -33.737 123.634 1.00 36.23 385 HIS B CA 1
ATOM 10509 C C . HIS B 1 391 ? 294.542 -32.604 122.633 1.00 38.48 385 HIS B C 1
ATOM 10510 O O . HIS B 1 391 ? 294.715 -32.866 121.447 1.00 39.84 385 HIS B O 1
ATOM 10517 N N . ILE B 1 392 ? 294.574 -31.354 123.077 1.00 39.26 386 ILE B N 1
ATOM 10518 C CA . ILE B 1 392 ? 294.750 -30.267 122.119 1.00 41.61 386 ILE B CA 1
ATOM 10519 C C . ILE B 1 392 ? 296.155 -29.676 121.954 1.00 42.59 386 ILE B C 1
ATOM 10520 O O . ILE B 1 392 ? 296.588 -29.409 120.832 1.00 40.09 386 ILE B O 1
ATOM 10525 N N . THR B 1 393 ? 296.864 -29.492 123.064 1.00 44.87 387 THR B N 1
ATOM 10526 C CA . THR B 1 393 ? 298.217 -28.931 123.061 1.00 46.10 387 THR B CA 1
ATOM 10527 C C . THR B 1 393 ? 299.114 -29.376 121.896 1.00 48.76 387 THR B C 1
ATOM 10528 O O . THR B 1 393 ? 299.632 -28.545 121.147 1.00 49.65 387 THR B O 1
ATOM 10532 N N . PRO B 1 394 ? 299.334 -30.693 121.740 1.00 50.64 388 PRO B N 1
ATOM 10533 C CA . PRO B 1 394 ? 300.190 -31.106 120.627 1.00 50.45 388 PRO B CA 1
ATOM 10534 C C . PRO B 1 394 ? 299.788 -30.569 119.252 1.00 50.45 388 PRO B C 1
ATOM 10535 O O . PRO B 1 394 ? 300.627 -30.482 118.366 1.00 51.27 388 PRO B O 1
ATOM 10539 N N . TYR B 1 395 ? 298.523 -30.200 119.066 1.00 50.74 389 TYR B N 1
ATOM 10540 C CA . TYR B 1 395 ? 298.089 -29.654 117.772 1.00 51.31 389 TYR B CA 1
ATOM 10541 C C . TYR B 1 395 ? 298.359 -28.159 117.759 1.00 52.22 389 TYR B C 1
ATOM 10542 O O . TYR B 1 395 ? 298.909 -27.628 116.795 1.00 52.43 389 TYR B O 1
ATOM 10551 N N . MET B 1 396 ? 297.956 -27.488 118.837 1.00 53.36 390 MET B N 1
ATOM 10552 C CA . MET B 1 396 ? 298.163 -26.056 118.986 1.00 54.02 390 MET B CA 1
ATOM 10553 C C . MET B 1 396 ? 299.613 -25.731 118.676 1.00 54.76 390 MET B C 1
ATOM 10554 O O . MET B 1 396 ? 299.911 -24.654 118.170 1.00 56.15 390 MET B O 1
ATOM 10559 N N . THR B 1 397 ? 300.511 -26.667 118.983 1.00 53.74 391 THR B N 1
ATOM 10560 C CA . THR B 1 397 ? 301.938 -26.462 118.762 1.00 53.15 391 THR B CA 1
ATOM 10561 C C . THR B 1 397 ? 302.406 -26.706 117.331 1.00 51.61 391 THR B C 1
ATOM 10562 O O . THR B 1 397 ? 303.604 -26.658 117.047 1.00 50.39 391 THR B O 1
ATOM 10566 N N . ILE B 1 398 ? 301.475 -26.973 116.425 1.00 50.43 392 ILE B N 1
ATOM 10567 C CA . ILE B 1 398 ? 301.872 -27.187 115.045 1.00 49.90 392 ILE B CA 1
ATOM 10568 C C . ILE B 1 398 ? 302.181 -25.828 114.414 1.00 51.60 392 ILE B C 1
ATOM 10569 O O . ILE B 1 398 ? 302.979 -25.736 113.478 1.00 52.55 392 ILE B O 1
ATOM 10574 N N . PHE B 1 399 ? 301.568 -24.772 114.948 1.00 51.25 393 PHE B N 1
ATOM 10575 C CA . PHE B 1 399 ? 301.780 -23.422 114.432 1.00 51.43 393 PHE B CA 1
ATOM 10576 C C . PHE B 1 399 ? 301.982 -22.346 115.516 1.00 52.14 393 PHE B C 1
ATOM 10577 O O . PHE B 1 399 ? 302.122 -21.159 115.201 1.00 53.10 393 PHE B O 1
ATOM 10585 N N . LEU B 1 400 ? 302.014 -22.755 116.783 1.00 51.46 394 LEU B N 1
ATOM 10586 C CA . LEU B 1 400 ? 302.223 -21.820 117.891 1.00 51.31 394 LEU B CA 1
ATOM 10587 C C . LEU B 1 400 ? 303.285 -22.371 118.832 1.00 52.03 394 LEU B C 1
ATOM 10588 O O . LEU B 1 400 ? 303.465 -23.582 118.910 1.00 51.51 394 LEU B O 1
ATOM 10593 N N . HIS B 1 401 ? 303.987 -21.486 119.539 1.00 54.05 395 HIS B N 1
ATOM 10594 C CA . HIS B 1 401 ? 305.004 -21.906 120.507 1.00 55.83 395 HIS B CA 1
ATOM 10595 C C . HIS B 1 401 ? 304.233 -22.459 121.712 1.00 56.21 395 HIS B C 1
ATOM 10596 O O . HIS B 1 401 ? 303.186 -21.926 122.076 1.00 56.82 395 HIS B O 1
ATOM 10603 N N . GLU B 1 402 ? 304.743 -23.519 122.329 1.00 55.62 396 GLU B N 1
ATOM 10604 C CA . GLU B 1 402 ? 304.065 -24.142 123.464 1.00 56.14 396 GLU B CA 1
ATOM 10605 C C . GLU B 1 402 ? 303.421 -23.169 124.472 1.00 55.86 396 GLU B C 1
ATOM 10606 O O . GLU B 1 402 ? 302.273 -23.356 124.887 1.00 52.98 396 GLU B O 1
ATOM 10612 N N . LYS B 1 403 ? 304.161 -22.134 124.857 1.00 57.40 397 LYS B N 1
ATOM 10613 C CA . LYS B 1 403 ? 303.686 -21.151 125.830 1.00 58.98 397 LYS B CA 1
ATOM 10614 C C . LYS B 1 403 ? 302.396 -20.451 125.383 1.00 58.21 397 LYS B C 1
ATOM 10615 O O . LYS B 1 403 ? 301.410 -20.410 126.117 1.00 57.59 397 LYS B O 1
ATOM 10621 N N . LYS B 1 404 ? 302.420 -19.887 124.181 1.00 57.47 398 LYS B N 1
ATOM 10622 C CA . LYS B 1 404 ? 301.256 -19.207 123.626 1.00 56.09 398 LYS B CA 1
ATOM 10623 C C . LYS B 1 404 ? 300.124 -20.221 123.539 1.00 54.79 398 LYS B C 1
ATOM 10624 O O . LYS B 1 404 ? 298.966 -19.908 123.810 1.00 53.55 398 LYS B O 1
ATOM 10630 N N . ALA B 1 405 ? 300.488 -21.446 123.171 1.00 54.53 399 ALA B N 1
ATOM 10631 C CA . ALA B 1 405 ? 299.542 -22.542 123.020 1.00 53.85 399 ALA B CA 1
ATOM 10632 C C . ALA B 1 405 ? 298.753 -22.839 124.284 1.00 53.60 399 ALA B C 1
ATOM 10633 O O . ALA B 1 405 ? 297.526 -22.774 124.285 1.00 54.59 399 ALA B O 1
ATOM 10635 N N . LYS B 1 406 ? 299.456 -23.169 125.359 1.00 52.99 400 LYS B N 1
ATOM 10636 C CA . LYS B 1 406 ? 298.797 -23.487 126.613 1.00 53.46 400 LYS B CA 1
ATOM 10637 C C . LYS B 1 406 ? 297.886 -22.377 127.140 1.00 55.51 400 LYS B C 1
ATOM 10638 O O . LYS B 1 406 ? 296.769 -22.647 127.595 1.00 56.62 400 LYS B O 1
ATOM 10644 N N . ASP B 1 407 ? 298.346 -21.131 127.081 1.00 57.51 401 ASP B N 1
ATOM 10645 C CA . ASP B 1 407 ? 297.536 -20.020 127.575 1.00 58.49 401 ASP B CA 1
ATOM 10646 C C . ASP B 1 407 ? 296.266 -19.836 126.752 1.00 57.78 401 ASP B C 1
ATOM 10647 O O . ASP B 1 407 ? 295.199 -19.572 127.308 1.00 57.05 401 ASP B O 1
ATOM 10652 N N . ILE B 1 408 ? 296.371 -19.978 125.434 1.00 56.75 402 ILE B N 1
ATOM 10653 C CA . ILE B 1 408 ? 295.191 -19.845 124.588 1.00 57.04 402 ILE B CA 1
ATOM 10654 C C . ILE B 1 408 ? 294.273 -21.022 124.876 1.00 56.74 402 ILE B C 1
ATOM 10655 O O . ILE B 1 408 ? 293.093 -20.838 125.171 1.00 57.72 402 ILE B O 1
ATOM 10660 N N . LEU B 1 409 ? 294.828 -22.229 124.802 1.00 55.47 403 LEU B N 1
ATOM 10661 C CA . LEU B 1 409 ? 294.075 -23.453 125.050 1.00 52.98 403 LEU B CA 1
ATOM 10662 C C . LEU B 1 409 ? 293.326 -23.430 126.383 1.00 52.23 403 LEU B C 1
ATOM 10663 O O . LEU B 1 409 ? 292.160 -23.832 126.468 1.00 50.09 403 LEU B O 1
ATOM 10668 N N . ASP B 1 410 ? 293.994 -22.963 127.429 1.00 51.52 404 ASP B N 1
ATOM 10669 C CA . ASP B 1 410 ? 293.360 -22.911 128.735 1.00 51.31 404 ASP B CA 1
ATOM 10670 C C . ASP B 1 410 ? 292.177 -21.941 128.701 1.00 51.07 404 ASP B C 1
ATOM 10671 O O . ASP B 1 410 ? 291.191 -22.111 129.427 1.00 51.33 404 ASP B O 1
ATOM 10676 N N . GLU B 1 411 ? 292.270 -20.930 127.844 1.00 49.53 405 GLU B N 1
ATOM 10677 C CA . GLU B 1 411 ? 291.192 -19.959 127.721 1.00 49.90 405 GLU B CA 1
ATOM 10678 C C . GLU B 1 411 ? 290.081 -20.588 126.877 1.00 48.45 405 GLU B C 1
ATOM 10679 O O . GLU B 1 411 ? 288.890 -20.365 127.125 1.00 48.28 405 GLU B O 1
ATOM 10685 N N . PHE B 1 412 ? 290.490 -21.377 125.886 1.00 45.50 406 PHE B N 1
ATOM 10686 C CA . PHE B 1 412 ? 289.565 -22.071 125.007 1.00 44.57 406 PHE B CA 1
ATOM 10687 C C . PHE B 1 412 ? 288.672 -22.936 125.880 1.00 46.46 406 PHE B C 1
ATOM 10688 O O . PHE B 1 412 ? 287.446 -22.870 125.798 1.00 45.76 406 PHE B O 1
ATOM 10696 N N . ARG B 1 413 ? 289.297 -23.728 126.743 1.00 48.72 407 ARG B N 1
ATOM 10697 C CA . ARG B 1 413 ? 288.558 -24.611 127.626 1.00 49.62 407 ARG B CA 1
ATOM 10698 C C . ARG B 1 413 ? 287.524 -23.878 128.472 1.00 50.26 407 ARG B C 1
ATOM 10699 O O . ARG B 1 413 ? 286.333 -24.140 128.350 1.00 50.73 407 ARG B O 1
ATOM 10707 N N . LYS B 1 414 ? 287.972 -22.965 129.331 1.00 51.48 408 LYS B N 1
ATOM 10708 C CA . LYS B 1 414 ? 287.045 -22.242 130.203 1.00 52.63 408 LYS B CA 1
ATOM 10709 C C . LYS B 1 414 ? 285.846 -21.679 129.450 1.00 53.28 408 LYS B C 1
ATOM 10710 O O . LYS B 1 414 ? 284.698 -21.870 129.866 1.00 52.12 408 LYS B O 1
ATOM 10716 N N . ARG B 1 415 ? 286.111 -20.988 128.343 1.00 53.77 409 ARG B N 1
ATOM 10717 C CA . ARG B 1 415 ? 285.034 -20.414 127.553 1.00 55.44 409 ARG B CA 1
ATOM 10718 C C . ARG B 1 415 ? 284.111 -21.499 127.028 1.00 55.73 409 ARG B C 1
ATOM 10719 O O . ARG B 1 415 ? 282.896 -21.426 127.211 1.00 56.44 409 ARG B O 1
ATOM 10727 N N . ALA B 1 416 ? 284.690 -22.513 126.391 1.00 56.98 410 ALA B N 1
ATOM 10728 C CA . ALA B 1 416 ? 283.916 -23.626 125.834 1.00 56.77 410 ALA B CA 1
ATOM 10729 C C . ALA B 1 416 ? 283.030 -24.274 126.886 1.00 56.48 410 ALA B C 1
ATOM 10730 O O . ALA B 1 416 ? 281.855 -24.543 126.643 1.00 56.51 410 ALA B O 1
ATOM 10732 N N . VAL B 1 417 ? 283.602 -24.509 128.060 1.00 57.65 411 VAL B N 1
ATOM 10733 C CA . VAL B 1 417 ? 282.881 -25.142 129.156 1.00 59.99 411 VAL B CA 1
ATOM 10734 C C . VAL B 1 417 ? 281.763 -24.282 129.718 1.00 61.62 411 VAL B C 1
ATOM 10735 O O . VAL B 1 417 ? 280.828 -24.798 130.335 1.00 60.93 411 VAL B O 1
ATOM 10739 N N . ASP B 1 418 ? 281.848 -22.972 129.512 1.00 64.21 412 ASP B N 1
ATOM 10740 C CA . ASP B 1 418 ? 280.818 -22.094 130.048 1.00 65.49 412 ASP B CA 1
ATOM 10741 C C . ASP B 1 418 ? 279.491 -22.262 129.319 1.00 64.71 412 ASP B C 1
ATOM 10742 O O . ASP B 1 418 ? 278.439 -21.957 129.875 1.00 63.23 412 ASP B O 1
ATOM 10747 N N . ASN B 1 419 ? 279.545 -22.760 128.087 1.00 64.70 413 ASN B N 1
ATOM 10748 C CA . ASN B 1 419 ? 278.338 -22.980 127.290 1.00 65.53 413 ASN B CA 1
ATOM 10749 C C . ASN B 1 419 ? 277.489 -24.167 127.774 1.00 66.19 413 ASN B C 1
ATOM 10750 O O . ASN B 1 419 ? 276.302 -24.268 127.446 1.00 65.48 413 ASN B O 1
ATOM 10755 N N . ILE B 1 420 ? 278.098 -25.067 128.539 1.00 67.13 414 ILE B N 1
ATOM 10756 C CA . ILE B 1 420 ? 277.375 -26.219 129.043 1.00 68.49 414 ILE B CA 1
ATOM 10757 C C . ILE B 1 420 ? 276.228 -25.727 129.914 1.00 70.98 414 ILE B C 1
ATOM 10758 O O . ILE B 1 420 ? 276.443 -25.030 130.918 1.00 70.82 414 ILE B O 1
ATOM 10763 N N . PRO B 1 421 ? 274.988 -26.063 129.523 1.00 73.64 415 PRO B N 1
ATOM 10764 C CA . PRO B 1 421 ? 273.802 -25.659 130.268 1.00 76.68 415 PRO B CA 1
ATOM 10765 C C . PRO B 1 421 ? 273.803 -26.216 131.685 1.00 79.90 415 PRO B C 1
ATOM 10766 O O . PRO B 1 421 ? 274.189 -27.357 131.919 1.00 79.22 415 PRO B O 1
ATOM 10770 N N . VAL B 1 422 ? 273.379 -25.394 132.640 1.00 83.66 416 VAL B N 1
ATOM 10771 C CA . VAL B 1 422 ? 273.342 -25.807 134.058 1.00 87.67 416 VAL B CA 1
ATOM 10772 C C . VAL B 1 422 ? 272.470 -27.072 134.344 1.00 89.89 416 VAL B C 1
ATOM 10773 O O . VAL B 1 422 ? 272.926 -28.061 134.884 1.00 89.08 416 VAL B O 1
ATOM 10777 N N . GLY B 1 423 ? 271.172 -26.964 134.087 1.00 93.04 417 GLY B N 1
ATOM 10778 C CA . GLY B 1 423 ? 270.266 -28.104 134.177 1.00 96.36 417 GLY B CA 1
ATOM 10779 C C . GLY B 1 423 ? 269.103 -28.117 135.125 1.00 99.20 417 GLY B C 1
ATOM 10780 O O . GLY B 1 423 ? 269.075 -27.288 136.033 1.00 98.93 417 GLY B O 1
ATOM 10781 N N . PRO B 1 424 ? 268.147 -29.058 134.946 1.00 101.63 418 PRO B N 1
ATOM 10782 C CA . PRO B 1 424 ? 266.916 -29.288 135.735 1.00 102.60 418 PRO B CA 1
ATOM 10783 C C . PRO B 1 424 ? 267.107 -30.159 136.963 1.00 103.45 418 PRO B C 1
ATOM 10784 O O . PRO B 1 424 ? 267.827 -31.134 136.921 1.00 103.43 418 PRO B O 1
ATOM 10788 N N . ASN B 1 425 ? 266.353 -29.875 138.010 1.00 104.68 419 ASN B N 1
ATOM 10789 C CA . ASN B 1 425 ? 266.513 -30.568 139.264 1.00 105.95 419 ASN B CA 1
ATOM 10790 C C . ASN B 1 425 ? 265.820 -31.928 139.522 1.00 105.87 419 ASN B C 1
ATOM 10791 O O . ASN B 1 425 ? 264.912 -32.345 138.863 1.00 105.14 419 ASN B O 1
ATOM 10796 N N . PHE B 1 426 ? 266.239 -32.545 140.611 1.00 105.76 420 PHE B N 1
ATOM 10797 C CA . PHE B 1 426 ? 265.848 -33.903 141.058 1.00 105.41 420 PHE B CA 1
ATOM 10798 C C . PHE B 1 426 ? 264.409 -34.330 140.814 1.00 104.22 420 PHE B C 1
ATOM 10799 O O . PHE B 1 426 ? 263.500 -33.585 141.117 1.00 104.87 420 PHE B O 1
ATOM 10807 N N . ASP B 1 427 ? 264.193 -35.542 140.302 1.00 101.58 421 ASP B N 1
ATOM 10808 C CA . ASP B 1 427 ? 262.844 -36.076 140.067 1.00 99.43 421 ASP B CA 1
ATOM 10809 C C . ASP B 1 427 ? 262.958 -37.490 140.660 1.00 98.84 421 ASP B C 1
ATOM 10810 O O . ASP B 1 427 ? 263.429 -38.435 140.017 1.00 99.13 421 ASP B O 1
ATOM 10815 N N . ASP B 1 428 ? 262.639 -37.567 141.952 1.00 97.06 422 ASP B N 1
ATOM 10816 C CA . ASP B 1 428 ? 262.661 -38.805 142.730 1.00 95.63 422 ASP B CA 1
ATOM 10817 C C . ASP B 1 428 ? 261.208 -39.197 142.980 1.00 95.28 422 ASP B C 1
ATOM 10818 O O . ASP B 1 428 ? 260.870 -40.383 143.044 1.00 95.82 422 ASP B O 1
ATOM 10823 N N . GLU B 1 429 ? 260.355 -38.184 143.112 1.00 94.45 423 GLU B N 1
ATOM 10824 C CA . GLU B 1 429 ? 258.936 -38.394 143.377 1.00 94.07 423 GLU B CA 1
ATOM 10825 C C . GLU B 1 429 ? 258.412 -39.621 142.645 1.00 93.68 423 GLU B C 1
ATOM 10826 O O . GLU B 1 429 ? 257.553 -40.352 143.143 1.00 92.86 423 GLU B O 1
ATOM 10832 N N . GLU B 1 430 ? 258.970 -39.848 141.463 1.00 93.48 424 GLU B N 1
ATOM 10833 C CA . GLU B 1 430 ? 258.559 -40.953 140.623 1.00 93.21 424 GLU B CA 1
ATOM 10834 C C . GLU B 1 430 ? 259.162 -42.302 140.940 1.00 92.69 424 GLU B C 1
ATOM 10835 O O . GLU B 1 430 ? 258.754 -43.290 140.338 1.00 92.71 424 GLU B O 1
ATOM 10841 N N . ASP B 1 431 ? 260.109 -42.377 141.873 1.00 92.03 425 ASP B N 1
ATOM 10842 C CA . ASP B 1 431 ? 260.695 -43.679 142.189 1.00 91.14 425 ASP B CA 1
ATOM 10843 C C . ASP B 1 431 ? 259.989 -44.286 143.397 1.00 90.21 425 ASP B C 1
ATOM 10844 O O . ASP B 1 431 ? 259.310 -43.581 144.146 1.00 89.44 425 ASP B O 1
ATOM 10849 N N . GLU B 1 432 ? 260.171 -45.591 143.582 1.00 89.31 426 GLU B N 1
ATOM 10850 C CA . GLU B 1 432 ? 259.516 -46.352 144.640 1.00 88.38 426 GLU B CA 1
ATOM 10851 C C . GLU B 1 432 ? 259.760 -45.925 146.093 1.00 86.80 426 GLU B C 1
ATOM 10852 O O . GLU B 1 432 ? 260.892 -46.014 146.599 1.00 87.22 426 GLU B O 1
ATOM 10858 N N . GLY B 1 433 ? 258.690 -45.474 146.760 1.00 84.23 427 GLY B N 1
ATOM 10859 C CA . GLY B 1 433 ? 258.794 -45.065 148.153 1.00 79.46 427 GLY B CA 1
ATOM 10860 C C . GLY B 1 433 ? 257.815 -44.004 148.652 1.00 75.74 427 GLY B C 1
ATOM 10861 O O . GLY B 1 433 ? 257.300 -43.177 147.874 1.00 75.08 427 GLY B O 1
ATOM 10862 N N . GLU B 1 434 ? 257.508 -44.072 149.948 1.00 72.03 428 GLU B N 1
ATOM 10863 C CA . GLU B 1 434 ? 256.681 -43.043 150.560 1.00 67.69 428 GLU B CA 1
ATOM 10864 C C . GLU B 1 434 ? 257.727 -42.050 151.086 1.00 64.69 428 GLU B C 1
ATOM 10865 O O . GLU B 1 434 ? 258.912 -42.368 151.184 1.00 63.29 428 GLU B O 1
ATOM 10871 N N . ASP B 1 435 ? 257.297 -40.848 151.423 1.00 60.97 429 ASP B N 1
ATOM 10872 C CA . ASP B 1 435 ? 258.233 -39.857 151.909 1.00 58.13 429 ASP B CA 1
ATOM 10873 C C . ASP B 1 435 ? 258.466 -39.916 153.412 1.00 56.75 429 ASP B C 1
ATOM 10874 O O . ASP B 1 435 ? 257.519 -39.981 154.190 1.00 56.26 429 ASP B O 1
ATOM 10879 N N . LEU B 1 436 ? 259.738 -39.933 153.809 1.00 54.89 430 LEU B N 1
ATOM 10880 C CA . LEU B 1 436 ? 260.099 -39.951 155.223 1.00 53.13 430 LEU B CA 1
ATOM 10881 C C . LEU B 1 436 ? 260.089 -38.495 155.683 1.00 52.80 430 LEU B C 1
ATOM 10882 O O . LEU B 1 436 ? 259.780 -38.190 156.833 1.00 50.95 430 LEU B O 1
ATOM 10887 N N . CYS B 1 437 ? 260.436 -37.599 154.766 1.00 53.05 431 CYS B N 1
ATOM 10888 C CA . CYS B 1 437 ? 260.450 -36.173 155.061 1.00 53.97 431 CYS B CA 1
ATOM 10889 C C . CYS B 1 437 ? 260.440 -35.400 153.750 1.00 53.04 431 CYS B C 1
ATOM 10890 O O . CYS B 1 437 ? 260.934 -35.879 152.727 1.00 53.85 431 CYS B O 1
ATOM 10893 N N . ASN B 1 438 ? 259.865 -34.206 153.786 1.00 51.88 432 ASN B N 1
ATOM 10894 C CA . ASN B 1 438 ? 259.761 -33.363 152.602 1.00 52.18 432 ASN B CA 1
ATOM 10895 C C . ASN B 1 438 ? 259.629 -31.946 153.123 1.00 52.26 432 ASN B C 1
ATOM 10896 O O . ASN B 1 438 ? 258.538 -31.383 153.172 1.00 52.05 432 ASN B O 1
ATOM 10901 N N . CYS B 1 439 ? 260.754 -31.364 153.499 1.00 52.69 433 CYS B N 1
ATOM 10902 C CA . CYS B 1 439 ? 260.725 -30.045 154.085 1.00 53.81 433 CYS B CA 1
ATOM 10903 C C . CYS B 1 439 ? 261.701 -29.045 153.503 1.00 54.27 433 CYS B C 1
ATOM 10904 O O . CYS B 1 439 ? 262.611 -29.387 152.751 1.00 53.22 433 CYS B O 1
ATOM 10907 N N . GLU B 1 440 ? 261.481 -27.794 153.884 1.00 55.40 434 GLU B N 1
ATOM 10908 C CA . GLU B 1 440 ? 262.315 -26.678 153.483 1.00 56.99 434 GLU B CA 1
ATOM 10909 C C . GLU B 1 440 ? 262.919 -26.212 154.792 1.00 57.23 434 GLU B C 1
ATOM 10910 O O . GLU B 1 440 ? 262.247 -26.227 155.830 1.00 57.18 434 GLU B O 1
ATOM 10916 N N . PHE B 1 441 ? 264.182 -25.811 154.755 1.00 56.67 435 PHE B N 1
ATOM 10917 C CA . PHE B 1 441 ? 264.845 -25.362 155.968 1.00 55.94 435 PHE B CA 1
ATOM 10918 C C . PHE B 1 441 ? 266.084 -24.549 155.648 1.00 53.97 435 PHE B C 1
ATOM 10919 O O . PHE B 1 441 ? 266.536 -24.481 154.506 1.00 53.12 435 PHE B O 1
ATOM 10927 N N . SER B 1 442 ? 266.630 -23.934 156.683 1.00 53.02 436 SER B N 1
ATOM 10928 C CA . SER B 1 442 ? 267.836 -23.133 156.561 1.00 51.36 436 SER B CA 1
ATOM 10929 C C . SER B 1 442 ? 268.762 -23.723 157.617 1.00 49.19 436 SER B C 1
ATOM 10930 O O . SER B 1 442 ? 268.289 -24.222 158.640 1.00 49.23 436 SER B O 1
ATOM 10933 N N . LEU B 1 443 ? 270.065 -23.698 157.384 1.00 47.07 437 LEU B N 1
ATOM 10934 C CA . LEU B 1 443 ? 270.973 -24.246 158.383 1.00 45.99 437 LEU B CA 1
ATOM 10935 C C . LEU B 1 443 ? 272.025 -23.235 158.809 1.00 46.23 437 LEU B C 1
ATOM 10936 O O . LEU B 1 443 ? 272.894 -22.847 158.021 1.00 44.63 437 LEU B O 1
ATOM 10941 N N . ALA B 1 444 ? 271.923 -22.808 160.064 1.00 47.21 438 ALA B N 1
ATOM 10942 C CA . ALA B 1 444 ? 272.843 -21.836 160.642 1.00 48.62 438 ALA B CA 1
ATOM 10943 C C . ALA B 1 444 ? 273.678 -22.497 161.724 1.00 50.17 438 ALA B C 1
ATOM 10944 O O . ALA B 1 444 ? 273.149 -23.130 162.648 1.00 49.06 438 ALA B O 1
ATOM 10946 N N . TYR B 1 445 ? 274.992 -22.350 161.598 1.00 52.04 439 TYR B N 1
ATOM 10947 C CA . TYR B 1 445 ? 275.918 -22.943 162.558 1.00 53.46 439 TYR B CA 1
ATOM 10948 C C . TYR B 1 445 ? 276.861 -21.894 163.150 1.00 55.31 439 TYR B C 1
ATOM 10949 O O . TYR B 1 445 ? 277.809 -21.459 162.493 1.00 55.18 439 TYR B O 1
ATOM 10958 N N . GLY B 1 446 ? 276.599 -21.512 164.400 1.00 57.43 440 GLY B N 1
ATOM 10959 C CA . GLY B 1 446 ? 277.412 -20.521 165.083 1.00 59.05 440 GLY B CA 1
ATOM 10960 C C . GLY B 1 446 ? 277.240 -19.176 164.413 1.00 60.29 440 GLY B C 1
ATOM 10961 O O . GLY B 1 446 ? 278.187 -18.393 164.278 1.00 61.84 440 GLY B O 1
ATOM 10962 N N . ALA B 1 447 ? 276.014 -18.907 163.980 1.00 59.86 441 ALA B N 1
ATOM 10963 C CA . ALA B 1 447 ? 275.686 -17.645 163.299 1.00 59.42 441 ALA B CA 1
ATOM 10964 C C . ALA B 1 447 ? 276.168 -17.618 161.868 1.00 58.74 441 ALA B C 1
ATOM 10965 O O . ALA B 1 447 ? 275.991 -16.617 161.180 1.00 59.41 441 ALA B O 1
ATOM 10967 N N . LYS B 1 448 ? 276.810 -18.698 161.437 1.00 58.18 442 LYS B N 1
ATOM 10968 C CA . LYS B 1 448 ? 277.259 -18.819 160.056 1.00 58.35 442 LYS B CA 1
ATOM 10969 C C . LYS B 1 448 ? 276.235 -19.612 159.212 1.00 59.72 442 LYS B C 1
ATOM 10970 O O . LYS B 1 448 ? 275.643 -20.604 159.673 1.00 59.64 442 LYS B O 1
ATOM 10976 N N . ILE B 1 449 ? 276.046 -19.179 157.969 1.00 58.86 443 ILE B N 1
ATOM 10977 C CA . ILE B 1 449 ? 275.103 -19.838 157.081 1.00 58.82 443 ILE B CA 1
ATOM 10978 C C . ILE B 1 449 ? 275.708 -21.005 156.293 1.00 57.74 443 ILE B C 1
ATOM 10979 O O . ILE B 1 449 ? 276.686 -20.848 155.558 1.00 56.99 443 ILE B O 1
ATOM 10984 N N . LEU B 1 450 ? 275.112 -22.182 156.463 1.00 56.88 444 LEU B N 1
ATOM 10985 C CA . LEU B 1 450 ? 275.567 -23.383 155.780 1.00 56.97 444 LEU B CA 1
ATOM 10986 C C . LEU B 1 450 ? 274.631 -23.710 154.625 1.00 57.60 444 LEU B C 1
ATOM 10987 O O . LEU B 1 450 ? 275.074 -24.128 153.551 1.00 57.65 444 LEU B O 1
ATOM 10992 N N . LEU B 1 451 ? 273.336 -23.501 154.860 1.00 56.98 445 LEU B N 1
ATOM 10993 C CA . LEU B 1 451 ? 272.301 -23.765 153.871 1.00 55.93 445 LEU B CA 1
ATOM 10994 C C . LEU B 1 451 ? 271.156 -22.772 154.026 1.00 56.31 445 LEU B C 1
ATOM 10995 O O . LEU B 1 451 ? 270.581 -22.631 155.108 1.00 55.88 445 LEU B O 1
ATOM 11000 N N . ASN B 1 452 ? 270.818 -22.093 152.935 1.00 57.79 446 ASN B N 1
ATOM 11001 C CA . ASN B 1 452 ? 269.745 -21.103 152.965 1.00 58.61 446 ASN B CA 1
ATOM 11002 C C . ASN B 1 452 ? 268.456 -21.537 152.242 1.00 58.76 446 ASN B C 1
ATOM 11003 O O . ASN B 1 452 ? 268.454 -21.750 151.030 1.00 56.71 446 ASN B O 1
ATOM 11008 N N . LYS B 1 453 ? 267.370 -21.671 153.006 1.00 60.69 447 LYS B N 1
ATOM 11009 C CA . LYS B 1 453 ? 266.050 -22.048 152.480 1.00 62.60 447 LYS B CA 1
ATOM 11010 C C . LYS B 1 453 ? 266.062 -23.155 151.417 1.00 62.79 447 LYS B C 1
ATOM 11011 O O . LYS B 1 453 ? 265.394 -23.042 150.385 1.00 62.97 447 LYS B O 1
ATOM 11017 N N . THR B 1 454 ? 266.809 -24.225 151.666 1.00 62.52 448 THR B N 1
ATOM 11018 C CA . THR B 1 454 ? 266.883 -25.319 150.707 1.00 61.02 448 THR B CA 1
ATOM 11019 C C . THR B 1 454 ? 265.791 -26.337 150.972 1.00 59.17 448 THR B C 1
ATOM 11020 O O . THR B 1 454 ? 264.972 -26.177 151.879 1.00 58.84 448 THR B O 1
ATOM 11024 N N . GLN B 1 455 ? 265.793 -27.390 150.172 1.00 57.55 449 GLN B N 1
ATOM 11025 C CA . GLN B 1 455 ? 264.811 -28.443 150.299 1.00 57.25 449 GLN B CA 1
ATOM 11026 C C . GLN B 1 455 ? 265.508 -29.791 150.418 1.00 55.23 449 GLN B C 1
ATOM 11027 O O . GLN B 1 455 ? 266.528 -30.042 149.769 1.00 54.25 449 GLN B O 1
ATOM 11033 N N . LEU B 1 456 ? 264.949 -30.644 151.270 1.00 52.72 450 LEU B N 1
ATOM 11034 C CA . LEU B 1 456 ? 265.474 -31.983 151.512 1.00 48.73 450 LEU B CA 1
ATOM 11035 C C . LEU B 1 456 ? 264.301 -32.957 151.588 1.00 47.85 450 LEU B C 1
ATOM 11036 O O . LEU B 1 456 ? 263.452 -32.855 152.479 1.00 48.20 450 LEU B O 1
ATOM 11041 N N . ARG B 1 457 ? 264.248 -33.886 150.640 1.00 45.65 451 ARG B N 1
ATOM 11042 C CA . ARG B 1 457 ? 263.195 -34.884 150.625 1.00 43.80 451 ARG B CA 1
ATOM 11043 C C . ARG B 1 457 ? 263.860 -36.259 150.543 1.00 41.36 451 ARG B C 1
ATOM 11044 O O . ARG B 1 457 ? 264.684 -36.511 149.668 1.00 40.40 451 ARG B O 1
ATOM 11052 N N . LEU B 1 458 ? 263.509 -37.136 151.476 1.00 39.17 452 LEU B N 1
ATOM 11053 C CA . LEU B 1 458 ? 264.078 -38.474 151.537 1.00 37.36 452 LEU B CA 1
ATOM 11054 C C . LEU B 1 458 ? 262.988 -39.518 151.409 1.00 37.74 452 LEU B C 1
ATOM 11055 O O . LEU B 1 458 ? 261.897 -39.344 151.943 1.00 38.88 452 LEU B O 1
ATOM 11060 N N . LYS B 1 459 ? 263.299 -40.612 150.721 1.00 37.61 453 LYS B N 1
ATOM 11061 C CA . LYS B 1 459 ? 262.347 -41.693 150.502 1.00 38.50 453 LYS B CA 1
ATOM 11062 C C . LYS B 1 459 ? 262.626 -42.924 151.343 1.00 37.50 453 LYS B C 1
ATOM 11063 O O . LYS B 1 459 ? 263.767 -43.296 151.564 1.00 39.83 453 LYS B O 1
ATOM 11069 N N . ARG B 1 460 ? 261.569 -43.580 151.792 1.00 36.46 454 ARG B N 1
ATOM 11070 C CA . ARG B 1 460 ? 261.736 -44.764 152.608 1.00 34.04 454 ARG B CA 1
ATOM 11071 C C . ARG B 1 460 ? 262.444 -45.903 151.867 1.00 33.97 454 ARG B C 1
ATOM 11072 O O . ARG B 1 460 ? 262.154 -46.199 150.698 1.00 32.18 454 ARG B O 1
ATOM 11080 N N . ALA B 1 461 ? 263.388 -46.517 152.574 1.00 33.48 455 ALA B N 1
ATOM 11081 C CA . ALA B 1 461 ? 264.180 -47.636 152.077 1.00 33.16 455 ALA B CA 1
ATOM 11082 C C . ALA B 1 461 ? 265.177 -47.251 150.970 1.00 33.23 455 ALA B C 1
ATOM 11083 O O . ALA B 1 461 ? 265.927 -48.097 150.460 1.00 33.97 455 ALA B O 1
ATOM 11085 N N . ARG B 1 462 ? 265.208 -45.974 150.609 1.00 31.39 456 ARG B N 1
ATOM 11086 C CA . ARG B 1 462 ? 266.134 -45.537 149.578 1.00 32.35 456 ARG B CA 1
ATOM 11087 C C . ARG B 1 462 ? 267.456 -45.114 150.222 1.00 32.06 456 ARG B C 1
ATOM 11088 O O . ARG B 1 462 ? 267.472 -44.602 151.339 1.00 33.27 456 ARG B O 1
ATOM 11096 N N . ARG B 1 463 ? 268.567 -45.345 149.530 1.00 30.78 457 ARG B N 1
ATOM 11097 C CA . ARG B 1 463 ? 269.875 -44.995 150.069 1.00 29.57 457 ARG B CA 1
ATOM 11098 C C . ARG B 1 463 ? 270.470 -43.742 149.457 1.00 30.48 457 ARG B C 1
ATOM 11099 O O . ARG B 1 463 ? 270.540 -43.595 148.235 1.00 30.34 457 ARG B O 1
ATOM 11107 N N . TYR B 1 464 ? 270.919 -42.845 150.331 1.00 31.86 458 TYR B N 1
ATOM 11108 C CA . TYR B 1 464 ? 271.487 -41.562 149.927 1.00 32.23 458 TYR B CA 1
ATOM 11109 C C . TYR B 1 464 ? 272.937 -41.375 150.314 1.00 33.08 458 TYR B C 1
ATOM 11110 O O . TYR B 1 464 ? 273.417 -41.958 151.286 1.00 34.28 458 TYR B O 1
ATOM 11119 N N . GLY B 1 465 ? 273.619 -40.536 149.544 1.00 34.42 459 GLY B N 1
ATOM 11120 C CA . GLY B 1 465 ? 275.007 -40.213 149.808 1.00 34.35 459 GLY B CA 1
ATOM 11121 C C . GLY B 1 465 ? 275.090 -38.695 149.810 1.00 36.83 459 GLY B C 1
ATOM 11122 O O . GLY B 1 465 ? 274.349 -38.043 149.062 1.00 34.79 459 GLY B O 1
ATOM 11123 N N . ILE B 1 466 ? 275.948 -38.123 150.658 1.00 37.41 460 ILE B N 1
ATOM 11124 C CA . ILE B 1 466 ? 276.107 -36.673 150.703 1.00 38.83 460 ILE B CA 1
ATOM 11125 C C . ILE B 1 466 ? 277.501 -36.263 150.272 1.00 42.17 460 ILE B C 1
ATOM 11126 O O . ILE B 1 466 ? 278.500 -36.788 150.766 1.00 43.95 460 ILE B O 1
ATOM 11131 N N . CYS B 1 467 ? 277.560 -35.301 149.362 1.00 43.48 461 CYS B N 1
ATOM 11132 C CA . CYS B 1 467 ? 278.827 -34.805 148.878 1.00 44.12 461 CYS B CA 1
ATOM 11133 C C . CYS B 1 467 ? 278.840 -33.298 148.926 1.00 45.67 461 CYS B C 1
ATOM 11134 O O . CYS B 1 467 ? 277.860 -32.671 149.307 1.00 46.29 461 CYS B O 1
ATOM 11137 N N . GLY B 1 468 ? 279.961 -32.719 148.533 1.00 47.84 462 GLY B N 1
ATOM 11138 C CA . GLY B 1 468 ? 280.084 -31.279 148.555 1.00 50.93 462 GLY B CA 1
ATOM 11139 C C . GLY B 1 468 ? 281.531 -30.900 148.769 1.00 52.23 462 GLY B C 1
ATOM 11140 O O . GLY B 1 468 ? 282.360 -31.764 149.062 1.00 51.51 462 GLY B O 1
ATOM 11141 N N . PRO B 1 469 ? 281.868 -29.609 148.632 1.00 53.84 463 PRO B N 1
ATOM 11142 C CA . PRO B 1 469 ? 283.252 -29.188 148.825 1.00 54.23 463 PRO B CA 1
ATOM 11143 C C . PRO B 1 469 ? 283.668 -29.481 150.259 1.00 54.45 463 PRO B C 1
ATOM 11144 O O . PRO B 1 469 ? 282.871 -29.359 151.193 1.00 53.73 463 PRO B O 1
ATOM 11148 N N . ASN B 1 470 ? 284.916 -29.898 150.412 1.00 54.55 464 ASN B N 1
ATOM 11149 C CA . ASN B 1 470 ? 285.479 -30.224 151.710 1.00 54.44 464 ASN B CA 1
ATOM 11150 C C . ASN B 1 470 ? 285.446 -28.982 152.601 1.00 53.29 464 ASN B C 1
ATOM 11151 O O . ASN B 1 470 ? 286.311 -28.119 152.500 1.00 54.74 464 ASN B O 1
ATOM 11156 N N . GLY B 1 471 ? 284.430 -28.885 153.456 1.00 51.92 465 GLY B N 1
ATOM 11157 C CA . GLY B 1 471 ? 284.320 -27.750 154.355 1.00 48.80 465 GLY B CA 1
ATOM 11158 C C . GLY B 1 471 ? 282.927 -27.161 154.436 1.00 49.39 465 GLY B C 1
ATOM 11159 O O . GLY B 1 471 ? 282.612 -26.410 155.370 1.00 48.23 465 GLY B O 1
ATOM 11160 N N . CYS B 1 472 ? 282.084 -27.517 153.466 1.00 49.38 466 CYS B N 1
ATOM 11161 C CA . CYS B 1 472 ? 280.713 -27.008 153.387 1.00 48.23 466 CYS B CA 1
ATOM 11162 C C . CYS B 1 472 ? 279.793 -27.296 154.575 1.00 46.40 466 CYS B C 1
ATOM 11163 O O . CYS B 1 472 ? 278.762 -26.645 154.723 1.00 48.13 466 CYS B O 1
ATOM 11166 N N . GLY B 1 473 ? 280.148 -28.255 155.422 1.00 43.47 467 GLY B N 1
ATOM 11167 C CA . GLY B 1 473 ? 279.304 -28.536 156.573 1.00 41.85 467 GLY B CA 1
ATOM 11168 C C . GLY B 1 473 ? 278.470 -29.807 156.517 1.00 40.36 467 GLY B C 1
ATOM 11169 O O . GLY B 1 473 ? 277.440 -29.908 157.190 1.00 39.42 467 GLY B O 1
ATOM 11170 N N . LYS B 1 474 ? 278.916 -30.773 155.719 1.00 38.44 468 LYS B N 1
ATOM 11171 C CA . LYS B 1 474 ? 278.229 -32.048 155.577 1.00 37.89 468 LYS B CA 1
ATOM 11172 C C . LYS B 1 474 ? 277.963 -32.686 156.933 1.00 39.21 468 LYS B C 1
ATOM 11173 O O . LYS B 1 474 ? 276.851 -33.133 157.211 1.00 39.31 468 LYS B O 1
ATOM 11179 N N . SER B 1 475 ? 278.987 -32.737 157.776 1.00 39.53 469 SER B N 1
ATOM 11180 C CA . SER B 1 475 ? 278.831 -33.344 159.087 1.00 41.25 469 SER B CA 1
ATOM 11181 C C . SER B 1 475 ? 277.892 -32.601 160.014 1.00 41.98 469 SER B C 1
ATOM 11182 O O . SER B 1 475 ? 277.212 -33.223 160.830 1.00 43.18 469 SER B O 1
ATOM 11185 N N . THR B 1 476 ? 277.857 -31.276 159.898 1.00 42.59 470 THR B N 1
ATOM 11186 C CA . THR B 1 476 ? 276.991 -30.461 160.740 1.00 41.70 470 THR B CA 1
ATOM 11187 C C . THR B 1 476 ? 275.540 -30.720 160.388 1.00 41.13 470 THR B C 1
ATOM 11188 O O . THR B 1 476 ? 274.696 -30.838 161.270 1.00 41.40 470 THR B O 1
ATOM 11192 N N . LEU B 1 477 ? 275.254 -30.807 159.095 1.00 40.83 471 LEU B N 1
ATOM 11193 C CA . LEU B 1 477 ? 273.898 -31.077 158.645 1.00 41.54 471 LEU B CA 1
ATOM 11194 C C . LEU B 1 477 ? 273.452 -32.387 159.271 1.00 41.72 471 LEU B C 1
ATOM 11195 O O . LEU B 1 477 ? 272.390 -32.464 159.894 1.00 42.70 471 LEU B O 1
ATOM 11200 N N . MET B 1 478 ? 274.285 -33.411 159.112 1.00 41.22 472 MET B N 1
ATOM 11201 C CA . MET B 1 478 ? 273.993 -34.729 159.653 1.00 40.40 472 MET B CA 1
ATOM 11202 C C . MET B 1 478 ? 273.814 -34.718 161.171 1.00 41.64 472 MET B C 1
ATOM 11203 O O . MET B 1 478 ? 272.865 -35.317 161.681 1.00 42.20 472 MET B O 1
ATOM 11208 N N . ARG B 1 479 ? 274.710 -34.040 161.889 1.00 41.67 473 ARG B N 1
ATOM 11209 C CA . ARG B 1 479 ? 274.622 -33.964 163.350 1.00 42.39 473 ARG B CA 1
ATOM 11210 C C . ARG B 1 479 ? 273.369 -33.203 163.766 1.00 43.27 473 ARG B C 1
ATOM 11211 O O . ARG B 1 479 ? 272.748 -33.504 164.785 1.00 41.89 473 ARG B O 1
ATOM 11219 N N . ALA B 1 480 ? 273.006 -32.207 162.964 1.00 43.86 474 ALA B N 1
ATOM 11220 C CA . ALA B 1 480 ? 271.823 -31.403 163.231 1.00 45.05 474 ALA B CA 1
ATOM 11221 C C . ALA B 1 480 ? 270.584 -32.310 163.147 1.00 44.50 474 ALA B C 1
ATOM 11222 O O . ALA B 1 480 ? 269.785 -32.379 164.089 1.00 44.22 474 ALA B O 1
ATOM 11224 N N . ILE B 1 481 ? 270.439 -32.999 162.013 1.00 42.43 475 ILE B N 1
ATOM 11225 C CA . ILE B 1 481 ? 269.335 -33.931 161.791 1.00 38.84 475 ILE B CA 1
ATOM 11226 C C . ILE B 1 481 ? 269.287 -34.934 162.935 1.00 38.23 475 ILE B C 1
ATOM 11227 O O . ILE B 1 481 ? 268.286 -35.057 163.636 1.00 37.05 475 ILE B O 1
ATOM 11232 N N . ALA B 1 482 ? 270.391 -35.642 163.123 1.00 37.37 476 ALA B N 1
ATOM 11233 C CA . ALA B 1 482 ? 270.470 -36.646 164.163 1.00 40.16 476 ALA B CA 1
ATOM 11234 C C . ALA B 1 482 ? 269.965 -36.153 165.506 1.00 42.43 476 ALA B C 1
ATOM 11235 O O . ALA B 1 482 ? 269.099 -36.781 166.107 1.00 43.57 476 ALA B O 1
ATOM 11237 N N . ASN B 1 483 ? 270.502 -35.030 165.976 1.00 46.89 477 ASN B N 1
ATOM 11238 C CA . ASN B 1 483 ? 270.111 -34.469 167.274 1.00 49.29 477 ASN B CA 1
ATOM 11239 C C . ASN B 1 483 ? 268.760 -33.763 167.293 1.00 51.64 477 ASN B C 1
ATOM 11240 O O . ASN B 1 483 ? 268.342 -33.228 168.327 1.00 51.08 477 ASN B O 1
ATOM 11245 N N . GLY B 1 484 ? 268.077 -33.769 166.153 1.00 54.10 478 GLY B N 1
ATOM 11246 C CA . GLY B 1 484 ? 266.779 -33.133 166.076 1.00 55.72 478 GLY B CA 1
ATOM 11247 C C . GLY B 1 484 ? 266.924 -31.653 166.315 1.00 57.05 478 GLY B C 1
ATOM 11248 O O . GLY B 1 484 ? 266.441 -31.123 167.314 1.00 56.43 478 GLY B O 1
ATOM 11249 N N . GLN B 1 485 ? 267.605 -30.989 165.389 1.00 59.55 479 GLN B N 1
ATOM 11250 C CA . GLN B 1 485 ? 267.829 -29.557 165.480 1.00 60.50 479 GLN B CA 1
ATOM 11251 C C . GLN B 1 485 ? 267.663 -28.904 164.124 1.00 60.17 479 GLN B C 1
ATOM 11252 O O . GLN B 1 485 ? 268.308 -27.905 163.829 1.00 62.99 479 GLN B O 1
ATOM 11258 N N . VAL B 1 486 ? 266.813 -29.480 163.287 1.00 58.80 480 VAL B N 1
ATOM 11259 C CA . VAL B 1 486 ? 266.566 -28.895 161.982 1.00 59.35 480 VAL B CA 1
ATOM 11260 C C . VAL B 1 486 ? 265.084 -28.570 161.907 1.00 59.78 480 VAL B C 1
ATOM 11261 O O . VAL B 1 486 ? 264.291 -29.362 161.397 1.00 60.41 480 VAL B O 1
ATOM 11265 N N . ASP B 1 487 ? 264.721 -27.408 162.448 1.00 59.16 481 ASP B N 1
ATOM 11266 C CA . ASP B 1 487 ? 263.338 -26.923 162.458 1.00 58.39 481 ASP B CA 1
ATOM 11267 C C . ASP B 1 487 ? 262.607 -27.278 161.143 1.00 55.75 481 ASP B C 1
ATOM 11268 O O . ASP B 1 487 ? 262.876 -26.680 160.089 1.00 56.47 481 ASP B O 1
ATOM 11273 N N . GLY B 1 488 ? 261.694 -28.250 161.212 1.00 50.83 482 GLY B N 1
ATOM 11274 C CA . GLY B 1 488 ? 260.963 -28.671 160.024 1.00 46.62 482 GLY B CA 1
ATOM 11275 C C . GLY B 1 488 ? 261.191 -30.132 159.671 1.00 44.52 482 GLY B C 1
ATOM 11276 O O . GLY B 1 488 ? 260.401 -30.739 158.946 1.00 43.70 482 GLY B O 1
ATOM 11277 N N . PHE B 1 489 ? 262.288 -30.699 160.167 1.00 41.84 483 PHE B N 1
ATOM 11278 C CA . PHE B 1 489 ? 262.588 -32.094 159.917 1.00 39.94 483 PHE B CA 1
ATOM 11279 C C . PHE B 1 489 ? 261.753 -32.874 160.921 1.00 40.01 483 PHE B C 1
ATOM 11280 O O . PHE B 1 489 ? 261.557 -32.431 162.051 1.00 40.01 483 PHE B O 1
ATOM 11288 N N . PRO B 1 490 ? 261.245 -34.049 160.519 1.00 39.47 484 PRO B N 1
ATOM 11289 C CA . PRO B 1 490 ? 260.421 -34.903 161.379 1.00 38.12 484 PRO B CA 1
ATOM 11290 C C . PRO B 1 490 ? 261.044 -35.179 162.741 1.00 36.51 484 PRO B C 1
ATOM 11291 O O . PRO B 1 490 ? 262.258 -35.213 162.880 1.00 38.09 484 PRO B O 1
ATOM 11295 N N . THR B 1 491 ? 260.209 -35.386 163.745 1.00 35.32 485 THR B N 1
ATOM 11296 C CA . THR B 1 491 ? 260.706 -35.695 165.077 1.00 35.76 485 THR B CA 1
ATOM 11297 C C . THR B 1 491 ? 261.022 -37.192 165.134 1.00 36.56 485 THR B C 1
ATOM 11298 O O . THR B 1 491 ? 260.605 -37.943 164.259 1.00 34.52 485 THR B O 1
ATOM 11302 N N . GLN B 1 492 ? 261.755 -37.619 166.163 1.00 39.57 486 GLN B N 1
ATOM 11303 C CA . GLN B 1 492 ? 262.104 -39.032 166.322 1.00 42.19 486 GLN B CA 1
ATOM 11304 C C . GLN B 1 492 ? 260.858 -39.908 166.324 1.00 43.97 486 GLN B C 1
ATOM 11305 O O . GLN B 1 492 ? 260.869 -41.010 165.784 1.00 44.86 486 GLN B O 1
ATOM 11311 N N . GLU B 1 493 ? 259.786 -39.421 166.941 1.00 46.72 487 GLU B N 1
ATOM 11312 C CA . GLU B 1 493 ? 258.535 -40.174 166.991 1.00 48.24 487 GLU B CA 1
ATOM 11313 C C . GLU B 1 493 ? 257.941 -40.368 165.594 1.00 46.96 487 GLU B C 1
ATOM 11314 O O . GLU B 1 493 ? 257.217 -41.333 165.360 1.00 47.05 487 GLU B O 1
ATOM 11320 N N . GLU B 1 494 ? 258.245 -39.453 164.674 1.00 44.94 488 GLU B N 1
ATOM 11321 C CA . GLU B 1 494 ? 257.730 -39.532 163.305 1.00 43.84 488 GLU B CA 1
ATOM 11322 C C . GLU B 1 494 ? 258.667 -40.256 162.341 1.00 42.95 488 GLU B C 1
ATOM 11323 O O . GLU B 1 494 ? 258.229 -40.861 161.362 1.00 43.18 488 GLU B O 1
ATOM 11329 N N . CYS B 1 495 ? 259.960 -40.184 162.625 1.00 42.29 489 CYS B N 1
ATOM 11330 C CA . CYS B 1 495 ? 260.980 -40.799 161.792 1.00 40.35 489 CYS B CA 1
ATOM 11331 C C . CYS B 1 495 ? 262.209 -41.000 162.684 1.00 40.81 489 CYS B C 1
ATOM 11332 O O . CYS B 1 495 ? 262.948 -40.049 162.967 1.00 41.55 489 CYS B O 1
ATOM 11335 N N . ARG B 1 496 ? 262.417 -42.233 16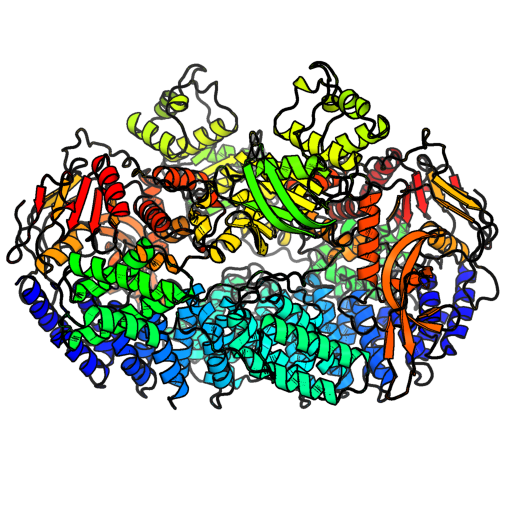3.141 1.00 39.87 490 ARG B N 1
ATOM 11336 C CA . ARG B 1 496 ? 263.542 -42.538 164.017 1.00 39.07 490 ARG B CA 1
ATOM 11337 C C . ARG B 1 496 ? 264.844 -42.539 163.238 1.00 36.70 490 ARG B C 1
ATOM 11338 O O . ARG B 1 496 ? 264.977 -43.233 162.238 1.00 35.88 490 ARG B O 1
ATOM 11346 N N . THR B 1 497 ? 265.801 -41.746 163.697 1.00 34.35 491 THR B N 1
ATOM 11347 C CA . THR B 1 497 ? 267.098 -41.665 163.054 1.00 32.66 491 THR B CA 1
ATOM 11348 C C . THR B 1 497 ? 268.126 -42.236 164.012 1.00 32.21 491 THR B C 1
ATOM 11349 O O . THR B 1 497 ? 267.914 -42.273 165.229 1.00 32.57 491 THR B O 1
ATOM 11353 N N . VAL B 1 498 ? 269.231 -42.707 163.461 1.00 29.55 492 VAL B N 1
ATOM 11354 C CA . VAL B 1 498 ? 270.281 -43.259 164.278 1.00 29.00 492 VAL B CA 1
ATOM 11355 C C . VAL B 1 498 ? 271.620 -42.878 163.667 1.00 30.54 492 VAL B C 1
ATOM 11356 O O . VAL B 1 498 ? 271.953 -43.285 162.550 1.00 29.06 492 VAL B O 1
ATOM 11360 N N . TYR B 1 499 ? 272.352 -42.049 164.409 1.00 32.17 493 TYR B N 1
ATOM 11361 C CA . TYR B 1 499 ? 273.672 -41.569 164.032 1.00 31.80 493 TYR B CA 1
ATOM 11362 C C . TYR B 1 499 ? 274.550 -42.761 164.370 1.00 32.28 493 TYR B C 1
ATOM 11363 O O . TYR B 1 499 ? 274.984 -42.889 165.519 1.00 32.30 493 TYR B O 1
ATOM 11372 N N . VAL B 1 500 ? 274.788 -43.626 163.380 1.00 29.75 494 VAL B N 1
ATOM 11373 C CA . VAL B 1 500 ? 275.563 -44.848 163.560 1.00 29.01 494 VAL B CA 1
ATOM 11374 C C . VAL B 1 500 ? 276.979 -44.657 164.083 1.00 29.02 494 VAL B C 1
ATOM 11375 O O . VAL B 1 500 ? 277.798 -44.001 163.449 1.00 28.31 494 VAL B O 1
ATOM 11379 N N . GLU B 1 501 ? 277.253 -45.253 165.240 1.00 29.63 495 GLU B N 1
ATOM 11380 C CA . GLU B 1 501 ? 278.554 -45.163 165.902 1.00 32.04 495 GLU B CA 1
ATOM 11381 C C . GLU B 1 501 ? 278.878 -43.760 166.399 1.00 34.34 495 GLU B C 1
ATOM 11382 O O . GLU B 1 501 ? 280.034 -43.456 166.685 1.00 36.27 495 GLU B O 1
ATOM 11388 N N . HIS B 1 502 ? 277.860 -42.911 166.529 1.00 34.80 496 HIS B N 1
ATOM 11389 C CA . HIS B 1 502 ? 278.077 -41.543 166.982 1.00 35.01 496 HIS B CA 1
ATOM 11390 C C . HIS B 1 502 ? 277.228 -41.167 168.193 1.00 36.05 496 HIS B C 1
ATOM 11391 O O . HIS B 1 502 ? 277.133 -39.995 168.550 1.00 35.79 496 HIS B O 1
ATOM 11398 N N . ASP B 1 503 ? 276.625 -42.166 168.831 1.00 37.54 497 ASP B N 1
ATOM 11399 C CA . ASP B 1 503 ? 275.790 -41.923 170.003 1.00 39.39 497 ASP B CA 1
ATOM 11400 C C . ASP B 1 503 ? 276.646 -41.708 171.243 1.00 39.28 497 ASP B C 1
ATOM 11401 O O . ASP B 1 503 ? 277.709 -42.313 171.399 1.00 37.82 497 ASP B O 1
ATOM 11406 N N . ILE B 1 504 ? 276.182 -40.835 172.124 1.00 40.15 498 ILE B N 1
ATOM 11407 C CA . ILE B 1 504 ? 276.919 -40.550 173.338 1.00 41.61 498 ILE B CA 1
ATOM 11408 C C . ILE B 1 504 ? 276.107 -40.946 174.561 1.00 41.72 498 ILE B C 1
ATOM 11409 O O . ILE B 1 504 ? 274.951 -40.564 174.693 1.00 41.95 498 ILE B O 1
ATOM 11414 N N . ASP B 1 505 ? 276.717 -41.731 175.439 1.00 43.37 499 ASP B N 1
ATOM 11415 C CA . ASP B 1 505 ? 276.086 -42.134 176.689 1.00 46.93 499 ASP B CA 1
ATOM 11416 C C . ASP B 1 505 ? 277.190 -42.439 177.692 1.00 46.69 499 ASP B C 1
ATOM 11417 O O . ASP B 1 505 ? 278.368 -42.325 177.363 1.00 44.56 499 ASP B O 1
ATOM 11422 N N . GLY B 1 506 ? 276.820 -42.831 178.906 1.00 48.22 500 GLY B N 1
ATOM 11423 C CA . GLY B 1 506 ? 277.835 -43.099 179.905 1.00 51.79 500 GLY B CA 1
ATOM 11424 C C . GLY B 1 506 ? 278.050 -44.530 180.354 1.00 54.11 500 GLY B C 1
ATOM 11425 O O . GLY B 1 506 ? 278.147 -44.779 181.560 1.00 56.30 500 GLY B O 1
ATOM 11426 N N . THR B 1 507 ? 278.151 -45.467 179.413 1.00 55.05 501 THR B N 1
ATOM 11427 C CA . THR B 1 507 ? 278.355 -46.873 179.767 1.00 56.83 501 THR B CA 1
ATOM 11428 C C . THR B 1 507 ? 279.791 -47.165 180.212 1.00 57.22 501 THR B C 1
ATOM 11429 O O . THR B 1 507 ? 280.734 -46.516 179.766 1.00 55.40 501 THR B O 1
ATOM 11433 N N . HIS B 1 508 ? 279.933 -48.146 181.100 1.00 60.15 502 HIS B N 1
ATOM 11434 C CA . HIS B 1 508 ? 281.230 -48.561 181.642 1.00 64.05 502 HIS B CA 1
ATOM 11435 C C . HIS B 1 508 ? 281.979 -49.460 180.657 1.00 64.29 502 HIS B C 1
ATOM 11436 O O . HIS B 1 508 ? 281.361 -50.083 179.799 1.00 64.94 502 HIS B O 1
ATOM 11443 N N . SER B 1 509 ? 283.304 -49.531 180.775 1.00 64.67 503 SER B N 1
ATOM 11444 C CA . SER B 1 509 ? 284.097 -50.387 179.884 1.00 65.04 503 SER B CA 1
ATOM 11445 C C . SER B 1 509 ? 283.718 -51.843 180.155 1.00 65.78 503 SER B C 1
ATOM 11446 O O . SER B 1 509 ? 283.828 -52.708 179.283 1.00 64.88 503 SER B O 1
ATOM 11449 N N . ASP B 1 510 ? 283.282 -52.091 181.387 1.00 67.01 504 ASP B N 1
ATOM 11450 C CA . ASP B 1 510 ? 282.884 -53.417 181.848 1.00 67.64 504 ASP B CA 1
ATOM 11451 C C . ASP B 1 510 ? 281.528 -53.866 181.297 1.00 65.76 504 ASP B C 1
ATOM 11452 O O . ASP B 1 510 ? 281.327 -55.047 181.016 1.00 65.38 504 ASP B O 1
ATOM 11457 N N . THR B 1 511 ? 280.603 -52.926 181.147 1.00 63.77 505 THR B N 1
ATOM 11458 C CA . THR B 1 511 ? 279.274 -53.243 180.635 1.00 61.76 505 THR B CA 1
ATOM 11459 C C . THR B 1 511 ? 279.356 -54.267 179.496 1.00 59.31 505 THR B C 1
ATOM 11460 O O . THR B 1 511 ? 280.107 -54.087 178.527 1.00 58.67 505 THR B O 1
ATOM 11464 N N . SER B 1 512 ? 278.588 -55.347 179.629 1.00 55.97 506 SER B N 1
ATOM 11465 C CA . SER B 1 512 ? 278.565 -56.412 178.630 1.00 51.37 506 SER B CA 1
ATOM 11466 C C . SER B 1 512 ? 277.754 -55.961 177.428 1.00 49.61 506 SER B C 1
ATOM 11467 O O . SER B 1 512 ? 276.871 -55.112 177.545 1.00 49.08 506 SER B O 1
ATOM 11470 N N . VAL B 1 513 ? 278.055 -56.535 176.271 1.00 47.82 507 VAL B N 1
ATOM 11471 C CA . VAL B 1 513 ? 277.335 -56.192 175.058 1.00 47.34 507 VAL B CA 1
ATOM 11472 C C . VAL B 1 513 ? 275.835 -56.290 175.306 1.00 48.02 507 VAL B C 1
ATOM 11473 O O . VAL B 1 513 ? 275.086 -55.382 174.962 1.00 48.27 507 VAL B O 1
ATOM 11477 N N . LEU B 1 514 ? 275.403 -57.387 175.920 1.00 48.94 508 LEU B N 1
ATOM 11478 C CA . LEU B 1 514 ? 273.986 -57.586 176.205 1.00 50.43 508 LEU B CA 1
ATOM 11479 C C . LEU B 1 514 ? 273.402 -56.419 176.984 1.00 51.06 508 LEU B C 1
ATOM 11480 O O . LEU B 1 514 ? 272.445 -55.785 176.537 1.00 52.10 508 LEU B O 1
ATOM 11485 N N . ASP B 1 515 ? 273.976 -56.130 178.147 1.00 52.38 509 ASP B N 1
ATOM 11486 C CA . ASP B 1 515 ? 273.474 -55.040 178.968 1.00 53.74 509 ASP B CA 1
ATOM 11487 C C . ASP B 1 515 ? 273.507 -53.707 178.237 1.00 53.08 509 ASP B C 1
ATOM 11488 O O . ASP B 1 515 ? 272.547 -52.935 178.304 1.00 54.64 509 ASP B O 1
ATOM 11493 N N . PHE B 1 516 ? 274.605 -53.436 177.538 1.00 50.80 510 PHE B N 1
ATOM 11494 C CA . PHE B 1 516 ? 274.737 -52.199 176.773 1.00 48.63 510 PHE B CA 1
ATOM 11495 C C . PHE B 1 516 ? 273.463 -52.000 175.944 1.00 47.14 510 PHE B C 1
ATOM 11496 O O . PHE B 1 516 ? 272.694 -51.070 176.182 1.00 47.38 510 PHE B O 1
ATOM 11504 N N . VAL B 1 517 ? 273.237 -52.882 174.976 1.00 44.88 511 VAL B N 1
ATOM 11505 C CA . VAL B 1 517 ? 272.056 -52.784 174.140 1.00 42.86 511 VAL B CA 1
ATOM 11506 C C . VAL B 1 517 ? 270.806 -52.700 175.007 1.00 44.65 511 VAL B C 1
ATOM 11507 O O . VAL B 1 517 ? 269.894 -51.930 174.717 1.00 43.40 511 VAL B O 1
ATOM 11511 N N . PHE B 1 518 ? 270.769 -53.485 176.078 1.00 46.43 512 PHE B N 1
ATOM 11512 C CA . PHE B 1 518 ? 269.610 -53.482 176.961 1.00 49.50 512 PHE B CA 1
ATOM 11513 C C . PHE B 1 518 ? 269.323 -52.149 177.637 1.00 52.12 512 PHE B C 1
ATOM 11514 O O . PHE B 1 518 ? 268.181 -51.873 177.998 1.00 53.10 512 PHE B O 1
ATOM 11522 N N . GLU B 1 519 ? 270.354 -51.336 177.832 1.00 55.02 513 GLU B N 1
ATOM 11523 C CA . GLU B 1 519 ? 270.191 -50.041 178.479 1.00 59.03 513 GLU B CA 1
ATOM 11524 C C . GLU B 1 519 ? 269.512 -49.005 177.577 1.00 61.23 513 GLU B C 1
ATOM 11525 O O . GLU B 1 519 ? 269.054 -47.967 178.054 1.00 61.79 513 GLU B O 1
ATOM 11531 N N . SER B 1 520 ? 269.442 -49.295 176.277 1.00 62.90 514 SER B N 1
ATOM 11532 C CA . SER B 1 520 ? 268.812 -48.396 175.305 1.00 63.65 514 SER B CA 1
ATOM 11533 C C . SER B 1 520 ? 267.293 -48.540 175.326 1.00 63.77 514 SER B C 1
ATOM 11534 O O . SER B 1 520 ? 266.581 -47.807 174.632 1.00 63.54 514 SER B O 1
ATOM 11537 N N . GLY B 1 521 ? 266.806 -49.500 176.109 1.00 63.14 515 GLY B N 1
ATOM 11538 C CA . GLY B 1 521 ? 265.376 -49.735 176.205 1.00 61.92 515 GLY B CA 1
ATOM 11539 C C . GLY B 1 521 ? 264.736 -50.046 174.868 1.00 61.07 515 GLY B C 1
ATOM 11540 O O . GLY B 1 521 ? 263.898 -49.287 174.392 1.00 61.20 515 GLY B O 1
ATOM 11541 N N . VAL B 1 522 ? 265.124 -51.168 174.268 1.00 60.54 516 VAL B N 1
ATOM 11542 C CA . VAL B 1 522 ? 264.597 -51.575 172.969 1.00 59.37 516 VAL B CA 1
ATOM 11543 C C . VAL B 1 522 ? 264.054 -53.007 172.977 1.00 58.52 516 VAL B C 1
ATOM 11544 O O . VAL B 1 522 ? 263.967 -53.652 171.931 1.00 58.40 516 VAL B O 1
ATOM 11548 N N . GLY B 1 523 ? 263.686 -53.497 174.157 1.00 58.33 517 GLY B N 1
ATOM 11549 C CA . GLY B 1 523 ? 263.161 -54.848 174.266 1.00 56.80 517 GLY B CA 1
ATOM 11550 C C . GLY B 1 523 ? 263.829 -55.656 175.367 1.00 57.07 517 GLY B C 1
ATOM 11551 O O . GLY B 1 523 ? 264.854 -55.248 175.926 1.00 56.34 517 GLY B O 1
ATOM 11552 N N . THR B 1 524 ? 263.250 -56.814 175.674 1.00 56.53 518 THR B N 1
ATOM 11553 C CA . THR B 1 524 ? 263.773 -57.684 176.718 1.00 55.50 518 THR B CA 1
ATOM 11554 C C . THR B 1 524 ? 265.114 -58.272 176.308 1.00 54.43 518 THR B C 1
ATOM 11555 O O . THR B 1 524 ? 265.431 -58.353 175.126 1.00 53.09 518 THR B O 1
ATOM 11559 N N . LYS B 1 525 ? 265.906 -58.678 177.290 1.00 55.19 519 LYS B N 1
ATOM 11560 C CA . LYS B 1 525 ? 267.209 -59.250 176.997 1.00 56.62 519 LYS B CA 1
ATOM 11561 C C . LYS B 1 525 ? 267.068 -60.506 176.142 1.00 56.77 519 LYS B C 1
ATOM 11562 O O . LYS B 1 525 ? 267.959 -60.834 175.356 1.00 56.79 519 LYS B O 1
ATOM 11568 N N . GLU B 1 526 ? 265.949 -61.207 176.301 1.00 56.85 520 GLU B N 1
ATOM 11569 C CA . GLU B 1 526 ? 265.693 -62.422 175.531 1.00 57.50 520 GLU B CA 1
ATOM 11570 C C . GLU B 1 526 ? 265.604 -62.036 174.059 1.00 54.47 520 GLU B C 1
ATOM 11571 O O . GLU B 1 526 ? 266.278 -62.617 173.213 1.00 53.22 520 GLU B O 1
ATOM 11577 N N . ALA B 1 527 ? 264.755 -61.049 173.776 1.00 51.37 521 ALA B N 1
ATOM 11578 C CA . ALA B 1 527 ? 264.545 -60.535 172.426 1.00 48.07 521 ALA B CA 1
ATOM 11579 C C . ALA B 1 527 ? 265.850 -59.999 171.867 1.00 46.28 521 ALA B C 1
ATOM 11580 O O . ALA B 1 527 ? 266.231 -60.315 170.737 1.00 46.54 521 ALA B O 1
ATOM 11582 N N . ILE B 1 528 ? 266.524 -59.174 172.661 1.00 43.12 522 ILE B N 1
ATOM 11583 C CA . ILE B 1 528 ? 267.794 -58.602 172.253 1.00 40.85 522 ILE B CA 1
ATOM 11584 C C . ILE B 1 528 ? 268.776 -59.715 171.893 1.00 39.92 522 ILE B C 1
ATOM 11585 O O . ILE B 1 528 ? 269.404 -59.684 170.835 1.00 38.69 522 ILE B O 1
ATOM 11590 N N . LYS B 1 529 ? 268.898 -60.706 172.764 1.00 40.06 523 LYS B N 1
ATOM 11591 C CA . LYS B 1 529 ? 269.819 -61.803 172.511 1.00 41.60 523 LYS B CA 1
ATOM 11592 C C . LYS B 1 529 ? 269.440 -62.531 171.226 1.00 41.89 523 LYS B C 1
ATOM 11593 O O . LYS B 1 529 ? 270.290 -62.799 170.371 1.00 42.38 523 LYS B O 1
ATOM 11599 N N . ASP B 1 530 ? 268.155 -62.826 171.076 1.00 41.92 524 ASP B N 1
ATOM 11600 C CA . ASP B 1 530 ? 267.678 -63.540 169.902 1.00 41.94 524 ASP B CA 1
ATOM 11601 C C . ASP B 1 530 ? 267.990 -62.834 168.594 1.00 41.70 524 ASP B C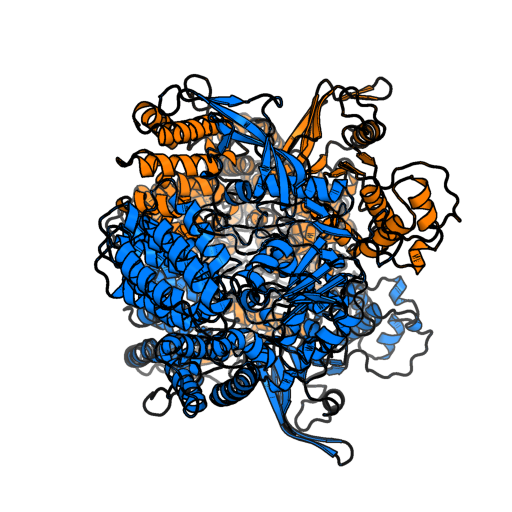 1
ATOM 11602 O O . ASP B 1 530 ? 268.213 -63.486 167.576 1.00 42.95 524 ASP B O 1
ATOM 11607 N N . LYS B 1 531 ? 267.990 -61.505 168.613 1.00 40.97 525 LYS B N 1
ATOM 11608 C CA . LYS B 1 531 ? 268.267 -60.732 167.403 1.00 38.99 525 LYS B CA 1
ATOM 11609 C C . LYS B 1 531 ? 269.765 -60.639 167.146 1.00 38.86 525 LYS B C 1
ATOM 11610 O O . LYS B 1 531 ? 270.213 -60.826 166.015 1.00 38.08 525 LYS B O 1
ATOM 11616 N N . LEU B 1 532 ? 270.537 -60.345 168.190 1.00 37.91 526 LEU B N 1
ATOM 11617 C CA . LEU B 1 532 ? 271.983 -60.247 168.034 1.00 38.83 526 LEU B CA 1
ATOM 11618 C C . LEU B 1 532 ? 272.512 -61.553 167.444 1.00 40.11 526 LEU B C 1
ATOM 11619 O O . LEU B 1 532 ? 273.327 -61.546 166.512 1.00 38.64 526 LEU B O 1
ATOM 11624 N N . ILE B 1 533 ? 272.044 -62.679 167.981 1.00 39.98 527 ILE B N 1
ATOM 11625 C CA . ILE B 1 533 ? 272.503 -63.960 167.476 1.00 39.89 527 ILE B CA 1
ATOM 11626 C C . ILE B 1 533 ? 272.120 -64.094 166.008 1.00 39.86 527 ILE B C 1
ATOM 11627 O O . ILE B 1 533 ? 272.906 -64.601 165.212 1.00 39.49 527 ILE B O 1
ATOM 11632 N N . GLU B 1 534 ? 270.918 -63.637 165.654 1.00 39.64 528 GLU B N 1
ATOM 11633 C CA . GLU B 1 534 ? 270.463 -63.703 164.265 1.00 40.36 528 GLU B CA 1
ATOM 11634 C C . GLU B 1 534 ? 271.352 -62.786 163.438 1.00 41.32 528 GLU B C 1
ATOM 11635 O O . GLU B 1 534 ? 271.668 -63.058 162.281 1.00 42.16 528 GLU B O 1
ATOM 11641 N N . PHE B 1 535 ? 271.761 -61.690 164.052 1.00 42.59 529 PHE B N 1
ATOM 11642 C CA . PHE B 1 535 ? 272.600 -60.730 163.373 1.00 43.59 529 PHE B CA 1
ATOM 11643 C C . PHE B 1 535 ? 273.935 -61.364 163.006 1.00 46.05 529 PHE B C 1
ATOM 11644 O O . PHE B 1 535 ? 274.428 -61.175 161.901 1.00 49.09 529 PHE B O 1
ATOM 11652 N N . GLY B 1 536 ? 274.510 -62.125 163.933 1.00 48.46 530 GLY B N 1
ATOM 11653 C CA . GLY B 1 536 ? 275.788 -62.768 163.681 1.00 48.61 530 GLY B CA 1
ATOM 11654 C C . GLY B 1 536 ? 276.643 -62.839 164.931 1.00 50.81 530 GLY B C 1
ATOM 11655 O O . GLY B 1 536 ? 277.802 -63.243 164.881 1.00 51.38 530 GLY B O 1
ATOM 11656 N N . PHE B 1 537 ? 276.074 -62.439 166.062 1.00 51.94 531 PHE B N 1
ATOM 11657 C CA . PHE B 1 537 ? 276.797 -62.471 167.325 1.00 52.89 531 PHE B CA 1
ATOM 11658 C C . PHE B 1 537 ? 276.730 -63.854 167.951 1.00 54.46 531 PHE B C 1
ATOM 11659 O O . PHE B 1 537 ? 275.827 -64.647 167.668 1.00 52.85 531 PHE B O 1
ATOM 11667 N N . THR B 1 538 ? 277.706 -64.127 168.805 1.00 56.95 532 THR B N 1
ATOM 11668 C CA . THR B 1 538 ? 277.776 -65.379 169.526 1.00 59.56 532 THR B CA 1
ATOM 11669 C C . THR B 1 538 ? 277.452 -65.070 170.973 1.00 62.30 532 THR B C 1
ATOM 11670 O O . THR B 1 538 ? 277.576 -63.923 171.411 1.00 61.99 532 THR B O 1
ATOM 11674 N N . ASP B 1 539 ? 277.034 -66.094 171.711 1.00 65.63 533 ASP B N 1
ATOM 11675 C CA . ASP B 1 539 ? 276.700 -65.931 173.121 1.00 68.06 533 ASP B CA 1
ATOM 11676 C C . ASP B 1 539 ? 277.954 -65.526 173.863 1.00 68.69 533 ASP B C 1
ATOM 11677 O O . ASP B 1 539 ? 277.887 -64.898 174.919 1.00 68.40 533 ASP B O 1
ATOM 11682 N N . GLU B 1 540 ? 279.096 -65.892 173.290 1.00 68.80 534 GLU B N 1
ATOM 11683 C CA . GLU B 1 540 ? 280.388 -65.570 173.867 1.00 70.06 534 GLU B CA 1
ATOM 11684 C C . GLU B 1 540 ? 280.577 -64.053 173.807 1.00 69.72 534 GLU B C 1
ATOM 11685 O O . GLU B 1 540 ? 281.104 -63.441 174.736 1.00 69.55 534 GLU B O 1
ATOM 11691 N N . MET B 1 541 ? 280.125 -63.447 172.714 1.00 68.39 535 MET B N 1
ATOM 11692 C CA . MET B 1 541 ? 280.257 -62.010 172.539 1.00 66.80 535 MET B CA 1
ATOM 11693 C C . MET B 1 541 ? 279.166 -61.215 173.239 1.00 64.95 535 MET B C 1
ATOM 11694 O O . MET B 1 541 ? 279.429 -60.161 173.806 1.00 64.82 535 MET B O 1
ATOM 11699 N N . ILE B 1 542 ? 277.939 -61.712 173.195 1.00 62.45 536 ILE B N 1
ATOM 11700 C CA . ILE B 1 542 ? 276.840 -61.019 173.840 1.00 60.79 536 ILE B CA 1
ATOM 11701 C C . ILE B 1 542 ? 277.128 -60.854 175.323 1.00 60.76 536 ILE B C 1
ATOM 11702 O O . ILE B 1 542 ? 276.662 -59.906 175.950 1.00 60.56 536 ILE B O 1
ATOM 11707 N N . ALA B 1 543 ? 277.914 -61.771 175.878 1.00 61.12 537 ALA B N 1
ATOM 11708 C CA . ALA B 1 543 ? 278.243 -61.738 177.303 1.00 61.32 537 ALA B CA 1
ATOM 11709 C C . ALA B 1 543 ? 279.512 -60.966 177.657 1.00 61.23 537 ALA B C 1
ATOM 11710 O O . ALA B 1 543 ? 279.680 -60.540 178.799 1.00 59.66 537 ALA B O 1
ATOM 11712 N N . MET B 1 544 ? 280.400 -60.786 176.682 1.00 62.27 538 MET B N 1
ATOM 11713 C CA . MET B 1 544 ? 281.651 -60.073 176.915 1.00 62.97 538 MET B CA 1
ATOM 11714 C C . MET B 1 544 ? 281.434 -58.571 177.024 1.00 61.92 538 MET B C 1
ATOM 11715 O O . MET B 1 544 ? 280.427 -58.042 176.557 1.00 61.78 538 MET B O 1
ATOM 11720 N N . PRO B 1 545 ? 282.383 -57.865 177.653 1.00 61.02 539 PRO B N 1
ATOM 11721 C CA . PRO B 1 545 ? 282.317 -56.415 177.835 1.00 59.53 539 PRO B CA 1
ATOM 11722 C C . PRO B 1 545 ? 282.434 -55.701 176.493 1.00 58.63 539 PRO B C 1
ATOM 11723 O O . PRO B 1 545 ? 283.125 -56.185 175.598 1.00 58.13 539 PRO B O 1
ATOM 11727 N N . ILE B 1 546 ? 281.767 -54.556 176.355 1.00 57.88 540 ILE B N 1
ATOM 11728 C CA . ILE B 1 546 ? 281.818 -53.793 175.105 1.00 58.28 540 ILE B CA 1
ATOM 11729 C C . ILE B 1 546 ? 283.189 -53.180 174.833 1.00 57.34 540 ILE B C 1
ATOM 11730 O O . ILE B 1 546 ? 283.396 -52.580 173.780 1.00 57.62 540 ILE B O 1
ATOM 11735 N N . SER B 1 547 ? 284.115 -53.313 175.780 1.00 56.08 541 SER B N 1
ATOM 11736 C CA . SER B 1 547 ? 285.448 -52.753 175.605 1.00 54.88 541 SER B CA 1
ATOM 11737 C C . SER B 1 547 ? 286.368 -53.679 174.818 1.00 54.43 541 SER B C 1
ATOM 11738 O O . SER B 1 547 ? 287.464 -53.284 174.433 1.00 54.03 541 SER B O 1
ATOM 11741 N N . ALA B 1 548 ? 285.923 -54.905 174.564 1.00 54.30 542 ALA B N 1
ATOM 11742 C CA . ALA B 1 548 ? 286.748 -55.858 173.826 1.00 53.63 542 ALA B CA 1
ATOM 11743 C C . ALA B 1 548 ? 286.245 -56.098 172.402 1.00 53.54 542 ALA B C 1
ATOM 11744 O O . ALA B 1 548 ? 286.597 -57.088 171.757 1.00 53.88 542 ALA B O 1
ATOM 11746 N N . LEU B 1 549 ? 285.423 -55.183 171.906 1.00 52.13 543 LEU B N 1
ATOM 11747 C CA . LEU B 1 549 ? 284.899 -55.311 170.559 1.00 51.21 543 LEU B CA 1
ATOM 11748 C C . LEU B 1 549 ? 285.891 -54.740 169.557 1.00 49.51 543 LEU B C 1
ATOM 11749 O O . LEU B 1 549 ? 286.512 -53.707 169.801 1.00 48.29 543 LEU B O 1
ATOM 11754 N N . SER B 1 550 ? 286.042 -55.422 168.430 1.00 48.79 544 SER B N 1
ATOM 11755 C CA . SER B 1 550 ? 286.935 -54.956 167.388 1.00 48.34 544 SER B CA 1
ATOM 11756 C C . SER B 1 550 ? 286.174 -53.944 166.539 1.00 49.11 544 SER B C 1
ATOM 11757 O O . SER B 1 550 ? 284.980 -53.697 166.753 1.00 50.79 544 SER B O 1
ATOM 11760 N N . GLY B 1 551 ? 286.857 -53.370 165.559 1.00 47.83 545 GLY B N 1
ATOM 11761 C CA . GLY B 1 551 ? 286.208 -52.387 164.719 1.00 46.52 545 GLY B CA 1
ATOM 11762 C C . GLY B 1 551 ? 284.980 -52.922 164.010 1.00 46.80 545 GLY B C 1
ATOM 11763 O O . GLY B 1 551 ? 283.930 -52.277 164.004 1.00 46.62 545 GLY B O 1
ATOM 11764 N N . GLY B 1 552 ? 285.116 -54.103 163.410 1.00 46.17 546 GLY B N 1
ATOM 11765 C CA . GLY B 1 552 ? 284.020 -54.710 162.677 1.00 43.89 546 GLY B CA 1
ATOM 11766 C C . GLY B 1 552 ? 282.825 -55.045 163.539 1.00 42.87 546 GLY B C 1
ATOM 11767 O O . GLY B 1 552 ? 281.684 -54.852 163.131 1.00 39.79 546 GLY B O 1
ATOM 11768 N N . TRP B 1 553 ? 283.084 -55.552 164.738 1.00 42.53 547 TRP B N 1
ATOM 11769 C CA . TRP B 1 553 ? 282.004 -55.910 165.642 1.00 43.36 547 TRP B CA 1
ATOM 11770 C C . TRP B 1 553 ? 281.396 -54.664 166.278 1.00 43.32 547 TRP B C 1
ATOM 11771 O O . TRP B 1 553 ? 280.251 -54.672 166.740 1.00 42.76 547 TRP B O 1
ATOM 11782 N N . LYS B 1 554 ? 282.162 -53.583 166.284 1.00 42.14 548 LYS B N 1
ATOM 11783 C CA . LYS B 1 554 ? 281.660 -52.351 166.848 1.00 43.03 548 LYS B CA 1
ATOM 11784 C C . LYS B 1 554 ? 280.658 -51.759 165.855 1.00 41.58 548 LYS B C 1
ATOM 11785 O O . LYS B 1 554 ? 279.624 -51.232 166.253 1.00 41.44 548 LYS B O 1
ATOM 11791 N N . MET B 1 555 ? 280.964 -51.869 164.564 1.00 40.62 549 MET B N 1
ATOM 11792 C CA . MET B 1 555 ? 280.091 -51.367 163.505 1.00 40.13 549 MET B CA 1
ATOM 11793 C C . MET B 1 555 ? 278.822 -52.217 163.406 1.00 39.27 549 MET B C 1
ATOM 11794 O O . MET B 1 555 ? 277.752 -51.727 163.031 1.00 37.68 549 MET B O 1
ATOM 11799 N N . LYS B 1 556 ? 278.950 -53.499 163.739 1.00 38.30 550 LYS B N 1
ATOM 11800 C CA . LYS B 1 556 ? 277.819 -54.411 163.687 1.00 36.84 550 LYS B CA 1
ATOM 11801 C C . LYS B 1 556 ? 276.898 -54.206 164.878 1.00 36.72 550 LYS B C 1
ATOM 11802 O O . LYS B 1 556 ? 275.668 -54.260 164.746 1.00 36.36 550 LYS B O 1
ATOM 11808 N N . LEU B 1 557 ? 277.490 -53.963 166.043 1.00 35.29 551 LEU B N 1
ATOM 11809 C CA . LEU B 1 557 ? 276.685 -53.719 167.229 1.00 32.44 551 LEU B CA 1
ATOM 11810 C C . LEU B 1 557 ? 275.888 -52.426 166.981 1.00 31.09 551 LEU B C 1
ATOM 11811 O O . LEU B 1 557 ? 274.701 -52.326 167.323 1.00 30.26 551 LEU B O 1
ATOM 11816 N N . ALA B 1 558 ? 276.540 -51.452 166.351 1.00 28.91 552 ALA B N 1
ATOM 11817 C CA . ALA B 1 558 ? 275.902 -50.176 166.069 1.00 29.42 552 ALA B CA 1
ATOM 11818 C C . ALA B 1 558 ? 274.669 -50.396 165.228 1.00 30.25 552 ALA B C 1
ATOM 11819 O O . ALA B 1 558 ? 273.580 -49.947 165.591 1.00 32.46 552 ALA B O 1
ATOM 11821 N N . LEU B 1 559 ? 274.843 -51.099 164.111 1.00 30.73 553 LEU B N 1
ATOM 11822 C CA . LEU B 1 559 ? 273.742 -51.374 163.200 1.00 30.45 553 LEU B CA 1
ATOM 11823 C C . LEU B 1 559 ? 272.682 -52.244 163.853 1.00 30.51 553 LEU B C 1
ATOM 11824 O O . LEU B 1 559 ? 271.486 -52.018 163.652 1.00 28.79 553 LEU B O 1
ATOM 11829 N N . ALA B 1 560 ? 273.118 -53.224 164.646 1.00 31.93 554 ALA B N 1
ATOM 11830 C CA . ALA B 1 560 ? 272.185 -54.112 165.345 1.00 32.38 554 ALA B CA 1
ATOM 11831 C C . ALA B 1 560 ? 271.302 -53.329 166.339 1.00 32.76 554 ALA B C 1
ATOM 11832 O O . ALA B 1 560 ? 270.112 -53.628 166.486 1.00 31.46 554 ALA B O 1
ATOM 11834 N N . ARG B 1 561 ? 271.874 -52.336 167.020 1.00 31.99 555 ARG B N 1
ATOM 11835 C CA . ARG B 1 561 ? 271.088 -51.537 167.961 1.00 32.02 555 ARG B CA 1
ATOM 11836 C C . ARG B 1 561 ? 270.125 -50.676 167.170 1.00 30.68 555 ARG B C 1
ATOM 11837 O O . ARG B 1 561 ? 268.995 -50.444 167.589 1.00 31.75 555 ARG B O 1
ATOM 11845 N N . ALA B 1 562 ? 270.584 -50.198 166.022 1.00 28.93 556 ALA B N 1
ATOM 11846 C CA . ALA B 1 562 ? 269.755 -49.358 165.174 1.00 29.50 556 ALA B CA 1
ATOM 11847 C C . ALA B 1 562 ? 268.493 -50.098 164.740 1.00 29.51 556 ALA B C 1
ATOM 11848 O O . ALA B 1 562 ? 267.447 -49.485 164.526 1.00 29.96 556 ALA B O 1
ATOM 11850 N N . VAL B 1 563 ? 268.604 -51.418 164.623 1.00 28.95 557 VAL B N 1
ATOM 11851 C CA . VAL B 1 563 ? 267.503 -52.264 164.197 1.00 29.87 557 VAL B CA 1
ATOM 11852 C C . VAL B 1 563 ? 266.550 -52.529 165.339 1.00 30.75 557 VAL B C 1
ATOM 11853 O O . VAL B 1 563 ? 265.340 -52.578 165.142 1.00 33.41 557 VAL B O 1
ATOM 11857 N N . LEU B 1 564 ? 267.092 -52.701 166.536 1.00 32.93 558 LEU B N 1
ATOM 11858 C CA . LEU B 1 564 ? 266.263 -52.950 167.704 1.00 33.89 558 LEU B CA 1
ATOM 11859 C C . LEU B 1 564 ? 265.498 -51.688 168.081 1.00 35.37 558 LEU B C 1
ATOM 11860 O O . LEU B 1 564 ? 264.482 -51.756 168.776 1.00 36.12 558 LEU B O 1
ATOM 11865 N N . ARG B 1 565 ? 265.984 -50.535 167.622 1.00 37.02 559 ARG B N 1
ATOM 11866 C CA . ARG B 1 565 ? 265.301 -49.265 167.887 1.00 40.22 559 ARG B CA 1
ATOM 11867 C C . ARG B 1 565 ? 264.302 -48.960 166.782 1.00 39.16 559 ARG B C 1
ATOM 11868 O O . ARG B 1 565 ? 263.662 -47.910 166.800 1.00 38.74 559 ARG B O 1
ATOM 11876 N N . ASN B 1 566 ? 264.181 -49.877 165.824 1.00 39.21 560 ASN B N 1
ATOM 11877 C CA . ASN B 1 566 ? 263.273 -49.716 164.687 1.00 40.09 560 ASN B CA 1
ATOM 11878 C C . ASN B 1 566 ? 263.585 -48.401 163.976 1.00 38.14 560 ASN B C 1
ATOM 11879 O O . ASN B 1 566 ? 262.706 -47.590 163.712 1.00 38.22 560 ASN B O 1
ATOM 11884 N N . ALA B 1 567 ? 264.861 -48.194 163.685 1.00 35.76 561 ALA B N 1
ATOM 11885 C CA . ALA B 1 567 ? 265.299 -46.989 163.006 1.00 34.56 561 ALA B CA 1
ATOM 11886 C C . ALA B 1 567 ? 264.635 -46.850 161.640 1.00 33.74 561 ALA B C 1
ATOM 11887 O O . ALA B 1 567 ? 264.374 -47.848 160.949 1.00 34.96 561 ALA B O 1
ATOM 11889 N N . ASP B 1 568 ? 264.359 -45.606 161.262 1.00 30.76 562 ASP B N 1
ATOM 11890 C CA . ASP B 1 568 ? 263.761 -45.301 159.968 1.00 29.69 562 ASP B CA 1
ATOM 11891 C C . ASP B 1 568 ? 264.819 -44.742 159.025 1.00 27.40 562 ASP B C 1
ATOM 11892 O O . ASP B 1 568 ? 264.655 -44.802 157.824 1.00 27.57 562 ASP B O 1
ATOM 11897 N N . ILE B 1 569 ? 265.891 -44.186 159.589 1.00 26.45 563 ILE B N 1
ATOM 11898 C CA . ILE B 1 569 ? 266.997 -43.623 158.824 1.00 25.43 563 ILE B CA 1
ATOM 11899 C C . ILE B 1 569 ? 268.327 -43.922 159.520 1.00 26.90 563 ILE B C 1
ATOM 11900 O O . ILE B 1 569 ? 268.474 -43.672 160.713 1.00 27.22 563 ILE B O 1
ATOM 11905 N N . LEU B 1 570 ? 269.293 -44.452 158.777 1.00 26.13 564 LEU B N 1
ATOM 11906 C CA . LEU B 1 570 ? 270.603 -44.726 159.333 1.00 26.03 564 LEU B CA 1
ATOM 11907 C C . LEU B 1 570 ? 271.521 -43.610 158.839 1.00 28.20 564 LEU B C 1
ATOM 11908 O O . LEU B 1 570 ? 271.659 -43.398 157.626 1.00 28.35 564 LEU B O 1
ATOM 11913 N N . LEU B 1 571 ? 272.137 -42.887 159.773 1.00 29.21 565 LEU B N 1
ATOM 11914 C CA . LEU B 1 571 ? 273.052 -41.799 159.420 1.00 29.16 565 LEU B CA 1
ATOM 11915 C C . LEU B 1 571 ? 274.495 -42.253 159.606 1.00 30.70 565 LEU B C 1
ATOM 11916 O O . LEU B 1 571 ? 274.930 -42.492 160.727 1.00 30.28 565 LEU B O 1
ATOM 11921 N N . LEU B 1 572 ? 275.226 -42.369 158.499 1.00 31.77 566 LEU B N 1
ATOM 11922 C CA . LEU B 1 572 ? 276.617 -42.809 158.514 1.00 32.63 566 LEU B CA 1
ATOM 11923 C C . LEU B 1 572 ? 277.612 -41.707 158.146 1.00 35.24 566 LEU B C 1
ATOM 11924 O O . LEU B 1 572 ? 277.462 -41.041 157.132 1.00 38.13 566 LEU B O 1
ATOM 11929 N N . ASP B 1 573 ? 278.644 -41.535 158.965 1.00 38.49 567 ASP B N 1
ATOM 11930 C CA . ASP B 1 573 ? 279.665 -40.515 158.722 1.00 38.09 567 ASP B CA 1
ATOM 11931 C C . ASP B 1 573 ? 281.035 -41.204 158.682 1.00 39.01 567 ASP B C 1
ATOM 11932 O O . ASP B 1 573 ? 281.591 -41.555 159.722 1.00 37.93 567 ASP B O 1
ATOM 11937 N N . GLU B 1 574 ? 281.566 -41.403 157.476 1.00 41.18 568 GLU B N 1
ATOM 11938 C CA . GLU B 1 574 ? 282.865 -42.061 157.277 1.00 43.03 568 GLU B CA 1
ATOM 11939 C C . GLU B 1 574 ? 282.855 -43.471 157.884 1.00 43.36 568 GLU B C 1
ATOM 11940 O O . GLU B 1 574 ? 283.800 -43.881 158.560 1.00 42.50 568 GLU B O 1
ATOM 11946 N N . PRO B 1 575 ? 281.791 -44.241 157.624 1.00 42.82 569 PRO B N 1
ATOM 11947 C CA . PRO B 1 575 ? 281.678 -45.594 158.162 1.00 42.82 569 PRO B CA 1
ATOM 11948 C C . PRO B 1 575 ? 282.795 -46.571 157.798 1.00 43.44 569 PRO B C 1
ATOM 11949 O O . PRO B 1 575 ? 283.104 -47.473 158.572 1.00 42.30 569 PRO B O 1
ATOM 11953 N N . THR B 1 576 ? 283.406 -46.400 156.633 1.00 45.37 570 THR B N 1
ATOM 11954 C CA . THR B 1 576 ? 284.452 -47.327 156.217 1.00 48.35 570 THR B CA 1
ATOM 11955 C C . THR B 1 576 ? 285.802 -47.106 156.888 1.00 49.80 570 THR B C 1
ATOM 11956 O O . THR B 1 576 ? 286.796 -47.704 156.494 1.00 49.67 570 THR B O 1
ATOM 11960 N N . ASN B 1 577 ? 285.835 -46.256 157.907 1.00 52.87 571 ASN B N 1
ATOM 11961 C CA . ASN B 1 577 ? 287.080 -45.988 158.616 1.00 55.59 571 ASN B CA 1
ATOM 11962 C C . ASN B 1 577 ? 287.411 -47.051 159.638 1.00 56.81 571 ASN B C 1
ATOM 11963 O O . ASN B 1 577 ? 286.551 -47.462 160.419 1.00 58.21 571 ASN B O 1
ATOM 11968 N N . HIS B 1 578 ? 288.667 -47.482 159.645 1.00 57.40 572 HIS B N 1
ATOM 11969 C CA . HIS B 1 578 ? 289.109 -48.489 160.598 1.00 58.66 572 HIS B CA 1
ATOM 11970 C C . HIS B 1 578 ? 288.453 -49.824 160.284 1.00 56.79 572 HIS B C 1
ATOM 11971 O O . HIS B 1 578 ? 288.185 -50.630 161.178 1.00 57.95 572 HIS B O 1
ATOM 11978 N N . LEU B 1 579 ? 288.189 -50.046 159.005 1.00 53.42 573 LEU B N 1
ATOM 11979 C CA . LEU B 1 579 ? 287.577 -51.280 158.558 1.00 50.21 573 LEU B CA 1
ATOM 11980 C C . LEU B 1 579 ? 288.395 -51.867 157.414 1.00 50.22 573 LEU B C 1
ATOM 11981 O O . LEU B 1 579 ? 288.813 -51.146 156.500 1.00 49.44 573 LEU B O 1
ATOM 11986 N N . ASP B 1 580 ? 288.633 -53.174 157.476 1.00 50.43 574 ASP B N 1
ATOM 11987 C CA . ASP B 1 580 ? 289.397 -53.878 156.443 1.00 50.55 574 ASP B CA 1
ATOM 11988 C C . ASP B 1 580 ? 288.464 -54.201 155.291 1.00 48.88 574 ASP B C 1
ATOM 11989 O O . ASP B 1 580 ? 287.247 -54.122 155.446 1.00 49.89 574 ASP B O 1
ATOM 11994 N N . THR B 1 581 ? 289.014 -54.579 154.142 1.00 46.17 575 THR B N 1
ATOM 11995 C CA . THR B 1 581 ? 288.157 -54.847 152.994 1.00 45.93 575 THR B CA 1
ATOM 11996 C C . THR B 1 581 ? 286.946 -55.731 153.308 1.00 44.94 575 THR B C 1
ATOM 11997 O O . THR B 1 581 ? 285.831 -55.400 152.911 1.00 44.51 575 THR B O 1
ATOM 12001 N N . VAL B 1 582 ? 287.164 -56.834 154.026 1.00 43.97 576 VAL B N 1
ATOM 12002 C CA . VAL B 1 582 ? 286.093 -57.773 154.369 1.00 42.38 576 VAL B CA 1
ATOM 12003 C C . VAL B 1 582 ? 284.944 -57.152 155.148 1.00 40.99 576 VAL B C 1
ATOM 12004 O O . VAL B 1 582 ? 283.777 -57.385 154.818 1.00 39.99 576 VAL B O 1
ATOM 12008 N N . ASN B 1 583 ? 285.260 -56.386 156.188 1.00 38.71 577 ASN B N 1
ATOM 12009 C CA . ASN B 1 583 ? 284.209 -55.741 156.965 1.00 37.05 577 ASN B CA 1
ATOM 12010 C C . ASN B 1 583 ? 283.545 -54.625 156.162 1.00 34.88 577 ASN B C 1
ATOM 12011 O O . ASN B 1 583 ? 282.377 -54.312 156.370 1.00 35.17 577 ASN B O 1
ATOM 12016 N N . VAL B 1 584 ? 284.278 -54.014 155.244 1.00 31.67 578 VAL B N 1
ATOM 12017 C CA . VAL B 1 584 ? 283.672 -52.970 154.436 1.00 30.09 578 VAL B CA 1
ATOM 12018 C C . VAL B 1 584 ? 282.672 -53.653 153.505 1.00 31.14 578 VAL B C 1
ATOM 12019 O O . VAL B 1 584 ? 281.561 -53.168 153.293 1.00 31.89 578 VAL B O 1
ATOM 12023 N N . ALA B 1 585 ? 283.066 -54.802 152.973 1.00 31.61 579 ALA B N 1
ATOM 12024 C CA . ALA B 1 585 ? 282.202 -55.552 152.078 1.00 33.12 579 ALA B CA 1
ATOM 12025 C C . ALA B 1 585 ? 280.898 -55.934 152.786 1.00 34.05 579 ALA B C 1
ATOM 12026 O O . ALA B 1 585 ? 279.822 -55.942 152.172 1.00 34.05 579 ALA B O 1
ATOM 12028 N N . TRP B 1 586 ? 281.008 -56.247 154.074 1.00 33.02 580 TRP B N 1
ATOM 12029 C CA . TRP B 1 586 ? 279.862 -56.645 154.883 1.00 31.79 580 TRP B CA 1
ATOM 12030 C C . TRP B 1 586 ? 278.917 -55.463 155.057 1.00 32.79 580 TRP B C 1
ATOM 12031 O O . TRP B 1 586 ? 277.703 -55.587 154.904 1.00 33.85 580 TRP B O 1
ATOM 12042 N N . LEU B 1 587 ? 279.487 -54.309 155.381 1.00 32.91 581 LEU B N 1
ATOM 12043 C CA . LEU B 1 587 ? 278.707 -53.107 155.572 1.00 30.34 581 LEU B CA 1
ATOM 12044 C C . LEU B 1 587 ? 277.959 -52.800 154.283 1.00 30.55 581 LEU B C 1
ATOM 12045 O O . LEU B 1 587 ? 276.760 -52.569 154.305 1.00 32.39 581 LEU B O 1
ATOM 12050 N N . VAL B 1 588 ? 278.659 -52.803 153.158 1.00 29.21 582 VAL B N 1
ATOM 12051 C CA . VAL B 1 588 ? 278.011 -52.534 151.876 1.00 30.14 582 VAL B CA 1
ATOM 12052 C C . VAL B 1 588 ? 276.802 -53.459 151.691 1.00 32.05 582 VAL B C 1
ATOM 12053 O O . VAL B 1 588 ? 275.685 -53.014 151.413 1.00 33.51 582 VAL B O 1
ATOM 12057 N N . ASN B 1 589 ? 277.051 -54.751 151.854 1.00 32.15 583 ASN B N 1
ATOM 12058 C CA . ASN B 1 589 ? 276.037 -55.779 151.720 1.00 31.76 583 ASN B CA 1
ATOM 12059 C C . ASN B 1 589 ? 274.888 -55.536 152.696 1.00 30.96 583 ASN B C 1
ATOM 12060 O O . ASN B 1 589 ? 273.711 -55.643 152.333 1.00 31.86 583 ASN B O 1
ATOM 12065 N N . TYR B 1 590 ? 275.219 -55.210 153.936 1.00 29.28 584 TYR B N 1
ATOM 12066 C CA . TYR B 1 590 ? 274.167 -54.964 154.912 1.00 30.06 584 TYR B CA 1
ATOM 12067 C C . TYR B 1 590 ? 273.294 -53.769 154.519 1.00 28.68 584 TYR B C 1
ATOM 12068 O O . TYR B 1 590 ? 272.075 -53.878 154.470 1.00 28.86 584 TYR B O 1
ATOM 12077 N N . LEU B 1 591 ? 273.924 -52.633 154.239 1.00 28.64 585 LEU B N 1
ATOM 12078 C CA . LEU B 1 591 ? 273.200 -51.425 153.858 1.00 29.93 585 LEU B CA 1
ATOM 12079 C C . LEU B 1 591 ? 272.295 -51.638 152.653 1.00 31.01 585 LEU B C 1
ATOM 12080 O O . LEU B 1 591 ? 271.198 -51.095 152.596 1.00 32.49 585 LEU B O 1
ATOM 12085 N N . ASN B 1 592 ? 272.752 -52.424 151.688 1.00 31.43 586 ASN B N 1
ATOM 12086 C CA . ASN B 1 592 ? 271.952 -52.676 150.497 1.00 31.72 586 ASN B CA 1
ATOM 12087 C C . ASN B 1 592 ? 270.776 -53.617 150.739 1.00 30.77 586 ASN B C 1
ATOM 12088 O O . ASN B 1 592 ? 269.834 -53.630 149.961 1.00 29.17 586 ASN B O 1
ATOM 12093 N N . THR B 1 593 ? 270.819 -54.395 151.811 1.00 29.53 587 THR B N 1
ATOM 12094 C CA . THR B 1 593 ? 269.747 -55.354 152.051 1.00 30.41 587 THR B CA 1
ATOM 12095 C C . THR B 1 593 ? 268.889 -55.144 153.298 1.00 31.20 587 THR B C 1
ATOM 12096 O O . THR B 1 593 ? 267.855 -55.800 153.450 1.00 31.92 587 THR B O 1
ATOM 12100 N N . CYS B 1 594 ? 269.305 -54.236 154.180 1.00 31.08 588 CYS B N 1
ATOM 12101 C CA . CYS B 1 594 ? 268.581 -53.993 155.430 1.00 29.79 588 CYS B CA 1
ATOM 12102 C C . CYS B 1 594 ? 267.183 -53.392 155.294 1.00 29.96 588 CYS B C 1
ATOM 12103 O O . CYS B 1 594 ? 266.433 -53.356 156.275 1.00 27.70 588 CYS B O 1
ATOM 12106 N N . GLY B 1 595 ? 266.848 -52.912 154.093 1.00 30.16 589 GLY B N 1
ATOM 12107 C CA . GLY B 1 595 ? 265.538 -52.329 153.846 1.00 29.33 589 GLY B CA 1
ATOM 12108 C C . GLY B 1 595 ? 265.287 -50.957 154.452 1.00 32.58 589 GLY B C 1
ATOM 12109 O O . GLY B 1 595 ? 264.183 -50.423 154.324 1.00 33.35 589 GLY B O 1
ATOM 12110 N N . ILE B 1 596 ? 266.297 -50.370 155.094 1.00 33.26 590 ILE B N 1
ATOM 12111 C CA . ILE B 1 596 ? 266.142 -49.057 155.726 1.00 34.16 590 ILE B CA 1
ATOM 12112 C C . ILE B 1 596 ? 266.904 -47.965 154.977 1.00 33.72 590 ILE B C 1
ATOM 12113 O O . ILE B 1 596 ? 267.952 -48.214 154.391 1.00 35.45 590 ILE B O 1
ATOM 12118 N N . THR B 1 597 ? 266.368 -46.752 155.002 1.00 33.40 591 THR B N 1
ATOM 12119 C CA . THR B 1 597 ? 267.010 -45.617 154.360 1.00 31.61 591 THR B CA 1
ATOM 12120 C C . THR B 1 597 ? 268.326 -45.347 155.106 1.00 32.74 591 THR B C 1
ATOM 12121 O O . THR B 1 597 ? 268.448 -45.612 156.313 1.00 31.83 591 THR B O 1
ATOM 12125 N N . SER B 1 598 ? 269.311 -44.833 154.381 1.00 29.77 592 SER B N 1
ATOM 12126 C CA . SER B 1 598 ? 270.581 -44.516 154.978 1.00 28.77 592 SER B CA 1
ATOM 12127 C C . SER B 1 598 ? 271.190 -43.353 154.223 1.00 29.61 592 SER B C 1
ATOM 12128 O O . SER B 1 598 ? 271.080 -43.269 153.002 1.00 28.30 592 SER B O 1
ATOM 12131 N N . ILE B 1 599 ? 271.804 -42.438 154.965 1.00 29.92 593 ILE B N 1
ATOM 12132 C CA . ILE B 1 599 ? 272.456 -41.274 154.382 1.00 30.34 593 ILE B CA 1
ATOM 12133 C C . ILE B 1 599 ? 273.942 -41.418 154.730 1.00 31.38 593 ILE B C 1
ATOM 12134 O O . ILE B 1 599 ? 274.288 -41.681 155.882 1.00 30.21 593 ILE B O 1
ATOM 12139 N N . THR B 1 600 ? 274.817 -41.235 153.748 1.00 31.85 594 THR B N 1
ATOM 12140 C CA . THR B 1 600 ? 276.236 -41.432 153.990 1.00 33.41 594 THR B CA 1
ATOM 12141 C C . THR B 1 600 ? 277.211 -40.374 153.499 1.00 34.55 594 THR B C 1
ATOM 12142 O O . THR B 1 600 ? 277.142 -39.913 152.359 1.00 35.37 594 THR B O 1
ATOM 12146 N N . ILE B 1 601 ? 278.135 -40.009 154.376 1.00 34.07 595 ILE B N 1
ATOM 12147 C CA . ILE B 1 601 ? 279.177 -39.054 154.043 1.00 34.39 595 ILE B CA 1
ATOM 12148 C C . ILE B 1 601 ? 280.431 -39.913 154.004 1.00 35.09 595 ILE B C 1
ATOM 12149 O O . ILE B 1 601 ? 280.820 -40.485 155.015 1.00 33.96 595 ILE B O 1
ATOM 12154 N N . SER B 1 602 ? 281.060 -40.028 152.846 1.00 37.74 596 SER B N 1
ATOM 12155 C CA . SER B 1 602 ? 282.254 -40.854 152.762 1.00 40.39 596 SER B CA 1
ATOM 12156 C C . SER B 1 602 ? 283.269 -40.395 151.731 1.00 42.09 596 SER B C 1
ATOM 12157 O O . SER B 1 602 ? 282.903 -39.962 150.638 1.00 41.01 596 SER B O 1
ATOM 12160 N N . HIS B 1 603 ? 284.549 -40.502 152.080 1.00 44.57 597 HIS B N 1
ATOM 12161 C CA . HIS B 1 603 ? 285.617 -40.119 151.161 1.00 47.83 597 HIS B CA 1
ATOM 12162 C C . HIS B 1 603 ? 285.867 -41.260 150.179 1.00 47.37 597 HIS B C 1
ATOM 12163 O O . HIS B 1 603 ? 286.532 -41.090 149.151 1.00 47.40 597 HIS B O 1
ATOM 12170 N N . ASP B 1 604 ? 285.318 -42.426 150.507 1.00 46.05 598 ASP B N 1
ATOM 12171 C CA . ASP B 1 604 ? 285.444 -43.614 149.668 1.00 45.34 598 ASP B CA 1
ATOM 12172 C C . ASP B 1 604 ? 284.394 -43.512 148.560 1.00 43.52 598 ASP B C 1
ATOM 12173 O O . ASP B 1 604 ? 283.217 -43.775 148.788 1.00 42.78 598 ASP B O 1
ATOM 12178 N N . SER B 1 605 ? 284.812 -43.123 147.363 1.00 42.08 599 SER B N 1
ATOM 12179 C CA . SER B 1 605 ? 283.867 -42.988 146.268 1.00 40.80 599 SER B CA 1
ATOM 12180 C C . SER B 1 605 ? 283.407 -44.353 145.787 1.00 40.50 599 SER B C 1
ATOM 12181 O O . SER B 1 605 ? 282.348 -44.474 145.171 1.00 40.92 599 SER B O 1
ATOM 12184 N N . VAL B 1 606 ? 284.201 -45.383 146.057 1.00 39.85 600 VAL B N 1
ATOM 12185 C CA . VAL B 1 606 ? 283.818 -46.723 145.638 1.00 40.82 600 VAL B CA 1
ATOM 12186 C C . VAL B 1 606 ? 282.714 -47.211 146.569 1.00 40.96 600 VAL B C 1
ATOM 12187 O O . VAL B 1 606 ? 281.754 -47.863 146.130 1.00 40.25 600 VAL B O 1
ATOM 12191 N N . PHE B 1 607 ? 282.847 -46.892 147.855 1.00 39.77 601 PHE B N 1
ATOM 12192 C CA . PHE B 1 607 ? 281.835 -47.282 148.823 1.00 39.80 601 PHE B CA 1
ATOM 12193 C C . PHE B 1 607 ? 280.515 -46.575 148.471 1.00 41.40 601 PHE B C 1
ATOM 12194 O O . PHE B 1 607 ? 279.440 -47.185 148.510 1.00 42.36 601 PHE B O 1
ATOM 12202 N N . LEU B 1 608 ? 280.595 -45.290 148.129 1.00 40.01 602 LEU B N 1
ATOM 12203 C CA . LEU B 1 608 ? 279.398 -44.550 147.757 1.00 40.55 602 LEU B CA 1
ATOM 12204 C C . LEU B 1 608 ? 278.769 -45.179 146.514 1.00 40.94 602 LEU B C 1
ATOM 12205 O O . LEU B 1 608 ? 277.548 -45.251 146.401 1.00 40.71 602 LEU B O 1
ATOM 12210 N N . ASP B 1 609 ? 279.607 -45.629 145.585 1.00 41.61 603 ASP B N 1
ATOM 12211 C CA . ASP B 1 609 ? 279.124 -46.259 144.355 1.00 42.23 603 ASP B CA 1
ATOM 12212 C C . ASP B 1 609 ? 278.410 -47.578 144.620 1.00 41.12 603 ASP B C 1
ATOM 12213 O O . ASP B 1 609 ? 277.490 -47.953 143.896 1.00 40.04 603 ASP B O 1
ATOM 12218 N N . ASN B 1 610 ? 278.854 -48.277 145.656 1.00 39.93 604 ASN B N 1
ATOM 12219 C CA . ASN B 1 610 ? 278.290 -49.566 146.025 1.00 39.72 604 ASN B CA 1
ATOM 12220 C C . ASN B 1 610 ? 277.105 -49.500 146.967 1.00 38.11 604 ASN B C 1
ATOM 12221 O O . ASN B 1 610 ? 276.422 -50.500 147.159 1.00 36.21 604 ASN B O 1
ATOM 12226 N N . VAL B 1 611 ? 276.857 -48.324 147.540 1.00 37.56 605 VAL B N 1
ATOM 12227 C CA . VAL B 1 611 ? 275.760 -48.147 148.485 1.00 37.56 605 VAL B CA 1
ATOM 12228 C C . VAL B 1 611 ? 274.684 -47.112 148.120 1.00 38.75 605 VAL B C 1
ATOM 12229 O O . VAL B 1 611 ? 273.492 -47.346 148.326 1.00 39.65 605 VAL B O 1
ATOM 12233 N N . CYS B 1 612 ? 275.092 -45.976 147.575 1.00 38.21 606 CYS B N 1
ATOM 12234 C CA . CYS B 1 612 ? 274.143 -44.917 147.266 1.00 37.37 606 CYS B CA 1
ATOM 12235 C C . CYS B 1 612 ? 273.328 -45.061 145.997 1.00 38.62 606 CYS B C 1
ATOM 12236 O O . CYS B 1 612 ? 273.813 -45.581 144.987 1.00 39.57 606 CYS B O 1
ATOM 12239 N N . GLU B 1 613 ? 272.085 -44.584 146.064 1.00 37.54 607 GLU B N 1
ATOM 12240 C CA . GLU B 1 613 ? 271.172 -44.612 144.933 1.00 38.73 607 GLU B CA 1
ATOM 12241 C C . GLU B 1 613 ? 270.920 -43.185 144.484 1.00 39.81 607 GLU B C 1
ATOM 12242 O O . GLU B 1 613 ? 270.539 -42.946 143.339 1.00 39.13 607 GLU B O 1
ATOM 12248 N N . TYR B 1 614 ? 271.132 -42.247 145.408 1.00 40.89 608 TYR B N 1
ATOM 12249 C CA . TYR B 1 614 ? 270.956 -40.812 145.158 1.00 40.19 608 TYR B CA 1
ATOM 12250 C C . TYR B 1 614 ? 272.068 -40.020 145.827 1.00 38.95 608 TYR B C 1
ATOM 12251 O O . TYR B 1 614 ? 272.573 -40.402 146.875 1.00 39.84 608 TYR B O 1
ATOM 12260 N N . ILE B 1 615 ? 272.441 -38.906 145.219 1.00 37.63 609 ILE B N 1
ATOM 12261 C CA . ILE B 1 615 ? 273.472 -38.070 145.786 1.00 36.95 609 ILE B CA 1
ATOM 12262 C C . ILE B 1 615 ? 272.925 -36.681 146.073 1.00 38.46 609 ILE B C 1
ATOM 12263 O O . ILE B 1 615 ? 272.444 -35.995 145.173 1.00 38.99 609 ILE B O 1
ATOM 12268 N N . ILE B 1 616 ? 272.952 -36.283 147.337 1.00 38.88 610 ILE B N 1
ATOM 12269 C CA . ILE B 1 616 ? 272.506 -34.950 147.692 1.00 39.74 610 ILE B CA 1
ATOM 12270 C C . ILE B 1 616 ? 273.824 -34.197 147.740 1.00 41.65 610 ILE B C 1
ATOM 12271 O O . ILE B 1 616 ? 274.707 -34.541 148.521 1.00 41.65 610 ILE B O 1
ATOM 12276 N N . ASN B 1 617 ? 273.965 -33.192 146.879 1.00 43.53 611 ASN B N 1
ATOM 12277 C CA . ASN B 1 617 ? 275.205 -32.429 146.783 1.00 45.35 611 ASN B CA 1
ATOM 12278 C C . ASN B 1 617 ? 275.079 -30.979 147.240 1.00 46.15 611 ASN B C 1
ATOM 12279 O O . ASN B 1 617 ? 274.015 -30.366 147.136 1.00 47.21 611 ASN B O 1
ATOM 12284 N N . TYR B 1 618 ? 276.174 -30.431 147.755 1.00 46.19 612 TYR B N 1
ATOM 12285 C CA . TYR B 1 618 ? 276.173 -29.044 148.182 1.00 45.88 612 TYR B CA 1
ATOM 12286 C C . TYR B 1 618 ? 276.513 -28.158 146.989 1.00 46.41 612 TYR B C 1
ATOM 12287 O O . TYR B 1 618 ? 277.492 -28.392 146.275 1.00 46.05 612 TYR B O 1
ATOM 12296 N N . GLU B 1 619 ? 275.686 -27.145 146.776 1.00 47.90 613 GLU B N 1
ATOM 12297 C CA . GLU B 1 619 ? 275.878 -26.192 145.689 1.00 50.61 613 GLU B CA 1
ATOM 12298 C C . GLU B 1 619 ? 275.496 -24.820 146.227 1.00 50.20 613 GLU B C 1
ATOM 12299 O O . GLU B 1 619 ? 274.325 -24.426 146.188 1.00 50.38 613 GLU B O 1
ATOM 12305 N N . GLY B 1 620 ? 276.494 -24.098 146.730 1.00 49.64 614 GLY B N 1
ATOM 12306 C CA . GLY B 1 620 ? 276.236 -22.799 147.318 1.00 49.25 614 GLY B CA 1
ATOM 12307 C C . GLY B 1 620 ? 275.643 -23.062 148.689 1.00 50.05 614 GLY B C 1
ATOM 12308 O O . GLY B 1 620 ? 276.287 -23.673 149.544 1.00 51.17 614 GLY B O 1
ATOM 12309 N N . LEU B 1 621 ? 274.408 -22.629 148.904 1.00 48.96 615 LEU B N 1
ATOM 12310 C CA . LEU B 1 621 ? 273.758 -22.844 150.187 1.00 48.95 615 LEU B CA 1
ATOM 12311 C C . LEU B 1 621 ? 272.492 -23.629 149.967 1.00 47.91 615 LEU B C 1
ATOM 12312 O O . LEU B 1 621 ? 271.539 -23.528 150.739 1.00 47.33 615 LEU B O 1
ATOM 12317 N N . LYS B 1 622 ? 272.497 -24.407 148.893 1.00 47.32 616 LYS B N 1
ATOM 12318 C CA . LYS B 1 622 ? 271.364 -25.243 148.523 1.00 45.95 616 LYS B CA 1
ATOM 12319 C C . LYS B 1 622 ? 271.810 -26.698 148.399 1.00 45.67 616 LYS B C 1
ATOM 12320 O O . LYS B 1 622 ? 272.973 -26.989 148.108 1.00 43.02 616 LYS B O 1
ATOM 12326 N N . LEU B 1 623 ? 270.881 -27.615 148.632 1.00 47.10 617 LEU B N 1
ATOM 12327 C CA . LEU B 1 623 ? 271.181 -29.031 148.492 1.00 46.82 617 LEU B CA 1
ATOM 12328 C C . LEU B 1 623 ? 270.537 -29.471 147.177 1.00 48.33 617 LEU B C 1
ATOM 12329 O O . LEU B 1 623 ? 269.329 -29.315 146.989 1.00 50.67 617 LEU B O 1
ATOM 12334 N N . ARG B 1 624 ? 271.341 -29.988 146.258 1.00 48.07 618 ARG B N 1
ATOM 12335 C CA . ARG B 1 624 ? 270.816 -30.439 144.981 1.00 48.94 618 ARG B CA 1
ATOM 12336 C C . ARG B 1 624 ? 270.852 -31.963 144.903 1.00 48.47 618 ARG B C 1
ATOM 12337 O O . ARG B 1 624 ? 271.880 -32.583 145.180 1.00 48.16 618 ARG B O 1
ATOM 12345 N N . LYS B 1 625 ? 269.726 -32.567 144.529 1.00 47.23 619 LYS B N 1
ATOM 12346 C CA . LYS B 1 625 ? 269.646 -34.024 144.448 1.00 46.02 619 LYS B CA 1
ATOM 12347 C C . LYS B 1 625 ? 269.809 -34.592 143.040 1.00 45.26 619 LYS B C 1
ATOM 12348 O O . LYS B 1 625 ? 269.214 -34.103 142.085 1.00 44.67 619 LYS B O 1
ATOM 12354 N N . TYR B 1 626 ? 270.628 -35.629 142.927 1.00 45.72 620 TYR B N 1
ATOM 12355 C CA . TYR B 1 626 ? 270.887 -36.300 141.653 1.00 45.62 620 TYR B CA 1
ATOM 12356 C C . TYR B 1 626 ? 270.543 -37.763 141.818 1.00 44.31 620 TYR B C 1
ATOM 12357 O O . TYR B 1 626 ? 270.668 -38.310 142.907 1.00 44.21 620 TYR B O 1
ATOM 12366 N N . LYS B 1 627 ? 270.111 -38.397 140.737 1.00 43.87 621 LYS B N 1
ATOM 12367 C CA . LYS B 1 627 ? 269.774 -39.812 140.782 1.00 43.15 621 LYS B CA 1
ATOM 12368 C C . LYS B 1 627 ? 271.041 -40.578 140.448 1.00 41.31 621 LYS B C 1
ATOM 12369 O O . LYS B 1 627 ? 271.917 -40.053 139.779 1.00 41.24 621 LYS B O 1
ATOM 12375 N N . GLY B 1 628 ? 271.149 -41.806 140.929 1.00 41.36 622 GLY B N 1
ATOM 12376 C CA . GLY B 1 628 ? 272.331 -42.596 140.641 1.00 43.95 622 GLY B CA 1
ATOM 12377 C C . GLY B 1 628 ? 273.393 -42.503 141.720 1.00 45.77 622 GLY B C 1
ATOM 12378 O O . GLY B 1 628 ? 273.300 -41.643 142.609 1.00 44.29 622 GLY B O 1
ATOM 12379 N N . ASN B 1 629 ? 274.396 -43.387 141.644 1.00 46.57 623 ASN B N 1
ATOM 12380 C CA . ASN B 1 629 ? 275.485 -43.408 142.623 1.00 47.84 623 ASN B CA 1
ATOM 12381 C C . ASN B 1 629 ? 276.511 -42.304 142.351 1.00 48.84 623 ASN B C 1
ATOM 12382 O O . ASN B 1 629 ? 276.245 -41.388 141.578 1.00 48.25 623 ASN B O 1
ATOM 12387 N N . PHE B 1 630 ? 277.675 -42.385 142.989 1.00 50.44 624 PHE B N 1
ATOM 12388 C CA . PHE B 1 630 ? 278.696 -41.355 142.811 1.00 53.06 624 PHE B CA 1
ATOM 12389 C C . PHE B 1 630 ? 279.270 -41.259 141.394 1.00 54.39 624 PHE B C 1
ATOM 12390 O O . PHE B 1 630 ? 279.523 -40.162 140.897 1.00 53.04 624 PHE B O 1
ATOM 12398 N N . THR B 1 631 ? 279.491 -42.405 140.755 1.00 57.14 625 THR B N 1
ATOM 12399 C CA . THR B 1 631 ? 280.023 -42.428 139.394 1.00 59.32 625 THR B CA 1
ATOM 12400 C C . THR B 1 631 ? 279.036 -41.696 138.483 1.00 60.19 625 THR B C 1
ATOM 12401 O O . THR B 1 631 ? 279.408 -40.781 137.744 1.00 61.35 625 THR B O 1
ATOM 12405 N N . GLU B 1 632 ? 277.772 -42.101 138.558 1.00 59.82 626 GLU B N 1
ATOM 12406 C CA . GLU B 1 632 ? 276.719 -41.498 137.753 1.00 59.55 626 GLU B CA 1
ATOM 12407 C C . GLU B 1 632 ? 276.598 -40.009 138.084 1.00 58.12 626 GLU B C 1
ATOM 12408 O O . GLU B 1 632 ? 276.414 -39.170 137.203 1.00 58.34 626 GLU B O 1
ATOM 12414 N N . PHE B 1 633 ? 276.704 -39.701 139.368 1.00 56.75 627 PHE B N 1
ATOM 12415 C CA . PHE B 1 633 ? 276.613 -38.336 139.867 1.00 56.67 627 PHE B CA 1
ATOM 12416 C C . PHE B 1 633 ? 277.652 -37.430 139.210 1.00 57.89 627 PHE B C 1
ATOM 12417 O O . PHE B 1 633 ? 277.378 -36.268 138.896 1.00 57.03 627 PHE B O 1
ATOM 12425 N N . VAL B 1 634 ? 278.845 -37.976 139.012 1.00 59.69 628 VAL B N 1
ATOM 12426 C CA . VAL B 1 634 ? 279.937 -37.249 138.392 1.00 60.65 628 VAL B CA 1
ATOM 12427 C C . VAL B 1 634 ? 279.610 -36.968 136.929 1.00 62.80 628 VAL B C 1
ATOM 12428 O O . VAL B 1 634 ? 279.833 -35.858 136.443 1.00 63.77 628 VAL B O 1
ATOM 12432 N N . LYS B 1 635 ? 279.073 -37.964 136.229 1.00 64.54 629 LYS B N 1
ATOM 12433 C CA . LYS B 1 635 ? 278.704 -37.782 134.826 1.00 66.02 629 LYS B CA 1
ATOM 12434 C C . LYS B 1 635 ? 277.835 -36.526 134.685 1.00 66.85 629 LYS B C 1
ATOM 12435 O O . LYS B 1 635 ? 278.040 -35.717 133.787 1.00 66.61 629 LYS B O 1
ATOM 12441 N N . LYS B 1 636 ? 276.874 -36.370 135.590 1.00 68.78 630 LYS B N 1
ATOM 12442 C CA . LYS B 1 636 ? 275.969 -35.222 135.583 1.00 70.27 630 LYS B CA 1
ATOM 12443 C C . LYS B 1 636 ? 276.706 -33.961 136.030 1.00 71.28 630 LYS B C 1
ATOM 12444 O O . LYS B 1 636 ? 276.632 -32.922 135.384 1.00 70.83 630 LYS B O 1
ATOM 12450 N N . CYS B 1 637 ? 277.405 -34.065 137.153 1.00 73.15 631 CYS B N 1
ATOM 12451 C CA . CYS B 1 637 ? 278.156 -32.950 137.706 1.00 74.88 631 CYS B CA 1
ATOM 12452 C C . CYS B 1 637 ? 279.642 -33.266 137.584 1.00 76.42 631 CYS B C 1
ATOM 12453 O O . CYS B 1 637 ? 280.231 -33.878 138.470 1.00 75.95 631 CYS B O 1
ATOM 12456 N N . PRO B 1 638 ? 280.266 -32.859 136.469 1.00 78.37 632 PRO B N 1
ATOM 12457 C CA . PRO B 1 638 ? 281.691 -33.110 136.238 1.00 80.04 632 PRO B CA 1
ATOM 12458 C C . PRO B 1 638 ? 282.589 -32.271 137.141 1.00 81.63 632 PRO B C 1
ATOM 12459 O O . PRO B 1 638 ? 283.706 -32.679 137.465 1.00 81.23 632 PRO B O 1
ATOM 12463 N N . ALA B 1 639 ? 282.087 -31.102 137.538 1.00 83.61 633 ALA B N 1
ATOM 12464 C CA . ALA B 1 639 ? 282.820 -30.186 138.409 1.00 85.76 633 ALA B CA 1
ATOM 12465 C C . ALA B 1 639 ? 282.873 -30.750 139.825 1.00 87.56 633 ALA B C 1
ATOM 12466 O O . ALA B 1 639 ? 282.616 -30.038 140.796 1.00 87.94 633 ALA B O 1
ATOM 12468 N N . ALA B 1 640 ? 283.210 -32.032 139.937 1.00 89.55 634 ALA B N 1
ATOM 12469 C CA . ALA B 1 640 ? 283.273 -32.695 141.233 1.00 91.28 634 ALA B CA 1
ATOM 12470 C C . ALA B 1 640 ? 284.324 -33.798 141.303 1.00 92.80 634 ALA B C 1
ATOM 12471 O O . ALA B 1 640 ? 284.545 -34.370 142.362 1.00 93.61 634 ALA B O 1
ATOM 12473 N N . LYS B 1 641 ? 284.964 -34.109 140.182 1.00 94.48 635 LYS B N 1
ATOM 12474 C CA . LYS B 1 641 ? 285.997 -35.136 140.185 1.00 95.96 635 LYS B CA 1
ATOM 12475 C C . LYS B 1 641 ? 287.166 -34.622 141.027 1.00 97.42 635 LYS B C 1
ATOM 12476 O O . LYS B 1 641 ? 288.152 -35.324 141.222 1.00 97.75 635 LYS B O 1
ATOM 12482 N N . ALA B 1 642 ? 287.042 -33.401 141.541 1.00 98.78 636 ALA B N 1
ATOM 12483 C CA . ALA B 1 642 ? 288.110 -32.788 142.328 1.00 100.66 636 ALA B CA 1
ATOM 12484 C C . ALA B 1 642 ? 287.922 -32.770 143.845 1.00 102.22 636 ALA B C 1
ATOM 12485 O O . ALA B 1 642 ? 288.518 -31.942 144.536 1.00 102.24 636 ALA B O 1
ATOM 12487 N N . TYR B 1 643 ? 287.114 -33.678 144.377 1.00 103.98 637 TYR B N 1
ATOM 12488 C CA . TYR B 1 643 ? 286.897 -33.716 145.826 1.00 105.76 637 TYR B CA 1
ATOM 12489 C C . TYR B 1 643 ? 288.171 -33.980 146.642 1.00 105.54 637 TYR B C 1
ATOM 12490 O O . TYR B 1 643 ? 288.225 -33.679 147.839 1.00 105.21 637 TYR B O 1
ATOM 12499 N N . GLU B 1 644 ? 289.183 -34.551 145.991 1.00 105.21 638 GLU B N 1
ATOM 12500 C CA . GLU B 1 644 ? 290.462 -34.890 146.631 1.00 105.12 638 GLU B CA 1
ATOM 12501 C C . GLU B 1 644 ? 291.515 -33.776 146.521 1.00 105.67 638 GLU B C 1
ATOM 12502 O O . GLU B 1 644 ? 292.327 -33.558 147.423 1.00 104.99 638 GLU B O 1
ATOM 12508 N N . GLU B 1 645 ? 291.457 -33.088 145.386 1.00 106.17 639 GLU B N 1
ATOM 12509 C CA . GLU B 1 645 ? 292.373 -32.033 144.956 1.00 106.49 639 GLU B CA 1
ATOM 12510 C C . GLU B 1 645 ? 292.967 -30.976 145.897 1.00 106.21 639 GLU B C 1
ATOM 12511 O O . GLU B 1 645 ? 294.196 -30.851 145.962 1.00 106.02 639 GLU B O 1
ATOM 12517 N N . LEU B 1 646 ? 292.116 -30.220 146.596 1.00 105.45 640 LEU B N 1
ATOM 12518 C CA . LEU B 1 646 ? 292.538 -29.125 147.489 1.00 104.53 640 LEU B CA 1
ATOM 12519 C C . LEU B 1 646 ? 294.028 -28.946 147.862 1.00 103.81 640 LEU B C 1
ATOM 12520 O O . LEU B 1 646 ? 294.517 -27.807 147.901 1.00 103.80 640 LEU B O 1
ATOM 12525 N N . SER B 1 647 ? 294.744 -30.039 148.141 1.00 102.40 641 SER B N 1
ATOM 12526 C CA . SER B 1 647 ? 296.167 -29.950 148.489 1.00 100.68 641 SER B CA 1
ATOM 12527 C C . SER B 1 647 ? 297.087 -30.455 147.367 1.00 99.07 641 SER B C 1
ATOM 12528 O O . SER B 1 647 ? 296.868 -31.524 146.792 1.00 98.51 641 SER B O 1
ATOM 12531 N N . ASN B 1 648 ? 298.121 -29.667 147.079 1.00 97.50 642 ASN B N 1
ATOM 12532 C CA . ASN B 1 648 ? 299.115 -29.959 146.038 1.00 95.76 642 ASN B CA 1
ATOM 12533 C C . ASN B 1 648 ? 299.746 -31.360 146.142 1.00 94.21 642 ASN B C 1
ATOM 12534 O O . ASN B 1 648 ? 300.247 -31.911 145.156 1.00 92.90 642 ASN B O 1
ATOM 12539 N N . THR B 1 649 ? 299.709 -31.928 147.341 1.00 92.73 643 THR B N 1
ATOM 12540 C CA . THR B 1 649 ? 300.323 -33.224 147.605 1.00 90.17 643 THR B CA 1
ATOM 12541 C C . THR B 1 649 ? 299.587 -34.487 147.123 1.00 88.26 643 THR B C 1
ATOM 12542 O O . THR B 1 649 ? 300.237 -35.488 146.788 1.00 88.65 643 THR B O 1
ATOM 12546 N N . ASP B 1 650 ? 298.252 -34.457 147.092 1.00 85.55 644 ASP B N 1
ATOM 12547 C CA . ASP B 1 650 ? 297.491 -35.627 146.615 1.00 82.17 644 ASP B CA 1
ATOM 12548 C C . ASP B 1 650 ? 297.674 -35.718 145.090 1.00 80.79 644 ASP B C 1
ATOM 12549 O O . ASP B 1 650 ? 296.980 -36.443 144.390 1.00 80.26 644 ASP B O 1
ATOM 12554 N N . LEU B 1 651 ? 298.677 -35.024 144.594 1.00 78.84 645 LEU B N 1
ATOM 12555 C CA . LEU B 1 651 ? 298.918 -34.930 143.171 1.00 76.11 645 LEU B CA 1
ATOM 12556 C C . LEU B 1 651 ? 300.177 -35.694 142.736 1.00 73.17 645 LEU B C 1
ATOM 12557 O O . LEU B 1 651 ? 300.417 -35.876 141.535 1.00 73.10 645 LEU B O 1
ATOM 12562 N N . GLU B 1 652 ? 300.961 -36.165 143.711 1.00 69.77 646 GLU B N 1
ATOM 12563 C CA . GLU B 1 652 ? 302.229 -36.865 143.426 1.00 66.46 646 GLU B CA 1
ATOM 12564 C C . GLU B 1 652 ? 302.204 -38.377 143.167 1.00 62.21 646 GLU B C 1
ATOM 12565 O O . GLU B 1 652 ? 301.194 -39.038 143.379 1.00 61.38 646 GLU B O 1
ATOM 12571 N N . PHE B 1 653 ? 303.335 -38.906 142.693 1.00 57.47 647 PHE B N 1
ATOM 12572 C CA . PHE B 1 653 ? 303.491 -40.330 142.389 1.00 53.35 647 PHE B CA 1
ATOM 12573 C C . PHE B 1 653 ? 304.962 -40.739 142.266 1.00 51.32 647 PHE B C 1
ATOM 12574 O O . PHE B 1 653 ? 305.845 -39.897 142.115 1.00 51.16 647 PHE B O 1
ATOM 12582 N N . LYS B 1 654 ? 305.223 -42.037 142.338 1.00 48.19 648 LYS B N 1
ATOM 12583 C CA . LYS B 1 654 ? 306.582 -42.534 142.235 1.00 45.79 648 LYS B CA 1
ATOM 12584 C C . LYS B 1 654 ? 306.659 -43.673 141.241 1.00 43.40 648 LYS B C 1
ATOM 12585 O O . LYS B 1 654 ? 305.738 -44.476 141.118 1.00 42.82 648 LYS B O 1
ATOM 12591 N N . PHE B 1 655 ? 307.755 -43.729 140.506 1.00 41.09 649 PHE B N 1
ATOM 12592 C CA . PHE B 1 655 ? 307.942 -44.797 139.552 1.00 37.91 649 PHE B CA 1
ATOM 12593 C C . PHE B 1 655 ? 308.490 -45.995 140.310 1.00 38.04 649 PHE B C 1
ATOM 12594 O O . PHE B 1 655 ? 309.098 -45.852 141.372 1.00 34.12 649 PHE B O 1
ATOM 12602 N N . PRO B 1 656 ? 308.256 -47.205 139.786 1.00 38.34 650 PRO B N 1
ATOM 12603 C CA . PRO B 1 656 ? 308.750 -48.411 140.457 1.00 37.69 650 PRO B CA 1
ATOM 12604 C C . PRO B 1 656 ? 310.270 -48.526 140.392 1.00 37.26 650 PRO B C 1
ATOM 12605 O O . PRO B 1 656 ? 310.913 -47.877 139.557 1.00 36.08 650 PRO B O 1
ATOM 12609 N N . GLU B 1 657 ? 310.838 -49.324 141.295 1.00 36.65 651 GLU B N 1
ATOM 12610 C CA . GLU B 1 657 ? 312.284 -49.555 141.310 1.00 36.94 651 GLU B CA 1
ATOM 12611 C C . GLU B 1 657 ? 312.576 -50.460 140.113 1.00 35.11 651 GLU B C 1
ATOM 12612 O O . GLU B 1 657 ? 311.850 -51.431 139.880 1.00 31.72 651 GLU B O 1
ATOM 12618 N N . PRO B 1 658 ? 313.612 -50.136 139.314 1.00 34.75 652 PRO B N 1
ATOM 12619 C CA . PRO B 1 658 ? 313.914 -51.001 138.161 1.00 33.79 652 PRO B CA 1
ATOM 12620 C C . PRO B 1 658 ? 314.216 -52.450 138.536 1.00 35.29 652 PRO B C 1
ATOM 12621 O O . PRO B 1 658 ? 314.711 -52.742 139.629 1.00 34.31 652 PRO B O 1
ATOM 12625 N N . GLY B 1 659 ? 313.886 -53.357 137.622 1.00 37.91 653 GLY B N 1
ATOM 12626 C CA . GLY B 1 659 ? 314.114 -54.775 137.848 1.00 39.85 653 GLY B CA 1
ATOM 12627 C C . GLY B 1 659 ? 315.573 -55.136 138.061 1.00 40.35 653 GLY B C 1
ATOM 12628 O O . GLY B 1 659 ? 316.469 -54.502 137.507 1.00 39.35 653 GLY B O 1
ATOM 12629 N N . TYR B 1 660 ? 315.805 -56.158 138.878 1.00 42.11 654 TYR B N 1
ATOM 12630 C CA . TYR B 1 660 ? 317.148 -56.636 139.188 1.00 44.25 654 TYR B CA 1
ATOM 12631 C C . TYR B 1 660 ? 317.966 -56.909 137.925 1.00 44.45 654 TYR B C 1
ATOM 12632 O O . TYR B 1 660 ? 317.443 -57.426 136.947 1.00 45.24 654 TYR B O 1
ATOM 12641 N N . LEU B 1 661 ? 319.244 -56.543 137.943 1.00 45.22 655 LEU B N 1
ATOM 12642 C CA . LEU B 1 661 ? 320.136 -56.787 136.806 1.00 45.76 655 LEU B CA 1
ATOM 12643 C C . LEU B 1 661 ? 321.461 -57.368 137.302 1.00 47.56 655 LEU B C 1
ATOM 12644 O O . LEU B 1 661 ? 322.333 -56.643 137.783 1.00 46.49 655 LEU B O 1
ATOM 12649 N N . GLU B 1 662 ? 321.605 -58.682 137.182 1.00 50.16 656 GLU B N 1
ATOM 12650 C CA . GLU B 1 662 ? 322.822 -59.363 137.612 1.00 52.90 656 GLU B CA 1
ATOM 12651 C C . GLU B 1 662 ? 324.039 -58.769 136.905 1.00 51.22 656 GLU B C 1
ATOM 12652 O O . GLU B 1 662 ? 324.016 -58.559 135.695 1.00 51.39 656 GLU B O 1
ATOM 12658 N N . GLY B 1 663 ? 325.090 -58.478 137.665 1.00 50.27 657 GLY B N 1
ATOM 12659 C CA . GLY B 1 663 ? 326.298 -57.911 137.085 1.00 49.30 657 GLY B CA 1
ATOM 12660 C C . GLY B 1 663 ? 326.324 -56.396 137.007 1.00 48.70 657 GLY B C 1
ATOM 12661 O O . GLY B 1 663 ? 327.181 -55.812 136.348 1.00 49.24 657 GLY B O 1
ATOM 12662 N N . VAL B 1 664 ? 325.368 -55.753 137.661 1.00 49.13 658 VAL B N 1
ATOM 12663 C CA . VAL B 1 664 ? 325.291 -54.303 137.679 1.00 49.17 658 VAL B CA 1
ATOM 12664 C C . VAL B 1 664 ? 325.296 -53.948 139.154 1.00 51.46 658 VAL B C 1
ATOM 12665 O O . VAL B 1 664 ? 324.275 -54.075 139.838 1.00 51.48 658 VAL B O 1
ATOM 12669 N N . LYS B 1 665 ? 326.456 -53.521 139.647 1.00 52.81 659 LYS B N 1
ATOM 12670 C CA . LYS B 1 665 ? 326.605 -53.195 141.060 1.00 52.71 659 LYS B CA 1
ATOM 12671 C C . LYS B 1 665 ? 326.620 -51.711 141.377 1.00 51.34 659 LYS B C 1
ATOM 12672 O O . LYS B 1 665 ? 326.604 -51.320 142.543 1.00 51.99 659 LYS B O 1
ATOM 12678 N N . THR B 1 666 ? 326.664 -50.884 140.342 1.00 49.07 660 THR B N 1
ATOM 12679 C CA . THR B 1 666 ? 326.647 -49.444 140.540 1.00 47.01 660 THR B CA 1
ATOM 12680 C C . THR B 1 666 ? 325.768 -48.861 139.444 1.00 46.87 660 THR B C 1
ATOM 12681 O O . THR B 1 666 ? 325.607 -49.469 138.387 1.00 47.60 660 THR B O 1
ATOM 12685 N N . LYS B 1 667 ? 325.182 -47.699 139.703 1.00 46.14 661 LYS B N 1
ATOM 12686 C CA . LYS B 1 667 ? 324.306 -47.048 138.735 1.00 46.68 661 LYS B CA 1
ATOM 12687 C C . LYS B 1 667 ? 325.111 -46.342 137.644 1.00 48.38 661 LYS B C 1
ATOM 12688 O O . LYS B 1 667 ? 324.578 -45.553 136.852 1.00 47.85 661 LYS B O 1
ATOM 12694 N N . GLN B 1 668 ? 326.402 -46.654 137.599 1.00 49.04 662 GLN B N 1
ATOM 12695 C CA . GLN B 1 668 ? 327.305 -46.060 136.626 1.00 49.66 662 GLN B CA 1
ATOM 12696 C C . GLN B 1 668 ? 327.534 -47.040 135.488 1.00 48.98 662 GLN B C 1
ATOM 12697 O O . GLN B 1 668 ? 327.846 -46.641 134.365 1.00 49.11 662 GLN B O 1
ATOM 12703 N N . LYS B 1 669 ? 327.396 -48.325 135.798 1.00 47.73 663 LYS B N 1
ATOM 12704 C CA . LYS B 1 669 ? 327.563 -49.386 134.814 1.00 47.87 663 LYS B CA 1
ATOM 12705 C C . LYS B 1 669 ? 326.630 -49.169 133.612 1.00 47.08 663 LYS B C 1
ATOM 12706 O O . LYS B 1 669 ? 325.435 -48.891 133.764 1.00 46.54 663 LYS B O 1
ATOM 12712 N N . ALA B 1 670 ? 327.182 -49.303 132.416 1.00 45.41 664 ALA B N 1
ATOM 12713 C CA . ALA B 1 670 ? 326.410 -49.110 131.206 1.00 45.01 664 ALA B CA 1
ATOM 12714 C C . ALA B 1 670 ? 325.559 -50.331 130.882 1.00 45.84 664 ALA B C 1
ATOM 12715 O O . ALA B 1 670 ? 326.079 -51.433 130.727 1.00 46.67 664 ALA B O 1
ATOM 12717 N N . ILE B 1 671 ? 324.245 -50.142 130.801 1.00 46.35 665 ILE B N 1
ATOM 12718 C CA . ILE B 1 671 ? 323.357 -51.249 130.459 1.00 45.73 665 ILE B CA 1
ATOM 12719 C C . ILE B 1 671 ? 322.976 -51.118 128.988 1.00 46.06 665 ILE B C 1
ATOM 12720 O O . ILE B 1 671 ? 322.364 -52.017 128.405 1.00 46.75 665 ILE B O 1
ATOM 12725 N N . VAL B 1 672 ? 323.341 -49.981 128.400 1.00 45.40 666 VAL B N 1
ATOM 12726 C CA . VAL B 1 672 ? 323.104 -49.725 126.987 1.00 46.57 666 VAL B CA 1
ATOM 12727 C C . VAL B 1 672 ? 324.309 -48.941 126.490 1.00 47.67 666 VAL B C 1
ATOM 12728 O O . VAL B 1 672 ? 324.665 -47.910 127.061 1.00 48.28 666 VAL B O 1
ATOM 12732 N N . LYS B 1 673 ? 324.942 -49.448 125.436 1.00 49.18 667 LYS B N 1
ATOM 12733 C CA . LYS B 1 673 ? 326.121 -48.812 124.859 1.00 51.32 667 LYS B CA 1
ATOM 12734 C C . LYS B 1 673 ? 326.113 -48.969 123.343 1.00 51.65 667 LYS B C 1
ATOM 12735 O O . LYS B 1 673 ? 326.203 -50.078 122.822 1.00 52.66 667 LYS B O 1
ATOM 12741 N N . VAL B 1 674 ? 325.999 -47.848 122.642 1.00 51.25 668 VAL B N 1
ATOM 12742 C CA . VAL B 1 674 ? 325.959 -47.849 121.189 1.00 51.94 668 VAL B CA 1
ATOM 12743 C C . VAL B 1 674 ? 327.221 -47.198 120.622 1.00 53.66 668 VAL B C 1
ATOM 12744 O O . VAL B 1 674 ? 327.678 -46.156 121.112 1.00 53.91 668 VAL B O 1
ATOM 12748 N N . THR B 1 675 ? 327.778 -47.808 119.579 1.00 54.27 669 THR B N 1
ATOM 12749 C CA . THR B 1 675 ? 328.999 -47.289 118.977 1.00 54.22 669 THR B CA 1
ATOM 12750 C C . THR B 1 675 ? 329.007 -47.291 117.450 1.00 54.59 669 THR B C 1
ATOM 12751 O O . THR B 1 675 ? 328.577 -48.252 116.809 1.00 52.81 669 THR B O 1
ATOM 12755 N N . ASN B 1 676 ? 329.507 -46.194 116.883 1.00 56.19 670 ASN B N 1
ATOM 12756 C CA . ASN B 1 676 ? 329.593 -46.011 115.438 1.00 57.56 670 ASN B CA 1
ATOM 12757 C C . ASN B 1 676 ? 328.284 -46.403 114.788 1.00 58.78 670 ASN B C 1
ATOM 12758 O O . ASN B 1 676 ? 328.253 -47.164 113.817 1.00 58.49 670 ASN B O 1
ATOM 12763 N N . MET B 1 677 ? 327.190 -45.885 115.326 1.00 59.88 671 MET B N 1
ATOM 12764 C CA . MET B 1 677 ? 325.908 -46.216 114.754 1.00 60.36 671 MET B CA 1
ATOM 12765 C C . MET B 1 677 ? 325.444 -45.225 113.718 1.00 58.89 671 MET B C 1
ATOM 12766 O O . MET B 1 677 ? 325.697 -44.026 113.813 1.00 57.09 671 MET B O 1
ATOM 12771 N N . GLU B 1 678 ? 324.723 -45.748 112.738 1.00 58.91 672 GLU B N 1
ATOM 12772 C CA . GLU B 1 678 ? 324.195 -44.934 111.668 1.00 59.49 672 GLU B CA 1
ATOM 12773 C C . GLU B 1 678 ? 322.916 -45.537 111.102 1.00 58.98 672 GLU B C 1
ATOM 12774 O O . GLU B 1 678 ? 322.722 -46.758 111.122 1.00 57.52 672 GLU B O 1
ATOM 12780 N N . PHE B 1 679 ? 322.037 -44.662 110.619 1.00 58.64 673 PHE B N 1
ATOM 12781 C CA . PHE B 1 679 ? 320.785 -45.083 110.014 1.00 57.57 673 PHE B CA 1
ATOM 12782 C C . PHE B 1 679 ? 320.512 -44.248 108.780 1.00 57.30 673 PHE B C 1
ATOM 12783 O O . PHE B 1 679 ? 320.522 -43.020 108.832 1.00 55.63 673 PHE B O 1
ATOM 12791 N N . GLN B 1 680 ? 320.256 -44.933 107.673 1.00 58.74 674 GLN B N 1
ATOM 12792 C CA . GLN B 1 680 ? 319.964 -44.276 106.408 1.00 60.58 674 GLN B CA 1
ATOM 12793 C C . GLN B 1 680 ? 318.814 -44.996 105.707 1.00 60.89 674 GLN B C 1
ATOM 12794 O O . GLN B 1 680 ? 318.938 -46.170 105.348 1.00 61.57 674 GLN B O 1
ATOM 12800 N N . TYR B 1 681 ? 317.695 -44.297 105.522 1.00 60.31 675 TYR B N 1
ATOM 12801 C CA . TYR B 1 681 ? 316.529 -44.888 104.870 1.00 60.26 675 TYR B CA 1
ATOM 12802 C C . TYR B 1 681 ? 316.855 -45.358 103.455 1.00 60.85 675 TYR B C 1
ATOM 12803 O O . TYR B 1 681 ? 317.269 -44.566 102.610 1.00 60.66 675 TYR B O 1
ATOM 12812 N N . PRO B 1 682 ? 316.692 -46.661 103.184 1.00 61.08 676 PRO B N 1
ATOM 12813 C CA . PRO B 1 682 ? 316.977 -47.159 101.839 1.00 61.52 676 PRO B CA 1
ATOM 12814 C C . PRO B 1 682 ? 316.256 -46.269 100.828 1.00 62.12 676 PRO B C 1
ATOM 12815 O O . PRO B 1 682 ? 315.038 -46.086 100.905 1.00 63.02 676 PRO B O 1
ATOM 12819 N N . GLY B 1 683 ? 317.010 -45.702 99.896 1.00 62.34 677 GLY B N 1
ATOM 12820 C CA . GLY B 1 683 ? 316.407 -44.833 98.904 1.00 61.57 677 GLY B CA 1
ATOM 12821 C C . GLY B 1 683 ? 316.744 -43.372 99.126 1.00 61.06 677 GLY B C 1
ATOM 12822 O O . GLY B 1 683 ? 316.371 -42.527 98.320 1.00 61.64 677 GLY B O 1
ATOM 12823 N N . THR B 1 684 ? 317.442 -43.063 100.215 1.00 60.73 678 THR B N 1
ATOM 12824 C CA . THR B 1 684 ? 317.811 -41.680 100.500 1.00 60.64 678 THR B CA 1
ATOM 12825 C C . THR B 1 684 ? 319.271 -41.400 100.160 1.00 60.93 678 THR B C 1
ATOM 12826 O O . THR B 1 684 ? 320.156 -42.216 100.421 1.00 60.61 678 THR B O 1
ATOM 12830 N N . SER B 1 685 ? 319.505 -40.234 99.571 1.00 61.59 679 SER B N 1
ATOM 12831 C CA . SER B 1 685 ? 320.833 -39.799 99.159 1.00 62.13 679 SER B CA 1
ATOM 12832 C C . SER B 1 685 ? 321.925 -39.949 100.217 1.00 62.55 679 SER B C 1
ATOM 12833 O O . SER B 1 685 ? 323.047 -40.345 99.906 1.00 63.19 679 SER B O 1
ATOM 12836 N N . LYS B 1 686 ? 321.599 -39.620 101.462 1.00 62.58 680 LYS B N 1
ATOM 12837 C CA . LYS B 1 686 ? 322.563 -39.707 102.556 1.00 62.61 680 LYS B CA 1
ATOM 12838 C C . LYS B 1 686 ? 321.899 -40.210 103.842 1.00 62.15 680 LYS B C 1
ATOM 12839 O O . LYS B 1 686 ? 320.672 -40.190 103.965 1.00 63.32 680 LYS B O 1
ATOM 12845 N N . PRO B 1 687 ? 322.701 -40.669 104.821 1.00 60.59 681 PRO B N 1
ATOM 12846 C CA . PRO B 1 687 ? 322.144 -41.170 106.083 1.00 59.64 681 PRO B CA 1
ATOM 12847 C C . PRO B 1 687 ? 321.556 -40.041 106.932 1.00 58.64 681 PRO B C 1
ATOM 12848 O O . PRO B 1 687 ? 321.998 -38.897 106.828 1.00 59.01 681 PRO B O 1
ATOM 12852 N N . GLN B 1 688 ? 320.566 -40.353 107.766 1.00 57.07 682 GLN B N 1
ATOM 12853 C CA . GLN B 1 688 ? 319.962 -39.329 108.617 1.00 55.62 682 GLN B CA 1
ATOM 12854 C C . GLN B 1 688 ? 320.809 -39.060 109.858 1.00 55.21 682 GLN B C 1
ATOM 12855 O O . GLN B 1 688 ? 320.851 -37.933 110.348 1.00 55.24 682 GLN B O 1
ATOM 12861 N N . ILE B 1 689 ? 321.470 -40.094 110.373 1.00 54.14 683 ILE B N 1
ATOM 12862 C CA . ILE B 1 689 ? 322.349 -39.937 111.531 1.00 54.73 683 ILE B CA 1
ATOM 12863 C C . ILE B 1 689 ? 323.539 -40.860 111.366 1.00 55.46 683 ILE B C 1
ATOM 12864 O O . ILE B 1 689 ? 323.404 -41.988 110.889 1.00 55.65 683 ILE B O 1
ATOM 12869 N N . THR B 1 690 ? 324.708 -40.379 111.762 1.00 55.80 684 THR B N 1
ATOM 12870 C CA . THR B 1 690 ? 325.910 -41.176 111.636 1.00 56.22 684 THR B CA 1
ATOM 12871 C C . THR B 1 690 ? 326.879 -40.876 112.763 1.00 55.79 684 THR B C 1
ATOM 12872 O O . THR B 1 690 ? 326.712 -39.897 113.488 1.00 54.89 684 THR B O 1
ATOM 12876 N N . ASP B 1 691 ? 327.887 -41.730 112.900 1.00 56.08 685 ASP B N 1
ATOM 12877 C CA . ASP B 1 691 ? 328.891 -41.585 113.942 1.00 57.24 685 ASP B CA 1
ATOM 12878 C C . ASP B 1 691 ? 328.240 -41.224 115.274 1.00 56.59 685 ASP B C 1
ATOM 12879 O O . ASP B 1 691 ? 328.486 -40.147 115.839 1.00 57.35 685 ASP B O 1
ATOM 12884 N N . ILE B 1 692 ? 327.396 -42.130 115.762 1.00 54.41 686 ILE B N 1
ATOM 12885 C CA . ILE B 1 692 ? 326.689 -41.921 117.019 1.00 51.49 686 ILE B CA 1
ATOM 12886 C C . ILE B 1 692 ? 327.217 -42.855 118.093 1.00 49.41 686 ILE B C 1
ATOM 12887 O O . ILE B 1 692 ? 327.204 -44.079 117.932 1.00 48.65 686 ILE B O 1
ATOM 12892 N N . ASN B 1 693 ? 327.684 -42.261 119.185 1.00 47.46 687 ASN B N 1
ATOM 12893 C CA . ASN B 1 693 ? 328.209 -43.013 120.313 1.00 47.58 687 ASN B CA 1
ATOM 12894 C C . ASN B 1 693 ? 327.636 -42.436 121.603 1.00 47.78 687 ASN B C 1
ATOM 12895 O O . ASN B 1 693 ? 327.764 -41.240 121.863 1.00 45.51 687 ASN B O 1
ATOM 12900 N N . PHE B 1 694 ? 326.980 -43.289 122.391 1.00 49.24 688 PHE B N 1
ATOM 12901 C CA . PHE B 1 694 ? 326.385 -42.885 123.667 1.00 48.07 688 PHE B CA 1
ATOM 12902 C C . PHE B 1 694 ? 326.214 -44.071 124.604 1.00 47.55 688 PHE B C 1
ATOM 12903 O O . PHE B 1 694 ? 326.148 -45.217 124.162 1.00 46.95 688 PHE B O 1
ATOM 12911 N N . GLN B 1 695 ? 326.161 -43.787 125.901 1.00 47.52 689 GLN B N 1
ATOM 12912 C CA . GLN B 1 695 ? 325.969 -44.823 126.911 1.00 47.44 689 GLN B CA 1
ATOM 12913 C C . GLN B 1 695 ? 324.845 -44.423 127.849 1.00 46.43 689 GLN B C 1
ATOM 12914 O O . GLN B 1 695 ? 324.633 -43.237 128.124 1.00 46.75 689 GLN B O 1
ATOM 12920 N N . CYS B 1 696 ? 324.140 -45.425 128.354 1.00 45.63 690 CYS B N 1
ATOM 12921 C CA . CYS B 1 696 ? 323.049 -45.208 129.293 1.00 42.96 690 CYS B CA 1
ATOM 12922 C C . CYS B 1 696 ? 323.283 -46.097 130.495 1.00 41.98 690 CYS B C 1
ATOM 12923 O O . CYS B 1 696 ? 323.734 -47.252 130.367 1.00 38.52 690 CYS B O 1
ATOM 12926 N N . SER B 1 697 ? 322.975 -45.548 131.663 1.00 40.67 691 SER B N 1
ATOM 12927 C CA . SER B 1 697 ? 323.126 -46.273 132.911 1.00 41.49 691 SER B CA 1
ATOM 12928 C C . SER B 1 697 ? 321.900 -46.008 133.777 1.00 41.05 691 SER B C 1
ATOM 12929 O O . SER B 1 697 ? 321.062 -45.189 133.423 1.00 42.34 691 SER B O 1
ATOM 12932 N N . LEU B 1 698 ? 321.785 -46.715 134.897 1.00 41.89 692 LEU B N 1
ATOM 12933 C CA . LEU B 1 698 ? 320.664 -46.526 135.817 1.00 41.81 692 LEU B CA 1
ATOM 12934 C C . LEU B 1 698 ? 320.638 -45.117 136.420 1.00 42.59 692 LEU B C 1
ATOM 12935 O O . LEU B 1 698 ? 319.682 -44.743 137.101 1.00 43.61 692 LEU B O 1
ATOM 12940 N N . SER B 1 699 ? 321.686 -44.336 136.183 1.00 43.00 693 SER B N 1
ATOM 12941 C CA . SER B 1 699 ? 321.737 -42.990 136.746 1.00 43.61 693 SER B CA 1
ATOM 12942 C C . SER B 1 699 ? 321.778 -41.922 135.678 1.00 41.36 693 SER B C 1
ATOM 12943 O O . SER B 1 699 ? 322.085 -40.769 135.968 1.00 40.70 693 SER B O 1
ATOM 12946 N N . SER B 1 700 ? 321.485 -42.304 134.442 1.00 39.85 694 SER B N 1
ATOM 12947 C CA . SER B 1 700 ? 321.489 -41.340 133.359 1.00 39.14 694 SER B CA 1
ATOM 12948 C C . SER B 1 700 ? 320.400 -40.299 133.576 1.00 38.91 694 SER B C 1
ATOM 12949 O O . SER B 1 700 ? 319.347 -40.580 134.153 1.00 38.46 694 SER B O 1
ATOM 12952 N N . ARG B 1 701 ? 320.681 -39.084 133.128 1.00 39.37 695 ARG B N 1
ATOM 12953 C CA . ARG B 1 701 ? 319.746 -37.964 133.228 1.00 39.22 695 ARG B CA 1
ATOM 12954 C C . ARG B 1 701 ? 320.058 -37.103 132.005 1.00 39.45 695 ARG B C 1
ATOM 12955 O O . ARG B 1 701 ? 320.734 -36.077 132.084 1.00 41.88 695 ARG B O 1
ATOM 12963 N N . ILE B 1 702 ? 319.564 -37.560 130.864 1.00 38.51 696 ILE B N 1
ATOM 12964 C CA . ILE B 1 702 ? 319.807 -36.910 129.587 1.00 37.42 696 ILE B CA 1
ATOM 12965 C C . ILE B 1 702 ? 318.641 -36.078 129.062 1.00 38.92 696 ILE B C 1
ATOM 12966 O O . ILE B 1 702 ? 317.473 -36.396 129.280 1.00 37.38 696 ILE B O 1
ATOM 12971 N N . ALA B 1 703 ? 318.982 -35.003 128.363 1.00 41.10 697 ALA B N 1
ATOM 12972 C CA . ALA B 1 703 ? 317.996 -34.117 127.760 1.00 42.99 697 ALA B CA 1
ATOM 12973 C C . ALA B 1 703 ? 318.350 -33.990 126.283 1.00 44.76 697 ALA B C 1
ATOM 12974 O O . ALA B 1 703 ? 319.312 -33.302 125.927 1.00 47.18 697 ALA B O 1
ATOM 12976 N N . VAL B 1 704 ? 317.583 -34.668 125.431 1.00 44.65 698 VAL B N 1
ATOM 12977 C CA . VAL B 1 704 ? 317.796 -34.622 123.989 1.00 45.13 698 VAL B CA 1
ATOM 12978 C C . VAL B 1 704 ? 317.205 -33.303 123.478 1.00 45.67 698 VAL B C 1
ATOM 12979 O O . VAL B 1 704 ? 316.048 -33.254 123.060 1.00 46.24 698 VAL B O 1
ATOM 12983 N N . ILE B 1 705 ? 318.008 -32.238 123.507 1.00 45.36 699 ILE B N 1
ATOM 12984 C CA . ILE B 1 705 ? 317.546 -30.913 123.105 1.00 44.59 699 ILE B CA 1
ATOM 12985 C C . ILE B 1 705 ? 317.744 -30.527 121.642 1.00 44.76 699 ILE B C 1
ATOM 12986 O O . ILE B 1 705 ? 318.337 -31.269 120.861 1.00 43.42 699 ILE B O 1
ATOM 12991 N N . GLY B 1 706 ? 317.229 -29.354 121.280 1.00 46.12 700 GLY B N 1
ATOM 12992 C CA . GLY B 1 706 ? 317.340 -28.880 119.906 1.00 47.80 700 GLY B CA 1
ATOM 12993 C C . GLY B 1 706 ? 316.022 -28.975 119.146 1.00 48.39 700 GLY B C 1
ATOM 12994 O O . GLY B 1 706 ? 315.138 -29.745 119.522 1.00 48.66 700 GLY B O 1
ATOM 12995 N N . PRO B 1 707 ? 315.859 -28.207 118.061 1.00 49.14 701 PRO B N 1
ATOM 12996 C CA . PRO B 1 707 ? 314.619 -28.236 117.271 1.00 49.11 701 PRO B CA 1
ATOM 12997 C C . PRO B 1 707 ? 314.363 -29.591 116.597 1.00 48.63 701 PRO B C 1
ATOM 12998 O O . PRO B 1 707 ? 315.283 -30.379 116.403 1.00 48.81 701 PRO B O 1
ATOM 13002 N N . ASN B 1 708 ? 313.115 -29.862 116.239 1.00 48.46 702 ASN B N 1
ATOM 13003 C CA . ASN B 1 708 ? 312.797 -31.124 115.584 1.00 49.19 702 ASN B CA 1
ATOM 13004 C C . ASN B 1 708 ? 313.510 -31.205 114.240 1.00 49.70 702 ASN B C 1
ATOM 13005 O O . ASN B 1 708 ? 313.638 -30.202 113.545 1.00 52.31 702 ASN B O 1
ATOM 13010 N N . GLY B 1 709 ? 313.977 -32.393 113.874 1.00 49.10 703 GLY B N 1
ATOM 13011 C CA . GLY B 1 709 ? 314.662 -32.540 112.603 1.00 47.51 703 GLY B CA 1
ATOM 13012 C C . GLY B 1 709 ? 314.815 -33.986 112.187 1.00 47.16 703 GLY B C 1
ATOM 13013 O O . GLY B 1 709 ? 314.489 -34.891 112.955 1.00 47.31 703 GLY B O 1
ATOM 13014 N N . ALA B 1 710 ? 315.313 -34.210 110.974 1.00 47.10 704 ALA B N 1
ATOM 13015 C CA . ALA B 1 710 ? 315.500 -35.564 110.468 1.00 46.61 704 ALA B CA 1
ATOM 13016 C C . ALA B 1 710 ? 316.502 -36.299 111.343 1.00 47.07 704 ALA B C 1
ATOM 13017 O O . ALA B 1 710 ? 316.369 -37.498 111.603 1.00 47.60 704 ALA B O 1
ATOM 13019 N N . GLY B 1 711 ? 317.502 -35.569 111.813 1.00 47.35 705 GLY B N 1
ATOM 13020 C CA . GLY B 1 711 ? 318.504 -36.187 112.658 1.00 48.18 705 GLY B CA 1
ATOM 13021 C C . GLY B 1 711 ? 318.012 -36.564 114.044 1.00 47.53 705 GLY B C 1
ATOM 13022 O O . GLY B 1 711 ? 318.222 -37.691 114.491 1.00 47.20 705 GLY B O 1
ATOM 13023 N N . LYS B 1 712 ? 317.353 -35.626 114.720 1.00 47.58 706 LYS B N 1
ATOM 13024 C CA . LYS B 1 712 ? 316.856 -35.855 116.075 1.00 47.69 706 LYS B CA 1
ATOM 13025 C C . LYS B 1 712 ? 315.876 -37.017 116.195 1.00 48.05 706 LYS B C 1
ATOM 13026 O O . LYS B 1 712 ? 316.077 -37.914 117.018 1.00 47.90 706 LYS B O 1
ATOM 13032 N N . SER B 1 713 ? 314.823 -37.006 115.382 1.00 47.58 707 SER B N 1
ATOM 13033 C CA . SER B 1 713 ? 313.824 -38.069 115.445 1.00 48.09 707 SER B CA 1
ATOM 13034 C C . SER B 1 713 ? 314.412 -39.424 115.087 1.00 46.90 707 SER B C 1
ATOM 13035 O O . SER B 1 713 ? 314.155 -40.416 115.768 1.00 47.57 707 SER B O 1
ATOM 13038 N N . THR B 1 714 ? 315.204 -39.474 114.023 1.00 45.61 708 THR B N 1
ATOM 13039 C CA . THR B 1 714 ? 315.824 -40.731 113.638 1.00 44.84 708 THR B CA 1
ATOM 13040 C C . THR B 1 714 ? 316.700 -41.232 114.798 1.00 45.04 708 THR B C 1
ATOM 13041 O O . THR B 1 714 ? 316.770 -42.436 115.057 1.00 44.97 708 THR B O 1
ATOM 13045 N N . LEU B 1 715 ? 317.353 -40.310 115.506 1.00 43.97 709 LEU B N 1
ATOM 13046 C CA . LEU B 1 715 ? 318.200 -40.694 116.631 1.00 44.05 709 LEU B CA 1
ATOM 13047 C C . LEU B 1 715 ? 317.353 -41.328 117.718 1.00 44.89 709 LEU B C 1
ATOM 13048 O O . LEU B 1 715 ? 317.729 -42.344 118.306 1.00 44.39 709 LEU B O 1
ATOM 13053 N N . ILE B 1 716 ? 316.202 -40.716 117.975 1.00 45.31 710 ILE B N 1
ATOM 13054 C CA . ILE B 1 716 ? 315.282 -41.196 118.995 1.00 44.68 710 ILE B CA 1
ATOM 13055 C C . ILE B 1 716 ? 314.679 -42.532 118.574 1.00 45.12 710 ILE B C 1
ATOM 13056 O O . ILE B 1 716 ? 314.589 -43.470 119.381 1.00 43.59 710 ILE B O 1
ATOM 13061 N N . ASN B 1 717 ? 314.279 -42.615 117.306 1.00 43.58 711 ASN B N 1
ATOM 13062 C CA . ASN B 1 717 ? 313.684 -43.836 116.784 1.00 43.76 711 ASN B CA 1
ATOM 13063 C C . ASN B 1 717 ? 314.588 -45.050 116.928 1.00 42.33 711 ASN B C 1
ATOM 13064 O O . ASN B 1 717 ? 314.099 -46.169 117.032 1.00 42.98 711 ASN B O 1
ATOM 13069 N N . VAL B 1 718 ? 315.902 -44.846 116.926 1.00 41.39 712 VAL B N 1
ATOM 13070 C CA . VAL B 1 718 ? 316.813 -45.974 117.078 1.00 40.22 712 VAL B CA 1
ATOM 13071 C C . VAL B 1 718 ? 316.941 -46.296 118.558 1.00 38.52 712 VAL B C 1
ATOM 13072 O O . VAL B 1 718 ? 316.931 -47.461 118.954 1.00 36.91 712 VAL B O 1
ATOM 13076 N N . LEU B 1 719 ? 317.070 -45.255 119.371 1.00 37.96 713 LEU B N 1
ATOM 13077 C CA . LEU B 1 719 ? 317.174 -45.428 120.813 1.00 39.00 713 LEU B CA 1
ATOM 13078 C C . LEU B 1 719 ? 315.961 -46.188 121.363 1.00 39.26 713 LEU B C 1
ATOM 13079 O O . LEU B 1 719 ? 316.106 -47.066 122.216 1.00 38.59 713 LEU B O 1
ATOM 13084 N N . THR B 1 720 ? 314.768 -45.861 120.865 1.00 38.61 714 THR B N 1
ATOM 13085 C CA . THR B 1 720 ? 313.560 -46.519 121.345 1.00 37.91 714 THR B CA 1
ATOM 13086 C C . THR B 1 720 ? 313.237 -47.831 120.635 1.00 37.64 714 THR B C 1
ATOM 13087 O O . THR B 1 720 ? 312.138 -48.359 120.780 1.00 38.50 714 THR B O 1
ATOM 13091 N N . GLY B 1 721 ? 314.184 -48.346 119.859 1.00 37.82 715 GLY B N 1
ATOM 13092 C CA . GLY B 1 721 ? 313.988 -49.620 119.176 1.00 39.30 715 GLY B CA 1
ATOM 13093 C C . GLY B 1 721 ? 313.026 -49.724 118.002 1.00 40.48 715 GLY B C 1
ATOM 13094 O O . GLY B 1 721 ? 312.782 -50.820 117.501 1.00 40.79 715 GLY B O 1
ATOM 13095 N N . GLU B 1 722 ? 312.487 -48.597 117.554 1.00 41.64 716 GLU B N 1
ATOM 13096 C CA . GLU B 1 722 ? 311.550 -48.577 116.437 1.00 43.21 716 GLU B CA 1
ATOM 13097 C C . GLU B 1 722 ? 312.275 -48.880 115.129 1.00 43.88 716 GLU B C 1
ATOM 13098 O O . GLU B 1 722 ? 311.815 -49.698 114.331 1.00 43.35 716 GLU B O 1
ATOM 13104 N N . LEU B 1 723 ? 313.404 -48.210 114.915 1.00 44.15 717 LEU B N 1
ATOM 13105 C CA . LEU B 1 723 ? 314.191 -48.405 113.707 1.00 46.17 717 LEU B CA 1
ATOM 13106 C C . LEU B 1 723 ? 315.503 -49.134 113.982 1.00 47.30 717 LEU B C 1
ATOM 13107 O O . LEU B 1 723 ? 316.251 -48.767 114.895 1.00 48.15 717 LEU B O 1
ATOM 13112 N N . LEU B 1 724 ? 315.768 -50.161 113.176 1.00 46.75 718 LEU B N 1
ATOM 13113 C CA . LEU B 1 724 ? 316.978 -50.972 113.278 1.00 47.23 718 LEU B CA 1
ATOM 13114 C C . LEU B 1 724 ? 318.130 -50.231 112.603 1.00 48.29 718 LEU B C 1
ATOM 13115 O O . LEU B 1 724 ? 318.041 -49.877 111.433 1.00 49.85 718 LEU B O 1
ATOM 13120 N N . PRO B 1 725 ? 319.233 -49.991 113.329 1.00 49.55 719 PRO B N 1
ATOM 13121 C CA . PRO B 1 725 ? 320.384 -49.278 112.756 1.00 50.68 719 PRO B CA 1
ATOM 13122 C C . PRO B 1 725 ? 320.997 -49.910 111.490 1.00 51.95 719 PRO B C 1
ATOM 13123 O O . PRO B 1 725 ? 321.073 -51.133 111.359 1.00 50.64 719 PRO B O 1
ATOM 13127 N N . THR B 1 726 ? 321.423 -49.056 110.561 1.00 54.39 720 THR B N 1
ATOM 13128 C CA . THR B 1 726 ? 322.016 -49.497 109.300 1.00 57.55 720 THR B CA 1
ATOM 13129 C C . THR B 1 726 ? 323.424 -50.046 109.485 1.00 58.38 720 THR B C 1
ATOM 13130 O O . THR B 1 726 ? 323.828 -50.994 108.810 1.00 58.16 720 THR B O 1
ATOM 13134 N N . SER B 1 727 ? 324.170 -49.430 110.394 1.00 59.14 721 SER B N 1
ATOM 13135 C CA . SER B 1 727 ? 325.533 -49.848 110.683 1.00 59.46 721 SER B CA 1
ATOM 13136 C C . SER B 1 727 ? 325.932 -49.405 112.087 1.00 59.80 721 SER B C 1
ATOM 13137 O O . SER B 1 727 ? 325.502 -48.351 112.558 1.00 60.24 721 SER B O 1
ATOM 13140 N N . GLY B 1 728 ? 326.746 -50.222 112.750 1.00 59.49 722 GLY B N 1
ATOM 13141 C CA . GLY B 1 728 ? 327.194 -49.906 114.095 1.00 58.36 722 GLY B CA 1
ATOM 13142 C C . GLY B 1 728 ? 326.874 -51.013 115.080 1.00 57.99 722 GLY B C 1
ATOM 13143 O O . GLY B 1 728 ? 326.148 -51.954 114.752 1.00 58.03 722 GLY B O 1
ATOM 13144 N N . GLU B 1 729 ? 327.423 -50.914 116.287 1.00 57.77 723 GLU B N 1
ATOM 13145 C CA . GLU B 1 729 ? 327.168 -51.915 117.315 1.00 57.44 723 GLU B CA 1
ATOM 13146 C C . GLU B 1 729 ? 326.197 -51.389 118.358 1.00 55.69 723 GLU B C 1
ATOM 13147 O O . GLU B 1 729 ? 326.081 -50.182 118.578 1.00 55.07 723 GLU B O 1
ATOM 13153 N N . VAL B 1 730 ? 325.488 -52.313 118.991 1.00 54.07 724 VAL B N 1
ATOM 13154 C CA . VAL B 1 730 ? 324.524 -51.969 120.024 1.00 51.61 724 VAL B CA 1
ATOM 13155 C C . VAL B 1 730 ? 324.598 -52.993 121.147 1.00 51.10 724 VAL B C 1
ATOM 13156 O O . VAL B 1 730 ? 324.276 -54.163 120.951 1.00 51.25 724 VAL B O 1
ATOM 13160 N N . TYR B 1 731 ? 325.043 -52.552 122.317 1.00 50.55 725 TYR B N 1
ATOM 13161 C CA . TYR B 1 731 ? 325.137 -53.429 123.473 1.00 49.48 725 TYR B CA 1
ATOM 13162 C C . TYR B 1 731 ? 323.955 -53.135 124.375 1.00 48.96 725 TYR B C 1
ATOM 13163 O O . TYR B 1 731 ? 323.623 -51.978 124.622 1.00 48.67 725 TYR B O 1
ATOM 13172 N N . THR B 1 732 ? 323.333 -54.196 124.866 1.00 48.47 726 THR B N 1
ATOM 13173 C CA . THR B 1 732 ? 322.189 -54.090 125.752 1.00 48.68 726 THR B CA 1
ATOM 13174 C C . THR B 1 732 ? 322.332 -55.163 126.800 1.00 48.71 726 THR B C 1
ATOM 13175 O O . THR B 1 732 ? 322.422 -56.337 126.469 1.00 49.81 726 THR B O 1
ATOM 13179 N N . HIS B 1 733 ? 322.359 -54.772 128.065 1.00 48.85 727 HIS B N 1
ATOM 13180 C CA . HIS B 1 733 ? 322.471 -55.761 129.118 1.00 48.28 727 HIS B CA 1
ATOM 13181 C C . HIS B 1 733 ? 321.286 -56.704 128.982 1.00 48.65 727 HIS B C 1
ATOM 13182 O O . HIS B 1 733 ? 320.232 -56.326 128.470 1.00 49.07 727 HIS B O 1
ATOM 13189 N N . GLU B 1 734 ? 321.467 -57.938 129.428 1.00 49.18 728 GLU B N 1
ATOM 13190 C CA . GLU B 1 734 ? 320.409 -58.936 129.376 1.00 50.34 728 GLU B CA 1
ATOM 13191 C C . GLU B 1 734 ? 319.270 -58.490 130.303 1.00 49.41 728 GLU B C 1
ATOM 13192 O O . GLU B 1 734 ? 319.519 -58.100 131.450 1.00 49.66 728 GLU B O 1
ATOM 13198 N N . ASN B 1 735 ? 318.037 -58.526 129.792 1.00 45.67 729 ASN B N 1
ATOM 13199 C CA . ASN B 1 735 ? 316.845 -58.166 130.562 1.00 42.98 729 ASN B CA 1
ATOM 13200 C C . ASN B 1 735 ? 316.565 -56.685 130.691 1.00 42.50 729 ASN B C 1
ATOM 13201 O O . ASN B 1 735 ? 315.599 -56.289 131.344 1.00 42.37 729 ASN B O 1
ATOM 13206 N N . CYS B 1 736 ? 317.402 -55.868 130.065 1.00 42.67 730 CYS B N 1
ATOM 13207 C CA . CYS B 1 736 ? 317.235 -54.417 130.103 1.00 43.34 730 CYS B CA 1
ATOM 13208 C C . CYS B 1 736 ? 315.894 -53.999 129.485 1.00 42.03 730 CYS B C 1
ATOM 13209 O O . CYS B 1 736 ? 315.565 -54.408 128.381 1.00 41.37 730 CYS B O 1
ATOM 13212 N N . ARG B 1 737 ? 315.110 -53.205 130.202 1.00 42.93 731 ARG B N 1
ATOM 13213 C CA . ARG B 1 737 ? 313.835 -52.754 129.659 1.00 44.23 731 ARG B CA 1
ATOM 13214 C C . ARG B 1 737 ? 313.747 -51.236 129.630 1.00 44.21 731 ARG B C 1
ATOM 13215 O O . ARG B 1 737 ? 314.105 -50.551 130.587 1.00 43.37 731 ARG B O 1
ATOM 13223 N N . ILE B 1 738 ? 313.277 -50.735 128.496 1.00 44.47 732 ILE B N 1
ATOM 13224 C CA . ILE B 1 738 ? 313.118 -49.316 128.233 1.00 44.77 732 ILE B CA 1
ATOM 13225 C C . ILE B 1 738 ? 311.622 -49.042 128.090 1.00 44.81 732 ILE B C 1
ATOM 13226 O O . ILE B 1 738 ? 310.913 -49.798 127.435 1.00 45.27 732 ILE B O 1
ATOM 13231 N N . ALA B 1 739 ? 311.144 -47.970 128.713 1.00 44.57 733 ALA B N 1
ATOM 13232 C CA . ALA B 1 739 ? 309.735 -47.602 128.635 1.00 42.79 733 ALA B CA 1
ATOM 13233 C C . ALA B 1 739 ? 309.594 -46.317 127.822 1.00 41.96 733 ALA B C 1
ATOM 13234 O O . ALA B 1 739 ? 310.153 -45.289 128.191 1.00 43.15 733 ALA B O 1
ATOM 13236 N N . TYR B 1 740 ? 308.849 -46.368 126.719 1.00 41.17 734 TYR B N 1
ATOM 13237 C CA . TYR B 1 740 ? 308.673 -45.187 125.867 1.00 40.95 734 TYR B CA 1
ATOM 13238 C C . TYR B 1 740 ? 307.362 -44.458 126.167 1.00 40.38 734 TYR B C 1
ATOM 13239 O O . TYR B 1 740 ? 306.288 -45.006 125.945 1.00 40.98 734 TYR B O 1
ATOM 13248 N N . ILE B 1 741 ? 307.450 -43.221 126.660 1.00 39.73 735 ILE B N 1
ATOM 13249 C CA . ILE B 1 741 ? 306.253 -42.441 127.004 1.00 38.76 735 ILE B CA 1
ATOM 13250 C C . ILE B 1 741 ? 305.926 -41.297 126.033 1.00 40.20 735 ILE B C 1
ATOM 13251 O O . ILE B 1 741 ? 306.585 -40.261 126.057 1.00 40.47 735 ILE B O 1
ATOM 13256 N N . LYS B 1 742 ? 304.900 -41.489 125.196 1.00 41.23 736 LYS B N 1
ATOM 13257 C CA . LYS B 1 742 ? 304.451 -40.479 124.225 1.00 40.63 736 LYS B CA 1
ATOM 13258 C C . LYS B 1 742 ? 303.058 -39.983 124.630 1.00 39.90 736 LYS B C 1
ATOM 13259 O O . LYS B 1 742 ? 302.459 -40.537 125.548 1.00 41.05 736 LYS B O 1
ATOM 13265 N N . GLN B 1 743 ? 302.537 -38.957 123.952 1.00 37.75 737 GLN B N 1
ATOM 13266 C CA . GLN B 1 743 ? 301.194 -38.450 124.270 1.00 37.28 737 GLN B CA 1
ATOM 13267 C C . GLN B 1 743 ? 300.149 -39.402 123.667 1.00 35.43 737 GLN B C 1
ATOM 13268 O O . GLN B 1 743 ? 299.002 -39.462 124.118 1.00 32.74 737 GLN B O 1
ATOM 13274 N N . HIS B 1 744 ? 300.562 -40.147 122.650 1.00 32.90 738 HIS B N 1
ATOM 13275 C CA . HIS B 1 744 ? 299.664 -41.083 122.000 1.00 30.61 738 HIS B CA 1
ATOM 13276 C C . HIS B 1 744 ? 298.882 -41.892 123.052 1.00 31.24 738 HIS B C 1
ATOM 13277 O O . HIS B 1 744 ? 297.645 -41.928 123.022 1.00 30.51 738 HIS B O 1
ATOM 13284 N N . ALA B 1 745 ? 299.601 -42.509 123.991 1.00 30.87 739 ALA B N 1
ATOM 13285 C CA . ALA B 1 745 ? 298.981 -43.332 125.031 1.00 30.90 739 ALA B CA 1
ATOM 13286 C C . ALA B 1 745 ? 297.961 -42.570 125.873 1.00 31.73 739 ALA B C 1
ATOM 13287 O O . ALA B 1 745 ? 296.871 -43.068 126.155 1.00 30.80 739 ALA B O 1
ATOM 13289 N N . PHE B 1 746 ? 298.320 -41.363 126.285 1.00 32.56 740 PHE B N 1
ATOM 13290 C CA . PHE B 1 746 ? 297.419 -40.569 127.097 1.00 32.63 740 PHE B CA 1
ATOM 13291 C C . PHE B 1 746 ? 296.140 -40.222 126.359 1.00 32.49 740 PHE B C 1
ATOM 13292 O O . PHE B 1 746 ? 295.057 -40.234 126.944 1.00 36.29 740 PHE B O 1
ATOM 13300 N N . ALA B 1 747 ? 296.252 -39.924 125.073 1.00 31.17 741 ALA B N 1
ATOM 13301 C CA . ALA B 1 747 ? 295.075 -39.558 124.299 1.00 31.35 741 ALA B CA 1
ATOM 13302 C C . ALA B 1 747 ? 294.198 -40.759 123.957 1.00 30.67 741 ALA B C 1
ATOM 13303 O O . ALA B 1 747 ? 292.976 -40.692 124.062 1.00 31.36 741 ALA B O 1
ATOM 13305 N N . HIS B 1 748 ? 294.817 -41.865 123.571 1.00 30.48 742 HIS B N 1
ATOM 13306 C CA . HIS B 1 748 ? 294.057 -43.046 123.188 1.00 29.89 742 HIS B CA 1
ATOM 13307 C C . HIS B 1 748 ? 293.388 -43.843 124.301 1.00 29.43 742 HIS B C 1
ATOM 13308 O O . HIS B 1 748 ? 292.644 -44.776 124.031 1.00 27.98 742 HIS B O 1
ATOM 13315 N N . ILE B 1 749 ? 293.624 -43.474 125.551 1.00 30.80 743 ILE B N 1
ATOM 13316 C CA . ILE B 1 749 ? 292.974 -44.185 126.642 1.00 32.72 743 ILE B CA 1
ATOM 13317 C C . ILE B 1 749 ? 291.468 -43.833 126.640 1.00 34.17 743 ILE B C 1
ATOM 13318 O O . ILE B 1 749 ? 290.681 -44.442 127.362 1.00 33.24 743 ILE B O 1
ATOM 13323 N N . GLU B 1 750 ? 291.079 -42.854 125.817 1.00 35.16 744 GLU B N 1
ATOM 13324 C CA . GLU B 1 750 ? 289.679 -42.441 125.721 1.00 37.02 744 GLU B CA 1
ATOM 13325 C C . GLU B 1 750 ? 288.858 -43.521 124.998 1.00 37.46 744 GLU B C 1
ATOM 13326 O O . GLU B 1 750 ? 287.626 -43.433 124.928 1.00 35.79 744 GLU B O 1
ATOM 13332 N N . SER B 1 751 ? 289.554 -44.523 124.453 1.00 35.77 745 SER B N 1
ATOM 13333 C CA . SER B 1 751 ? 288.915 -45.650 123.766 1.00 34.90 745 SER B CA 1
ATOM 13334 C C . SER B 1 751 ? 288.690 -46.782 124.757 1.00 33.31 745 SER B C 1
ATOM 13335 O O . SER B 1 751 ? 288.153 -47.815 124.402 1.00 33.95 745 SER B O 1
ATOM 13338 N N . HIS B 1 752 ? 289.116 -46.603 125.995 1.00 33.06 746 HIS B N 1
ATOM 13339 C CA . HIS B 1 752 ? 288.971 -47.668 126.969 1.00 35.61 746 HIS B CA 1
ATOM 13340 C C . HIS B 1 752 ? 288.270 -47.206 128.220 1.00 37.43 746 HIS B C 1
ATOM 13341 O O . HIS B 1 752 ? 288.542 -47.710 129.304 1.00 40.00 746 HIS B O 1
ATOM 13348 N N . LEU B 1 753 ? 287.360 -46.252 128.072 1.00 38.51 747 LEU B N 1
ATOM 13349 C CA . LEU B 1 753 ? 286.640 -45.726 129.222 1.00 39.53 747 LEU B CA 1
ATOM 13350 C C . LEU B 1 753 ? 285.761 -46.784 129.898 1.00 39.88 747 LEU B C 1
ATOM 13351 O O . LEU B 1 753 ? 285.395 -46.644 131.067 1.00 40.56 747 LEU B O 1
ATOM 13356 N N . ASP B 1 754 ? 285.443 -47.842 129.159 1.00 38.67 748 ASP B N 1
ATOM 13357 C CA . ASP B 1 754 ? 284.611 -48.927 129.669 1.00 40.08 748 ASP B CA 1
ATOM 13358 C C . ASP B 1 754 ? 285.377 -49.806 130.657 1.00 37.98 748 ASP B C 1
ATOM 13359 O O . ASP B 1 754 ? 284.800 -50.369 131.587 1.00 36.61 748 ASP B O 1
ATOM 13364 N N . LYS B 1 755 ? 286.682 -49.915 130.441 1.00 37.31 749 LYS B N 1
ATOM 13365 C CA . LYS B 1 755 ? 287.544 -50.742 131.275 1.00 35.98 749 LYS B CA 1
ATOM 13366 C C . LYS B 1 755 ? 287.812 -50.119 132.622 1.00 36.06 749 LYS B C 1
ATOM 13367 O O . LYS B 1 755 ? 287.497 -48.948 132.851 1.00 36.67 749 LYS B O 1
ATOM 13373 N N . THR B 1 756 ? 288.384 -50.927 133.512 1.00 34.76 750 THR B N 1
ATOM 13374 C CA . THR B 1 756 ? 288.778 -50.475 134.844 1.00 33.46 750 THR B CA 1
ATOM 13375 C C . THR B 1 756 ? 290.273 -50.316 134.670 1.00 32.92 750 THR B C 1
ATOM 13376 O O . THR B 1 756 ? 290.865 -50.963 133.803 1.00 33.06 750 THR B O 1
ATOM 13380 N N . PRO B 1 757 ? 290.906 -49.469 135.485 1.00 31.68 751 PRO B N 1
ATOM 13381 C CA . PRO B 1 757 ? 292.353 -49.286 135.362 1.00 31.68 751 PRO B CA 1
ATOM 13382 C C . PRO B 1 757 ? 293.069 -50.636 135.259 1.00 30.94 751 PRO B C 1
ATOM 13383 O O . PRO B 1 757 ? 293.968 -50.816 134.432 1.00 29.56 751 PRO B O 1
ATOM 13387 N N . SER B 1 758 ? 292.658 -51.589 136.092 1.00 31.67 752 SER B N 1
ATOM 13388 C CA . SER B 1 758 ? 293.264 -52.921 136.070 1.00 31.98 752 SER B CA 1
ATOM 13389 C C . SER B 1 758 ? 293.104 -53.598 134.695 1.00 32.56 752 SER B C 1
ATOM 13390 O O . SER B 1 758 ? 294.043 -54.218 134.181 1.00 31.61 752 SER B O 1
ATOM 13393 N N . GLU B 1 759 ? 291.924 -53.475 134.096 1.00 31.36 753 GLU B N 1
ATOM 13394 C CA . GLU B 1 759 ? 291.703 -54.082 132.793 1.00 32.83 753 GLU B CA 1
ATOM 13395 C C . GLU B 1 759 ? 292.454 -53.362 131.673 1.00 31.95 753 GLU B C 1
ATOM 13396 O O . GLU B 1 759 ? 292.758 -53.966 130.650 1.00 29.92 753 GLU B O 1
ATOM 13402 N N . TYR B 1 760 ? 292.741 -52.072 131.859 1.00 30.67 754 TYR B N 1
ATOM 13403 C CA . TYR B 1 760 ? 293.477 -51.317 130.853 1.00 28.47 754 TYR B CA 1
ATOM 13404 C C . TYR B 1 760 ? 294.905 -51.845 130.820 1.00 29.60 754 TYR B C 1
ATOM 13405 O O . TYR B 1 760 ? 295.471 -52.070 129.741 1.00 28.02 754 TYR B O 1
ATOM 13414 N N . ILE B 1 761 ? 295.484 -52.032 132.007 1.00 29.07 755 ILE B N 1
ATOM 13415 C CA . ILE B 1 761 ? 296.837 -52.557 132.116 1.00 29.30 755 ILE B CA 1
ATOM 13416 C C . ILE B 1 761 ? 296.896 -54.003 131.599 1.00 29.61 755 ILE B C 1
ATOM 13417 O O . ILE B 1 761 ? 297.853 -54.374 130.923 1.00 27.53 755 ILE B O 1
ATOM 13422 N N . GLN B 1 762 ? 295.882 -54.818 131.902 1.00 30.63 756 GLN B N 1
ATOM 13423 C CA . GLN B 1 762 ? 295.876 -56.198 131.397 1.00 31.73 756 GLN B CA 1
ATOM 13424 C C . GLN B 1 762 ? 295.774 -56.153 129.872 1.00 31.66 756 GLN B C 1
ATOM 13425 O O . GLN B 1 762 ? 296.434 -56.923 129.184 1.00 34.71 756 GLN B O 1
ATOM 13431 N N . TRP B 1 763 ? 294.953 -55.247 129.349 1.00 30.38 757 TRP B N 1
ATOM 13432 C CA . TRP B 1 763 ? 294.787 -55.110 127.908 1.00 29.85 757 TRP B CA 1
ATOM 13433 C C . TRP B 1 763 ? 296.112 -54.747 127.243 1.00 32.15 757 TRP B C 1
ATOM 13434 O O . TRP B 1 763 ? 296.489 -55.349 126.238 1.00 33.68 757 TRP B O 1
ATOM 13445 N N . ARG B 1 764 ? 296.825 -53.776 127.804 1.00 32.65 758 ARG B N 1
ATOM 13446 C CA . ARG B 1 764 ? 298.084 -53.340 127.211 1.00 35.01 758 ARG B CA 1
ATOM 13447 C C . ARG B 1 764 ? 299.193 -54.367 127.147 1.00 36.52 758 ARG B C 1
ATOM 13448 O O . ARG B 1 764 ? 300.068 -54.283 126.276 1.00 36.67 758 ARG B O 1
ATOM 13456 N N . PHE B 1 765 ? 299.151 -55.337 128.058 1.00 37.67 759 PHE B N 1
ATOM 13457 C CA . PHE B 1 765 ? 300.179 -56.374 128.130 1.00 37.25 759 PHE B CA 1
ATOM 13458 C C . PHE B 1 765 ? 299.634 -57.777 127.931 1.00 39.17 759 PHE B C 1
ATOM 13459 O O . PHE B 1 765 ? 300.228 -58.749 128.393 1.00 37.73 759 PHE B O 1
ATOM 13467 N N . GLN B 1 766 ? 298.508 -57.876 127.236 1.00 42.98 760 GLN B N 1
ATOM 13468 C CA . GLN B 1 766 ? 297.888 -59.169 126.990 1.00 46.25 760 GLN B CA 1
ATOM 13469 C C . GLN B 1 766 ? 298.906 -60.186 126.477 1.00 46.42 760 GLN B C 1
ATOM 13470 O O . GLN B 1 766 ? 298.869 -61.350 126.878 1.00 46.60 760 GLN B O 1
ATOM 13476 N N . THR B 1 767 ? 299.817 -59.748 125.607 1.00 45.39 761 THR B N 1
ATOM 13477 C CA . THR B 1 767 ? 300.822 -60.652 125.055 1.00 45.58 761 THR B CA 1
ATOM 13478 C C . THR B 1 767 ? 302.155 -60.627 125.801 1.00 47.50 761 THR B C 1
ATOM 13479 O O . THR B 1 767 ? 303.163 -61.156 125.303 1.00 49.01 761 THR B O 1
ATOM 13483 N N . GLY B 1 768 ? 302.162 -60.021 126.987 1.00 46.70 762 GLY B N 1
ATOM 13484 C CA . GLY B 1 768 ? 303.380 -59.937 127.769 1.00 44.26 762 GLY B CA 1
ATOM 13485 C C . GLY B 1 768 ? 304.194 -58.734 127.346 1.00 44.93 762 GLY B C 1
ATOM 13486 O O . GLY B 1 768 ? 305.169 -58.371 128.006 1.00 46.25 762 GLY B O 1
ATOM 13487 N N . GLU B 1 769 ? 303.797 -58.117 126.235 1.00 44.84 763 GLU B N 1
ATOM 13488 C CA . GLU B 1 769 ? 304.485 -56.931 125.724 1.00 44.82 763 GLU B CA 1
ATOM 13489 C C . GLU B 1 769 ? 303.533 -55.745 125.553 1.00 43.75 763 GLU B C 1
ATOM 13490 O O . GLU B 1 769 ? 302.328 -55.919 125.326 1.00 43.11 763 GLU B O 1
ATOM 13496 N N . ASP B 1 770 ? 304.090 -54.541 125.666 1.00 41.65 764 ASP B N 1
ATOM 13497 C CA . ASP B 1 770 ? 303.316 -53.320 125.543 1.00 40.17 764 ASP B CA 1
ATOM 13498 C C . ASP B 1 770 ? 302.884 -53.093 124.111 1.00 40.26 764 ASP B C 1
ATOM 13499 O O . ASP B 1 770 ? 303.663 -52.633 123.287 1.00 39.97 764 ASP B O 1
ATOM 13504 N N . ARG B 1 771 ? 301.631 -53.396 123.812 1.00 41.97 765 ARG B N 1
ATOM 13505 C CA . ARG B 1 771 ? 301.135 -53.210 122.460 1.00 44.25 765 ARG B CA 1
ATOM 13506 C C . ARG B 1 771 ? 301.100 -51.736 122.041 1.00 45.61 765 ARG B C 1
ATOM 13507 O O . ARG B 1 771 ? 300.827 -51.425 120.886 1.00 48.14 765 ARG B O 1
ATOM 13515 N N . GLU B 1 772 ? 301.384 -50.832 122.973 1.00 47.12 766 GLU B N 1
ATOM 13516 C CA . GLU B 1 772 ? 301.364 -49.399 122.682 1.00 47.33 766 GLU B CA 1
ATOM 13517 C C . GLU B 1 772 ? 302.645 -48.864 122.082 1.00 47.53 766 GLU B C 1
ATOM 13518 O O . GLU B 1 772 ? 302.607 -48.013 121.195 1.00 47.72 766 GLU B O 1
ATOM 13524 N N . THR B 1 773 ? 303.778 -49.357 122.566 1.00 48.14 767 THR B N 1
ATOM 13525 C CA . THR B 1 773 ? 305.070 -48.862 122.107 1.00 48.38 767 THR B CA 1
ATOM 13526 C C . THR B 1 773 ? 305.921 -49.860 121.337 1.00 50.13 767 THR B C 1
ATOM 13527 O O . THR B 1 773 ? 306.951 -49.490 120.760 1.00 50.52 767 THR B O 1
ATOM 13531 N N . MET B 1 774 ? 305.509 -51.123 121.345 1.00 51.12 768 MET B N 1
ATOM 13532 C CA . MET B 1 774 ? 306.239 -52.159 120.628 1.00 52.64 768 MET B CA 1
ATOM 13533 C C . MET B 1 774 ? 305.810 -52.152 119.165 1.00 51.53 768 MET B C 1
ATOM 13534 O O . MET B 1 774 ? 304.663 -51.856 118.845 1.00 51.71 768 MET B O 1
ATOM 13539 N N . ASP B 1 775 ? 306.747 -52.457 118.279 1.00 50.72 769 ASP B N 1
ATOM 13540 C CA . ASP B 1 775 ? 306.470 -52.525 116.848 1.00 50.41 769 ASP B CA 1
ATOM 13541 C C . ASP B 1 775 ? 305.738 -51.329 116.227 1.00 50.19 769 ASP B C 1
ATOM 13542 O O . ASP B 1 775 ? 304.841 -51.502 115.406 1.00 51.19 769 ASP B O 1
ATOM 13547 N N . ARG B 1 776 ? 306.133 -50.120 116.607 1.00 50.46 770 ARG B N 1
ATOM 13548 C CA . ARG B 1 776 ? 305.514 -48.908 116.077 1.00 50.63 770 ARG B CA 1
ATOM 13549 C C . ARG B 1 776 ? 305.811 -48.700 114.595 1.00 51.74 770 ARG B C 1
ATOM 13550 O O . ARG B 1 776 ? 305.178 -47.873 113.940 1.00 49.36 770 ARG B O 1
ATOM 13558 N N . ALA B 1 777 ? 306.776 -49.457 114.076 1.00 54.53 771 ALA B N 1
ATOM 13559 C CA . ALA B 1 777 ? 307.180 -49.355 112.677 1.00 57.64 771 ALA B CA 1
ATOM 13560 C C . ALA B 1 777 ? 306.328 -50.223 111.766 1.00 60.29 771 ALA B C 1
ATOM 13561 O O . ALA B 1 777 ? 306.337 -50.031 110.556 1.00 60.98 771 ALA B O 1
ATOM 13563 N N . ASN B 1 778 ? 305.598 -51.177 112.346 1.00 63.63 772 ASN B N 1
ATOM 13564 C CA . ASN B 1 778 ? 304.763 -52.089 111.573 1.00 66.78 772 ASN B CA 1
ATOM 13565 C C . ASN B 1 778 ? 303.285 -51.828 111.675 1.00 69.37 772 ASN B C 1
ATOM 13566 O O . ASN B 1 778 ? 302.808 -51.211 112.644 1.00 68.53 772 ASN B O 1
ATOM 13571 N N . ARG B 1 779 ? 302.578 -52.289 110.634 1.00 73.51 773 ARG B N 1
ATOM 13572 C CA . ARG B 1 779 ? 301.129 -52.126 110.503 1.00 79.06 773 ARG B CA 1
ATOM 13573 C C . ARG B 1 779 ? 300.432 -53.329 111.105 1.00 83.48 773 ARG B C 1
ATOM 13574 O O . ARG B 1 779 ? 299.707 -54.091 110.428 1.00 84.82 773 ARG B O 1
ATOM 13582 N N . GLN B 1 780 ? 300.624 -53.430 112.421 1.00 88.07 774 GLN B N 1
ATOM 13583 C CA . GLN B 1 780 ? 300.183 -54.570 113.218 1.00 93.36 774 GLN B CA 1
ATOM 13584 C C . GLN B 1 780 ? 298.721 -54.927 113.125 1.00 96.07 774 GLN B C 1
ATOM 13585 O O . GLN B 1 780 ? 298.318 -56.070 113.309 1.00 96.38 774 GLN B O 1
ATOM 13591 N N . ILE B 1 781 ? 297.984 -53.933 112.644 1.00 99.58 775 ILE B N 1
ATOM 13592 C CA . ILE B 1 781 ? 296.558 -53.949 112.566 1.00 102.82 775 ILE B CA 1
ATOM 13593 C C . ILE B 1 781 ? 296.049 -55.349 112.386 1.00 104.81 775 ILE B C 1
ATOM 13594 O O . ILE B 1 781 ? 294.900 -55.624 112.704 1.00 105.16 775 ILE B O 1
ATOM 13599 N N . ASN B 1 782 ? 296.920 -56.247 111.923 1.00 106.29 776 ASN B N 1
ATOM 13600 C CA . ASN B 1 782 ? 296.544 -57.643 111.687 1.00 108.42 776 ASN B CA 1
ATOM 13601 C C . ASN B 1 782 ? 296.334 -58.450 112.966 1.00 109.59 776 ASN B C 1
ATOM 13602 O O . ASN B 1 782 ? 297.233 -58.528 113.798 1.00 110.22 776 ASN B O 1
ATOM 13607 N N . GLU B 1 783 ? 295.150 -59.043 113.124 1.00 110.86 777 GLU B N 1
ATOM 13608 C CA . GLU B 1 783 ? 294.839 -59.838 114.316 1.00 112.28 777 GLU B CA 1
ATOM 13609 C C . GLU B 1 783 ? 293.901 -61.004 113.984 1.00 112.63 777 GLU B C 1
ATOM 13610 O O . GLU B 1 783 ? 294.160 -62.161 114.336 1.00 112.16 777 GLU B O 1
ATOM 13616 N N . ASN B 1 784 ? 292.800 -60.676 113.315 1.00 113.36 778 ASN B N 1
ATOM 13617 C CA . ASN B 1 784 ? 291.810 -61.665 112.902 1.00 113.73 778 ASN B CA 1
ATOM 13618 C C . ASN B 1 784 ? 292.176 -62.083 111.482 1.00 113.38 778 ASN B C 1
ATOM 13619 O O . ASN B 1 784 ? 291.397 -62.741 110.788 1.00 112.81 778 ASN B O 1
ATOM 13624 N N . ASP B 1 785 ? 293.372 -61.679 111.063 1.00 113.28 779 ASP B N 1
ATOM 13625 C CA . ASP B 1 785 ? 293.879 -61.966 109.728 1.00 112.59 779 ASP B CA 1
ATOM 13626 C C . ASP B 1 785 ? 294.769 -63.207 109.715 1.00 111.49 779 ASP B C 1
ATOM 13627 O O . ASP B 1 785 ? 295.998 -63.110 109.726 1.00 111.39 779 ASP B O 1
ATOM 13632 N N . ALA B 1 786 ? 294.137 -64.375 109.702 1.00 109.98 780 ALA B N 1
ATOM 13633 C CA . ALA B 1 786 ? 294.864 -65.635 109.674 1.00 107.83 780 ALA B CA 1
ATOM 13634 C C . ALA B 1 786 ? 295.109 -66.014 108.220 1.00 106.43 780 ALA B C 1
ATOM 13635 O O . ALA B 1 786 ? 295.664 -67.072 107.938 1.00 106.72 780 ALA B O 1
ATOM 13637 N N . GLU B 1 787 ? 294.698 -65.143 107.299 1.00 104.25 781 GLU B N 1
ATOM 13638 C CA . GLU B 1 787 ? 294.863 -65.398 105.868 1.00 102.03 781 GLU B CA 1
ATOM 13639 C C . GLU B 1 787 ? 296.210 -64.927 105.311 1.00 100.26 781 GLU B C 1
ATOM 13640 O O . GLU B 1 787 ? 296.664 -65.415 104.279 1.00 99.14 781 GLU B O 1
ATOM 13646 N N . ALA B 1 788 ? 296.846 -63.981 105.996 1.00 98.37 782 ALA B N 1
ATOM 13647 C CA . ALA B 1 788 ? 298.141 -63.469 105.561 1.00 95.77 782 ALA B CA 1
ATOM 13648 C C . ALA B 1 788 ? 299.257 -64.199 106.293 1.00 94.04 782 ALA B C 1
ATOM 13649 O O . ALA B 1 788 ? 300.396 -63.742 106.314 1.00 94.32 782 ALA B O 1
ATOM 13651 N N . MET B 1 789 ? 298.917 -65.329 106.905 1.00 91.70 783 MET B N 1
ATOM 13652 C CA . MET B 1 789 ? 299.893 -66.139 107.627 1.00 88.19 783 MET B CA 1
ATOM 13653 C C . MET B 1 789 ? 300.563 -67.063 106.613 1.00 84.49 783 MET B C 1
ATOM 13654 O O . MET B 1 789 ? 301.357 -67.938 106.967 1.00 83.34 783 MET B O 1
ATOM 13659 N N . ASN B 1 790 ? 300.203 -66.868 105.347 1.00 80.08 784 ASN B N 1
ATOM 13660 C CA . ASN B 1 790 ? 300.771 -67.637 104.254 1.00 75.55 784 ASN B CA 1
ATOM 13661 C C . ASN B 1 790 ? 301.795 -66.769 103.550 1.00 72.35 784 ASN B C 1
ATOM 13662 O O . ASN B 1 790 ? 302.106 -66.987 102.382 1.00 72.39 784 ASN B O 1
ATOM 13667 N N . LYS B 1 791 ? 302.308 -65.776 104.269 1.00 68.27 785 LYS B N 1
ATOM 13668 C CA . LYS B 1 791 ? 303.313 -64.879 103.722 1.00 64.60 785 LYS B CA 1
ATOM 13669 C C . LYS B 1 791 ? 304.555 -65.697 103.397 1.00 62.11 785 LYS B C 1
ATOM 13670 O O . LYS B 1 791 ? 305.012 -66.494 104.216 1.00 62.32 785 LYS B O 1
ATOM 13676 N N . ILE B 1 792 ? 305.097 -65.496 102.203 1.00 59.14 786 ILE B N 1
ATOM 13677 C CA . ILE B 1 792 ? 306.281 -66.227 101.762 1.00 57.31 786 ILE B CA 1
ATOM 13678 C C . ILE B 1 792 ? 307.571 -65.468 102.058 1.00 55.78 786 ILE B C 1
ATOM 13679 O O . ILE B 1 792 ? 307.732 -64.324 101.638 1.00 55.91 786 ILE B O 1
ATOM 13684 N N . PHE B 1 793 ? 308.487 -66.108 102.780 1.00 53.80 787 PHE B N 1
ATOM 13685 C CA . PHE B 1 793 ? 309.782 -65.500 103.098 1.00 51.59 787 PHE B CA 1
ATOM 13686 C C . PHE B 1 793 ? 310.841 -66.169 102.227 1.00 50.58 787 PHE B C 1
ATOM 13687 O O . PHE B 1 793 ? 310.867 -67.392 102.113 1.00 49.55 787 PHE B O 1
ATOM 13695 N N . LYS B 1 794 ? 311.707 -65.385 101.604 1.00 49.70 788 LYS B N 1
ATOM 13696 C CA . LYS B 1 794 ? 312.760 -65.983 100.799 1.00 51.09 788 LYS B CA 1
ATOM 13697 C C . LYS B 1 794 ? 313.982 -66.203 101.674 1.00 49.56 788 LYS B C 1
ATOM 13698 O O . LYS B 1 794 ? 314.669 -65.254 102.037 1.00 50.63 788 LYS B O 1
ATOM 13704 N N . ILE B 1 795 ? 314.230 -67.461 102.022 1.00 48.34 789 ILE B N 1
ATOM 13705 C CA . ILE B 1 795 ? 315.369 -67.844 102.847 1.00 47.66 789 ILE B CA 1
ATOM 13706 C C . ILE B 1 795 ? 316.376 -68.603 101.986 1.00 47.66 789 ILE B C 1
ATOM 13707 O O . ILE B 1 795 ? 316.046 -69.631 101.400 1.00 46.27 789 ILE B O 1
ATOM 13712 N N . GLU B 1 796 ? 317.602 -68.087 101.919 1.00 50.21 790 GLU B N 1
ATOM 13713 C CA . GLU B 1 796 ? 318.679 -68.689 101.124 1.00 51.56 790 GLU B CA 1
ATOM 13714 C C . GLU B 1 796 ? 318.220 -68.905 99.684 1.00 50.32 790 GLU B C 1
ATOM 13715 O O . GLU B 1 796 ? 318.509 -69.938 99.078 1.00 48.08 790 GLU B O 1
ATOM 13721 N N . GLY B 1 797 ? 317.490 -67.921 99.158 1.00 50.83 791 GLY B N 1
ATOM 13722 C CA . GLY B 1 797 ? 316.976 -67.984 97.799 1.00 51.43 791 GLY B CA 1
ATOM 13723 C C . GLY B 1 797 ? 315.747 -68.862 97.603 1.00 51.43 791 GLY B C 1
ATOM 13724 O O . GLY B 1 797 ? 315.113 -68.810 96.552 1.00 51.76 791 GLY B O 1
ATOM 13725 N N . THR B 1 798 ? 315.410 -69.665 98.610 1.00 51.25 792 THR B N 1
ATOM 13726 C CA . THR B 1 798 ? 314.266 -70.575 98.544 1.00 51.39 792 THR B CA 1
ATOM 13727 C C . THR B 1 798 ? 312.998 -69.998 99.177 1.00 51.53 792 THR B C 1
ATOM 13728 O O . THR B 1 798 ? 313.034 -69.459 100.284 1.00 51.40 792 THR B O 1
ATOM 13732 N N . PRO B 1 799 ? 311.852 -70.126 98.488 1.00 51.20 793 PRO B N 1
ATOM 13733 C CA . PRO B 1 799 ? 310.555 -69.622 98.972 1.00 49.44 793 PRO B CA 1
ATOM 13734 C C . PRO B 1 799 ? 310.036 -70.515 100.100 1.00 47.23 793 PRO B C 1
ATOM 13735 O O . PRO B 1 799 ? 310.002 -71.733 99.954 1.00 46.15 793 PRO B O 1
ATOM 13739 N N . ARG B 1 800 ? 309.637 -69.921 101.219 1.00 46.00 794 ARG B N 1
ATOM 13740 C CA . ARG B 1 800 ? 309.144 -70.710 102.346 1.00 45.77 794 ARG B CA 1
ATOM 13741 C C . ARG B 1 800 ? 308.030 -70.018 103.135 1.00 45.37 794 ARG B C 1
ATOM 13742 O O . ARG B 1 800 ? 307.691 -68.852 102.900 1.00 44.98 794 ARG B O 1
ATOM 13750 N N . ARG B 1 801 ? 307.472 -70.763 104.081 1.00 43.85 795 ARG B N 1
ATOM 13751 C CA . ARG B 1 801 ? 306.429 -70.260 104.958 1.00 41.37 795 ARG B CA 1
ATOM 13752 C C . ARG B 1 801 ? 306.800 -70.670 106.374 1.00 39.49 795 ARG B C 1
ATOM 13753 O O . ARG B 1 801 ? 307.448 -71.698 106.588 1.00 36.38 795 ARG B O 1
ATOM 13761 N N . ILE B 1 802 ? 306.381 -69.859 107.339 1.00 39.37 796 ILE B N 1
ATOM 13762 C CA . ILE B 1 802 ? 306.694 -70.126 108.728 1.00 38.44 796 ILE B CA 1
ATOM 13763 C C . ILE B 1 802 ? 305.861 -71.267 109.269 1.00 37.99 796 ILE B C 1
ATOM 13764 O O . ILE B 1 802 ? 304.641 -71.271 109.152 1.00 36.64 796 ILE B O 1
ATOM 13769 N N . ALA B 1 803 ? 306.552 -72.252 109.829 1.00 38.11 797 ALA B N 1
ATOM 13770 C CA . ALA B 1 803 ? 305.915 -73.427 110.399 1.00 38.76 797 ALA B CA 1
ATOM 13771 C C . ALA B 1 803 ? 305.733 -73.163 111.879 1.00 40.74 797 ALA B C 1
ATOM 13772 O O . ALA B 1 803 ? 304.702 -73.508 112.471 1.00 40.39 797 ALA B O 1
ATOM 13774 N N . GLY B 1 804 ? 306.756 -72.543 112.464 1.00 41.98 798 GLY B N 1
ATOM 13775 C CA . GLY B 1 804 ? 306.737 -72.223 113.877 1.00 42.96 798 GLY B CA 1
ATOM 13776 C C . GLY B 1 804 ? 307.924 -71.367 114.267 1.00 44.24 798 GLY B C 1
ATOM 13777 O O . GLY B 1 804 ? 308.947 -71.354 113.581 1.00 44.70 798 GLY B O 1
ATOM 13778 N N . ILE B 1 805 ? 307.780 -70.630 115.362 1.00 44.56 799 ILE B N 1
ATOM 13779 C CA . ILE B 1 805 ? 308.844 -69.778 115.867 1.00 43.76 799 ILE B CA 1
ATOM 13780 C C . ILE B 1 805 ? 309.226 -70.442 117.178 1.00 44.79 799 ILE B C 1
ATOM 13781 O O . ILE B 1 805 ? 308.361 -70.776 117.974 1.00 43.96 799 ILE B O 1
ATOM 13786 N N . HIS B 1 806 ? 310.514 -70.642 117.414 1.00 45.90 800 HIS B N 1
ATOM 13787 C CA . HIS B 1 806 ? 310.904 -71.367 118.610 1.00 47.79 800 HIS B CA 1
ATOM 13788 C C . HIS B 1 806 ? 311.721 -70.644 119.677 1.00 49.25 800 HIS B C 1
ATOM 13789 O O . HIS B 1 806 ? 311.439 -70.794 120.867 1.00 49.99 800 HIS B O 1
ATOM 13796 N N . SER B 1 807 ? 312.726 -69.874 119.275 1.00 48.40 801 SER B N 1
ATOM 13797 C CA . SER B 1 807 ? 313.534 -69.172 120.253 1.00 48.70 801 SER B CA 1
ATOM 13798 C C . SER B 1 807 ? 313.817 -67.732 119.835 1.00 48.15 801 SER B C 1
ATOM 13799 O O . SER B 1 807 ? 313.649 -67.363 118.676 1.00 47.98 801 SER B O 1
ATOM 13802 N N . ARG B 1 808 ? 314.255 -66.929 120.800 1.00 47.91 802 ARG B N 1
ATOM 13803 C CA . ARG B 1 808 ? 314.553 -65.522 120.584 1.00 46.63 802 ARG B CA 1
ATOM 13804 C C . ARG B 1 808 ? 316.003 -65.204 120.956 1.00 47.15 802 ARG B C 1
ATOM 13805 O O . ARG B 1 808 ? 316.660 -65.965 121.655 1.00 47.47 802 ARG B O 1
ATOM 13813 N N . ARG B 1 809 ? 316.504 -64.072 120.487 1.00 48.36 803 ARG B N 1
ATOM 13814 C CA . ARG B 1 809 ? 317.863 -63.666 120.814 1.00 50.04 803 ARG B CA 1
ATOM 13815 C C . ARG B 1 809 ? 318.025 -62.206 120.436 1.00 50.23 803 ARG B C 1
ATOM 13816 O O . ARG B 1 809 ? 317.496 -61.766 119.418 1.00 51.77 803 ARG B O 1
ATOM 13824 N N . LYS B 1 810 ? 318.739 -61.447 121.258 1.00 49.76 804 LYS B N 1
ATOM 13825 C CA . LYS B 1 810 ? 318.924 -60.029 120.979 1.00 49.72 804 LYS B CA 1
ATOM 13826 C C . LYS B 1 810 ? 319.632 -59.837 119.644 1.00 48.58 804 LYS B C 1
ATOM 13827 O O . LYS B 1 810 ? 320.430 -60.673 119.223 1.00 49.61 804 LYS B O 1
ATOM 13833 N N . PHE B 1 811 ? 319.323 -58.738 118.972 1.00 47.70 805 PHE B N 1
ATOM 13834 C CA . PHE B 1 811 ? 319.925 -58.428 117.686 1.00 47.74 805 PHE B CA 1
ATOM 13835 C C . PHE B 1 811 ? 319.892 -56.913 117.513 1.00 47.93 805 PHE B C 1
ATOM 13836 O O . PHE B 1 811 ? 318.954 -56.361 116.937 1.00 48.15 805 PHE B O 1
ATOM 13844 N N . LYS B 1 812 ? 320.928 -56.251 118.021 1.00 47.81 806 LYS B N 1
ATOM 13845 C CA . LYS B 1 812 ? 321.026 -54.801 117.970 1.00 47.10 806 LYS B CA 1
ATOM 13846 C C . LYS B 1 812 ? 319.995 -54.226 118.938 1.00 46.00 806 LYS B C 1
ATOM 13847 O O . LYS B 1 812 ? 319.927 -54.662 120.086 1.00 45.06 806 LYS B O 1
ATOM 13853 N N . ASN B 1 813 ? 319.186 -53.267 118.491 1.00 44.66 807 ASN B N 1
ATOM 13854 C CA . ASN B 1 813 ? 318.184 -52.685 119.375 1.00 44.55 807 ASN B CA 1
ATOM 13855 C C . ASN B 1 813 ? 316.853 -53.430 119.355 1.00 45.06 807 ASN B C 1
ATOM 13856 O O . ASN B 1 813 ? 315.871 -52.979 119.942 1.00 45.66 807 ASN B O 1
ATOM 13861 N N . THR B 1 814 ? 316.809 -54.563 118.669 1.00 45.81 808 THR B N 1
ATOM 13862 C CA . THR B 1 814 ? 315.584 -55.357 118.636 1.00 46.55 808 THR B CA 1
ATOM 13863 C C . THR B 1 814 ? 315.941 -56.830 118.748 1.00 47.21 808 THR B C 1
ATOM 13864 O O . THR B 1 814 ? 317.092 -57.171 119.029 1.00 48.86 808 THR B O 1
ATOM 13868 N N . TYR B 1 815 ? 314.959 -57.695 118.518 1.00 46.63 809 TYR B N 1
ATOM 13869 C CA . TYR B 1 815 ? 315.163 -59.139 118.615 1.00 46.76 809 TYR B CA 1
ATOM 13870 C C . TYR B 1 815 ? 315.049 -59.894 117.288 1.00 45.67 809 TYR B C 1
ATOM 13871 O O . TYR B 1 815 ? 314.510 -59.382 116.305 1.00 44.95 809 TYR B O 1
ATOM 13880 N N . GLU B 1 816 ? 315.552 -61.125 117.289 1.00 45.26 810 GLU B N 1
ATOM 13881 C CA . GLU B 1 816 ? 315.509 -62.019 116.131 1.00 46.71 810 GLU B CA 1
ATOM 13882 C C . GLU B 1 816 ? 314.809 -63.311 116.566 1.00 45.27 810 GLU B C 1
ATOM 13883 O O . GLU B 1 816 ? 314.918 -63.720 117.719 1.00 44.67 810 GLU B O 1
ATOM 13889 N N . TYR B 1 817 ? 314.095 -63.963 115.658 1.00 44.01 811 TYR B N 1
ATOM 13890 C CA . TYR B 1 817 ? 313.407 -65.195 116.034 1.00 43.49 811 TYR B CA 1
ATOM 13891 C C . TYR B 1 817 ? 313.777 -66.383 115.153 1.00 43.11 811 TYR B C 1
ATOM 13892 O O . TYR B 1 817 ? 313.917 -66.255 113.931 1.00 43.55 811 TYR B O 1
ATOM 13901 N N . GLU B 1 818 ? 313.952 -67.536 115.788 1.00 42.61 812 GLU B N 1
ATOM 13902 C CA . GLU B 1 818 ? 314.310 -68.759 115.079 1.00 42.95 812 GLU B CA 1
ATOM 13903 C C . GLU B 1 818 ? 313.045 -69.415 114.546 1.00 42.34 812 GLU B C 1
ATOM 13904 O O . GLU B 1 818 ? 312.183 -69.846 115.320 1.00 42.50 812 GLU B O 1
ATOM 13910 N N . CYS B 1 819 ? 312.940 -69.497 113.223 1.00 40.85 813 CYS B N 1
ATOM 13911 C CA . CYS B 1 819 ? 311.767 -70.088 112.597 1.00 39.80 813 CYS B CA 1
ATOM 13912 C C . CYS B 1 819 ? 312.004 -71.418 111.868 1.00 39.09 813 CYS B C 1
ATOM 13913 O O . CYS B 1 819 ? 313.070 -71.653 111.298 1.00 38.24 813 CYS B O 1
ATOM 13916 N N . SER B 1 820 ? 310.993 -72.284 111.901 1.00 38.25 814 SER B N 1
ATOM 13917 C CA . SER B 1 820 ? 311.035 -73.558 111.198 1.00 37.46 814 SER B CA 1
ATOM 13918 C C . SER B 1 820 ? 310.154 -73.273 109.981 1.00 37.74 814 SER B C 1
ATOM 13919 O O . SER B 1 820 ? 309.213 -72.476 110.062 1.00 37.94 814 SER B O 1
ATOM 13922 N N . PHE B 1 821 ? 310.441 -73.913 108.855 1.00 37.84 815 PHE B N 1
ATOM 13923 C CA . PHE B 1 821 ? 309.686 -73.617 107.637 1.00 36.58 815 PHE B CA 1
ATOM 13924 C C . PHE B 1 821 ? 308.926 -74.737 106.927 1.00 34.32 815 PHE B C 1
ATOM 13925 O O . PHE B 1 821 ? 308.931 -75.910 107.326 1.00 31.06 815 PHE B O 1
ATOM 13933 N N . LEU B 1 822 ? 308.253 -74.309 105.862 1.00 34.26 816 LEU B N 1
ATOM 13934 C CA . LEU B 1 822 ? 307.520 -75.170 104.943 1.00 32.87 816 LEU B CA 1
ATOM 13935 C C . LEU B 1 822 ? 308.114 -74.714 103.616 1.00 32.90 816 LEU B C 1
ATOM 13936 O O . LEU B 1 822 ? 307.969 -73.556 103.220 1.00 32.09 816 LEU B O 1
ATOM 13941 N N . LEU B 1 823 ? 308.832 -75.617 102.967 1.00 33.91 817 LEU B N 1
ATOM 13942 C CA . LEU B 1 823 ? 309.450 -75.337 101.684 1.00 35.39 817 LEU B CA 1
ATOM 13943 C C . LEU B 1 823 ? 308.391 -75.442 100.606 1.00 36.13 817 LEU B C 1
ATOM 13944 O O . LEU B 1 823 ? 307.605 -76.399 100.590 1.00 35.78 817 LEU B O 1
ATOM 13949 N N . GLY B 1 824 ? 308.374 -74.454 99.715 1.00 36.41 818 GLY B N 1
ATOM 13950 C CA . GLY B 1 824 ? 307.421 -74.442 98.620 1.00 37.05 818 GLY B CA 1
ATOM 13951 C C . GLY B 1 824 ? 307.924 -75.290 97.467 1.00 38.00 818 GLY B C 1
ATOM 13952 O O . GLY B 1 824 ? 309.042 -75.093 96.970 1.00 38.88 818 GLY B O 1
ATOM 13953 N N . GLU B 1 825 ? 307.115 -76.260 97.061 1.00 37.16 819 GLU B N 1
ATOM 13954 C CA . GLU B 1 825 ? 307.473 -77.132 95.953 1.00 38.17 819 GLU B CA 1
ATOM 13955 C C . GLU B 1 825 ? 306.428 -77.018 94.848 1.00 37.56 819 GLU B C 1
ATOM 13956 O O . GLU B 1 825 ? 305.219 -77.082 95.102 1.00 37.66 819 GLU B O 1
ATOM 13962 N N . ASN B 1 826 ? 306.901 -76.825 93.622 1.00 36.81 820 ASN B N 1
ATOM 13963 C CA . ASN B 1 826 ? 306.025 -76.702 92.464 1.00 36.99 820 ASN B CA 1
ATOM 13964 C C . ASN B 1 826 ? 305.083 -75.513 92.604 1.00 38.45 820 ASN B C 1
ATOM 13965 O O . ASN B 1 826 ? 303.892 -75.614 92.302 1.00 38.38 820 ASN B O 1
ATOM 13970 N N . ILE B 1 827 ? 305.616 -74.384 93.060 1.00 40.21 821 ILE B N 1
ATOM 13971 C CA . ILE B 1 827 ? 304.796 -73.191 93.219 1.00 42.26 821 ILE B CA 1
ATOM 13972 C C . ILE B 1 827 ? 304.203 -72.820 91.863 1.00 42.47 821 ILE B C 1
ATOM 13973 O O . ILE B 1 827 ? 304.931 -72.701 90.875 1.00 42.16 821 ILE B O 1
ATOM 13978 N N . GLY B 1 828 ? 302.885 -72.651 91.816 1.00 42.86 822 GLY B N 1
ATOM 13979 C CA . GLY B 1 828 ? 302.230 -72.286 90.567 1.00 44.52 822 GLY B CA 1
ATOM 13980 C C . GLY B 1 828 ? 301.711 -73.454 89.738 1.00 45.46 822 GLY B C 1
ATOM 13981 O O . GLY B 1 828 ? 301.008 -73.257 88.740 1.00 45.67 822 GLY B O 1
ATOM 13982 N N . MET B 1 829 ? 302.065 -74.668 90.149 1.00 45.10 823 MET B N 1
ATOM 13983 C CA . MET B 1 829 ? 301.641 -75.885 89.465 1.00 44.90 823 MET B CA 1
ATOM 13984 C C . MET B 1 829 ? 300.495 -76.514 90.251 1.00 44.64 823 MET B C 1
ATOM 13985 O O . MET B 1 829 ? 300.312 -76.237 91.435 1.00 44.47 823 MET B O 1
ATOM 13990 N N . LYS B 1 830 ? 299.724 -77.368 89.596 1.00 43.00 824 LYS B N 1
ATOM 13991 C CA . LYS B 1 830 ? 298.632 -78.030 90.278 1.00 42.35 824 LYS B CA 1
ATOM 13992 C C . LYS B 1 830 ? 299.158 -78.862 91.438 1.00 41.02 824 LYS B C 1
ATOM 13993 O O . LYS B 1 830 ? 298.441 -79.117 92.406 1.00 40.52 824 LYS B O 1
ATOM 13999 N N . SER B 1 831 ? 300.416 -79.281 91.332 1.00 40.31 825 SER B N 1
ATOM 14000 C CA . SER B 1 831 ? 301.040 -80.123 92.347 1.00 39.83 825 SER B CA 1
ATOM 14001 C C . SER B 1 831 ? 301.702 -79.350 93.480 1.00 39.70 825 SER B C 1
ATOM 14002 O O . SER B 1 831 ? 302.314 -79.955 94.369 1.00 38.67 825 SER B O 1
ATOM 14005 N N . GLU B 1 832 ? 301.567 -78.022 93.445 1.00 38.37 826 GLU B N 1
ATOM 14006 C CA . GLU B 1 832 ? 302.132 -77.153 94.470 1.00 35.78 826 GLU B CA 1
ATOM 14007 C C . GLU B 1 832 ? 301.892 -77.746 95.858 1.00 34.11 826 GLU B C 1
ATOM 14008 O O . GLU B 1 832 ? 300.809 -78.242 96.173 1.00 33.29 826 GLU B O 1
ATOM 14014 N N . ARG B 1 833 ? 302.915 -77.689 96.690 1.00 31.89 827 ARG B N 1
ATOM 14015 C CA . ARG B 1 833 ? 302.796 -78.233 98.019 1.00 31.44 827 ARG B CA 1
ATOM 14016 C C . ARG B 1 833 ? 303.798 -77.504 98.928 1.00 32.72 827 ARG B C 1
ATOM 14017 O O . ARG B 1 833 ? 304.869 -77.092 98.484 1.00 32.25 827 ARG B O 1
ATOM 14025 N N . TRP B 1 834 ? 303.436 -77.309 100.190 1.00 34.09 828 TRP B N 1
ATOM 14026 C CA . TRP B 1 834 ? 304.332 -76.639 101.124 1.00 34.20 828 TRP B CA 1
ATOM 14027 C C . TRP B 1 834 ? 304.766 -77.678 102.144 1.00 35.35 828 TRP B C 1
ATOM 14028 O O . TRP B 1 834 ? 304.098 -77.942 103.133 1.00 36.36 828 TRP B O 1
ATOM 14039 N N . VAL B 1 835 ? 305.906 -78.280 101.867 1.00 38.07 829 VAL B N 1
ATOM 14040 C CA . VAL B 1 835 ? 306.433 -79.338 102.705 1.00 42.82 829 VAL B CA 1
ATOM 14041 C C . VAL B 1 835 ? 307.272 -78.850 103.873 1.00 44.36 829 VAL B C 1
ATOM 14042 O O . VAL B 1 835 ? 308.169 -78.025 103.711 1.00 44.65 829 VAL B O 1
ATOM 14046 N N . PRO B 1 836 ? 306.980 -79.354 105.078 1.00 45.63 830 PRO B N 1
ATOM 14047 C CA . PRO B 1 836 ? 307.719 -78.966 106.279 1.00 47.35 830 PRO B CA 1
ATOM 14048 C C . PRO B 1 836 ? 309.163 -79.440 106.253 1.00 48.64 830 PRO B C 1
ATOM 14049 O O . PRO B 1 836 ? 309.435 -80.600 105.956 1.00 48.25 830 PRO B O 1
ATOM 14053 N N . MET B 1 837 ? 310.075 -78.519 106.562 1.00 51.01 831 MET B N 1
ATOM 14054 C CA . MET B 1 837 ? 311.512 -78.782 106.599 1.00 52.05 831 MET B CA 1
ATOM 14055 C C . MET B 1 837 ? 311.973 -79.160 107.996 1.00 54.02 831 MET B C 1
ATOM 14056 O O . MET B 1 837 ? 311.262 -78.932 108.970 1.00 53.94 831 MET B O 1
ATOM 14061 N N . MET B 1 838 ? 313.174 -79.722 108.099 1.00 57.43 832 MET B N 1
ATOM 14062 C CA . MET B 1 838 ? 313.694 -80.122 109.399 1.00 59.43 832 MET B CA 1
ATOM 14063 C C . MET B 1 838 ? 314.438 -78.997 110.121 1.00 58.64 832 MET B C 1
ATOM 14064 O O . MET B 1 838 ? 314.960 -78.062 109.499 1.00 57.98 832 MET B O 1
ATOM 14069 N N . SER B 1 839 ? 314.461 -79.112 111.448 1.00 57.63 833 SER B N 1
ATOM 14070 C CA . SER B 1 839 ? 315.102 -78.156 112.351 1.00 55.34 833 SER B CA 1
ATOM 14071 C C . SER B 1 839 ? 316.351 -77.571 111.734 1.00 52.42 833 SER B C 1
ATOM 14072 O O . SER B 1 839 ? 316.619 -76.383 111.854 1.00 52.96 833 SER B O 1
ATOM 14075 N N . VAL B 1 840 ? 317.108 -78.431 111.072 1.00 50.70 834 VAL B N 1
ATOM 14076 C CA . VAL B 1 840 ? 318.354 -78.058 110.430 1.00 49.96 834 VAL B CA 1
ATOM 14077 C C . VAL B 1 840 ? 318.265 -76.792 109.593 1.00 48.45 834 VAL B C 1
ATOM 14078 O O . VAL B 1 840 ? 319.142 -75.933 109.672 1.00 47.87 834 VAL B O 1
ATOM 14082 N N . ASP B 1 841 ? 317.207 -76.666 108.799 1.00 47.07 835 ASP B N 1
ATOM 14083 C CA . ASP B 1 841 ? 317.069 -75.491 107.950 1.00 47.03 835 ASP B CA 1
ATOM 14084 C C . ASP B 1 841 ? 316.409 -74.272 108.600 1.00 44.56 835 ASP B C 1
ATOM 14085 O O . ASP B 1 841 ? 316.069 -73.305 107.918 1.00 43.99 835 ASP B O 1
ATOM 14090 N N . ASN B 1 842 ? 316.239 -74.309 109.915 1.00 42.65 836 ASN B N 1
ATOM 14091 C CA . ASN B 1 842 ? 315.649 -73.178 110.616 1.00 43.22 836 ASN B CA 1
ATOM 14092 C C . ASN B 1 842 ? 316.512 -71.940 110.395 1.00 42.77 836 ASN B C 1
ATOM 14093 O O . ASN B 1 842 ? 317.708 -72.052 110.139 1.00 43.99 836 ASN B O 1
ATOM 14098 N N . ALA B 1 843 ? 315.915 -70.760 110.496 1.00 41.90 837 ALA B N 1
ATOM 14099 C CA . ALA B 1 843 ? 316.670 -69.529 110.293 1.00 42.35 837 ALA B CA 1
ATOM 14100 C C . ALA B 1 843 ? 316.285 -68.436 111.288 1.00 43.10 837 ALA B C 1
ATOM 14101 O O . ALA B 1 843 ? 315.311 -68.567 112.030 1.00 44.44 837 ALA B O 1
ATOM 14103 N N . TRP B 1 844 ? 317.064 -67.362 111.310 1.00 42.30 838 TRP B N 1
ATOM 14104 C CA . TRP B 1 844 ? 316.781 -66.258 112.204 1.00 41.44 838 TRP B CA 1
ATOM 14105 C C . TRP B 1 844 ? 316.161 -65.150 111.381 1.00 41.96 838 TRP B C 1
ATOM 14106 O O . TRP B 1 844 ? 316.641 -64.825 110.298 1.00 44.12 838 TRP B O 1
ATOM 14117 N N . ILE B 1 845 ? 315.078 -64.577 111.883 1.00 40.57 839 ILE B N 1
ATOM 14118 C CA . ILE B 1 845 ? 314.410 -63.509 111.160 1.00 40.12 839 ILE B CA 1
ATOM 14119 C C . ILE B 1 845 ? 314.093 -62.343 112.096 1.00 39.04 839 ILE B C 1
ATOM 14120 O O . ILE B 1 845 ? 313.587 -62.539 113.205 1.00 39.59 839 ILE B O 1
ATOM 14125 N N . PRO B 1 846 ? 314.414 -61.113 111.673 1.00 37.97 840 PRO B N 1
ATOM 14126 C CA . PRO B 1 846 ? 314.149 -59.916 112.484 1.00 37.37 840 PRO B CA 1
ATOM 14127 C C . PRO B 1 846 ? 312.683 -59.810 112.929 1.00 37.59 840 PRO B C 1
ATOM 14128 O O . PRO B 1 846 ? 311.763 -60.202 112.200 1.00 36.89 840 PRO B O 1
ATOM 14132 N N . ARG B 1 847 ? 312.465 -59.271 114.124 1.00 37.74 841 ARG B N 1
ATOM 14133 C CA . ARG B 1 847 ? 311.111 -59.120 114.647 1.00 36.56 841 ARG B CA 1
ATOM 14134 C C . ARG B 1 847 ? 310.201 -58.350 113.688 1.00 37.33 841 ARG B C 1
ATOM 14135 O O . ARG B 1 847 ? 309.071 -58.765 113.432 1.00 38.08 841 ARG B O 1
ATOM 14143 N N . GLY B 1 848 ? 310.693 -57.234 113.155 1.00 37.03 842 GLY B N 1
ATOM 14144 C CA . GLY B 1 848 ? 309.887 -56.428 112.252 1.00 37.90 842 GLY B CA 1
ATOM 14145 C C . GLY B 1 848 ? 309.353 -57.153 111.026 1.00 40.22 842 GLY B C 1
ATOM 14146 O O . GLY B 1 848 ? 308.390 -56.710 110.401 1.00 39.71 842 GLY B O 1
ATOM 14147 N N . GLU B 1 849 ? 309.968 -58.275 110.677 1.00 42.09 843 GLU B N 1
ATOM 14148 C CA . GLU B 1 849 ? 309.549 -59.030 109.511 1.00 44.51 843 GLU B CA 1
ATOM 14149 C C . GLU B 1 849 ? 308.485 -60.075 109.802 1.00 44.40 843 GLU B C 1
ATOM 14150 O O . GLU B 1 849 ? 307.829 -60.567 108.890 1.00 44.99 843 GLU B O 1
ATOM 14156 N N . LEU B 1 850 ? 308.312 -60.410 111.075 1.00 43.77 844 LEU B N 1
ATOM 14157 C CA . LEU B 1 850 ? 307.342 -61.418 111.476 1.00 41.57 844 LEU B CA 1
ATOM 14158 C C . LEU B 1 850 ? 306.102 -60.807 112.113 1.00 42.23 844 LEU B C 1
ATOM 14159 O O . LEU B 1 850 ? 304.979 -61.228 111.847 1.00 42.78 844 LEU B O 1
ATOM 14164 N N . VAL B 1 851 ? 306.318 -59.809 112.958 1.00 44.12 845 VAL B N 1
ATOM 14165 C CA . VAL B 1 851 ? 305.242 -59.135 113.682 1.00 45.24 845 VAL B CA 1
ATOM 14166 C C . VAL B 1 851 ? 303.946 -58.877 112.903 1.00 45.88 845 VAL B C 1
ATOM 14167 O O . VAL B 1 851 ? 302.853 -59.122 113.414 1.00 46.42 845 VAL B O 1
ATOM 14171 N N . GLU B 1 852 ? 304.056 -58.397 111.671 1.00 46.63 846 GLU B N 1
ATOM 14172 C CA . GLU B 1 852 ? 302.861 -58.112 110.885 1.00 47.42 846 GLU B CA 1
ATOM 14173 C C . GLU B 1 852 ? 302.053 -59.312 110.385 1.00 46.63 846 GLU B C 1
ATOM 14174 O O . GLU B 1 852 ? 300.946 -59.137 109.880 1.00 46.98 846 GLU B O 1
ATOM 14180 N N . SER B 1 853 ? 302.579 -60.525 110.524 1.00 45.84 847 SER B N 1
ATOM 14181 C CA . SER B 1 853 ? 301.849 -61.699 110.040 1.00 43.50 847 SER B CA 1
ATOM 14182 C C . SER B 1 853 ? 301.849 -62.878 111.000 1.00 42.09 847 SER B C 1
ATOM 14183 O O . SER B 1 853 ? 301.015 -63.775 110.887 1.00 38.74 847 SER B O 1
ATOM 14186 N N . HIS B 1 854 ? 302.780 -62.872 111.946 1.00 42.12 848 HIS B N 1
ATOM 14187 C CA . HIS B 1 854 ? 302.889 -63.966 112.900 1.00 43.50 848 HIS B CA 1
ATOM 14188 C C . HIS B 1 854 ? 303.022 -63.466 114.338 1.00 43.71 848 HIS B C 1
ATOM 14189 O O . HIS B 1 854 ? 303.605 -64.136 115.196 1.00 44.10 848 HIS B O 1
ATOM 14196 N N . SER B 1 855 ? 302.452 -62.295 114.600 1.00 43.18 849 SER B N 1
ATOM 14197 C CA . SER B 1 855 ? 302.506 -61.695 115.925 1.00 43.60 849 SER B CA 1
ATOM 14198 C C . SER B 1 855 ? 302.147 -62.691 117.022 1.00 43.56 849 SER B C 1
ATOM 14199 O O . SER B 1 855 ? 302.793 -62.728 118.068 1.00 44.07 849 SER B O 1
ATOM 14202 N N . LYS B 1 856 ? 301.124 -63.503 116.786 1.00 43.04 850 LYS B N 1
ATOM 14203 C CA . LYS B 1 856 ? 300.711 -64.478 117.789 1.00 44.15 850 LYS B CA 1
ATOM 14204 C C . LYS B 1 856 ? 301.839 -65.457 118.103 1.00 44.03 850 LYS B C 1
ATOM 14205 O O . LYS B 1 856 ? 302.064 -65.799 119.264 1.00 43.97 850 LYS B O 1
ATOM 14211 N N . MET B 1 857 ? 302.554 -65.909 117.077 1.00 43.59 851 MET B N 1
ATOM 14212 C CA . MET B 1 857 ? 303.658 -66.833 117.305 1.00 42.27 851 MET B CA 1
ATOM 14213 C C . MET B 1 857 ? 304.807 -66.110 117.995 1.00 41.42 851 MET B C 1
ATOM 14214 O O . MET B 1 857 ? 305.418 -66.642 118.928 1.00 39.76 851 MET B O 1
ATOM 14219 N N . VAL B 1 858 ? 305.093 -64.897 117.536 1.00 39.23 852 VAL B N 1
ATOM 14220 C CA . VAL B 1 858 ? 306.150 -64.100 118.138 1.00 40.09 852 VAL B CA 1
ATOM 14221 C C . VAL B 1 858 ? 305.835 -63.891 119.625 1.00 39.37 852 VAL B C 1
ATOM 14222 O O . VAL B 1 858 ? 306.700 -64.065 120.478 1.00 36.28 852 VAL B O 1
ATOM 14226 N N . ALA B 1 859 ? 304.584 -63.540 119.920 1.00 40.43 853 ALA B N 1
ATOM 14227 C CA . ALA B 1 859 ? 304.135 -63.297 121.290 1.00 42.09 853 ALA B CA 1
ATOM 14228 C C . ALA B 1 859 ? 304.366 -64.501 122.200 1.00 44.09 853 ALA B C 1
ATOM 14229 O O . ALA B 1 859 ? 304.854 -64.356 123.325 1.00 44.46 853 ALA B O 1
ATOM 14231 N N . GLU B 1 860 ? 304.015 -65.687 121.709 1.00 45.59 854 GLU B N 1
ATOM 14232 C CA . GLU B 1 860 ? 304.193 -66.914 122.474 1.00 46.83 854 GLU B CA 1
ATOM 14233 C C . GLU B 1 860 ? 305.666 -67.098 122.828 1.00 46.45 854 GLU B C 1
ATOM 14234 O O . GLU B 1 860 ? 306.004 -67.453 123.960 1.00 46.42 854 GLU B O 1
ATOM 14240 N N . VAL B 1 861 ? 306.544 -66.850 121.861 1.00 45.64 855 VAL B N 1
ATOM 14241 C CA . VAL B 1 861 ? 307.977 -67.001 122.104 1.00 45.78 855 VAL B CA 1
ATOM 14242 C C . VAL B 1 861 ? 308.457 -65.965 123.115 1.00 45.88 855 VAL B C 1
ATOM 14243 O O . VAL B 1 861 ? 309.340 -66.241 123.935 1.00 44.57 855 VAL B O 1
ATOM 14247 N N . ASP B 1 862 ? 307.870 -64.770 123.044 1.00 46.16 856 ASP B N 1
ATOM 14248 C CA . ASP B 1 862 ? 308.221 -63.688 123.952 1.00 45.30 856 ASP B CA 1
ATOM 14249 C C . ASP B 1 862 ? 307.866 -64.089 125.367 1.00 45.75 856 ASP B C 1
ATOM 14250 O O . ASP B 1 862 ? 308.643 -63.872 126.289 1.00 45.13 856 ASP B O 1
ATOM 14255 N N . MET B 1 863 ? 306.690 -64.686 125.534 1.00 46.63 857 MET B N 1
ATOM 14256 C CA . MET B 1 863 ? 306.253 -65.111 126.854 1.00 48.35 857 MET B CA 1
ATOM 14257 C C . MET B 1 863 ? 307.195 -66.146 127.447 1.00 49.25 857 MET B C 1
ATOM 14258 O O . MET B 1 863 ? 307.713 -65.948 128.541 1.00 51.41 857 MET B O 1
ATOM 14263 N N . LYS B 1 864 ? 307.421 -67.244 126.729 1.00 49.98 858 LYS B N 1
ATOM 14264 C CA . LYS B 1 864 ? 308.305 -68.306 127.215 1.00 50.73 858 LYS B CA 1
ATOM 14265 C C . LYS B 1 864 ? 309.671 -67.759 127.572 1.00 49.53 858 LYS B C 1
ATOM 14266 O O . LYS B 1 864 ? 310.380 -68.313 128.401 1.00 48.43 858 LYS B O 1
ATOM 14272 N N . GLU B 1 865 ? 310.038 -66.663 126.928 1.00 49.52 859 GLU B N 1
ATOM 14273 C CA . GLU B 1 865 ? 311.317 -66.032 127.179 1.00 48.98 859 GLU B CA 1
ATOM 14274 C C . GLU B 1 865 ? 311.231 -65.247 128.475 1.00 46.20 859 GLU B C 1
ATOM 14275 O O . GLU B 1 865 ? 312.109 -65.341 129.324 1.00 45.62 859 GLU B O 1
ATOM 14281 N N . ALA B 1 866 ? 310.160 -64.472 128.626 1.00 44.76 860 ALA B N 1
ATOM 14282 C CA . ALA B 1 866 ? 309.954 -63.677 129.834 1.00 43.31 860 ALA B CA 1
ATOM 14283 C C . ALA B 1 866 ? 309.882 -64.590 131.056 1.00 43.22 860 ALA B C 1
ATOM 14284 O O . ALA B 1 866 ? 310.319 -64.207 132.152 1.00 41.37 860 ALA B O 1
ATOM 14286 N N . LEU B 1 867 ? 309.328 -65.789 130.860 1.00 40.93 861 LEU B N 1
ATOM 14287 C CA . LEU B 1 867 ? 309.220 -66.767 131.929 1.00 40.99 861 LEU B CA 1
ATOM 14288 C C . LEU B 1 867 ? 310.579 -67.404 132.199 1.00 41.75 861 LEU B C 1
ATOM 14289 O O . LEU B 1 867 ? 310.968 -67.588 133.346 1.00 41.63 861 LEU B O 1
ATOM 14294 N N . ALA B 1 868 ? 311.314 -67.726 131.143 1.00 43.59 862 ALA B N 1
ATOM 14295 C CA . ALA B 1 868 ? 312.623 -68.349 131.312 1.00 45.55 862 ALA B CA 1
ATOM 14296 C C . ALA B 1 868 ? 313.572 -67.452 132.101 1.00 47.10 862 ALA B C 1
ATOM 14297 O O . ALA B 1 868 ? 314.276 -67.920 132.992 1.00 46.44 862 ALA B O 1
ATOM 14299 N N . SER B 1 869 ? 313.578 -66.162 131.770 1.00 48.33 863 SER B N 1
ATOM 14300 C CA . SER B 1 869 ? 314.464 -65.198 132.416 1.00 48.67 863 SER B CA 1
ATOM 14301 C C . SER B 1 869 ? 314.009 -64.723 133.794 1.00 48.43 863 SER B C 1
ATOM 14302 O O . SER B 1 869 ? 314.748 -64.027 134.490 1.00 47.30 863 SER B O 1
ATOM 14305 N N . GLY B 1 870 ? 312.800 -65.109 134.188 1.00 49.91 864 GLY B N 1
ATOM 14306 C CA . GLY B 1 870 ? 312.276 -64.701 135.480 1.00 49.73 864 GLY B CA 1
ATOM 14307 C C . GLY B 1 870 ? 311.926 -63.228 135.489 1.00 50.51 864 GLY B C 1
ATOM 14308 O O . GLY B 1 870 ? 311.840 -62.605 136.549 1.00 51.03 864 GLY B O 1
ATOM 14309 N N . GLN B 1 871 ? 311.730 -62.671 134.296 1.00 50.77 865 GLN B N 1
ATOM 14310 C CA . GLN B 1 871 ? 311.387 -61.261 134.141 1.00 50.66 865 GLN B CA 1
ATOM 14311 C C . GLN B 1 871 ? 309.876 -61.045 134.184 1.00 48.81 865 GLN B C 1
ATOM 14312 O O . GLN B 1 871 ? 309.397 -60.033 134.688 1.00 50.85 865 GLN B O 1
ATOM 14318 N N . PHE B 1 872 ? 309.141 -62.009 133.646 1.00 45.42 866 PHE B N 1
ATOM 14319 C CA . PHE B 1 872 ? 307.690 -61.977 133.601 1.00 41.94 866 PHE B CA 1
ATOM 14320 C C . PHE B 1 872 ? 307.094 -61.465 134.908 1.00 40.38 866 PHE B C 1
ATOM 14321 O O . PHE B 1 872 ? 307.569 -61.808 135.984 1.00 41.64 866 PHE B O 1
ATOM 14329 N N . ARG B 1 873 ? 306.073 -60.619 134.797 1.00 38.02 867 ARG B N 1
ATOM 14330 C CA . ARG B 1 873 ? 305.379 -60.062 135.953 1.00 36.64 867 ARG B CA 1
ATOM 14331 C C . ARG B 1 873 ? 303.916 -60.460 135.790 1.00 35.35 867 ARG B C 1
ATOM 14332 O O . ARG B 1 873 ? 303.227 -59.976 134.899 1.00 37.24 867 ARG B O 1
ATOM 14340 N N . PRO B 1 874 ? 303.431 -61.369 136.637 1.00 33.77 868 PRO B N 1
ATOM 14341 C CA . PRO B 1 874 ? 302.041 -61.821 136.563 1.00 33.53 868 PRO B CA 1
ATOM 14342 C C . PRO B 1 874 ? 301.009 -60.708 136.797 1.00 33.01 868 PRO B C 1
ATOM 14343 O O . PRO B 1 874 ? 301.069 -59.973 137.783 1.00 33.22 868 PRO B O 1
ATOM 14347 N N . LEU B 1 875 ? 300.059 -60.600 135.878 1.00 31.44 869 LEU B N 1
ATOM 14348 C CA . LEU B 1 875 ? 299.022 -59.593 135.969 1.00 29.83 869 LEU B CA 1
ATOM 14349 C C . LEU B 1 875 ? 297.978 -59.951 137.009 1.00 30.75 869 LEU B C 1
ATOM 14350 O O . LEU B 1 875 ? 296.799 -60.072 136.687 1.00 32.21 869 LEU B O 1
ATOM 14355 N N . THR B 1 876 ? 298.404 -60.130 138.257 1.00 31.75 870 THR B N 1
ATOM 14356 C CA . THR B 1 876 ? 297.451 -60.434 139.319 1.00 33.95 870 THR B CA 1
ATOM 14357 C C . THR B 1 876 ? 296.839 -59.108 139.772 1.00 35.89 870 THR B C 1
ATOM 14358 O O . THR B 1 876 ? 297.412 -58.037 139.546 1.00 36.07 870 THR B O 1
ATOM 14362 N N . ARG B 1 877 ? 295.678 -59.177 140.413 1.00 37.97 871 ARG B N 1
ATOM 14363 C CA . ARG B 1 877 ? 294.997 -57.983 140.893 1.00 38.62 871 ARG B CA 1
ATOM 14364 C C . ARG B 1 877 ? 295.793 -57.261 141.967 1.00 40.18 871 ARG B C 1
ATOM 14365 O O . ARG B 1 877 ? 295.772 -56.033 142.036 1.00 41.20 871 ARG B O 1
ATOM 14373 N N . LYS B 1 878 ? 296.495 -58.017 142.808 1.00 40.63 872 LYS B N 1
ATOM 14374 C CA . LYS B 1 878 ? 297.268 -57.407 143.884 1.00 39.28 872 LYS B CA 1
ATOM 14375 C C . LYS B 1 878 ? 298.498 -56.693 143.357 1.00 37.78 872 LYS B C 1
ATOM 14376 O O . LYS B 1 878 ? 298.851 -55.638 143.855 1.00 36.78 872 LYS B O 1
ATOM 14382 N N . GLU B 1 879 ? 299.147 -57.271 142.352 1.00 37.91 873 GLU B N 1
ATOM 14383 C CA . GLU B 1 879 ? 300.334 -56.665 141.747 1.00 37.88 873 GLU B CA 1
ATOM 14384 C C . GLU B 1 879 ? 299.918 -55.354 141.102 1.00 35.72 873 GLU B C 1
ATOM 14385 O O . GLU B 1 879 ? 300.519 -54.320 141.348 1.00 37.13 873 GLU B O 1
ATOM 14391 N N . ILE B 1 880 ? 298.895 -55.403 140.263 1.00 33.46 874 ILE B N 1
ATOM 14392 C CA . ILE B 1 880 ? 298.420 -54.205 139.590 1.00 33.23 874 ILE B CA 1
ATOM 14393 C C . ILE B 1 880 ? 298.061 -53.125 140.618 1.00 34.48 874 ILE B C 1
ATOM 14394 O O . ILE B 1 880 ? 298.511 -51.968 140.513 1.00 33.48 874 ILE B O 1
ATOM 14399 N N . GLU B 1 881 ? 297.271 -53.512 141.619 1.00 33.70 875 GLU B N 1
ATOM 14400 C CA . GLU B 1 881 ? 296.865 -52.592 142.670 1.00 32.87 875 GLU B CA 1
ATOM 14401 C C . GLU B 1 881 ? 298.068 -51.981 143.373 1.00 31.79 875 GLU B C 1
ATOM 14402 O O . GLU B 1 881 ? 298.093 -50.785 143.619 1.00 31.92 875 GLU B O 1
ATOM 14408 N N . GLU B 1 882 ? 299.066 -52.795 143.698 1.00 34.67 876 GLU B N 1
ATOM 14409 C CA . GLU B 1 882 ? 300.268 -52.277 144.363 1.00 37.89 876 GLU B CA 1
ATOM 14410 C C . GLU B 1 882 ? 301.036 -51.350 143.415 1.00 36.87 876 GLU B C 1
ATOM 14411 O O . GLU B 1 882 ? 301.456 -50.259 143.813 1.00 38.37 876 GLU B O 1
ATOM 14417 N N . HIS B 1 883 ? 301.218 -51.772 142.167 1.00 33.83 877 HIS B N 1
ATOM 14418 C CA . HIS B 1 883 ? 301.921 -50.936 141.208 1.00 33.48 877 HIS B CA 1
ATOM 14419 C C . HIS B 1 883 ? 301.181 -49.623 140.947 1.00 33.85 877 HIS B C 1
ATOM 14420 O O . HIS B 1 883 ? 301.794 -48.568 140.919 1.00 33.71 877 HIS B O 1
ATOM 14427 N N . CYS B 1 884 ? 299.868 -49.683 140.747 1.00 34.85 878 CYS B N 1
ATOM 14428 C CA . CYS B 1 884 ? 299.104 -48.459 140.496 1.00 35.51 878 CYS B CA 1
ATOM 14429 C C . CYS B 1 884 ? 299.045 -47.604 141.735 1.00 34.39 878 CYS B C 1
ATOM 14430 O O . CYS B 1 884 ? 298.701 -46.428 141.667 1.00 33.45 878 CYS B O 1
ATOM 14433 N N . SER B 1 885 ? 299.364 -48.201 142.873 1.00 35.40 879 SER B N 1
ATOM 14434 C CA . SER B 1 885 ? 299.317 -47.473 144.125 1.00 36.98 879 SER B CA 1
ATOM 14435 C C . SER B 1 885 ? 300.509 -46.526 144.232 1.00 37.96 879 SER B C 1
ATOM 14436 O O . SER B 1 885 ? 300.424 -45.472 144.865 1.00 37.71 879 SER B O 1
ATOM 14439 N N . MET B 1 886 ? 301.614 -46.897 143.593 1.00 39.67 880 MET B N 1
ATOM 14440 C CA . MET B 1 886 ? 302.810 -46.065 143.604 1.00 42.17 880 MET B CA 1
ATOM 14441 C C . MET B 1 886 ? 302.610 -44.842 142.752 1.00 42.19 880 MET B C 1
ATOM 14442 O O . MET B 1 886 ? 303.292 -43.839 142.937 1.00 43.71 880 MET B O 1
ATOM 14447 N N . LEU B 1 887 ? 301.693 -44.921 141.800 1.00 41.92 881 LEU B N 1
ATOM 14448 C CA . LEU B 1 887 ? 301.455 -43.779 140.945 1.00 43.24 881 LEU B CA 1
ATOM 14449 C C . LEU B 1 887 ? 300.251 -42.947 141.372 1.00 43.02 881 LEU B C 1
ATOM 14450 O O . LEU B 1 887 ? 299.634 -42.265 140.569 1.00 42.00 881 LEU B O 1
ATOM 14455 N N . GLY B 1 888 ? 299.931 -43.011 142.661 1.00 44.85 882 GLY B N 1
ATOM 14456 C CA . GLY B 1 888 ? 298.833 -42.228 143.207 1.00 45.36 882 GLY B CA 1
ATOM 14457 C C . GLY B 1 888 ? 297.403 -42.692 143.010 1.00 44.81 882 GLY B C 1
ATOM 14458 O O . GLY B 1 888 ? 296.477 -41.936 143.276 1.00 44.67 882 GLY B O 1
ATOM 14459 N N . LEU B 1 889 ? 297.202 -43.918 142.549 1.00 45.45 883 LEU B N 1
ATOM 14460 C CA . LEU B 1 889 ? 295.847 -44.414 142.352 1.00 44.87 883 LEU B CA 1
ATOM 14461 C C . LEU B 1 889 ? 295.460 -45.365 143.475 1.00 44.87 883 LEU B C 1
ATOM 14462 O O . LEU B 1 889 ? 296.254 -46.200 143.905 1.00 45.10 883 LEU B O 1
ATOM 14467 N N . ASP B 1 890 ? 294.233 -45.206 143.955 1.00 46.11 884 ASP B N 1
ATOM 14468 C CA . ASP B 1 890 ? 293.686 -46.017 145.031 1.00 45.70 884 ASP B CA 1
ATOM 14469 C C . ASP B 1 890 ? 293.272 -47.383 144.487 1.00 43.42 884 ASP B C 1
ATOM 14470 O O . ASP B 1 890 ? 292.618 -47.475 143.445 1.00 43.29 884 ASP B O 1
ATOM 14475 N N . PRO B 1 891 ? 293.666 -48.460 145.183 1.00 41.44 885 PRO B N 1
ATOM 14476 C CA . PRO B 1 891 ? 293.375 -49.849 144.838 1.00 40.86 885 PRO B CA 1
ATOM 14477 C C . PRO B 1 891 ? 291.914 -50.096 144.482 1.00 41.76 885 PRO B C 1
ATOM 14478 O O . PRO B 1 891 ? 291.616 -50.684 143.441 1.00 40.24 885 PRO B O 1
ATOM 14482 N N . GLU B 1 892 ? 291.010 -49.657 145.356 1.00 44.04 886 GLU B N 1
ATOM 14483 C CA . GLU B 1 892 ? 289.571 -49.816 145.130 1.00 46.06 886 GLU B CA 1
ATOM 14484 C C . GLU B 1 892 ? 289.223 -49.266 143.757 1.00 44.84 886 GLU B C 1
ATOM 14485 O O . GLU B 1 892 ? 288.591 -49.937 142.945 1.00 45.61 886 GLU B O 1
ATOM 14491 N N . ILE B 1 893 ? 289.652 -48.034 143.514 1.00 42.72 887 ILE B N 1
ATOM 14492 C CA . ILE B 1 893 ? 289.425 -47.360 142.256 1.00 40.54 887 ILE B CA 1
ATOM 14493 C C . ILE B 1 893 ? 289.997 -48.161 141.093 1.00 39.48 887 ILE B C 1
ATOM 14494 O O . ILE B 1 893 ? 289.349 -48.314 140.051 1.00 39.24 887 ILE B O 1
ATOM 14499 N N . VAL B 1 894 ? 291.205 -48.680 141.279 1.00 36.68 888 VAL B N 1
ATOM 14500 C CA . VAL B 1 894 ? 291.874 -49.455 140.248 1.00 34.71 888 VAL B CA 1
ATOM 14501 C C . VAL B 1 894 ? 291.172 -50.756 139.878 1.00 34.35 888 VAL B C 1
ATOM 14502 O O . VAL B 1 894 ? 291.124 -51.132 138.712 1.00 34.54 888 VAL B O 1
ATOM 14506 N N . SER B 1 895 ? 290.613 -51.437 140.865 1.00 34.63 889 SER B N 1
ATOM 14507 C CA . SER B 1 895 ? 289.951 -52.709 140.614 1.00 35.90 889 SER B CA 1
ATOM 14508 C C . SER B 1 895 ? 288.437 -52.651 140.399 1.00 37.32 889 SER B C 1
ATOM 14509 O O . SER B 1 895 ? 287.850 -53.580 139.844 1.00 36.32 889 SER B O 1
ATOM 14512 N N . HIS B 1 896 ? 287.794 -51.567 140.807 1.00 37.91 890 HIS B N 1
ATOM 14513 C CA . HIS B 1 896 ? 286.351 -51.532 140.655 1.00 40.04 890 HIS B CA 1
ATOM 14514 C C . HIS B 1 896 ? 285.745 -50.308 139.996 1.00 40.60 890 HIS B C 1
ATOM 14515 O O . HIS B 1 896 ? 284.537 -50.261 139.804 1.00 42.76 890 HIS B O 1
ATOM 14522 N N . SER B 1 897 ? 286.564 -49.327 139.640 1.00 39.98 891 SER B N 1
ATOM 14523 C CA . SER B 1 897 ? 286.042 -48.127 138.995 1.00 39.02 891 SER B CA 1
ATOM 14524 C C . SER B 1 897 ? 286.359 -48.134 137.525 1.00 37.48 891 SER B C 1
ATOM 14525 O O . SER B 1 897 ? 287.336 -48.751 137.110 1.00 38.85 891 SER B O 1
ATOM 14528 N N . ARG B 1 898 ? 285.542 -47.439 136.740 1.00 35.69 892 ARG B N 1
ATOM 14529 C CA . ARG B 1 898 ? 285.762 -47.369 135.306 1.00 35.72 892 ARG B CA 1
ATOM 14530 C C . ARG B 1 898 ? 286.588 -46.137 134.931 1.00 34.44 892 ARG B C 1
ATOM 14531 O O . ARG B 1 898 ? 286.369 -45.048 135.450 1.00 33.52 892 ARG B O 1
ATOM 14539 N N . ILE B 1 899 ? 287.560 -46.326 134.046 1.00 33.64 893 ILE B N 1
ATOM 14540 C CA . ILE B 1 899 ? 288.432 -45.240 133.617 1.00 32.67 893 ILE B CA 1
ATOM 14541 C C . ILE B 1 899 ? 287.597 -44.017 133.253 1.00 34.03 893 ILE B C 1
ATOM 14542 O O . ILE B 1 899 ? 288.011 -42.877 133.473 1.00 33.28 893 ILE B O 1
ATOM 14547 N N . ARG B 1 900 ? 286.402 -44.272 132.724 1.00 35.02 894 ARG B N 1
ATOM 14548 C CA . ARG B 1 900 ? 285.478 -43.210 132.330 1.00 35.89 894 ARG B CA 1
ATOM 14549 C C . ARG B 1 900 ? 285.248 -42.149 133.414 1.00 36.22 894 ARG B C 1
ATOM 14550 O O . ARG B 1 900 ? 285.085 -40.972 133.101 1.00 38.69 894 ARG B O 1
ATOM 14558 N N . GLY B 1 901 ? 285.245 -42.557 134.679 1.00 35.22 895 GLY B N 1
ATOM 14559 C CA . GLY B 1 901 ? 285.014 -41.608 135.755 1.00 33.77 895 GLY B CA 1
ATOM 14560 C C . GLY B 1 901 ? 286.239 -40.972 136.390 1.00 34.17 895 GLY B C 1
ATOM 14561 O O . GLY B 1 901 ? 286.148 -40.371 137.463 1.00 32.78 895 GLY B O 1
ATOM 14562 N N . LEU B 1 902 ? 287.392 -41.094 135.747 1.00 35.12 896 LEU B N 1
ATOM 14563 C CA . LEU B 1 902 ? 288.604 -40.497 136.294 1.00 35.69 896 LEU B CA 1
ATOM 14564 C C . LEU B 1 902 ? 288.867 -39.150 135.612 1.00 36.01 896 LEU B C 1
ATOM 14565 O O . LEU B 1 902 ? 288.504 -38.941 134.450 1.00 34.19 896 LEU B O 1
ATOM 14570 N N . SER B 1 903 ? 289.500 -38.239 136.339 1.00 35.88 897 SER B N 1
ATOM 14571 C CA . SER B 1 903 ? 289.836 -36.941 135.782 1.00 37.61 897 SER B CA 1
ATOM 14572 C C . SER B 1 903 ? 291.037 -37.108 134.840 1.00 40.17 897 SER B C 1
ATOM 14573 O O . SER B 1 903 ? 291.726 -38.144 134.855 1.00 40.29 897 SER B O 1
ATOM 14576 N N . GLY B 1 904 ? 291.289 -36.083 134.030 1.00 40.15 898 GLY B N 1
ATOM 14577 C CA . GLY B 1 904 ? 292.402 -36.134 133.103 1.00 40.04 898 GLY B CA 1
ATOM 14578 C C . GLY B 1 904 ? 293.711 -36.334 133.836 1.00 41.11 898 GLY B C 1
ATOM 14579 O O . GLY B 1 904 ? 294.679 -36.853 133.270 1.00 42.24 898 GLY B O 1
ATOM 14580 N N . GLY B 1 905 ? 293.731 -35.919 135.101 1.00 40.44 899 GLY B N 1
ATOM 14581 C CA . GLY B 1 905 ? 294.920 -36.044 135.917 1.00 39.12 899 GLY B CA 1
ATOM 14582 C C . GLY B 1 905 ? 295.089 -37.463 136.401 1.00 40.21 899 GLY B C 1
ATOM 14583 O O . GLY B 1 905 ? 296.212 -37.965 136.495 1.00 41.20 899 GLY B O 1
ATOM 14584 N N . GLN B 1 906 ? 293.977 -38.117 136.724 1.00 39.10 900 GLN B N 1
ATOM 14585 C CA . GLN B 1 906 ? 294.055 -39.497 137.170 1.00 37.45 900 GLN B CA 1
ATOM 14586 C C . GLN B 1 906 ? 294.417 -40.386 135.985 1.00 35.94 900 GLN B C 1
ATOM 14587 O O . GLN B 1 906 ? 295.062 -41.413 136.154 1.00 36.10 900 GLN B O 1
ATOM 14593 N N . LYS B 1 907 ? 294.010 -39.993 134.782 1.00 34.81 901 LYS B N 1
ATOM 14594 C CA . LYS B 1 907 ? 294.341 -40.789 133.607 1.00 35.66 901 LYS B CA 1
ATOM 14595 C C . LYS B 1 907 ? 295.844 -40.713 133.364 1.00 36.85 901 LYS B C 1
ATOM 14596 O O . LYS B 1 907 ? 296.474 -41.721 133.018 1.00 36.77 901 LYS B O 1
ATOM 14602 N N . VAL B 1 908 ? 296.416 -39.524 133.573 1.00 35.65 902 VAL B N 1
ATOM 14603 C CA . VAL B 1 908 ? 297.846 -39.318 133.386 1.00 34.65 902 VAL B CA 1
ATOM 14604 C C . VAL B 1 908 ? 298.630 -40.289 134.283 1.00 34.76 902 VAL B C 1
ATOM 14605 O O . VAL B 1 908 ? 299.633 -40.887 133.865 1.00 34.83 902 VAL B O 1
ATOM 14609 N N . LYS B 1 909 ? 298.158 -40.460 135.510 1.00 33.39 903 LYS B N 1
ATOM 14610 C CA . LYS B 1 909 ? 298.803 -41.374 136.443 1.00 32.73 903 LYS B CA 1
ATOM 14611 C C . LYS B 1 909 ? 298.676 -42.813 135.921 1.00 33.25 903 LYS B C 1
ATOM 14612 O O . LYS B 1 909 ? 299.661 -43.562 135.877 1.00 33.89 903 LYS B O 1
ATOM 14618 N N . LEU B 1 910 ? 297.465 -43.193 135.519 1.00 31.34 904 LEU B N 1
ATOM 14619 C CA . LEU B 1 910 ? 297.230 -44.540 135.005 1.00 30.00 904 LEU B CA 1
ATOM 14620 C C . LEU B 1 910 ? 298.069 -44.853 133.766 1.00 29.75 904 LEU B C 1
ATOM 14621 O O . LEU B 1 910 ? 298.598 -45.952 133.646 1.00 30.91 904 LEU B O 1
ATOM 14626 N N . VAL B 1 911 ? 298.201 -43.894 132.852 1.00 29.25 905 VAL B N 1
ATOM 14627 C CA . VAL B 1 911 ? 298.986 -44.109 131.643 1.00 27.31 905 VAL B CA 1
ATOM 14628 C C . VAL B 1 911 ? 300.472 -44.244 131.963 1.00 28.08 905 VAL B C 1
ATOM 14629 O O . VAL B 1 911 ? 301.195 -44.974 131.281 1.00 27.23 905 VAL B O 1
ATOM 14633 N N . LEU B 1 912 ? 300.934 -43.543 132.996 1.00 28.36 906 LEU B N 1
ATOM 14634 C CA . LEU B 1 912 ? 302.336 -43.652 133.388 1.00 27.96 906 LEU B CA 1
ATOM 14635 C C . LEU B 1 912 ? 302.500 -45.035 134.017 1.00 28.02 906 LEU B C 1
ATOM 14636 O O . LEU B 1 912 ? 303.435 -45.769 133.712 1.00 26.25 906 LEU B O 1
ATOM 14641 N N . ALA B 1 913 ? 301.561 -45.388 134.887 1.00 28.08 907 ALA B N 1
ATOM 14642 C CA . ALA B 1 913 ? 301.575 -46.683 135.548 1.00 27.38 907 ALA B CA 1
ATOM 14643 C C . ALA B 1 913 ? 301.622 -47.817 134.526 1.00 28.27 907 ALA B C 1
ATOM 14644 O O . ALA B 1 913 ? 302.454 -48.720 134.619 1.00 27.86 907 ALA B O 1
ATOM 14646 N N . ALA B 1 914 ? 300.727 -47.771 133.546 1.00 28.33 908 ALA B N 1
ATOM 14647 C CA . ALA B 1 914 ? 300.683 -48.820 132.540 1.00 27.55 908 ALA B CA 1
ATOM 14648 C C . ALA B 1 914 ? 302.016 -48.902 131.822 1.00 28.09 908 ALA B C 1
ATOM 14649 O O . ALA B 1 914 ? 302.523 -49.995 131.576 1.00 28.69 908 ALA B O 1
ATOM 14651 N N . GLY B 1 915 ? 302.579 -47.736 131.506 1.00 27.26 909 GLY B N 1
ATOM 14652 C CA . GLY B 1 915 ? 303.844 -47.676 130.806 1.00 25.18 909 GLY B CA 1
ATOM 14653 C C . GLY B 1 915 ? 305.040 -48.139 131.617 1.00 27.67 909 GLY B C 1
ATOM 14654 O O . GLY B 1 915 ? 306.051 -48.534 131.042 1.00 30.87 909 GLY B O 1
ATOM 14655 N N . THR B 1 916 ? 304.948 -48.109 132.943 1.00 26.36 910 THR B N 1
ATOM 14656 C CA . THR B 1 916 ? 306.071 -48.523 133.776 1.00 25.48 910 THR B CA 1
ATOM 14657 C C . THR B 1 916 ? 305.791 -49.843 134.491 1.00 27.29 910 THR B C 1
ATOM 14658 O O . THR B 1 916 ? 306.480 -50.210 135.445 1.00 28.48 910 THR B O 1
ATOM 14662 N N . TRP B 1 917 ? 304.777 -50.555 134.013 1.00 28.48 911 TRP B N 1
ATOM 14663 C CA . TRP B 1 917 ? 304.362 -51.835 134.575 1.00 27.68 911 TRP B CA 1
ATOM 14664 C C . TRP B 1 917 ? 305.459 -52.887 134.694 1.00 29.72 911 TRP B C 1
ATOM 14665 O O . TRP B 1 917 ? 305.434 -53.715 135.607 1.00 28.70 911 TRP B O 1
ATOM 14676 N N . GLN B 1 918 ? 306.417 -52.864 133.774 1.00 31.99 912 GLN B N 1
ATOM 14677 C CA . GLN B 1 918 ? 307.482 -53.858 133.803 1.00 34.71 912 GLN B CA 1
ATOM 14678 C C . GLN B 1 918 ? 308.730 -53.404 134.530 1.00 34.41 912 GLN B C 1
ATOM 14679 O O . GLN B 1 918 ? 309.802 -53.976 134.351 1.00 35.17 912 GLN B O 1
ATOM 14685 N N . ARG B 1 919 ? 308.588 -52.375 135.353 1.00 33.45 913 ARG B N 1
ATOM 14686 C CA . ARG B 1 919 ? 309.704 -51.868 136.130 1.00 33.42 913 ARG B CA 1
ATOM 14687 C C . ARG B 1 919 ? 310.906 -51.615 135.227 1.00 33.14 913 ARG B C 1
ATOM 14688 O O . ARG B 1 919 ? 311.976 -52.194 135.405 1.00 34.07 913 ARG B O 1
ATOM 14696 N N . PRO B 1 920 ? 310.737 -50.733 134.240 1.00 33.23 914 PRO B N 1
ATOM 14697 C CA . PRO B 1 920 ? 311.801 -50.382 133.289 1.00 35.13 914 PRO B CA 1
ATOM 14698 C C . PRO B 1 920 ? 313.065 -49.840 133.975 1.00 35.88 914 PRO B C 1
ATOM 14699 O O . PRO B 1 920 ? 312.989 -49.336 135.100 1.00 37.77 914 PRO B O 1
ATOM 14703 N N . HIS B 1 921 ? 314.207 -49.940 133.286 1.00 36.44 915 HIS B N 1
ATOM 14704 C CA . HIS B 1 921 ? 315.509 -49.469 133.790 1.00 36.59 915 HIS B CA 1
ATOM 14705 C C . HIS B 1 921 ? 315.801 -48.089 133.235 1.00 37.89 915 HIS B C 1
ATOM 14706 O O . HIS B 1 921 ? 316.622 -47.347 133.780 1.00 39.30 915 HIS B O 1
ATOM 14713 N N . LEU B 1 922 ? 315.148 -47.768 132.124 1.00 36.87 916 LEU B N 1
ATOM 14714 C CA . LEU B 1 922 ? 315.297 -46.469 131.499 1.00 36.67 916 LEU B CA 1
ATOM 14715 C C . LEU B 1 922 ? 313.922 -45.968 131.114 1.00 36.96 916 LEU B C 1
ATOM 14716 O O . LEU B 1 922 ? 313.085 -46.733 130.637 1.00 37.13 916 LEU B O 1
ATOM 14721 N N . ILE B 1 923 ? 313.680 -44.685 131.344 1.00 36.97 917 ILE B N 1
ATOM 14722 C CA . ILE B 1 923 ? 312.412 -44.084 130.976 1.00 36.13 917 ILE B CA 1
ATOM 14723 C C . ILE B 1 923 ? 312.702 -42.988 129.952 1.00 35.39 917 ILE B C 1
ATOM 14724 O O . ILE B 1 923 ? 313.363 -41.993 130.260 1.00 35.56 917 ILE B O 1
ATOM 14729 N N . VAL B 1 924 ? 312.248 -43.208 128.722 1.00 33.70 918 VAL B N 1
ATOM 14730 C CA . VAL B 1 924 ? 312.429 -42.245 127.641 1.00 32.56 918 VAL B CA 1
ATOM 14731 C C . VAL B 1 924 ? 311.120 -41.486 127.506 1.00 32.18 918 VAL B C 1
ATOM 14732 O O . VAL B 1 924 ? 310.113 -42.076 127.118 1.00 31.79 918 VAL B O 1
ATOM 14736 N N . LEU B 1 925 ? 311.123 -40.199 127.847 1.00 32.02 919 LEU B N 1
ATOM 14737 C CA . LEU B 1 925 ? 309.913 -39.387 127.741 1.00 34.13 919 LEU B CA 1
ATOM 14738 C C . LEU B 1 925 ? 309.957 -38.430 126.545 1.00 35.34 919 LEU B C 1
ATOM 14739 O O . LEU B 1 925 ? 310.795 -37.535 126.467 1.00 32.90 919 LEU B O 1
ATOM 14744 N N . ASP B 1 926 ? 309.035 -38.627 125.615 1.00 38.70 920 ASP B N 1
ATOM 14745 C CA . ASP B 1 926 ? 308.971 -37.802 124.420 1.00 42.25 920 ASP B CA 1
ATOM 14746 C C . ASP B 1 926 ? 308.145 -36.534 124.673 1.00 43.54 920 ASP B C 1
ATOM 14747 O O . ASP B 1 926 ? 306.924 -36.602 124.840 1.00 45.19 920 ASP B O 1
ATOM 14752 N N . GLU B 1 927 ? 308.824 -35.390 124.725 1.00 42.79 921 GLU B N 1
ATOM 14753 C CA . GLU B 1 927 ? 308.176 -34.097 124.924 1.00 42.55 921 GLU B CA 1
ATOM 14754 C C . GLU B 1 927 ? 307.058 -34.061 125.964 1.00 41.66 921 GLU B C 1
ATOM 14755 O O . GLU B 1 927 ? 305.911 -33.762 125.649 1.00 41.82 921 GLU B O 1
ATOM 14761 N N . PRO B 1 928 ? 307.379 -34.351 127.223 1.00 41.29 922 PRO B N 1
ATOM 14762 C CA . PRO B 1 928 ? 306.324 -34.322 128.239 1.00 41.34 922 PRO B CA 1
ATOM 14763 C C . PRO B 1 928 ? 305.625 -32.982 128.457 1.00 41.10 922 PRO B C 1
ATOM 14764 O O . PRO B 1 928 ? 304.476 -32.948 128.881 1.00 43.26 922 PRO B O 1
ATOM 14768 N N . THR B 1 929 ? 306.297 -31.877 128.173 1.00 41.79 923 THR B N 1
ATOM 14769 C CA . THR B 1 929 ? 305.672 -30.574 128.393 1.00 42.29 923 THR B CA 1
ATOM 14770 C C . THR B 1 929 ? 304.663 -30.217 127.313 1.00 43.06 923 THR B C 1
ATOM 14771 O O . THR B 1 929 ? 303.866 -29.301 127.491 1.00 45.62 923 THR B O 1
ATOM 14775 N N . ASN B 1 930 ? 304.689 -30.948 126.205 1.00 42.05 924 ASN B N 1
ATOM 14776 C CA . ASN B 1 930 ? 303.800 -30.679 125.083 1.00 41.42 924 ASN B CA 1
ATOM 14777 C C . ASN B 1 930 ? 302.349 -31.156 125.251 1.00 40.76 924 ASN B C 1
ATOM 14778 O O . ASN B 1 930 ? 301.518 -30.975 124.350 1.00 39.39 924 ASN B O 1
ATOM 14783 N N . TYR B 1 931 ? 302.033 -31.768 126.387 1.00 39.08 925 TYR B N 1
ATOM 14784 C CA . TYR B 1 931 ? 300.665 -32.224 126.600 1.00 39.29 925 TYR B CA 1
ATOM 14785 C C . TYR B 1 931 ? 300.299 -32.315 128.079 1.00 40.57 925 TYR B C 1
ATOM 14786 O O . TYR B 1 931 ? 299.198 -32.734 128.434 1.00 40.08 925 TYR B O 1
ATOM 14795 N N . LEU B 1 932 ? 301.225 -31.909 128.943 1.00 42.02 926 LEU B N 1
ATOM 14796 C CA . LEU B 1 932 ? 300.974 -31.920 130.383 1.00 43.21 926 LEU B CA 1
ATOM 14797 C C . LEU B 1 932 ? 300.936 -30.479 130.900 1.00 44.06 926 LEU B C 1
ATOM 14798 O O . LEU B 1 932 ? 301.686 -29.629 130.426 1.00 43.00 926 LEU B O 1
ATOM 14803 N N . ASP B 1 933 ? 300.051 -30.194 131.852 1.00 46.09 927 ASP B N 1
ATOM 14804 C CA . ASP B 1 933 ? 299.982 -28.845 132.392 1.00 48.36 927 ASP B CA 1
ATOM 14805 C C . ASP B 1 933 ? 301.036 -28.626 133.474 1.00 50.02 927 ASP B C 1
ATOM 14806 O O . ASP B 1 933 ? 301.884 -29.488 133.715 1.00 51.01 927 ASP B O 1
ATOM 14811 N N . ARG B 1 934 ? 300.968 -27.457 134.109 1.00 51.06 928 ARG B N 1
ATOM 14812 C CA . ARG B 1 934 ? 301.892 -27.046 135.158 1.00 51.20 928 ARG B CA 1
ATOM 14813 C C . ARG B 1 934 ? 301.955 -28.084 136.278 1.00 51.10 928 ARG B C 1
ATOM 14814 O O . ARG B 1 934 ? 303.033 -28.570 136.611 1.00 49.76 928 ARG B O 1
ATOM 14822 N N . ASP B 1 935 ? 300.792 -28.423 136.836 1.00 52.18 929 ASP B N 1
ATOM 14823 C CA . ASP B 1 935 ? 300.664 -29.396 137.931 1.00 52.99 929 ASP B CA 1
ATOM 14824 C C . ASP B 1 935 ? 301.197 -30.796 137.652 1.00 52.44 929 ASP B C 1
ATOM 14825 O O . ASP B 1 935 ? 301.844 -31.396 138.516 1.00 51.62 929 ASP B O 1
ATOM 14830 N N . SER B 1 936 ? 300.886 -31.321 136.466 1.00 50.85 930 SER B N 1
ATOM 14831 C CA . SER B 1 936 ? 301.335 -32.651 136.059 1.00 48.56 930 SER B CA 1
ATOM 14832 C C . SER B 1 936 ? 302.851 -32.629 135.976 1.00 46.53 930 SER B C 1
ATOM 14833 O O . SER B 1 936 ? 303.528 -33.469 136.576 1.00 45.59 930 SER B O 1
ATOM 14836 N N . LEU B 1 937 ? 303.376 -31.657 135.235 1.00 43.55 931 LEU B N 1
ATOM 14837 C CA . LEU B 1 937 ? 304.816 -31.501 135.101 1.00 42.15 931 LEU B CA 1
ATOM 14838 C C . LEU B 1 937 ? 305.472 -31.448 136.485 1.00 42.01 931 LEU B C 1
ATOM 14839 O O . LEU B 1 937 ? 306.514 -32.065 136.716 1.00 41.98 931 LEU B O 1
ATOM 14844 N N . GLY B 1 938 ? 304.848 -30.719 137.407 1.00 40.82 932 GLY B N 1
ATOM 14845 C CA . GLY B 1 938 ? 305.393 -30.610 138.741 1.00 40.14 932 GLY B CA 1
ATOM 14846 C C . GLY B 1 938 ? 305.583 -31.962 139.402 1.00 42.08 932 GLY B C 1
ATOM 14847 O O . GLY B 1 938 ? 306.659 -32.266 139.924 1.00 43.25 932 GLY B O 1
ATOM 14848 N N . ALA B 1 939 ? 304.536 -32.780 139.372 1.00 41.79 933 ALA B N 1
ATOM 14849 C CA . ALA B 1 939 ? 304.565 -34.099 139.982 1.00 40.95 933 ALA B CA 1
ATOM 14850 C C . ALA B 1 939 ? 305.489 -35.044 139.222 1.00 41.26 933 ALA B C 1
ATOM 14851 O O . ALA B 1 939 ? 306.176 -35.874 139.820 1.00 39.09 933 ALA B O 1
ATOM 14853 N N . LEU B 1 940 ? 305.502 -34.909 137.901 1.00 42.59 934 LEU B N 1
ATOM 14854 C CA . LEU B 1 940 ? 306.338 -35.758 137.059 1.00 43.26 934 LEU B CA 1
ATOM 14855 C C . LEU B 1 940 ? 307.800 -35.496 137.366 1.00 43.07 934 LEU B C 1
ATOM 14856 O O . LEU B 1 940 ? 308.558 -36.426 137.664 1.00 43.32 934 LEU B O 1
ATOM 14861 N N . SER B 1 941 ? 308.180 -34.223 137.299 1.00 42.27 935 SER B N 1
ATOM 14862 C CA . SER B 1 941 ? 309.552 -33.808 137.551 1.00 42.27 935 SER B CA 1
ATOM 14863 C C . SER B 1 941 ? 310.074 -34.388 138.846 1.00 41.99 935 SER B C 1
ATOM 14864 O O . SER B 1 941 ? 311.165 -34.960 138.893 1.00 42.32 935 SER B O 1
ATOM 14867 N N . LYS B 1 942 ? 309.284 -34.229 139.900 1.00 41.99 936 LYS B N 1
ATOM 14868 C CA . LYS B 1 942 ? 309.639 -34.744 141.211 1.00 42.01 936 LYS B CA 1
ATOM 14869 C C . LYS B 1 942 ? 309.783 -36.275 141.156 1.00 42.00 936 LYS B C 1
ATOM 14870 O O . LYS B 1 942 ? 310.684 -36.848 141.771 1.00 40.85 936 LYS B O 1
ATOM 14876 N N . ALA B 1 943 ? 308.901 -36.931 140.407 1.00 41.81 937 ALA B N 1
ATOM 14877 C CA . ALA B 1 943 ? 308.945 -38.385 140.277 1.00 42.47 937 ALA B CA 1
ATOM 14878 C C . ALA B 1 943 ? 310.181 -38.854 139.488 1.00 42.64 937 ALA B C 1
ATOM 14879 O O . ALA B 1 943 ? 310.712 -39.937 139.735 1.00 40.56 937 ALA B O 1
ATOM 14881 N N . LEU B 1 944 ? 310.634 -38.041 138.539 1.00 43.75 938 LEU B N 1
ATOM 14882 C CA . LEU B 1 944 ? 311.810 -38.394 137.748 1.00 45.02 938 LEU B CA 1
ATOM 14883 C C . LEU B 1 944 ? 313.097 -38.195 138.556 1.00 46.38 938 LEU B C 1
ATOM 14884 O O . LEU B 1 944 ? 314.081 -38.914 138.364 1.00 45.62 938 LEU B O 1
ATOM 14889 N N . LYS B 1 945 ? 313.093 -37.224 139.463 1.00 47.51 939 LYS B N 1
ATOM 14890 C CA . LYS B 1 945 ? 314.274 -36.997 140.282 1.00 49.49 939 LYS B CA 1
ATOM 14891 C C . LYS B 1 945 ? 314.507 -38.165 141.236 1.00 48.20 939 LYS B C 1
ATOM 14892 O O . LYS B 1 945 ? 315.637 -38.443 141.609 1.00 49.13 939 LYS B O 1
ATOM 14898 N N . GLU B 1 946 ? 313.442 -38.859 141.615 1.00 46.57 940 GLU B N 1
ATOM 14899 C CA . GLU B 1 946 ? 313.567 -39.965 142.554 1.00 45.20 940 GLU B CA 1
ATOM 14900 C C . GLU B 1 946 ? 313.740 -41.323 141.905 1.00 43.23 940 GLU B C 1
ATOM 14901 O O . GLU B 1 946 ? 314.190 -42.270 142.552 1.00 42.93 940 GLU B O 1
ATOM 14907 N N . PHE B 1 947 ? 313.391 -41.413 140.628 1.00 41.24 941 PHE B N 1
ATOM 14908 C CA . PHE B 1 947 ? 313.486 -42.665 139.880 1.00 39.41 941 PHE B CA 1
ATOM 14909 C C . PHE B 1 947 ? 314.868 -43.312 139.988 1.00 39.46 941 PHE B C 1
ATOM 14910 O O . PHE B 1 947 ? 315.885 -42.687 139.692 1.00 38.74 941 PHE B O 1
ATOM 14918 N N . GLU B 1 948 ? 314.900 -44.570 140.415 1.00 39.67 942 GLU B N 1
ATOM 14919 C CA . GLU B 1 948 ? 316.168 -45.282 140.567 1.00 40.81 942 GLU B CA 1
ATOM 14920 C C . GLU B 1 948 ? 316.734 -45.773 139.240 1.00 40.59 942 GLU B C 1
ATOM 14921 O O . GLU B 1 948 ? 317.679 -46.564 139.224 1.00 40.92 942 GLU B O 1
ATOM 14927 N N . GLY B 1 949 ? 316.158 -45.315 138.130 1.00 38.75 943 GLY B N 1
ATOM 14928 C CA . GLY B 1 949 ? 316.648 -45.736 136.831 1.00 36.80 943 GLY B CA 1
ATOM 14929 C C . GLY B 1 949 ? 317.080 -44.560 135.978 1.00 37.27 943 GLY B C 1
ATOM 14930 O O . GLY B 1 949 ? 316.981 -43.407 136.401 1.00 38.06 943 GLY B O 1
ATOM 14931 N N . GLY B 1 950 ? 317.571 -44.851 134.778 1.00 36.94 944 GLY B N 1
ATOM 14932 C CA . GLY B 1 950 ? 317.999 -43.800 133.876 1.00 37.52 944 GLY B CA 1
ATOM 14933 C C . GLY B 1 950 ? 316.814 -43.054 133.271 1.00 38.80 944 GLY B C 1
ATOM 14934 O O . GLY B 1 950 ? 315.761 -43.646 133.008 1.00 39.91 944 GLY B O 1
ATOM 14935 N N . VAL B 1 951 ? 316.984 -41.751 133.055 1.00 37.76 945 VAL B N 1
ATOM 14936 C CA . VAL B 1 951 ? 315.933 -40.925 132.486 1.00 35.79 945 VAL B CA 1
ATOM 14937 C C . VAL B 1 951 ? 316.408 -40.205 131.236 1.00 35.64 945 VAL B C 1
ATOM 14938 O O . VAL B 1 951 ? 317.479 -39.602 131.217 1.00 33.17 945 VAL B O 1
ATOM 14942 N N . ILE B 1 952 ? 315.597 -40.287 130.186 1.00 35.70 946 ILE B N 1
ATOM 14943 C CA . ILE B 1 952 ? 315.913 -39.630 128.937 1.00 35.83 946 ILE B CA 1
ATOM 14944 C C . ILE B 1 952 ? 314.709 -38.776 128.541 1.00 36.24 946 ILE B C 1
ATOM 14945 O O . ILE B 1 952 ? 313.635 -39.288 128.223 1.00 37.07 946 ILE B O 1
ATOM 14950 N N . ILE B 1 953 ? 314.900 -37.461 128.597 1.00 35.98 947 ILE B N 1
ATOM 14951 C CA . ILE B 1 953 ? 313.855 -36.502 128.292 1.00 35.99 947 ILE B CA 1
ATOM 14952 C C . ILE B 1 953 ? 314.127 -35.785 126.974 1.00 36.53 947 ILE B C 1
ATOM 14953 O O . ILE B 1 953 ? 315.135 -35.099 126.841 1.00 37.65 947 ILE B O 1
ATOM 14958 N N . ILE B 1 954 ? 313.239 -35.964 126.001 1.00 36.64 948 ILE B N 1
ATOM 14959 C CA . ILE B 1 954 ? 313.360 -35.301 124.700 1.00 37.94 948 ILE B CA 1
ATOM 14960 C C . ILE B 1 954 ? 312.456 -34.090 124.842 1.00 39.68 948 ILE B C 1
ATOM 14961 O O . ILE B 1 954 ? 311.249 -34.243 125.004 1.00 39.12 948 ILE B O 1
ATOM 14966 N N . THR B 1 955 ? 313.014 -32.889 124.784 1.00 42.70 949 THR B N 1
ATOM 14967 C CA . THR B 1 955 ? 312.173 -31.722 124.968 1.00 46.52 949 THR B CA 1
ATOM 14968 C C . THR B 1 955 ? 312.684 -30.439 124.337 1.00 49.10 949 THR B C 1
ATOM 14969 O O . THR B 1 955 ? 313.804 -30.380 123.825 1.00 49.66 949 THR B O 1
ATOM 14973 N N . HIS B 1 956 ? 311.826 -29.421 124.377 1.00 51.17 950 HIS B N 1
ATOM 14974 C CA . HIS B 1 956 ? 312.131 -28.090 123.869 1.00 54.16 950 HIS B CA 1
ATOM 14975 C C . HIS B 1 956 ? 312.259 -27.172 125.085 1.00 55.20 950 HIS B C 1
ATOM 14976 O O . HIS B 1 956 ? 312.927 -26.139 125.035 1.00 57.30 950 HIS B O 1
ATOM 14983 N N . SER B 1 957 ? 311.612 -27.570 126.176 1.00 55.20 951 SER B N 1
ATOM 14984 C CA . SER B 1 957 ? 311.602 -26.806 127.417 1.00 56.02 951 SER B CA 1
ATOM 14985 C C . SER B 1 957 ? 312.824 -26.954 128.320 1.00 57.79 951 SER B C 1
ATOM 14986 O O . SER B 1 957 ? 312.972 -27.957 129.027 1.00 58.89 951 SER B O 1
ATOM 14989 N N . ALA B 1 958 ? 313.685 -25.942 128.311 1.00 58.80 952 ALA B N 1
ATOM 14990 C CA . ALA B 1 958 ? 314.875 -25.947 129.156 1.00 59.56 952 ALA B CA 1
ATOM 14991 C C . ALA B 1 958 ? 314.434 -25.797 130.614 1.00 59.58 952 ALA B C 1
ATOM 14992 O O . ALA B 1 958 ? 315.177 -26.126 131.541 1.00 59.36 952 ALA B O 1
ATOM 14994 N N . GLU B 1 959 ? 313.217 -25.295 130.800 1.00 60.13 953 GLU B N 1
ATOM 14995 C CA . GLU B 1 959 ? 312.645 -25.097 132.128 1.00 61.01 953 GLU B CA 1
ATOM 14996 C C . GLU B 1 959 ? 312.490 -26.450 132.810 1.00 59.63 953 GLU B C 1
ATOM 14997 O O . GLU B 1 959 ? 312.881 -26.633 133.962 1.00 57.98 953 GLU B O 1
ATOM 15003 N N . PHE B 1 960 ? 311.918 -27.397 132.075 1.00 59.42 954 PHE B N 1
ATOM 15004 C CA . PHE B 1 960 ? 311.675 -28.741 132.589 1.00 58.81 954 PHE B CA 1
ATOM 15005 C C . PHE B 1 960 ? 312.955 -29.497 132.955 1.00 59.22 954 PHE B C 1
ATOM 15006 O O . PHE B 1 960 ? 313.012 -30.159 133.993 1.00 59.47 954 PHE B O 1
ATOM 15014 N N . THR B 1 961 ? 313.978 -29.388 132.110 1.00 59.97 955 THR B N 1
ATOM 15015 C CA . THR B 1 961 ? 315.240 -30.083 132.342 1.00 61.23 955 THR B CA 1
ATOM 15016 C C . THR B 1 961 ? 316.075 -29.480 133.459 1.00 61.72 955 THR B C 1
ATOM 15017 O O . THR B 1 961 ? 316.768 -30.198 134.173 1.00 62.09 955 THR B O 1
ATOM 15021 N N . LYS B 1 962 ? 316.015 -28.162 133.603 1.00 63.49 956 LYS B N 1
ATOM 15022 C CA . LYS B 1 962 ? 316.771 -27.468 134.640 1.00 65.30 956 LYS B CA 1
ATOM 15023 C C . LYS B 1 962 ? 316.618 -28.160 136.001 1.00 65.26 956 LYS B C 1
ATOM 15024 O O . LYS B 1 962 ? 315.506 -28.365 136.493 1.00 64.31 956 LYS B O 1
ATOM 15030 N N . ASN B 1 963 ? 317.747 -28.527 136.599 1.00 65.77 957 ASN B N 1
ATOM 15031 C CA . ASN B 1 963 ? 317.753 -29.196 137.899 1.00 67.27 957 ASN B CA 1
ATOM 15032 C C . ASN B 1 963 ? 317.237 -30.623 137.808 1.00 66.77 957 ASN B C 1
ATOM 15033 O O . ASN B 1 963 ? 316.851 -31.207 138.823 1.00 67.03 957 ASN B O 1
ATOM 15038 N N . LEU B 1 964 ? 317.231 -31.178 136.594 1.00 65.58 958 LEU B N 1
ATOM 15039 C CA . LEU B 1 964 ? 316.760 -32.542 136.358 1.00 61.91 958 LEU B CA 1
ATOM 15040 C C . LEU B 1 964 ? 317.771 -33.371 135.578 1.00 60.26 958 LEU B C 1
ATOM 15041 O O . LEU B 1 964 ? 318.251 -34.387 136.073 1.00 60.40 958 LEU B O 1
ATOM 15046 N N . THR B 1 965 ? 318.084 -32.946 134.358 1.00 58.90 959 THR B N 1
ATOM 15047 C CA . THR B 1 965 ? 319.046 -33.666 133.532 1.00 57.48 959 THR B CA 1
ATOM 15048 C C . THR B 1 965 ? 320.378 -32.928 133.544 1.00 58.60 959 THR B C 1
ATOM 15049 O O . THR B 1 965 ? 320.428 -31.738 133.843 1.00 58.57 959 THR B O 1
ATOM 15053 N N . GLU B 1 966 ? 321.454 -33.640 133.216 1.00 59.84 960 GLU B N 1
ATOM 15054 C CA . GLU B 1 966 ? 322.792 -33.057 133.205 1.00 59.54 960 GLU B CA 1
ATOM 15055 C C . GLU B 1 966 ? 323.586 -33.413 131.947 1.00 58.52 960 GLU B C 1
ATOM 15056 O O . GLU B 1 966 ? 324.616 -32.804 131.664 1.00 58.14 960 GLU B O 1
ATOM 15062 N N . GLU B 1 967 ? 323.116 -34.402 131.196 1.00 57.14 961 GLU B N 1
ATOM 15063 C CA . GLU B 1 967 ? 323.802 -34.795 129.972 1.00 56.77 961 GLU B CA 1
ATOM 15064 C C . GLU B 1 967 ? 323.042 -34.205 128.786 1.00 56.55 961 GLU B C 1
ATOM 15065 O O . GLU B 1 967 ? 321.816 -34.048 128.836 1.00 56.14 961 GLU B O 1
ATOM 15071 N N . VAL B 1 968 ? 323.761 -33.876 127.719 1.00 55.48 962 VAL B N 1
ATOM 15072 C CA . VAL B 1 968 ? 323.115 -33.293 126.555 1.00 54.61 962 VAL B CA 1
ATOM 15073 C C . VAL B 1 968 ? 323.353 -34.052 125.254 1.00 53.86 962 VAL B C 1
ATOM 15074 O O . VAL B 1 968 ? 324.473 -34.439 124.938 1.00 54.23 962 VAL B O 1
ATOM 15078 N N . TRP B 1 969 ? 322.274 -34.273 124.514 1.00 53.19 963 TRP B N 1
ATOM 15079 C CA . TRP B 1 969 ? 322.345 -34.946 123.227 1.00 53.73 963 TRP B CA 1
ATOM 15080 C C . TRP B 1 969 ? 321.753 -33.963 122.243 1.00 54.38 963 TRP B C 1
ATOM 15081 O O . TRP B 1 969 ? 320.533 -33.848 122.124 1.00 54.36 963 TRP B O 1
ATOM 15092 N N . ALA B 1 970 ? 322.618 -33.236 121.554 1.00 55.01 964 ALA B N 1
ATOM 15093 C CA . ALA B 1 970 ? 322.161 -32.261 120.587 1.00 56.27 964 ALA B CA 1
ATOM 15094 C C . ALA B 1 970 ? 322.613 -32.688 119.206 1.00 57.94 964 ALA B C 1
ATOM 15095 O O . ALA B 1 970 ? 323.800 -32.642 118.893 1.00 58.61 964 ALA B O 1
ATOM 15097 N N . VAL B 1 971 ? 321.670 -33.122 118.383 1.00 60.09 965 VAL B N 1
ATOM 15098 C CA . VAL B 1 971 ? 322.012 -33.538 117.034 1.00 62.35 965 VAL B CA 1
ATOM 15099 C C . VAL B 1 971 ? 322.329 -32.304 116.210 1.00 64.37 965 VAL B C 1
ATOM 15100 O O . VAL B 1 971 ? 321.781 -31.227 116.447 1.00 64.90 965 VAL B O 1
ATOM 15104 N N . LYS B 1 972 ? 323.219 -32.468 115.243 1.00 66.75 966 LYS B N 1
ATOM 15105 C CA . LYS B 1 972 ? 323.617 -31.368 114.383 1.00 68.76 966 LYS B CA 1
ATOM 15106 C C . LYS B 1 972 ? 324.170 -31.963 113.095 1.00 69.55 966 LYS B C 1
ATOM 15107 O O . LYS B 1 972 ? 325.335 -32.358 113.027 1.00 68.77 966 LYS B O 1
ATOM 15113 N N . ASP B 1 973 ? 323.311 -32.048 112.086 1.00 70.85 967 ASP B N 1
ATOM 15114 C CA . ASP B 1 973 ? 323.689 -32.592 110.791 1.00 71.87 967 ASP B CA 1
ATOM 15115 C C . ASP B 1 973 ? 324.032 -34.073 110.879 1.00 71.42 967 ASP B C 1
ATOM 15116 O O . ASP B 1 973 ? 325.148 -34.482 110.557 1.00 71.31 967 ASP B O 1
ATOM 15121 N N . GLY B 1 974 ? 323.067 -34.873 111.320 1.00 70.90 968 GLY B N 1
ATOM 15122 C CA . GLY B 1 974 ? 323.283 -36.305 111.427 1.00 69.94 968 GLY B CA 1
ATOM 15123 C C . GLY B 1 974 ? 324.419 -36.713 112.343 1.00 69.40 968 GLY B C 1
ATOM 15124 O O . GLY B 1 974 ? 324.780 -37.887 112.399 1.00 69.05 968 GLY B O 1
ATOM 15125 N N . ARG B 1 975 ? 324.984 -35.746 113.059 1.00 69.37 969 ARG B N 1
ATOM 15126 C CA . ARG B 1 975 ? 326.082 -36.007 113.982 1.00 68.82 969 ARG B CA 1
ATOM 15127 C C . ARG B 1 975 ? 325.717 -35.559 115.392 1.00 68.58 969 ARG B C 1
ATOM 15128 O O . ARG B 1 975 ? 325.066 -34.526 115.577 1.00 67.94 969 ARG B O 1
ATOM 15136 N N . MET B 1 976 ? 326.138 -36.342 116.384 1.00 68.35 970 MET B N 1
ATOM 15137 C CA . MET B 1 976 ? 325.864 -36.025 117.785 1.00 67.35 970 MET B CA 1
ATOM 15138 C C . MET B 1 976 ? 326.913 -36.607 118.727 1.00 67.02 970 MET B C 1
ATOM 15139 O O . MET B 1 976 ? 327.436 -37.705 118.507 1.00 67.18 970 MET B O 1
ATOM 15144 N N . THR B 1 977 ? 327.208 -35.856 119.781 1.00 66.47 971 THR B N 1
ATOM 15145 C CA . THR B 1 977 ? 328.171 -36.277 120.791 1.00 65.97 971 THR B CA 1
ATOM 15146 C C . THR B 1 977 ? 327.718 -35.736 122.146 1.00 65.08 971 THR B C 1
ATOM 15147 O O . THR B 1 977 ? 327.481 -34.536 122.301 1.00 64.77 971 THR B O 1
ATOM 15151 N N . PRO B 1 978 ? 327.569 -36.624 123.140 1.00 64.26 972 PRO B N 1
ATOM 15152 C CA . PRO B 1 978 ? 327.139 -36.229 124.484 1.00 64.42 972 PRO B CA 1
ATOM 15153 C C . PRO B 1 978 ? 328.013 -35.129 125.075 1.00 64.93 972 PRO B C 1
ATOM 15154 O O . PRO B 1 978 ? 329.092 -34.891 124.491 1.00 65.83 972 PRO B O 1
ATOM 15158 N N . SER B 1 979 ? 327.618 -34.529 126.105 1.00 65.23 973 SER B N 1
#

Nearest PDB structures (foldseek):
  2ix3-assembly1_B  TM=9.822E-01  e=0.000E+00  Saccharomyces cerevisiae
  2ix8-assembly1_A  TM=3.904E-01  e=0.000E+00  Saccharomyces cerevisiae
  7b7d-assembly1_EF  TM=4.050E-01  e=1.474E-102  Saccharomyces cerevisiae S288C
  8yld-assembly1_v  TM=4.135E-01  e=1.188E-98  Saccharomyces cerevisiae S288C
  6s47-assembly1_Bi  TM=3.428E-01  e=3.509E-54  Saccharomyces cerevisiae

Secondary structure (P-SEA, 3-state):
caaaaaaaaaaaaaaaaaaccccaaaaaaaaaaaaaaccccccccaaaaaaaaaaaaaccccaaaaaaaaaaaacccccccccaaaaaaaaaaaaaaaacccaaaaaaaaaaaaaaaaccccccccccaaaaaaaaaacccaaaaaaaaaaaaaaaaacaaaaaaaaaaaaaaaaaaaacccaaaaaaaaaaaaaaaccccccccccaaaaaaaaaacccaaaaaaaaaccccccccccaaaaaacaaaaaaaaacccaaaaaaaaaaaaaaaccccccccccccccccaaaaaaaaaccccaaaaaaaaaaaaaaaaaaccccccccccccccccaaaaaaaaaaaaccccccccaaaaaaaaaaaaaaaaaaccccaaaaaacccccccccccaaaaaaaaaaaaaaaaaacccccccccccccccccccccbbbbccccccccbbbbbbbccbbbbbbbccccaaaaaaaaaaacccccccccccbbbbccccccccccccccaaaaaaaaccccaaaaaaaaaaacccccccccccccccaaaaaaaaaaaaaaacccbbbbccccccccaaaaaaaaaaaacccbbbbbccccaaaaaacccccccccccbbbbbcccaaaaaaaccccccccccccbbbbbbbccccccccccccccccbbbcccccccccccccccccccccccccccccccccccaaaaaaaaaaaccccccbbbbbbcccbbbbbbcccccccccccccccaaaaaaaaccccccccccccccccccccccccccbbbbcccccccccccccccccccbbbbbbbbbbbcccccccbbbbbbcccccccccccccccccaaaaaaaaaaaaaaacccccccaaaaaaaaaaaccccccccccccccccaaaaaaaaaaaaacccccbbbbccccccccaaaaaaaaaaaaaccbbbbbbccccccccccccbbbbbccccccc/caaaaaaaaaaaaaaaaaacccccaaaaaaaaaaaaaccccccccaaaaaaaaaaaaaccccaaaaaaaaaaaacccccccccaaaaaaaaaaaaaaaacccaaaaaaaaaaaaaaaaccccccccccaaaaaaaaaccccaaaaaaaaaaaaaaaaacaaaaaaacccaaaaaaaaaacccaaaaaaaaaaaaaaacccccccccccaaaaaaaaacccaaaaaaaaaccccccccccaaaaaacaaaaaaaaacccaaaaaaaaaaaaaaaccccccccccccccccaaaaaaaaaccccaaaaaaaaaaaaaaaaaaccccccccccccccccaaaaaaaaaaaaccccccccaaaaaaaaaaaaaaaaaaccccaaaaaacccccccccccaaaaaaaaaaaaaaaaaacccccccccccccccccccccccccccccccccbbbbbbbccbbbbbbccccccaaaaaaaaaacccccccccccbbbbccccccccccccccaaaaaaaaccccaaaaaaaaaaacccccccccccccccaaaaaaaaaaaaaaacccbbbbccccccccaaaaaaaaaaaacccbbbbbccccaaaaaacccccccccccbbbbbcccaaaaaaacccccccccccccccccccccccccccccccccccbbbcccccccccccccccccccccccccccccccccccaaaaaaaaaaaccccccbbbbbbccbbbbbbbcccccccccccccccaaaaaaaaaccccccccccccccccccccccccccccccccbbbbbcccccccccccbbbbbbbbbbbcccccccccccccccccbbbbcccccccccaaaaaaaaaaaaaaacccccccaaaaaaaaaaaccccccccccccccccaaaaaaaaaaaaacccccbbbbccccccccaaaaaaaaaaaaaccbbbbbbccccccccccccbbbbbccccccc

InterPro domains:
  IPR003439 ABC transporter-like, ATP-binding domain [PF00005] (446-572)
  IPR003439 ABC transporter-like, ATP-binding domain [PF00005] (685-780)
  IPR003439 ABC transporter-like, ATP-binding domain [PF00005] (861-925)
  IPR003439 ABC transporter-like, ATP-binding domain [PS50893] (426-641)
  IPR003439 ABC transporter-like, ATP-binding domain [PS50893] (667-993)
  IPR003593 AAA+ ATPase domain [SM00382] (455-616)
  IPR003593 AAA+ ATPase domain [SM00382] (693-970)
  IPR011989 Armadillo-like helical [G3DSA:1.25.10.10] (1-328)
  IPR015688 Elongation Factor 3, ABC2 domain, chromodomain-like insertion [cd18626] (794-861)
  IPR016024 Armadillo-type fold [SSF48371] (6-1035)
  IPR017871 ABC transporter-like, conserved site [PS00211] (544-558)
  IPR017871 ABC transporter-like, conserved site [PS00211] (897-911)
  IPR021133 HEAT, type 2 [PS50077] (171-209)
  IPR027417 P-loop containing nucleoside triphosphate hydrolase [G3DSA:3.40.50.300] (419-636)
  IPR027417 P-loop containing nucleoside triphosphate hydrolase [G3DSA:3.40.50.300] (643-969)
  IPR027417 P-loop containing nucleoside triphosphate hydrolase [SSF52540] (436-615)
  IPR027417 P-loop containing nucleoside triphosphate hydrolase [SSF52540] (669-975)
  IPR040533 Elongation factor 3, four helical bundle domain [PF17947] (336-411)
  IPR047036 Elongation factor 3, four helical bundle domain superfamily [G3DSA:1.20.1390.20] (329-418)
  IPR047038 Elongation Factor 3, chromodomain-like insertion superfamily [G3DSA:2.40.50.990] (762-871)

GO terms:
  GO:0005840 ribosome (C, IDA)
  GO:0010494 cytoplasmic stress granule (C, IDA)
  GO:0022626 cytosolic ribosome (C, IDA)
  GO:0003746 translation elongation factor activity (F, IDA)
  GO:0043022 ribosome binding (F, IDA)
  GO:0006415 translational termination (P, IDA)
  GO:0006414 translational elongation (P, IGI)
  GO:0010494 cytoplasmic stress granule (C, HDA)
  GO:0016887 ATP hydrolysis activity (F, IMP)
  GO:0006414 translational elongation (P, IMP)
  GO:0002182 cytoplasmic translational elongation (P, IDA)
  GO:0002184 cytoplasmic translational termination (P, IDA)
  GO:0016887 ATP hydrolysis activity (F, EXP)

CATH classification: 1.25.10.10 (+4 more: 1.20.1390.20, 3.40.50.300, 3.40.50.300)

Solvent-accessible surface area: 77273 Å² total